Protein AF-0000000076993542 (afdb_homodimer)

Nearest PDB structures (foldseek):
  6iil-assembly1_A  TM=1.708E-01  e=1.585E+00  Homo sapiens

Radius of gyration: 47.17 Å; Cα contacts (8 Å, |Δi|>4): 3091; chains: 2; bounding box: 141×147×127 Å

Structure (mmCIF, N/CA/C/O backbone):
data_AF-0000000076993542-model_v1
#
loop_
_entity.id
_entity.type
_entity.pdbx_description
1 polymer 'Uncharacterized protein'
#
loop_
_atom_site.group_PDB
_atom_site.id
_atom_site.type_symbol
_atom_site.label_atom_id
_atom_site.label_alt_id
_atom_site.label_comp_id
_atom_site.label_asym_id
_atom_site.label_entity_id
_atom_site.label_seq_id
_atom_site.pdbx_PDB_ins_code
_atom_site.Cartn_x
_atom_site.Cartn_y
_atom_site.Cartn_z
_atom_site.occupancy
_atom_site.B_iso_or_equiv
_atom_site.auth_seq_id
_atom_site.auth_comp_id
_atom_site.auth_asym_id
_atom_site.auth_atom_id
_atom_site.pdbx_PDB_model_num
ATOM 1 N N . MET A 1 1 ? -67.875 5.473 32.656 1 14.64 1 MET A N 1
ATOM 2 C CA . MET A 1 1 ? -69.062 5.105 31.922 1 14.64 1 MET A CA 1
ATOM 3 C C . MET A 1 1 ? -68.75 4.281 30.688 1 14.64 1 MET A C 1
ATOM 5 O O . MET A 1 1 ? -67.562 4.156 30.328 1 14.64 1 MET A O 1
ATOM 9 N N . SER A 1 2 ? -69.25 4.645 29.391 1 14.85 2 SER A N 1
ATOM 10 C CA . SER A 1 2 ? -70.125 4.016 28.375 1 14.85 2 SER A CA 1
ATOM 11 C C . SER A 1 2 ? -69.25 3.346 27.297 1 14.85 2 SER A C 1
ATOM 13 O O . SER A 1 2 ? -68.125 3.719 27.094 1 14.85 2 SER A O 1
ATOM 15 N N . SER A 1 3 ? -69.812 2.363 26.422 1 16.95 3 SER A N 1
ATOM 16 C CA . SER A 1 3 ? -70.062 1.155 25.625 1 16.95 3 SER A CA 1
ATOM 17 C C . SER A 1 3 ? -69.875 1.433 24.141 1 16.95 3 SER A C 1
ATOM 19 O O . SER A 1 3 ? -70 0.525 23.312 1 16.95 3 SER A O 1
ATOM 21 N N . THR A 1 4 ? -69.812 2.566 23.578 1 14.5 4 THR A N 1
ATOM 22 C CA . THR A 1 4 ? -70.688 2.766 22.422 1 14.5 4 THR A CA 1
ATOM 23 C C . THR A 1 4 ? -70.125 2.061 21.188 1 14.5 4 THR A C 1
ATOM 25 O O . THR A 1 4 ? -68.875 1.848 21.109 1 14.5 4 THR A O 1
ATOM 28 N N . TYR A 1 5 ? -70.812 1.899 19.891 1 16.2 5 TYR A N 1
ATOM 29 C CA . TYR A 1 5 ? -71.5 1.098 18.922 1 16.2 5 TYR A CA 1
ATOM 30 C C . TYR A 1 5 ? -70.812 1.13 17.562 1 16.2 5 TYR A C 1
ATOM 32 O O . TYR A 1 5 ? -70.625 0.086 16.938 1 16.2 5 TYR A O 1
ATOM 40 N N . HIS A 1 6 ? -70.625 2.234 16.672 1 14.92 6 HIS A N 1
ATOM 41 C CA . HIS A 1 6 ? -71.312 2.354 15.406 1 14.92 6 HIS A CA 1
ATOM 42 C C . HIS A 1 6 ? -70.5 1.812 14.25 1 14.92 6 HIS A C 1
ATOM 44 O O . HIS A 1 6 ? -69.25 1.972 14.227 1 14.92 6 HIS A O 1
ATOM 50 N N . PRO A 1 7 ? -71 1.21 13.016 1 16.69 7 PRO A N 1
ATOM 51 C CA . PRO A 1 7 ? -70.875 0.202 11.961 1 16.69 7 PRO A CA 1
ATOM 52 C C . PRO A 1 7 ? -70.375 0.773 10.656 1 16.69 7 PRO A C 1
ATOM 54 O O . PRO A 1 7 ? -70.25 0.057 9.656 1 16.69 7 PRO A O 1
ATOM 57 N N . VAL A 1 8 ? -69.625 1.803 10.422 1 15.48 8 VAL A N 1
ATOM 58 C CA . VAL A 1 8 ? -70 2.494 9.188 1 15.48 8 VAL A CA 1
ATOM 59 C C . VAL A 1 8 ? -69.5 1.718 7.984 1 15.48 8 VAL A C 1
ATOM 61 O O . VAL A 1 8 ? -68.312 1.278 7.98 1 15.48 8 VAL A O 1
ATOM 64 N N . ASN A 1 9 ? -70.125 1.562 6.738 1 15.33 9 ASN A N 1
ATOM 65 C CA . ASN A 1 9 ? -70.5 0.782 5.574 1 15.33 9 ASN A CA 1
ATOM 66 C C . ASN A 1 9 ? -69.562 1.007 4.395 1 15.33 9 ASN A C 1
ATOM 68 O O . ASN A 1 9 ? -69.312 0.085 3.623 1 15.33 9 ASN A O 1
ATOM 72 N N . SER A 1 10 ? -69.188 2.174 3.926 1 15.31 10 SER A N 1
ATOM 73 C CA . SER A 1 10 ? -69.562 2.422 2.543 1 15.31 10 SER A CA 1
ATOM 74 C C . SER A 1 10 ? -68.625 1.718 1.568 1 15.31 10 SER A C 1
ATOM 76 O O . SER A 1 10 ? -67.5 1.4 1.915 1 15.31 10 SER A O 1
ATOM 78 N N . ASN A 1 11 ? -68.75 1.875 0.084 1 16.08 11 ASN A N 1
ATOM 79 C CA . ASN A 1 11 ? -69 1.253 -1.203 1 16.08 11 ASN A CA 1
ATOM 80 C C . ASN A 1 11 ? -67.75 1.171 -2.08 1 16.08 11 ASN A C 1
ATOM 82 O O . ASN A 1 11 ? -67.438 0.094 -2.564 1 16.08 11 ASN A O 1
ATOM 86 N N . GLY A 1 12 ? -67.5 2.08 -3.102 1 15.76 12 GLY A N 1
ATOM 87 C CA . GLY A 1 12 ? -67.625 1.866 -4.535 1 15.76 12 GLY A CA 1
ATOM 88 C C . GLY A 1 12 ? -66.375 1.399 -5.184 1 15.76 12 GLY A C 1
ATOM 89 O O . GLY A 1 12 ? -65.312 1.27 -4.516 1 15.76 12 GLY A O 1
ATOM 90 N N . GLN A 1 13 ? -65.812 2.123 -6.395 1 16.09 13 GLN A N 1
ATOM 91 C CA . GLN A 1 13 ? -65.625 1.862 -7.82 1 16.09 13 GLN A CA 1
ATOM 92 C C . GLN A 1 13 ? -64.125 1.578 -8.148 1 16.09 13 GLN A C 1
ATOM 94 O O . GLN A 1 13 ? -63.25 2.225 -7.602 1 16.09 13 GLN A O 1
ATOM 99 N N . HIS A 1 14 ? -63.688 0.5 -9.016 1 17.23 14 HIS A N 1
ATOM 100 C CA . HIS A 1 14 ? -62.594 -0.413 -9.352 1 17.23 14 HIS A CA 1
ATOM 101 C C . HIS A 1 14 ? -61.75 0.156 -10.469 1 17.23 14 HIS A C 1
ATOM 103 O O . HIS A 1 14 ? -60.812 -0.514 -10.953 1 17.23 14 HIS A O 1
ATOM 109 N N . GLN A 1 15 ? -61.812 1.391 -10.992 1 16.34 15 GLN A N 1
ATOM 110 C CA . GLN A 1 15 ? -61.5 1.524 -12.414 1 16.34 15 GLN A CA 1
ATOM 111 C C . GLN A 1 15 ? -60.031 1.211 -12.703 1 16.34 15 GLN A C 1
ATOM 113 O O . GLN A 1 15 ? -59.188 1.415 -11.844 1 16.34 15 GLN A O 1
ATOM 118 N N . THR A 1 16 ? -59.656 0.722 -14.07 1 17.48 16 THR A N 1
ATOM 119 C CA . THR A 1 16 ? -58.844 -0.116 -14.945 1 17.48 16 THR A CA 1
ATOM 120 C C . THR A 1 16 ? -57.688 0.671 -15.516 1 17.48 16 THR A C 1
ATOM 122 O O . THR A 1 16 ? -56.969 0.184 -16.391 1 17.48 16 THR A O 1
ATOM 125 N N . ALA A 1 17 ? -57 1.646 -14.938 1 16.08 17 ALA A N 1
ATOM 126 C CA . ALA A 1 17 ? -56.25 2.596 -15.734 1 16.08 17 ALA A CA 1
ATOM 127 C C . ALA A 1 17 ? -55.062 1.906 -16.422 1 16.08 17 ALA A C 1
ATOM 129 O O . ALA A 1 17 ? -54.156 1.413 -15.758 1 16.08 17 ALA A O 1
ATOM 130 N N . TYR A 1 18 ? -55.156 1.455 -17.719 1 17.08 18 TYR A N 1
ATOM 131 C CA . TYR A 1 18 ? -54.438 0.615 -18.672 1 17.08 18 TYR A CA 1
ATOM 132 C C . TYR A 1 18 ? -53.188 1.312 -19.172 1 17.08 18 TYR A C 1
ATOM 134 O O . TYR A 1 18 ? -52.312 0.674 -19.766 1 17.08 18 TYR A O 1
ATOM 142 N N . GLY A 1 19 ? -53.094 2.641 -19.141 1 17.08 19 GLY A N 1
ATOM 143 C CA . GLY A 1 19 ? -52.469 3.201 -20.328 1 17.08 19 GLY A CA 1
ATOM 144 C C . GLY A 1 19 ? -51.094 2.605 -20.625 1 17.08 19 GLY A C 1
ATOM 145 O O . GLY A 1 19 ? -50.5 1.983 -19.75 1 17.08 19 GLY A O 1
ATOM 146 N N . VAL A 1 20 ? -50.531 2.723 -21.922 1 18.03 20 VAL A N 1
ATOM 147 C CA . VAL A 1 20 ? -49.75 2.285 -23.094 1 18.03 20 VAL A CA 1
ATOM 148 C C . VAL A 1 20 ? -48.281 2.682 -22.922 1 18.03 20 VAL A C 1
ATOM 150 O O . VAL A 1 20 ? -47.906 3.846 -23.109 1 18.03 20 VAL A O 1
ATOM 153 N N . TYR A 1 21 ? -47.656 2.742 -21.75 1 16.78 21 TYR A N 1
ATOM 154 C CA . TYR A 1 21 ? -46.344 3.355 -21.641 1 16.78 21 TYR A CA 1
ATOM 155 C C . TYR A 1 21 ? -45.344 2.686 -22.594 1 16.78 21 TYR A C 1
ATOM 157 O O . TYR A 1 21 ? -45.094 1.479 -22.5 1 16.78 21 TYR A O 1
ATOM 165 N N . SER A 1 22 ? -45.312 3.195 -23.859 1 18.06 22 SER A N 1
ATOM 166 C CA . SER A 1 22 ? -44.562 2.822 -25.078 1 18.06 22 SER A CA 1
ATOM 167 C C . SER A 1 22 ? -43.125 2.498 -24.75 1 18.06 22 SER A C 1
ATOM 169 O O . SER A 1 22 ? -42.594 2.928 -23.719 1 18.06 22 SER A O 1
ATOM 171 N N . GLN A 1 23 ? -42.344 1.817 -25.75 1 17.69 23 GLN A N 1
ATOM 172 C CA . GLN A 1 23 ? -41.344 0.83 -26.094 1 17.69 23 GLN A CA 1
ATOM 173 C C . GLN A 1 23 ? -39.938 1.457 -26.125 1 17.69 23 GLN A C 1
ATOM 175 O O . GLN A 1 23 ? -39.375 1.698 -27.188 1 17.69 23 GLN A O 1
ATOM 180 N N . PHE A 1 24 ? -39.75 2.666 -25.594 1 18.56 24 PHE A N 1
ATOM 181 C CA . PHE A 1 24 ? -38.531 3.273 -26.094 1 18.56 24 PHE A CA 1
ATOM 182 C C . PHE A 1 24 ? -37.344 2.336 -25.906 1 18.56 24 PHE A C 1
ATOM 184 O O . PHE A 1 24 ? -37.25 1.645 -24.891 1 18.56 24 PHE A O 1
ATOM 191 N N . ASP A 1 25 ? -36.688 1.971 -27.016 1 19.09 25 ASP A N 1
ATOM 192 C CA . ASP A 1 25 ? -35.625 1.024 -27.391 1 19.09 25 ASP A CA 1
ATOM 193 C C . ASP A 1 25 ? -34.375 1.22 -26.547 1 19.09 25 ASP A C 1
ATOM 195 O O . ASP A 1 25 ? -33.781 2.295 -26.547 1 19.09 25 ASP A O 1
ATOM 199 N N . ASP A 1 26 ? -34.312 0.656 -25.375 1 18.84 26 ASP A N 1
ATOM 200 C CA . ASP A 1 26 ? -33.438 0.706 -24.203 1 18.84 26 ASP A CA 1
ATOM 201 C C . ASP A 1 26 ? -32.031 0.243 -24.562 1 18.84 26 ASP A C 1
ATOM 203 O O . ASP A 1 26 ? -31.766 -0.958 -24.609 1 18.84 26 ASP A O 1
ATOM 207 N N . HIS A 1 27 ? -31.531 0.855 -25.688 1 21.72 27 HIS A N 1
ATOM 208 C CA . HIS A 1 27 ? -30.203 0.336 -26.016 1 21.72 27 HIS A CA 1
ATOM 209 C C . HIS A 1 27 ? -29.312 0.311 -24.797 1 21.72 27 HIS A C 1
ATOM 211 O O . HIS A 1 27 ? -29.078 1.345 -24.156 1 21.72 27 HIS A O 1
ATOM 217 N N . THR A 1 28 ? -29.469 -0.726 -24 1 20.5 28 THR A N 1
ATOM 218 C CA . THR A 1 28 ? -28.828 -1.095 -22.734 1 20.5 28 THR A CA 1
ATOM 219 C C . THR A 1 28 ? -27.312 -1.031 -22.844 1 20.5 28 THR A C 1
ATOM 221 O O . THR A 1 28 ? -26.688 -1.901 -23.469 1 20.5 28 THR A O 1
ATOM 224 N N . ASP A 1 29 ? -26.859 0.157 -23.25 1 21.77 29 ASP A N 1
ATOM 225 C CA . ASP A 1 29 ? -25.406 0.189 -23.25 1 21.77 29 ASP A CA 1
ATOM 226 C C . ASP A 1 29 ? -24.828 -0.424 -21.969 1 21.77 29 ASP A C 1
ATOM 228 O O . ASP A 1 29 ? -25.203 -0.018 -20.875 1 21.77 29 ASP A O 1
ATOM 232 N N . THR A 1 30 ? -24.625 -1.719 -22.031 1 21.5 30 THR A N 1
ATOM 233 C CA . THR A 1 30 ? -24.094 -2.566 -20.969 1 21.5 30 THR A CA 1
ATOM 234 C C . THR A 1 30 ? -22.922 -1.871 -20.25 1 21.5 30 THR A C 1
ATOM 236 O O . THR A 1 30 ? -21.969 -1.438 -20.906 1 21.5 30 THR A O 1
ATOM 239 N N . PRO A 1 31 ? -23.328 -1.212 -19.219 1 22.88 31 PRO A N 1
ATOM 240 C CA . PRO A 1 31 ? -22.234 -0.567 -18.5 1 22.88 31 PRO A CA 1
ATOM 241 C C . PRO A 1 31 ? -21.031 -1.491 -18.297 1 22.88 31 PRO A C 1
ATOM 243 O O . PRO A 1 31 ? -21.203 -2.672 -17.984 1 22.88 31 PRO A O 1
ATOM 246 N N . VAL A 1 32 ? -20.031 -1.333 -19.141 1 23.62 32 VAL A N 1
ATOM 247 C CA . VAL A 1 32 ? -18.781 -2.061 -19 1 23.62 32 VAL A CA 1
ATOM 248 C C . VAL A 1 32 ? -18.422 -2.213 -17.516 1 23.62 32 VAL A C 1
ATOM 250 O O . VAL A 1 32 ? -18.219 -1.221 -16.812 1 23.62 32 VAL A O 1
ATOM 253 N N . SER A 1 33 ? -19.188 -3.156 -16.875 1 22.34 33 SER A N 1
ATOM 254 C CA . SER A 1 33 ? -18.875 -3.59 -15.516 1 22.34 33 SER A CA 1
ATOM 255 C C . SER A 1 33 ? -17.375 -3.732 -15.305 1 22.34 33 SER A C 1
ATOM 257 O O . SER A 1 33 ? -16.703 -4.477 -16.031 1 22.34 33 SER A O 1
ATOM 259 N N . TYR A 1 34 ? -16.812 -2.646 -15.031 1 22.33 34 TYR A N 1
ATOM 260 C CA . TYR A 1 34 ? -15.438 -2.736 -14.539 1 22.33 34 TYR A CA 1
ATOM 261 C C . TYR A 1 34 ? -15.297 -3.869 -13.531 1 22.33 34 TYR A C 1
ATOM 263 O O . TYR A 1 34 ? -16.047 -3.938 -12.555 1 22.33 34 TYR A O 1
ATOM 271 N N . ASP A 1 35 ? -15.125 -5.051 -14.133 1 23.72 35 ASP A N 1
ATOM 272 C CA . ASP A 1 35 ? -14.773 -6.195 -13.297 1 23.72 35 ASP A CA 1
ATOM 273 C C . ASP A 1 35 ? -13.773 -5.797 -12.219 1 23.72 35 ASP A C 1
ATOM 275 O O . ASP A 1 35 ? -12.648 -5.395 -12.523 1 23.72 35 ASP A O 1
ATOM 279 N N . PRO A 1 36 ? -14.32 -5.469 -11.094 1 24.41 36 PRO A N 1
ATOM 280 C CA . PRO A 1 36 ? -13.508 -5.07 -9.938 1 24.41 36 PRO A CA 1
ATOM 281 C C . PRO A 1 36 ? -12.398 -6.074 -9.625 1 24.41 36 PRO A C 1
ATOM 283 O O . PRO A 1 36 ? -11.711 -5.941 -8.609 1 24.41 36 PRO A O 1
ATOM 286 N N . ALA A 1 37 ? -12.562 -7.32 -10.125 1 26.55 37 ALA A N 1
ATOM 287 C CA . ALA A 1 37 ? -11.75 -8.414 -9.594 1 26.55 37 ALA A CA 1
ATOM 288 C C . ALA A 1 37 ? -10.273 -8.219 -9.922 1 26.55 37 ALA A C 1
ATOM 290 O O . ALA A 1 37 ? -9.461 -9.117 -9.719 1 26.55 37 ALA A O 1
ATOM 291 N N . GLU A 1 38 ? -10.047 -7.574 -11.023 1 26.8 38 GLU A N 1
ATOM 292 C CA . GLU A 1 38 ? -8.602 -7.574 -11.219 1 26.8 38 GLU A CA 1
ATOM 293 C C . GLU A 1 38 ? -7.883 -6.91 -10.047 1 26.8 38 GLU A C 1
ATOM 295 O O . GLU A 1 38 ? -8.398 -5.957 -9.453 1 26.8 38 GLU A O 1
ATOM 300 N N . PRO A 1 39 ? -6.98 -7.68 -9.398 1 28.58 39 PRO A N 1
ATOM 301 C CA . PRO A 1 39 ? -6.297 -7 -8.297 1 28.58 39 PRO A CA 1
ATOM 302 C C . PRO A 1 39 ? -6.082 -5.512 -8.562 1 28.58 39 PRO A C 1
ATOM 304 O O . PRO A 1 39 ? -5.676 -5.133 -9.664 1 28.58 39 PRO A O 1
ATOM 307 N N . ALA A 1 40 ? -6.992 -4.746 -8.039 1 27.34 40 ALA A N 1
ATOM 308 C CA . ALA A 1 40 ? -6.785 -3.311 -8.219 1 27.34 40 ALA A CA 1
ATOM 309 C C . ALA A 1 40 ? -5.301 -2.959 -8.156 1 27.34 40 ALA A C 1
ATOM 311 O O . ALA A 1 40 ? -4.594 -3.381 -7.234 1 27.34 40 ALA A O 1
ATOM 312 N N . PRO A 1 41 ? -4.641 -2.803 -9.273 1 28.48 41 PRO A N 1
ATOM 313 C CA . PRO A 1 41 ? -3.268 -2.314 -9.109 1 28.48 41 PRO A CA 1
ATOM 314 C C . PRO A 1 41 ? -3.119 -1.353 -7.934 1 28.48 41 PRO A C 1
ATOM 316 O O . PRO A 1 41 ? -4.098 -0.731 -7.512 1 28.48 41 PRO A O 1
ATOM 319 N N . ILE A 1 42 ? -2.27 -1.613 -7.027 1 30.19 42 ILE A N 1
ATOM 320 C CA . ILE A 1 42 ? -1.935 -0.526 -6.113 1 30.19 42 ILE A CA 1
ATOM 321 C C . ILE A 1 42 ? -2.178 0.817 -6.801 1 30.19 42 ILE A C 1
ATOM 323 O O . ILE A 1 42 ? -1.538 1.132 -7.805 1 30.19 42 ILE A O 1
ATOM 327 N N . ARG A 1 43 ? -3.398 1.21 -6.855 1 29.94 43 ARG A N 1
ATOM 328 C CA . ARG A 1 43 ? -3.701 2.523 -7.414 1 29.94 43 ARG A CA 1
ATOM 329 C C . ARG A 1 43 ? -2.68 3.561 -6.961 1 29.94 43 ARG A C 1
ATOM 331 O O . ARG A 1 43 ? -2.477 3.756 -5.762 1 29.94 43 ARG A O 1
ATOM 338 N N . ARG A 1 44 ? -1.75 3.895 -7.762 1 31.28 44 ARG A N 1
ATOM 339 C CA . ARG A 1 44 ? -0.897 5.074 -7.676 1 31.28 44 ARG A CA 1
ATOM 340 C C . ARG A 1 44 ? -1.707 6.309 -7.285 1 31.28 44 ARG A C 1
ATOM 342 O O . ARG A 1 44 ? -2.908 6.379 -7.555 1 31.28 44 ARG A O 1
ATOM 349 N N . ARG A 1 45 ? -1.213 7.004 -6.426 1 31.22 45 ARG A N 1
ATOM 350 C CA . ARG A 1 45 ? -1.731 8.359 -6.293 1 31.22 45 ARG A CA 1
ATOM 351 C C . ARG A 1 45 ? -2.193 8.906 -7.637 1 31.22 45 ARG A C 1
ATOM 353 O O . ARG A 1 45 ? -1.481 8.789 -8.641 1 31.22 45 ARG A O 1
ATOM 360 N N . PRO A 1 46 ? -3.479 9.156 -7.887 1 28.28 46 PRO A N 1
ATOM 361 C CA . PRO A 1 46 ? -3.854 9.82 -9.141 1 28.28 46 PRO A CA 1
ATOM 362 C C . PRO A 1 46 ? -2.936 10.992 -9.484 1 28.28 46 PRO A C 1
ATOM 364 O O . PRO A 1 46 ? -2.787 11.922 -8.688 1 28.28 46 PRO A O 1
ATOM 367 N N . VAL A 1 47 ? -1.765 10.852 -10.008 1 28.09 47 VAL A N 1
ATOM 368 C CA . VAL A 1 47 ? -1.11 12.055 -10.5 1 28.09 47 VAL A CA 1
ATOM 369 C C . VAL A 1 47 ? -1.997 12.734 -11.539 1 28.09 47 VAL A C 1
ATOM 371 O O . VAL A 1 47 ? -2.689 12.062 -12.305 1 28.09 47 VAL A O 1
ATOM 374 N N . ALA A 1 48 ? -2.279 14.078 -11.391 1 24.05 48 ALA A N 1
ATOM 375 C CA . ALA A 1 48 ? -3.027 14.875 -12.352 1 24.05 48 ALA A CA 1
ATOM 376 C C . ALA A 1 48 ? -2.596 14.562 -13.781 1 24.05 48 ALA A C 1
ATOM 378 O O . ALA A 1 48 ? -1.399 14.5 -14.078 1 24.05 48 ALA A O 1
ATOM 379 N N . PRO A 1 49 ? -3.316 14.062 -14.75 1 23.95 49 PRO A N 1
ATOM 380 C CA . PRO A 1 49 ? -3.016 13.727 -16.141 1 23.95 49 PRO A CA 1
ATOM 381 C C . PRO A 1 49 ? -2.561 14.93 -16.969 1 23.95 49 PRO A C 1
ATOM 383 O O . PRO A 1 49 ? -2.057 14.773 -18.078 1 23.95 49 PRO A O 1
ATOM 386 N N . GLU A 1 50 ? -3.004 16.25 -16.656 1 22.36 50 GLU A N 1
ATOM 387 C CA . GLU A 1 50 ? -3.275 17.109 -17.797 1 22.36 50 GLU A CA 1
ATOM 388 C C . GLU A 1 50 ? -1.982 17.531 -18.5 1 22.36 50 GLU A C 1
ATOM 390 O O . GLU A 1 50 ? -1.984 17.844 -19.688 1 22.36 50 GLU A O 1
ATOM 395 N N . SER A 1 51 ? -1.016 18.172 -17.891 1 23.38 51 SER A N 1
ATOM 396 C CA . SER A 1 51 ? -0.475 19.328 -18.594 1 23.38 51 SER A CA 1
ATOM 397 C C . SER A 1 51 ? 0.17 18.922 -19.922 1 23.38 51 SER A C 1
ATOM 399 O O . SER A 1 51 ? 0.852 19.719 -20.562 1 23.38 51 SER A O 1
ATOM 401 N N . ARG A 1 52 ? 0.579 17.781 -20.078 1 23.38 52 ARG A N 1
ATOM 402 C CA . ARG A 1 52 ? 1.502 17.812 -21.219 1 23.38 52 ARG A CA 1
ATOM 403 C C . ARG A 1 52 ? 0.758 18.047 -22.531 1 23.38 52 ARG A C 1
ATOM 405 O O . ARG A 1 52 ? 0.437 17.109 -23.25 1 23.38 52 ARG A O 1
ATOM 412 N N . LYS A 1 53 ? -0.293 19.062 -22.688 1 21.97 53 LYS A N 1
ATOM 413 C CA . LYS A 1 53 ? -0.909 19.047 -24.016 1 21.97 53 LYS A CA 1
ATOM 414 C C . LYS A 1 53 ? 0.069 19.547 -25.078 1 21.97 53 LYS A C 1
ATOM 416 O O . LYS A 1 53 ? -0.271 20.406 -25.891 1 21.97 53 LYS A O 1
ATOM 421 N N . THR A 1 54 ? 1.321 19.812 -25.109 1 19.83 54 THR A N 1
ATOM 422 C CA . THR A 1 54 ? 1.666 20.641 -26.281 1 19.83 54 THR A CA 1
ATOM 423 C C . THR A 1 54 ? 0.838 20.234 -27.484 1 19.83 54 THR A C 1
ATOM 425 O O . THR A 1 54 ? 0.296 19.125 -27.531 1 19.83 54 THR A O 1
ATOM 428 N N . LEU A 1 55 ? 0.832 21.281 -28.562 1 17.83 55 LEU A N 1
ATOM 429 C CA . LEU A 1 55 ? 0.225 21.656 -29.828 1 17.83 55 LEU A CA 1
ATOM 430 C C . LEU A 1 55 ? 0.184 20.469 -30.797 1 17.83 55 LEU A C 1
ATOM 432 O O . LEU A 1 55 ? 1.106 19.656 -30.812 1 17.83 55 LEU A O 1
ATOM 436 N N . GLN A 1 56 ? -1.028 20.25 -31.188 1 17.86 56 GLN A N 1
ATOM 437 C CA . GLN A 1 56 ? -1.574 19.344 -32.188 1 17.86 56 GLN A CA 1
ATOM 438 C C . GLN A 1 56 ? -0.842 19.469 -33.531 1 17.86 56 GLN A C 1
ATOM 440 O O . GLN A 1 56 ? -0.854 20.531 -34.125 1 17.86 56 GLN A O 1
ATOM 445 N N . GLN A 1 57 ? 0.539 19.172 -33.531 1 17.91 57 GLN A N 1
ATOM 446 C CA . GLN A 1 57 ? 1.041 19.312 -34.906 1 17.91 57 GLN A CA 1
ATOM 447 C C . GLN A 1 57 ? -0.007 18.891 -35.906 1 17.91 57 GLN A C 1
ATOM 449 O O . GLN A 1 57 ? -0.719 17.906 -35.719 1 17.91 57 GLN A O 1
ATOM 454 N N . PRO A 1 58 ? -0.508 19.969 -36.688 1 16.75 58 PRO A N 1
ATOM 455 C CA . PRO A 1 58 ? -1.49 19.781 -37.75 1 16.75 58 PRO A CA 1
ATOM 456 C C . PRO A 1 58 ? -1.354 18.422 -38.438 1 16.75 58 PRO A C 1
ATOM 458 O O . PRO A 1 58 ? -0.31 17.781 -38.344 1 16.75 58 PRO A O 1
ATOM 461 N N . LEU A 1 59 ? -2.484 18.016 -38.781 1 16.34 59 LEU A N 1
ATOM 462 C CA . LEU A 1 59 ? -2.834 16.859 -39.625 1 16.34 59 LEU A CA 1
ATOM 463 C C . LEU A 1 59 ? -1.884 16.75 -40.812 1 16.34 59 LEU A C 1
ATOM 465 O O . LEU A 1 59 ? -1.416 17.766 -41.344 1 16.34 59 LEU A O 1
ATOM 469 N N . LEU A 1 60 ? -1.193 15.672 -40.781 1 17.33 60 LEU A N 1
ATOM 470 C CA . LEU A 1 60 ? -0.375 15.273 -41.938 1 17.33 60 LEU A CA 1
ATOM 471 C C . LEU A 1 60 ? -1.114 15.516 -43.25 1 17.33 60 LEU A C 1
ATOM 473 O O . LEU A 1 60 ? -2.053 14.789 -43.562 1 17.33 60 LEU A O 1
ATOM 477 N N . ILE A 1 61 ? -1.7 16.797 -43.469 1 16.95 61 ILE A N 1
ATOM 478 C CA . ILE A 1 61 ? -2.4 16.609 -44.75 1 16.95 61 ILE A CA 1
ATOM 479 C C . ILE A 1 61 ? -1.431 16.078 -45.812 1 16.95 61 ILE A C 1
ATOM 481 O O . ILE A 1 61 ? -1.848 15.43 -46.75 1 16.95 61 ILE A O 1
ATOM 485 N N . GLY A 1 62 ? -0.098 16.547 -45.562 1 15.72 62 GLY A N 1
ATOM 486 C CA . GLY A 1 62 ? 0.321 16.891 -46.938 1 15.72 62 GLY A CA 1
ATOM 487 C C . GLY A 1 62 ? -0.028 15.828 -47.938 1 15.72 62 GLY A C 1
ATOM 488 O O . GLY A 1 62 ? -0.316 14.688 -47.594 1 15.72 62 GLY A O 1
ATOM 489 N N . ASP A 1 63 ? -0.068 16.312 -49.188 1 16.67 63 ASP A N 1
ATOM 490 C CA . ASP A 1 63 ? -0.4 16.219 -50.594 1 16.67 63 ASP A CA 1
ATOM 491 C C . ASP A 1 63 ? 0.392 15.094 -51.281 1 16.67 63 ASP A C 1
ATOM 493 O O . ASP A 1 63 ? 0.448 15.016 -52.5 1 16.67 63 ASP A O 1
ATOM 497 N N . SER A 1 64 ? 1.231 14.43 -50.438 1 15.82 64 SER A N 1
ATOM 498 C CA . SER A 1 64 ? 2.166 13.938 -51.469 1 15.82 64 SER A CA 1
ATOM 499 C C . SER A 1 64 ? 1.428 13.367 -52.656 1 15.82 64 SER A C 1
ATOM 501 O O . SER A 1 64 ? 0.473 12.602 -52.5 1 15.82 64 SER A O 1
ATOM 503 N N . GLN A 1 65 ? 1.581 14.117 -53.781 1 15.64 65 GLN A N 1
ATOM 504 C CA . GLN A 1 65 ? 1.108 14.047 -55.156 1 15.64 65 GLN A CA 1
ATOM 505 C C . GLN A 1 65 ? 1.101 12.609 -55.656 1 15.64 65 GLN A C 1
ATOM 507 O O . GLN A 1 65 ? 0.1 12.141 -56.219 1 15.64 65 GLN A O 1
ATOM 512 N N . GLY A 1 66 ? 2.357 12.344 -56.031 1 14.91 66 GLY A N 1
ATOM 513 C CA . GLY A 1 66 ? 2.449 12.008 -57.438 1 14.91 66 GLY A CA 1
ATOM 514 C C . GLY A 1 66 ? 1.671 10.758 -57.812 1 14.91 66 GLY A C 1
ATOM 515 O O . GLY A 1 66 ? 1.186 10.039 -56.938 1 14.91 66 GLY A O 1
ATOM 516 N N . LEU A 1 67 ? 2.197 10.297 -58.812 1 16.08 67 LEU A N 1
ATOM 517 C CA . LEU A 1 67 ? 1.748 9.852 -60.125 1 16.08 67 LEU A CA 1
ATOM 518 C C . LEU A 1 67 ? 1.028 8.508 -60.031 1 16.08 67 LEU A C 1
ATOM 520 O O . LEU A 1 67 ? 1.12 7.824 -59 1 16.08 67 LEU A O 1
ATOM 524 N N . ARG A 1 68 ? 1.229 7.953 -61.062 1 15.84 68 ARG A N 1
ATOM 525 C CA . ARG A 1 68 ? 0.717 7.348 -62.281 1 15.84 68 ARG A CA 1
ATOM 526 C C . ARG A 1 68 ? 0.505 5.848 -62.094 1 15.84 68 ARG A C 1
ATOM 528 O O . ARG A 1 68 ? 1.174 5.215 -61.281 1 15.84 68 ARG A O 1
ATOM 535 N N . SER A 1 69 ? -0.579 5.418 -62.625 1 15.4 69 SER A N 1
ATOM 536 C CA . SER A 1 69 ? -1.352 4.184 -62.719 1 15.4 69 SER A CA 1
ATOM 537 C C . SER A 1 69 ? -0.448 2.979 -62.969 1 15.4 69 SER A C 1
ATOM 539 O O . SER A 1 69 ? -0.671 1.904 -62.406 1 15.4 69 SER A O 1
ATOM 541 N N . ASP A 1 70 ? 0.602 3.264 -63.812 1 14.7 70 ASP A N 1
ATOM 542 C CA . ASP A 1 70 ? 0.427 2.475 -65 1 14.7 70 ASP A CA 1
ATOM 543 C C . ASP A 1 70 ? 0.938 1.048 -64.812 1 14.7 70 ASP A C 1
ATOM 545 O O . ASP A 1 70 ? 1.027 0.28 -65.812 1 14.7 70 ASP A O 1
ATOM 549 N N . PRO A 1 71 ? 1.276 0.755 -63.562 1 15.7 71 PRO A N 1
ATOM 550 C CA . PRO A 1 71 ? 2.262 -0.28 -63.906 1 15.7 71 PRO A CA 1
ATOM 551 C C . PRO A 1 71 ? 1.767 -1.261 -64.938 1 15.7 71 PRO A C 1
ATOM 553 O O . PRO A 1 71 ? 0.655 -1.784 -64.875 1 15.7 71 PRO A O 1
ATOM 556 N N . HIS A 1 72 ? 2.193 -1.135 -66.25 1 15.91 72 HIS A N 1
ATOM 557 C CA . HIS A 1 72 ? 2 -1.914 -67.438 1 15.91 72 HIS A CA 1
ATOM 558 C C . HIS A 1 72 ? 2.045 -3.41 -67.125 1 15.91 72 HIS A C 1
ATOM 560 O O . HIS A 1 72 ? 1.117 -4.145 -67.5 1 15.91 72 HIS A O 1
ATOM 566 N N . GLY A 1 73 ? 3.199 -3.914 -67.562 1 14.95 73 GLY A N 1
ATOM 567 C CA . GLY A 1 73 ? 3.236 -4.805 -68.688 1 14.95 73 GLY A CA 1
ATOM 568 C C . GLY A 1 73 ? 2.924 -6.246 -68.375 1 14.95 73 GLY A C 1
ATOM 569 O O . GLY A 1 73 ? 1.813 -6.723 -68.562 1 14.95 73 GLY A O 1
ATOM 570 N N . ILE A 1 74 ? 4.004 -7.137 -68.438 1 15.71 74 ILE A N 1
ATOM 571 C CA . ILE A 1 74 ? 4.164 -8.148 -69.438 1 15.71 74 ILE A CA 1
ATOM 572 C C . ILE A 1 74 ? 3.539 -9.469 -69 1 15.71 74 ILE A C 1
ATOM 574 O O . ILE A 1 74 ? 3.412 -9.711 -67.812 1 15.71 74 ILE A O 1
ATOM 578 N N . ASP A 1 75 ? 3.094 -10.234 -70 1 16.5 75 ASP A N 1
ATOM 579 C CA . ASP A 1 75 ? 2.402 -11.391 -70.562 1 16.5 75 ASP A CA 1
ATOM 580 C C . ASP A 1 75 ? 3.066 -12.695 -70.125 1 16.5 75 ASP A C 1
ATOM 582 O O . ASP A 1 75 ? 2.598 -13.781 -70.438 1 16.5 75 ASP A O 1
ATOM 586 N N . VAL A 1 76 ? 3.854 -12.656 -69.062 1 15.53 76 VAL A N 1
ATOM 587 C CA . VAL A 1 76 ? 4.75 -13.773 -69.375 1 15.53 76 VAL A CA 1
ATOM 588 C C . VAL A 1 76 ? 3.943 -15.062 -69.562 1 15.53 76 VAL A C 1
ATOM 590 O O . VAL A 1 76 ? 3.215 -15.453 -68.625 1 15.53 76 VAL A O 1
ATOM 593 N N . ALA A 1 77 ? 3.865 -15.641 -70.812 1 15.91 77 ALA A N 1
ATOM 594 C CA . ALA A 1 77 ? 3.295 -16.734 -71.625 1 15.91 77 ALA A CA 1
ATOM 595 C C . ALA A 1 77 ? 3.779 -18.094 -71.125 1 15.91 77 ALA A C 1
ATOM 597 O O . ALA A 1 77 ? 3.143 -19.125 -71.312 1 15.91 77 ALA A O 1
ATOM 598 N N . VAL A 1 78 ? 4.879 -18.219 -70.375 1 16.61 78 VAL A N 1
ATOM 599 C CA . VAL A 1 78 ? 5.621 -19.328 -70.938 1 16.61 78 VAL A CA 1
ATOM 600 C C . VAL A 1 78 ? 4.734 -20.578 -71 1 16.61 78 VAL A C 1
ATOM 602 O O . VAL A 1 78 ? 3.92 -20.797 -70.062 1 16.61 78 VAL A O 1
ATOM 605 N N . GLY A 1 79 ? 4.91 -21.453 -72.062 1 15.53 79 GLY A N 1
ATOM 606 C CA . GLY A 1 79 ? 4.418 -22.453 -73 1 15.53 79 GLY A CA 1
ATOM 607 C C . GLY A 1 79 ? 4.191 -23.812 -72.375 1 15.53 79 GLY A C 1
ATOM 608 O O . GLY A 1 79 ? 3.076 -24.125 -71.938 1 15.53 79 GLY A O 1
ATOM 609 N N . GLU A 1 80 ? 5.078 -24.844 -72.75 1 15.34 80 GLU A N 1
ATOM 610 C CA . GLU A 1 80 ? 4.844 -26 -73.625 1 15.34 80 GLU A CA 1
ATOM 611 C C . GLU A 1 80 ? 4.43 -27.219 -72.812 1 15.34 80 GLU A C 1
ATOM 613 O O . GLU A 1 80 ? 4.473 -27.203 -71.562 1 15.34 80 GLU A O 1
ATOM 618 N N . SER A 1 81 ? 5.02 -28.547 -73.188 1 15.62 81 SER A N 1
ATOM 619 C CA . SER A 1 81 ? 4.609 -29.766 -73.875 1 15.62 81 SER A CA 1
ATOM 620 C C . SER A 1 81 ? 4.547 -30.953 -72.938 1 15.62 81 SER A C 1
ATOM 622 O O . SER A 1 81 ? 3.648 -31.797 -73.062 1 15.62 81 SER A O 1
ATOM 624 N N . LEU A 1 82 ? 5.535 -31.281 -72 1 15.93 82 LEU A N 1
ATOM 625 C CA . LEU A 1 82 ? 6.16 -32.562 -72.25 1 15.93 82 LEU A CA 1
ATOM 626 C C . LEU A 1 82 ? 5.211 -33.719 -71.938 1 15.93 82 LEU A C 1
ATOM 628 O O . LEU A 1 82 ? 4.324 -33.562 -71.125 1 15.93 82 LEU A O 1
ATOM 632 N N . SER A 1 83 ? 5.438 -35.062 -72.562 1 16.2 83 SER A N 1
ATOM 633 C CA . SER A 1 83 ? 5.008 -36.281 -73.188 1 16.2 83 SER A CA 1
ATOM 634 C C . SER A 1 83 ? 4.672 -37.344 -72.188 1 16.2 83 SER A C 1
ATOM 636 O O . SER A 1 83 ? 4.891 -37.156 -70.938 1 16.2 83 SER A O 1
ATOM 638 N N . GLY A 1 84 ? 5.262 -38.75 -72.25 1 16.31 84 GLY A N 1
ATOM 639 C CA . GLY A 1 84 ? 4.867 -40.062 -72.688 1 16.31 84 GLY A CA 1
ATOM 640 C C . GLY A 1 84 ? 4.773 -41.062 -71.5 1 16.31 84 GLY A C 1
ATOM 641 O O . GLY A 1 84 ? 4.156 -42.125 -71.625 1 16.31 84 GLY A O 1
ATOM 642 N N . TYR A 1 85 ? 5.555 -41.094 -70.375 1 16.77 85 TYR A N 1
ATOM 643 C CA . TYR A 1 85 ? 6.184 -42.375 -70.125 1 16.77 85 TYR A CA 1
ATOM 644 C C . TYR A 1 85 ? 5.16 -43.375 -69.625 1 16.77 85 TYR A C 1
ATOM 646 O O . TYR A 1 85 ? 4.188 -43 -68.938 1 16.77 85 TYR A O 1
ATOM 654 N N . SER A 1 86 ? 5.352 -44.844 -69.938 1 16.78 86 SER A N 1
ATOM 655 C CA . SER A 1 86 ? 4.867 -46.188 -70.25 1 16.78 86 SER A CA 1
ATOM 656 C C . SER A 1 86 ? 4.402 -46.906 -69 1 16.78 86 SER A C 1
ATOM 658 O O . SER A 1 86 ? 4.691 -46.5 -67.875 1 16.78 86 SER A O 1
ATOM 660 N N . ASP A 1 87 ? 4.516 -48.406 -69 1 16.47 87 ASP A N 1
ATOM 661 C CA . ASP A 1 87 ? 3.74 -49.656 -69 1 16.47 87 ASP A CA 1
ATOM 662 C C . ASP A 1 87 ? 3.74 -50.312 -67.625 1 16.47 87 ASP A C 1
ATOM 664 O O . ASP A 1 87 ? 2.699 -50.75 -67.125 1 16.47 87 ASP A O 1
ATOM 668 N N . GLU A 1 88 ? 4.879 -50.781 -66.938 1 15.94 88 GLU A N 1
ATOM 669 C CA . GLU A 1 88 ? 5.102 -52.188 -66.625 1 15.94 88 GLU A CA 1
ATOM 670 C C . GLU A 1 88 ? 4.391 -52.594 -65.375 1 15.94 88 GLU A C 1
ATOM 672 O O . GLU A 1 88 ? 4.336 -51.844 -64.375 1 15.94 88 GLU A O 1
ATOM 677 N N . LYS A 1 89 ? 3.572 -53.812 -65.375 1 19.08 89 LYS A N 1
ATOM 678 C CA . LYS A 1 89 ? 2.691 -54.75 -64.688 1 19.08 89 LYS A CA 1
ATOM 679 C C . LYS A 1 89 ? 3.412 -55.438 -63.531 1 19.08 89 LYS A C 1
ATOM 681 O O . LYS A 1 89 ? 3.871 -56.562 -63.656 1 19.08 89 LYS A O 1
ATOM 686 N N . GLY A 1 90 ? 4.285 -54.875 -62.719 1 16.09 90 GLY A N 1
ATOM 687 C CA . GLY A 1 90 ? 5.066 -55.781 -61.906 1 16.09 90 GLY A CA 1
ATOM 688 C C . GLY A 1 90 ? 4.215 -56.75 -61.094 1 16.09 90 GLY A C 1
ATOM 689 O O . GLY A 1 90 ? 3.223 -56.375 -60.5 1 16.09 90 GLY A O 1
ATOM 690 N N . LYS A 1 91 ? 4.066 -58.062 -61.531 1 20.61 91 LYS A N 1
ATOM 691 C CA . LYS A 1 91 ? 3.531 -59.375 -61.188 1 20.61 91 LYS A CA 1
ATOM 692 C C . LYS A 1 91 ? 3.912 -59.75 -59.75 1 20.61 91 LYS A C 1
ATOM 694 O O . LYS A 1 91 ? 5.078 -60.031 -59.469 1 20.61 91 LYS A O 1
ATOM 699 N N . ASP A 1 92 ? 3.568 -59.188 -58.719 1 17.92 92 ASP A N 1
ATOM 700 C CA . ASP A 1 92 ? 4.031 -59.594 -57.406 1 17.92 92 ASP A CA 1
ATOM 701 C C . ASP A 1 92 ? 3.623 -61.062 -57.125 1 17.92 92 ASP A C 1
ATOM 703 O O . ASP A 1 92 ? 2.449 -61.406 -57.25 1 17.92 92 ASP A O 1
ATOM 707 N N . ASP A 1 93 ? 4.473 -62.094 -57.469 1 18.67 93 ASP A N 1
ATOM 708 C CA . ASP A 1 93 ? 4.445 -63.562 -57.438 1 18.67 93 ASP A CA 1
ATOM 709 C C . ASP A 1 93 ? 4.176 -64.062 -56.031 1 18.67 93 ASP A C 1
ATOM 711 O O . ASP A 1 93 ? 4.977 -63.844 -55.125 1 18.67 93 ASP A O 1
ATOM 715 N N . TYR A 1 94 ? 2.967 -64.125 -55.562 1 19.92 94 TYR A N 1
ATOM 716 C CA . TYR A 1 94 ? 2.57 -64.625 -54.25 1 19.92 94 TYR A CA 1
ATOM 717 C C . TYR A 1 94 ? 2.777 -66.125 -54.125 1 19.92 94 TYR A C 1
ATOM 719 O O . TYR A 1 94 ? 2.289 -66.875 -54.969 1 19.92 94 TYR A O 1
ATOM 727 N N . VAL A 1 95 ? 4.023 -66.688 -53.906 1 21.36 95 VAL A N 1
ATOM 728 C CA . VAL A 1 95 ? 4.234 -68.125 -53.812 1 21.36 95 VAL A CA 1
ATOM 729 C C . VAL A 1 95 ? 3.324 -68.688 -52.719 1 21.36 95 VAL A C 1
ATOM 731 O O . VAL A 1 95 ? 3.336 -68.188 -51.594 1 21.36 95 VAL A O 1
ATOM 734 N N . THR A 1 96 ? 2.221 -69.375 -53.094 1 20.39 96 THR A N 1
ATOM 735 C CA . THR A 1 96 ? 1.126 -70 -52.344 1 20.39 96 THR A CA 1
ATOM 736 C C . THR A 1 96 ? 1.636 -71.188 -51.5 1 20.39 96 THR A C 1
ATOM 738 O O . THR A 1 96 ? 0.993 -71.562 -50.531 1 20.39 96 THR A O 1
ATOM 741 N N . SER A 1 97 ? 2.734 -71.938 -51.844 1 20.77 97 SER A N 1
ATOM 742 C CA . SER A 1 97 ? 2.512 -73.375 -51.688 1 20.77 97 SER A CA 1
ATOM 743 C C . SER A 1 97 ? 2.623 -73.812 -50.219 1 20.77 97 SER A C 1
ATOM 745 O O . SER A 1 97 ? 2.594 -75 -49.906 1 20.77 97 SER A O 1
ATOM 747 N N . VAL A 1 98 ? 2.854 -73.125 -49.219 1 22.42 98 VAL A N 1
ATOM 748 C CA . VAL A 1 98 ? 3.516 -73.875 -48.156 1 22.42 98 VAL A CA 1
ATOM 749 C C . VAL A 1 98 ? 2.561 -74.938 -47.594 1 22.42 98 VAL A C 1
ATOM 751 O O . VAL A 1 98 ? 1.4 -74.625 -47.281 1 22.42 98 VAL A O 1
ATOM 754 N N . HIS A 1 99 ? 2.809 -76.312 -47.906 1 21.23 99 HIS A N 1
ATOM 755 C CA . HIS A 1 99 ? 2.117 -77.5 -47.469 1 21.23 99 HIS A CA 1
ATOM 756 C C . HIS A 1 99 ? 1.967 -77.562 -45.969 1 21.23 99 HIS A C 1
ATOM 758 O O . HIS A 1 99 ? 2.871 -77.125 -45.219 1 21.23 99 HIS A O 1
ATOM 764 N N . SER A 1 100 ? 0.772 -77.562 -45.531 1 20.23 100 SER A N 1
ATOM 765 C CA . SER A 1 100 ? 0.334 -77.688 -44.125 1 20.23 100 SER A CA 1
ATOM 766 C C . SER A 1 100 ? 0.89 -78.938 -43.5 1 20.23 100 SER A C 1
ATOM 768 O O . SER A 1 100 ? 0.742 -80.062 -44.062 1 20.23 100 SER A O 1
ATOM 770 N N . TYR A 1 101 ? 2.127 -79.062 -43.062 1 20.3 101 TYR A N 1
ATOM 771 C CA . TYR A 1 101 ? 2.686 -80.25 -42.375 1 20.3 101 TYR A CA 1
ATOM 772 C C . TYR A 1 101 ? 1.714 -80.75 -41.312 1 20.3 101 TYR A C 1
ATOM 774 O O . TYR A 1 101 ? 1.347 -80.062 -40.375 1 20.3 101 TYR A O 1
ATOM 782 N N . HIS A 1 102 ? 0.803 -81.625 -41.781 1 21.2 102 HIS A N 1
ATOM 783 C CA . HIS A 1 102 ? -0.095 -82.375 -40.875 1 21.2 102 HIS A CA 1
ATOM 784 C C . HIS A 1 102 ? 0.685 -83.25 -39.906 1 21.2 102 HIS A C 1
ATOM 786 O O . HIS A 1 102 ? 1.438 -84.125 -40.344 1 21.2 102 HIS A O 1
ATOM 792 N N . SER A 1 103 ? 1.34 -82.75 -38.938 1 21.34 103 SER A N 1
ATOM 793 C CA . SER A 1 103 ? 1.919 -83.688 -37.969 1 21.34 103 SER A CA 1
ATOM 794 C C . SER A 1 103 ? 0.924 -84.812 -37.594 1 21.34 103 SER A C 1
ATOM 796 O O . SER A 1 103 ? -0.277 -84.5 -37.5 1 21.34 103 SER A O 1
ATOM 798 N N . PRO A 1 104 ? 1.217 -86.062 -37.938 1 24.62 104 PRO A N 1
ATOM 799 C CA . PRO A 1 104 ? 0.36 -87.188 -37.562 1 24.62 104 PRO A CA 1
ATOM 800 C C . PRO A 1 104 ? -0.219 -87.062 -36.156 1 24.62 104 PRO A C 1
ATOM 802 O O . PRO A 1 104 ? 0.317 -86.312 -35.344 1 24.62 104 PRO A O 1
ATOM 805 N N . GLY A 1 105 ? -1.444 -87.5 -36.031 1 22.41 105 GLY A N 1
ATOM 806 C CA . GLY A 1 105 ? -2.393 -87.688 -34.938 1 22.41 105 GLY A CA 1
ATOM 807 C C . GLY A 1 105 ? -1.788 -88.312 -33.688 1 22.41 105 GLY A C 1
ATOM 808 O O . GLY A 1 105 ? -1.478 -89.5 -33.688 1 22.41 105 GLY A O 1
ATOM 809 N N . LEU A 1 106 ? -0.72 -87.688 -33.062 1 23.69 106 LEU A N 1
ATOM 810 C CA . LEU A 1 106 ? -0.294 -88.375 -31.828 1 23.69 106 LEU A CA 1
ATOM 811 C C . LEU A 1 106 ? -1.497 -88.75 -30.984 1 23.69 106 LEU A C 1
ATOM 813 O O . LEU A 1 106 ? -2.482 -88 -30.906 1 23.69 106 LEU A O 1
ATOM 817 N N . ASP A 1 107 ? -1.752 -90 -30.859 1 26.23 107 ASP A N 1
ATOM 818 C CA . ASP A 1 107 ? -2.682 -90.625 -29.922 1 26.23 107 ASP A CA 1
ATOM 819 C C . ASP A 1 107 ? -2.736 -89.875 -28.609 1 26.23 107 ASP A C 1
ATOM 821 O O . ASP A 1 107 ? -1.8 -89.125 -28.266 1 26.23 107 ASP A O 1
ATOM 825 N N . GLY A 1 108 ? -3.934 -89.75 -28.016 1 26.98 108 GLY A N 1
ATOM 826 C CA . GLY A 1 108 ? -4.316 -89.062 -26.781 1 26.98 108 GLY A CA 1
ATOM 827 C C . GLY A 1 108 ? -3.318 -89.25 -25.656 1 26.98 108 GLY A C 1
ATOM 828 O O . GLY A 1 108 ? -3.053 -90.375 -25.25 1 26.98 108 GLY A O 1
ATOM 829 N N . PRO A 1 109 ? -2.145 -88.562 -25.719 1 28.44 109 PRO A N 1
ATOM 830 C CA . PRO A 1 109 ? -1.336 -88.875 -24.531 1 28.44 109 PRO A CA 1
ATOM 831 C C . PRO A 1 109 ? -2.16 -88.875 -23.25 1 28.44 109 PRO A C 1
ATOM 833 O O . PRO A 1 109 ? -3.211 -88.25 -23.172 1 28.44 109 PRO A O 1
ATOM 836 N N . GLN A 1 110 ? -2.168 -89.938 -22.531 1 29.31 110 GLN A N 1
ATOM 837 C CA . GLN A 1 110 ? -2.68 -90.062 -21.188 1 29.31 110 GLN A CA 1
ATOM 838 C C . GLN A 1 110 ? -2.385 -88.875 -20.328 1 29.31 110 GLN A C 1
ATOM 840 O O . GLN A 1 110 ? -1.301 -88.25 -20.422 1 29.31 110 GLN A O 1
ATOM 845 N N . GLY A 1 111 ? -3.479 -88.062 -19.906 1 29.45 111 GLY A N 1
ATOM 846 C CA . GLY A 1 111 ? -3.545 -86.938 -19.016 1 29.45 111 GLY A CA 1
ATOM 847 C C . GLY A 1 111 ? -2.51 -87 -17.906 1 29.45 111 GLY A C 1
ATOM 848 O O . GLY A 1 111 ? -2.549 -87.875 -17.047 1 29.45 111 GLY A O 1
ATOM 849 N N . SER A 1 112 ? -1.299 -86.75 -18.281 1 31.7 112 SER A N 1
ATOM 850 C CA . SER A 1 112 ? -0.565 -86.688 -17.016 1 31.7 112 SER A CA 1
ATOM 851 C C . SER A 1 112 ? -1.217 -85.688 -16.062 1 31.7 112 SER A C 1
ATOM 853 O O . SER A 1 112 ? -1.749 -84.625 -16.5 1 31.7 112 SER A O 1
ATOM 855 N N . PRO A 1 113 ? -1.703 -86 -14.875 1 35.09 113 PRO A N 1
ATOM 856 C CA . PRO A 1 113 ? -2.436 -85.25 -13.852 1 35.09 113 PRO A CA 1
ATOM 857 C C . PRO A 1 113 ? -1.932 -83.812 -13.695 1 35.09 113 PRO A C 1
ATOM 859 O O . PRO A 1 113 ? -2.502 -83 -12.93 1 35.09 113 PRO A O 1
ATOM 862 N N . LEU A 1 114 ? -0.719 -83.5 -13.906 1 36.53 114 LEU A N 1
ATOM 863 C CA . LEU A 1 114 ? -0.214 -82.25 -13.398 1 36.53 114 LEU A CA 1
ATOM 864 C C . LEU A 1 114 ? -0.561 -81.062 -14.344 1 36.53 114 LEU A C 1
ATOM 866 O O . LEU A 1 114 ? -0.004 -80 -14.234 1 36.53 114 LEU A O 1
ATOM 870 N N . ASP A 1 115 ? -1.121 -81.25 -15.516 1 42.22 115 ASP A N 1
ATOM 871 C CA . ASP A 1 115 ? -1.389 -80.125 -16.406 1 42.22 115 ASP A CA 1
ATOM 872 C C . ASP A 1 115 ? -2.416 -79.125 -15.805 1 42.22 115 ASP A C 1
ATOM 874 O O . ASP A 1 115 ? -3.459 -79.562 -15.312 1 42.22 115 ASP A O 1
ATOM 878 N N . ALA A 1 116 ? -2.008 -78 -15.328 1 49.84 116 ALA A N 1
ATOM 879 C CA . ALA A 1 116 ? -2.971 -77 -14.836 1 49.84 116 ALA A CA 1
ATOM 880 C C . ALA A 1 116 ? -4.16 -76.875 -15.781 1 49.84 116 ALA A C 1
ATOM 882 O O . ALA A 1 116 ? -3.996 -76.938 -17 1 49.84 116 ALA A O 1
ATOM 883 N N . PRO A 1 117 ? -5.355 -77.188 -15.391 1 59.16 117 PRO A N 1
ATOM 884 C CA . PRO A 1 117 ? -6.578 -77.25 -16.203 1 59.16 117 PRO A CA 1
ATOM 885 C C . PRO A 1 117 ? -6.77 -75.938 -17.016 1 59.16 117 PRO A C 1
ATOM 887 O O . PRO A 1 117 ? -6.598 -74.875 -16.5 1 59.16 117 PRO A O 1
ATOM 890 N N . LEU A 1 118 ? -6.711 -75.938 -18.359 1 75.69 118 LEU A N 1
ATOM 891 C CA . LEU A 1 118 ? -7.047 -74.875 -19.297 1 75.69 118 LEU A CA 1
ATOM 892 C C . LEU A 1 118 ? -8.43 -74.312 -18.984 1 75.69 118 LEU A C 1
ATOM 894 O O . LEU A 1 118 ? -9.391 -75.062 -18.812 1 75.69 118 LEU A O 1
ATOM 898 N N . GLN A 1 119 ? -8.5 -73.125 -18.484 1 81.19 119 GLN A N 1
ATOM 899 C CA . GLN A 1 119 ? -9.789 -72.5 -18.219 1 81.19 119 GLN A CA 1
ATOM 900 C C . GLN A 1 119 ? -10.266 -71.688 -19.422 1 81.19 119 GLN A C 1
ATOM 902 O O . GLN A 1 119 ? -9.672 -70.625 -19.766 1 81.19 119 GLN A O 1
ATOM 907 N N . PRO A 1 120 ? -11.211 -72.188 -20.156 1 87.56 120 PRO A N 1
ATOM 908 C CA . PRO A 1 120 ? -11.758 -71.438 -21.25 1 87.56 120 PRO A CA 1
ATOM 909 C C . PRO A 1 120 ? -12.43 -70.125 -20.766 1 87.56 120 PRO A C 1
ATOM 911 O O . PRO A 1 120 ? -13.078 -70.125 -19.719 1 87.56 120 PRO A O 1
ATOM 914 N N . LYS A 1 121 ? -12.203 -69.062 -21.484 1 89.19 121 LYS A N 1
ATOM 915 C CA . LYS A 1 121 ? -12.719 -67.75 -21.094 1 89.19 121 LYS A CA 1
ATOM 916 C C . LYS A 1 121 ? -13.508 -67.125 -22.234 1 89.19 121 LYS A C 1
ATOM 918 O O . LYS A 1 121 ? -13.211 -67.312 -23.406 1 89.19 121 LYS A O 1
ATOM 923 N N . ALA A 1 122 ? -14.453 -66.375 -21.828 1 83.38 122 ALA A N 1
ATOM 924 C CA . ALA A 1 122 ? -15.203 -65.562 -22.812 1 83.38 122 ALA A CA 1
ATOM 925 C C . ALA A 1 122 ? -14.477 -64.312 -23.188 1 83.38 122 ALA A C 1
ATOM 927 O O . ALA A 1 122 ? -13.898 -63.625 -22.328 1 83.38 122 ALA A O 1
ATOM 928 N N . ILE A 1 123 ? -14.391 -63.969 -24.422 1 85.5 123 ILE A N 1
ATOM 929 C CA . ILE A 1 123 ? -13.695 -62.781 -24.906 1 85.5 123 ILE A CA 1
ATOM 930 C C . ILE A 1 123 ? -14.547 -61.531 -24.641 1 85.5 123 ILE A C 1
ATOM 932 O O . ILE A 1 123 ? -14.016 -60.438 -24.422 1 85.5 123 ILE A O 1
ATOM 936 N N . THR A 1 124 ? -15.883 -61.656 -24.672 1 82.19 124 THR A N 1
ATOM 937 C CA . THR A 1 124 ? -16.766 -60.531 -24.438 1 82.19 124 THR A CA 1
ATOM 938 C C . THR A 1 124 ? -17.656 -60.781 -23.219 1 82.19 124 THR A C 1
ATOM 940 O O . THR A 1 124 ? -17.938 -61.938 -22.875 1 82.19 124 THR A O 1
ATOM 943 N N . ARG A 1 125 ? -17.859 -59.719 -22.484 1 76.44 125 ARG A N 1
ATOM 944 C CA . ARG A 1 125 ? -18.766 -59.812 -21.344 1 76.44 125 ARG A CA 1
ATOM 945 C C . ARG A 1 125 ? -20.219 -59.719 -21.797 1 76.44 125 ARG A C 1
ATOM 947 O O . ARG A 1 125 ? -20.562 -58.906 -22.656 1 76.44 125 ARG A O 1
ATOM 954 N N . ASN A 1 126 ? -21.078 -60.656 -21.453 1 65.62 126 ASN A N 1
ATOM 955 C CA . ASN A 1 126 ? -22.469 -60.656 -21.875 1 65.62 126 ASN A CA 1
ATOM 956 C C . ASN A 1 126 ? -23.391 -60.094 -20.797 1 65.62 126 ASN A C 1
ATOM 958 O O . ASN A 1 126 ? -24.547 -59.781 -21.062 1 65.62 126 ASN A O 1
ATOM 962 N N . ASN A 1 127 ? -22.891 -60.125 -19.594 1 64.88 127 ASN A N 1
ATOM 963 C CA . ASN A 1 127 ? -23.828 -59.719 -18.531 1 64.88 127 ASN A CA 1
ATOM 964 C C . ASN A 1 127 ? -23.797 -58.219 -18.281 1 64.88 127 ASN A C 1
ATOM 966 O O . ASN A 1 127 ? -23.047 -57.5 -18.938 1 64.88 127 ASN A O 1
ATOM 970 N N . LEU A 1 128 ? -24.844 -57.719 -17.609 1 64.81 128 LEU A N 1
ATOM 971 C CA . LEU A 1 128 ? -24.984 -56.344 -17.234 1 64.81 128 LEU A CA 1
ATOM 972 C C . LEU A 1 128 ? -23.672 -55.781 -16.672 1 64.81 128 LEU A C 1
ATOM 974 O O . LEU A 1 128 ? -23.453 -54.562 -16.688 1 64.81 128 LEU A O 1
ATOM 978 N N . LYS A 1 129 ? -22.859 -56.656 -16.359 1 66.31 129 LYS A N 1
ATOM 979 C CA . LYS A 1 129 ? -21.578 -56.25 -15.797 1 66.31 129 LYS A CA 1
ATOM 980 C C . LYS A 1 129 ? -20.672 -55.625 -16.859 1 66.31 129 LYS A C 1
ATOM 982 O O . LYS A 1 129 ? -19.75 -54.875 -16.547 1 66.31 129 LYS A O 1
ATOM 987 N N . ARG A 1 130 ? -21.031 -55.906 -18.125 1 65.62 130 ARG A N 1
ATOM 988 C CA . ARG A 1 130 ? -20.266 -55.375 -19.234 1 65.62 130 ARG A CA 1
ATOM 989 C C . ARG A 1 130 ? -20.344 -53.844 -19.25 1 65.62 130 ARG A C 1
ATOM 991 O O . ARG A 1 130 ? -19.391 -53.156 -19.641 1 65.62 130 ARG A O 1
ATOM 998 N N . TYR A 1 131 ? -21.484 -53.438 -18.797 1 62.69 131 TYR A N 1
ATOM 999 C CA . TYR A 1 131 ? -21.719 -52 -18.828 1 62.69 131 TYR A CA 1
ATOM 1000 C C . TYR A 1 131 ? -21 -51.281 -17.688 1 62.69 131 TYR A C 1
ATOM 1002 O O . TYR A 1 131 ? -20.422 -50.219 -17.875 1 62.69 131 TYR A O 1
ATOM 1010 N N . PHE A 1 132 ? -20.875 -51.938 -16.594 1 69.31 132 PHE A N 1
ATOM 1011 C CA . PHE A 1 132 ? -20.406 -51.25 -15.414 1 69.31 132 PHE A CA 1
ATOM 1012 C C . PHE A 1 132 ? -18.875 -51.312 -15.328 1 69.31 132 PHE A C 1
ATOM 1014 O O . PHE A 1 132 ? -18.25 -50.344 -14.906 1 69.31 132 PHE A O 1
ATOM 1021 N N . ASN A 1 133 ? -18.328 -52.344 -15.766 1 69 133 ASN A N 1
ATOM 1022 C CA . ASN A 1 133 ? -16.906 -52.5 -15.57 1 69 133 ASN A CA 1
ATOM 1023 C C . ASN A 1 133 ? -16.094 -51.562 -16.469 1 69 133 ASN A C 1
ATOM 1025 O O . ASN A 1 133 ? -15.031 -51.094 -16.094 1 69 133 ASN A O 1
ATOM 1029 N N . GLY A 1 134 ? -16.625 -51.219 -17.594 1 72.38 134 GLY A N 1
ATOM 1030 C CA . GLY A 1 134 ? -15.906 -50.312 -18.484 1 72.38 134 GLY A CA 1
ATOM 1031 C C . GLY A 1 134 ? -15.969 -48.875 -18.047 1 72.38 134 GLY A C 1
ATOM 1032 O O . GLY A 1 134 ? -15.133 -48.062 -18.453 1 72.38 134 GLY A O 1
ATOM 1033 N N . TRP A 1 135 ? -16.828 -48.656 -17.125 1 81.38 135 TRP A N 1
ATOM 1034 C CA . TRP A 1 135 ? -17.062 -47.25 -16.75 1 81.38 135 TRP A CA 1
ATOM 1035 C C . TRP A 1 135 ? -16.344 -46.938 -15.438 1 81.38 135 TRP A C 1
ATOM 1037 O O . TRP A 1 135 ? -16.188 -45.75 -15.086 1 81.38 135 TRP A O 1
ATOM 1047 N N . LEU A 1 136 ? -15.789 -47.875 -14.711 1 82.12 136 LEU A N 1
ATOM 1048 C CA . LEU A 1 136 ? -15.219 -47.656 -13.383 1 82.12 136 LEU A CA 1
ATOM 1049 C C . LEU A 1 136 ? -14.031 -46.719 -13.438 1 82.12 136 LEU A C 1
ATOM 1051 O O . LEU A 1 136 ? -13.828 -45.906 -12.523 1 82.12 136 LEU A O 1
ATOM 1055 N N . VAL A 1 137 ? -13.289 -46.75 -14.5 1 84.56 137 VAL A N 1
ATOM 1056 C CA . VAL A 1 137 ? -12.102 -45.938 -14.617 1 84.56 137 VAL A CA 1
ATOM 1057 C C . VAL A 1 137 ? -12.5 -44.469 -14.898 1 84.56 137 VAL A C 1
ATOM 1059 O O . VAL A 1 137 ? -11.773 -43.531 -14.547 1 84.56 137 VAL A O 1
ATOM 1062 N N . HIS A 1 138 ? -13.664 -44.281 -15.422 1 91.81 138 HIS A N 1
ATOM 1063 C CA . HIS A 1 138 ? -14.102 -42.938 -15.812 1 91.81 138 HIS A CA 1
ATOM 1064 C C . HIS A 1 138 ? -14.773 -42.219 -14.641 1 91.81 138 HIS A C 1
ATOM 1066 O O . HIS A 1 138 ? -14.789 -41 -14.602 1 91.81 138 HIS A O 1
ATOM 1072 N N . ILE A 1 139 ? -15.281 -42.906 -13.664 1 92.88 139 ILE A N 1
ATOM 1073 C CA . ILE A 1 139 ? -16.094 -42.344 -12.594 1 92.88 139 ILE A CA 1
ATOM 1074 C C . ILE A 1 139 ? -15.242 -41.375 -11.758 1 92.88 139 ILE A C 1
ATOM 1076 O O . ILE A 1 139 ? -15.578 -40.219 -11.594 1 92.88 139 ILE A O 1
ATOM 1080 N N . PRO A 1 140 ? -14.086 -41.875 -11.273 1 93.56 140 PRO A N 1
ATOM 1081 C CA . PRO A 1 140 ? -13.273 -40.938 -10.5 1 93.56 140 PRO A CA 1
ATOM 1082 C C . PRO A 1 140 ? -12.781 -39.75 -11.328 1 93.56 140 PRO A C 1
ATOM 1084 O O . PRO A 1 140 ? -12.656 -38.625 -10.812 1 93.56 140 PRO A O 1
ATOM 1087 N N . ALA A 1 141 ? -12.469 -39.969 -12.57 1 95.31 141 ALA A N 1
ATOM 1088 C CA . ALA A 1 141 ? -11.984 -38.906 -13.438 1 95.31 141 ALA A CA 1
ATOM 1089 C C . ALA A 1 141 ? -13.07 -37.844 -13.688 1 95.31 141 ALA A C 1
ATOM 1091 O O . ALA A 1 141 ? -12.836 -36.656 -13.539 1 95.31 141 ALA A O 1
ATOM 1092 N N . VAL A 1 142 ? -14.242 -38.312 -13.984 1 96.38 142 VAL A N 1
ATOM 1093 C CA . VAL A 1 142 ? -15.359 -37.406 -14.258 1 96.38 142 VAL A CA 1
ATOM 1094 C C . VAL A 1 142 ? -15.789 -36.719 -12.961 1 96.38 142 VAL A C 1
ATOM 1096 O O . VAL A 1 142 ? -16.047 -35.5 -12.945 1 96.38 142 VAL A O 1
ATOM 1099 N N . GLY A 1 143 ? -15.914 -37.531 -11.891 1 95.94 143 GLY A N 1
ATOM 1100 C CA . GLY A 1 143 ? -16.281 -36.938 -10.602 1 95.94 143 GLY A CA 1
ATOM 1101 C C . GLY A 1 143 ? -15.312 -35.875 -10.141 1 95.94 143 GLY A C 1
ATOM 1102 O O . GLY A 1 143 ? -15.734 -34.812 -9.711 1 95.94 143 GLY A O 1
ATOM 1103 N N . SER A 1 144 ? -14.039 -36.188 -10.219 1 96 144 SER A N 1
ATOM 1104 C CA . SER A 1 144 ? -13.039 -35.188 -9.805 1 96 144 SER A CA 1
ATOM 1105 C C . SER A 1 144 ? -13.062 -33.969 -10.695 1 96 144 SER A C 1
ATOM 1107 O O . SER A 1 144 ? -12.859 -32.844 -10.227 1 96 144 SER A O 1
ATOM 1109 N N . THR A 1 145 ? -13.242 -34.156 -11.969 1 96.94 145 THR A N 1
ATOM 1110 C CA . THR A 1 145 ? -13.32 -33.031 -12.898 1 96.94 145 THR A CA 1
ATOM 1111 C C . THR A 1 145 ? -14.508 -32.125 -12.555 1 96.94 145 THR A C 1
ATOM 1113 O O . THR A 1 145 ? -14.391 -30.906 -12.562 1 96.94 145 THR A O 1
ATOM 1116 N N . ALA A 1 146 ? -15.602 -32.75 -12.227 1 96.31 146 ALA A N 1
ATOM 1117 C CA . ALA A 1 146 ? -16.781 -31.969 -11.852 1 96.31 146 ALA A CA 1
ATOM 1118 C C . ALA A 1 146 ? -16.531 -31.172 -10.57 1 96.31 146 ALA A C 1
ATOM 1120 O O . ALA A 1 146 ? -16.906 -30 -10.484 1 96.31 146 ALA A O 1
ATOM 1121 N N . VAL A 1 147 ? -15.922 -31.828 -9.688 1 95.56 147 VAL A N 1
ATOM 1122 C CA . VAL A 1 147 ? -15.633 -31.172 -8.422 1 95.56 147 VAL A CA 1
ATOM 1123 C C . VAL A 1 147 ? -14.656 -30.016 -8.648 1 95.56 147 VAL A C 1
ATOM 1125 O O . VAL A 1 147 ? -14.852 -28.922 -8.117 1 95.56 147 VAL A O 1
ATOM 1128 N N . VAL A 1 148 ? -13.625 -30.234 -9.398 1 95.5 148 VAL A N 1
ATOM 1129 C CA . VAL A 1 148 ? -12.617 -29.219 -9.688 1 95.5 148 VAL A CA 1
ATOM 1130 C C . VAL A 1 148 ? -13.273 -28.031 -10.398 1 95.5 148 VAL A C 1
ATOM 1132 O O . VAL A 1 148 ? -12.984 -26.875 -10.086 1 95.5 148 VAL A O 1
ATOM 1135 N N . MET A 1 149 ? -14.125 -28.297 -11.289 1 95.88 149 MET A N 1
ATOM 1136 C CA . MET A 1 149 ? -14.828 -27.234 -12 1 95.88 149 MET A CA 1
ATOM 1137 C C . MET A 1 149 ? -15.75 -26.469 -11.055 1 95.88 149 MET A C 1
ATOM 1139 O O . MET A 1 149 ? -15.805 -25.234 -11.102 1 95.88 149 MET A O 1
ATOM 1143 N N . TRP A 1 150 ? -16.406 -27.188 -10.227 1 95.5 150 TRP A N 1
ATOM 1144 C CA . TRP A 1 150 ? -17.312 -26.562 -9.273 1 95.5 150 TRP A CA 1
ATOM 1145 C C . TRP A 1 150 ? -16.547 -25.625 -8.328 1 95.5 150 TRP A C 1
ATOM 1147 O O . TRP A 1 150 ? -16.969 -24.5 -8.094 1 95.5 150 TRP A O 1
ATOM 1157 N N . ILE A 1 151 ? -15.484 -26.031 -7.809 1 93.5 151 ILE A N 1
ATOM 1158 C CA . ILE A 1 151 ? -14.656 -25.234 -6.902 1 93.5 151 ILE A CA 1
ATOM 1159 C C . ILE A 1 151 ? -14.156 -23.984 -7.621 1 93.5 151 ILE A C 1
ATOM 1161 O O . ILE A 1 151 ? -14.109 -22.906 -7.031 1 93.5 151 ILE A O 1
ATOM 1165 N N . SER A 1 152 ? -13.844 -24.078 -8.828 1 93.62 152 SER A N 1
ATOM 1166 C CA . SER A 1 152 ? -13.227 -23 -9.578 1 93.62 152 SER A CA 1
ATOM 1167 C C . SER A 1 152 ? -14.234 -21.906 -9.914 1 93.62 152 SER A C 1
ATOM 1169 O O . SER A 1 152 ? -13.867 -20.75 -10.086 1 93.62 152 SER A O 1
ATOM 1171 N N . VAL A 1 153 ? -15.523 -22.234 -10 1 92.69 153 VAL A N 1
ATOM 1172 C CA . VAL A 1 153 ? -16.516 -21.281 -10.445 1 92.69 153 VAL A CA 1
ATOM 1173 C C . VAL A 1 153 ? -17.172 -20.594 -9.234 1 92.69 153 VAL A C 1
ATOM 1175 O O . VAL A 1 153 ? -17.562 -19.438 -9.305 1 92.69 153 VAL A O 1
ATOM 1178 N N . GLU A 1 154 ? -17.219 -21.266 -8.227 1 92.25 154 GLU A N 1
ATOM 1179 C CA . GLU A 1 154 ? -17.859 -20.719 -7.035 1 92.25 154 GLU A CA 1
ATOM 1180 C C . GLU A 1 154 ? -16.938 -19.688 -6.352 1 92.25 154 GLU A C 1
ATOM 1182 O O . GLU A 1 154 ? -15.75 -19.938 -6.164 1 92.25 154 GLU A O 1
ATOM 1187 N N . LYS A 1 155 ? -17.594 -18.562 -6 1 91.56 155 LYS A N 1
ATOM 1188 C CA . LYS A 1 155 ? -16.828 -17.516 -5.34 1 91.56 155 LYS A CA 1
ATOM 1189 C C . LYS A 1 155 ? -16.703 -17.781 -3.842 1 91.56 155 LYS A C 1
ATOM 1191 O O . LYS A 1 155 ? -17.562 -17.375 -3.055 1 91.56 155 LYS A O 1
ATOM 1196 N N . TRP A 1 156 ? -15.578 -18.453 -3.48 1 92.69 156 TRP A N 1
ATOM 1197 C CA . TRP A 1 156 ? -15.312 -18.797 -2.088 1 92.69 156 TRP A CA 1
ATOM 1198 C C . TRP A 1 156 ? -14.031 -18.141 -1.598 1 92.69 156 TRP A C 1
ATOM 1200 O O . TRP A 1 156 ? -13.008 -18.156 -2.287 1 92.69 156 TRP A O 1
ATOM 1210 N N . PHE A 1 157 ? -14.211 -17.531 -0.327 1 93.38 157 PHE A N 1
ATOM 1211 C CA . PHE A 1 157 ? -13.016 -17.062 0.369 1 93.38 157 PHE A CA 1
ATOM 1212 C C . PHE A 1 157 ? -12.367 -18.203 1.141 1 93.38 157 PHE A C 1
ATOM 1214 O O . PHE A 1 157 ? -13.008 -18.844 1.971 1 93.38 157 PHE A O 1
ATOM 1221 N N . TRP A 1 158 ? -11.055 -18.422 0.814 1 93.88 158 TRP A N 1
ATOM 1222 C CA . TRP A 1 158 ? -10.383 -19.547 1.465 1 93.88 158 TRP A CA 1
ATOM 1223 C C . TRP A 1 158 ? -9.602 -19.078 2.691 1 93.88 158 TRP A C 1
ATOM 1225 O O . TRP A 1 158 ? -9.852 -19.547 3.805 1 93.88 158 TRP A O 1
ATOM 1235 N N . PHE A 1 159 ? -8.57 -18.188 2.469 1 92.75 159 PHE A N 1
ATOM 1236 C CA . PHE A 1 159 ? -7.73 -17.719 3.566 1 92.75 159 PHE A CA 1
ATOM 1237 C C . PHE A 1 159 ? -7.086 -16.391 3.23 1 92.75 159 PHE A C 1
ATOM 1239 O O . PHE A 1 159 ? -7.027 -15.992 2.062 1 92.75 159 PHE A O 1
ATOM 1246 N N . PRO A 1 160 ? -6.586 -15.656 4.277 1 90.81 160 PRO A N 1
ATOM 1247 C CA . PRO A 1 160 ? -5.969 -14.352 4.055 1 90.81 160 PRO A CA 1
ATOM 1248 C C . PRO A 1 160 ? -4.633 -14.445 3.316 1 90.81 160 PRO A C 1
ATOM 1250 O O . PRO A 1 160 ? -4.137 -15.547 3.072 1 90.81 160 PRO A O 1
ATOM 1253 N N . GLU A 1 161 ? -4.125 -13.305 2.902 1 86.81 161 GLU A N 1
ATOM 1254 C CA . GLU A 1 161 ? -2.926 -13.188 2.08 1 86.81 161 GLU A CA 1
ATOM 1255 C C . GLU A 1 161 ? -1.729 -13.852 2.75 1 86.81 161 GLU A C 1
ATOM 1257 O O . GLU A 1 161 ? -0.854 -14.398 2.072 1 86.81 161 GLU A O 1
ATOM 1262 N N . ASP A 1 162 ? -1.695 -13.867 4.078 1 81.81 162 ASP A N 1
ATOM 1263 C CA . ASP A 1 162 ? -0.543 -14.383 4.816 1 81.81 162 ASP A CA 1
ATOM 1264 C C . ASP A 1 162 ? -0.63 -15.898 4.98 1 81.81 162 ASP A C 1
ATOM 1266 O O . ASP A 1 162 ? 0.327 -16.531 5.43 1 81.81 162 ASP A O 1
ATOM 1270 N N . GLY A 1 163 ? -1.716 -16.438 4.602 1 86.56 163 GLY A N 1
ATOM 1271 C CA . GLY A 1 163 ? -1.91 -17.875 4.766 1 86.56 163 GLY A CA 1
ATOM 1272 C C . GLY A 1 163 ? -3.025 -18.219 5.734 1 86.56 163 GLY A C 1
ATOM 1273 O O . GLY A 1 163 ? -3.568 -17.344 6.402 1 86.56 163 GLY A O 1
ATOM 1274 N N . PRO A 1 164 ? -3.34 -19.406 5.793 1 85.19 164 PRO A N 1
ATOM 1275 C CA . PRO A 1 164 ? -4.441 -19.812 6.664 1 85.19 164 PRO A CA 1
ATOM 1276 C C . PRO A 1 164 ? -4.043 -19.859 8.141 1 85.19 164 PRO A C 1
ATOM 1278 O O . PRO A 1 164 ? -4.891 -19.672 9.016 1 85.19 164 PRO A O 1
ATOM 1281 N N . TRP A 1 165 ? -2.729 -20.234 8.305 1 82.94 165 TRP A N 1
ATOM 1282 C CA . TRP A 1 165 ? -2.223 -20.344 9.664 1 82.94 165 TRP A CA 1
ATOM 1283 C C . TRP A 1 165 ? -0.837 -19.703 9.781 1 82.94 165 TRP A C 1
ATOM 1285 O O . TRP A 1 165 ? -0.172 -19.469 8.773 1 82.94 165 TRP A O 1
ATOM 1295 N N . GLU A 1 166 ? -0.371 -19.297 10.961 1 77.38 166 GLU A N 1
ATOM 1296 C CA . GLU A 1 166 ? 0.894 -18.609 11.211 1 77.38 166 GLU A CA 1
ATOM 1297 C C . GLU A 1 166 ? 2.068 -19.391 10.625 1 77.38 166 GLU A C 1
ATOM 1299 O O . GLU A 1 166 ? 2.984 -18.797 10.055 1 77.38 166 GLU A O 1
ATOM 1304 N N . ASP A 1 167 ? 1.995 -20.719 10.57 1 80.12 167 ASP A N 1
ATOM 1305 C CA . ASP A 1 167 ? 3.146 -21.516 10.141 1 80.12 167 ASP A CA 1
ATOM 1306 C C . ASP A 1 167 ? 2.941 -22.062 8.734 1 80.12 167 ASP A C 1
ATOM 1308 O O . ASP A 1 167 ? 3.826 -22.719 8.18 1 80.12 167 ASP A O 1
ATOM 1312 N N . VAL A 1 168 ? 1.836 -21.75 8.156 1 85.5 168 VAL A N 1
ATOM 1313 C CA . VAL A 1 168 ? 1.545 -22.266 6.82 1 85.5 168 VAL A CA 1
ATOM 1314 C C . VAL A 1 168 ? 1.321 -21.109 5.855 1 85.5 168 VAL A C 1
ATOM 1316 O O . VAL A 1 168 ? 0.268 -20.469 5.879 1 85.5 168 VAL A O 1
ATOM 1319 N N . SER A 1 169 ? 2.24 -20.953 5.051 1 82.81 169 SER A N 1
ATOM 1320 C CA . SER A 1 169 ? 2.16 -19.859 4.082 1 82.81 169 SER A CA 1
ATOM 1321 C C . SER A 1 169 ? 1.256 -20.234 2.91 1 82.81 169 SER A C 1
ATOM 1323 O O . SER A 1 169 ? 0.91 -21.406 2.73 1 82.81 169 SER A O 1
ATOM 1325 N N . ALA A 1 170 ? 0.794 -19.266 2.18 1 84.31 170 ALA A N 1
ATOM 1326 C CA . ALA A 1 170 ? -0.013 -19.469 0.979 1 84.31 170 ALA A CA 1
ATOM 1327 C C . ALA A 1 170 ? 0.734 -20.312 -0.049 1 84.31 170 ALA A C 1
ATOM 1329 O O . ALA A 1 170 ? 0.125 -21.109 -0.771 1 84.31 170 ALA A O 1
ATOM 1330 N N . ASP A 1 171 ? 2.021 -20.219 -0.085 1 76.44 171 ASP A N 1
ATOM 1331 C CA . ASP A 1 171 ? 2.854 -20.953 -1.027 1 76.44 171 ASP A CA 1
ATOM 1332 C C . ASP A 1 171 ? 2.795 -22.453 -0.748 1 76.44 171 ASP A C 1
ATOM 1334 O O . ASP A 1 171 ? 2.773 -23.266 -1.678 1 76.44 171 ASP A O 1
ATOM 1338 N N . ILE A 1 172 ? 2.762 -22.75 0.492 1 79.94 172 ILE A N 1
ATOM 1339 C CA . ILE A 1 172 ? 2.686 -24.156 0.876 1 79.94 172 ILE A CA 1
ATOM 1340 C C . ILE A 1 172 ? 1.351 -24.75 0.421 1 79.94 172 ILE A C 1
ATOM 1342 O O . ILE A 1 172 ? 1.308 -25.844 -0.146 1 79.94 172 ILE A O 1
ATOM 1346 N N . ILE A 1 173 ? 0.349 -24.047 0.62 1 85.62 173 ILE A N 1
ATOM 1347 C CA . ILE A 1 173 ? -0.976 -24.5 0.222 1 85.62 173 ILE A CA 1
ATOM 1348 C C . ILE A 1 173 ? -1.039 -24.641 -1.297 1 85.62 173 ILE A C 1
ATOM 1350 O O . ILE A 1 173 ? -1.6 -25.609 -1.816 1 85.62 173 ILE A O 1
ATOM 1354 N N . ASN A 1 174 ? -0.498 -23.75 -1.975 1 83.06 174 ASN A N 1
ATOM 1355 C CA . ASN A 1 174 ? -0.481 -23.797 -3.432 1 83.06 174 ASN A CA 1
ATOM 1356 C C . ASN A 1 174 ? 0.283 -25.016 -3.938 1 83.06 174 ASN A C 1
ATOM 1358 O O . ASN A 1 174 ? -0.135 -25.656 -4.902 1 83.06 174 ASN A O 1
ATOM 1362 N N . ASN A 1 175 ? 1.273 -25.328 -3.215 1 77 175 ASN A N 1
ATOM 1363 C CA . ASN A 1 175 ? 2.053 -26.516 -3.592 1 77 175 ASN A CA 1
ATOM 1364 C C . ASN A 1 175 ? 1.284 -27.797 -3.328 1 77 175 ASN A C 1
ATOM 1366 O O . ASN A 1 175 ? 1.342 -28.734 -4.129 1 77 175 ASN A O 1
ATOM 1370 N N . ILE A 1 176 ? 0.615 -27.812 -2.27 1 81.5 176 ILE A N 1
ATOM 1371 C CA . ILE A 1 176 ? -0.214 -28.969 -1.952 1 81.5 176 ILE A CA 1
ATOM 1372 C C . ILE A 1 176 ? -1.317 -29.109 -2.998 1 81.5 176 ILE A C 1
ATOM 1374 O O . ILE A 1 176 ? -1.614 -30.219 -3.445 1 81.5 176 ILE A O 1
ATOM 1378 N N . LEU A 1 177 ? -1.791 -28.062 -3.381 1 86.44 177 LEU A N 1
ATOM 1379 C CA . LEU A 1 177 ? -2.873 -28.094 -4.359 1 86.44 177 LEU A CA 1
ATOM 1380 C C . LEU A 1 177 ? -2.346 -28.469 -5.738 1 86.44 177 LEU A C 1
ATOM 1382 O O . LEU A 1 177 ? -3.068 -29.062 -6.543 1 86.44 177 LEU A O 1
ATOM 1386 N N . GLN A 1 178 ? -1.135 -28.188 -5.969 1 81 178 GLN A N 1
ATOM 1387 C CA . GLN A 1 178 ? -0.501 -28.641 -7.207 1 81 178 GLN A CA 1
ATOM 1388 C C . GLN A 1 178 ? -0.377 -30.156 -7.254 1 81 178 GLN A C 1
ATOM 1390 O O . GLN A 1 178 ? -0.495 -30.766 -8.32 1 81 178 GLN A O 1
ATOM 1395 N N . PHE A 1 179 ? -0.17 -30.672 -6.098 1 82 179 PHE A N 1
ATOM 1396 C CA . PHE A 1 179 ? -0.146 -32.125 -6.02 1 82 179 PHE A CA 1
ATOM 1397 C C . PHE A 1 179 ? -1.528 -32.719 -6.297 1 82 179 PHE A C 1
ATOM 1399 O O . PHE A 1 179 ? -1.654 -33.719 -6.98 1 82 179 PHE A O 1
ATOM 1406 N N . ALA A 1 180 ? -2.455 -32.062 -5.789 1 86.81 180 ALA A N 1
ATOM 1407 C CA . ALA A 1 180 ? -3.824 -32.469 -6.07 1 86.81 180 ALA A CA 1
ATOM 1408 C C . ALA A 1 180 ? -4.145 -32.344 -7.555 1 86.81 180 ALA A C 1
ATOM 1410 O O . ALA A 1 180 ? -4.824 -33.219 -8.125 1 86.81 180 ALA A O 1
ATOM 1411 N N . ALA A 1 181 ? -3.668 -31.375 -8.18 1 88.94 181 ALA A N 1
ATOM 1412 C CA . ALA A 1 181 ? -3.879 -31.188 -9.609 1 88.94 181 ALA A CA 1
ATOM 1413 C C . ALA A 1 181 ? -3.201 -32.281 -10.422 1 88.94 181 ALA A C 1
ATOM 1415 O O . ALA A 1 181 ? -3.738 -32.75 -11.438 1 88.94 181 ALA A O 1
ATOM 1416 N N . LYS A 1 182 ? -2.059 -32.688 -9.938 1 86 182 LYS A N 1
ATOM 1417 C CA . LYS A 1 182 ? -1.358 -33.75 -10.617 1 86 182 LYS A CA 1
ATOM 1418 C C . LYS A 1 182 ? -2.141 -35.062 -10.523 1 86 182 LYS A C 1
ATOM 1420 O O . LYS A 1 182 ? -2.189 -35.844 -11.477 1 86 182 LYS A O 1
ATOM 1425 N N . LEU A 1 183 ? -2.711 -35.344 -9.414 1 87.44 183 LEU A N 1
ATOM 1426 C CA . LEU A 1 183 ? -3.539 -36.531 -9.25 1 87.44 183 LEU A CA 1
ATOM 1427 C C . LEU A 1 183 ? -4.742 -36.5 -10.188 1 87.44 183 LEU A C 1
ATOM 1429 O O . LEU A 1 183 ? -5.109 -37.5 -10.781 1 87.44 183 LEU A O 1
ATOM 1433 N N . HIS A 1 184 ? -5.336 -35.375 -10.273 1 93 184 HIS A N 1
ATOM 1434 C CA . HIS A 1 184 ? -6.449 -35.188 -11.203 1 93 184 HIS A CA 1
ATOM 1435 C C . HIS A 1 184 ? -6.012 -35.438 -12.641 1 93 184 HIS A C 1
ATOM 1437 O O . HIS A 1 184 ? -6.723 -36.094 -13.406 1 93 184 HIS A O 1
ATOM 1443 N N . GLU A 1 185 ? -4.906 -34.938 -13 1 90.56 185 GLU A N 1
ATOM 1444 C CA . GLU A 1 185 ? -4.355 -35.156 -14.328 1 90.56 185 GLU A CA 1
ATOM 1445 C C . GLU A 1 185 ? -4.195 -36.656 -14.625 1 90.56 185 GLU A C 1
ATOM 1447 O O . GLU A 1 185 ? -4.586 -37.125 -15.695 1 90.56 185 GLU A O 1
ATOM 1452 N N . LEU A 1 186 ? -3.668 -37.344 -13.688 1 88.12 186 LEU A N 1
ATOM 1453 C CA . LEU A 1 186 ? -3.436 -38.781 -13.859 1 88.12 186 LEU A CA 1
ATOM 1454 C C . LEU A 1 186 ? -4.754 -39.531 -14.047 1 88.12 186 LEU A C 1
ATOM 1456 O O . LEU A 1 186 ? -4.832 -40.469 -14.844 1 88.12 186 LEU A O 1
ATOM 1460 N N . LEU A 1 187 ? -5.738 -39.125 -13.359 1 93.06 187 LEU A N 1
ATOM 1461 C CA . LEU A 1 187 ? -7.043 -39.75 -13.484 1 93.06 187 LEU A CA 1
ATOM 1462 C C . LEU A 1 187 ? -7.641 -39.5 -14.867 1 93.06 187 LEU A C 1
ATOM 1464 O O . LEU A 1 187 ? -8.195 -40.406 -15.484 1 93.06 187 LEU A O 1
ATOM 1468 N N . VAL A 1 188 ? -7.508 -38.312 -15.328 1 94.81 188 VAL A N 1
ATOM 1469 C CA . VAL A 1 188 ? -8.055 -37.938 -16.641 1 94.81 188 VAL A CA 1
ATOM 1470 C C . VAL A 1 188 ? -7.301 -38.688 -17.734 1 94.81 188 VAL A C 1
ATOM 1472 O O . VAL A 1 188 ? -7.91 -39.219 -18.672 1 94.81 188 VAL A O 1
ATOM 1475 N N . ILE A 1 189 ? -6.02 -38.75 -17.594 1 91.19 189 ILE A N 1
ATOM 1476 C CA . ILE A 1 189 ? -5.215 -39.469 -18.578 1 91.19 189 ILE A CA 1
ATOM 1477 C C . ILE A 1 189 ? -5.598 -40.969 -18.594 1 91.19 189 ILE A C 1
ATOM 1479 O O . ILE A 1 189 ? -5.703 -41.562 -19.656 1 91.19 189 ILE A O 1
ATOM 1483 N N . ALA A 1 190 ? -5.84 -41.5 -17.422 1 90.69 190 ALA A N 1
ATOM 1484 C CA . ALA A 1 190 ? -6.277 -42.906 -17.312 1 90.69 190 ALA A CA 1
ATOM 1485 C C . ALA A 1 190 ? -7.605 -43.125 -18.031 1 90.69 190 ALA A C 1
ATOM 1487 O O . ALA A 1 190 ? -7.797 -44.125 -18.719 1 90.69 190 ALA A O 1
ATOM 1488 N N . SER A 1 191 ? -8.453 -42.156 -17.891 1 93.75 191 SER A N 1
ATOM 1489 C CA . SER A 1 191 ? -9.75 -42.219 -18.547 1 93.75 191 SER A CA 1
ATOM 1490 C C . SER A 1 191 ? -9.602 -42.156 -20.062 1 93.75 191 SER A C 1
ATOM 1492 O O . SER A 1 191 ? -10.188 -42.969 -20.797 1 93.75 191 SER A O 1
ATOM 1494 N N . LEU A 1 192 ? -8.812 -41.281 -20.562 1 94.56 192 LEU A N 1
ATOM 1495 C CA . LEU A 1 192 ? -8.586 -41.125 -22 1 94.56 192 LEU A CA 1
ATOM 1496 C C . LEU A 1 192 ? -7.922 -42.375 -22.562 1 94.56 192 LEU A C 1
ATOM 1498 O O . LEU A 1 192 ? -8.281 -42.844 -23.656 1 94.56 192 LEU A O 1
ATOM 1502 N N . SER A 1 193 ? -6.988 -42.906 -21.812 1 92.75 193 SER A N 1
ATOM 1503 C CA . SER A 1 193 ? -6.305 -44.125 -22.25 1 92.75 193 SER A CA 1
ATOM 1504 C C . SER A 1 193 ? -7.266 -45.312 -22.312 1 92.75 193 SER A C 1
ATOM 1506 O O . SER A 1 193 ? -7.184 -46.125 -23.219 1 92.75 193 SER A O 1
ATOM 1508 N N . ALA A 1 194 ? -8.125 -45.375 -21.359 1 91.06 194 ALA A N 1
ATOM 1509 C CA . ALA A 1 194 ? -9.102 -46.469 -21.344 1 91.06 194 ALA A CA 1
ATOM 1510 C C . ALA A 1 194 ? -9.992 -46.438 -22.578 1 91.06 194 ALA A C 1
ATOM 1512 O O . ALA A 1 194 ? -10.344 -47.5 -23.125 1 91.06 194 ALA A O 1
ATOM 1513 N N . ILE A 1 195 ? -10.352 -45.281 -23 1 92.12 195 ILE A N 1
ATOM 1514 C CA . ILE A 1 195 ? -11.164 -45.156 -24.203 1 92.12 195 ILE A CA 1
ATOM 1515 C C . ILE A 1 195 ? -10.367 -45.625 -25.422 1 92.12 195 ILE A C 1
ATOM 1517 O O . ILE A 1 195 ? -10.883 -46.344 -26.266 1 92.12 195 ILE A O 1
ATOM 1521 N N . ALA A 1 196 ? -9.102 -45.25 -25.516 1 93 196 ALA A N 1
ATOM 1522 C CA . ALA A 1 196 ? -8.242 -45.688 -26.625 1 93 196 ALA A CA 1
ATOM 1523 C C . ALA A 1 196 ? -8.086 -47.188 -26.656 1 93 196 ALA A C 1
ATOM 1525 O O . ALA A 1 196 ? -8.117 -47.812 -27.719 1 93 196 ALA A O 1
ATOM 1526 N N . VAL A 1 197 ? -7.918 -47.781 -25.5 1 91.81 197 VAL A N 1
ATOM 1527 C CA . VAL A 1 197 ? -7.742 -49.219 -25.422 1 91.81 197 VAL A CA 1
ATOM 1528 C C . VAL A 1 197 ? -9.023 -49.938 -25.859 1 91.81 197 VAL A C 1
ATOM 1530 O O . VAL A 1 197 ? -8.977 -50.938 -26.547 1 91.81 197 VAL A O 1
ATOM 1533 N N . ALA A 1 198 ? -10.125 -49.406 -25.438 1 88.94 198 ALA A N 1
ATOM 1534 C CA . ALA A 1 198 ? -11.398 -49.969 -25.859 1 88.94 198 ALA A CA 1
ATOM 1535 C C . ALA A 1 198 ? -11.555 -49.906 -27.375 1 88.94 198 ALA A C 1
ATOM 1537 O O . ALA A 1 198 ? -12.016 -50.875 -27.984 1 88.94 198 ALA A O 1
ATOM 1538 N N . MET A 1 199 ? -11.18 -48.844 -27.969 1 89.56 199 MET A N 1
ATOM 1539 C CA . MET A 1 199 ? -11.258 -48.688 -29.422 1 89.56 199 MET A CA 1
ATOM 1540 C C . MET A 1 199 ? -10.328 -49.688 -30.125 1 89.56 199 MET A C 1
ATOM 1542 O O . MET A 1 199 ? -10.695 -50.281 -31.125 1 89.56 199 MET A O 1
ATOM 1546 N N . MET A 1 200 ? -9.164 -49.844 -29.562 1 91.62 200 MET A N 1
ATOM 1547 C CA . MET A 1 200 ? -8.188 -50.75 -30.141 1 91.62 200 MET A CA 1
ATOM 1548 C C . MET A 1 200 ? -8.672 -52.219 -30.047 1 91.62 200 MET A C 1
ATOM 1550 O O . MET A 1 200 ? -8.57 -52.969 -31.016 1 91.62 200 MET A O 1
ATOM 1554 N N . LYS A 1 201 ? -9.133 -52.562 -28.891 1 89.62 201 LYS A N 1
ATOM 1555 C CA . LYS A 1 201 ? -9.625 -53.938 -28.703 1 89.62 201 LYS A CA 1
ATOM 1556 C C . LYS A 1 201 ? -10.734 -54.25 -29.688 1 89.62 201 LYS A C 1
ATOM 1558 O O . LYS A 1 201 ? -10.758 -55.344 -30.25 1 89.62 201 LYS A O 1
ATOM 1563 N N . ARG A 1 202 ? -11.531 -53.344 -29.891 1 86.19 202 ARG A N 1
ATOM 1564 C CA . ARG A 1 202 ? -12.609 -53.531 -30.859 1 86.19 202 ARG A CA 1
ATOM 1565 C C . ARG A 1 202 ? -12.062 -53.719 -32.25 1 86.19 202 ARG A C 1
ATOM 1567 O O . ARG A 1 202 ? -12.539 -54.594 -33 1 86.19 202 ARG A O 1
ATOM 1574 N N . SER A 1 203 ? -11.148 -52.938 -32.625 1 88.31 203 SER A N 1
ATOM 1575 C CA . SER A 1 203 ? -10.547 -53.031 -33.938 1 88.31 203 SER A CA 1
ATOM 1576 C C . SER A 1 203 ? -9.773 -54.344 -34.094 1 88.31 203 SER A C 1
ATOM 1578 O O . SER A 1 203 ? -9.758 -54.906 -35.188 1 88.31 203 SER A O 1
ATOM 1580 N N . LEU A 1 204 ? -9.188 -54.812 -33.031 1 90.06 204 LEU A N 1
ATOM 1581 C CA . LEU A 1 204 ? -8.398 -56.031 -33.062 1 90.06 204 LEU A CA 1
ATOM 1582 C C . LEU A 1 204 ? -9.297 -57.25 -33.312 1 90.06 204 LEU A C 1
ATOM 1584 O O . LEU A 1 204 ? -8.906 -58.156 -34.062 1 90.06 204 LEU A O 1
ATOM 1588 N N . VAL A 1 205 ? -10.422 -57.281 -32.75 1 87.81 205 VAL A N 1
ATOM 1589 C CA . VAL A 1 205 ? -11.336 -58.406 -32.906 1 87.81 205 VAL A CA 1
ATOM 1590 C C . VAL A 1 205 ? -12.078 -58.281 -34.25 1 87.81 205 VAL A C 1
ATOM 1592 O O . VAL A 1 205 ? -12.562 -59.281 -34.781 1 87.81 205 VAL A O 1
ATOM 1595 N N . GLY A 1 206 ? -12.172 -57.125 -34.844 1 84.12 206 GLY A N 1
ATOM 1596 C CA . GLY A 1 206 ? -12.867 -56.875 -36.094 1 84.12 206 GLY A CA 1
ATOM 1597 C C . GLY A 1 206 ? -11.93 -56.75 -37.281 1 84.12 206 GLY A C 1
ATOM 1598 O O . GLY A 1 206 ? -11.211 -57.719 -37.594 1 84.12 206 GLY A O 1
ATOM 1599 N N . ASP A 1 207 ? -11.797 -55.562 -37.781 1 82.06 207 ASP A N 1
ATOM 1600 C CA . ASP A 1 207 ? -11.086 -55.281 -39.031 1 82.06 207 ASP A CA 1
ATOM 1601 C C . ASP A 1 207 ? -9.578 -55.219 -38.812 1 82.06 207 ASP A C 1
ATOM 1603 O O . ASP A 1 207 ? -8.797 -55.281 -39.781 1 82.06 207 ASP A O 1
ATOM 1607 N N . GLY A 1 208 ? -9.219 -55.156 -37.594 1 87.88 208 GLY A N 1
ATOM 1608 C CA . GLY A 1 208 ? -7.797 -55.156 -37.281 1 87.88 208 GLY A CA 1
ATOM 1609 C C . GLY A 1 208 ? -7.207 -53.781 -37.156 1 87.88 208 GLY A C 1
ATOM 1610 O O . GLY A 1 208 ? -7.906 -52.781 -37.375 1 87.88 208 GLY A O 1
ATOM 1611 N N . VAL A 1 209 ? -5.98 -53.688 -36.719 1 90.75 209 VAL A N 1
ATOM 1612 C CA . VAL A 1 209 ? -5.211 -52.469 -36.562 1 90.75 209 VAL A CA 1
ATOM 1613 C C . VAL A 1 209 ? -3.812 -52.656 -37.156 1 90.75 209 VAL A C 1
ATOM 1615 O O . VAL A 1 209 ? -3.266 -53.75 -37.125 1 90.75 209 VAL A O 1
ATOM 1618 N N . ARG A 1 210 ? -3.312 -51.625 -37.75 1 92.69 210 ARG A N 1
ATOM 1619 C CA . ARG A 1 210 ? -1.951 -51.75 -38.25 1 92.69 210 ARG A CA 1
ATOM 1620 C C . ARG A 1 210 ? -0.952 -51.969 -37.125 1 92.69 210 ARG A C 1
ATOM 1622 O O . ARG A 1 210 ? -1.12 -51.406 -36.031 1 92.69 210 ARG A O 1
ATOM 1629 N N . LEU A 1 211 ? 0.044 -52.656 -37.344 1 91.44 211 LEU A N 1
ATOM 1630 C CA . LEU A 1 211 ? 1.028 -53.062 -36.344 1 91.44 211 LEU A CA 1
ATOM 1631 C C . LEU A 1 211 ? 1.664 -51.844 -35.688 1 91.44 211 LEU A C 1
ATOM 1633 O O . LEU A 1 211 ? 1.969 -51.875 -34.5 1 91.44 211 LEU A O 1
ATOM 1637 N N . GLY A 1 212 ? 1.875 -50.75 -36.375 1 90.19 212 GLY A N 1
ATOM 1638 C CA . GLY A 1 212 ? 2.475 -49.531 -35.812 1 90.19 212 GLY A CA 1
ATOM 1639 C C . GLY A 1 212 ? 1.609 -48.875 -34.781 1 90.19 212 GLY A C 1
ATOM 1640 O O . GLY A 1 212 ? 2.113 -48.125 -33.938 1 90.19 212 GLY A O 1
ATOM 1641 N N . PHE A 1 213 ? 0.305 -49.125 -34.75 1 91.56 213 PHE A N 1
ATOM 1642 C CA . PHE A 1 213 ? -0.633 -48.469 -33.844 1 91.56 213 PHE A CA 1
ATOM 1643 C C . PHE A 1 213 ? -1.006 -49.406 -32.688 1 91.56 213 PHE A C 1
ATOM 1645 O O . PHE A 1 213 ? -1.732 -49.031 -31.766 1 91.56 213 PHE A O 1
ATOM 1652 N N . LEU A 1 214 ? -0.467 -50.594 -32.656 1 92.12 214 LEU A N 1
ATOM 1653 C CA . LEU A 1 214 ? -0.908 -51.625 -31.734 1 92.12 214 LEU A CA 1
ATOM 1654 C C . LEU A 1 214 ? -0.677 -51.219 -30.281 1 92.12 214 LEU A C 1
ATOM 1656 O O . LEU A 1 214 ? -1.507 -51.5 -29.406 1 92.12 214 LEU A O 1
ATOM 1660 N N . THR A 1 215 ? 0.387 -50.469 -29.953 1 92.56 215 THR A N 1
ATOM 1661 C CA . THR A 1 215 ? 0.701 -50.125 -28.578 1 92.56 215 THR A CA 1
ATOM 1662 C C . THR A 1 215 ? 0.272 -48.688 -28.281 1 92.56 215 THR A C 1
ATOM 1664 O O . THR A 1 215 ? 0.376 -48.219 -27.141 1 92.56 215 THR A O 1
ATOM 1667 N N . GLY A 1 216 ? -0.227 -47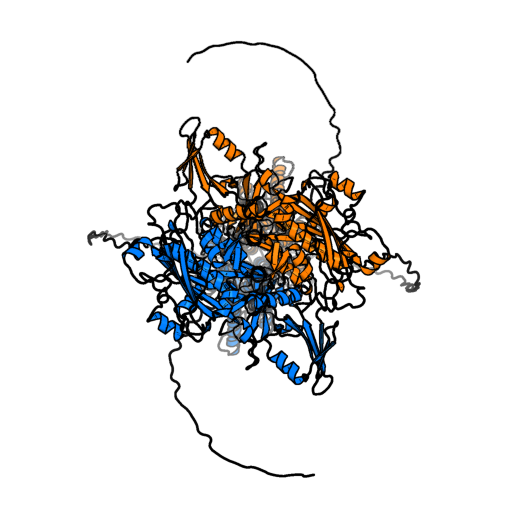.969 -29.234 1 90.69 216 GLY A N 1
ATOM 1668 C CA . GLY A 1 216 ? -0.577 -46.562 -29.109 1 90.69 216 GLY A CA 1
ATOM 1669 C C . GLY A 1 216 ? -1.533 -46.281 -27.969 1 90.69 216 GLY A C 1
ATOM 1670 O O . GLY A 1 216 ? -1.29 -45.375 -27.156 1 90.69 216 GLY A O 1
ATOM 1671 N N . PRO A 1 217 ? -2.6 -47 -27.844 1 92 217 PRO A N 1
ATOM 1672 C CA . PRO A 1 217 ? -3.605 -46.719 -26.812 1 92 217 PRO A CA 1
ATOM 1673 C C . PRO A 1 217 ? -3.045 -46.812 -25.391 1 92 217 PRO A C 1
ATOM 1675 O O . PRO A 1 217 ? -3.588 -46.219 -24.469 1 92 217 PRO A O 1
ATOM 1678 N N . TYR A 1 218 ? -1.943 -47.625 -25.234 1 91.25 218 TYR A N 1
ATOM 1679 C CA . TYR A 1 218 ? -1.33 -47.75 -23.922 1 91.25 218 TYR A CA 1
ATOM 1680 C C . TYR A 1 218 ? -0.332 -46.625 -23.656 1 91.25 218 TYR A C 1
ATOM 1682 O O . TYR A 1 218 ? 0.215 -46.531 -22.547 1 91.25 218 TYR A O 1
ATOM 1690 N N . ARG A 1 219 ? -0.158 -45.781 -24.625 1 90.19 219 ARG A N 1
ATOM 1691 C CA . ARG A 1 219 ? 0.859 -44.75 -24.547 1 90.19 219 ARG A CA 1
ATOM 1692 C C . ARG A 1 219 ? 0.245 -43.375 -24.734 1 90.19 219 ARG A C 1
ATOM 1694 O O . ARG A 1 219 ? 0.856 -42.5 -25.344 1 90.19 219 ARG A O 1
ATOM 1701 N N . VAL A 1 220 ? -0.942 -43.312 -24.297 1 88.94 220 VAL A N 1
ATOM 1702 C CA . VAL A 1 220 ? -1.575 -42 -24.344 1 88.94 220 VAL A CA 1
ATOM 1703 C C . VAL A 1 220 ? -0.817 -41.031 -23.453 1 88.94 220 VAL A C 1
ATOM 1705 O O . VAL A 1 220 ? -0.52 -41.344 -22.297 1 88.94 220 VAL A O 1
ATOM 1708 N N . GLY A 1 221 ? -0.427 -39.844 -23.922 1 83.81 221 GLY A N 1
ATOM 1709 C CA . GLY A 1 221 ? 0.342 -38.844 -23.188 1 83.81 221 GLY A CA 1
ATOM 1710 C C . GLY A 1 221 ? 1.824 -38.906 -23.5 1 83.81 221 GLY A C 1
ATOM 1711 O O . GLY A 1 221 ? 2.574 -38 -23.094 1 83.81 221 GLY A O 1
ATOM 1712 N N . ASP A 1 222 ? 2.238 -39.906 -24.188 1 85 222 ASP A N 1
ATOM 1713 C CA . ASP A 1 222 ? 3.633 -40.062 -24.594 1 85 222 ASP A CA 1
ATOM 1714 C C . ASP A 1 222 ? 3.895 -39.375 -25.922 1 85 222 ASP A C 1
ATOM 1716 O O . ASP A 1 222 ? 3.736 -39.969 -26.984 1 85 222 ASP A O 1
ATOM 1720 N N . VAL A 1 223 ? 4.422 -38.219 -25.875 1 81.56 223 VAL A N 1
ATOM 1721 C CA . VAL A 1 223 ? 4.656 -37.406 -27.047 1 81.56 223 VAL A CA 1
ATOM 1722 C C . VAL A 1 223 ? 5.738 -38.031 -27.922 1 81.56 223 VAL A C 1
ATOM 1724 O O . VAL A 1 223 ? 5.723 -37.906 -29.141 1 81.56 223 VAL A O 1
ATOM 1727 N N . ASN A 1 224 ? 6.602 -38.844 -27.312 1 79.69 224 ASN A N 1
ATOM 1728 C CA . ASN A 1 224 ? 7.66 -39.5 -28.062 1 79.69 224 ASN A CA 1
ATOM 1729 C C . ASN A 1 224 ? 7.102 -40.562 -29 1 79.69 224 ASN A C 1
ATOM 1731 O O . ASN A 1 224 ? 7.684 -40.844 -30.047 1 79.69 224 ASN A O 1
ATOM 1735 N N . TYR A 1 225 ? 6.004 -41.156 -28.625 1 86.31 225 TYR A N 1
ATOM 1736 C CA . TYR A 1 225 ? 5.359 -42.125 -29.484 1 86.31 225 TYR A CA 1
ATOM 1737 C C . TYR A 1 225 ? 4.902 -41.5 -30.781 1 86.31 225 TYR A C 1
ATOM 1739 O O . TYR A 1 225 ? 5.027 -42.094 -31.859 1 86.31 225 TYR A O 1
ATOM 1747 N N . LEU A 1 226 ? 4.48 -40.219 -30.75 1 85.88 226 LEU A N 1
ATOM 1748 C CA . LEU A 1 226 ? 3.945 -39.531 -31.922 1 85.88 226 LEU A CA 1
ATOM 1749 C C . LEU A 1 226 ? 5.055 -39.219 -32.906 1 85.88 226 LEU A C 1
ATOM 1751 O O . LEU A 1 226 ? 4.797 -39.031 -34.094 1 85.88 226 LEU A O 1
ATOM 1755 N N . ILE A 1 227 ? 6.305 -39.219 -32.438 1 83.81 227 ILE A N 1
ATOM 1756 C CA . ILE A 1 227 ? 7.406 -38.875 -33.344 1 83.81 227 ILE A CA 1
ATOM 1757 C C . ILE A 1 227 ? 8.219 -40.156 -33.625 1 83.81 227 ILE A C 1
ATOM 1759 O O . ILE A 1 227 ? 9.234 -40.094 -34.344 1 83.81 227 ILE A O 1
ATOM 1763 N N . SER A 1 228 ? 7.809 -41.312 -33.156 1 85.75 228 SER A N 1
ATOM 1764 C CA . SER A 1 228 ? 8.516 -42.562 -33.375 1 85.75 228 SER A CA 1
ATOM 1765 C C . SER A 1 228 ? 8.273 -43.125 -34.781 1 85.75 228 SER A C 1
ATOM 1767 O O . SER A 1 228 ? 7.316 -42.719 -35.438 1 85.75 228 SER A O 1
ATOM 1769 N N . SER A 1 229 ? 9.109 -44.062 -35.188 1 85 229 SER A N 1
ATOM 1770 C CA . SER A 1 229 ? 9.047 -44.656 -36.531 1 85 229 SER A CA 1
ATOM 1771 C C . SER A 1 229 ? 7.773 -45.469 -36.719 1 85 229 SER A C 1
ATOM 1773 O O . SER A 1 229 ? 7.09 -45.344 -37.719 1 85 229 SER A O 1
ATOM 1775 N N . PRO A 1 230 ? 7.398 -46.219 -35.719 1 88.62 230 PRO A N 1
ATOM 1776 C CA . PRO A 1 230 ? 6.172 -47 -35.906 1 88.62 230 PRO A CA 1
ATOM 1777 C C . PRO A 1 230 ? 4.949 -46.125 -36.156 1 88.62 230 PRO A C 1
ATOM 1779 O O . PRO A 1 230 ? 4.082 -46.5 -36.969 1 88.62 230 PRO A O 1
ATOM 1782 N N . PHE A 1 231 ? 4.891 -45 -35.531 1 88.12 231 PHE A N 1
ATOM 1783 C CA . PHE A 1 231 ? 3.73 -44.125 -35.688 1 88.12 231 PHE A CA 1
ATOM 1784 C C . PHE A 1 231 ? 3.799 -43.375 -37.031 1 88.12 231 PHE A C 1
ATOM 1786 O O . PHE A 1 231 ? 2.809 -43.312 -37.75 1 88.12 231 PHE A O 1
ATOM 1793 N N . VAL A 1 232 ? 4.953 -42.875 -37.406 1 86.69 232 VAL A N 1
ATOM 1794 C CA . VAL A 1 232 ? 5.078 -41.969 -38.531 1 86.69 232 VAL A CA 1
ATOM 1795 C C . VAL A 1 232 ? 5.074 -42.781 -39.844 1 86.69 232 VAL A C 1
ATOM 1797 O O . VAL A 1 232 ? 4.504 -42.344 -40.844 1 86.69 232 VAL A O 1
ATOM 1800 N N . ARG A 1 233 ? 5.629 -44.062 -39.875 1 83.5 233 ARG A N 1
ATOM 1801 C CA . ARG A 1 233 ? 5.844 -44.781 -41.094 1 83.5 233 ARG A CA 1
ATOM 1802 C C . ARG A 1 233 ? 4.656 -45.688 -41.406 1 83.5 233 ARG A C 1
ATOM 1804 O O . ARG A 1 233 ? 4.547 -46.25 -42.5 1 83.5 233 ARG A O 1
ATOM 1811 N N . GLN A 1 234 ? 3.9 -45.906 -40.438 1 79.25 234 GLN A N 1
ATOM 1812 C CA . GLN A 1 234 ? 2.785 -46.844 -40.656 1 79.25 234 GLN A CA 1
ATOM 1813 C C . GLN A 1 234 ? 1.764 -46.219 -41.625 1 79.25 234 GLN A C 1
ATOM 1815 O O . GLN A 1 234 ? 0.978 -46.938 -42.25 1 79.25 234 GLN A O 1
ATOM 1820 N N . GLY A 1 235 ? 1.815 -44.938 -41.969 1 69.56 235 GLY A N 1
ATOM 1821 C CA . GLY A 1 235 ? 0.889 -44.281 -42.844 1 69.56 235 GLY A CA 1
ATOM 1822 C C . GLY A 1 235 ? -0.563 -44.438 -42.438 1 69.56 235 GLY A C 1
ATOM 1823 O O . GLY A 1 235 ? -0.856 -45 -41.375 1 69.56 235 GLY A O 1
ATOM 1824 N N . VAL A 1 236 ? -1.526 -43.812 -42.906 1 68.5 236 VAL A N 1
ATOM 1825 C CA . VAL A 1 236 ? -2.951 -43.938 -42.625 1 68.5 236 VAL A CA 1
ATOM 1826 C C . VAL A 1 236 ? -3.68 -44.469 -43.875 1 68.5 236 VAL A C 1
ATOM 1828 O O . VAL A 1 236 ? -3.461 -44 -44.969 1 68.5 236 VAL A O 1
ATOM 1831 N N . ASN A 1 237 ? -4.207 -45.75 -43.594 1 67.94 237 ASN A N 1
ATOM 1832 C CA . ASN A 1 237 ? -5.031 -46.281 -44.688 1 67.94 237 ASN A CA 1
ATOM 1833 C C . ASN A 1 237 ? -6.383 -45.562 -44.75 1 67.94 237 ASN A C 1
ATOM 1835 O O . ASN A 1 237 ? -7.227 -45.75 -43.875 1 67.94 237 ASN A O 1
ATOM 1839 N N . ARG A 1 238 ? -6.641 -44.969 -45.594 1 62.44 238 ARG A N 1
ATOM 1840 C CA . ARG A 1 238 ? -7.836 -44.125 -45.781 1 62.44 238 ARG A CA 1
ATOM 1841 C C . ARG A 1 238 ? -9.062 -45 -46.031 1 62.44 238 ARG A C 1
ATOM 1843 O O . ARG A 1 238 ? -10.195 -44.531 -45.906 1 62.44 238 ARG A O 1
ATOM 1850 N N . GLN A 1 239 ? -8.883 -46.188 -46.469 1 67.75 239 GLN A N 1
ATOM 1851 C CA . GLN A 1 239 ? -10 -47.062 -46.781 1 67.75 239 GLN A CA 1
ATOM 1852 C C . GLN A 1 239 ? -10.578 -47.688 -45.5 1 67.75 239 GLN A C 1
ATOM 1854 O O . GLN A 1 239 ? -11.664 -48.281 -45.531 1 67.75 239 GLN A O 1
ATOM 1859 N N . MET A 1 240 ? -9.922 -47.469 -44.375 1 77.25 240 MET A N 1
ATOM 1860 C CA . MET A 1 240 ? -10.406 -47.969 -43.094 1 77.25 240 MET A CA 1
ATOM 1861 C C . MET A 1 240 ? -10.789 -46.812 -42.156 1 77.25 240 MET A C 1
ATOM 1863 O O . MET A 1 240 ? -9.969 -46.344 -41.375 1 77.25 240 MET A O 1
ATOM 1867 N N . PRO A 1 241 ? -11.984 -46.344 -42.219 1 79.69 241 PRO A N 1
ATOM 1868 C CA . PRO A 1 241 ? -12.398 -45.156 -41.469 1 79.69 241 PRO A CA 1
ATOM 1869 C C . PRO A 1 241 ? -12.172 -45.312 -39.969 1 79.69 241 PRO A C 1
ATOM 1871 O O . PRO A 1 241 ? -11.797 -44.344 -39.312 1 79.69 241 PRO A O 1
ATOM 1874 N N . TRP A 1 242 ? -12.336 -46.5 -39.469 1 81.69 242 TRP A N 1
ATOM 1875 C CA . TRP A 1 242 ? -12.18 -46.688 -38.031 1 81.69 242 TRP A CA 1
ATOM 1876 C C . TRP A 1 242 ? -10.727 -46.531 -37.594 1 81.69 242 TRP A C 1
ATOM 1878 O O . TRP A 1 242 ? -10.445 -46.125 -36.469 1 81.69 242 TRP A O 1
ATOM 1888 N N . GLU A 1 243 ? -9.852 -46.812 -38.438 1 86.25 243 GLU A N 1
ATOM 1889 C CA . GLU A 1 243 ? -8.43 -46.625 -38.156 1 86.25 243 GLU A CA 1
ATOM 1890 C C . GLU A 1 243 ? -8.07 -45.156 -38.094 1 86.25 243 GLU A C 1
ATOM 1892 O O . GLU A 1 243 ? -7.27 -44.719 -37.281 1 86.25 243 GLU A O 1
ATOM 1897 N N . ILE A 1 244 ? -8.719 -44.438 -39 1 86.44 244 ILE A N 1
ATOM 1898 C CA . ILE A 1 244 ? -8.477 -43 -39 1 86.44 244 ILE A CA 1
ATOM 1899 C C . ILE A 1 244 ? -8.969 -42.406 -37.688 1 86.44 244 ILE A C 1
ATOM 1901 O O . ILE A 1 244 ? -8.312 -41.531 -37.125 1 86.44 244 ILE A O 1
ATOM 1905 N N . ILE A 1 245 ? -10.102 -42.812 -37.219 1 88 245 ILE A N 1
ATOM 1906 C CA . ILE A 1 245 ? -10.672 -42.312 -35.969 1 88 245 ILE A CA 1
ATOM 1907 C C . ILE A 1 245 ? -9.773 -42.656 -34.781 1 88 245 ILE A C 1
ATOM 1909 O O . ILE A 1 245 ? -9.562 -41.844 -33.875 1 88 245 ILE A O 1
ATOM 1913 N N . LEU A 1 246 ? -9.195 -43.812 -34.812 1 90 246 LEU A N 1
ATOM 1914 C CA . LEU A 1 246 ? -8.297 -44.219 -33.75 1 90 246 LEU A CA 1
ATOM 1915 C C . LEU A 1 246 ? -7.031 -43.375 -33.719 1 90 246 LEU A C 1
ATOM 1917 O O . LEU A 1 246 ? -6.605 -42.938 -32.656 1 90 246 LEU A O 1
ATOM 1921 N N . VAL A 1 247 ? -6.445 -43.188 -34.875 1 91 247 VAL A N 1
ATOM 1922 C CA . VAL A 1 247 ? -5.215 -42.406 -34.969 1 91 247 VAL A CA 1
ATOM 1923 C C . VAL A 1 247 ? -5.488 -40.938 -34.562 1 91 247 VAL A C 1
ATOM 1925 O O . VAL A 1 247 ? -4.711 -40.344 -33.812 1 91 247 VAL A O 1
ATOM 1928 N N . ALA A 1 248 ? -6.578 -40.469 -35.062 1 91.88 248 ALA A N 1
ATOM 1929 C CA . ALA A 1 248 ? -6.949 -39.094 -34.719 1 91.88 248 ALA A CA 1
ATOM 1930 C C . ALA A 1 248 ? -7.18 -38.969 -33.219 1 91.88 248 ALA A C 1
ATOM 1932 O O . ALA A 1 248 ? -6.777 -37.969 -32.625 1 91.88 248 ALA A O 1
ATOM 1933 N N . TYR A 1 249 ? -7.805 -39.906 -32.656 1 93.94 249 TYR A N 1
ATOM 1934 C CA . TYR A 1 249 ? -8.055 -39.875 -31.219 1 93.94 249 TYR A CA 1
ATOM 1935 C C . TYR A 1 249 ? -6.746 -39.938 -30.438 1 93.94 249 TYR A C 1
ATOM 1937 O O . TYR A 1 249 ? -6.586 -39.25 -29.422 1 93.94 249 TYR A O 1
ATOM 1945 N N . LEU A 1 250 ? -5.844 -40.781 -30.875 1 93.62 250 LEU A N 1
ATOM 1946 C CA . LEU A 1 250 ? -4.57 -40.906 -30.172 1 93.62 250 LEU A CA 1
ATOM 1947 C C . LEU A 1 250 ? -3.801 -39.594 -30.172 1 93.62 250 LEU A C 1
ATOM 1949 O O . LEU A 1 250 ? -3.26 -39.188 -29.156 1 93.62 250 LEU A O 1
ATOM 1953 N N . VAL A 1 251 ? -3.77 -38.938 -31.281 1 93.38 251 VAL A N 1
ATOM 1954 C CA . VAL A 1 251 ? -3.08 -37.656 -31.375 1 93.38 251 VAL A CA 1
ATOM 1955 C C . VAL A 1 251 ? -3.771 -36.625 -30.484 1 93.38 251 VAL A C 1
ATOM 1957 O O . VAL A 1 251 ? -3.121 -35.969 -29.688 1 93.38 251 VAL A O 1
ATOM 1960 N N . PHE A 1 252 ? -5.035 -36.594 -30.609 1 94.31 252 PHE A N 1
ATOM 1961 C CA . PHE A 1 252 ? -5.828 -35.625 -29.859 1 94.31 252 PHE A CA 1
ATOM 1962 C C . PHE A 1 252 ? -5.707 -35.875 -28.359 1 94.31 252 PHE A C 1
ATOM 1964 O O . PHE A 1 252 ? -5.48 -34.938 -27.578 1 94.31 252 PHE A O 1
ATOM 1971 N N . ALA A 1 253 ? -5.855 -37.094 -27.938 1 94.44 253 ALA A N 1
ATOM 1972 C CA . ALA A 1 253 ? -5.793 -37.438 -26.531 1 94.44 253 ALA A CA 1
ATOM 1973 C C . ALA A 1 253 ? -4.414 -37.156 -25.953 1 94.44 253 ALA A C 1
ATOM 1975 O O . ALA A 1 253 ? -4.297 -36.719 -24.797 1 94.44 253 ALA A O 1
ATOM 1976 N N . THR A 1 254 ? -3.414 -37.344 -26.703 1 92.38 254 THR A N 1
ATOM 1977 C CA . THR A 1 254 ? -2.061 -37.062 -26.234 1 92.38 254 THR A CA 1
ATOM 1978 C C . THR A 1 254 ? -1.843 -35.562 -26.062 1 92.38 254 THR A C 1
ATOM 1980 O O . THR A 1 254 ? -1.274 -35.125 -25.047 1 92.38 254 THR A O 1
ATOM 1983 N N . ILE A 1 255 ? -2.318 -34.812 -26.953 1 90.25 255 ILE A N 1
ATOM 1984 C CA . ILE A 1 255 ? -2.213 -33.375 -26.844 1 90.25 255 ILE A CA 1
ATOM 1985 C C . ILE A 1 255 ? -3.018 -32.875 -25.641 1 90.25 255 ILE A C 1
ATOM 1987 O O . ILE A 1 255 ? -2.531 -32.062 -24.844 1 90.25 255 ILE A O 1
ATOM 1991 N N . LEU A 1 256 ? -4.207 -33.312 -25.531 1 92.69 256 LEU A N 1
ATOM 1992 C CA . LEU A 1 256 ? -5.07 -32.906 -24.422 1 92.69 256 LEU A CA 1
ATOM 1993 C C . LEU A 1 256 ? -4.445 -33.281 -23.094 1 92.69 256 LEU A C 1
ATOM 1995 O O . LEU A 1 256 ? -4.555 -32.531 -22.125 1 92.69 256 LEU A O 1
ATOM 1999 N N . SER A 1 257 ? -3.795 -34.406 -23.047 1 89.81 257 SER A N 1
ATOM 2000 C CA . SER A 1 257 ? -3.156 -34.844 -21.812 1 89.81 257 SER A CA 1
ATOM 2001 C C . SER A 1 257 ? -2.045 -33.906 -21.391 1 89.81 257 SER A C 1
ATOM 2003 O O . SER A 1 257 ? -1.779 -33.75 -20.188 1 89.81 257 SER A O 1
ATOM 2005 N N . THR A 1 258 ? -1.421 -33.25 -22.281 1 85.12 258 THR A N 1
ATOM 2006 C CA . THR A 1 258 ? -0.354 -32.312 -21.969 1 85.12 258 THR A CA 1
ATOM 2007 C C . THR A 1 258 ? -0.928 -31 -21.438 1 85.12 258 THR A C 1
ATOM 2009 O O . THR A 1 258 ? -0.266 -30.297 -20.672 1 85.12 258 THR A O 1
ATOM 2012 N N . ILE A 1 259 ? -2.141 -30.719 -21.766 1 88.44 259 ILE A N 1
ATOM 2013 C CA . ILE A 1 259 ? -2.748 -29.438 -21.406 1 88.44 259 ILE A CA 1
ATOM 2014 C C . ILE A 1 259 ? -3.521 -29.578 -20.109 1 88.44 259 ILE A C 1
ATOM 2016 O O . ILE A 1 259 ? -3.654 -28.609 -19.344 1 88.44 259 ILE A O 1
ATOM 2020 N N . ILE A 1 260 ? -3.918 -30.75 -19.812 1 90.19 260 ILE A N 1
ATOM 2021 C CA . ILE A 1 260 ? -4.812 -30.984 -18.672 1 90.19 260 ILE A CA 1
ATOM 2022 C C . ILE A 1 260 ? -4.082 -30.688 -17.375 1 90.19 260 ILE A C 1
ATOM 2024 O O . ILE A 1 260 ? -4.684 -30.188 -16.422 1 90.19 260 ILE A O 1
ATOM 2028 N N . GLY A 1 261 ? -2.879 -31.016 -17.297 1 86.25 261 GLY A N 1
ATOM 2029 C CA . GLY A 1 261 ? -2.131 -30.766 -16.078 1 86.25 261 GLY A CA 1
ATOM 2030 C C . GLY A 1 261 ? -2.139 -29.297 -15.68 1 86.25 261 GLY A C 1
ATOM 2031 O O . GLY A 1 261 ? -2.656 -28.953 -14.617 1 86.25 261 GLY A O 1
ATOM 2032 N N . PRO A 1 262 ? -1.595 -28.469 -16.516 1 84.81 262 PRO A N 1
ATOM 2033 C CA . PRO A 1 262 ? -1.63 -27.031 -16.219 1 84.81 262 PRO A CA 1
ATOM 2034 C C . PRO A 1 262 ? -3.051 -26.5 -16.047 1 84.81 262 PRO A C 1
ATOM 2036 O O . PRO A 1 262 ? -3.285 -25.625 -15.203 1 84.81 262 PRO A O 1
ATOM 2039 N N . ALA A 1 263 ? -3.959 -26.984 -16.812 1 89.5 263 ALA A N 1
ATOM 2040 C CA . ALA A 1 263 ? -5.344 -26.531 -16.688 1 89.5 263 ALA A CA 1
ATOM 2041 C C . ALA A 1 263 ? -5.918 -26.906 -15.32 1 89.5 263 ALA A C 1
ATOM 2043 O O . ALA A 1 263 ? -6.645 -26.109 -14.711 1 89.5 263 ALA A O 1
ATOM 2044 N N . SER A 1 264 ? -5.629 -28.094 -14.891 1 91.06 264 SER A N 1
ATOM 2045 C CA . SER A 1 264 ? -6.086 -28.531 -13.578 1 91.06 264 SER A CA 1
ATOM 2046 C C . SER A 1 264 ? -5.516 -27.641 -12.477 1 91.06 264 SER A C 1
ATOM 2048 O O . SER A 1 264 ? -6.219 -27.312 -11.516 1 91.06 264 SER A O 1
ATOM 2050 N N . ALA A 1 265 ? -4.324 -27.328 -12.555 1 86.88 265 ALA A N 1
ATOM 2051 C CA . ALA A 1 265 ? -3.691 -26.469 -11.562 1 86.88 265 ALA A CA 1
ATOM 2052 C C . ALA A 1 265 ? -4.352 -25.094 -11.531 1 86.88 265 ALA A C 1
ATOM 2054 O O . ALA A 1 265 ? -4.598 -24.531 -10.461 1 86.88 265 ALA A O 1
ATOM 2055 N N . VAL A 1 266 ? -4.648 -24.547 -12.664 1 85.25 266 VAL A N 1
ATOM 2056 C CA . VAL A 1 266 ? -5.277 -23.25 -12.781 1 85.25 266 VAL A CA 1
ATOM 2057 C C . VAL A 1 266 ? -6.648 -23.266 -12.102 1 85.25 266 VAL A C 1
ATOM 2059 O O . VAL A 1 266 ? -7.059 -22.281 -11.484 1 85.25 266 VAL A O 1
ATOM 2062 N N . LEU A 1 267 ? -7.332 -24.344 -12.203 1 91.56 267 LEU A N 1
ATOM 2063 C CA . LEU A 1 267 ? -8.688 -24.438 -11.672 1 91.56 267 LEU A CA 1
ATOM 2064 C C . LEU A 1 267 ? -8.664 -24.641 -10.156 1 91.56 267 LEU A C 1
ATOM 2066 O O . LEU A 1 267 ? -9.594 -24.219 -9.461 1 91.56 267 LEU A O 1
ATOM 2070 N N . LEU A 1 268 ? -7.633 -25.219 -9.688 1 90.75 268 LEU A N 1
ATOM 2071 C CA . LEU A 1 268 ? -7.641 -25.594 -8.281 1 90.75 268 LEU A CA 1
ATOM 2072 C C . LEU A 1 268 ? -6.926 -24.562 -7.43 1 90.75 268 LEU A C 1
ATOM 2074 O O . LEU A 1 268 ? -7.262 -24.375 -6.258 1 90.75 268 LEU A O 1
ATOM 2078 N N . VAL A 1 269 ? -5.91 -23.984 -7.855 1 86.31 269 VAL A N 1
ATOM 2079 C CA . VAL A 1 269 ? -5.113 -23.047 -7.074 1 86.31 269 VAL A CA 1
ATOM 2080 C C . VAL A 1 269 ? -5.867 -21.719 -6.926 1 86.31 269 VAL A C 1
ATOM 2082 O O . VAL A 1 269 ? -6.234 -21.094 -7.922 1 86.31 269 VAL A O 1
ATOM 2085 N N . PRO A 1 270 ? -6.055 -21.328 -5.684 1 90.75 270 PRO A N 1
ATOM 2086 C CA . PRO A 1 270 ? -6.758 -20.062 -5.473 1 90.75 270 PRO A CA 1
ATOM 2087 C C . PRO A 1 270 ? -5.918 -18.844 -5.852 1 90.75 270 PRO A C 1
ATOM 2089 O O . PRO A 1 270 ? -4.691 -18.938 -5.941 1 90.75 270 PRO A O 1
ATOM 2092 N N . THR A 1 271 ? -6.645 -17.781 -6.129 1 86.44 271 THR A N 1
ATOM 2093 C CA . THR A 1 271 ? -5.961 -16.562 -6.5 1 86.44 271 THR A CA 1
ATOM 2094 C C . THR A 1 271 ? -6.305 -15.43 -5.527 1 86.44 271 THR A C 1
ATOM 2096 O O . THR A 1 271 ? -7.312 -15.5 -4.82 1 86.44 271 THR A O 1
ATOM 2099 N N . LEU A 1 272 ? -5.43 -14.453 -5.504 1 87.44 272 LEU A N 1
ATOM 2100 C CA . LEU A 1 272 ? -5.629 -13.297 -4.637 1 87.44 272 LEU A CA 1
ATOM 2101 C C . LEU A 1 272 ? -6.676 -12.352 -5.219 1 87.44 272 LEU A C 1
ATOM 2103 O O . LEU A 1 272 ? -6.703 -12.125 -6.43 1 87.44 272 LEU A O 1
ATOM 2107 N N . GLY A 1 273 ? -7.586 -11.844 -4.297 1 88.75 273 GLY A N 1
ATOM 2108 C CA . GLY A 1 273 ? -8.594 -10.883 -4.719 1 88.75 273 GLY A CA 1
ATOM 2109 C C . GLY A 1 273 ? -9.508 -10.438 -3.59 1 88.75 273 GLY A C 1
ATOM 2110 O O . GLY A 1 273 ? -9.273 -10.773 -2.428 1 88.75 273 GLY A O 1
ATOM 2111 N N . TRP A 1 274 ? -10.477 -9.617 -3.973 1 93.56 274 TRP A N 1
ATOM 2112 C CA . TRP A 1 274 ? -11.445 -9.102 -3.012 1 93.56 274 TRP A CA 1
ATOM 2113 C C . TRP A 1 274 ? -12.68 -10 -2.957 1 93.56 274 TRP A C 1
ATOM 2115 O O . TRP A 1 274 ? -13.188 -10.438 -3.994 1 93.56 274 TRP A O 1
ATOM 2125 N N . PHE A 1 275 ? -13.18 -10.297 -1.784 1 94 275 PHE A N 1
ATOM 2126 C CA . PHE A 1 275 ? -14.375 -11.109 -1.543 1 94 275 PHE A CA 1
ATOM 2127 C C . PHE A 1 275 ? -15.352 -10.375 -0.63 1 94 275 PHE A C 1
ATOM 2129 O O . PHE A 1 275 ? -14.938 -9.727 0.337 1 94 275 PHE A O 1
ATOM 2136 N N . GLU A 1 276 ? -16.656 -10.438 -0.93 1 94.12 276 GLU A N 1
ATOM 2137 C CA . GLU A 1 276 ? -17.688 -9.773 -0.126 1 94.12 276 GLU A CA 1
ATOM 2138 C C . GLU A 1 276 ? -17.859 -10.461 1.227 1 94.12 276 GLU A C 1
ATOM 2140 O O . GLU A 1 276 ? -17.797 -11.688 1.317 1 94.12 276 GLU A O 1
ATOM 2145 N N . LEU A 1 277 ? -17.969 -9.695 2.205 1 94.56 277 LEU A N 1
ATOM 2146 C CA . LEU A 1 277 ? -18.297 -10.148 3.555 1 94.56 277 LEU A CA 1
ATOM 2147 C C . LEU A 1 277 ? -19.578 -9.508 4.055 1 94.56 277 LEU A C 1
ATOM 2149 O O . LEU A 1 277 ? -19.703 -8.281 4.078 1 94.56 277 LEU A O 1
ATOM 2153 N N . SER A 1 278 ? -20.469 -10.344 4.418 1 92.25 278 SER A N 1
ATOM 2154 C CA . SER A 1 278 ? -21.75 -9.812 4.879 1 92.25 278 SER A CA 1
ATOM 2155 C C . SER A 1 278 ? -21.578 -8.977 6.145 1 92.25 278 SER A C 1
ATOM 2157 O O . SER A 1 278 ? -20.766 -9.32 7.012 1 92.25 278 SER A O 1
ATOM 2159 N N . ALA A 1 279 ? -22.359 -7.992 6.219 1 89.81 279 ALA A N 1
ATOM 2160 C CA . ALA A 1 279 ? -22.281 -7.078 7.355 1 89.81 279 ALA A CA 1
ATOM 2161 C C . ALA A 1 279 ? -22.625 -7.793 8.656 1 89.81 279 ALA A C 1
ATOM 2163 O O . ALA A 1 279 ? -22.031 -7.508 9.703 1 89.81 279 ALA A O 1
ATOM 2164 N N . SER A 1 280 ? -23.562 -8.727 8.578 1 90.56 280 SER A N 1
ATOM 2165 C CA . SER A 1 280 ? -23.969 -9.453 9.773 1 90.56 280 SER A CA 1
ATOM 2166 C C . SER A 1 280 ? -22.828 -10.289 10.336 1 90.56 280 SER A C 1
ATOM 2168 O O . SER A 1 280 ? -22.719 -10.445 11.555 1 90.56 280 SER A O 1
ATOM 2170 N N . LYS A 1 281 ? -22 -10.695 9.492 1 92.56 281 LYS A N 1
ATOM 2171 C CA . LYS A 1 281 ? -20.844 -11.469 9.938 1 92.56 281 LYS A CA 1
ATOM 2172 C C . LYS A 1 281 ? -19.688 -10.547 10.328 1 92.56 281 LYS A C 1
ATOM 2174 O O . LYS A 1 281 ? -19.016 -10.797 11.328 1 92.56 281 LYS A O 1
ATOM 2179 N N . ALA A 1 282 ? -19.547 -9.555 9.531 1 94.88 282 ALA A N 1
ATOM 2180 C CA . ALA A 1 282 ? -18.438 -8.625 9.75 1 94.88 282 ALA A CA 1
ATOM 2181 C C . ALA A 1 282 ? -18.547 -7.961 11.125 1 94.88 282 ALA A C 1
ATOM 2183 O O . ALA A 1 282 ? -17.547 -7.816 11.82 1 94.88 282 ALA A O 1
ATOM 2184 N N . PHE A 1 283 ? -19.781 -7.629 11.531 1 95.19 283 PHE A N 1
ATOM 2185 C CA . PHE A 1 283 ? -20.016 -6.875 12.758 1 95.19 283 PHE A CA 1
ATOM 2186 C C . PHE A 1 283 ? -20.891 -7.66 13.719 1 95.19 283 PHE A C 1
ATOM 2188 O O . PHE A 1 283 ? -21.734 -7.086 14.406 1 95.19 283 PHE A O 1
ATOM 2195 N N . ALA A 1 284 ? -20.734 -8.883 13.844 1 93 284 ALA A N 1
ATOM 2196 C CA . ALA A 1 284 ? -21.578 -9.789 14.609 1 93 284 ALA A CA 1
ATOM 2197 C C . ALA A 1 284 ? -21.562 -9.453 16.094 1 93 284 ALA A C 1
ATOM 2199 O O . ALA A 1 284 ? -22.531 -9.719 16.812 1 93 284 ALA A O 1
ATOM 2200 N N . LYS A 1 285 ? -20.578 -8.805 16.562 1 92.12 285 LYS A N 1
ATOM 2201 C CA . LYS A 1 285 ? -20.406 -8.633 18.016 1 92.12 285 LYS A CA 1
ATOM 2202 C C . LYS A 1 285 ? -20.766 -7.211 18.438 1 92.12 285 LYS A C 1
ATOM 2204 O O . LYS A 1 285 ? -20.609 -6.852 19.609 1 92.12 285 LYS A O 1
ATOM 2209 N N . ILE A 1 286 ? -21.109 -6.418 17.484 1 92.06 286 ILE A N 1
ATOM 2210 C CA . ILE A 1 286 ? -21.547 -5.066 17.828 1 92.06 286 ILE A CA 1
ATOM 2211 C C . ILE A 1 286 ? -22.891 -4.785 17.172 1 92.06 286 ILE A C 1
ATOM 2213 O O . ILE A 1 286 ? -23.312 -5.508 16.266 1 92.06 286 ILE A O 1
ATOM 2217 N N . GLU A 1 287 ? -23.469 -3.771 17.734 1 89.88 287 GLU A N 1
ATOM 2218 C CA . GLU A 1 287 ? -24.766 -3.381 17.188 1 89.88 287 GLU A CA 1
ATOM 2219 C C . GLU A 1 287 ? -24.625 -2.207 16.219 1 89.88 287 GLU A C 1
ATOM 2221 O O . GLU A 1 287 ? -24.203 -1.118 16.609 1 89.88 287 GLU A O 1
ATOM 2226 N N . MET A 1 288 ? -24.953 -2.479 15.055 1 90.94 288 MET A N 1
ATOM 2227 C CA . MET A 1 288 ? -25 -1.436 14.031 1 90.94 288 MET A CA 1
ATOM 2228 C C . MET A 1 288 ? -26.406 -0.862 13.906 1 90.94 288 MET A C 1
ATOM 2230 O O . MET A 1 288 ? -27.391 -1.519 14.273 1 90.94 288 MET A O 1
ATOM 2234 N N . PRO A 1 289 ? -26.469 0.446 13.469 1 92.44 289 PRO A N 1
ATOM 2235 C CA . PRO A 1 289 ? -25.562 1.3 12.703 1 92.44 289 PRO A CA 1
ATOM 2236 C C . PRO A 1 289 ? -24.734 2.225 13.602 1 92.44 289 PRO A C 1
ATOM 2238 O O . PRO A 1 289 ? -24.969 2.291 14.812 1 92.44 289 PRO A O 1
ATOM 2241 N N . LEU A 1 290 ? -23.75 2.922 12.977 1 94.81 290 LEU A N 1
ATOM 2242 C CA . LEU A 1 290 ? -22.969 3.998 13.586 1 94.81 290 LEU A CA 1
ATOM 2243 C C . LEU A 1 290 ? -23.75 5.305 13.578 1 94.81 290 LEU A C 1
ATOM 2245 O O . LEU A 1 290 ? -24.328 5.688 12.555 1 94.81 290 LEU A O 1
ATOM 2249 N N . LEU A 1 291 ? -23.75 5.945 14.695 1 94.56 291 LEU A N 1
ATOM 2250 C CA . LEU A 1 291 ? -24.547 7.164 14.828 1 94.56 291 LEU A CA 1
ATOM 2251 C C . LEU A 1 291 ? -23.641 8.391 14.93 1 94.56 291 LEU A C 1
ATOM 2253 O O . LEU A 1 291 ? -22.688 8.398 15.703 1 94.56 291 LEU A O 1
ATOM 2257 N N . TYR A 1 292 ? -23.844 9.375 14.102 1 95.5 292 TYR A N 1
ATOM 2258 C CA . TYR A 1 292 ? -23.281 10.711 14.266 1 95.5 292 TYR A CA 1
ATOM 2259 C C . TYR A 1 292 ? -24.328 11.68 14.805 1 95.5 292 TYR A C 1
ATOM 2261 O O . TYR A 1 292 ? -25.375 11.883 14.18 1 95.5 292 TYR A O 1
ATOM 2269 N N . ASP A 1 293 ? -24.016 12.266 15.914 1 92.5 293 ASP A N 1
ATOM 2270 C CA . ASP A 1 293 ? -25.016 12.992 16.703 1 92.5 293 ASP A CA 1
ATOM 2271 C C . ASP A 1 293 ? -25.297 14.367 16.094 1 92.5 293 ASP A C 1
ATOM 2273 O O . ASP A 1 293 ? -25.047 15.391 16.734 1 92.5 293 ASP A O 1
ATOM 2277 N N . THR A 1 294 ? -25.766 14.359 14.922 1 91.81 294 THR A N 1
ATOM 2278 C CA . THR A 1 294 ? -26.172 15.586 14.242 1 91.81 294 THR A CA 1
ATOM 2279 C C . THR A 1 294 ? -27.188 15.281 13.141 1 91.81 294 THR A C 1
ATOM 2281 O O . THR A 1 294 ? -27.641 14.141 13 1 91.81 294 THR A O 1
ATOM 2284 N N . VAL A 1 295 ? -27.656 16.359 12.523 1 90.06 295 VAL A N 1
ATOM 2285 C CA . VAL A 1 295 ? -28.641 16.219 11.453 1 90.06 295 VAL A CA 1
ATOM 2286 C C . VAL A 1 295 ? -28.031 16.672 10.125 1 90.06 295 VAL A C 1
ATOM 2288 O O . VAL A 1 295 ? -27.062 17.438 10.109 1 90.06 295 VAL A O 1
ATOM 2291 N N . PRO A 1 296 ? -28.5 16.172 9.031 1 91.31 296 PRO A N 1
ATOM 2292 C CA . PRO A 1 296 ? -27.938 16.484 7.711 1 91.31 296 PRO A CA 1
ATOM 2293 C C . PRO A 1 296 ? -27.859 17.984 7.453 1 91.31 296 PRO A C 1
ATOM 2295 O O . PRO A 1 296 ? -26.891 18.469 6.836 1 91.31 296 PRO A O 1
ATOM 2298 N N . GLN A 1 297 ? -28.703 18.828 7.961 1 90.75 297 GLN A N 1
ATOM 2299 C CA . GLN A 1 297 ? -28.734 20.25 7.703 1 90.75 297 GLN A CA 1
ATOM 2300 C C . GLN A 1 297 ? -27.547 20.953 8.352 1 90.75 297 GLN A C 1
ATOM 2302 O O . GLN A 1 297 ? -27.141 22.031 7.91 1 90.75 297 GLN A O 1
ATOM 2307 N N . LYS A 1 298 ? -27.031 20.297 9.32 1 92 298 LYS A N 1
ATOM 2308 C CA . LYS A 1 298 ? -25.906 20.891 10.016 1 92 298 LYS A CA 1
ATOM 2309 C C . LYS A 1 298 ? -24.594 20.547 9.336 1 92 298 LYS A C 1
ATOM 2311 O O . LYS A 1 298 ? -23.625 21.312 9.43 1 92 298 LYS A O 1
ATOM 2316 N N . VAL A 1 299 ? -24.609 19.391 8.672 1 94.75 299 VAL A N 1
ATOM 2317 C CA . VAL A 1 299 ? -23.359 18.969 8.039 1 94.75 299 VAL A CA 1
ATOM 2318 C C . VAL A 1 299 ? -23.375 19.391 6.566 1 94.75 299 VAL A C 1
ATOM 2320 O O . VAL A 1 299 ? -22.312 19.578 5.961 1 94.75 299 VAL A O 1
ATOM 2323 N N . TRP A 1 300 ? -24.562 19.516 6.02 1 95.69 300 TRP A N 1
ATOM 2324 C CA . TRP A 1 300 ? -24.734 20 4.652 1 95.69 300 TRP A CA 1
ATOM 2325 C C . TRP A 1 300 ? -25.703 21.188 4.602 1 95.69 300 TRP A C 1
ATOM 2327 O O . TR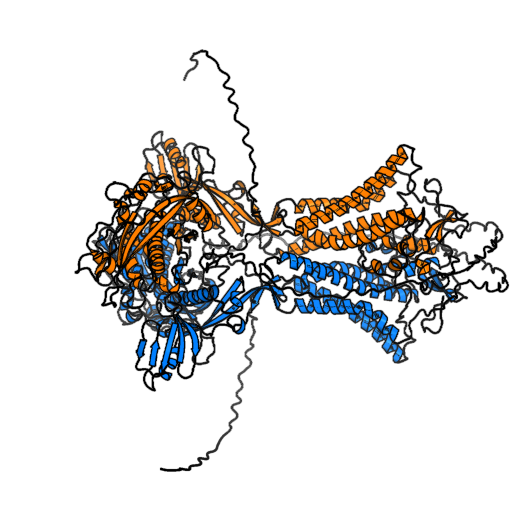P A 1 300 ? -26.75 21.109 3.969 1 95.69 300 TRP A O 1
ATOM 2337 N N . PRO A 1 301 ? -25.234 22.234 5.148 1 95.88 301 PRO A N 1
ATOM 2338 C CA . PRO A 1 301 ? -26.125 23.391 5.117 1 95.88 301 PRO A CA 1
ATOM 2339 C C . PRO A 1 301 ? -26.297 23.969 3.715 1 95.88 301 PRO A C 1
ATOM 2341 O O . PRO A 1 301 ? -25.344 23.984 2.932 1 95.88 301 PRO A O 1
ATOM 2344 N N . ASP A 1 302 ? -27.438 24.531 3.484 1 93.69 302 ASP A N 1
ATOM 2345 C CA . ASP A 1 302 ? -27.703 25.234 2.229 1 93.69 302 ASP A CA 1
ATOM 2346 C C . ASP A 1 302 ? -27.141 26.656 2.264 1 93.69 302 ASP A C 1
ATOM 2348 O O . ASP A 1 302 ? -26.812 27.219 1.222 1 93.69 302 ASP A O 1
ATOM 2352 N N . VAL A 1 303 ? -27.125 27.125 3.49 1 94.81 303 VAL A N 1
ATOM 2353 C CA . VAL A 1 303 ? -26.656 28.484 3.695 1 94.81 303 VAL A CA 1
ATOM 2354 C C . VAL A 1 303 ? -25.516 28.5 4.711 1 94.81 303 VAL A C 1
ATOM 2356 O O . VAL A 1 303 ? -25.672 27.984 5.824 1 94.81 303 VAL A O 1
ATOM 2359 N N . PHE A 1 304 ? -24.469 29.078 4.328 1 95.31 304 PHE A N 1
ATOM 2360 C CA . PHE A 1 304 ? -23.328 29.219 5.23 1 95.31 304 PHE A CA 1
ATOM 2361 C C . PHE A 1 304 ? -23.375 30.562 5.941 1 95.31 304 PHE A C 1
ATOM 2363 O O . PHE A 1 304 ? -23.125 31.609 5.324 1 95.31 304 PHE A O 1
ATOM 2370 N N . SER A 1 305 ? -23.656 30.484 7.207 1 91.75 305 SER A N 1
ATOM 2371 C CA . SER A 1 305 ? -23.656 31.641 8.109 1 91.75 305 SER A CA 1
ATOM 2372 C C . SER A 1 305 ? -22.75 31.391 9.312 1 91.75 305 SER A C 1
ATOM 2374 O O . SER A 1 305 ? -22.219 30.297 9.484 1 91.75 305 SER A O 1
ATOM 2376 N N . SER A 1 306 ? -22.547 32.375 10.125 1 85.88 306 SER A N 1
ATOM 2377 C CA . SER A 1 306 ? -21.719 32.219 11.312 1 85.88 306 SER A CA 1
ATOM 2378 C C . SER A 1 306 ? -22.328 31.188 12.266 1 85.88 306 SER A C 1
ATOM 2380 O O . SER A 1 306 ? -21.625 30.578 13.062 1 85.88 306 SER A O 1
ATOM 2382 N N . GLY A 1 307 ? -23.562 30.922 12.141 1 82.5 307 GLY A N 1
ATOM 2383 C CA . GLY A 1 307 ? -24.281 30 13.023 1 82.5 307 GLY A CA 1
ATOM 2384 C C . GLY A 1 307 ? -23.953 28.547 12.758 1 82.5 307 GLY A C 1
ATOM 2385 O O . GLY A 1 307 ? -24.234 27.672 13.586 1 82.5 307 GLY A O 1
ATOM 2386 N N . VAL A 1 308 ? -23.312 28.328 11.664 1 83.69 308 VAL A N 1
ATOM 2387 C CA . VAL A 1 308 ? -23.047 26.938 11.305 1 83.69 308 VAL A CA 1
ATOM 2388 C C . VAL A 1 308 ? -21.797 26.438 12.023 1 83.69 308 VAL A C 1
ATOM 2390 O O . VAL A 1 308 ? -21.516 25.234 12.055 1 83.69 308 VAL A O 1
ATOM 2393 N N . VAL A 1 309 ? -21.062 27.375 12.617 1 82.19 309 VAL A N 1
ATOM 2394 C CA . VAL A 1 309 ? -19.828 27.016 13.32 1 82.19 309 VAL A CA 1
ATOM 2395 C C . VAL A 1 309 ? -19.922 27.484 14.773 1 82.19 309 VAL A C 1
ATOM 2397 O O . VAL A 1 309 ? -20.672 28.406 15.094 1 82.19 309 VAL A O 1
ATOM 2400 N N . ASP A 1 310 ? -19.188 26.859 15.57 1 73.12 310 ASP A N 1
ATOM 2401 C CA . ASP A 1 310 ? -19.141 27.234 16.984 1 73.12 310 ASP A CA 1
ATOM 2402 C C . ASP A 1 310 ? -18.469 28.578 17.172 1 73.12 310 ASP A C 1
ATOM 2404 O O . ASP A 1 310 ? -17.656 29 16.344 1 73.12 310 ASP A O 1
ATOM 2408 N N . ASN A 1 311 ? -18.672 29.25 18.188 1 71.19 311 ASN A N 1
ATOM 2409 C CA . ASN A 1 311 ? -18.266 30.609 18.484 1 71.19 311 ASN A CA 1
ATOM 2410 C C . ASN A 1 311 ? -16.766 30.719 18.703 1 71.19 311 ASN A C 1
ATOM 2412 O O . ASN A 1 311 ? -16.188 31.797 18.656 1 71.19 311 ASN A O 1
ATOM 2416 N N . ASP A 1 312 ? -16.062 29.688 18.844 1 83.38 312 ASP A N 1
ATOM 2417 C CA . ASP A 1 312 ? -14.664 29.781 19.219 1 83.38 312 ASP A CA 1
ATOM 2418 C C . ASP A 1 312 ? -13.758 29.781 17.984 1 83.38 312 ASP A C 1
ATOM 2420 O O . ASP A 1 312 ? -12.555 29.531 18.094 1 83.38 312 ASP A O 1
ATOM 2424 N N . CYS A 1 313 ? -14.18 30.125 16.797 1 89.62 313 CYS A N 1
ATOM 2425 C CA . CYS A 1 313 ? -13.383 30.047 15.57 1 89.62 313 CYS A CA 1
ATOM 2426 C C . CYS A 1 313 ? -12.938 31.438 15.125 1 89.62 313 CYS A C 1
ATOM 2428 O O . CYS A 1 313 ? -12.438 31.594 14.008 1 89.62 313 CYS A O 1
ATOM 2430 N N . ALA A 1 314 ? -13.008 32.406 15.992 1 85.31 314 ALA A N 1
ATOM 2431 C CA . ALA A 1 314 ? -12.609 33.75 15.609 1 85.31 314 ALA A CA 1
ATOM 2432 C C . ALA A 1 314 ? -11.109 33.938 15.789 1 85.31 314 ALA A C 1
ATOM 2434 O O . ALA A 1 314 ? -10.508 33.375 16.719 1 85.31 314 ALA A O 1
ATOM 2435 N N . GLY A 1 315 ? -10.484 34.719 14.906 1 82.81 315 GLY A N 1
ATOM 2436 C CA . GLY A 1 315 ? -9.094 35.125 15.031 1 82.81 315 GLY A CA 1
ATOM 2437 C C . GLY A 1 315 ? -8.133 33.938 14.875 1 82.81 315 GLY A C 1
ATOM 2438 O O . GLY A 1 315 ? -8.359 33.062 14.047 1 82.81 315 GLY A O 1
ATOM 2439 N N . ILE A 1 316 ? -7.078 33.938 15.664 1 86.31 316 ILE A N 1
ATOM 2440 C CA . ILE A 1 316 ? -5.988 33 15.523 1 86.31 316 ILE A CA 1
ATOM 2441 C C . ILE A 1 316 ? -6.457 31.609 15.977 1 86.31 316 ILE A C 1
ATOM 2443 O O . ILE A 1 316 ? -5.996 30.594 15.461 1 86.31 316 ILE A O 1
ATOM 2447 N N . THR A 1 317 ? -7.367 31.547 16.891 1 88.94 317 THR A N 1
ATOM 2448 C CA . THR A 1 317 ? -7.91 30.281 17.344 1 88.94 317 THR A CA 1
ATOM 2449 C C . THR A 1 317 ? -8.523 29.5 16.188 1 88.94 317 THR A C 1
ATOM 2451 O O . THR A 1 317 ? -8.453 28.266 16.141 1 88.94 317 THR A O 1
ATOM 2454 N N . GLY A 1 318 ? -9.055 30.219 15.242 1 90.31 318 GLY A N 1
ATOM 2455 C CA . GLY A 1 318 ? -9.664 29.578 14.086 1 90.31 318 GLY A CA 1
ATOM 2456 C C . GLY A 1 318 ? -8.648 29 13.125 1 90.31 318 GLY A C 1
ATOM 2457 O O . GLY A 1 318 ? -8.977 28.125 12.328 1 90.31 318 GLY A O 1
ATOM 2458 N N . VAL A 1 319 ? -7.41 29.406 13.242 1 91.31 319 VAL A N 1
ATOM 2459 C CA . VAL A 1 319 ? -6.375 29.016 12.289 1 91.31 319 VAL A CA 1
ATOM 2460 C C . VAL A 1 319 ? -5.805 27.656 12.68 1 91.31 319 VAL A C 1
ATOM 2462 O O . VAL A 1 319 ? -5.41 26.875 11.812 1 91.31 319 VAL A O 1
ATOM 2465 N N . TYR A 1 320 ? -5.812 27.344 13.984 1 90.62 320 TYR A N 1
ATOM 2466 C CA . TYR A 1 320 ? -5.145 26.109 14.344 1 90.62 320 TYR A CA 1
ATOM 2467 C C . TYR A 1 320 ? -6.156 25.047 14.781 1 90.62 320 TYR A C 1
ATOM 2469 O O . TYR A 1 320 ? -5.82 23.875 14.906 1 90.62 320 TYR A O 1
ATOM 2477 N N . GLN A 1 321 ? -7.434 25.391 14.969 1 90.81 321 GLN A N 1
ATOM 2478 C CA . GLN A 1 321 ? -8.438 24.391 15.328 1 90.81 321 GLN A CA 1
ATOM 2479 C C . GLN A 1 321 ? -9.023 23.719 14.086 1 90.81 321 GLN A C 1
ATOM 2481 O O . GLN A 1 321 ? -9.586 24.391 13.219 1 90.81 321 GLN A O 1
ATOM 2486 N N . ALA A 1 322 ? -8.984 22.484 14.102 1 90.88 322 ALA A N 1
ATOM 2487 C CA . ALA A 1 322 ? -9.359 21.719 12.914 1 90.88 322 ALA A CA 1
ATOM 2488 C C . ALA A 1 322 ? -10.828 21.922 12.562 1 90.88 322 ALA A C 1
ATOM 2490 O O . ALA A 1 322 ? -11.203 21.938 11.391 1 90.88 322 ALA A O 1
ATOM 2491 N N . LYS A 1 323 ? -11.695 22.109 13.523 1 90.94 323 LYS A N 1
ATOM 2492 C CA . LYS A 1 323 ? -13.141 22.156 13.281 1 90.94 323 LYS A CA 1
ATOM 2493 C C . LYS A 1 323 ? -13.547 23.516 12.727 1 90.94 323 LYS A C 1
ATOM 2495 O O . LYS A 1 323 ? -14.703 23.703 12.336 1 90.94 323 LYS A O 1
ATOM 2500 N N . CYS A 1 324 ? -12.602 24.469 12.703 1 94 324 CYS A N 1
ATOM 2501 C CA . CYS A 1 324 ? -12.914 25.812 12.234 1 94 324 CYS A CA 1
ATOM 2502 C C . CYS A 1 324 ? -12.688 25.953 10.734 1 94 324 CYS A C 1
ATOM 2504 O O . CYS A 1 324 ? -11.844 25.25 10.172 1 94 324 CYS A O 1
ATOM 2506 N N . PRO A 1 325 ? -13.352 26.875 10.078 1 95 325 PRO A N 1
ATOM 2507 C CA . PRO A 1 325 ? -13.219 27.047 8.633 1 95 325 PRO A CA 1
ATOM 2508 C C . PRO A 1 325 ? -11.781 27.375 8.211 1 95 325 PRO A C 1
ATOM 2510 O O . PRO A 1 325 ? -11.328 26.906 7.156 1 95 325 PRO A O 1
ATOM 2513 N N . ALA A 1 326 ? -11.039 28.062 9 1 95.38 326 ALA A N 1
ATOM 2514 C CA . ALA A 1 326 ? -9.68 28.469 8.656 1 95.38 326 ALA A CA 1
ATOM 2515 C C . ALA A 1 326 ? -8.664 27.438 9.156 1 95.38 326 ALA A C 1
ATOM 2517 O O . ALA A 1 326 ? -7.457 27.688 9.109 1 95.38 326 ALA A O 1
ATOM 2518 N N . GLY A 1 327 ? -9.117 26.312 9.617 1 93.94 327 GLY A N 1
ATOM 2519 C CA . GLY A 1 327 ? -8.266 25.328 10.25 1 93.94 327 GLY A CA 1
ATOM 2520 C C . GLY A 1 327 ? -7.242 24.719 9.312 1 93.94 327 GLY A C 1
ATOM 2521 O O . GLY A 1 327 ? -6.219 24.188 9.75 1 93.94 327 GLY A O 1
ATOM 2522 N N . GLY A 1 328 ? -7.418 24.797 8.016 1 93.88 328 GLY A N 1
ATOM 2523 C CA . GLY A 1 328 ? -6.488 24.266 7.035 1 93.88 328 GLY A CA 1
ATOM 2524 C C . GLY A 1 328 ? -5.543 25.312 6.477 1 93.88 328 GLY A C 1
ATOM 2525 O O . GLY A 1 328 ? -4.805 25.047 5.527 1 93.88 328 GLY A O 1
ATOM 2526 N N . TYR A 1 329 ? -5.488 26.484 7.074 1 95.38 329 TYR A N 1
ATOM 2527 C CA . TYR A 1 329 ? -4.758 27.625 6.531 1 95.38 329 TYR A CA 1
ATOM 2528 C C . TYR A 1 329 ? -3.273 27.312 6.387 1 95.38 329 TYR A C 1
ATOM 2530 O O . TYR A 1 329 ? -2.666 27.594 5.355 1 95.38 329 TYR A O 1
ATOM 2538 N N . SER A 1 330 ? -2.66 26.688 7.418 1 93.06 330 SER A N 1
ATOM 2539 C CA . SER A 1 330 ? -1.225 26.422 7.402 1 93.06 330 SER A CA 1
ATOM 2540 C C . SER A 1 330 ? -0.841 25.516 6.246 1 93.06 330 SER A C 1
ATOM 2542 O O . SER A 1 330 ? 0.119 25.781 5.52 1 93.06 330 SER A O 1
ATOM 2544 N N . GLU A 1 331 ? -1.607 24.469 6.047 1 92.94 331 GLU A N 1
ATOM 2545 C CA . GLU A 1 331 ? -1.327 23.516 4.965 1 92.94 331 GLU A CA 1
ATOM 2546 C C . GLU A 1 331 ? -1.479 24.188 3.6 1 92.94 331 GLU A C 1
ATOM 2548 O O . GLU A 1 331 ? -0.635 24.016 2.719 1 92.94 331 GLU A O 1
ATOM 2553 N N . VAL A 1 332 ? -2.516 24.953 3.449 1 95.5 332 VAL A N 1
ATOM 2554 C CA . VAL A 1 332 ? -2.781 25.594 2.164 1 95.5 332 VAL A CA 1
ATOM 2555 C C . VAL A 1 332 ? -1.729 26.656 1.891 1 95.5 332 VAL A C 1
ATOM 2557 O O . VAL A 1 332 ? -1.264 26.812 0.758 1 95.5 332 VAL A O 1
ATOM 2560 N N . TRP A 1 333 ? -1.396 27.406 2.908 1 95.25 333 TRP A N 1
ATOM 2561 C CA . TRP A 1 333 ? -0.39 28.453 2.742 1 95.25 333 TRP A CA 1
ATOM 2562 C C . TRP A 1 333 ? 0.949 27.859 2.32 1 95.25 333 TRP A C 1
ATOM 2564 O O . TRP A 1 333 ? 1.588 28.344 1.388 1 95.25 333 TRP A O 1
ATOM 2574 N N . ASN A 1 334 ? 1.401 26.812 2.996 1 92.12 334 ASN A N 1
ATOM 2575 C CA . ASN A 1 334 ? 2.666 26.172 2.662 1 92.12 334 ASN A CA 1
ATOM 2576 C C . ASN A 1 334 ? 2.629 25.547 1.27 1 92.12 334 ASN A C 1
ATOM 2578 O O . ASN A 1 334 ? 3.641 25.516 0.567 1 92.12 334 ASN A O 1
ATOM 2582 N N . TRP A 1 335 ? 1.504 25.062 0.887 1 93.94 335 TRP A N 1
ATOM 2583 C CA . TRP A 1 335 ? 1.312 24.562 -0.471 1 93.94 335 TRP A CA 1
ATOM 2584 C C . TRP A 1 335 ? 1.445 25.688 -1.49 1 93.94 335 TRP A C 1
ATOM 2586 O O . TRP A 1 335 ? 2.125 25.531 -2.508 1 93.94 335 TRP A O 1
ATOM 2596 N N . ALA A 1 336 ? 0.816 26.812 -1.22 1 94.19 336 ALA A N 1
ATOM 2597 C CA . ALA A 1 336 ? 0.865 27.953 -2.127 1 94.19 336 ALA A CA 1
ATOM 2598 C C . ALA A 1 336 ? 2.293 28.469 -2.287 1 94.19 336 ALA A C 1
ATOM 2600 O O . ALA A 1 336 ? 2.688 28.906 -3.375 1 94.19 336 ALA A O 1
ATOM 2601 N N . GLN A 1 337 ? 3.025 28.328 -1.27 1 90.69 337 GLN A N 1
ATOM 2602 C CA . GLN A 1 337 ? 4.402 28.812 -1.279 1 90.69 337 GLN A CA 1
ATOM 2603 C C . GLN A 1 337 ? 5.266 28 -2.234 1 90.69 337 GLN A C 1
ATOM 2605 O O . GLN A 1 337 ? 6.316 28.453 -2.682 1 90.69 337 GLN A O 1
ATOM 2610 N N . THR A 1 338 ? 4.809 26.859 -2.59 1 89.12 338 THR A N 1
ATOM 2611 C CA . THR A 1 338 ? 5.625 25.953 -3.4 1 89.12 338 THR A CA 1
ATOM 2612 C C . THR A 1 338 ? 5.281 26.094 -4.879 1 89.12 338 THR A C 1
ATOM 2614 O O . THR A 1 338 ? 5.621 25.234 -5.688 1 89.12 338 THR A O 1
ATOM 2617 N N . TYR A 1 339 ? 4.633 27.156 -5.285 1 90.19 339 TYR A N 1
ATOM 2618 C CA . TYR A 1 339 ? 4.141 27.281 -6.652 1 90.19 339 TYR A CA 1
ATOM 2619 C C . TYR A 1 339 ? 5.293 27.281 -7.648 1 90.19 339 TYR A C 1
ATOM 2621 O O . TYR A 1 339 ? 5.137 26.844 -8.797 1 90.19 339 TYR A O 1
ATOM 2629 N N . ARG A 1 340 ? 6.504 27.672 -7.199 1 86.25 340 ARG A N 1
ATOM 2630 C CA . ARG A 1 340 ? 7.645 27.703 -8.109 1 86.25 340 ARG A CA 1
ATOM 2631 C C . ARG A 1 340 ? 8.281 26.328 -8.234 1 86.25 340 ARG A C 1
ATOM 2633 O O . ARG A 1 340 ? 8.938 26.031 -9.234 1 86.25 340 ARG A O 1
ATOM 2640 N N . SER A 1 341 ? 8.078 25.516 -7.16 1 86 341 SER A N 1
ATOM 2641 C CA . SER A 1 341 ? 8.719 24.203 -7.164 1 86 341 SER A CA 1
ATOM 2642 C C . SER A 1 341 ? 7.777 23.141 -7.715 1 86 341 SER A C 1
ATOM 2644 O O . SER A 1 341 ? 8.227 22.141 -8.281 1 86 341 SER A O 1
ATOM 2646 N N . THR A 1 342 ? 6.48 23.391 -7.613 1 87.88 342 THR A N 1
ATOM 2647 C CA . THR A 1 342 ? 5.566 22.312 -7.953 1 87.88 342 THR A CA 1
ATOM 2648 C C . THR A 1 342 ? 4.535 22.781 -8.984 1 87.88 342 THR A C 1
ATOM 2650 O O . THR A 1 342 ? 3.744 21.969 -9.477 1 87.88 342 THR A O 1
ATOM 2653 N N . ASP A 1 343 ? 4.531 24.062 -9.266 1 88.19 343 ASP A N 1
ATOM 2654 C CA . ASP A 1 343 ? 3.516 24.625 -10.148 1 88.19 343 ASP A CA 1
ATOM 2655 C C . ASP A 1 343 ? 2.111 24.375 -9.602 1 88.19 343 ASP A C 1
ATOM 2657 O O . ASP A 1 343 ? 1.147 24.297 -10.367 1 88.19 343 ASP A O 1
ATOM 2661 N N . LEU A 1 344 ? 2.055 24.062 -8.289 1 91.12 344 LEU A N 1
ATOM 2662 C CA . LEU A 1 344 ? 0.823 23.781 -7.559 1 91.12 344 LEU A CA 1
ATOM 2663 C C . LEU A 1 344 ? 0.079 22.594 -8.188 1 91.12 344 LEU A C 1
ATOM 2665 O O . LEU A 1 344 ? -1.143 22.656 -8.352 1 91.12 344 LEU A O 1
ATOM 2669 N N . LYS A 1 345 ? 0.792 21.625 -8.547 1 86.94 345 LYS A N 1
ATOM 2670 C CA . LYS A 1 345 ? 0.184 20.453 -9.156 1 86.94 345 LYS A CA 1
ATOM 2671 C C . LYS A 1 345 ? -0.089 19.375 -8.117 1 86.94 345 LYS A C 1
ATOM 2673 O O . LYS A 1 345 ? -0.918 18.484 -8.336 1 86.94 345 LYS A O 1
ATOM 2678 N N . ASN A 1 346 ? 0.552 19.5 -7.031 1 81.62 346 ASN A N 1
ATOM 2679 C CA . ASN A 1 346 ? 0.399 18.484 -6 1 81.62 346 ASN A CA 1
ATOM 2680 C C . ASN A 1 346 ? -0.93 18.625 -5.262 1 81.62 346 ASN A C 1
ATOM 2682 O O . ASN A 1 346 ? -1.369 19.75 -4.977 1 81.62 346 ASN A O 1
ATOM 2686 N N . ASN A 1 347 ? -1.509 17.484 -5.016 1 86.19 347 ASN A N 1
ATOM 2687 C CA . ASN A 1 347 ? -2.691 17.5 -4.16 1 86.19 347 ASN A CA 1
ATOM 2688 C C . ASN A 1 347 ? -2.324 17.75 -2.701 1 86.19 347 ASN A C 1
ATOM 2690 O O . ASN A 1 347 ? -1.181 17.547 -2.297 1 86.19 347 ASN A O 1
ATOM 2694 N N . LEU A 1 348 ? -3.285 18.25 -2.014 1 91.56 348 LEU A N 1
ATOM 2695 C CA . LEU A 1 348 ? -3.092 18.484 -0.587 1 91.56 348 LEU A CA 1
ATOM 2696 C C . LEU A 1 348 ? -3.625 17.312 0.234 1 91.56 348 LEU A C 1
ATOM 2698 O O . LEU A 1 348 ? -4.68 16.766 -0.08 1 91.56 348 LEU A O 1
ATOM 2702 N N . THR A 1 349 ? -2.836 16.984 1.187 1 89.44 349 THR A N 1
ATOM 2703 C CA . THR A 1 349 ? -3.258 15.945 2.109 1 89.44 349 THR A CA 1
ATOM 2704 C C . THR A 1 349 ? -3.457 16.5 3.514 1 89.44 349 THR A C 1
ATOM 2706 O O . THR A 1 349 ? -2.58 17.188 4.043 1 89.44 349 THR A O 1
ATOM 2709 N N . PHE A 1 350 ? -4.586 16.281 4.051 1 89.75 350 PHE A N 1
ATOM 2710 C CA . PHE A 1 350 ? -4.914 16.703 5.41 1 89.75 350 PHE A CA 1
ATOM 2711 C C . PHE A 1 350 ? -5.094 15.492 6.316 1 89.75 350 PHE A C 1
ATOM 2713 O O . PHE A 1 350 ? -5.793 14.539 5.965 1 89.75 350 PHE A O 1
ATOM 2720 N N . SER A 1 351 ? -4.383 15.539 7.414 1 84.19 351 SER A N 1
ATOM 2721 C CA . SER A 1 351 ? -4.492 14.445 8.375 1 84.19 351 SER A CA 1
ATOM 2722 C C . SER A 1 351 ? -5.266 14.875 9.617 1 84.19 351 SER A C 1
ATOM 2724 O O . SER A 1 351 ? -5.234 16.047 10 1 84.19 351 SER A O 1
ATOM 2726 N N . TYR A 1 352 ? -5.977 14 10.07 1 80.19 352 TYR A N 1
ATOM 2727 C CA . TYR A 1 352 ? -6.629 14.211 11.359 1 80.19 352 TYR A CA 1
ATOM 2728 C C . TYR A 1 352 ? -6.25 13.117 12.344 1 80.19 352 TYR A C 1
ATOM 2730 O O . TYR A 1 352 ? -6.531 11.938 12.117 1 80.19 352 TYR A O 1
ATOM 2738 N N . PRO A 1 353 ? -5.664 13.477 13.414 1 71.81 353 PRO A N 1
ATOM 2739 C CA . PRO A 1 353 ? -5.02 12.492 14.289 1 71.81 353 PRO A CA 1
ATOM 2740 C C . PRO A 1 353 ? -6.02 11.547 14.945 1 71.81 353 PRO A C 1
ATOM 2742 O O . PRO A 1 353 ? -5.652 10.438 15.344 1 71.81 353 PRO A O 1
ATOM 2745 N N . SER A 1 354 ? -7.328 11.945 15.172 1 67.06 354 SER A N 1
ATOM 2746 C CA . SER A 1 354 ? -8.266 11.055 15.852 1 67.06 354 SER A CA 1
ATOM 2747 C C . SER A 1 354 ? -8.523 9.789 15.039 1 67.06 354 SER A C 1
ATOM 2749 O O . SER A 1 354 ? -8.836 8.742 15.602 1 67.06 354 SER A O 1
ATOM 2751 N N . ALA A 1 355 ? -8.461 9.93 13.766 1 67.62 355 ALA A N 1
ATOM 2752 C CA . ALA A 1 355 ? -8.914 8.859 12.883 1 67.62 355 ALA A CA 1
ATOM 2753 C C . ALA A 1 355 ? -7.734 8.133 12.25 1 67.62 355 ALA A C 1
ATOM 2755 O O . ALA A 1 355 ? -7.895 7.031 11.711 1 67.62 355 ALA A O 1
ATOM 2756 N N . ASP A 1 356 ? -6.613 8.375 12.438 1 77.06 356 ASP A N 1
ATOM 2757 C CA . ASP A 1 356 ? -5.488 7.824 11.688 1 77.06 356 ASP A CA 1
ATOM 2758 C C . ASP A 1 356 ? -5.797 7.754 10.195 1 77.06 356 ASP A C 1
ATOM 2760 O O . ASP A 1 356 ? -5.488 6.758 9.539 1 77.06 356 ASP A O 1
ATOM 2764 N N . LEU A 1 357 ? -6.652 8.586 9.688 1 88.06 357 LEU A N 1
ATOM 2765 C CA . LEU A 1 357 ? -7 8.695 8.273 1 88.06 357 LEU A CA 1
ATOM 2766 C C . LEU A 1 357 ? -6.629 10.07 7.73 1 88.06 357 LEU A C 1
ATOM 2768 O O . LEU A 1 357 ? -6.508 11.039 8.492 1 88.06 357 LEU A O 1
ATOM 2772 N N . THR A 1 358 ? -6.387 10.094 6.48 1 90.56 358 THR A N 1
ATOM 2773 C CA . THR A 1 358 ? -6.117 11.352 5.793 1 90.56 358 THR A CA 1
ATOM 2774 C C . THR A 1 358 ? -7.109 11.562 4.652 1 90.56 358 THR A C 1
ATOM 2776 O O . THR A 1 358 ? -7.746 10.617 4.191 1 90.56 358 THR A O 1
ATOM 2779 N N . ARG A 1 359 ? -7.328 12.758 4.332 1 92.69 359 ARG A N 1
ATOM 2780 C CA . ARG A 1 359 ? -8.109 13.102 3.146 1 92.69 359 ARG A CA 1
ATOM 2781 C C . ARG A 1 359 ? -7.297 13.961 2.184 1 92.69 359 ARG A C 1
ATOM 2783 O O . ARG A 1 359 ? -6.422 14.719 2.605 1 92.69 359 ARG A O 1
ATOM 2790 N N . GLN A 1 360 ? -7.637 13.82 0.944 1 92.88 360 GLN A N 1
ATOM 2791 C CA . GLN A 1 360 ? -6.918 14.562 -0.086 1 92.88 360 GLN A CA 1
ATOM 2792 C C . GLN A 1 360 ? -7.828 15.586 -0.764 1 92.88 360 GLN A C 1
ATOM 2794 O O . GLN A 1 360 ? -8.992 15.297 -1.036 1 92.88 360 GLN A O 1
ATOM 2799 N N . LEU A 1 361 ? -7.324 16.75 -0.827 1 96.19 361 LEU A N 1
ATOM 2800 C CA . LEU A 1 361 ? -7.973 17.766 -1.659 1 96.19 361 LEU A CA 1
ATOM 2801 C C . LEU A 1 361 ? -7.414 17.734 -3.078 1 96.19 361 LEU A C 1
ATOM 2803 O O . LEU A 1 361 ? -6.211 17.906 -3.277 1 96.19 361 LEU A O 1
ATOM 2807 N N . VAL A 1 362 ? -8.312 17.484 -4.016 1 95.5 362 VAL A N 1
ATOM 2808 C CA . VAL A 1 362 ? -7.922 17.344 -5.414 1 95.5 362 VAL A CA 1
ATOM 2809 C C . VAL A 1 362 ? -8.508 18.484 -6.234 1 95.5 362 VAL A C 1
ATOM 2811 O O . VAL A 1 362 ? -9.531 19.078 -5.859 1 95.5 362 VAL A O 1
ATOM 2814 N N . PHE A 1 363 ? -7.805 18.875 -7.207 1 94.75 363 PHE A N 1
ATOM 2815 C CA . PHE A 1 363 ? -8.273 19.922 -8.117 1 94.75 363 PHE A CA 1
ATOM 2816 C C . PHE A 1 363 ? -7.938 19.562 -9.562 1 94.75 363 PHE A C 1
ATOM 2818 O O . PHE A 1 363 ? -7.047 18.75 -9.812 1 94.75 363 PHE A O 1
ATOM 2825 N N . THR A 1 364 ? -8.734 20.031 -10.445 1 92.31 364 THR A N 1
ATOM 2826 C CA . THR A 1 364 ? -8.531 19.797 -11.875 1 92.31 364 THR A CA 1
ATOM 2827 C C . THR A 1 364 ? -9.047 20.984 -12.688 1 92.31 364 THR A C 1
ATOM 2829 O O . THR A 1 364 ? -9.781 21.828 -12.164 1 92.31 364 THR A O 1
ATOM 2832 N N . GLN A 1 365 ? -8.43 21.125 -13.781 1 86.94 365 GLN A N 1
ATOM 2833 C CA . GLN A 1 365 ? -8.922 22.094 -14.766 1 86.94 365 GLN A CA 1
ATOM 2834 C C . GLN A 1 365 ? -9.391 21.375 -16.031 1 86.94 365 GLN A C 1
ATOM 2836 O O . GLN A 1 365 ? -8.578 20.875 -16.812 1 86.94 365 GLN A O 1
ATOM 2841 N N . PRO A 1 366 ? -10.711 21.266 -16.188 1 74.31 366 PRO A N 1
ATOM 2842 C CA . PRO A 1 366 ? -11.227 20.562 -17.375 1 74.31 366 PRO A CA 1
ATOM 2843 C C . PRO A 1 366 ? -10.727 21.188 -18.672 1 74.31 366 PRO A C 1
ATOM 2845 O O . PRO A 1 366 ? -10.484 22.391 -18.734 1 74.31 366 PRO A O 1
ATOM 2848 N N . SER A 1 367 ? -10.148 20.312 -19.672 1 60.81 367 SER A N 1
ATOM 2849 C CA . SER A 1 367 ? -9.703 20.797 -20.969 1 60.81 367 SER A CA 1
ATOM 2850 C C . SER A 1 367 ? -10.891 21.141 -21.875 1 60.81 367 SER A C 1
ATOM 2852 O O . SER A 1 367 ? -11.766 20.297 -22.094 1 60.81 367 SER A O 1
ATOM 2854 N N . LEU A 1 368 ? -11.5 22.109 -21.812 1 51.06 368 LEU A N 1
ATOM 2855 C CA . LEU A 1 368 ? -12.484 22.375 -22.844 1 51.06 368 LEU A CA 1
ATOM 2856 C C . LEU A 1 368 ? -11.797 22.859 -24.125 1 51.06 368 LEU A C 1
ATOM 2858 O O . LEU A 1 368 ? -10.695 23.391 -24.078 1 51.06 368 LEU A O 1
ATOM 2862 N N . ASP A 1 369 ? -12.273 22.547 -25.375 1 44.47 369 ASP A N 1
ATOM 2863 C CA . ASP A 1 369 ? -11.859 23.031 -26.672 1 44.47 369 ASP A CA 1
ATOM 2864 C C . ASP A 1 369 ? -11.352 24.469 -26.578 1 44.47 369 ASP A C 1
ATOM 2866 O O . ASP A 1 369 ? -11.57 25.156 -25.578 1 44.47 369 ASP A O 1
ATOM 2870 N N . GLU A 1 370 ? -11.445 25.391 -27.75 1 42.59 370 GLU A N 1
ATOM 2871 C CA . GLU A 1 370 ? -10.844 26.656 -28.188 1 42.59 370 GLU A CA 1
ATOM 2872 C C . GLU A 1 370 ? -10.859 27.688 -27.062 1 42.59 370 GLU A C 1
ATOM 2874 O O . GLU A 1 370 ? -9.828 28.297 -26.766 1 42.59 370 GLU A O 1
ATOM 2879 N N . ALA A 1 371 ? -11.875 28.719 -27.141 1 43.56 371 ALA A N 1
ATOM 2880 C CA . ALA A 1 371 ? -11.852 30.125 -26.75 1 43.56 371 ALA A CA 1
ATOM 2881 C C . ALA A 1 371 ? -11.875 30.297 -25.234 1 43.56 371 ALA A C 1
ATOM 2883 O O . ALA A 1 371 ? -11.609 31.375 -24.719 1 43.56 371 ALA A O 1
ATOM 2884 N N . SER A 1 372 ? -12.93 29.703 -24.297 1 50.66 372 SER A N 1
ATOM 2885 C CA . SER A 1 372 ? -13.391 30.109 -22.984 1 50.66 372 SER A CA 1
ATOM 2886 C C . SER A 1 372 ? -12.617 29.406 -21.875 1 50.66 372 SER A C 1
ATOM 2888 O O . SER A 1 372 ? -12.383 28.203 -21.938 1 50.66 372 SER A O 1
ATOM 2890 N N . THR A 1 373 ? -11.82 30.094 -21.016 1 67.94 373 THR A N 1
ATOM 2891 C CA . THR A 1 373 ? -10.969 29.719 -19.891 1 67.94 373 THR A CA 1
ATOM 2892 C C . THR A 1 373 ? -11.781 28.984 -18.828 1 67.94 373 THR A C 1
ATOM 2894 O O . THR A 1 373 ? -12.789 29.516 -18.344 1 67.94 373 THR A O 1
ATOM 2897 N N . VAL A 1 374 ? -11.711 27.672 -18.656 1 83.56 374 VAL A N 1
ATOM 2898 C CA . VAL A 1 374 ? -12.43 26.766 -17.766 1 83.56 374 VAL A CA 1
ATOM 2899 C C . VAL A 1 374 ? -11.992 27.016 -16.328 1 83.56 374 VAL A C 1
ATOM 2901 O O . VAL A 1 374 ? -10.844 27.375 -16.078 1 83.56 374 VAL A O 1
ATOM 2904 N N . PRO A 1 375 ? -13.031 26.984 -15.43 1 94.88 375 PRO A N 1
ATOM 2905 C CA . PRO A 1 375 ? -12.703 27.188 -14.016 1 94.88 375 PRO A CA 1
ATOM 2906 C C . PRO A 1 375 ? -11.906 26.016 -13.422 1 94.88 375 PRO A C 1
ATOM 2908 O O . PRO A 1 375 ? -11.836 24.953 -14.023 1 94.88 375 PRO A O 1
ATOM 2911 N N . VAL A 1 376 ? -11.234 26.281 -12.367 1 96.12 376 VAL A N 1
ATOM 2912 C CA . VAL A 1 376 ? -10.586 25.25 -11.578 1 96.12 376 VAL A CA 1
ATOM 2913 C C . VAL A 1 376 ? -11.602 24.578 -10.664 1 96.12 376 VAL A C 1
ATOM 2915 O O . VAL A 1 376 ? -12.383 25.25 -9.984 1 96.12 376 VAL A O 1
ATOM 2918 N N . LEU A 1 377 ? -11.664 23.266 -10.766 1 97.44 377 LEU A N 1
ATOM 2919 C CA . LEU A 1 377 ? -12.516 22.484 -9.875 1 97.44 377 LEU A CA 1
ATOM 2920 C C . LEU A 1 377 ? -11.719 21.922 -8.703 1 97.44 377 LEU A C 1
ATOM 2922 O O . LEU A 1 377 ? -10.586 21.469 -8.883 1 97.44 377 LEU A O 1
ATOM 2926 N N . SER A 1 378 ? -12.234 22.031 -7.523 1 98.12 378 SER A N 1
ATOM 2927 C CA . SER A 1 378 ? -11.594 21.453 -6.352 1 98.12 378 SER A CA 1
ATOM 2928 C C . SER A 1 378 ? -12.617 20.766 -5.445 1 98.12 378 SER A C 1
ATOM 2930 O O . SER A 1 378 ? -13.773 21.188 -5.383 1 98.12 378 SER A O 1
ATOM 2932 N N . THR A 1 379 ? -12.172 19.672 -4.816 1 98.38 379 THR A N 1
ATOM 2933 C CA . THR A 1 379 ? -13.047 18.922 -3.914 1 98.38 379 THR A CA 1
ATOM 2934 C C . THR A 1 379 ? -12.234 18.172 -2.859 1 98.38 379 THR A C 1
ATOM 2936 O O . THR A 1 379 ? -11.023 17.984 -3.02 1 98.38 379 THR A O 1
ATOM 2939 N N . THR A 1 380 ? -12.828 17.906 -1.729 1 97.94 380 THR A N 1
ATOM 2940 C CA . THR A 1 380 ? -12.242 17.125 -0.653 1 97.94 380 THR A CA 1
ATOM 2941 C C . THR A 1 380 ? -13.32 16.547 0.255 1 97.94 380 THR A C 1
ATOM 2943 O O . THR A 1 380 ? -14.375 17.156 0.438 1 97.94 380 THR A O 1
ATOM 2946 N N . PRO A 1 381 ? -13.141 15.359 0.797 1 96.94 381 PRO A N 1
ATOM 2947 C CA . PRO A 1 381 ? -14.102 14.828 1.771 1 96.94 381 PRO A CA 1
ATOM 2948 C C . PRO A 1 381 ? -14.258 15.734 2.992 1 96.94 381 PRO A C 1
ATOM 2950 O O . PRO A 1 381 ? -13.32 16.438 3.363 1 96.94 381 PRO A O 1
ATOM 2953 N N . SER A 1 382 ? -15.406 15.656 3.57 1 96.94 382 SER A N 1
ATOM 2954 C CA . SER A 1 382 ? -15.672 16.469 4.758 1 96.94 382 SER A CA 1
ATOM 2955 C C . SER A 1 382 ? -14.891 15.953 5.961 1 96.94 382 SER A C 1
ATOM 2957 O O . SER A 1 382 ? -14.688 14.742 6.109 1 96.94 382 SER A O 1
ATOM 2959 N N . LEU A 1 383 ? -14.531 16.875 6.801 1 95.5 383 LEU A N 1
ATOM 2960 C CA . LEU A 1 383 ? -13.75 16.547 7.988 1 95.5 383 LEU A CA 1
ATOM 2961 C C . LEU A 1 383 ? -14.578 15.727 8.969 1 95.5 383 LEU A C 1
ATOM 2963 O O . LEU A 1 383 ? -14.07 14.797 9.594 1 95.5 383 LEU A O 1
ATOM 2967 N N . TRP A 1 384 ? -15.867 16.062 9.18 1 94.44 384 TRP A N 1
ATOM 2968 C CA . TRP A 1 384 ? -16.703 15.344 10.125 1 94.44 384 TRP A CA 1
ATOM 2969 C C . TRP A 1 384 ? -16.812 13.875 9.75 1 94.44 384 TRP A C 1
ATOM 2971 O O . TRP A 1 384 ? -16.781 13 10.617 1 94.44 384 TRP A O 1
ATOM 2981 N N . PHE A 1 385 ? -16.922 13.656 8.516 1 95.5 385 PHE A N 1
ATOM 2982 C CA . PHE A 1 385 ? -17.062 12.281 8.062 1 95.5 385 PHE A CA 1
ATOM 2983 C C . PHE A 1 385 ? -15.758 11.508 8.203 1 95.5 385 PHE A C 1
ATOM 2985 O O . PHE A 1 385 ? -15.766 10.328 8.555 1 95.5 385 PHE A O 1
ATOM 2992 N N . LEU A 1 386 ? -14.672 12.195 7.801 1 95.06 386 LEU A N 1
ATOM 2993 C CA . LEU A 1 386 ? -13.359 11.594 8.016 1 95.06 386 LEU A CA 1
ATOM 2994 C C . LEU A 1 386 ? -13.188 11.156 9.469 1 95.06 386 LEU A C 1
ATOM 2996 O O . LEU A 1 386 ? -12.719 10.055 9.742 1 95.06 386 LEU A O 1
ATOM 3000 N N . ASN A 1 387 ? -13.586 12 10.359 1 92.81 387 ASN A N 1
ATOM 3001 C CA . ASN A 1 387 ? -13.453 11.734 11.789 1 92.81 387 ASN A CA 1
ATOM 3002 C C . ASN A 1 387 ? -14.336 10.578 12.227 1 92.81 387 ASN A C 1
ATOM 3004 O O . ASN A 1 387 ? -13.891 9.68 12.953 1 92.81 387 ASN A O 1
ATOM 3008 N N . THR A 1 388 ? -15.555 10.602 11.805 1 93.81 388 THR A N 1
ATOM 3009 C CA . THR A 1 388 ? -16.516 9.555 12.164 1 93.81 388 THR A CA 1
ATOM 3010 C C . THR A 1 388 ? -16.047 8.203 11.641 1 93.81 388 THR A C 1
ATOM 3012 O O . THR A 1 388 ? -16.047 7.211 12.375 1 93.81 388 THR A O 1
ATOM 3015 N N . PHE A 1 389 ? -15.664 8.211 10.438 1 94.06 389 PHE A N 1
ATOM 3016 C CA . PHE A 1 389 ? -15.172 6.988 9.797 1 94.06 389 PHE A CA 1
ATOM 3017 C C . PHE A 1 389 ? -13.906 6.492 10.477 1 94.06 389 PHE A C 1
ATOM 3019 O O . PHE A 1 389 ? -13.758 5.297 10.734 1 94.06 389 PHE A O 1
ATOM 3026 N N . GLY A 1 390 ? -13.039 7.402 10.711 1 91.94 390 GLY A N 1
ATOM 3027 C CA . GLY A 1 390 ? -11.773 7.059 11.352 1 91.94 390 GLY A CA 1
ATOM 3028 C C . GLY A 1 390 ? -11.945 6.504 12.75 1 91.94 390 GLY A C 1
ATOM 3029 O O . GLY A 1 390 ? -11.258 5.559 13.141 1 91.94 390 GLY A O 1
ATOM 3030 N N . LEU A 1 391 ? -12.812 7.086 13.539 1 92.5 391 LEU A N 1
ATOM 3031 C CA . LEU A 1 391 ? -13.094 6.602 14.891 1 92.5 391 LEU A CA 1
ATOM 3032 C C . LEU A 1 391 ? -13.648 5.18 14.852 1 92.5 391 LEU A C 1
ATOM 3034 O O . LEU A 1 391 ? -13.266 4.34 15.672 1 92.5 391 LEU A O 1
ATOM 3038 N N . PHE A 1 392 ? -14.539 4.934 13.883 1 93.81 392 PHE A N 1
ATOM 3039 C CA . PHE A 1 392 ? -15.086 3.59 13.742 1 93.81 392 PHE A CA 1
ATOM 3040 C C . PHE A 1 392 ? -14 2.602 13.336 1 93.81 392 PHE A C 1
ATOM 3042 O O . PHE A 1 392 ? -13.914 1.5 13.883 1 93.81 392 PHE A O 1
ATOM 3049 N N . GLN A 1 393 ? -13.258 2.975 12.414 1 90.94 393 GLN A N 1
ATOM 3050 C CA . GLN A 1 393 ? -12.164 2.111 11.984 1 90.94 393 GLN A CA 1
ATOM 3051 C C . GLN A 1 393 ? -11.234 1.783 13.156 1 90.94 393 GLN A C 1
ATOM 3053 O O . GLN A 1 393 ? -10.773 0.649 13.281 1 90.94 393 GLN A O 1
ATOM 3058 N N . LYS A 1 394 ? -10.914 2.77 13.93 1 87.69 394 LYS A N 1
ATOM 3059 C CA . LYS A 1 394 ? -10.062 2.549 15.094 1 87.69 394 LYS A CA 1
ATOM 3060 C C . LYS A 1 394 ? -10.719 1.582 16.078 1 87.69 394 LYS A C 1
ATOM 3062 O O . LYS A 1 394 ? -10.055 0.716 16.641 1 87.69 394 LYS A O 1
ATOM 3067 N N . TYR A 1 395 ? -11.977 1.76 16.281 1 90.62 395 TYR A N 1
ATOM 3068 C CA . TYR A 1 395 ? -12.727 0.86 17.141 1 90.62 395 TYR A CA 1
ATOM 3069 C C . TYR A 1 395 ? -12.656 -0.574 16.641 1 90.62 395 TYR A C 1
ATOM 3071 O O . TYR A 1 395 ? -12.461 -1.509 17.422 1 90.62 395 TYR A O 1
ATOM 3079 N N . VAL A 1 396 ? -12.781 -0.705 15.336 1 90.88 396 VAL A N 1
ATOM 3080 C CA . VAL A 1 396 ? -12.75 -2.016 14.703 1 90.88 396 VAL A CA 1
ATOM 3081 C C . VAL A 1 396 ? -11.359 -2.639 14.867 1 90.88 396 VAL A C 1
ATOM 3083 O O . VAL A 1 396 ? -11.234 -3.854 15.031 1 90.88 396 VAL A O 1
ATOM 3086 N N . SER A 1 397 ? -10.344 -1.896 14.828 1 86.69 397 SER A N 1
ATOM 3087 C CA . SER A 1 397 ? -8.977 -2.391 14.914 1 86.69 397 SER A CA 1
ATOM 3088 C C . SER A 1 397 ? -8.625 -2.803 16.328 1 86.69 397 SER A C 1
ATOM 3090 O O . SER A 1 397 ? -7.773 -3.672 16.547 1 86.69 397 SER A O 1
ATOM 3092 N N . GLU A 1 398 ? -9.273 -2.23 17.297 1 85.81 398 GLU A N 1
ATOM 3093 C CA . GLU A 1 398 ? -8.875 -2.461 18.688 1 85.81 398 GLU A CA 1
ATOM 3094 C C . GLU A 1 398 ? -9.82 -3.43 19.391 1 85.81 398 GLU A C 1
ATOM 3096 O O . GLU A 1 398 ? -9.445 -4.086 20.359 1 85.81 398 GLU A O 1
ATOM 3101 N N . GLN A 1 399 ? -11.055 -3.406 18.875 1 88.94 399 GLN A N 1
ATOM 3102 C CA . GLN A 1 399 ? -12.062 -4.262 19.5 1 88.94 399 GLN A CA 1
ATOM 3103 C C . GLN A 1 399 ? -12.461 -5.402 18.562 1 88.94 399 GLN A C 1
ATOM 3105 O O . GLN A 1 399 ? -12.383 -5.266 17.344 1 88.94 399 GLN A O 1
ATOM 3110 N N . ASP A 1 400 ? -12.773 -6.5 19.172 1 92.19 400 ASP A N 1
ATOM 3111 C CA . ASP A 1 400 ? -13.32 -7.605 18.391 1 92.19 400 ASP A CA 1
ATOM 3112 C C . ASP A 1 400 ? -14.781 -7.348 18.031 1 92.19 400 ASP A C 1
ATOM 3114 O O . ASP A 1 400 ? -15.68 -7.574 18.859 1 92.19 400 ASP A O 1
ATOM 3118 N N . VAL A 1 401 ? -14.945 -6.992 16.891 1 94.12 401 VAL A N 1
ATOM 3119 C CA . VAL A 1 401 ? -16.297 -6.578 16.516 1 94.12 401 VAL A CA 1
ATOM 3120 C C . VAL A 1 401 ? -16.953 -7.668 15.664 1 94.12 401 VAL A C 1
ATOM 3122 O O . VAL A 1 401 ? -18.141 -7.582 15.344 1 94.12 401 VAL A O 1
ATOM 3125 N N . GLY A 1 402 ? -16.141 -8.594 15.25 1 94.25 402 GLY A N 1
ATOM 3126 C CA . GLY A 1 402 ? -16.625 -9.656 14.391 1 94.25 402 GLY A CA 1
ATOM 3127 C C . GLY A 1 402 ? -15.555 -10.227 13.484 1 94.25 402 GLY A C 1
ATOM 3128 O O . GLY A 1 402 ? -14.367 -10.148 13.797 1 94.25 402 GLY A O 1
ATOM 3129 N N . GLU A 1 403 ? -15.922 -10.781 12.375 1 91.25 403 GLU A N 1
ATOM 3130 C CA . GLU A 1 403 ? -15 -11.484 11.492 1 91.25 403 GLU A CA 1
ATOM 3131 C C . GLU A 1 403 ? -13.977 -10.531 10.883 1 91.25 403 GLU A C 1
ATOM 3133 O O . GLU A 1 403 ? -12.859 -10.938 10.547 1 91.25 403 GLU A O 1
ATOM 3138 N N . ILE A 1 404 ? -14.375 -9.359 10.773 1 90.69 404 ILE A N 1
ATOM 3139 C CA . ILE A 1 404 ? -13.5 -8.383 10.133 1 90.69 404 ILE A CA 1
ATOM 3140 C C . ILE A 1 404 ? -12.266 -8.148 11 1 90.69 404 ILE A C 1
ATOM 3142 O O . ILE A 1 404 ? -11.195 -7.82 10.484 1 90.69 404 ILE A O 1
ATOM 3146 N N . SER A 1 405 ? -12.359 -8.352 12.242 1 87.94 405 SER A N 1
ATOM 3147 C CA . SER A 1 405 ? -11.25 -8.125 13.164 1 87.94 405 SER A CA 1
ATOM 3148 C C . SER A 1 405 ? -10.188 -9.211 13.023 1 87.94 405 SER A C 1
ATOM 3150 O O . SER A 1 405 ? -9.039 -9.016 13.414 1 87.94 405 SER A O 1
ATOM 3152 N N . ASP A 1 406 ? -10.586 -10.328 12.438 1 78.69 406 ASP A N 1
ATOM 3153 C CA . ASP A 1 406 ? -9.664 -11.438 12.242 1 78.69 406 ASP A CA 1
ATOM 3154 C C . ASP A 1 406 ? -8.93 -11.312 10.906 1 78.69 406 ASP A C 1
ATOM 3156 O O . ASP A 1 406 ? -7.934 -12 10.672 1 78.69 406 ASP A O 1
ATOM 3160 N N . ASP A 1 407 ? -9.523 -10.414 10.164 1 75.06 407 ASP A N 1
ATOM 3161 C CA . ASP A 1 407 ? -8.961 -10.273 8.82 1 75.06 407 ASP A CA 1
ATOM 3162 C C . ASP A 1 407 ? -7.762 -9.328 8.828 1 75.06 407 ASP A C 1
ATOM 3164 O O . ASP A 1 407 ? -7.758 -8.328 9.539 1 75.06 407 ASP A O 1
ATOM 3168 N N . THR A 1 408 ? -6.828 -9.773 8 1 75.88 408 THR A N 1
ATOM 3169 C CA . THR A 1 408 ? -5.625 -8.953 7.93 1 75.88 408 THR A CA 1
ATOM 3170 C C . THR A 1 408 ? -5.848 -7.746 7.023 1 75.88 408 THR A C 1
ATOM 3172 O O . THR A 1 408 ? -5.258 -6.684 7.234 1 75.88 408 THR A O 1
ATOM 3175 N N . ARG A 1 409 ? -6.703 -7.902 6.008 1 92.56 409 ARG A N 1
ATOM 3176 C CA . ARG A 1 409 ? -6.953 -6.809 5.074 1 92.56 409 ARG A CA 1
ATOM 3177 C C . ARG A 1 409 ? -8.43 -6.75 4.68 1 92.56 409 ARG A C 1
ATOM 3179 O O . ARG A 1 409 ? -8.977 -7.727 4.16 1 92.56 409 ARG A O 1
ATOM 3186 N N . TYR A 1 410 ? -9.07 -5.605 4.945 1 94.75 410 TYR A N 1
ATOM 3187 C CA . TYR A 1 410 ? -10.477 -5.398 4.617 1 94.75 410 TYR A CA 1
ATOM 3188 C C . TYR A 1 410 ? -10.703 -4.004 4.051 1 94.75 410 TYR A C 1
ATOM 3190 O O . TYR A 1 410 ? -9.836 -3.131 4.16 1 94.75 410 TYR A O 1
ATOM 3198 N N . GLN A 1 411 ? -11.789 -3.818 3.365 1 95.44 411 GLN A N 1
ATOM 3199 C CA . GLN A 1 411 ? -12.242 -2.531 2.84 1 95.44 411 GLN A CA 1
ATOM 3200 C C . GLN A 1 411 ? -13.656 -2.209 3.314 1 95.44 411 GLN A C 1
ATOM 3202 O O . GLN A 1 411 ? -14.531 -3.072 3.293 1 95.44 411 GLN A O 1
ATOM 3207 N N . LEU A 1 412 ? -13.844 -1.067 3.811 1 96.25 412 LEU A N 1
ATOM 3208 C CA . LEU A 1 412 ? -15.148 -0.579 4.246 1 96.25 412 LEU A CA 1
ATOM 3209 C C . LEU A 1 412 ? -15.688 0.473 3.281 1 96.25 412 LEU A C 1
ATOM 3211 O O . LEU A 1 412 ? -14.961 1.397 2.9 1 96.25 412 LEU A O 1
ATOM 3215 N N . THR A 1 413 ? -16.906 0.337 2.875 1 96.62 413 THR A N 1
ATOM 3216 C CA . THR A 1 413 ? -17.609 1.338 2.078 1 96.62 413 THR A CA 1
ATOM 3217 C C . THR A 1 413 ? -18.812 1.878 2.834 1 96.62 413 THR A C 1
ATOM 3219 O O . THR A 1 413 ? -19.703 1.113 3.227 1 96.62 413 THR A O 1
ATOM 3222 N N . ALA A 1 414 ? -18.906 3.109 2.951 1 96.75 414 ALA A N 1
ATOM 3223 C CA . ALA A 1 414 ? -19.906 3.729 3.809 1 96.75 414 ALA A CA 1
ATOM 3224 C C . ALA A 1 414 ? -21.25 3.854 3.078 1 96.75 414 ALA A C 1
ATOM 3226 O O . ALA A 1 414 ? -21.281 4.133 1.877 1 96.75 414 ALA A O 1
ATOM 3227 N N . LYS A 1 415 ? -22.328 3.674 3.896 1 95.12 415 LYS A N 1
ATOM 3228 C CA . LYS A 1 415 ? -23.703 3.889 3.461 1 95.12 415 LYS A CA 1
ATOM 3229 C C . LYS A 1 415 ? -24.484 4.73 4.473 1 95.12 415 LYS A C 1
ATOM 3231 O O . LYS A 1 415 ? -24.281 4.586 5.68 1 95.12 415 LYS A O 1
ATOM 3236 N N . LEU A 1 416 ? -25.25 5.59 3.965 1 95.38 416 LEU A N 1
ATOM 3237 C CA . LEU A 1 416 ? -26.062 6.461 4.812 1 95.38 416 LEU A CA 1
ATOM 3238 C C . LEU A 1 416 ? -27.531 6.031 4.797 1 95.38 416 LEU A C 1
ATOM 3240 O O . LEU A 1 416 ? -28.094 5.758 3.736 1 95.38 416 LEU A O 1
ATOM 3244 N N . ASN A 1 417 ? -28.078 6.004 5.961 1 90.81 417 ASN A N 1
ATOM 3245 C CA . ASN A 1 417 ? -29.469 5.586 6.113 1 90.81 417 ASN A CA 1
ATOM 3246 C C . ASN A 1 417 ? -30.438 6.66 5.621 1 90.81 417 ASN A C 1
ATOM 3248 O O . ASN A 1 417 ? -30.234 7.844 5.887 1 90.81 417 ASN A O 1
ATOM 3252 N N . ASN A 1 418 ? -31.312 6.117 4.859 1 81.81 418 ASN A N 1
ATOM 3253 C CA . ASN A 1 418 ? -32.469 6.926 4.52 1 81.81 418 ASN A CA 1
ATOM 3254 C C . ASN A 1 418 ? -33.625 6.73 5.527 1 81.81 418 ASN A C 1
ATOM 3256 O O . ASN A 1 418 ? -34.344 5.75 5.453 1 81.81 418 ASN A O 1
ATOM 3260 N N . SER A 1 419 ? -33.719 7.695 6.434 1 74.56 419 SER A N 1
ATOM 3261 C CA . SER A 1 419 ? -34.656 7.582 7.551 1 74.56 419 SER A CA 1
ATOM 3262 C C . SER A 1 419 ? -36.094 7.363 7.059 1 74.56 419 SER A C 1
ATOM 3264 O O . SER A 1 419 ? -36.906 6.746 7.754 1 74.56 419 SER A O 1
ATOM 3266 N N . GLU A 1 420 ? -36.375 7.785 5.895 1 73.75 420 GLU A N 1
ATOM 3267 C CA . GLU A 1 420 ? -37.719 7.664 5.352 1 73.75 420 GLU A CA 1
ATOM 3268 C C . GLU A 1 420 ? -38 6.234 4.898 1 73.75 420 GLU A C 1
ATOM 3270 O O . GLU A 1 420 ? -39.094 5.711 5.117 1 73.75 420 GLU A O 1
ATOM 3275 N N . THR A 1 421 ? -37.031 5.602 4.32 1 76 421 THR A N 1
ATOM 3276 C CA . THR A 1 421 ? -37.25 4.277 3.748 1 76 421 THR A CA 1
ATOM 3277 C C . THR A 1 421 ? -36.594 3.201 4.617 1 76 421 THR A C 1
ATOM 3279 O O . THR A 1 421 ? -36.938 2.02 4.5 1 76 421 THR A O 1
ATOM 3282 N N . GLY A 1 422 ? -35.719 3.637 5.449 1 75.5 422 GLY A N 1
ATOM 3283 C CA . GLY A 1 422 ? -35 2.678 6.281 1 75.5 422 GLY A CA 1
ATOM 3284 C C . GLY A 1 422 ? -33.906 1.942 5.539 1 75.5 422 GLY A C 1
ATOM 3285 O O . GLY A 1 422 ? -33.281 1.042 6.094 1 75.5 422 GLY A O 1
ATOM 3286 N N . VAL A 1 423 ? -33.781 2.381 4.297 1 81.94 423 VAL A N 1
ATOM 3287 C CA . VAL A 1 423 ? -32.781 1.729 3.48 1 81.94 423 VAL A CA 1
ATOM 3288 C C . VAL A 1 423 ? -31.516 2.586 3.447 1 81.94 423 VAL A C 1
ATOM 3290 O O . VAL A 1 423 ? -31.594 3.816 3.463 1 81.94 423 VAL A O 1
ATOM 3293 N N . PHE A 1 424 ? -30.375 1.963 3.453 1 85.75 424 PHE A N 1
ATOM 3294 C CA . PHE A 1 424 ? -29.094 2.656 3.436 1 85.75 424 PHE A CA 1
ATOM 3295 C C . PHE A 1 424 ? -28.672 2.984 2.008 1 85.75 424 PHE A C 1
ATOM 3297 O O . PHE A 1 424 ? -27.766 2.348 1.461 1 85.75 424 PHE A O 1
ATOM 3304 N N . ASP A 1 425 ? -29.344 4.008 1.483 1 85.31 425 ASP A N 1
ATOM 3305 C CA . ASP A 1 425 ? -29.062 4.344 0.09 1 85.31 425 ASP A CA 1
ATOM 3306 C C . ASP A 1 425 ? -29.016 5.855 -0.112 1 85.31 425 ASP A C 1
ATOM 3308 O O . ASP A 1 425 ? -29 6.336 -1.248 1 85.31 425 ASP A O 1
ATOM 3312 N N . LYS A 1 426 ? -29.016 6.578 0.996 1 90.56 426 LYS A N 1
ATOM 3313 C CA . LYS A 1 426 ? -28.906 8.023 0.864 1 90.56 426 LYS A CA 1
ATOM 3314 C C . LYS A 1 426 ? -27.484 8.438 0.504 1 90.56 426 LYS A C 1
ATOM 3316 O O . LYS A 1 426 ? -26.516 7.867 1.02 1 90.56 426 LYS A O 1
ATOM 3321 N N . PRO A 1 427 ? -27.359 9.398 -0.337 1 91.69 427 PRO A N 1
ATOM 3322 C CA . PRO A 1 427 ? -26.016 9.812 -0.734 1 91.69 427 PRO A CA 1
ATOM 3323 C C . PRO A 1 427 ? -25.297 10.617 0.349 1 91.69 427 PRO A C 1
ATOM 3325 O O . PRO A 1 427 ? -25.938 11.391 1.071 1 91.69 427 PRO A O 1
ATOM 3328 N N . ILE A 1 428 ? -24.031 10.43 0.457 1 95.88 428 ILE A N 1
ATOM 3329 C CA . ILE A 1 428 ? -23.172 11.281 1.259 1 95.88 428 ILE A CA 1
ATOM 3330 C C . ILE A 1 428 ? -22.578 12.383 0.382 1 95.88 428 ILE A C 1
ATOM 3332 O O . ILE A 1 428 ? -22 12.102 -0.671 1 95.88 428 ILE A O 1
ATOM 3336 N N . LEU A 1 429 ? -22.688 13.617 0.864 1 97.06 429 LEU A N 1
ATOM 3337 C CA . LEU A 1 429 ? -22.359 14.734 -0.014 1 97.06 429 LEU A CA 1
ATOM 3338 C C . LEU A 1 429 ? -20.953 15.258 0.265 1 97.06 429 LEU A C 1
ATOM 3340 O O . LEU A 1 429 ? -20.453 15.141 1.387 1 97.06 429 LEU A O 1
ATOM 3344 N N . GLN A 1 430 ? -20.359 15.758 -0.78 1 97.75 430 GLN A N 1
ATOM 3345 C CA . GLN A 1 430 ? -19.031 16.359 -0.792 1 97.75 430 GLN A CA 1
ATOM 3346 C C . GLN A 1 430 ? -19.047 17.703 -1.51 1 97.75 430 GLN A C 1
ATOM 3348 O O . GLN A 1 430 ? -19.766 17.891 -2.492 1 97.75 430 GLN A O 1
ATOM 3353 N N . ALA A 1 431 ? -18.25 18.641 -1.022 1 97.94 431 ALA A N 1
ATOM 3354 C CA . ALA A 1 431 ? -18.219 19.969 -1.626 1 97.94 431 ALA A CA 1
ATOM 3355 C C . ALA A 1 431 ? -17.438 19.953 -2.934 1 97.94 431 ALA A C 1
ATOM 3357 O O . ALA A 1 431 ? -16.375 19.344 -3.021 1 97.94 431 ALA A O 1
ATOM 3358 N N . LEU A 1 432 ? -17.969 20.531 -3.914 1 98.25 432 LEU A N 1
ATOM 3359 C CA . LEU A 1 432 ? -17.312 20.812 -5.18 1 98.25 432 LEU A CA 1
ATOM 3360 C C . LEU A 1 432 ? -17.281 22.312 -5.441 1 98.25 432 LEU A C 1
ATOM 3362 O O . LEU A 1 432 ? -18.328 22.969 -5.484 1 98.25 432 LEU A O 1
ATOM 3366 N N . VAL A 1 433 ? -16.094 22.844 -5.652 1 98.44 433 VAL A N 1
ATOM 3367 C CA . VAL A 1 433 ? -15.961 24.281 -5.824 1 98.44 433 VAL A CA 1
ATOM 3368 C C . VAL A 1 433 ? -15.406 24.594 -7.215 1 98.44 433 VAL A C 1
ATOM 3370 O O . VAL A 1 433 ? -14.461 23.938 -7.668 1 98.44 433 VAL A O 1
ATOM 3373 N N . GLN A 1 434 ? -16.078 25.516 -7.832 1 97.81 434 GLN A N 1
ATOM 3374 C CA . GLN A 1 434 ? -15.594 26.109 -9.07 1 97.81 434 GLN A CA 1
ATOM 3375 C C . GLN A 1 434 ? -14.961 27.469 -8.812 1 97.81 434 GLN A C 1
ATOM 3377 O O . GLN A 1 434 ? -15.555 28.328 -8.148 1 97.81 434 GLN A O 1
ATOM 3382 N N . SER A 1 435 ? -13.758 27.656 -9.289 1 97.81 435 SER A N 1
ATOM 3383 C CA . SER A 1 435 ? -13.086 28.938 -9.102 1 97.81 435 SER A CA 1
ATOM 3384 C C . SER A 1 435 ? -12.484 29.438 -10.406 1 97.81 435 SER A C 1
ATOM 3386 O O . SER A 1 435 ? -11.812 28.688 -11.117 1 97.81 435 SER A O 1
ATOM 3388 N N . LYS A 1 436 ? -12.742 30.688 -10.68 1 96.81 436 LYS A N 1
ATOM 3389 C CA . LYS A 1 436 ? -12.203 31.344 -11.859 1 96.81 436 LYS A CA 1
ATOM 3390 C C . LYS A 1 436 ? -11.703 32.75 -11.523 1 96.81 436 LYS A C 1
ATOM 3392 O O . LYS A 1 436 ? -12.359 33.5 -10.789 1 96.81 436 LYS A O 1
ATOM 3397 N N . CYS A 1 437 ? -10.508 33.031 -11.961 1 96.69 437 CYS A N 1
ATOM 3398 C CA . CYS A 1 437 ? -9.945 34.375 -11.781 1 96.69 437 CYS A CA 1
ATOM 3399 C C . CYS A 1 437 ? -9.531 34.969 -13.117 1 96.69 437 CYS A C 1
ATOM 3401 O O . CYS A 1 437 ? -9.102 34.25 -14.023 1 96.69 437 CYS A O 1
ATOM 3403 N N . ASP A 1 438 ? -9.719 36.25 -13.25 1 95.62 438 ASP A N 1
ATOM 3404 C CA . ASP A 1 438 ? -9.195 37.031 -14.367 1 95.62 438 ASP A CA 1
ATOM 3405 C C . ASP A 1 438 ? -8.133 38.031 -13.891 1 95.62 438 ASP A C 1
ATOM 3407 O O . ASP A 1 438 ? -8.258 38.625 -12.82 1 95.62 438 ASP A O 1
ATOM 3411 N N . VAL A 1 439 ? -7.113 38.031 -14.664 1 95.44 439 VAL A N 1
ATOM 3412 C CA . VAL A 1 439 ? -6.008 38.938 -14.344 1 95.44 439 VAL A CA 1
ATOM 3413 C C . VAL A 1 439 ? -5.93 40.062 -15.391 1 95.44 439 VAL A C 1
ATOM 3415 O O . VAL A 1 439 ? -6.039 39.781 -16.594 1 95.44 439 VAL A O 1
ATOM 3418 N N . TYR A 1 440 ? -5.758 41.312 -14.922 1 94.12 440 TYR A N 1
ATOM 3419 C CA . TYR A 1 440 ? -5.676 42.5 -15.773 1 94.12 440 TYR A CA 1
ATOM 3420 C C . TYR A 1 440 ? -4.371 43.25 -15.539 1 94.12 440 TYR A C 1
ATOM 3422 O O . TYR A 1 440 ? -3.875 43.312 -14.414 1 94.12 440 TYR A O 1
ATOM 3430 N N . ASN A 1 441 ? -3.875 43.719 -16.656 1 92.56 441 ASN A N 1
ATOM 3431 C CA . ASN A 1 441 ? -2.779 44.688 -16.5 1 92.56 441 ASN A CA 1
ATOM 3432 C C . ASN A 1 441 ? -3.266 46 -15.93 1 92.56 441 ASN A C 1
ATOM 3434 O O . ASN A 1 441 ? -4.055 46.719 -16.562 1 92.56 441 ASN A O 1
ATOM 3438 N N . LYS A 1 442 ? -2.758 46.375 -14.836 1 92 442 LYS A N 1
ATOM 3439 C CA . LYS A 1 442 ? -3.275 47.531 -14.109 1 92 442 LYS A CA 1
ATOM 3440 C C . LYS A 1 442 ? -3.096 48.812 -14.93 1 92 442 LYS A C 1
ATOM 3442 O O . LYS A 1 442 ? -4.035 49.594 -15.086 1 92 442 LYS A O 1
ATOM 3447 N N . THR A 1 443 ? -1.941 49.031 -15.477 1 90 443 THR A N 1
ATOM 3448 C CA . THR A 1 443 ? -1.627 50.25 -16.219 1 90 443 THR A CA 1
ATOM 3449 C C . THR A 1 443 ? -2.488 50.375 -17.469 1 90 443 THR A C 1
ATOM 3451 O O . THR A 1 443 ? -3.018 51.438 -17.781 1 90 443 THR A O 1
ATOM 3454 N N . GLU A 1 444 ? -2.588 49.312 -18.125 1 89.81 444 GLU A N 1
ATOM 3455 C CA . GLU A 1 444 ? -3.4 49.312 -19.344 1 89.81 444 GLU A CA 1
ATOM 3456 C C . GLU A 1 444 ? -4.859 49.625 -19.031 1 89.81 444 GLU A C 1
ATOM 3458 O O . GLU A 1 444 ? -5.512 50.375 -19.766 1 89.81 444 GLU A O 1
ATOM 3463 N N . TRP A 1 445 ? -5.328 49.156 -18.031 1 90.25 445 TRP A N 1
ATOM 3464 C CA . TRP A 1 445 ? -6.742 49.312 -17.703 1 90.25 445 TRP A CA 1
ATOM 3465 C C . TRP A 1 445 ? -7.016 50.688 -17.125 1 90.25 445 TRP A C 1
ATOM 3467 O O . TRP A 1 445 ? -8.109 51.25 -17.297 1 90.25 445 TRP A O 1
ATOM 3477 N N . LEU A 1 446 ? -6.117 51.219 -16.391 1 88.44 446 LEU A N 1
ATOM 3478 C CA . LEU A 1 446 ? -6.246 52.594 -15.906 1 88.44 446 LEU A CA 1
ATOM 3479 C C . LEU A 1 446 ? -6.348 53.562 -17.078 1 88.44 446 LEU A C 1
ATOM 3481 O O . LEU A 1 446 ? -7.102 54.531 -17.016 1 88.44 446 LEU A O 1
ATOM 3485 N N . ASN A 1 447 ? -5.672 53.281 -18.125 1 88.06 447 ASN A N 1
ATOM 3486 C CA . ASN A 1 447 ? -5.668 54.156 -19.297 1 88.06 447 ASN A CA 1
ATOM 3487 C C . ASN A 1 447 ? -6.973 54.031 -20.078 1 88.06 447 ASN A C 1
ATOM 3489 O O . ASN A 1 447 ? -7.461 55.031 -20.641 1 88.06 447 ASN A O 1
ATOM 3493 N N . LYS A 1 448 ? -7.465 52.875 -20.109 1 87.56 448 LYS A N 1
ATOM 3494 C CA . LYS A 1 448 ? -8.695 52.625 -20.859 1 87.56 448 LYS A CA 1
ATOM 3495 C C . LYS A 1 448 ? -9.922 53.062 -20.078 1 87.56 448 LYS A C 1
ATOM 3497 O O . LYS A 1 448 ? -10.992 53.281 -20.641 1 87.56 448 LYS A O 1
ATOM 3502 N N . ASP A 1 449 ? -9.844 53.281 -18.906 1 82.81 449 ASP A N 1
ATOM 3503 C CA . ASP A 1 449 ? -10.945 53.656 -18.031 1 82.81 449 ASP A CA 1
ATOM 3504 C C . ASP A 1 449 ? -12.125 52.688 -18.203 1 82.81 449 ASP A C 1
ATOM 3506 O O . ASP A 1 449 ? -13.266 53.125 -18.375 1 82.81 449 ASP A O 1
ATOM 3510 N N . GLU A 1 450 ? -11.836 51.438 -18.297 1 83.62 450 GLU A N 1
ATOM 3511 C CA . GLU A 1 450 ? -12.859 50.406 -18.469 1 83.62 450 GLU A CA 1
ATOM 3512 C C . GLU A 1 450 ? -13.25 49.781 -17.125 1 83.62 450 GLU A C 1
ATOM 3514 O O . GLU A 1 450 ? -12.469 49.812 -16.172 1 83.62 450 GLU A O 1
ATOM 3519 N N . THR A 1 451 ? -14.422 49.25 -17.141 1 88.75 451 THR A N 1
ATOM 3520 C CA . THR A 1 451 ? -14.93 48.562 -15.945 1 88.75 451 THR A CA 1
ATOM 3521 C C . THR A 1 451 ? -14.43 47.125 -15.891 1 88.75 451 THR A C 1
ATOM 3523 O O . THR A 1 451 ? -14.375 46.438 -16.906 1 88.75 451 THR A O 1
ATOM 3526 N N . ILE A 1 452 ? -14.031 46.719 -14.727 1 92.62 452 ILE A N 1
ATOM 3527 C CA . ILE A 1 452 ? -13.594 45.344 -14.508 1 92.62 452 ILE A CA 1
ATOM 3528 C C . ILE A 1 452 ? -14.758 44.531 -13.992 1 92.62 452 ILE A C 1
ATOM 3530 O O . ILE A 1 452 ? -15.469 44.938 -13.07 1 92.62 452 ILE A O 1
ATOM 3534 N N . LEU A 1 453 ? -15 43.406 -14.656 1 93.19 453 LEU A N 1
ATOM 3535 C CA . LEU A 1 453 ? -16.094 42.5 -14.273 1 93.19 453 LEU A CA 1
ATOM 3536 C C . LEU A 1 453 ? -15.555 41.25 -13.586 1 93.19 453 LEU A C 1
ATOM 3538 O O . LEU A 1 453 ? -14.406 40.875 -13.805 1 93.19 453 LEU A O 1
ATOM 3542 N N . TYR A 1 454 ? -16.375 40.719 -12.695 1 95.44 454 TYR A N 1
ATOM 3543 C CA . TYR A 1 454 ? -16.062 39.406 -12.125 1 95.44 454 TYR A CA 1
ATOM 3544 C C . TYR A 1 454 ? -16.312 38.312 -13.133 1 95.44 454 TYR A C 1
ATOM 3546 O O . TYR A 1 454 ? -17.281 38.375 -13.906 1 95.44 454 TYR A O 1
ATOM 3554 N N . PRO A 1 455 ? -15.484 37.219 -13.172 1 95 455 PRO A N 1
ATOM 3555 C CA . PRO A 1 455 ? -15.578 36.156 -14.188 1 95 455 PRO A CA 1
ATOM 3556 C C . PRO A 1 455 ? -16.625 35.094 -13.852 1 95 455 PRO A C 1
ATOM 3558 O O . PRO A 1 455 ? -16.297 33.938 -13.648 1 95 455 PRO A O 1
ATOM 3561 N N . VAL A 1 456 ? -17.875 35.344 -14.023 1 95.56 456 VAL A N 1
ATOM 3562 C CA . VAL A 1 456 ? -18.969 34.469 -13.641 1 95.56 456 VAL A CA 1
ATOM 3563 C C . VAL A 1 456 ? -19.422 33.656 -14.859 1 95.56 456 VAL A C 1
ATOM 3565 O O . VAL A 1 456 ? -20.031 32.594 -14.711 1 95.56 456 VAL A O 1
ATOM 3568 N N . LYS A 1 457 ? -19.125 34.031 -16.047 1 91.69 457 LYS A N 1
ATOM 3569 C CA . LYS A 1 457 ? -19.625 33.438 -17.266 1 91.69 457 LYS A CA 1
ATOM 3570 C C . LYS A 1 457 ? -19.094 32.031 -17.438 1 91.69 457 LYS A C 1
ATOM 3572 O O . LYS A 1 457 ? -19.734 31.172 -18.078 1 91.69 457 LYS A O 1
ATOM 3577 N N . SER A 1 458 ? -17.953 31.734 -16.891 1 89.56 458 SER A N 1
ATOM 3578 C CA . SER A 1 458 ? -17.312 30.438 -17.078 1 89.56 458 SER A CA 1
ATOM 3579 C C . SER A 1 458 ? -17.812 29.406 -16.078 1 89.56 458 SER A C 1
ATOM 3581 O O . SER A 1 458 ? -17.547 28.219 -16.219 1 89.56 458 SER A O 1
ATOM 3583 N N . LEU A 1 459 ? -18.594 29.797 -15.133 1 94.56 459 LEU A N 1
ATOM 3584 C CA . LEU A 1 459 ? -19.062 28.891 -14.086 1 94.56 459 LEU A CA 1
ATOM 3585 C C . LEU A 1 459 ? -20.297 28.125 -14.539 1 94.56 459 LEU A C 1
ATOM 3587 O O . LEU A 1 459 ? -21.094 28.641 -15.32 1 94.56 459 LEU A O 1
ATOM 3591 N N . ASN A 1 460 ? -20.406 26.891 -14.172 1 94.06 460 ASN A N 1
ATOM 3592 C CA . ASN A 1 460 ? -21.672 26.156 -14.305 1 94.06 460 ASN A CA 1
ATOM 3593 C C . ASN A 1 460 ? -22.578 26.375 -13.102 1 94.06 460 ASN A C 1
ATOM 3595 O O . ASN A 1 460 ? -22.25 25.953 -11.992 1 94.06 460 ASN A O 1
ATOM 3599 N N . CYS A 1 461 ? -23.719 26.922 -13.352 1 95.81 461 CYS A N 1
ATOM 3600 C CA . CYS A 1 461 ? -24.625 27.359 -12.289 1 95.81 461 CYS A CA 1
ATOM 3601 C C . CYS A 1 461 ? -25.516 26.219 -11.828 1 95.81 461 CYS A C 1
ATOM 3603 O O . CYS A 1 461 ? -26.234 26.359 -10.828 1 95.81 461 CYS A O 1
ATOM 3605 N N . PHE A 1 462 ? -25.469 25.094 -12.477 1 96 462 PHE A N 1
ATOM 3606 C CA . PHE A 1 462 ? -26.266 23.906 -12.172 1 96 462 PHE A CA 1
ATOM 3607 C C . PHE A 1 462 ? -27.734 24.266 -12.008 1 96 462 PHE A C 1
ATOM 3609 O O . PHE A 1 462 ? -28.422 23.766 -11.109 1 96 462 PHE A O 1
ATOM 3616 N N . GLY A 1 463 ? -28.203 25.297 -12.648 1 93.25 463 GLY A N 1
ATOM 3617 C CA . GLY A 1 463 ? -29.609 25.656 -12.664 1 93.25 463 GLY A CA 1
ATOM 3618 C C . GLY A 1 463 ? -29.969 26.656 -11.57 1 93.25 463 GLY A C 1
ATOM 3619 O O . GLY A 1 463 ? -31.141 27.031 -11.445 1 93.25 463 GLY A O 1
ATOM 3620 N N . ASN A 1 464 ? -29.109 27.094 -10.734 1 94.44 464 ASN A N 1
ATOM 3621 C CA . ASN A 1 464 ? -29.391 28.062 -9.688 1 94.44 464 ASN A CA 1
ATOM 3622 C C . ASN A 1 464 ? -29.766 29.422 -10.273 1 94.44 464 ASN A C 1
ATOM 3624 O O . ASN A 1 464 ? -29 30.016 -11.031 1 94.44 464 ASN A O 1
ATOM 3628 N N . ASP A 1 465 ? -30.797 29.984 -9.867 1 92.31 465 ASP A N 1
ATOM 3629 C CA . ASP A 1 465 ? -31.375 31.172 -10.469 1 92.31 465 ASP A CA 1
ATOM 3630 C C . ASP A 1 465 ? -30.484 32.375 -10.25 1 92.31 465 ASP A C 1
ATOM 3632 O O . ASP A 1 465 ? -30.281 33.188 -11.156 1 92.31 465 ASP A O 1
ATOM 3636 N N . GLN A 1 466 ? -30.031 32.562 -9.07 1 93.31 466 GLN A N 1
ATOM 3637 C CA . GLN A 1 466 ? -29.188 33.719 -8.773 1 93.31 466 GLN A CA 1
ATOM 3638 C C . GLN A 1 466 ? -27.906 33.688 -9.602 1 93.31 466 GLN A C 1
ATOM 3640 O O . GLN A 1 466 ? -27.5 34.719 -10.148 1 93.31 466 GLN A O 1
ATOM 3645 N N . CYS A 1 467 ? -27.297 32.562 -9.672 1 94.56 467 CYS A N 1
ATOM 3646 C CA . CYS A 1 467 ? -26.094 32.406 -10.461 1 94.56 467 CYS A CA 1
ATOM 3647 C C . CYS A 1 467 ? -26.344 32.688 -11.93 1 94.56 467 CYS A C 1
ATOM 3649 O O . CYS A 1 467 ? -25.547 33.344 -12.586 1 94.56 467 CYS A O 1
ATOM 3651 N N . LEU A 1 468 ? -27.469 32.25 -12.414 1 94.81 468 LEU A N 1
ATOM 3652 C CA . LEU A 1 468 ? -27.812 32.438 -13.812 1 94.81 468 LEU A CA 1
ATOM 3653 C C . LEU A 1 468 ? -28.047 33.938 -14.109 1 94.81 468 LEU A C 1
ATOM 3655 O O . LEU A 1 468 ? -27.656 34.406 -15.172 1 94.81 468 LEU A O 1
ATOM 3659 N N . ARG A 1 469 ? -28.562 34.562 -13.234 1 93.88 469 ARG A N 1
ATOM 3660 C CA . ARG A 1 469 ? -28.766 36 -13.398 1 93.88 469 ARG A CA 1
ATOM 3661 C C . ARG A 1 469 ? -27.422 36.75 -13.453 1 93.88 469 ARG A C 1
ATOM 3663 O O . ARG A 1 469 ? -27.234 37.625 -14.273 1 93.88 469 ARG A O 1
ATOM 3670 N N . MET A 1 470 ? -26.531 36.312 -12.609 1 93.81 470 MET A N 1
ATOM 3671 C CA . MET A 1 470 ? -25.234 36.969 -12.562 1 93.81 470 MET A CA 1
ATOM 3672 C C . MET A 1 470 ? -24.406 36.625 -13.797 1 93.81 470 MET A C 1
ATOM 3674 O O . MET A 1 470 ? -23.531 37.375 -14.203 1 93.81 470 MET A O 1
ATOM 3678 N N . GLN A 1 471 ? -24.688 35.531 -14.328 1 93.12 471 GLN A N 1
ATOM 3679 C CA . GLN A 1 471 ? -24.016 35.156 -15.57 1 93.12 471 GLN A CA 1
ATOM 3680 C C . GLN A 1 471 ? -24.453 36.062 -16.719 1 93.12 471 GLN A C 1
ATOM 3682 O O . GLN A 1 471 ? -23.656 36.375 -17.594 1 93.12 471 GLN A O 1
ATOM 3687 N N . LYS A 1 472 ? -25.703 36.406 -16.734 1 92.81 472 LYS A N 1
ATOM 3688 C CA . LYS A 1 472 ? -26.234 37.281 -17.766 1 92.81 472 LYS A CA 1
ATOM 3689 C C . LYS A 1 472 ? -25.719 38.688 -17.594 1 92.81 472 LYS A C 1
ATOM 3691 O O . LYS A 1 472 ? -25.359 39.344 -18.578 1 92.81 472 LYS A O 1
ATOM 3696 N N . GLU A 1 473 ? -25.719 39.094 -16.328 1 92.56 473 GLU A N 1
ATOM 3697 C CA . GLU A 1 473 ? -25.188 40.406 -15.977 1 92.56 473 GLU A CA 1
ATOM 3698 C C . GLU A 1 473 ? -24.109 40.312 -14.914 1 92.56 473 GLU A C 1
ATOM 3700 O O . GLU A 1 473 ? -24.359 40.594 -13.742 1 92.56 473 GLU A O 1
ATOM 3705 N N . PRO A 1 474 ? -22.938 40.062 -15.375 1 92.81 474 PRO A N 1
ATOM 3706 C CA . PRO A 1 474 ? -21.859 39.906 -14.398 1 92.81 474 PRO A CA 1
ATOM 3707 C C . PRO A 1 474 ? -21.625 41.156 -13.539 1 92.81 474 PRO A C 1
ATOM 3709 O O . PRO A 1 474 ? -21.625 42.281 -14.062 1 92.81 474 PRO A O 1
ATOM 3712 N N . PRO A 1 475 ? -21.469 40.906 -12.266 1 92.31 475 PRO A N 1
ATOM 3713 C CA . PRO A 1 475 ? -21.219 42.062 -11.383 1 92.31 475 PRO A CA 1
ATOM 3714 C C . PRO A 1 475 ? -19.891 42.75 -11.664 1 92.31 475 PRO A C 1
ATOM 3716 O O . PRO A 1 475 ? -18.906 42.094 -12 1 92.31 475 PRO A O 1
ATOM 3719 N N . ALA A 1 476 ? -19.891 44.062 -11.43 1 91.06 476 ALA A N 1
ATOM 3720 C CA . ALA A 1 476 ? -18.688 44.875 -11.648 1 91.06 476 ALA A CA 1
ATOM 3721 C C . ALA A 1 476 ? -17.891 45.031 -10.352 1 91.06 476 ALA A C 1
ATOM 3723 O O . ALA A 1 476 ? -18.469 45.062 -9.266 1 91.06 476 ALA A O 1
ATOM 3724 N N . PHE A 1 477 ? -16.609 45.062 -10.547 1 90.81 477 PHE A N 1
ATOM 3725 C CA . PHE A 1 477 ? -15.734 45.406 -9.438 1 90.81 477 PHE A CA 1
ATOM 3726 C C . PHE A 1 477 ? -15.773 46.906 -9.195 1 90.81 477 PHE A C 1
ATOM 3728 O O . PHE A 1 477 ? -15.344 47.688 -10.039 1 90.81 477 PHE A O 1
ATOM 3735 N N . VAL A 1 478 ? -16.203 47.312 -7.934 1 85.5 478 VAL A N 1
ATOM 3736 C CA . VAL A 1 478 ? -16.578 48.719 -7.754 1 85.5 478 VAL A CA 1
ATOM 3737 C C . VAL A 1 478 ? -15.539 49.438 -6.895 1 85.5 478 VAL A C 1
ATOM 3739 O O . VAL A 1 478 ? -15.484 50.656 -6.867 1 85.5 478 VAL A O 1
ATOM 3742 N N . ASP A 1 479 ? -14.695 48.719 -6.195 1 86.5 479 ASP A N 1
ATOM 3743 C CA . ASP A 1 479 ? -13.719 49.406 -5.355 1 86.5 479 ASP A CA 1
ATOM 3744 C C . ASP A 1 479 ? -12.781 50.281 -6.191 1 86.5 479 ASP A C 1
ATOM 3746 O O . ASP A 1 479 ? -12.484 49.938 -7.34 1 86.5 479 ASP A O 1
ATOM 3750 N N . THR A 1 480 ? -12.281 51.375 -5.586 1 86.44 480 THR A N 1
ATOM 3751 C CA . THR A 1 480 ? -11.523 52.312 -6.375 1 86.44 480 THR A CA 1
ATOM 3752 C C . THR A 1 480 ? -10.078 52.406 -5.879 1 86.44 480 THR A C 1
ATOM 3754 O O . THR A 1 480 ? -9.281 53.188 -6.406 1 86.44 480 THR A O 1
ATOM 3757 N N . TRP A 1 481 ? -9.812 51.625 -4.898 1 86 481 TRP A N 1
ATOM 3758 C CA . TRP A 1 481 ? -8.477 51.688 -4.332 1 86 481 TRP A CA 1
ATOM 3759 C C . TRP A 1 481 ? -7.41 51.469 -5.402 1 86 481 TRP A C 1
ATOM 3761 O O . TRP A 1 481 ? -6.32 52.031 -5.336 1 86 481 TRP A O 1
ATOM 3771 N N . TRP A 1 482 ? -7.641 50.719 -6.383 1 87.75 482 TRP A N 1
ATOM 3772 C CA . TRP A 1 482 ? -6.648 50.375 -7.387 1 87.75 482 TRP A CA 1
ATOM 3773 C C . TRP A 1 482 ? -6.367 51.531 -8.328 1 87.75 482 TRP A C 1
ATOM 3775 O O . TRP A 1 482 ? -5.367 51.531 -9.047 1 87.75 482 TRP A O 1
ATOM 3785 N N . ARG A 1 483 ? -7.18 52.531 -8.25 1 88.06 483 ARG A N 1
ATOM 3786 C CA . ARG A 1 483 ? -6.996 53.719 -9.086 1 88.06 483 ARG A CA 1
ATOM 3787 C C . ARG A 1 483 ? -6.195 54.781 -8.352 1 88.06 483 ARG A C 1
ATOM 3789 O O . ARG A 1 483 ? -5.766 55.75 -8.953 1 88.06 483 ARG A O 1
ATOM 3796 N N . ASN A 1 484 ? -6.043 54.562 -7.07 1 88.25 484 ASN A N 1
ATOM 3797 C CA . ASN A 1 484 ? -5.352 55.562 -6.25 1 88.25 484 ASN A CA 1
ATOM 3798 C C . ASN A 1 484 ? -3.834 55.406 -6.367 1 88.25 484 ASN A C 1
ATOM 3800 O O . ASN A 1 484 ? -3.283 54.344 -6.105 1 88.25 484 ASN A O 1
ATOM 3804 N N . LYS A 1 485 ? -3.109 56.469 -6.578 1 85.06 485 LYS A N 1
ATOM 3805 C CA . LYS A 1 485 ? -1.662 56.5 -6.758 1 85.06 485 LYS A CA 1
ATOM 3806 C C . LYS A 1 485 ? -0.939 56.188 -5.453 1 85.06 485 LYS A C 1
ATOM 3808 O O . LYS A 1 485 ? 0.158 55.625 -5.461 1 85.06 485 LYS A O 1
ATOM 3813 N N . THR A 1 486 ? -1.538 56.469 -4.398 1 87.19 486 THR A N 1
ATOM 3814 C CA . THR A 1 486 ? -0.904 56.25 -3.104 1 87.19 486 THR A CA 1
ATOM 3815 C C . THR A 1 486 ? -0.84 54.75 -2.795 1 87.19 486 THR A C 1
ATOM 3817 O O . THR A 1 486 ? -0.024 54.312 -1.98 1 87.19 486 THR A O 1
ATOM 3820 N N . GLU A 1 487 ? -1.688 54.031 -3.422 1 87.25 487 GLU A N 1
ATOM 3821 C CA . GLU A 1 487 ? -1.766 52.594 -3.162 1 87.25 487 GLU A CA 1
ATOM 3822 C C . GLU A 1 487 ? -1.11 51.781 -4.285 1 87.25 487 GLU A C 1
ATOM 3824 O O . GLU A 1 487 ? -1.318 50.594 -4.395 1 87.25 487 GLU A O 1
ATOM 3829 N N . GLU A 1 488 ? -0.32 52.438 -5.023 1 84.94 488 GLU A N 1
ATOM 3830 C CA . GLU A 1 488 ? 0.229 51.844 -6.227 1 84.94 488 GLU A CA 1
ATOM 3831 C C . GLU A 1 488 ? 1.141 50.656 -5.883 1 84.94 488 GLU A C 1
ATOM 3833 O O . GLU A 1 488 ? 1.176 49.656 -6.605 1 84.94 488 GLU A O 1
ATOM 3838 N N . LEU A 1 489 ? 1.815 50.719 -4.77 1 86.62 489 LEU A N 1
ATOM 3839 C CA . LEU A 1 489 ? 2.787 49.688 -4.426 1 86.62 489 LEU A CA 1
ATOM 3840 C C . LEU A 1 489 ? 2.252 48.781 -3.316 1 86.62 489 LEU A C 1
ATOM 3842 O O . LEU A 1 489 ? 2.975 47.938 -2.803 1 86.62 489 LEU A O 1
ATOM 3846 N N . THR A 1 490 ? 0.98 49 -3.029 1 88.19 490 THR A N 1
ATOM 3847 C CA . THR A 1 490 ? 0.392 48.219 -1.944 1 88.19 490 THR A CA 1
ATOM 3848 C C . THR A 1 490 ? -0.277 46.969 -2.484 1 88.19 490 THR A C 1
ATOM 3850 O O . THR A 1 490 ? -0.995 47.031 -3.486 1 88.19 490 THR A O 1
ATOM 3853 N N . GLN A 1 491 ? 0.051 45.906 -1.879 1 90.75 491 GLN A N 1
ATOM 3854 C CA . GLN A 1 491 ? -0.658 44.656 -2.178 1 90.75 491 GLN A CA 1
ATOM 3855 C C . GLN A 1 491 ? -2.02 44.625 -1.487 1 90.75 491 GLN A C 1
ATOM 3857 O O . GLN A 1 491 ? -2.145 45.031 -0.33 1 90.75 491 GLN A O 1
ATOM 3862 N N . PHE A 1 492 ? -3.035 44.25 -2.301 1 91.38 492 PHE A N 1
ATOM 3863 C CA . PHE A 1 492 ? -4.391 44.25 -1.766 1 91.38 492 PHE A CA 1
ATOM 3864 C C . PHE A 1 492 ? -5.07 42.906 -2.074 1 91.38 492 PHE A C 1
ATOM 3866 O O . PHE A 1 492 ? -4.863 42.344 -3.145 1 91.38 492 PHE A O 1
ATOM 3873 N N . ALA A 1 493 ? -5.812 42.406 -1.115 1 93 493 ALA A N 1
ATOM 3874 C CA . ALA A 1 493 ? -6.754 41.312 -1.288 1 93 493 ALA A CA 1
ATOM 3875 C C . ALA A 1 493 ? -8.023 41.531 -0.478 1 93 493 ALA A C 1
ATOM 3877 O O . ALA A 1 493 ? -7.969 41.688 0.746 1 93 493 ALA A O 1
ATOM 3878 N N . THR A 1 494 ? -9.148 41.562 -1.155 1 91.56 494 THR A N 1
ATOM 3879 C CA . THR A 1 494 ? -10.406 41.656 -0.422 1 91.56 494 THR A CA 1
ATOM 3880 C C . THR A 1 494 ? -10.742 40.344 0.235 1 91.56 494 THR A C 1
ATOM 3882 O O . THR A 1 494 ? -10.188 39.281 -0.132 1 91.56 494 THR A O 1
ATOM 3885 N N . SER A 1 495 ? -11.594 40.438 1.255 1 91.62 495 SER A N 1
ATOM 3886 C CA . SER A 1 495 ? -12.219 39.188 1.706 1 91.62 495 SER A CA 1
ATOM 3887 C C . SER A 1 495 ? -13.188 38.656 0.659 1 91.62 495 SER A C 1
ATOM 3889 O O . SER A 1 495 ? -13.414 39.281 -0.374 1 91.62 495 SER A O 1
ATOM 3891 N N . TYR A 1 496 ? -13.609 37.406 0.864 1 92 496 TYR A N 1
ATOM 3892 C CA . TYR A 1 496 ? -14.742 36.969 0.057 1 92 496 TYR A CA 1
ATOM 3893 C C . TYR A 1 496 ? -15.953 37.875 0.263 1 92 496 TYR A C 1
ATOM 3895 O O . TYR A 1 496 ? -16.266 38.25 1.395 1 92 496 TYR A O 1
ATOM 3903 N N . ARG A 1 497 ? -16.516 38.219 -0.866 1 91.38 497 ARG A N 1
ATOM 3904 C CA . ARG A 1 497 ? -17.672 39.125 -0.774 1 91.38 497 ARG A CA 1
ATOM 3905 C C . ARG A 1 497 ? -18.891 38.5 -1.461 1 91.38 497 ARG A C 1
ATOM 3907 O O . ARG A 1 497 ? -18.75 37.719 -2.402 1 91.38 497 ARG A O 1
ATOM 3914 N N . THR A 1 498 ? -20 38.844 -0.877 1 89.19 498 THR A N 1
ATOM 3915 C CA . THR A 1 498 ? -21.281 38.5 -1.499 1 89.19 498 THR A CA 1
ATOM 3916 C C . THR A 1 498 ? -21.766 39.625 -2.41 1 89.19 498 THR A C 1
ATOM 3918 O O . THR A 1 498 ? -21.203 40.719 -2.412 1 89.19 498 THR A O 1
ATOM 3921 N N . ASN A 1 499 ? -22.641 39.219 -3.387 1 77.94 499 ASN A N 1
ATOM 3922 C CA . ASN A 1 499 ? -23.156 40.219 -4.312 1 77.94 499 ASN A CA 1
ATOM 3923 C C . ASN A 1 499 ? -24.047 41.25 -3.6 1 77.94 499 ASN A C 1
ATOM 3925 O O . ASN A 1 499 ? -24.984 40.875 -2.904 1 77.94 499 ASN A O 1
ATOM 3929 N N . GLY A 1 500 ? -23.531 42.156 -2.666 1 65.69 500 GLY A N 1
ATOM 3930 C CA . GLY A 1 500 ? -24.047 43.281 -1.907 1 65.69 500 GLY A CA 1
ATOM 3931 C C . GLY A 1 500 ? -25.547 43.406 -1.944 1 65.69 500 GLY A C 1
ATOM 3932 O O . GLY A 1 500 ? -26.156 44.062 -1.093 1 65.69 500 GLY A O 1
ATOM 3933 N N . THR A 1 501 ? -26.188 42.875 -2.93 1 62.03 501 THR A N 1
ATOM 3934 C CA . THR A 1 501 ? -27.609 43.188 -3.045 1 62.03 501 THR A CA 1
ATOM 3935 C C . THR A 1 501 ? -28.438 42.156 -2.252 1 62.03 501 THR A C 1
ATOM 3937 O O . THR A 1 501 ? -29.484 42.5 -1.707 1 62.03 501 THR A O 1
ATOM 3940 N N . ASP A 1 502 ? -27.938 41 -2.213 1 70.88 502 ASP A N 1
ATOM 3941 C CA . ASP A 1 502 ? -28.688 39.969 -1.543 1 70.88 502 ASP A CA 1
ATOM 3942 C C . ASP A 1 502 ? -28.031 39.562 -0.226 1 70.88 502 ASP A C 1
ATOM 3944 O O . ASP A 1 502 ? -26.812 39.688 -0.071 1 70.88 502 ASP A O 1
ATOM 3948 N N . GLU A 1 503 ? -28.828 39.312 0.814 1 78.25 503 GLU A N 1
ATOM 3949 C CA . GLU A 1 503 ? -28.359 38.812 2.105 1 78.25 503 GLU A CA 1
ATOM 3950 C C . GLU A 1 503 ? -27.547 37.531 1.948 1 78.25 503 GLU A C 1
ATOM 3952 O O . GLU A 1 503 ? -26.578 37.312 2.686 1 78.25 503 GLU A O 1
ATOM 3957 N N . GLN A 1 504 ? -27.922 36.781 0.901 1 90.62 504 GLN A N 1
ATOM 3958 C CA . GLN A 1 504 ? -27.266 35.5 0.57 1 90.62 504 GLN A CA 1
ATOM 3959 C C . GLN A 1 504 ? -26.781 35.5 -0.881 1 90.62 504 GLN A C 1
ATOM 3961 O O . GLN A 1 504 ? -27.438 36.094 -1.754 1 90.62 504 GLN A O 1
ATOM 3966 N N . SER A 1 505 ? -25.609 34.938 -1.071 1 94.38 505 SER A N 1
ATOM 3967 C CA . SER A 1 505 ? -25.062 34.938 -2.428 1 94.38 505 SER A CA 1
ATOM 3968 C C . SER A 1 505 ? -24.625 33.531 -2.828 1 94.38 505 SER A C 1
ATOM 3970 O O . SER A 1 505 ? -23.969 32.844 -2.049 1 94.38 505 SER A O 1
ATOM 3972 N N . SER A 1 506 ? -24.938 33.125 -4.051 1 95.12 506 SER A N 1
ATOM 3973 C CA . SER A 1 506 ? -24.531 31.844 -4.578 1 95.12 506 SER A CA 1
ATOM 3974 C C . SER A 1 506 ? -23.094 31.875 -5.07 1 95.12 506 SER A C 1
ATOM 3976 O O . SER A 1 506 ? -22.453 30.828 -5.184 1 95.12 506 SER A O 1
ATOM 3978 N N . ILE A 1 507 ? -22.625 33.031 -5.383 1 96.56 507 ILE A N 1
ATOM 3979 C CA . ILE A 1 507 ? -21.25 33.188 -5.863 1 96.56 507 ILE A CA 1
ATOM 3980 C C . ILE A 1 507 ? -20.484 34.094 -4.914 1 96.56 507 ILE A C 1
ATOM 3982 O O . ILE A 1 507 ? -21 35.125 -4.457 1 96.56 507 ILE A O 1
ATOM 3986 N N . LEU A 1 508 ? -19.312 33.688 -4.582 1 96.5 508 LEU A N 1
ATOM 3987 C CA . LEU A 1 508 ? -18.391 34.531 -3.816 1 96.5 508 LEU A CA 1
ATOM 3988 C C . LEU A 1 508 ? -17.422 35.25 -4.738 1 96.5 508 LEU A C 1
ATOM 3990 O O . LEU A 1 508 ? -16.938 34.656 -5.719 1 96.5 508 LEU A O 1
ATOM 3994 N N . PHE A 1 509 ? -17.172 36.5 -4.383 1 95.69 509 PHE A N 1
ATOM 3995 C CA . PHE A 1 509 ? -16.297 37.344 -5.199 1 95.69 509 PHE A CA 1
ATOM 3996 C C . PHE A 1 509 ? -15.086 37.812 -4.395 1 95.69 509 PHE A C 1
ATOM 3998 O O . PHE A 1 509 ? -15.172 37.969 -3.176 1 95.69 509 PHE A O 1
ATOM 4005 N N . MET A 1 510 ? -14 37.906 -5.07 1 95.5 510 MET A N 1
ATOM 4006 C CA . MET A 1 510 ? -12.82 38.531 -4.465 1 95.5 510 MET A CA 1
ATOM 4007 C C . MET A 1 510 ? -11.992 39.25 -5.512 1 95.5 510 MET A C 1
ATOM 4009 O O . MET A 1 510 ? -12.094 38.969 -6.707 1 95.5 510 MET A O 1
ATOM 4013 N N . ALA A 1 511 ? -11.266 40.25 -5.07 1 96.06 511 ALA A N 1
ATOM 4014 C CA . ALA A 1 511 ? -10.414 41.031 -5.953 1 96.06 511 ALA A CA 1
ATOM 4015 C C . ALA A 1 511 ? -9.172 41.531 -5.223 1 96.06 511 ALA A C 1
ATOM 4017 O O . ALA A 1 511 ? -9.086 41.406 -3.994 1 96.06 511 ALA A O 1
ATOM 4018 N N . GLY A 1 512 ? -8.211 41.906 -5.973 1 96 512 GLY A N 1
ATOM 4019 C CA . GLY A 1 512 ? -6.988 42.438 -5.387 1 96 512 GLY A CA 1
ATOM 4020 C C . GLY A 1 512 ? -5.996 42.938 -6.418 1 96 512 GLY A C 1
ATOM 4021 O O . GLY A 1 512 ? -6.332 43.062 -7.598 1 96 512 GLY A O 1
ATOM 4022 N N . GLN A 1 513 ? -4.883 43.406 -5.934 1 94.25 513 GLN A N 1
ATOM 4023 C CA . GLN A 1 513 ? -3.803 43.906 -6.777 1 94.25 513 GLN A CA 1
ATOM 4024 C C . GLN A 1 513 ? -2.451 43.375 -6.309 1 94.25 513 GLN A C 1
ATOM 4026 O O . GLN A 1 513 ? -2.225 43.188 -5.109 1 94.25 513 GLN A O 1
ATOM 4031 N N . ILE A 1 514 ? -1.589 43 -7.199 1 94.56 514 ILE A N 1
ATOM 4032 C CA . ILE A 1 514 ? -0.22 42.562 -6.93 1 94.56 514 ILE A CA 1
ATOM 4033 C C . ILE A 1 514 ? 0.753 43.438 -7.738 1 94.56 514 ILE A C 1
ATOM 4035 O O . ILE A 1 514 ? 1.004 43.156 -8.914 1 94.56 514 ILE A O 1
ATOM 4039 N N . PRO A 1 515 ? 1.363 44.344 -7.098 1 92.38 515 PRO A N 1
ATOM 4040 C CA . PRO A 1 515 ? 2.334 45.188 -7.812 1 92.38 515 PRO A CA 1
ATOM 4041 C C . PRO A 1 515 ? 3.68 44.5 -8 1 92.38 515 PRO A C 1
ATOM 4043 O O . PRO A 1 515 ? 4.031 43.594 -7.227 1 92.38 515 PRO A O 1
ATOM 4046 N N . LYS A 1 516 ? 4.336 44.812 -9.055 1 89.62 516 LYS A N 1
ATOM 4047 C CA . LYS A 1 516 ? 5.734 44.406 -9.234 1 89.62 516 LYS A CA 1
ATOM 4048 C C . LYS A 1 516 ? 6.68 45.5 -8.742 1 89.62 516 LYS A C 1
ATOM 4050 O O . LYS A 1 516 ? 6.949 46.469 -9.461 1 89.62 516 LYS A O 1
ATOM 4055 N N . TYR A 1 517 ? 7.328 45.281 -7.73 1 78.56 517 TYR A N 1
ATOM 4056 C CA . TYR A 1 517 ? 8.102 46.344 -7.062 1 78.56 517 TYR A CA 1
ATOM 4057 C C . TYR A 1 517 ? 9.312 46.719 -7.902 1 78.56 517 TYR A C 1
ATOM 4059 O O . TYR A 1 517 ? 9.664 47.906 -7.973 1 78.56 517 TYR A O 1
ATOM 4067 N N . ALA A 1 518 ? 9.938 45.812 -8.469 1 72.94 518 ALA A N 1
ATOM 4068 C CA . ALA A 1 518 ? 11.18 46.094 -9.195 1 72.94 518 ALA A CA 1
ATOM 4069 C C . ALA A 1 518 ? 10.906 46.75 -10.531 1 72.94 518 ALA A C 1
ATOM 4071 O O . ALA A 1 518 ? 11.82 47.281 -11.164 1 72.94 518 ALA A O 1
ATOM 4072 N N . ASP A 1 519 ? 9.641 46.75 -10.898 1 76.31 519 ASP A N 1
ATOM 4073 C CA . ASP A 1 519 ? 9.289 47.344 -12.195 1 76.31 519 ASP A CA 1
ATOM 4074 C C . ASP A 1 519 ? 8.977 48.844 -12.062 1 76.31 519 ASP A C 1
ATOM 4076 O O . ASP A 1 519 ? 7.848 49.219 -11.727 1 76.31 519 ASP A O 1
ATOM 4080 N N . GLN A 1 520 ? 9.852 49.625 -12.438 1 79.75 520 GLN A N 1
ATOM 4081 C CA . GLN A 1 520 ? 9.68 51.062 -12.336 1 79.75 520 GLN A CA 1
ATOM 4082 C C . GLN A 1 520 ? 8.633 51.562 -13.32 1 79.75 520 GLN A C 1
ATOM 4084 O O . GLN A 1 520 ? 7.984 52.594 -13.078 1 79.75 520 GLN A O 1
ATOM 4089 N N . THR A 1 521 ? 8.438 50.812 -14.391 1 81.5 521 THR A N 1
ATOM 4090 C CA . THR A 1 521 ? 7.484 51.219 -15.414 1 81.5 521 THR A CA 1
ATOM 4091 C C . THR A 1 521 ? 6.062 50.812 -15.023 1 81.5 521 THR A C 1
ATOM 4093 O O . THR A 1 521 ? 5.094 51.312 -15.602 1 81.5 521 THR A O 1
ATOM 4096 N N . ARG A 1 522 ? 5.902 50.031 -14.047 1 86.75 522 ARG A N 1
ATOM 4097 C CA . ARG A 1 522 ? 4.625 49.562 -13.5 1 86.75 522 ARG A CA 1
ATOM 4098 C C . ARG A 1 522 ? 3.814 48.844 -14.562 1 86.75 522 ARG A C 1
ATOM 4100 O O . ARG A 1 522 ? 2.586 48.75 -14.469 1 86.75 522 ARG A O 1
ATOM 4107 N N . GLN A 1 523 ? 4.477 48.281 -15.625 1 87.25 523 GLN A N 1
ATOM 4108 C CA . GLN A 1 523 ? 3.793 47.625 -16.734 1 87.25 523 GLN A CA 1
ATOM 4109 C C . GLN A 1 523 ? 3.447 46.156 -16.391 1 87.25 523 GLN A C 1
ATOM 4111 O O . GLN A 1 523 ? 2.652 45.531 -17.094 1 87.25 523 GLN A O 1
ATOM 4116 N N . LYS A 1 524 ? 3.93 45.75 -15.25 1 89.31 524 LYS A N 1
ATOM 4117 C CA . LYS A 1 524 ? 3.688 44.375 -14.898 1 89.31 524 LYS A CA 1
ATOM 4118 C C . LYS A 1 524 ? 2.777 44.25 -13.68 1 89.31 524 LYS A C 1
ATOM 4120 O O . LYS A 1 524 ? 2.535 43.156 -13.18 1 89.31 524 LYS A O 1
ATOM 4125 N N . ASP A 1 525 ? 2.236 45.406 -13.234 1 92 525 ASP A N 1
ATOM 4126 C CA . ASP A 1 525 ? 1.282 45.375 -12.133 1 92 525 ASP A CA 1
ATOM 4127 C C . ASP A 1 525 ? -0.021 44.688 -12.539 1 92 525 ASP A C 1
ATOM 4129 O O . ASP A 1 525 ? -0.494 44.875 -13.664 1 92 525 ASP A O 1
ATOM 4133 N N . ILE A 1 526 ? -0.529 43.938 -11.602 1 93.19 526 ILE A N 1
ATOM 4134 C CA . ILE A 1 526 ? -1.726 43.188 -11.969 1 93.19 526 ILE A CA 1
ATOM 4135 C C . ILE A 1 526 ? -2.857 43.5 -11 1 93.19 526 ILE A C 1
ATOM 4137 O O . ILE A 1 526 ? -2.617 43.719 -9.805 1 93.19 526 ILE A O 1
ATOM 4141 N N . ILE A 1 527 ? -4.066 43.562 -11.531 1 94.81 527 ILE A N 1
ATOM 4142 C CA . ILE A 1 527 ? -5.332 43.531 -10.805 1 94.81 527 ILE A CA 1
ATOM 4143 C C . ILE A 1 527 ? -6.066 42.219 -11.141 1 94.81 527 ILE A C 1
ATOM 4145 O O . ILE A 1 527 ? -6.031 41.75 -12.281 1 94.81 527 ILE A O 1
ATOM 4149 N N . TYR A 1 528 ? -6.594 41.625 -10.172 1 96.38 528 TYR A N 1
ATOM 4150 C CA . TYR A 1 528 ? -7.297 40.375 -10.445 1 96.38 528 TYR A CA 1
ATOM 4151 C C . TYR A 1 528 ? -8.68 40.375 -9.805 1 96.38 528 TYR A C 1
ATOM 4153 O O . TYR A 1 528 ? -8.906 41.062 -8.805 1 96.38 528 TYR A O 1
ATOM 4161 N N . THR A 1 529 ? -9.648 39.75 -10.391 1 96.75 529 THR A N 1
ATOM 4162 C CA . THR A 1 529 ? -10.984 39.469 -9.883 1 96.75 529 THR A CA 1
ATOM 4163 C C . THR A 1 529 ? -11.273 37.969 -9.953 1 96.75 529 THR A C 1
ATOM 4165 O O . THR A 1 529 ? -10.867 37.281 -10.906 1 96.75 529 THR A O 1
ATOM 4168 N N . CYS A 1 530 ? -11.859 37.438 -8.922 1 97.31 530 CYS A N 1
ATOM 4169 C CA . CYS A 1 530 ? -12.148 36 -8.852 1 97.31 530 CYS A CA 1
ATOM 4170 C C . CYS A 1 530 ? -13.609 35.75 -8.484 1 97.31 530 CYS A C 1
ATOM 4172 O O . CYS A 1 530 ? -14.219 36.562 -7.781 1 97.31 530 CYS A O 1
ATOM 4174 N N . ALA A 1 531 ? -14.172 34.719 -9.023 1 97.56 531 ALA A N 1
ATOM 4175 C CA . ALA A 1 531 ? -15.508 34.25 -8.703 1 97.56 531 ALA A CA 1
ATOM 4176 C C . ALA A 1 531 ? -15.477 32.75 -8.336 1 97.56 531 ALA A C 1
ATOM 4178 O O . ALA A 1 531 ? -14.75 31.969 -8.953 1 97.56 531 ALA A O 1
ATOM 4179 N N . MET A 1 532 ? -16.203 32.375 -7.289 1 97.69 532 MET A N 1
ATOM 4180 C CA . MET A 1 532 ? -16.234 31 -6.824 1 97.69 532 MET A CA 1
ATOM 4181 C C . MET A 1 532 ? -17.656 30.547 -6.547 1 97.69 532 MET A C 1
ATOM 4183 O O . MET A 1 532 ? -18.453 31.297 -5.977 1 97.69 532 MET A O 1
ATOM 4187 N N . LEU A 1 533 ? -17.906 29.375 -6.945 1 97.75 533 LEU A N 1
ATOM 4188 C CA . LEU A 1 533 ? -19.203 28.734 -6.723 1 97.75 533 LEU A CA 1
ATOM 4189 C C . LEU A 1 533 ? -19.016 27.359 -6.082 1 97.75 533 LEU A C 1
ATOM 4191 O O . LEU A 1 533 ? -18.203 26.547 -6.555 1 97.75 533 LEU A O 1
ATOM 4195 N N . ALA A 1 534 ? -19.766 27.125 -5 1 98.12 534 ALA A N 1
ATOM 4196 C CA . ALA A 1 534 ? -19.672 25.859 -4.289 1 98.12 534 ALA A CA 1
ATOM 4197 C C . ALA A 1 534 ? -20.984 25.078 -4.359 1 98.12 534 ALA A C 1
ATOM 4199 O O . ALA A 1 534 ? -22.062 25.688 -4.34 1 98.12 534 ALA A O 1
ATOM 4200 N N . SER A 1 535 ? -20.875 23.781 -4.453 1 98.25 535 SER A N 1
ATOM 4201 C CA . SER A 1 535 ? -22.062 22.922 -4.512 1 98.25 535 SER A CA 1
ATOM 4202 C C . SER A 1 535 ? -21.828 21.625 -3.746 1 98.25 535 SER A C 1
ATOM 4204 O O . SER A 1 535 ? -20.688 21.188 -3.564 1 98.25 535 SER A O 1
ATOM 4206 N N . TRP A 1 536 ? -22.906 21.062 -3.229 1 97.81 536 TRP A N 1
ATOM 4207 C CA . TRP A 1 536 ? -22.875 19.719 -2.658 1 97.81 536 TRP A CA 1
ATOM 4208 C C . TRP A 1 536 ? -23.125 18.656 -3.734 1 97.81 536 TRP A C 1
ATOM 4210 O O . TRP A 1 536 ? -24.094 18.75 -4.488 1 97.81 536 TRP A O 1
ATOM 4220 N N . VAL A 1 537 ? -22.25 17.688 -3.807 1 97.88 537 VAL A N 1
ATOM 4221 C CA . VAL A 1 537 ? -22.328 16.625 -4.789 1 97.88 537 VAL A CA 1
ATOM 4222 C C . VAL A 1 537 ? -22.172 15.266 -4.094 1 97.88 537 VAL A C 1
ATOM 4224 O O . VAL A 1 537 ? -21.406 15.133 -3.145 1 97.88 537 VAL A O 1
ATOM 4227 N N . ALA A 1 538 ? -22.922 14.258 -4.562 1 96.62 538 ALA A N 1
ATOM 4228 C CA . ALA A 1 538 ? -22.859 12.93 -3.971 1 96.62 538 ALA A CA 1
ATOM 4229 C C . ALA A 1 538 ? -21.516 12.266 -4.242 1 96.62 538 ALA A C 1
ATOM 4231 O O . ALA A 1 538 ? -20.953 12.398 -5.336 1 96.62 538 ALA A O 1
ATOM 4232 N N . SER A 1 539 ? -20.969 11.586 -3.248 1 97 539 SER A N 1
ATOM 4233 C CA . SER A 1 539 ? -19.719 10.844 -3.369 1 97 539 SER A CA 1
ATOM 4234 C C . SER A 1 539 ? -19.75 9.562 -2.539 1 97 539 SER A C 1
ATOM 4236 O O . SER A 1 539 ? -20.375 9.523 -1.478 1 97 539 SER A O 1
ATOM 4238 N N . THR A 1 540 ? -19.109 8.531 -3.045 1 96.62 540 THR A N 1
ATOM 4239 C CA . THR A 1 540 ? -18.938 7.289 -2.301 1 96.62 540 THR A CA 1
ATOM 4240 C C . THR A 1 540 ? -17.578 7.238 -1.622 1 96.62 540 THR A C 1
ATOM 4242 O O . THR A 1 540 ? -16.578 7.672 -2.197 1 96.62 540 THR A O 1
ATOM 4245 N N . TYR A 1 541 ? -17.609 6.688 -0.426 1 97.06 541 TYR A N 1
ATOM 4246 C CA . TYR A 1 541 ? -16.375 6.688 0.359 1 97.06 541 TYR A CA 1
ATOM 4247 C C . TYR A 1 541 ? -15.984 5.27 0.763 1 97.06 541 TYR A C 1
ATOM 4249 O O . TYR A 1 541 ? -16.844 4.457 1.105 1 97.06 541 TYR A O 1
ATOM 4257 N N . SER A 1 542 ? -14.711 4.965 0.665 1 96 542 SER A N 1
ATOM 4258 C CA . SER A 1 542 ? -14.203 3.672 1.108 1 96 542 SER A CA 1
ATOM 4259 C C . SER A 1 542 ? -12.82 3.805 1.738 1 96 542 SER A C 1
ATOM 4261 O O . SER A 1 542 ? -12.125 4.797 1.515 1 96 542 SER A O 1
ATOM 4263 N N . VAL A 1 543 ? -12.461 2.82 2.607 1 94 543 VAL A N 1
ATOM 4264 C CA . VAL A 1 543 ? -11.148 2.793 3.252 1 94 543 VAL A CA 1
ATOM 4265 C C . VAL A 1 543 ? -10.602 1.368 3.254 1 94 543 VAL A C 1
ATOM 4267 O O . VAL A 1 543 ? -11.328 0.418 3.557 1 94 543 VAL A O 1
ATOM 4270 N N . ASP A 1 544 ? -9.398 1.215 2.773 1 92.12 544 ASP A N 1
ATOM 4271 C CA . ASP A 1 544 ? -8.57 0.025 2.939 1 92.12 544 ASP A CA 1
ATOM 4272 C C . ASP A 1 544 ? -7.383 0.307 3.854 1 92.12 544 ASP A C 1
ATOM 4274 O O . ASP A 1 544 ? -6.305 0.68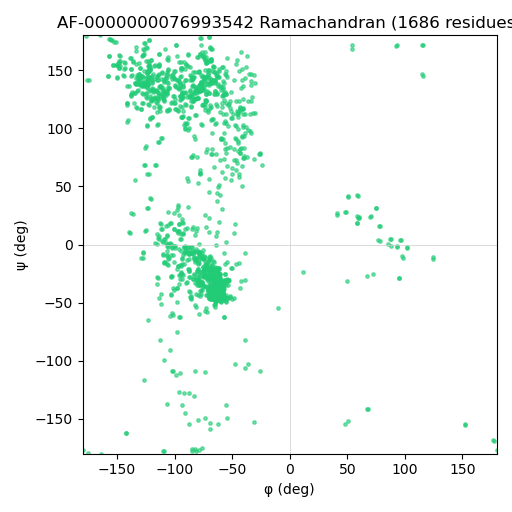1 3.383 1 92.12 544 ASP A O 1
ATOM 4278 N N . PRO A 1 545 ? -7.59 0.06 5.148 1 87.56 545 PRO A N 1
ATOM 4279 C CA . PRO A 1 545 ? -6.613 0.529 6.133 1 87.56 545 PRO A CA 1
ATOM 4280 C C . PRO A 1 545 ? -5.238 -0.107 5.949 1 87.56 545 PRO A C 1
ATOM 4282 O O . PRO A 1 545 ? -4.23 0.454 6.391 1 87.56 545 PRO A O 1
ATOM 4285 N N . LYS A 1 546 ? -5.188 -1.218 5.387 1 83.31 546 LYS A N 1
ATOM 4286 C CA . LYS A 1 546 ? -3.895 -1.875 5.207 1 83.31 546 LYS A CA 1
ATOM 4287 C C . LYS A 1 546 ? -3.127 -1.269 4.035 1 83.31 546 LYS A C 1
ATOM 4289 O O . LYS A 1 546 ? -1.896 -1.218 4.051 1 83.31 546 LYS A O 1
ATOM 4294 N N . ALA A 1 547 ? -3.854 -0.848 3.096 1 81.62 547 ALA A N 1
ATOM 4295 C CA . ALA A 1 547 ? -3.229 -0.344 1.876 1 81.62 547 ALA A CA 1
ATOM 4296 C C . ALA A 1 547 ? -2.859 1.131 2.018 1 81.62 547 ALA A C 1
ATOM 4298 O O . ALA A 1 547 ? -1.787 1.553 1.58 1 81.62 547 ALA A O 1
ATOM 4299 N N . THR A 1 548 ? -3.773 1.898 2.521 1 83.19 548 THR A N 1
ATOM 4300 C CA . THR A 1 548 ? -3.561 3.34 2.596 1 83.19 548 THR A CA 1
ATOM 4301 C C . THR A 1 548 ? -4.312 3.936 3.783 1 83.19 548 THR A C 1
ATOM 4303 O O . THR A 1 548 ? -5.293 3.361 4.254 1 83.19 548 THR A O 1
ATOM 4306 N N . ASP A 1 549 ? -3.768 5.043 4.223 1 84 549 ASP A N 1
ATOM 4307 C CA . ASP A 1 549 ? -4.457 5.797 5.266 1 84 549 ASP A CA 1
ATOM 4308 C C . ASP A 1 549 ? -5.328 6.898 4.668 1 84 549 ASP A C 1
ATOM 4310 O O . ASP A 1 549 ? -5.922 7.691 5.398 1 84 549 ASP A O 1
ATOM 4314 N N . THR A 1 550 ? -5.402 6.93 3.432 1 88.5 550 THR A N 1
ATOM 4315 C CA . THR A 1 550 ? -6.18 7.973 2.77 1 88.5 550 THR A CA 1
ATOM 4316 C C . THR A 1 550 ? -7.594 7.484 2.467 1 88.5 550 THR A C 1
ATOM 4318 O O . THR A 1 550 ? -7.773 6.414 1.881 1 88.5 550 THR A O 1
ATOM 4321 N N . MET A 1 551 ? -8.555 8.203 2.885 1 93.38 551 MET A N 1
ATOM 4322 C CA . MET A 1 551 ? -9.938 7.898 2.52 1 93.38 551 MET A CA 1
ATOM 4323 C C . MET A 1 551 ? -10.156 8.07 1.02 1 93.38 551 MET A C 1
ATOM 4325 O O . MET A 1 551 ? -9.781 9.094 0.446 1 93.38 551 MET A O 1
ATOM 4329 N N . GLN A 1 552 ? -10.773 7.086 0.429 1 94.38 552 GLN A N 1
ATOM 4330 C CA . GLN A 1 552 ? -11.047 7.141 -1.003 1 94.38 552 GLN A CA 1
ATOM 4331 C C . GLN A 1 552 ? -12.453 7.672 -1.272 1 94.38 552 GLN A C 1
ATOM 4333 O O . GLN A 1 552 ? -13.422 7.223 -0.653 1 94.38 552 GLN A O 1
ATOM 4338 N N . ALA A 1 553 ? -12.484 8.672 -2.127 1 97 553 ALA A N 1
ATOM 4339 C CA . ALA A 1 553 ? -13.75 9.25 -2.559 1 97 553 ALA A CA 1
ATOM 4340 C C . ALA A 1 553 ? -13.883 9.219 -4.078 1 97 553 ALA A C 1
ATOM 4342 O O . ALA A 1 553 ? -12.93 9.547 -4.793 1 97 553 ALA A O 1
ATOM 4343 N N . ASP A 1 554 ? -15.023 8.828 -4.547 1 94.88 554 ASP A N 1
ATOM 4344 C CA . ASP A 1 554 ? -15.211 8.703 -5.988 1 94.88 554 ASP A CA 1
ATOM 4345 C C . ASP A 1 554 ? -15.125 10.07 -6.672 1 94.88 554 ASP A C 1
ATOM 4347 O O . ASP A 1 554 ? -14.688 10.164 -7.82 1 94.88 554 ASP A O 1
ATOM 4351 N N . LEU A 1 555 ? -15.508 11.078 -5.988 1 96.88 555 LEU A N 1
ATOM 4352 C CA . LEU A 1 555 ? -15.492 12.414 -6.578 1 96.88 555 LEU A CA 1
ATOM 4353 C C . LEU A 1 555 ? -14.078 12.961 -6.668 1 96.88 555 LEU A C 1
ATOM 4355 O O . LEU A 1 555 ? -13.82 13.914 -7.398 1 96.88 555 LEU A O 1
ATOM 4359 N N . ASN A 1 556 ? -13.18 12.375 -5.883 1 96.56 556 ASN A N 1
ATOM 4360 C CA . ASN A 1 556 ? -11.781 12.797 -5.922 1 96.56 556 ASN A CA 1
ATOM 4361 C C . ASN A 1 556 ? -11.086 12.305 -7.188 1 96.56 556 ASN A C 1
ATOM 4363 O O . ASN A 1 556 ? -9.875 12.086 -7.191 1 96.56 556 ASN A O 1
ATOM 4367 N N . ASP A 1 557 ? -11.812 12.078 -8.18 1 93.56 557 ASP A N 1
ATOM 4368 C CA . ASP A 1 557 ? -11.336 11.734 -9.516 1 93.56 557 ASP A CA 1
ATOM 4369 C C . ASP A 1 557 ? -11.57 12.875 -10.5 1 93.56 557 ASP A C 1
ATOM 4371 O O . ASP A 1 557 ? -12.711 13.297 -10.711 1 93.56 557 ASP A O 1
ATOM 4375 N N . PRO A 1 558 ? -10.5 13.312 -11.117 1 92.88 558 PRO A N 1
ATOM 4376 C CA . PRO A 1 558 ? -10.656 14.422 -12.062 1 92.88 558 PRO A CA 1
ATOM 4377 C C . PRO A 1 558 ? -11.719 14.156 -13.125 1 92.88 558 PRO A C 1
ATOM 4379 O O . PRO A 1 558 ? -12.461 15.07 -13.5 1 92.88 558 PRO A O 1
ATOM 4382 N N . SER A 1 559 ? -11.836 12.938 -13.531 1 92.31 559 SER A N 1
ATOM 4383 C CA . SER A 1 559 ? -12.836 12.602 -14.539 1 92.31 559 SER A CA 1
ATOM 4384 C C . SER A 1 559 ? -14.25 12.727 -13.969 1 92.31 559 SER A C 1
ATOM 4386 O O . SER A 1 559 ? -15.172 13.133 -14.68 1 92.31 559 SER A O 1
ATOM 4388 N N . ALA A 1 560 ? -14.344 12.344 -12.734 1 94.62 560 ALA A N 1
ATOM 4389 C CA . ALA A 1 560 ? -15.656 12.469 -12.094 1 94.62 560 ALA A CA 1
ATOM 4390 C C . ALA A 1 560 ? -16.047 13.938 -11.922 1 94.62 560 ALA A C 1
ATOM 4392 O O . ALA A 1 560 ? -17.188 14.32 -12.172 1 94.62 560 ALA A O 1
ATOM 4393 N N . MET A 1 561 ? -15.117 14.758 -11.531 1 95.06 561 MET A N 1
ATOM 4394 C CA . MET A 1 561 ? -15.359 16.188 -11.375 1 95.06 561 MET A CA 1
ATOM 4395 C C . MET A 1 561 ? -15.75 16.828 -12.711 1 95.06 561 MET A C 1
ATOM 4397 O O . MET A 1 561 ? -16.688 17.609 -12.773 1 95.06 561 MET A O 1
ATOM 4401 N N . ASP A 1 562 ? -15.047 16.469 -13.711 1 92.62 562 ASP A N 1
ATOM 4402 C CA . ASP A 1 562 ? -15.312 17 -15.039 1 92.62 562 ASP A CA 1
ATOM 4403 C C . ASP A 1 562 ? -16.719 16.609 -15.523 1 92.62 562 ASP A C 1
ATOM 4405 O O . ASP A 1 562 ? -17.422 17.422 -16.109 1 92.62 562 ASP A O 1
ATOM 4409 N N . ARG A 1 563 ? -17.062 15.398 -15.281 1 93.44 563 ARG A N 1
ATOM 4410 C CA . ARG A 1 563 ? -18.375 14.93 -15.672 1 93.44 563 ARG A CA 1
ATOM 4411 C C . ARG A 1 563 ? -19.469 15.719 -14.977 1 93.44 563 ARG A C 1
ATOM 4413 O O . ARG A 1 563 ? -20.469 16.094 -15.602 1 93.44 563 ARG A O 1
ATOM 4420 N N . ILE A 1 564 ? -19.297 15.922 -13.711 1 94.69 564 ILE A N 1
ATOM 4421 C CA . ILE A 1 564 ? -20.297 16.688 -12.961 1 94.69 564 ILE A CA 1
ATOM 4422 C C . ILE A 1 564 ? -20.344 18.109 -13.484 1 94.69 564 ILE A C 1
ATOM 4424 O O . ILE A 1 564 ? -21.422 18.688 -13.633 1 94.69 564 ILE A O 1
ATOM 4428 N N . PHE A 1 565 ? -19.234 18.734 -13.711 1 94.06 565 PHE A N 1
ATOM 4429 C CA . PHE A 1 565 ? -19.172 20.094 -14.203 1 94.06 565 PHE A CA 1
ATOM 4430 C C . PHE A 1 565 ? -19.906 20.219 -15.531 1 94.06 565 PHE A C 1
ATOM 4432 O O . PHE A 1 565 ? -20.656 21.188 -15.75 1 94.06 565 PHE A O 1
ATOM 4439 N N . ARG A 1 566 ? -19.75 19.281 -16.375 1 90.38 566 ARG A N 1
ATOM 4440 C CA . ARG A 1 566 ? -20.312 19.344 -17.719 1 90.38 566 ARG A CA 1
ATOM 4441 C C . ARG A 1 566 ? -21.797 18.984 -17.703 1 90.38 566 ARG A C 1
ATOM 4443 O O . ARG A 1 566 ? -22.609 19.641 -18.359 1 90.38 566 ARG A O 1
ATOM 4450 N N . ASP A 1 567 ? -22.078 17.938 -16.938 1 88.31 567 ASP A N 1
ATOM 4451 C CA . ASP A 1 567 ? -23.406 17.359 -17.062 1 88.31 567 ASP A CA 1
ATOM 4452 C C . ASP A 1 567 ? -24.234 17.609 -15.797 1 88.31 567 ASP A C 1
ATOM 4454 O O . ASP A 1 567 ? -25.359 17.141 -15.68 1 88.31 567 ASP A O 1
ATOM 4458 N N . GLY A 1 568 ? -23.656 18.297 -14.938 1 85.12 568 GLY A N 1
ATOM 4459 C CA . GLY A 1 568 ? -24.328 18.469 -13.664 1 85.12 568 GLY A CA 1
ATOM 4460 C C . GLY A 1 568 ? -25.625 19.25 -13.789 1 85.12 568 GLY A C 1
ATOM 4461 O O . GLY A 1 568 ? -25.734 20.156 -14.617 1 85.12 568 GLY A O 1
ATOM 4462 N N . THR A 1 569 ? -26.625 18.766 -12.977 1 86.19 569 THR A N 1
ATOM 4463 C CA . THR A 1 569 ? -27.922 19.422 -12.883 1 86.19 569 THR A CA 1
ATOM 4464 C C . THR A 1 569 ? -28.234 19.812 -11.438 1 86.19 569 THR A C 1
ATOM 4466 O O . THR A 1 569 ? -27.453 19.516 -10.531 1 86.19 569 THR A O 1
ATOM 4469 N N . ALA A 1 570 ? -29.312 20.469 -11.289 1 83.81 570 ALA A N 1
ATOM 4470 C CA . ALA A 1 570 ? -29.734 20.891 -9.953 1 83.81 570 ALA A CA 1
ATOM 4471 C C . ALA A 1 570 ? -29.984 19.688 -9.047 1 83.81 570 ALA A C 1
ATOM 4473 O O . ALA A 1 570 ? -29.859 19.781 -7.824 1 83.81 570 ALA A O 1
ATOM 4474 N N . GLU A 1 571 ? -30.188 18.547 -9.656 1 84.56 571 GLU A N 1
ATOM 4475 C CA . GLU A 1 571 ? -30.516 17.344 -8.891 1 84.56 571 GLU A CA 1
ATOM 4476 C C . GLU A 1 571 ? -29.25 16.688 -8.344 1 84.56 571 GLU A C 1
ATOM 4478 O O . GLU A 1 571 ? -29.25 16.156 -7.234 1 84.56 571 GLU A O 1
ATOM 4483 N N . ASN A 1 572 ? -28.266 16.812 -9.07 1 89.12 572 ASN A N 1
ATOM 4484 C CA . ASN A 1 572 ? -27.062 16.078 -8.672 1 89.12 572 ASN A CA 1
ATOM 4485 C C . ASN A 1 572 ? -26 17 -8.102 1 89.12 572 ASN A C 1
ATOM 4487 O O . ASN A 1 572 ? -25 16.547 -7.562 1 89.12 572 ASN A O 1
ATOM 4491 N N . ALA A 1 573 ? -26.219 18.297 -8.219 1 94.94 573 ALA A N 1
ATOM 4492 C CA . ALA A 1 573 ? -25.312 19.297 -7.645 1 94.94 573 ALA A CA 1
ATOM 4493 C C . ALA A 1 573 ? -26.094 20.469 -7.059 1 94.94 573 ALA A C 1
ATOM 4495 O O . ALA A 1 573 ? -26.516 21.375 -7.789 1 94.94 573 ALA A O 1
ATOM 4496 N N . THR A 1 574 ? -26.172 20.531 -5.789 1 95.88 574 THR A N 1
ATOM 4497 C CA . THR A 1 574 ? -26.938 21.594 -5.125 1 95.88 574 THR A CA 1
ATOM 4498 C C . THR A 1 574 ? -26.031 22.766 -4.758 1 95.88 574 THR A C 1
ATOM 4500 O O . THR A 1 574 ? -25.078 22.609 -3.986 1 95.88 574 THR A O 1
ATOM 4503 N N . VAL A 1 575 ? -26.391 23.922 -5.199 1 97.5 575 VAL A N 1
ATOM 4504 C CA . VAL A 1 575 ? -25.547 25.094 -5.012 1 97.5 575 VAL A CA 1
ATOM 4505 C C . VAL A 1 575 ? -25.672 25.594 -3.576 1 97.5 575 VAL A C 1
ATOM 4507 O O . VAL A 1 575 ? -26.781 25.656 -3.025 1 97.5 575 VAL A O 1
ATOM 4510 N N . ILE A 1 576 ? -24.594 25.938 -2.977 1 96.56 576 ILE A N 1
ATOM 4511 C CA . ILE A 1 576 ? -24.484 26.5 -1.629 1 96.56 576 ILE A CA 1
ATOM 4512 C C . ILE A 1 576 ? -24.547 28.016 -1.686 1 96.56 576 ILE A C 1
ATOM 4514 O O . ILE A 1 576 ? -24 28.641 -2.596 1 96.56 576 ILE A O 1
ATOM 4518 N N . THR A 1 577 ? -25.203 28.625 -0.727 1 95.56 577 THR A N 1
ATOM 4519 C CA . THR A 1 577 ? -25.219 30.078 -0.639 1 95.56 577 THR A CA 1
ATOM 4520 C C . THR A 1 577 ? -24.484 30.547 0.614 1 95.56 577 THR A C 1
ATOM 4522 O O . THR A 1 577 ? -24.359 29.797 1.587 1 95.56 577 THR A O 1
ATOM 4525 N N . PHE A 1 578 ? -23.953 31.828 0.559 1 95.75 578 PHE A N 1
ATOM 4526 C CA . PHE A 1 578 ? -23.109 32.312 1.633 1 95.75 578 PHE A CA 1
ATOM 4527 C C . PHE A 1 578 ? -23.609 33.656 2.156 1 95.75 578 PHE A C 1
ATOM 4529 O O . PHE A 1 578 ? -24.094 34.5 1.384 1 95.75 578 PHE A O 1
ATOM 4536 N N . GLU A 1 579 ? -23.438 33.781 3.477 1 93 579 GLU A N 1
ATOM 4537 C CA . GLU A 1 579 ? -23.609 35.094 4.137 1 93 579 GLU A CA 1
ATOM 4538 C C . GLU A 1 579 ? -22.266 35.688 4.52 1 93 579 GLU A C 1
ATOM 4540 O O . GLU A 1 579 ? -21.281 34.969 4.711 1 93 579 GLU A O 1
ATOM 4545 N N . GLU A 1 580 ? -22.203 36.938 4.711 1 88.25 580 GLU A N 1
ATOM 4546 C CA . GLU A 1 580 ? -20.969 37.656 5.012 1 88.25 580 GLU A CA 1
ATOM 4547 C C . GLU A 1 580 ? -20.422 37.25 6.375 1 88.25 580 GLU A C 1
ATOM 4549 O O . GLU A 1 580 ? -19.203 37.25 6.586 1 88.25 580 GLU A O 1
ATOM 4554 N N . SER A 1 581 ? -21.281 36.875 7.277 1 87.81 581 SER A N 1
ATOM 4555 C CA . SER A 1 581 ? -20.875 36.5 8.633 1 87.81 581 SER A CA 1
ATOM 4556 C C . SER A 1 581 ? -19.969 35.281 8.625 1 87.81 581 SER A C 1
ATOM 4558 O O . SER A 1 581 ? -19.125 35.125 9.508 1 87.81 581 SER A O 1
ATOM 4560 N N . TRP A 1 582 ? -20.172 34.469 7.664 1 91.94 582 TRP A N 1
ATOM 4561 C CA . TRP A 1 582 ? -19.344 33.25 7.582 1 91.94 582 TRP A CA 1
ATOM 4562 C C . TRP A 1 582 ? -17.969 33.594 7.008 1 91.94 582 TRP A C 1
ATOM 4564 O O . TRP A 1 582 ? -16.969 32.938 7.344 1 91.94 582 TRP A O 1
ATOM 4574 N N . VAL A 1 583 ? -17.859 34.531 6.145 1 89.62 583 VAL A N 1
ATOM 4575 C CA . VAL A 1 583 ? -16.641 34.906 5.43 1 89.62 583 VAL A CA 1
ATOM 4576 C C . VAL A 1 583 ? -15.594 35.406 6.418 1 89.62 583 VAL A C 1
ATOM 4578 O O . VAL A 1 583 ? -14.391 35.188 6.234 1 89.62 583 VAL A O 1
ATOM 4581 N N . ASP A 1 584 ? -16 35.969 7.559 1 88 584 ASP A N 1
ATOM 4582 C CA . ASP A 1 584 ? -15.086 36.469 8.578 1 88 584 ASP A CA 1
ATOM 4583 C C . ASP A 1 584 ? -14.367 35.344 9.289 1 88 584 ASP A C 1
ATOM 4585 O O . ASP A 1 584 ? -13.242 35.5 9.758 1 88 584 ASP A O 1
ATOM 4589 N N . LEU A 1 585 ? -14.984 34.219 9.312 1 91.75 585 LEU A N 1
ATOM 4590 C CA . LEU A 1 585 ? -14.414 33.062 10.008 1 91.75 585 LEU A CA 1
ATOM 4591 C C . LEU A 1 585 ? -13.336 32.375 9.164 1 91.75 585 LEU A C 1
ATOM 4593 O O . LEU A 1 585 ? -12.367 31.844 9.695 1 91.75 585 LEU A O 1
ATOM 4597 N N . ILE A 1 586 ? -13.461 32.438 7.836 1 94.81 586 ILE A N 1
ATOM 4598 C CA . ILE A 1 586 ? -12.508 31.797 6.953 1 94.81 586 ILE A CA 1
ATOM 4599 C C . ILE A 1 586 ? -11.344 32.75 6.648 1 94.81 586 ILE A C 1
ATOM 4601 O O . ILE A 1 586 ? -10.266 32.312 6.238 1 94.81 586 ILE A O 1
ATOM 4605 N N . ASN A 1 587 ? -11.547 34 6.816 1 95.25 587 ASN A N 1
ATOM 4606 C CA . ASN A 1 587 ? -10.508 35 6.602 1 95.25 587 ASN A CA 1
ATOM 4607 C C . ASN A 1 587 ? -10.172 35.719 7.891 1 95.25 587 ASN A C 1
ATOM 4609 O O . ASN A 1 587 ? -10.352 36.938 7.973 1 95.25 587 ASN A O 1
ATOM 4613 N N . PRO A 1 588 ? -9.586 35.062 8.836 1 91.38 588 PRO A N 1
ATOM 4614 C CA . PRO A 1 588 ? -9.289 35.688 10.117 1 91.38 588 PRO A CA 1
ATOM 4615 C C . PRO A 1 588 ? -8.25 36.812 9.992 1 91.38 588 PRO A C 1
ATOM 4617 O O . PRO A 1 588 ? -7.395 36.75 9.109 1 91.38 588 PRO A O 1
ATOM 4620 N N . HIS A 1 589 ? -8.367 37.781 10.953 1 89.75 589 HIS A N 1
ATOM 4621 C CA . HIS A 1 589 ? -7.398 38.844 11.07 1 89.75 589 HIS A CA 1
ATOM 4622 C C . HIS A 1 589 ? -6.324 38.531 12.094 1 89.75 589 HIS A C 1
ATOM 4624 O O . HIS A 1 589 ? -6.617 37.938 13.141 1 89.75 589 HIS A O 1
ATOM 4630 N N . PHE A 1 590 ? -5.07 38.781 11.734 1 86.94 590 PHE A N 1
ATOM 4631 C CA . PHE A 1 590 ? -3.963 38.625 12.672 1 86.94 590 PHE A CA 1
ATOM 4632 C C . PHE A 1 590 ? -2.789 39.5 12.273 1 86.94 590 PHE A C 1
ATOM 4634 O O . PHE A 1 590 ? -2.869 40.25 11.297 1 86.94 590 PHE A O 1
ATOM 4641 N N . ASN A 1 591 ? -1.716 39.531 13.102 1 85.62 591 ASN A N 1
ATOM 4642 C CA . ASN A 1 591 ? -0.545 40.375 12.828 1 85.62 591 ASN A CA 1
ATOM 4643 C C . ASN A 1 591 ? 0.609 39.562 12.266 1 85.62 591 ASN A C 1
ATOM 4645 O O . ASN A 1 591 ? 0.8 38.406 12.656 1 85.62 591 ASN A O 1
ATOM 4649 N N . THR A 1 592 ? 1.325 40.156 11.336 1 86.62 592 THR A N 1
ATOM 4650 C CA . THR A 1 592 ? 2.553 39.531 10.844 1 86.62 592 THR A CA 1
ATOM 4651 C C . THR A 1 592 ? 3.637 39.562 11.914 1 86.62 592 THR A C 1
ATOM 4653 O O . THR A 1 592 ? 3.412 40.031 13.023 1 86.62 592 THR A O 1
ATOM 4656 N N . SER A 1 593 ? 4.781 39 11.57 1 80.69 593 SER A N 1
ATOM 4657 C CA . SER A 1 593 ? 5.902 38.938 12.508 1 80.69 593 SER A CA 1
ATOM 4658 C C . SER A 1 593 ? 6.41 40.344 12.859 1 80.69 593 SER A C 1
ATOM 4660 O O . SER A 1 593 ? 6.98 40.531 13.93 1 80.69 593 SER A O 1
ATOM 4662 N N . THR A 1 594 ? 6.176 41.281 11.977 1 82.75 594 THR A N 1
ATOM 4663 C CA . THR A 1 594 ? 6.621 42.656 12.211 1 82.75 594 THR A CA 1
ATOM 4664 C C . THR A 1 594 ? 5.539 43.469 12.914 1 82.75 594 THR A C 1
ATOM 4666 O O . THR A 1 594 ? 5.695 44.688 13.133 1 82.75 594 THR A O 1
ATOM 4669 N N . GLY A 1 595 ? 4.398 42.875 13.172 1 82.19 595 GLY A N 1
ATOM 4670 C CA . GLY A 1 595 ? 3.35 43.531 13.93 1 82.19 595 GLY A CA 1
ATOM 4671 C C . GLY A 1 595 ? 2.307 44.188 13.047 1 82.19 595 GLY A C 1
ATOM 4672 O O . GLY A 1 595 ? 1.399 44.875 13.547 1 82.19 595 GLY A O 1
ATOM 4673 N N . GLU A 1 596 ? 2.379 44.062 11.797 1 88 596 GLU A N 1
ATOM 4674 C CA . GLU A 1 596 ? 1.42 44.688 10.875 1 88 596 GLU A CA 1
ATOM 4675 C C . GLU A 1 596 ? 0.153 43.844 10.766 1 88 596 GLU A C 1
ATOM 4677 O O . GLU A 1 596 ? 0.224 42.594 10.664 1 88 596 GLU A O 1
ATOM 4682 N N . PRO A 1 597 ? -0.974 44.469 10.812 1 89.75 597 PRO A N 1
ATOM 4683 C CA . PRO A 1 597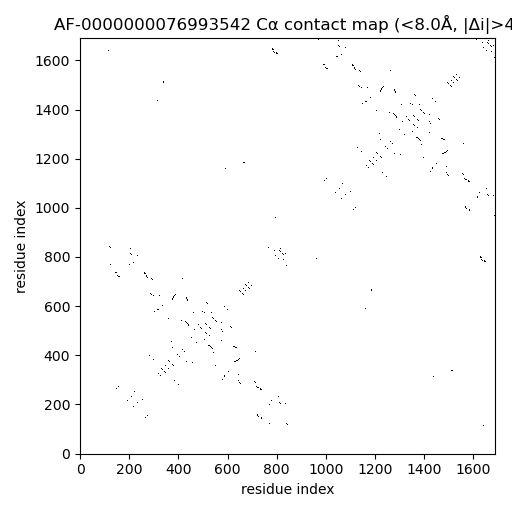 ? -2.221 43.719 10.648 1 89.75 597 PRO A CA 1
ATOM 4684 C C . PRO A 1 597 ? -2.357 43.094 9.258 1 89.75 597 PRO A C 1
ATOM 4686 O O . PRO A 1 597 ? -1.973 43.719 8.258 1 89.75 597 PRO A O 1
ATOM 4689 N N . THR A 1 598 ? -2.826 41.969 9.164 1 92.12 598 THR A N 1
ATOM 4690 C CA . THR A 1 598 ? -3.021 41.25 7.906 1 92.12 598 THR A CA 1
ATOM 4691 C C . THR A 1 598 ? -4.18 40.25 8.023 1 92.12 598 THR A C 1
ATOM 4693 O O . THR A 1 598 ? -4.875 40.219 9.039 1 92.12 598 THR A O 1
ATOM 4696 N N . THR A 1 599 ? -4.574 39.594 6.922 1 94.06 599 THR A N 1
ATOM 4697 C CA . THR A 1 599 ? -5.59 38.562 6.867 1 94.06 599 THR A CA 1
ATOM 4698 C C . THR A 1 599 ? -5.051 37.312 6.172 1 94.06 599 THR A C 1
ATOM 4700 O O . THR A 1 599 ? -4 37.344 5.527 1 94.06 599 THR A O 1
ATOM 4703 N N . ALA A 1 600 ? -5.734 36.219 6.355 1 94.81 600 ALA A N 1
ATOM 4704 C CA . ALA A 1 600 ? -5.328 34.969 5.734 1 94.81 600 ALA A CA 1
ATOM 4705 C C . ALA A 1 600 ? -5.234 35.094 4.219 1 94.81 600 ALA A C 1
ATOM 4707 O O . ALA A 1 600 ? -4.234 34.719 3.615 1 94.81 600 ALA A O 1
ATOM 4708 N N . LEU A 1 601 ? -6.203 35.656 3.557 1 96.56 601 LEU A N 1
ATOM 4709 C CA . LEU A 1 601 ? -6.242 35.781 2.102 1 96.56 601 LEU A CA 1
ATOM 4710 C C . LEU A 1 601 ? -5.145 36.719 1.599 1 96.56 601 LEU A C 1
ATOM 4712 O O . LEU A 1 601 ? -4.543 36.469 0.55 1 96.56 601 LEU A O 1
ATOM 4716 N N . LEU A 1 602 ? -4.906 37.781 2.33 1 95.62 602 LEU A N 1
ATOM 4717 C CA . LEU A 1 602 ? -3.832 38.719 1.94 1 95.62 602 LEU A CA 1
ATOM 4718 C C . LEU A 1 602 ? -2.48 38 1.984 1 95.62 602 LEU A C 1
ATOM 4720 O O . LEU A 1 602 ? -1.616 38.25 1.143 1 95.62 602 LEU A O 1
ATOM 4724 N N . GLN A 1 603 ? -2.289 37.125 2.939 1 93.81 603 GLN A N 1
ATOM 4725 C CA . GLN A 1 603 ? -1.032 36.406 3.057 1 93.81 603 GLN A CA 1
ATOM 4726 C C . GLN A 1 603 ? -0.875 35.406 1.926 1 93.81 603 GLN A C 1
ATOM 4728 O O . GLN A 1 603 ? 0.245 35.094 1.514 1 93.81 603 GLN A O 1
ATOM 4733 N N . PHE A 1 604 ? -1.967 34.875 1.395 1 95.5 604 PHE A N 1
ATOM 4734 C CA . PHE A 1 604 ? -1.877 34.031 0.214 1 95.5 604 PHE A CA 1
ATOM 4735 C C . PHE A 1 604 ? -1.32 34.812 -0.973 1 95.5 604 PHE A C 1
ATOM 4737 O O . PHE A 1 604 ? -0.502 34.281 -1.733 1 95.5 604 PHE A O 1
ATOM 4744 N N . VAL A 1 605 ? -1.765 35.969 -1.1 1 94.56 605 VAL A N 1
ATOM 4745 C CA . VAL A 1 605 ? -1.323 36.781 -2.215 1 94.56 605 VAL A CA 1
ATOM 4746 C C . VAL A 1 605 ? 0.147 37.156 -2.033 1 94.56 605 VAL A C 1
ATOM 4748 O O . VAL A 1 605 ? 0.892 37.281 -3.01 1 94.56 605 VAL A O 1
ATOM 4751 N N . ASP A 1 606 ? 0.51 37.344 -0.842 1 92.06 606 ASP A N 1
ATOM 4752 C CA . ASP A 1 606 ? 1.881 37.719 -0.525 1 92.06 606 ASP A CA 1
ATOM 4753 C C . ASP A 1 606 ? 2.873 36.656 -0.987 1 92.06 606 ASP A C 1
ATOM 4755 O O . ASP A 1 606 ? 4.02 36.969 -1.312 1 92.06 606 ASP A O 1
ATOM 4759 N N . VAL A 1 607 ? 2.463 35.438 -0.999 1 91 607 VAL A N 1
ATOM 4760 C CA . VAL A 1 607 ? 3.328 34.344 -1.417 1 91 607 VAL A CA 1
ATOM 4761 C C . VAL A 1 607 ? 3.756 34.531 -2.869 1 91 607 VAL A C 1
ATOM 4763 O O . VAL A 1 607 ? 4.848 34.125 -3.264 1 91 607 VAL A O 1
ATOM 4766 N N . PHE A 1 608 ? 2.947 35.188 -3.617 1 91.94 608 PHE A N 1
ATOM 4767 C CA . PHE A 1 608 ? 3.18 35.344 -5.047 1 91.94 608 PHE A CA 1
ATOM 4768 C C . PHE A 1 608 ? 4.043 36.562 -5.332 1 91.94 608 PHE A C 1
ATOM 4770 O O . PHE A 1 608 ? 4.406 36.812 -6.484 1 91.94 608 PHE A O 1
ATOM 4777 N N . ARG A 1 609 ? 4.289 37.156 -4.219 1 86.75 609 ARG A N 1
ATOM 4778 C CA . ARG A 1 609 ? 5.09 38.375 -4.367 1 86.75 609 ARG A CA 1
ATOM 4779 C C . ARG A 1 609 ? 6.582 38.031 -4.344 1 86.75 609 ARG A C 1
ATOM 4781 O O . ARG A 1 609 ? 7.062 37.375 -3.426 1 86.75 609 ARG A O 1
ATOM 4788 N N . ASP A 1 610 ? 7.258 38.125 -5.438 1 76.62 610 ASP A N 1
ATOM 4789 C CA . ASP A 1 610 ? 8.703 37.938 -5.5 1 76.62 610 ASP A CA 1
ATOM 4790 C C . ASP A 1 610 ? 9.367 39.062 -6.285 1 76.62 610 ASP A C 1
ATOM 4792 O O . ASP A 1 610 ? 8.828 39.531 -7.289 1 76.62 610 ASP A O 1
ATOM 4796 N N . GLU A 1 611 ? 10.438 39.438 -5.711 1 71.38 611 GLU A N 1
ATOM 4797 C CA . GLU A 1 611 ? 11.148 40.531 -6.367 1 71.38 611 GLU A CA 1
ATOM 4798 C C . GLU A 1 611 ? 11.609 40.125 -7.766 1 71.38 611 GLU A C 1
ATOM 4800 O O . GLU A 1 611 ? 11.594 40.938 -8.688 1 71.38 611 GLU A O 1
ATOM 4805 N N . ASP A 1 612 ? 11.953 38.875 -7.84 1 72.62 612 ASP A N 1
ATOM 4806 C CA . ASP A 1 612 ? 12.508 38.438 -9.117 1 72.62 612 ASP A CA 1
ATOM 4807 C C . ASP A 1 612 ? 11.469 37.688 -9.93 1 72.62 612 ASP A C 1
ATOM 4809 O O . ASP A 1 612 ? 11.078 38.094 -11.016 1 72.62 612 ASP A O 1
ATOM 4813 N N . GLU A 1 613 ? 10.961 36.594 -9.43 1 78.38 613 GLU A N 1
ATOM 4814 C CA . GLU A 1 613 ? 10.102 35.719 -10.211 1 78.38 613 GLU A CA 1
ATOM 4815 C C . GLU A 1 613 ? 8.734 35.531 -9.555 1 78.38 613 GLU A C 1
ATOM 4817 O O . GLU A 1 613 ? 8.312 34.406 -9.281 1 78.38 613 GLU A O 1
ATOM 4822 N N . GLY A 1 614 ? 8.125 36.688 -9.445 1 85.94 614 GLY A N 1
ATOM 4823 C CA . GLY A 1 614 ? 6.781 36.625 -8.891 1 85.94 614 GLY A CA 1
ATOM 4824 C C . GLY A 1 614 ? 5.734 36.25 -9.93 1 85.94 614 GLY A C 1
ATOM 4825 O O . GLY A 1 614 ? 6.07 35.906 -11.07 1 85.94 614 GLY A O 1
ATOM 4826 N N . ILE A 1 615 ? 4.531 36.219 -9.547 1 91.12 615 ILE A N 1
ATOM 4827 C CA . ILE A 1 615 ? 3.406 35.844 -10.383 1 91.12 615 ILE A CA 1
ATOM 4828 C C . ILE A 1 615 ? 3.26 36.812 -11.547 1 91.12 615 ILE A C 1
ATOM 4830 O O . ILE A 1 615 ? 2.707 36.469 -12.594 1 91.12 615 ILE A O 1
ATOM 4834 N N . ASN A 1 616 ? 3.795 38.062 -11.391 1 91.38 616 ASN A N 1
ATOM 4835 C CA . ASN A 1 616 ? 3.715 39.094 -12.398 1 91.38 616 ASN A CA 1
ATOM 4836 C C . ASN A 1 616 ? 4.512 38.719 -13.648 1 91.38 616 ASN A C 1
ATOM 4838 O O . ASN A 1 616 ? 4.281 39.281 -14.727 1 91.38 616 ASN A O 1
ATOM 4842 N N . GLU A 1 617 ? 5.457 37.812 -13.5 1 87.25 617 GLU A N 1
ATOM 4843 C CA . GLU A 1 617 ? 6.316 37.438 -14.609 1 87.25 617 GLU A CA 1
ATOM 4844 C C . GLU A 1 617 ? 5.723 36.25 -15.383 1 87.25 617 GLU A C 1
ATOM 4846 O O . GLU A 1 617 ? 6.199 35.906 -16.469 1 87.25 617 GLU A O 1
ATOM 4851 N N . ARG A 1 618 ? 4.664 35.719 -14.859 1 88.88 618 ARG A N 1
ATOM 4852 C CA . ARG A 1 618 ? 4.043 34.562 -15.477 1 88.88 618 ARG A CA 1
ATOM 4853 C C . ARG A 1 618 ? 3.043 34.969 -16.547 1 88.88 618 ARG A C 1
ATOM 4855 O O . ARG A 1 618 ? 2.492 36.094 -16.5 1 88.88 618 ARG A O 1
ATOM 4862 N N . PRO A 1 619 ? 2.867 34.062 -17.531 1 89.19 619 PRO A N 1
ATOM 4863 C CA . PRO A 1 619 ? 1.77 34.312 -18.469 1 89.19 619 PRO A CA 1
ATOM 4864 C C . PRO A 1 619 ? 0.427 34.5 -17.766 1 89.19 619 PRO A C 1
ATOM 4866 O O . PRO A 1 619 ? 0.172 33.844 -16.75 1 89.19 619 PRO A O 1
ATOM 4869 N N . ARG A 1 620 ? -0.393 35.375 -18.297 1 91.31 620 ARG A N 1
ATOM 4870 C CA . ARG A 1 620 ? -1.682 35.719 -17.719 1 91.31 620 ARG A CA 1
ATOM 4871 C C . ARG A 1 620 ? -2.49 34.5 -17.359 1 91.31 620 ARG A C 1
ATOM 4873 O O . ARG A 1 620 ? -3.045 34.406 -16.266 1 91.31 620 ARG A O 1
ATOM 4880 N N . ALA A 1 621 ? -2.555 33.5 -18.281 1 89.12 621 ALA A N 1
ATOM 4881 C CA . ALA A 1 621 ? -3.348 32.312 -18.078 1 89.12 621 ALA A CA 1
ATOM 4882 C C . ALA A 1 621 ? -2.836 31.516 -16.875 1 89.12 621 ALA A C 1
ATOM 4884 O O . ALA A 1 621 ? -3.621 30.938 -16.125 1 89.12 621 ALA A O 1
ATOM 4885 N N . GLU A 1 622 ? -1.563 31.469 -16.703 1 90.44 622 GLU A N 1
ATOM 4886 C CA . GLU A 1 622 ? -0.969 30.766 -15.578 1 90.44 622 GLU A CA 1
ATOM 4887 C C . GLU A 1 622 ? -1.244 31.484 -14.266 1 90.44 622 GLU A C 1
ATOM 4889 O O . GLU A 1 622 ? -1.534 30.844 -13.25 1 90.44 622 GLU A O 1
ATOM 4894 N N . ALA A 1 623 ? -1.081 32.812 -14.312 1 93.31 623 ALA A N 1
ATOM 4895 C CA . ALA A 1 623 ? -1.37 33.594 -13.125 1 93.31 623 ALA A CA 1
ATOM 4896 C C . ALA A 1 623 ? -2.816 33.406 -12.672 1 93.31 623 ALA A C 1
ATOM 4898 O O . ALA A 1 623 ? -3.088 33.25 -11.484 1 93.31 623 ALA A O 1
ATOM 4899 N N . GLU A 1 624 ? -3.717 33.438 -13.688 1 95.12 624 GLU A N 1
ATOM 4900 C CA . GLU A 1 624 ? -5.129 33.219 -13.398 1 95.12 624 GLU A CA 1
ATOM 4901 C C . GLU A 1 624 ? -5.348 31.844 -12.773 1 95.12 624 GLU A C 1
ATOM 4903 O O . GLU A 1 624 ? -6.121 31.703 -11.828 1 95.12 624 GLU A O 1
ATOM 4908 N N . GLY A 1 625 ? -4.672 30.859 -13.289 1 93.19 625 GLY A N 1
ATOM 4909 C CA . GLY A 1 625 ? -4.785 29.516 -12.766 1 93.19 625 GLY A CA 1
ATOM 4910 C C . GLY A 1 625 ? -4.293 29.375 -11.344 1 93.19 625 GLY A C 1
ATOM 4911 O O . GLY A 1 625 ? -4.918 28.703 -10.523 1 93.19 625 GLY A O 1
ATOM 4912 N N . PHE A 1 626 ? -3.18 30 -11.031 1 94.5 626 PHE A N 1
ATOM 4913 C CA . PHE A 1 626 ? -2.615 29.938 -9.688 1 94.5 626 PHE A CA 1
ATOM 4914 C C . PHE A 1 626 ? -3.557 30.578 -8.672 1 94.5 626 PHE A C 1
ATOM 4916 O O . PHE A 1 626 ? -3.816 30 -7.613 1 94.5 626 PHE A O 1
ATOM 4923 N N . LEU A 1 627 ? -4.07 31.734 -9.023 1 96.69 627 LEU A N 1
ATOM 4924 C CA . LEU A 1 627 ? -4.969 32.438 -8.125 1 96.69 627 LEU A CA 1
ATOM 4925 C C . LEU A 1 627 ? -6.262 31.672 -7.918 1 96.69 627 LEU A C 1
ATOM 4927 O O . LEU A 1 627 ? -6.719 31.5 -6.785 1 96.69 627 LEU A O 1
ATOM 4931 N N . ALA A 1 628 ? -6.805 31.156 -8.992 1 96.88 628 ALA A N 1
ATOM 4932 C CA . ALA A 1 628 ? -8.031 30.375 -8.914 1 96.88 628 ALA A CA 1
ATOM 4933 C C . ALA A 1 628 ? -7.836 29.141 -8.055 1 96.88 628 ALA A C 1
ATOM 4935 O O . ALA A 1 628 ? -8.711 28.766 -7.27 1 96.88 628 ALA A O 1
ATOM 4936 N N . LYS A 1 629 ? -6.703 28.531 -8.203 1 96.25 629 LYS A N 1
ATOM 4937 C CA . LYS A 1 629 ? -6.402 27.344 -7.43 1 96.25 629 LYS A CA 1
ATOM 4938 C C . LYS A 1 629 ? -6.316 27.656 -5.938 1 96.25 629 LYS A C 1
ATOM 4940 O O . LYS A 1 629 ? -6.945 26.984 -5.117 1 96.25 629 LYS A O 1
ATOM 4945 N N . VAL A 1 630 ? -5.559 28.625 -5.617 1 97.25 630 VAL A N 1
ATOM 4946 C CA . VAL A 1 630 ? -5.285 28.922 -4.215 1 97.25 630 VAL A CA 1
ATOM 4947 C C . VAL A 1 630 ? -6.574 29.328 -3.512 1 97.25 630 VAL A C 1
ATOM 4949 O O . VAL A 1 630 ? -6.902 28.812 -2.443 1 97.25 630 VAL A O 1
ATOM 4952 N N . PHE A 1 631 ? -7.324 30.234 -4.098 1 98 631 PHE A N 1
ATOM 4953 C CA . PHE A 1 631 ? -8.539 30.719 -3.455 1 98 631 PHE A CA 1
ATOM 4954 C C . PHE A 1 631 ? -9.625 29.656 -3.469 1 98 631 PHE A C 1
ATOM 4956 O O . PHE A 1 631 ? -10.391 29.531 -2.51 1 98 631 PHE A O 1
ATOM 4963 N N . GLY A 1 632 ? -9.688 28.906 -4.52 1 97.88 632 GLY A N 1
ATOM 4964 C CA . GLY A 1 632 ? -10.648 27.812 -4.59 1 97.88 632 GLY A CA 1
ATOM 4965 C C . GLY A 1 632 ? -10.367 26.719 -3.592 1 97.88 632 GLY A C 1
ATOM 4966 O O . GLY A 1 632 ? -11.273 26.234 -2.914 1 97.88 632 GLY A O 1
ATOM 4967 N N . VAL A 1 633 ? -9.141 26.328 -3.529 1 97.56 633 VAL A N 1
ATOM 4968 C CA . VAL A 1 633 ? -8.711 25.281 -2.613 1 97.56 633 VAL A CA 1
ATOM 4969 C C . VAL A 1 633 ? -9 25.688 -1.174 1 97.56 633 VAL A C 1
ATOM 4971 O O . VAL A 1 633 ? -9.484 24.891 -0.372 1 97.56 633 VAL A O 1
ATOM 4974 N N . TYR A 1 634 ? -8.695 26.906 -0.873 1 97.88 634 TYR A N 1
ATOM 4975 C CA . TYR A 1 634 ? -8.891 27.391 0.49 1 97.88 634 TYR A CA 1
ATOM 4976 C C . TYR A 1 634 ? -10.375 27.406 0.849 1 97.88 634 TYR A C 1
ATOM 4978 O O . TYR A 1 634 ? -10.758 27.016 1.957 1 97.88 634 TYR A O 1
ATOM 4986 N N . LEU A 1 635 ? -11.148 27.812 -0.076 1 98.12 635 LEU A N 1
ATOM 4987 C CA . LEU A 1 635 ? -12.586 27.812 0.154 1 98.12 635 LEU A CA 1
ATOM 4988 C C . LEU A 1 635 ? -13.109 26.391 0.316 1 98.12 635 LEU A C 1
ATOM 4990 O O . LEU A 1 635 ? -13.914 26.125 1.206 1 98.12 635 LEU A O 1
ATOM 4994 N N . THR A 1 636 ? -12.688 25.531 -0.562 1 98.38 636 THR A N 1
ATOM 4995 C CA . THR A 1 636 ? -13.086 24.125 -0.501 1 98.38 636 THR A CA 1
ATOM 4996 C C . THR A 1 636 ? -12.781 23.531 0.871 1 98.38 636 THR A C 1
ATOM 4998 O O . THR A 1 636 ? -13.617 22.844 1.458 1 98.38 636 THR A O 1
ATOM 5001 N N . GLU A 1 637 ? -11.594 23.812 1.336 1 97.56 637 GLU A N 1
ATOM 5002 C CA . GLU A 1 637 ? -11.172 23.312 2.641 1 97.56 637 GLU A CA 1
ATOM 5003 C C . GLU A 1 637 ? -12.023 23.906 3.76 1 97.56 637 GLU A C 1
ATOM 5005 O O . GLU A 1 637 ? -12.367 23.203 4.719 1 97.56 637 GLU A O 1
ATOM 5010 N N . GLY A 1 638 ? -12.328 25.156 3.684 1 97 638 GLY A N 1
ATOM 5011 C CA . GLY A 1 638 ? -13.18 25.781 4.676 1 97 638 GLY A CA 1
ATOM 5012 C C . GLY A 1 638 ? -14.562 25.172 4.754 1 97 638 GLY A C 1
ATOM 5013 O O . GLY A 1 638 ? -15.086 24.938 5.844 1 97 638 GLY A O 1
ATOM 5014 N N . ILE A 1 639 ? -15.109 24.891 3.611 1 97.25 639 ILE A N 1
ATOM 5015 C CA . ILE A 1 639 ? -16.438 24.297 3.541 1 97.25 639 ILE A CA 1
ATOM 5016 C C . ILE A 1 639 ? -16.391 22.875 4.094 1 97.25 639 ILE A C 1
ATOM 5018 O O . ILE A 1 639 ? -17.297 22.453 4.812 1 97.25 639 ILE A O 1
ATOM 5022 N N . ALA A 1 640 ? -15.383 22.188 3.795 1 97.12 640 ALA A N 1
ATOM 5023 C CA . ALA A 1 640 ? -15.266 20.781 4.184 1 97.12 640 ALA A CA 1
ATOM 5024 C C . ALA A 1 640 ? -15.156 20.641 5.699 1 97.12 640 ALA A C 1
ATOM 5026 O O . ALA A 1 640 ? -15.336 19.547 6.238 1 97.12 640 ALA A O 1
ATOM 5027 N N . ARG A 1 641 ? -14.898 21.656 6.43 1 95.19 641 ARG A N 1
ATOM 5028 C CA . ARG A 1 641 ? -14.664 21.578 7.867 1 95.19 641 ARG A CA 1
ATOM 5029 C C . ARG A 1 641 ? -15.945 21.844 8.648 1 95.19 641 ARG A C 1
ATOM 5031 O O . ARG A 1 641 ? -15.992 21.625 9.859 1 95.19 641 ARG A O 1
ATOM 5038 N N . VAL A 1 642 ? -16.969 22.188 7.961 1 93.5 642 VAL A N 1
ATOM 5039 C CA . VAL A 1 642 ? -18.234 22.5 8.609 1 93.5 642 VAL A CA 1
ATOM 5040 C C . VAL A 1 642 ? -18.875 21.203 9.109 1 93.5 642 VAL A C 1
ATOM 5042 O O . VAL A 1 642 ? -18.75 20.156 8.477 1 93.5 642 VAL A O 1
ATOM 5045 N N . GLY A 1 643 ? -19.531 21.312 10.25 1 92 643 GLY A N 1
ATOM 5046 C CA . GLY A 1 643 ? -20.266 20.188 10.797 1 92 643 GLY A CA 1
ATOM 5047 C C . GLY A 1 643 ? -19.406 19.281 11.672 1 92 643 GLY A C 1
ATOM 5048 O O . GLY A 1 643 ? -19.906 18.281 12.211 1 92 643 GLY A O 1
ATOM 5049 N N . ALA A 1 644 ? -18.188 19.672 11.883 1 89.62 644 ALA A N 1
ATOM 5050 C CA . ALA A 1 644 ? -17.281 18.859 12.68 1 89.62 644 ALA A CA 1
ATOM 5051 C C . ALA A 1 644 ? -17.469 19.125 14.172 1 89.62 644 ALA A C 1
ATOM 5053 O O . ALA A 1 644 ? -17.797 20.234 14.57 1 89.62 644 ALA A O 1
ATOM 5054 N N . GLY A 1 645 ? -17.359 18.094 15.039 1 84.38 645 GLY A N 1
ATOM 5055 C CA . GLY A 1 645 ? -17.312 18.312 16.469 1 84.38 645 GLY A CA 1
ATOM 5056 C C . GLY A 1 645 ? -18.391 17.547 17.234 1 84.38 645 GLY A C 1
ATOM 5057 O O . GLY A 1 645 ? -18.375 17.5 18.469 1 84.38 645 GLY A O 1
ATOM 5058 N N . ALA A 1 646 ? -19.359 16.984 16.438 1 88.94 646 ALA A N 1
ATOM 5059 C CA . ALA A 1 646 ? -20.391 16.203 17.109 1 88.94 646 ALA A CA 1
ATOM 5060 C C . ALA A 1 646 ? -19.859 14.844 17.531 1 88.94 646 ALA A C 1
ATOM 5062 O O . ALA A 1 646 ? -18.781 14.43 17.109 1 88.94 646 ALA A O 1
ATOM 5063 N N . GLY A 1 647 ? -20.641 14.227 18.391 1 89.88 647 GLY A N 1
ATOM 5064 C CA . GLY A 1 647 ? -20.219 12.93 18.891 1 89.88 647 GLY A CA 1
ATOM 5065 C C . GLY A 1 647 ? -20.547 11.789 17.953 1 89.88 647 GLY A C 1
ATOM 5066 O O . GLY A 1 647 ? -21.531 11.867 17.203 1 89.88 647 GLY A O 1
ATOM 5067 N N . THR A 1 648 ? -19.719 10.773 17.969 1 93.88 648 THR A N 1
ATOM 5068 C CA . THR A 1 648 ? -19.938 9.523 17.25 1 93.88 648 THR A CA 1
ATOM 5069 C C . THR A 1 648 ? -20.234 8.391 18.219 1 93.88 648 THR A C 1
ATOM 5071 O O . THR A 1 648 ? -19.469 8.141 19.156 1 93.88 648 THR A O 1
ATOM 5074 N N . TYR A 1 649 ? -21.406 7.637 17.953 1 94.25 649 TYR A N 1
ATOM 5075 C CA . TYR A 1 649 ? -21.859 6.664 18.953 1 94.25 649 TYR A CA 1
ATOM 5076 C C . TYR A 1 649 ? -22.125 5.312 18.297 1 94.2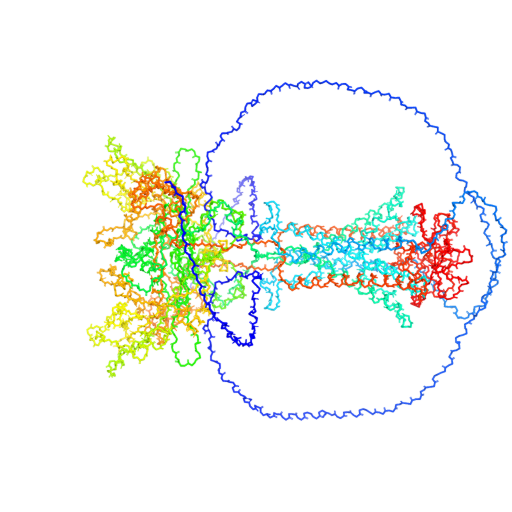5 649 TYR A C 1
ATOM 5078 O O . TYR A 1 649 ? -22.453 5.242 17.109 1 94.25 649 TYR A O 1
ATOM 5086 N N . LEU A 1 650 ? -21.969 4.285 19.078 1 93.88 650 LEU A N 1
ATOM 5087 C CA . LEU A 1 650 ? -22.406 2.928 18.75 1 93.88 650 LEU A CA 1
ATOM 5088 C C . LEU A 1 650 ? -23.375 2.408 19.797 1 93.88 650 LEU A C 1
ATOM 5090 O O . LEU A 1 650 ? -23.203 2.662 21 1 93.88 650 LEU A O 1
ATOM 5094 N N . GLY A 1 651 ? -24.344 1.65 19.312 1 89.94 651 GLY A N 1
ATOM 5095 C CA . GLY A 1 651 ? -25.281 1.045 20.234 1 89.94 651 GLY A CA 1
ATOM 5096 C C . GLY A 1 651 ? -24.734 -0.181 20.938 1 89.94 651 GLY A C 1
ATOM 5097 O O . GLY A 1 651 ? -24 -0.976 20.328 1 89.94 651 GLY A O 1
ATOM 5098 N N . ARG A 1 652 ? -24.984 -0.304 22.203 1 87.06 652 ARG A N 1
ATOM 5099 C CA . ARG A 1 652 ? -24.578 -1.492 22.953 1 87.06 652 ARG A CA 1
ATOM 5100 C C . ARG A 1 652 ? -25.797 -2.273 23.438 1 87.06 652 ARG A C 1
ATOM 5102 O O . ARG A 1 652 ? -25.719 -3.484 23.656 1 87.06 652 ARG A O 1
ATOM 5109 N N . GLY A 1 653 ? -26.875 -1.516 23.656 1 85.38 653 GLY A N 1
ATOM 5110 C CA . GLY A 1 653 ? -28.078 -2.182 24.125 1 85.38 653 GLY A CA 1
ATOM 5111 C C . GLY A 1 653 ? -29.281 -1.255 24.203 1 85.38 653 GLY A C 1
ATOM 5112 O O . GLY A 1 653 ? -29.125 -0.065 24.5 1 85.38 653 GLY A O 1
ATOM 5113 N N . LYS A 1 654 ? -30.406 -1.856 23.828 1 86.19 654 LYS A N 1
ATOM 5114 C CA . LYS A 1 654 ? -31.656 -1.097 23.906 1 86.19 654 LYS A CA 1
ATOM 5115 C C . LYS A 1 654 ? -32.75 -1.92 24.562 1 86.19 654 LYS A C 1
ATOM 5117 O O . LYS A 1 654 ? -32.938 -3.094 24.234 1 86.19 654 LYS A O 1
ATOM 5122 N N . THR A 1 655 ? -33.219 -1.416 25.672 1 86.94 655 THR A N 1
ATOM 5123 C CA . THR A 1 655 ? -34.438 -1.967 26.266 1 86.94 655 THR A CA 1
ATOM 5124 C C . THR A 1 655 ? -35.594 -0.992 26.141 1 86.94 655 THR A C 1
ATOM 5126 O O . THR A 1 655 ? -35.469 0.073 25.531 1 86.94 655 THR A O 1
ATOM 5129 N N . GLU A 1 656 ? -36.781 -1.358 26.688 1 83.19 656 GLU A N 1
ATOM 5130 C CA . GLU A 1 656 ? -37.969 -0.507 26.594 1 83.19 656 GLU A CA 1
ATOM 5131 C C . GLU A 1 656 ? -37.75 0.819 27.328 1 83.19 656 GLU A C 1
ATOM 5133 O O . GLU A 1 656 ? -38.25 1.858 26.891 1 83.19 656 GLU A O 1
ATOM 5138 N N . ASN A 1 657 ? -36.938 0.746 28.328 1 89.06 657 ASN A N 1
ATOM 5139 C CA . ASN A 1 657 ? -36.812 1.955 29.141 1 89.06 657 ASN A CA 1
ATOM 5140 C C . ASN A 1 657 ? -35.375 2.408 29.281 1 89.06 657 ASN A C 1
ATOM 5142 O O . ASN A 1 657 ? -35.062 3.232 30.141 1 89.06 657 ASN A O 1
ATOM 5146 N N . SER A 1 658 ? -34.5 1.795 28.453 1 91.94 658 SER A N 1
ATOM 5147 C CA . SER A 1 658 ? -33.125 2.188 28.578 1 91.94 658 SER A CA 1
ATOM 5148 C C . SER A 1 658 ? -32.375 2.072 27.25 1 91.94 658 SER A C 1
ATOM 5150 O O . SER A 1 658 ? -32.719 1.243 26.406 1 91.94 658 SER A O 1
ATOM 5152 N N . LEU A 1 659 ? -31.484 3.006 27.031 1 92.19 659 LEU A N 1
ATOM 5153 C CA . LEU A 1 659 ? -30.594 3.016 25.875 1 92.19 659 LEU A CA 1
ATOM 5154 C C . LEU A 1 659 ? -29.141 3.168 26.312 1 92.19 659 LEU A C 1
ATOM 5156 O O . LEU A 1 659 ? -28.797 4.09 27.062 1 92.19 659 LEU A O 1
ATOM 5160 N N . THR A 1 660 ? -28.312 2.209 25.953 1 92.38 660 THR A N 1
ATOM 5161 C CA . THR A 1 660 ? -26.891 2.271 26.25 1 92.38 660 THR A CA 1
ATOM 5162 C C . THR A 1 660 ? -26.078 2.496 24.984 1 92.38 660 THR A C 1
ATOM 5164 O O . THR A 1 660 ? -26.203 1.744 24.016 1 92.38 660 THR A O 1
ATOM 5167 N N . LEU A 1 661 ? -25.281 3.559 25.031 1 93.12 661 LEU A N 1
ATOM 5168 C CA . LEU A 1 661 ? -24.438 3.924 23.906 1 93.12 661 LEU A CA 1
ATOM 5169 C C . LEU A 1 661 ? -22.969 3.994 24.312 1 93.12 661 LEU A C 1
ATOM 5171 O O . LEU A 1 661 ? -22.656 4.059 25.5 1 93.12 661 LEU A O 1
ATOM 5175 N N . VAL A 1 662 ? -22.125 3.859 23.344 1 92.75 662 VAL A N 1
ATOM 5176 C CA . VAL A 1 662 ? -20.703 4.109 23.531 1 92.75 662 VAL A CA 1
ATOM 5177 C C . VAL A 1 662 ? -20.266 5.301 22.688 1 92.75 662 VAL A C 1
ATOM 5179 O O . VAL A 1 662 ? -20.438 5.301 21.469 1 92.75 662 VAL A O 1
ATOM 5182 N N . ASP A 1 663 ? -19.734 6.305 23.328 1 92.44 663 ASP A N 1
ATOM 5183 C CA . ASP A 1 663 ? -19.156 7.461 22.656 1 92.44 663 ASP A CA 1
ATOM 5184 C C . ASP A 1 663 ? -17.734 7.168 22.172 1 92.44 663 ASP A C 1
ATOM 5186 O O . ASP A 1 663 ? -16.797 7.105 22.984 1 92.44 663 ASP A O 1
ATOM 5190 N N . LEU A 1 664 ? -17.562 7.09 20.875 1 92.06 664 LEU A N 1
ATOM 5191 C CA . LEU A 1 664 ? -16.266 6.734 20.328 1 92.06 664 LEU A CA 1
ATOM 5192 C C . LEU A 1 664 ? -15.281 7.887 20.484 1 92.06 664 LEU A C 1
ATOM 5194 O O . LEU A 1 664 ? -14.062 7.688 20.391 1 92.06 664 LEU A O 1
ATOM 5198 N N . SER A 1 665 ? -15.781 9.117 20.719 1 87.62 665 SER A N 1
ATOM 5199 C CA . SER A 1 665 ? -14.914 10.273 20.922 1 87.62 665 SER A CA 1
ATOM 5200 C C . SER A 1 665 ? -14.336 10.305 22.328 1 87.62 665 SER A C 1
ATOM 5202 O O . SER A 1 665 ? -13.438 11.086 22.625 1 87.62 665 SER A O 1
ATOM 5204 N N . ALA A 1 666 ? -14.789 9.375 23.219 1 86.88 666 ALA A N 1
ATOM 5205 C CA . ALA A 1 666 ? -14.328 9.328 24.594 1 86.88 666 ALA A CA 1
ATOM 5206 C C . ALA A 1 666 ? -14.039 7.898 25.031 1 86.88 666 ALA A C 1
ATOM 5208 O O . ALA A 1 666 ? -14.125 7.574 26.219 1 86.88 666 ALA A O 1
ATOM 5209 N N . GLN A 1 667 ? -13.734 7.102 24.172 1 84.69 667 GLN A N 1
ATOM 5210 C CA . GLN A 1 667 ? -13.68 5.668 24.438 1 84.69 667 GLN A CA 1
ATOM 5211 C C . GLN A 1 667 ? -12.5 5.32 25.344 1 84.69 667 GLN A C 1
ATOM 5213 O O . GLN A 1 667 ? -12.484 4.246 25.953 1 84.69 667 GLN A O 1
ATOM 5218 N N . TYR A 1 668 ? -11.594 6.195 25.547 1 80.19 668 TYR A N 1
ATOM 5219 C CA . TYR A 1 668 ? -10.453 5.91 26.406 1 80.19 668 TYR A CA 1
ATOM 5220 C C . TYR A 1 668 ? -10.508 6.734 27.688 1 80.19 668 TYR A C 1
ATOM 5222 O O . TYR A 1 668 ? -9.539 6.781 28.438 1 80.19 668 TYR A O 1
ATOM 5230 N N . GLY A 1 669 ? -11.586 7.277 27.906 1 76.25 669 GLY A N 1
ATOM 5231 C CA . GLY A 1 669 ? -11.766 7.961 29.172 1 76.25 669 GLY A CA 1
ATOM 5232 C C . GLY A 1 669 ? -12.031 7.012 30.328 1 76.25 669 GLY A C 1
ATOM 5233 O O . GLY A 1 669 ? -12.039 5.793 30.141 1 76.25 669 GLY A O 1
ATOM 5234 N N . THR A 1 670 ? -12.148 7.531 31.422 1 75.75 670 THR A N 1
ATOM 5235 C CA . THR A 1 670 ? -12.352 6.738 32.625 1 75.75 670 THR A CA 1
ATOM 5236 C C . THR A 1 670 ? -13.656 5.945 32.531 1 75.75 670 THR A C 1
ATOM 5238 O O . THR A 1 670 ? -13.766 4.859 33.094 1 75.75 670 THR A O 1
ATOM 5241 N N . THR A 1 671 ? -14.539 6.461 31.781 1 80.38 671 THR A N 1
ATOM 5242 C CA . THR A 1 671 ? -15.836 5.809 31.688 1 80.38 671 THR A CA 1
ATOM 5243 C C . THR A 1 671 ? -15.914 4.965 30.406 1 80.38 671 THR A C 1
ATOM 5245 O O . THR A 1 671 ? -16.953 4.367 30.125 1 80.38 671 THR A O 1
ATOM 5248 N N . GLU A 1 672 ? -14.875 4.977 29.625 1 81.69 672 GLU A N 1
ATOM 5249 C CA . GLU A 1 672 ? -14.812 4.227 28.375 1 81.69 672 GLU A CA 1
ATOM 5250 C C . GLU A 1 672 ? -15.906 4.664 27.406 1 81.69 672 GLU A C 1
ATOM 5252 O O . GLU A 1 672 ? -16.453 3.844 26.656 1 81.69 672 GLU A O 1
ATOM 5257 N N . GLY A 1 673 ? -16.359 5.895 27.625 1 86.88 673 GLY A N 1
ATOM 5258 C CA . GLY A 1 673 ? -17.328 6.504 26.734 1 86.88 673 GLY A CA 1
ATOM 5259 C C . GLY A 1 673 ? -18.75 6.004 26.953 1 86.88 673 GLY A C 1
ATOM 5260 O O . GLY A 1 673 ? -19.609 6.168 26.078 1 86.88 673 GLY A O 1
ATOM 5261 N N . ARG A 1 674 ? -19 5.391 28.016 1 89.5 674 ARG A N 1
ATOM 5262 C CA . ARG A 1 674 ? -20.312 4.82 28.281 1 89.5 674 ARG A CA 1
ATOM 5263 C C . ARG A 1 674 ? -21.344 5.914 28.531 1 89.5 674 ARG A C 1
ATOM 5265 O O . ARG A 1 674 ? -21.094 6.855 29.281 1 89.5 674 ARG A O 1
ATOM 5272 N N . LEU A 1 675 ? -22.438 5.789 27.828 1 91.75 675 LEU A N 1
ATOM 5273 C CA . LEU A 1 675 ? -23.594 6.652 28.031 1 91.75 675 LEU A CA 1
ATOM 5274 C C . LEU A 1 675 ? -24.875 5.828 28.203 1 91.75 675 LEU A C 1
ATOM 5276 O O . LEU A 1 675 ? -25.266 5.082 27.312 1 91.75 675 LEU A O 1
ATOM 5280 N N . GLU A 1 676 ? -25.453 5.949 29.375 1 93.5 676 GLU A N 1
ATOM 5281 C CA . GLU A 1 676 ? -26.688 5.242 29.656 1 93.5 676 GLU A CA 1
ATOM 5282 C C . GLU A 1 676 ? -27.844 6.219 29.859 1 93.5 676 GLU A C 1
ATOM 5284 O O . GLU A 1 676 ? -27.766 7.137 30.672 1 93.5 676 GLU A O 1
ATOM 5289 N N . ILE A 1 677 ? -28.844 6 29.094 1 94.19 677 ILE A N 1
ATOM 5290 C CA . ILE A 1 677 ? -30.047 6.816 29.188 1 94.19 677 ILE A CA 1
ATOM 5291 C C . ILE A 1 677 ? -31.203 5.961 29.688 1 94.19 677 ILE A C 1
ATOM 5293 O O . ILE A 1 677 ? -31.562 4.953 29.078 1 94.19 677 ILE A O 1
ATOM 5297 N N . THR A 1 678 ? -31.75 6.344 30.828 1 94.38 678 THR A N 1
ATOM 5298 C CA . THR A 1 678 ? -32.844 5.578 31.438 1 94.38 678 THR A CA 1
ATOM 5299 C C . THR A 1 678 ? -34.031 6.469 31.688 1 94.38 678 THR A C 1
ATOM 5301 O O . THR A 1 678 ? -33.906 7.621 32.125 1 94.38 678 THR A O 1
ATOM 5304 N N . GLY A 1 679 ? -35.219 5.895 31.406 1 93.12 679 GLY A N 1
ATOM 5305 C CA . GLY A 1 679 ? -36.438 6.605 31.719 1 93.12 679 GLY A CA 1
ATOM 5306 C C . GLY A 1 679 ? -36.75 6.59 33.219 1 93.12 679 GLY A C 1
ATOM 5307 O O . GLY A 1 679 ? -36.812 5.523 33.812 1 93.12 679 GLY A O 1
ATOM 5308 N N . ILE A 1 680 ? -36.844 7.785 33.812 1 91.31 680 ILE A N 1
ATOM 5309 C CA . ILE A 1 680 ? -37.25 7.898 35.219 1 91.31 680 ILE A CA 1
ATOM 5310 C C . ILE A 1 680 ? -38.75 7.812 35.312 1 91.31 680 ILE A C 1
ATOM 5312 O O . ILE A 1 680 ? -39.281 7.109 36.188 1 91.31 680 ILE A O 1
ATOM 5316 N N . ASN A 1 681 ? -39.438 8.648 34.562 1 88.38 681 ASN A N 1
ATOM 5317 C CA . ASN A 1 681 ? -40.875 8.656 34.406 1 88.38 681 ASN A CA 1
ATOM 5318 C C . ASN A 1 681 ? -41.281 8.992 32.969 1 88.38 681 ASN A C 1
ATOM 5320 O O . ASN A 1 681 ? -40.469 8.844 32.062 1 88.38 681 ASN A O 1
ATOM 5324 N N . ASP A 1 682 ? -42.562 9.406 32.75 1 87.62 682 ASP A N 1
ATOM 5325 C CA . ASP A 1 682 ? -43.062 9.609 31.406 1 87.62 682 ASP A CA 1
ATOM 5326 C C . ASP A 1 682 ? -42.562 10.93 30.828 1 87.62 682 ASP A C 1
ATOM 5328 O O . ASP A 1 682 ? -42.656 11.164 29.625 1 87.62 682 ASP A O 1
ATOM 5332 N N . THR A 1 683 ? -41.875 11.742 31.641 1 92.06 683 THR A N 1
ATOM 5333 C CA . THR A 1 683 ? -41.531 13.07 31.156 1 92.06 683 THR A CA 1
ATOM 5334 C C . THR A 1 683 ? -40.031 13.344 31.344 1 92.06 683 THR A C 1
ATOM 5336 O O . THR A 1 683 ? -39.5 14.328 30.844 1 92.06 683 THR A O 1
ATOM 5339 N N . HIS A 1 684 ? -39.406 12.469 32.094 1 93.94 684 HIS A N 1
ATOM 5340 C CA . HIS A 1 684 ? -38 12.734 32.438 1 93.94 684 HIS A CA 1
ATOM 5341 C C . HIS A 1 684 ? -37.156 11.5 32.188 1 93.94 684 HIS A C 1
ATOM 5343 O O . HIS A 1 684 ? -37.625 10.367 32.344 1 93.94 684 HIS A O 1
ATOM 5349 N N . THR A 1 685 ? -35.875 11.773 31.672 1 94.31 685 THR A N 1
ATOM 5350 C CA . THR A 1 685 ? -34.875 10.727 31.516 1 94.31 685 THR A CA 1
ATOM 5351 C C . THR A 1 685 ? -33.594 11.055 32.312 1 94.31 685 THR A C 1
ATOM 5353 O O . THR A 1 685 ? -33.312 12.227 32.562 1 94.31 685 THR A O 1
ATOM 5356 N N . LEU A 1 686 ? -32.906 10.039 32.688 1 94.75 686 LEU A N 1
ATOM 5357 C CA . LEU A 1 686 ? -31.609 10.148 33.375 1 94.75 686 LEU A CA 1
ATOM 5358 C C . LEU A 1 686 ? -30.469 9.797 32.406 1 94.75 686 LEU A C 1
ATOM 5360 O O . LEU A 1 686 ? -30.438 8.703 31.844 1 94.75 686 LEU A O 1
ATOM 5364 N N . TRP A 1 687 ? -29.656 10.781 32.156 1 92.44 687 TRP A N 1
ATOM 5365 C CA . TRP A 1 687 ? -28.453 10.578 31.359 1 92.44 687 TRP A CA 1
ATOM 5366 C C . TRP A 1 687 ? -27.234 10.375 32.25 1 92.44 687 TRP A C 1
ATOM 5368 O O . TRP A 1 687 ? -26.844 11.273 33 1 92.44 687 TRP A O 1
ATOM 5378 N N . ASP A 1 688 ? -26.672 9.172 32.156 1 90.81 688 ASP A N 1
ATOM 5379 C CA . ASP A 1 688 ? -25.531 8.789 33 1 90.81 688 ASP A CA 1
ATOM 5380 C C . ASP A 1 688 ? -24.312 8.453 32.125 1 90.81 688 ASP A C 1
ATOM 5382 O O . ASP A 1 688 ? -24.281 7.414 31.469 1 90.81 688 ASP A O 1
ATOM 5386 N N . ASN A 1 689 ? -23.328 9.281 32.156 1 84.81 689 ASN A N 1
ATOM 5387 C CA . ASN A 1 689 ? -22.109 9 31.406 1 84.81 689 ASN A CA 1
ATOM 5388 C C . ASN A 1 689 ? -21.016 8.445 32.312 1 84.81 689 ASN A C 1
ATOM 5390 O O . ASN A 1 689 ? -19.859 8.359 31.922 1 84.81 689 ASN A O 1
ATOM 5394 N N . GLY A 1 690 ? -21.453 8.078 33.5 1 79.38 690 GLY A N 1
ATOM 5395 C CA . GLY A 1 690 ? -20.516 7.516 34.438 1 79.38 690 GLY A CA 1
ATOM 5396 C C . GLY A 1 690 ? -19.938 8.547 35.406 1 79.38 690 GLY A C 1
ATOM 5397 O O . GLY A 1 690 ? -19.594 8.219 36.531 1 79.38 690 GLY A O 1
ATOM 5398 N N . PHE A 1 691 ? -19.828 9.836 35 1 74.81 691 PHE A N 1
ATOM 5399 C CA . PHE A 1 691 ? -19.281 10.898 35.844 1 74.81 691 PHE A CA 1
ATOM 5400 C C . PHE A 1 691 ? -20.406 11.781 36.406 1 74.81 691 PHE A C 1
ATOM 5402 O O . PHE A 1 691 ? -20.344 12.211 37.562 1 74.81 691 PHE A O 1
ATOM 5409 N N . ARG A 1 692 ? -21.25 12.016 35.438 1 78.62 692 ARG A N 1
ATOM 5410 C CA . ARG A 1 692 ? -22.344 12.906 35.781 1 78.62 692 ARG A CA 1
ATOM 5411 C C . ARG A 1 692 ? -23.688 12.297 35.438 1 78.62 692 ARG A C 1
ATOM 5413 O O . ARG A 1 692 ? -23.828 11.656 34.406 1 78.62 692 ARG A O 1
ATOM 5420 N N . LYS A 1 693 ? -24.516 12.477 36.344 1 88.12 693 LYS A N 1
ATOM 5421 C CA . LYS A 1 693 ? -25.906 12.117 36.094 1 88.12 693 LYS A CA 1
ATOM 5422 C C . LYS A 1 693 ? -26.781 13.359 35.906 1 88.12 693 LYS A C 1
ATOM 5424 O O . LYS A 1 693 ? -26.812 14.227 36.781 1 88.12 693 LYS A O 1
ATOM 5429 N N . THR A 1 694 ? -27.297 13.477 34.75 1 89.81 694 THR A N 1
ATOM 5430 C CA . THR A 1 694 ? -28.125 14.641 34.438 1 89.81 694 THR A CA 1
ATOM 5431 C C . THR A 1 694 ? -29.562 14.211 34.156 1 89.81 694 THR A C 1
ATOM 5433 O O . THR A 1 694 ? -29.781 13.281 33.375 1 89.81 694 THR A O 1
ATOM 5436 N N . VAL A 1 695 ? -30.422 14.914 34.781 1 92.81 695 VAL A N 1
ATOM 5437 C CA . VAL A 1 695 ? -31.828 14.664 34.469 1 92.81 695 VAL A CA 1
ATOM 5438 C C . VAL A 1 695 ? -32.344 15.633 33.406 1 92.81 695 VAL A C 1
ATOM 5440 O O . VAL A 1 695 ? -32.219 16.844 33.562 1 92.81 695 VAL A O 1
ATOM 5443 N N . ASN A 1 696 ? -32.75 15.094 32.344 1 92.31 696 ASN A N 1
ATOM 5444 C CA . ASN A 1 696 ? -33.25 15.906 31.25 1 92.31 696 ASN A CA 1
ATOM 5445 C C . ASN A 1 696 ? -34.781 15.812 31.125 1 92.31 696 ASN A C 1
ATOM 5447 O O . ASN A 1 696 ? -35.344 14.742 31.344 1 92.31 696 ASN A O 1
ATOM 5451 N N . ALA A 1 697 ? -35.438 16.906 30.859 1 91.81 697 ALA A N 1
ATOM 5452 C CA . ALA A 1 697 ? -36.906 16.953 30.703 1 91.81 697 ALA A CA 1
ATOM 5453 C C . ALA A 1 697 ? -37.312 16.422 29.328 1 91.81 697 ALA A C 1
ATOM 5455 O O . ALA A 1 697 ? -37.875 17.156 28.516 1 91.81 697 ALA A O 1
ATOM 5456 N N . GLN A 1 698 ? -37.062 15.211 29.078 1 91.56 698 GLN A N 1
ATOM 5457 C CA . GLN A 1 698 ? -37.406 14.5 27.859 1 91.56 698 GLN A CA 1
ATOM 5458 C C . GLN A 1 698 ? -37.844 13.07 28.156 1 91.56 698 GLN A C 1
ATOM 5460 O O . GLN A 1 698 ? -37.281 12.414 29.031 1 91.56 698 GLN A O 1
ATOM 5465 N N . SER A 1 699 ? -38.938 12.625 27.484 1 91.06 699 SER A N 1
ATOM 5466 C CA . SER A 1 699 ? -39.344 11.242 27.625 1 91.06 699 SER A CA 1
ATOM 5467 C C . SER A 1 699 ? -38.438 10.297 26.859 1 91.06 699 SER A C 1
ATOM 5469 O O . SER A 1 699 ? -37.656 10.734 26 1 91.06 699 SER A O 1
ATOM 5471 N N . MET A 1 700 ? -38.5 9.023 27.203 1 91.75 700 MET A N 1
ATOM 5472 C CA . MET A 1 700 ? -37.719 8.039 26.484 1 91.75 700 MET A CA 1
ATOM 5473 C C . MET A 1 700 ? -38.094 7.988 25 1 91.75 700 MET A C 1
ATOM 5475 O O . MET A 1 700 ? -37.25 7.766 24.141 1 91.75 700 MET A O 1
ATOM 5479 N N . ALA A 1 701 ? -39.344 8.258 24.766 1 88.62 701 ALA A N 1
ATOM 5480 C CA . ALA A 1 701 ? -39.781 8.297 23.375 1 88.62 701 ALA A CA 1
ATOM 5481 C C . ALA A 1 701 ? -39.156 9.461 22.625 1 88.62 701 ALA A C 1
ATOM 5483 O O . ALA A 1 701 ? -38.812 9.328 21.453 1 88.62 701 ALA A O 1
ATOM 5484 N N . ALA A 1 702 ? -39.062 10.547 23.312 1 90.38 702 ALA A N 1
ATOM 5485 C CA . ALA A 1 702 ? -38.438 11.719 22.688 1 90.38 702 ALA A CA 1
ATOM 5486 C C . ALA A 1 702 ? -36.969 11.469 22.422 1 90.38 702 ALA A C 1
ATOM 5488 O O . ALA A 1 702 ? -36.438 11.898 21.391 1 90.38 702 ALA A O 1
ATOM 5489 N N . VAL A 1 703 ? -36.344 10.805 23.328 1 89.69 703 VAL A N 1
ATOM 5490 C CA . VAL A 1 703 ? -34.906 10.469 23.172 1 89.69 703 VAL A CA 1
ATOM 5491 C C . VAL A 1 703 ? -34.75 9.547 21.969 1 89.69 703 VAL A C 1
ATOM 5493 O O . VAL A 1 703 ? -33.812 9.742 21.156 1 89.69 703 VAL A O 1
ATOM 5496 N N . GLU A 1 704 ? -35.562 8.648 21.875 1 85.94 704 GLU A N 1
ATOM 5497 C CA . GLU A 1 704 ? -35.469 7.723 20.75 1 85.94 704 GLU A CA 1
ATOM 5498 C C . GLU A 1 704 ? -35.688 8.445 19.422 1 85.94 704 GLU A C 1
ATOM 5500 O O . GLU A 1 704 ? -35.062 8.102 18.422 1 85.94 704 GLU A O 1
ATOM 5505 N N . GLU A 1 705 ? -36.531 9.406 19.469 1 84.75 705 GLU A N 1
ATOM 5506 C CA . GLU A 1 705 ? -36.75 10.195 18.266 1 84.75 705 GLU A CA 1
ATOM 5507 C C . GLU A 1 705 ? -35.531 10.992 17.875 1 84.75 705 GLU A C 1
ATOM 5509 O O . GLU A 1 705 ? -35.188 11.094 16.688 1 84.75 705 GLU A O 1
ATOM 5514 N N . ILE A 1 706 ? -34.906 11.5 18.828 1 83.69 706 ILE A N 1
ATOM 5515 C CA . ILE A 1 706 ? -33.688 12.266 18.578 1 83.69 706 ILE A CA 1
ATOM 5516 C C . ILE A 1 706 ? -32.594 11.359 18 1 83.69 706 ILE A C 1
ATOM 5518 O O . ILE A 1 706 ? -31.922 11.719 17.031 1 83.69 706 ILE A O 1
ATOM 5522 N N . VAL A 1 707 ? -32.5 10.227 18.562 1 84.38 707 VAL A N 1
ATOM 5523 C CA . VAL A 1 707 ? -31.484 9.266 18.125 1 84.38 707 VAL A CA 1
ATOM 5524 C C . VAL A 1 707 ? -31.797 8.805 16.703 1 84.38 707 VAL A C 1
ATOM 5526 O O . VAL A 1 707 ? -30.891 8.672 15.875 1 84.38 707 VAL A O 1
ATOM 5529 N N . ASN A 1 708 ? -33.031 8.688 16.438 1 79.25 708 ASN A N 1
ATOM 5530 C CA . ASN A 1 708 ? -33.438 8.227 15.117 1 79.25 708 ASN A CA 1
ATOM 5531 C C . ASN A 1 708 ? -33.25 9.312 14.055 1 79.25 708 ASN A C 1
ATOM 5533 O O . ASN A 1 708 ? -33.156 9.008 12.867 1 79.25 708 ASN A O 1
ATOM 5537 N N . ASN A 1 709 ? -33.188 10.539 14.523 1 83.31 709 ASN A N 1
ATOM 5538 C CA . ASN A 1 709 ? -32.969 11.641 13.594 1 83.31 709 ASN A CA 1
ATOM 5539 C C . ASN A 1 709 ? -31.484 11.898 13.352 1 83.31 709 ASN A C 1
ATOM 5541 O O . ASN A 1 709 ? -31.125 12.664 12.461 1 83.31 709 ASN A O 1
ATOM 5545 N N . ASN A 1 710 ? -30.703 11.219 14.117 1 89.88 710 ASN A N 1
ATOM 5546 C CA . ASN A 1 710 ? -29.266 11.328 13.906 1 89.88 710 ASN A CA 1
ATOM 5547 C C . ASN A 1 710 ? -28.844 10.688 12.586 1 89.88 710 ASN A C 1
ATOM 5549 O O . ASN A 1 710 ? -29.609 9.898 12.008 1 89.88 710 ASN A O 1
ATOM 5553 N N . MET A 1 711 ? -27.703 11.086 12.133 1 93.88 711 MET A N 1
ATOM 5554 C CA . MET A 1 711 ? -27.172 10.438 10.938 1 93.88 711 MET A CA 1
ATOM 5555 C C . MET A 1 711 ? -26.688 9.031 11.258 1 93.88 711 MET A C 1
ATOM 5557 O O . MET A 1 711 ? -25.859 8.844 12.156 1 93.88 711 MET A O 1
ATOM 5561 N N . GLU A 1 712 ? -27.266 8.039 10.5 1 94.31 712 GLU A N 1
ATOM 5562 C CA . GLU A 1 712 ? -26.922 6.641 10.719 1 94.31 712 GLU A CA 1
ATOM 5563 C C . GLU A 1 712 ? -26.109 6.094 9.547 1 94.31 712 GLU A C 1
ATOM 5565 O O . GLU A 1 712 ? -26.5 6.23 8.391 1 94.31 712 GLU A O 1
ATOM 5570 N N . PHE A 1 713 ? -25 5.469 9.93 1 95.31 713 PHE A N 1
ATOM 5571 C CA . PHE A 1 713 ? -24.125 4.93 8.891 1 95.31 713 PHE A CA 1
ATOM 5572 C C . PHE A 1 713 ? -23.969 3.42 9.039 1 95.31 713 PHE A C 1
ATOM 5574 O O . PHE A 1 713 ? -23.906 2.906 10.164 1 95.31 713 PHE A O 1
ATOM 5581 N N . ASP A 1 714 ? -23.969 2.77 7.91 1 94.75 714 ASP A N 1
ATOM 5582 C CA . ASP A 1 714 ? -23.578 1.365 7.816 1 94.75 714 ASP A CA 1
ATOM 5583 C C . ASP A 1 714 ? -22.469 1.17 6.789 1 94.75 714 ASP A C 1
ATOM 5585 O O . ASP A 1 714 ? -22.078 2.119 6.113 1 94.75 714 ASP A O 1
ATOM 5589 N N . PHE A 1 715 ? -21.906 -0.051 6.801 1 96.06 715 PHE A N 1
ATOM 5590 C CA . PHE A 1 715 ? -20.75 -0.256 5.949 1 96.06 715 PHE A CA 1
ATOM 5591 C C . PHE A 1 715 ? -20.859 -1.571 5.188 1 96.06 715 PHE A C 1
ATOM 5593 O O . PHE A 1 715 ? -21.219 -2.6 5.766 1 96.06 715 PHE A O 1
ATOM 5600 N N . ASP A 1 716 ? -20.625 -1.46 3.859 1 95.19 716 ASP A N 1
ATOM 5601 C CA . ASP A 1 716 ? -20.312 -2.678 3.117 1 95.19 716 ASP A CA 1
ATOM 5602 C C . ASP A 1 716 ? -18.875 -3.113 3.357 1 95.19 716 ASP A C 1
ATOM 5604 O O . ASP A 1 716 ? -17.969 -2.277 3.426 1 95.19 716 ASP A O 1
ATOM 5608 N N . VAL A 1 717 ? -18.703 -4.395 3.508 1 96.12 717 VAL A N 1
ATOM 5609 C CA . VAL A 1 717 ? -17.375 -4.895 3.854 1 96.12 717 VAL A CA 1
ATOM 5610 C C . VAL A 1 717 ? -16.906 -5.879 2.787 1 96.12 717 VAL A C 1
ATOM 5612 O O . VAL A 1 717 ? -17.672 -6.738 2.342 1 96.12 717 VAL A O 1
ATOM 5615 N N . ARG A 1 718 ? -15.711 -5.695 2.363 1 95.5 718 ARG A N 1
ATOM 5616 C CA . ARG A 1 718 ? -15 -6.668 1.532 1 95.5 718 ARG A CA 1
ATOM 5617 C C . ARG A 1 718 ? -13.688 -7.082 2.176 1 95.5 718 ARG A C 1
ATOM 5619 O O . ARG A 1 718 ? -13.086 -6.312 2.928 1 95.5 718 ARG A O 1
ATOM 5626 N N . ARG A 1 719 ? -13.234 -8.258 1.962 1 94.44 719 ARG A N 1
ATOM 5627 C CA . ARG A 1 719 ? -11.969 -8.766 2.479 1 94.44 719 ARG A CA 1
ATOM 5628 C C . ARG A 1 719 ? -11.062 -9.242 1.345 1 94.44 719 ARG A C 1
ATOM 5630 O O . ARG A 1 719 ? -11.555 -9.688 0.303 1 94.44 719 ARG A O 1
ATOM 5637 N N . TYR A 1 720 ? -9.711 -9.094 1.577 1 92.88 720 TYR A N 1
ATOM 5638 C CA . TYR A 1 720 ? -8.727 -9.461 0.568 1 92.88 720 TYR A CA 1
ATOM 5639 C C . TYR A 1 720 ? -8.008 -10.75 0.953 1 92.88 720 TYR A C 1
ATOM 5641 O O . TYR A 1 720 ? -7.57 -10.906 2.096 1 92.88 720 TYR A O 1
ATOM 5649 N N . GLY A 1 721 ? -7.977 -11.641 0.015 1 91.44 721 GLY A N 1
ATOM 5650 C CA . GLY A 1 721 ? -7.305 -12.906 0.263 1 91.44 721 GLY A CA 1
ATOM 5651 C C . GLY A 1 721 ? -7.41 -13.875 -0.899 1 91.44 721 GLY A C 1
ATOM 5652 O O . GLY A 1 721 ? -7.699 -13.469 -2.027 1 91.44 721 GLY A O 1
ATOM 5653 N N . TYR A 1 722 ? -6.984 -15.164 -0.565 1 92.25 722 TYR A N 1
ATOM 5654 C CA . TYR A 1 722 ? -7.012 -16.203 -1.578 1 92.25 722 TYR A CA 1
ATOM 5655 C C . TYR A 1 722 ? -8.383 -16.875 -1.639 1 92.25 722 TYR A C 1
ATOM 5657 O O . TYR A 1 722 ? -9.008 -17.125 -0.604 1 92.25 722 TYR A O 1
ATOM 5665 N N . GLY A 1 723 ? -8.805 -16.969 -2.797 1 93.81 723 GLY A N 1
ATOM 5666 C CA . GLY A 1 723 ? -10.078 -17.641 -3.01 1 93.81 723 GLY A CA 1
ATOM 5667 C C . GLY A 1 723 ? -10.312 -18.031 -4.457 1 93.81 723 GLY A C 1
ATOM 5668 O O . GLY A 1 723 ? -9.406 -17.938 -5.285 1 93.81 723 GLY A O 1
ATOM 5669 N N . THR A 1 724 ? -11.516 -18.672 -4.699 1 93.38 724 THR A N 1
ATOM 5670 C CA . THR A 1 724 ? -11.867 -19.156 -6.031 1 93.38 724 THR A CA 1
ATOM 5671 C C . THR A 1 724 ? -13.047 -18.375 -6.598 1 93.38 724 THR A C 1
ATOM 5673 O O . THR A 1 724 ? -13.648 -17.547 -5.898 1 93.38 724 THR A O 1
ATOM 5676 N N . GLY A 1 725 ? -13.227 -18.5 -7.906 1 91.19 725 GLY A N 1
ATOM 5677 C CA . GLY A 1 725 ? -14.43 -17.969 -8.516 1 91.19 725 GLY A CA 1
ATOM 5678 C C . GLY A 1 725 ? -14.219 -16.641 -9.219 1 91.19 725 GLY A C 1
ATOM 5679 O O . GLY A 1 725 ? -15.164 -16.047 -9.734 1 91.19 725 GLY A O 1
ATOM 5680 N N . ARG A 1 726 ? -13.102 -16.125 -9.156 1 88 726 ARG A N 1
ATOM 5681 C CA . ARG A 1 726 ? -12.836 -14.867 -9.828 1 88 726 ARG A CA 1
ATOM 5682 C C . ARG A 1 726 ? -12.609 -15.07 -11.32 1 88 726 ARG A C 1
ATOM 5684 O O . ARG A 1 726 ? -11.82 -15.93 -11.719 1 88 726 ARG A O 1
ATOM 5691 N N . PRO A 1 727 ? -13.266 -14.273 -12.102 1 86.06 727 PRO A N 1
ATOM 5692 C CA . PRO A 1 727 ? -13.156 -14.477 -13.547 1 86.06 727 PRO A CA 1
ATOM 5693 C C . PRO A 1 727 ? -11.805 -14.055 -14.102 1 86.06 727 PRO A C 1
ATOM 5695 O O . PRO A 1 727 ? -11.312 -12.969 -13.781 1 86.06 727 PRO A O 1
ATOM 5698 N N . ARG A 1 728 ? -11.148 -14.906 -14.859 1 81.69 728 ARG A N 1
ATOM 5699 C CA . ARG A 1 728 ? -9.914 -14.648 -15.594 1 81.69 728 ARG A CA 1
ATOM 5700 C C . ARG A 1 728 ? -9.852 -15.461 -16.875 1 81.69 728 ARG A C 1
ATOM 5702 O O . ARG A 1 728 ? -10.484 -16.516 -16.984 1 81.69 728 ARG A O 1
ATOM 5709 N N . LYS A 1 729 ? -9.047 -14.977 -17.859 1 82.25 729 LYS A N 1
ATOM 5710 C CA . LYS A 1 729 ? -8.953 -15.617 -19.156 1 82.25 729 LYS A CA 1
ATOM 5711 C C . LYS A 1 729 ? -8.344 -17.016 -19.031 1 82.25 729 LYS A C 1
ATOM 5713 O O . LYS A 1 729 ? -8.781 -17.953 -19.719 1 82.25 729 LYS A O 1
ATOM 5718 N N . THR A 1 730 ? -7.379 -17.172 -18.234 1 83.12 730 THR A N 1
ATOM 5719 C CA . THR A 1 730 ? -6.738 -18.469 -18.062 1 83.12 730 THR A CA 1
ATOM 5720 C C . THR A 1 730 ? -7.707 -19.469 -17.422 1 83.12 730 THR A C 1
ATOM 5722 O O . THR A 1 730 ? -7.676 -20.656 -17.75 1 83.12 730 THR A O 1
ATOM 5725 N N . LEU A 1 731 ? -8.523 -19.016 -16.547 1 87.69 731 LEU A N 1
ATOM 5726 C CA . LEU A 1 731 ? -9.531 -19.875 -15.938 1 87.69 731 LEU A CA 1
ATOM 5727 C C . LEU A 1 731 ? -10.547 -20.344 -16.969 1 87.69 731 LEU A C 1
ATOM 5729 O O . LEU A 1 731 ? -10.922 -21.516 -16.984 1 87.69 731 LEU A O 1
ATOM 5733 N N . THR A 1 732 ? -10.977 -19.438 -17.812 1 91.44 732 THR A N 1
ATOM 5734 C CA . THR A 1 732 ? -11.922 -19.797 -18.859 1 91.44 732 THR A CA 1
ATOM 5735 C C . THR A 1 732 ? -11.32 -20.844 -19.797 1 91.44 732 THR A C 1
ATOM 5737 O O . THR A 1 732 ? -11.992 -21.797 -20.188 1 91.44 732 THR A O 1
ATOM 5740 N N . PHE A 1 733 ? -10.109 -20.672 -20.156 1 90.38 733 PHE A N 1
ATOM 5741 C CA . PHE A 1 733 ? -9.422 -21.641 -21 1 90.38 733 PHE A CA 1
ATOM 5742 C C . PHE A 1 733 ? -9.383 -23.016 -20.328 1 90.38 733 PHE A C 1
ATOM 5744 O O . PHE A 1 733 ? -9.664 -24.031 -20.953 1 90.38 733 PHE A O 1
ATOM 5751 N N . ALA A 1 734 ? -8.969 -23 -19.094 1 91.75 734 ALA A N 1
ATOM 5752 C CA . ALA A 1 734 ? -8.891 -24.266 -18.344 1 91.75 734 ALA A CA 1
ATOM 5753 C C . ALA A 1 734 ? -10.25 -24.938 -18.266 1 91.75 734 ALA A C 1
ATOM 5755 O O . ALA A 1 734 ? -10.352 -26.156 -18.406 1 91.75 734 ALA A O 1
ATOM 5756 N N . LEU A 1 735 ? -11.289 -24.203 -18.109 1 95 735 LEU A N 1
ATOM 5757 C CA . LEU A 1 735 ? -12.641 -24.75 -18.047 1 95 735 LEU A CA 1
ATOM 5758 C C . LEU A 1 735 ? -13.039 -25.344 -19.391 1 95 735 LEU A C 1
ATOM 5760 O O . LEU A 1 735 ? -13.664 -26.422 -19.438 1 95 735 LEU A O 1
ATOM 5764 N N . VAL A 1 736 ? -12.656 -24.672 -20.438 1 95.06 736 VAL A N 1
ATOM 5765 C CA . VAL A 1 736 ? -12.969 -25.172 -21.766 1 95.06 736 VAL A CA 1
ATOM 5766 C C . VAL A 1 736 ? -12.281 -26.516 -21.984 1 95.06 736 VAL A C 1
ATOM 5768 O O . VAL A 1 736 ? -12.867 -27.438 -22.562 1 95.06 736 VAL A O 1
ATOM 5771 N N . MET A 1 737 ? -11.062 -26.609 -21.531 1 94.38 737 MET A N 1
ATOM 5772 C CA . MET A 1 737 ? -10.336 -27.875 -21.688 1 94.38 737 MET A CA 1
ATOM 5773 C C . MET A 1 737 ? -11.008 -29 -20.906 1 94.38 737 MET A C 1
ATOM 5775 O O . MET A 1 737 ? -11.047 -30.141 -21.359 1 94.38 737 MET A O 1
ATOM 5779 N N . MET A 1 738 ? -11.539 -28.703 -19.766 1 96.44 738 MET A N 1
ATOM 5780 C CA . MET A 1 738 ? -12.258 -29.703 -18.984 1 96.44 738 MET A CA 1
ATOM 5781 C C . MET A 1 738 ? -13.555 -30.109 -19.672 1 96.44 738 MET A C 1
ATOM 5783 O O . MET A 1 738 ? -13.945 -31.281 -19.656 1 96.44 738 MET A O 1
ATOM 5787 N N . VAL A 1 739 ? -14.203 -29.156 -20.312 1 96.69 739 VAL A N 1
ATOM 5788 C CA . VAL A 1 739 ? -15.445 -29.438 -21.031 1 96.69 739 VAL A CA 1
ATOM 5789 C C . VAL A 1 739 ? -15.156 -30.328 -22.234 1 96.69 739 VAL A C 1
ATOM 5791 O O . VAL A 1 739 ? -15.945 -31.219 -22.562 1 96.69 739 VAL A O 1
ATOM 5794 N N . VAL A 1 740 ? -14.062 -30.062 -22.844 1 96.56 740 VAL A N 1
ATOM 5795 C CA . VAL A 1 740 ? -13.656 -30.906 -23.969 1 96.56 740 VAL A CA 1
ATOM 5796 C C . VAL A 1 740 ? -13.469 -32.344 -23.5 1 96.56 740 VAL A C 1
ATOM 5798 O O . VAL A 1 740 ? -13.945 -33.281 -24.156 1 96.56 740 VAL A O 1
ATOM 5801 N N . TYR A 1 741 ? -12.828 -32.562 -22.391 1 96.5 741 TYR A N 1
ATOM 5802 C CA . TYR A 1 741 ? -12.648 -33.906 -21.844 1 96.5 741 TYR A CA 1
ATOM 5803 C C . TYR A 1 741 ? -13.992 -34.531 -21.531 1 96.5 741 TYR A C 1
ATOM 5805 O O . TYR A 1 741 ? -14.25 -35.688 -21.906 1 96.5 741 TYR A O 1
ATOM 5813 N N . LEU A 1 742 ? -14.828 -33.781 -20.875 1 96.38 742 LEU A N 1
ATOM 5814 C CA . LEU A 1 742 ? -16.141 -34.312 -20.531 1 96.38 742 LEU A CA 1
ATOM 5815 C C . LEU A 1 742 ? -16.953 -34.625 -21.781 1 96.38 742 LEU A C 1
ATOM 5817 O O . LEU A 1 742 ? -17.688 -35.594 -21.828 1 96.38 742 LEU A O 1
ATOM 5821 N N . GLY A 1 743 ? -16.812 -33.75 -22.781 1 95.81 743 GLY A N 1
ATOM 5822 C CA . GLY A 1 743 ? -17.469 -34.031 -24.062 1 95.81 743 GLY A CA 1
ATOM 5823 C C . GLY A 1 743 ? -17.031 -35.344 -24.688 1 95.81 743 GLY A C 1
ATOM 5824 O O . GLY A 1 743 ? -17.859 -36.062 -25.219 1 95.81 743 GLY A O 1
ATOM 5825 N N . ILE A 1 744 ? -15.727 -35.656 -24.547 1 95.12 744 ILE A N 1
ATOM 5826 C CA . ILE A 1 744 ? -15.195 -36.906 -25.078 1 95.12 744 ILE A CA 1
ATOM 5827 C C . ILE A 1 744 ? -15.82 -38.094 -24.344 1 95.12 744 ILE A C 1
ATOM 5829 O O . ILE A 1 744 ? -16.234 -39.062 -24.969 1 95.12 744 ILE A O 1
ATOM 5833 N N . VAL A 1 745 ? -15.906 -37.969 -23.078 1 94.06 745 VAL A N 1
ATOM 5834 C CA . VAL A 1 745 ? -16.469 -39.062 -22.281 1 94.06 745 VAL A CA 1
ATOM 5835 C C . VAL A 1 745 ? -17.953 -39.25 -22.609 1 94.06 745 VAL A C 1
ATOM 5837 O O . VAL A 1 745 ? -18.453 -40.375 -22.703 1 94.06 745 VAL A O 1
ATOM 5840 N N . VAL A 1 746 ? -18.641 -38.156 -22.844 1 93.62 746 VAL A N 1
ATOM 5841 C CA . VAL A 1 746 ? -20.062 -38.219 -23.172 1 93.62 746 VAL A CA 1
ATOM 5842 C C . VAL A 1 746 ? -20.25 -38.844 -24.547 1 93.62 746 VAL A C 1
ATOM 5844 O O . VAL A 1 746 ? -21.125 -39.688 -24.734 1 93.62 746 VAL A O 1
ATOM 5847 N N . VAL A 1 747 ? -19.438 -38.406 -25.5 1 92.12 747 VAL A N 1
ATOM 5848 C CA . VAL A 1 747 ? -19.516 -39 -26.844 1 92.12 747 VAL A CA 1
ATOM 5849 C C . VAL A 1 747 ? -19.266 -40.5 -26.766 1 92.12 747 VAL A C 1
ATOM 5851 O O . VAL A 1 747 ? -19.938 -41.281 -27.422 1 92.12 747 VAL A O 1
ATOM 5854 N N . TYR A 1 748 ? -18.234 -40.844 -25.938 1 90.12 748 TYR A N 1
ATOM 5855 C CA . TYR A 1 748 ? -17.938 -42.25 -25.75 1 90.12 748 TYR A CA 1
ATOM 5856 C C . TYR A 1 748 ? -19.125 -42.969 -25.125 1 90.12 748 TYR A C 1
ATOM 5858 O O . TYR A 1 748 ? -19.5 -44.062 -25.578 1 90.12 748 TYR A O 1
ATOM 5866 N N . ALA A 1 749 ? -19.688 -42.406 -24.141 1 87.94 749 ALA A N 1
ATOM 5867 C CA . ALA A 1 749 ? -20.828 -43 -23.453 1 87.94 749 ALA A CA 1
ATOM 5868 C C . ALA A 1 749 ? -22.031 -43.125 -24.391 1 87.94 749 ALA A C 1
ATOM 5870 O O . ALA A 1 749 ? -22.719 -44.156 -24.375 1 87.94 749 ALA A O 1
ATOM 5871 N N . LEU A 1 750 ? -22.281 -42.188 -25.219 1 88.19 750 LEU A N 1
ATOM 5872 C CA . LEU A 1 750 ? -23.375 -42.219 -26.172 1 88.19 750 LEU A CA 1
ATOM 5873 C C . LEU A 1 750 ? -23.141 -43.281 -27.234 1 88.19 750 LEU A C 1
ATOM 5875 O O . LEU A 1 750 ? -24.078 -43.969 -27.656 1 88.19 750 LEU A O 1
ATOM 5879 N N . ALA A 1 751 ? -21.859 -43.344 -27.609 1 83.12 751 ALA A N 1
ATOM 5880 C CA . ALA A 1 751 ? -21.531 -44.375 -28.594 1 83.12 751 ALA A CA 1
ATOM 5881 C C . ALA A 1 751 ? -21.75 -45.781 -28.031 1 83.12 751 ALA A C 1
ATOM 5883 O O . ALA A 1 751 ? -22.344 -46.625 -28.703 1 83.12 751 ALA A O 1
ATOM 5884 N N . VAL A 1 752 ? -21.328 -45.969 -26.828 1 80.5 752 VAL A N 1
ATOM 5885 C CA . VAL A 1 752 ? -21.484 -47.25 -26.203 1 80.5 752 VAL A CA 1
ATOM 5886 C C . VAL A 1 752 ? -22.969 -47.5 -25.891 1 80.5 752 VAL A C 1
ATOM 5888 O O . VAL A 1 752 ? -23.5 -48.594 -26.156 1 80.5 752 VAL A O 1
ATOM 5891 N N . GLY A 1 753 ? -23.641 -46.5 -25.328 1 78.19 753 GLY A N 1
ATOM 5892 C CA . GLY A 1 753 ? -25.047 -46.594 -25.016 1 78.19 753 GLY A CA 1
ATOM 5893 C C . GLY A 1 753 ? -25.922 -46.781 -26.25 1 78.19 753 GLY A C 1
ATOM 5894 O O . GLY A 1 753 ? -26.844 -47.594 -26.234 1 78.19 753 GLY A O 1
ATOM 5895 N N . GLY A 1 754 ? -25.656 -46.062 -27.25 1 78.12 754 GLY A N 1
ATOM 5896 C CA . GLY A 1 754 ? -26.391 -46.219 -28.5 1 78.12 754 GLY A CA 1
ATOM 5897 C C . GLY A 1 754 ? -26.25 -47.594 -29.109 1 78.12 754 GLY A C 1
ATOM 5898 O O . GLY A 1 754 ? -27.234 -48.156 -29.609 1 78.12 754 GLY A O 1
ATOM 5899 N N . ALA A 1 755 ? -25.078 -48.125 -29.109 1 75.25 755 ALA A N 1
ATOM 5900 C CA . ALA A 1 755 ? -24.844 -49.469 -29.625 1 75.25 755 ALA A CA 1
ATOM 5901 C C . ALA A 1 755 ? -25.656 -50.5 -28.828 1 75.25 755 ALA A C 1
ATOM 5903 O O . ALA A 1 755 ? -26.219 -51.438 -29.406 1 75.25 755 ALA A O 1
ATOM 5904 N N . HIS A 1 756 ? -25.734 -50.219 -27.578 1 74.5 756 HIS A N 1
ATOM 5905 C CA . HIS A 1 756 ? -26.531 -51.125 -26.734 1 74.5 756 HIS A CA 1
ATOM 5906 C C . HIS A 1 756 ? -28.016 -51 -27.062 1 74.5 756 HIS A C 1
ATOM 5908 O O . HIS A 1 756 ? -28.734 -52 -27.078 1 74.5 756 HIS A O 1
ATOM 5914 N N . LEU A 1 757 ? -28.438 -49.812 -27.25 1 76.56 757 LEU A N 1
ATOM 5915 C CA . LEU A 1 757 ? -29.844 -49.594 -27.578 1 76.56 757 LEU A CA 1
ATOM 5916 C C . LEU A 1 757 ? -30.203 -50.219 -28.922 1 76.56 757 LEU A C 1
ATOM 5918 O O . LEU A 1 757 ? -31.281 -50.812 -29.078 1 76.56 757 LEU A O 1
ATOM 5922 N N . LEU A 1 758 ? -29.359 -50.062 -29.812 1 75.56 758 LEU A N 1
ATOM 5923 C CA . LEU A 1 758 ? -29.594 -50.688 -31.109 1 75.56 758 LEU A CA 1
ATOM 5924 C C . LEU A 1 758 ? -29.672 -52.188 -31 1 75.56 758 LEU A C 1
ATOM 5926 O O . LEU A 1 758 ? -30.469 -52.844 -31.688 1 75.56 758 LEU A O 1
ATOM 5930 N N . GLU A 1 759 ? -28.859 -52.75 -30.141 1 71.88 759 GLU A N 1
ATOM 5931 C CA . GLU A 1 759 ? -28.922 -54.188 -29.906 1 71.88 759 GLU A CA 1
ATOM 5932 C C . GLU A 1 759 ? -30.266 -54.594 -29.281 1 71.88 759 GLU A C 1
ATOM 5934 O O . GLU A 1 759 ? -30.828 -55.625 -29.641 1 71.88 759 GLU A O 1
ATOM 5939 N N . LEU A 1 760 ? -30.672 -53.812 -28.453 1 71.75 760 LEU A N 1
ATOM 5940 C CA . LEU A 1 760 ? -31.922 -54.125 -27.766 1 71.75 760 LEU A CA 1
ATOM 5941 C C . LEU A 1 760 ? -33.094 -54.031 -28.719 1 71.75 760 LEU A C 1
ATOM 5943 O O . LEU A 1 760 ? -34.031 -54.812 -28.609 1 71.75 760 LEU A O 1
ATOM 5947 N N . VAL A 1 761 ? -33.125 -53.125 -29.688 1 72.31 761 VAL A N 1
ATOM 5948 C CA . VAL A 1 761 ? -34.25 -52.938 -30.625 1 72.31 761 VAL A CA 1
ATOM 5949 C C . VAL A 1 761 ? -34.094 -53.938 -31.781 1 72.31 761 VAL A C 1
ATOM 5951 O O . VAL A 1 761 ? -35 -54.062 -32.625 1 72.31 761 VAL A O 1
ATOM 5954 N N . GLY A 1 762 ? -33.312 -55 -31.828 1 63.72 762 GLY A N 1
ATOM 5955 C CA . GLY A 1 762 ? -33.156 -56.094 -32.781 1 63.72 762 GLY A CA 1
ATOM 5956 C C . GLY A 1 762 ? -32.594 -55.625 -34.125 1 63.72 762 GLY A C 1
ATOM 5957 O O . GLY A 1 762 ? -32.625 -56.375 -35.094 1 63.72 762 GLY A O 1
ATOM 5958 N N . VAL A 1 763 ? -32.75 -54.625 -34.469 1 59.06 763 VAL A N 1
ATOM 5959 C CA . VAL A 1 763 ? -32.406 -54.156 -35.812 1 59.06 763 VAL A CA 1
ATOM 5960 C C . VAL A 1 763 ? -30.906 -54.375 -36.062 1 59.06 763 VAL A C 1
ATOM 5962 O O . VAL A 1 763 ? -30.484 -54.688 -37.188 1 59.06 763 VAL A O 1
ATOM 5965 N N . GLY A 1 764 ? -30.172 -54.25 -35.219 1 53.28 764 GLY A N 1
ATOM 5966 C CA . GLY A 1 764 ? -28.75 -54.344 -35.531 1 53.28 764 GLY A CA 1
ATOM 5967 C C . GLY A 1 764 ? -28.094 -55.562 -34.906 1 53.28 764 GLY A C 1
ATOM 5968 O O . GLY A 1 764 ? -28.625 -56.156 -34 1 53.28 764 GLY A O 1
ATOM 5969 N N . GLY A 1 765 ? -27.547 -56.531 -35.812 1 51.38 765 GLY A N 1
ATOM 5970 C CA . GLY A 1 765 ? -26.781 -57.625 -35.25 1 51.38 765 GLY A CA 1
ATOM 5971 C C . GLY A 1 765 ? -26.062 -57.25 -33.969 1 51.38 765 GLY A C 1
ATOM 5972 O O . GLY A 1 765 ? -25.984 -56.062 -33.625 1 51.38 765 GLY A O 1
ATOM 5973 N N . PRO A 1 766 ? -26.109 -58.25 -32.969 1 50.31 766 PRO A N 1
ATOM 5974 C CA . PRO A 1 766 ? -25.391 -57.938 -31.719 1 50.31 766 PRO A CA 1
ATOM 5975 C C . PRO A 1 766 ? -24.281 -56.906 -31.922 1 50.31 766 PRO A C 1
ATOM 5977 O O . PRO A 1 766 ? -23.344 -57.156 -32.688 1 50.31 766 PRO A O 1
ATOM 5980 N N . THR A 1 767 ? -24.75 -55.812 -32.188 1 47.78 767 THR A N 1
ATOM 5981 C CA . THR A 1 767 ? -23.797 -54.75 -32.438 1 47.78 767 THR A CA 1
ATOM 5982 C C . THR A 1 767 ? -22.578 -54.906 -31.516 1 47.78 767 THR A C 1
ATOM 5984 O O . THR A 1 767 ? -22.719 -55.344 -30.375 1 47.78 767 THR A O 1
ATOM 5987 N N . ARG A 1 768 ? -21.422 -55 -31.984 1 47.31 768 ARG A N 1
ATOM 5988 C CA . ARG A 1 768 ? -20 -55.094 -31.688 1 47.31 768 ARG A CA 1
ATOM 5989 C C . ARG A 1 768 ? -19.641 -54.188 -30.5 1 47.31 768 ARG A C 1
ATOM 5991 O O . ARG A 1 768 ? -18.469 -53.875 -30.297 1 47.31 768 ARG A O 1
ATOM 5998 N N . VAL A 1 769 ? -20.453 -53.344 -29.938 1 50.69 769 VAL A N 1
ATOM 5999 C CA . VAL A 1 769 ? -19.828 -52.438 -28.984 1 50.69 769 VAL A CA 1
ATOM 6000 C C . VAL A 1 769 ? -19.156 -53.25 -27.875 1 50.69 769 VAL A C 1
ATOM 6002 O O . VAL A 1 769 ? -19.828 -53.875 -27.047 1 50.69 769 VAL A O 1
ATOM 6005 N N . LEU A 1 770 ? -18.047 -54.188 -28.141 1 54.28 770 LEU A N 1
ATOM 6006 C 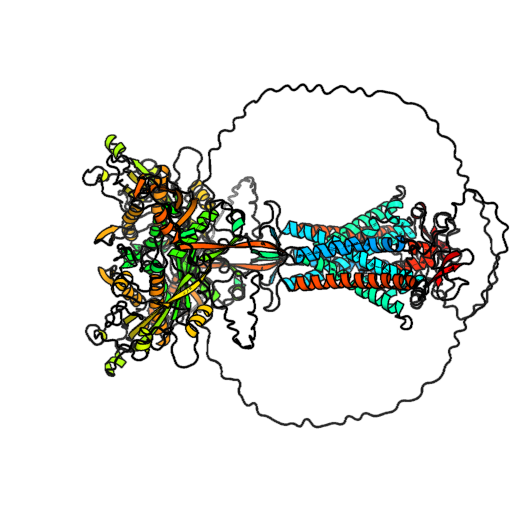CA . LEU A 1 770 ? -17.391 -55.406 -27.688 1 54.28 770 LEU A CA 1
ATOM 6007 C C . LEU A 1 770 ? -16.719 -55.156 -26.344 1 54.28 770 LEU A C 1
ATOM 6009 O O . LEU A 1 770 ? -15.859 -54.281 -26.219 1 54.28 770 LEU A O 1
ATOM 6013 N N . SER A 1 771 ? -17.312 -55.125 -25.344 1 71.88 771 SER A N 1
ATOM 6014 C CA . SER A 1 771 ? -16.656 -55.25 -24.062 1 71.88 771 SER A CA 1
ATOM 6015 C C . SER A 1 771 ? -15.609 -56.375 -24.062 1 71.88 771 SER A C 1
ATOM 6017 O O . SER A 1 771 ? -15.805 -57.406 -23.438 1 71.88 771 SER A O 1
ATOM 6019 N N . VAL A 1 772 ? -14.703 -56.094 -24.969 1 81.38 772 VAL A N 1
ATOM 6020 C CA . VAL A 1 772 ? -13.602 -57.062 -25 1 81.38 772 VAL A CA 1
ATOM 6021 C C . VAL A 1 772 ? -12.844 -57.062 -23.688 1 81.38 772 VAL A C 1
ATOM 6023 O O . VAL A 1 772 ? -12.398 -56 -23.234 1 81.38 772 VAL A O 1
ATOM 6026 N N . VAL A 1 773 ? -12.789 -58.094 -23 1 82.06 773 VAL A N 1
ATOM 6027 C CA . VAL A 1 773 ? -12.305 -58.156 -21.625 1 82.06 773 VAL A CA 1
ATOM 6028 C C . VAL A 1 773 ? -10.781 -58.312 -21.625 1 82.06 773 VAL A C 1
ATOM 6030 O O . VAL A 1 773 ? -10.094 -57.562 -20.922 1 82.06 773 VAL A O 1
ATOM 6033 N N . PRO A 1 774 ? -10.266 -59.188 -22.484 1 86.94 774 PRO A N 1
ATOM 6034 C CA . PRO A 1 774 ? -8.82 -59.375 -22.375 1 86.94 774 PRO A CA 1
ATOM 6035 C C . PRO A 1 774 ? -8.023 -58.219 -22.969 1 86.94 774 PRO A C 1
ATOM 6037 O O . PRO A 1 774 ? -8.586 -57.375 -23.688 1 86.94 774 PRO A O 1
ATOM 6040 N N . TRP A 1 775 ? -6.703 -58.062 -22.625 1 90.94 775 TRP A N 1
ATOM 6041 C CA . TRP A 1 775 ? -5.699 -57.156 -23.203 1 90.94 775 TRP A CA 1
ATOM 6042 C C . TRP A 1 775 ? -5.938 -55.719 -22.75 1 90.94 775 TRP A C 1
ATOM 6044 O O . TRP A 1 775 ? -5.742 -54.781 -23.531 1 90.94 775 TRP A O 1
ATOM 6054 N N . SER A 1 776 ? -6.441 -55.562 -21.594 1 85.81 776 SER A N 1
ATOM 6055 C CA . SER A 1 776 ? -6.609 -54.25 -21.031 1 85.81 776 SER A CA 1
ATOM 6056 C C . SER A 1 776 ? -5.281 -53.656 -20.547 1 85.81 776 SER A C 1
ATOM 6058 O O . SER A 1 776 ? -5.105 -52.438 -20.484 1 85.81 776 SER A O 1
ATOM 6060 N N . ASP A 1 777 ? -4.445 -54.5 -20.203 1 88.44 777 ASP A N 1
ATOM 6061 C CA . ASP A 1 777 ? -3.104 -54.094 -19.781 1 88.44 777 ASP A CA 1
ATOM 6062 C C . ASP A 1 777 ? -2.072 -54.438 -20.859 1 88.44 777 ASP A C 1
ATOM 6064 O O . ASP A 1 777 ? -2.234 -55.406 -21.594 1 88.44 777 ASP A O 1
ATOM 6068 N N . LEU A 1 778 ? -1.091 -53.594 -20.891 1 90.56 778 LEU A N 1
ATOM 6069 C CA . LEU A 1 778 ? -0.036 -53.75 -21.891 1 90.56 778 LEU A CA 1
ATOM 6070 C C . LEU A 1 778 ? 0.62 -55.125 -21.734 1 90.56 778 LEU A C 1
ATOM 6072 O O . LEU A 1 778 ? 0.981 -55.75 -22.734 1 90.56 778 LEU A O 1
ATOM 6076 N N . GLN A 1 779 ? 0.725 -55.625 -20.562 1 90.62 779 GLN A N 1
ATOM 6077 C CA . GLN A 1 779 ? 1.351 -56.938 -20.312 1 90.62 779 GLN A CA 1
ATOM 6078 C C . GLN A 1 779 ? 0.535 -58.062 -20.938 1 90.62 779 GLN A C 1
ATOM 6080 O O . GLN A 1 779 ? 1.098 -59.062 -21.422 1 90.62 779 GLN A O 1
ATOM 6085 N N . ASP A 1 780 ? -0.73 -57.906 -20.938 1 90.88 780 ASP A N 1
ATOM 6086 C CA . ASP A 1 780 ? -1.603 -58.906 -21.547 1 90.88 780 ASP A CA 1
ATOM 6087 C C . ASP A 1 780 ? -1.393 -58.969 -23.062 1 90.88 780 ASP A C 1
ATOM 6089 O O . ASP A 1 780 ? -1.469 -60.062 -23.656 1 90.88 780 ASP A O 1
ATOM 6093 N N . LEU A 1 781 ? -1.186 -57.875 -23.578 1 92.69 781 LEU A N 1
ATOM 6094 C CA . LEU A 1 781 ? -0.946 -57.812 -25.016 1 92.69 781 LEU A CA 1
ATOM 6095 C C . LEU A 1 781 ? 0.369 -58.5 -25.375 1 92.69 781 LEU A C 1
ATOM 6097 O O . LEU A 1 781 ? 0.453 -59.219 -26.375 1 92.69 781 LEU A O 1
ATOM 6101 N N . VAL A 1 782 ? 1.354 -58.281 -24.562 1 92.38 782 VAL A N 1
ATOM 6102 C CA . VAL A 1 782 ? 2.654 -58.906 -24.797 1 92.38 782 VAL A CA 1
ATOM 6103 C C . VAL A 1 782 ? 2.535 -60.438 -24.641 1 92.38 782 VAL A C 1
ATOM 6105 O O . VAL A 1 782 ? 3.123 -61.188 -25.406 1 92.38 782 VAL A O 1
ATOM 6108 N N . VAL A 1 783 ? 1.769 -60.875 -23.703 1 92 783 VAL A N 1
ATOM 6109 C CA . VAL A 1 783 ? 1.556 -62.281 -23.484 1 92 783 VAL A CA 1
ATOM 6110 C C . VAL A 1 783 ? 0.795 -62.875 -24.672 1 92 783 VAL A C 1
ATOM 6112 O O . VAL A 1 783 ? 1.087 -64 -25.109 1 92 783 VAL A O 1
ATOM 6115 N N . LEU A 1 784 ? -0.168 -62.125 -25.156 1 93.88 784 LEU A N 1
ATOM 6116 C CA . LEU A 1 784 ? -0.89 -62.562 -26.344 1 93.88 784 LEU A CA 1
ATOM 6117 C C . LEU A 1 784 ? 0.057 -62.719 -27.531 1 93.88 784 LEU A C 1
ATOM 6119 O O . LEU A 1 784 ? -0.035 -63.688 -28.281 1 93.88 784 LEU A O 1
ATOM 6123 N N . ALA A 1 785 ? 0.904 -61.781 -27.734 1 93.69 785 ALA A N 1
ATOM 6124 C CA . ALA A 1 785 ? 1.894 -61.875 -28.797 1 93.69 785 ALA A CA 1
ATOM 6125 C C . ALA A 1 785 ? 2.803 -63.094 -28.609 1 93.69 785 ALA A C 1
ATOM 6127 O O . ALA A 1 785 ? 3.123 -63.781 -29.578 1 93.69 785 ALA A O 1
ATOM 6128 N N . LEU A 1 786 ? 3.119 -63.406 -27.375 1 91.38 786 LEU A N 1
ATOM 6129 C CA . LEU A 1 786 ? 4 -64.5 -27.047 1 91.38 786 LEU A CA 1
ATOM 6130 C C . LEU A 1 786 ? 3.322 -65.875 -27.344 1 91.38 786 LEU A C 1
ATOM 6132 O O . LEU A 1 786 ? 3.99 -66.812 -27.688 1 91.38 786 LEU A O 1
ATOM 6136 N N . LYS A 1 787 ? 2.076 -65.875 -27.266 1 91.44 787 LYS A N 1
ATOM 6137 C CA . LYS A 1 787 ? 1.319 -67.125 -27.453 1 91.44 787 LYS A CA 1
ATOM 6138 C C . LYS A 1 787 ? 0.968 -67.312 -28.922 1 91.44 787 LYS A C 1
ATOM 6140 O O . LYS A 1 787 ? 0.479 -68.375 -29.312 1 91.44 787 LYS A O 1
ATOM 6145 N N . THR A 1 788 ? 1.224 -66.375 -29.719 1 91.38 788 THR A N 1
ATOM 6146 C CA . THR A 1 788 ? 0.897 -66.375 -31.141 1 91.38 788 THR A CA 1
ATOM 6147 C C . THR A 1 788 ? 2.002 -67.125 -31.922 1 91.38 788 THR A C 1
ATOM 6149 O O . THR A 1 788 ? 3.188 -66.812 -31.703 1 91.38 788 THR A O 1
ATOM 6152 N N . PRO A 1 789 ? 1.618 -68.125 -32.812 1 88.44 789 PRO A N 1
ATOM 6153 C CA . PRO A 1 789 ? 2.65 -68.688 -33.656 1 88.44 789 PRO A CA 1
ATOM 6154 C C . PRO A 1 789 ? 3.352 -67.625 -34.531 1 88.44 789 PRO A C 1
ATOM 6156 O O . PRO A 1 789 ? 2.705 -66.75 -35.062 1 88.44 789 PRO A O 1
ATOM 6159 N N . PRO A 1 790 ? 4.652 -67.75 -34.688 1 88.94 790 PRO A N 1
ATOM 6160 C CA . PRO A 1 790 ? 5.383 -66.75 -35.469 1 88.94 790 PRO A CA 1
ATOM 6161 C C . PRO A 1 790 ? 4.855 -66.562 -36.906 1 88.94 790 PRO A C 1
ATOM 6163 O O . PRO A 1 790 ? 4.633 -67.562 -37.562 1 88.94 790 PRO A O 1
ATOM 6166 N N . PRO A 1 791 ? 4.656 -65.375 -37.25 1 84.88 791 PRO A N 1
ATOM 6167 C CA . PRO A 1 791 ? 4.137 -65.188 -38.594 1 84.88 791 PRO A CA 1
ATOM 6168 C C . PRO A 1 791 ? 5.164 -65.5 -39.688 1 84.88 791 PRO A C 1
ATOM 6170 O O . PRO A 1 791 ? 6.363 -65.25 -39.5 1 84.88 791 PRO A O 1
ATOM 6173 N N . ALA A 1 792 ? 4.648 -66.062 -40.75 1 80.06 792 ALA A N 1
ATOM 6174 C CA . ALA A 1 792 ? 5.504 -66.312 -41.906 1 80.06 792 ALA A CA 1
ATOM 6175 C C . ALA A 1 792 ? 5.562 -65.125 -42.875 1 80.06 792 ALA A C 1
ATOM 6177 O O . ALA A 1 792 ? 5.086 -65.25 -44 1 80.06 792 ALA A O 1
ATOM 6178 N N . ASP A 1 793 ? 5.898 -64 -42.406 1 84.12 793 ASP A N 1
ATOM 6179 C CA . ASP A 1 793 ? 5.98 -62.812 -43.188 1 84.12 793 ASP A CA 1
ATOM 6180 C C . ASP A 1 793 ? 7.43 -62.406 -43.438 1 84.12 793 ASP A C 1
ATOM 6182 O O . ASP A 1 793 ? 8.219 -62.281 -42.5 1 84.12 793 ASP A O 1
ATOM 6186 N N . ALA A 1 794 ? 7.746 -62.094 -44.625 1 82.38 794 ALA A N 1
ATOM 6187 C CA . ALA A 1 794 ? 9.117 -61.781 -45.031 1 82.38 794 ALA A CA 1
ATOM 6188 C C . ALA A 1 794 ? 9.609 -60.5 -44.375 1 82.38 794 ALA A C 1
ATOM 6190 O O . ALA A 1 794 ? 10.797 -60.344 -44.094 1 82.38 794 ALA A O 1
ATOM 6191 N N . ASP A 1 795 ? 8.703 -59.625 -44.188 1 86.5 795 ASP A N 1
ATOM 6192 C CA . ASP A 1 795 ? 9.086 -58.312 -43.656 1 86.5 795 ASP A CA 1
ATOM 6193 C C . ASP A 1 795 ? 9.406 -58.438 -42.156 1 86.5 795 ASP A C 1
ATOM 6195 O O . ASP A 1 795 ? 10.008 -57.531 -41.562 1 86.5 795 ASP A O 1
ATOM 6199 N N . LEU A 1 796 ? 9.039 -59.594 -41.5 1 89.44 796 LEU A N 1
ATOM 6200 C CA . LEU A 1 796 ? 9.273 -59.781 -40.094 1 89.44 796 LEU A CA 1
ATOM 6201 C C . LEU A 1 796 ? 10.281 -60.875 -39.844 1 89.44 796 LEU A C 1
ATOM 6203 O O . LEU A 1 796 ? 10.547 -61.25 -38.688 1 89.44 796 LEU A O 1
ATOM 6207 N N . ALA A 1 797 ? 10.828 -61.375 -40.938 1 86.06 797 ALA A N 1
ATOM 6208 C CA . ALA A 1 797 ? 11.68 -62.562 -40.844 1 86.06 797 ALA A CA 1
ATOM 6209 C C . ALA A 1 797 ? 12.906 -62.281 -39.969 1 86.06 797 ALA A C 1
ATOM 6211 O O . ALA A 1 797 ? 13.352 -63.156 -39.219 1 86.06 797 ALA A O 1
ATOM 6212 N N . ASP A 1 798 ? 13.422 -61.062 -40 1 87.44 798 ASP A N 1
ATOM 6213 C CA . ASP A 1 798 ? 14.602 -60.75 -39.219 1 87.44 798 ASP A CA 1
ATOM 6214 C C . ASP A 1 798 ? 14.266 -59.75 -38.094 1 87.44 798 ASP A C 1
ATOM 6216 O O . ASP A 1 798 ? 15.148 -59.094 -37.594 1 87.44 798 ASP A O 1
ATOM 6220 N N . ALA A 1 799 ? 13 -59.656 -37.781 1 89 799 ALA A N 1
ATOM 6221 C CA . ALA A 1 799 ? 12.555 -58.594 -36.875 1 89 799 ALA A CA 1
ATOM 6222 C C . ALA A 1 799 ? 12.859 -58.969 -35.406 1 89 799 ALA A C 1
ATOM 6224 O O . ALA A 1 799 ? 12.734 -58.125 -34.531 1 89 799 ALA A O 1
ATOM 6225 N N . GLY A 1 800 ? 13.25 -60.188 -35.156 1 87.88 800 GLY A N 1
ATOM 6226 C CA . GLY A 1 800 ? 13.641 -60.562 -33.812 1 87.88 800 GLY A CA 1
ATOM 6227 C C . GLY A 1 800 ? 14.805 -59.719 -33.281 1 87.88 800 GLY A C 1
ATOM 6228 O O . GLY A 1 800 ? 14.883 -59.469 -32.062 1 87.88 800 GLY A O 1
ATOM 6229 N N . ALA A 1 801 ? 15.742 -59.406 -34.125 1 88.19 801 ALA A N 1
ATOM 6230 C CA . ALA A 1 801 ? 16.891 -58.594 -33.75 1 88.19 801 ALA A CA 1
ATOM 6231 C C . ALA A 1 801 ? 16.609 -57.125 -34.062 1 88.19 801 ALA A C 1
ATOM 6233 O O . ALA A 1 801 ? 17.547 -56.312 -34.094 1 88.19 801 ALA A O 1
ATOM 6234 N N . GLY A 1 802 ? 15.352 -56.75 -34.219 1 87.62 802 GLY A N 1
ATOM 6235 C CA . GLY A 1 802 ? 14.961 -55.406 -34.531 1 87.62 802 GLY A CA 1
ATOM 6236 C C . GLY A 1 802 ? 14.305 -55.281 -35.906 1 87.62 802 GLY A C 1
ATOM 6237 O O . GLY A 1 802 ? 14.695 -55.938 -36.844 1 87.62 802 GLY A O 1
ATOM 6238 N N . VAL A 1 803 ? 13.352 -54.375 -36.031 1 85.56 803 VAL A N 1
ATOM 6239 C CA . VAL A 1 803 ? 12.586 -54.25 -37.25 1 85.56 803 VAL A CA 1
ATOM 6240 C C . VAL A 1 803 ? 13.367 -53.375 -38.25 1 85.56 803 VAL A C 1
ATOM 6242 O O . VAL A 1 803 ? 13.773 -52.281 -37.938 1 85.56 803 VAL A O 1
ATOM 6245 N N . SER A 1 804 ? 13.641 -53.844 -39.406 1 81.19 804 SER A N 1
ATOM 6246 C CA . SER A 1 804 ? 14.391 -53.125 -40.438 1 81.19 804 SER A CA 1
ATOM 6247 C C . SER A 1 804 ? 13.453 -52.531 -41.469 1 81.19 804 SER A C 1
ATOM 6249 O O . SER A 1 804 ? 13.68 -51.438 -41.969 1 81.19 804 SER A O 1
ATOM 6251 N N . SER A 1 805 ? 12.414 -53.281 -41.812 1 83.12 805 SER A N 1
ATOM 6252 C CA . SER A 1 805 ? 11.539 -52.875 -42.875 1 83.12 805 SER A CA 1
ATOM 6253 C C . SER A 1 805 ? 10.398 -52 -42.344 1 83.12 805 SER A C 1
ATOM 6255 O O . SER A 1 805 ? 9.633 -52.438 -41.5 1 83.12 805 SER A O 1
ATOM 6257 N N . SER A 1 806 ? 10.266 -50.875 -42.938 1 84.5 806 SER A N 1
ATOM 6258 C CA . SER A 1 806 ? 9.172 -49.969 -42.562 1 84.5 806 SER A CA 1
ATOM 6259 C C . SER A 1 806 ? 7.82 -50.531 -42.969 1 84.5 806 SER A C 1
ATOM 6261 O O . SER A 1 806 ? 6.781 -50.156 -42.438 1 84.5 806 SER A O 1
ATOM 6263 N N . LYS A 1 807 ? 7.82 -51.406 -43.906 1 86.56 807 LYS A N 1
ATOM 6264 C CA . LYS A 1 807 ? 6.578 -52.031 -44.375 1 86.56 807 LYS A CA 1
ATOM 6265 C C . LYS A 1 807 ? 5.965 -52.938 -43.312 1 86.56 807 LYS A C 1
ATOM 6267 O O . LYS A 1 807 ? 4.77 -53.219 -43.344 1 86.56 807 LYS A O 1
ATOM 6272 N N . ALA A 1 808 ? 6.816 -53.375 -42.375 1 88.69 808 ALA A N 1
ATOM 6273 C CA . ALA A 1 808 ? 6.34 -54.219 -41.312 1 88.69 808 ALA A CA 1
ATOM 6274 C C . ALA A 1 808 ? 5.277 -53.5 -40.469 1 88.69 808 ALA A C 1
ATOM 6276 O O . ALA A 1 808 ? 4.312 -54.125 -40.031 1 88.69 808 ALA A O 1
ATOM 6277 N N . TRP A 1 809 ? 5.422 -52.188 -40.438 1 91.38 809 TRP A N 1
ATOM 6278 C CA . TRP A 1 809 ? 4.531 -51.406 -39.562 1 91.38 809 TRP A CA 1
ATOM 6279 C C . TRP A 1 809 ? 3.172 -51.219 -40.219 1 91.38 809 TRP A C 1
ATOM 6281 O O . TRP A 1 809 ? 2.189 -50.875 -39.562 1 91.38 809 TRP A O 1
ATOM 6291 N N . LYS A 1 810 ? 3.061 -51.438 -41.5 1 89.69 810 LYS A N 1
ATOM 6292 C CA . LYS A 1 810 ? 1.83 -51.219 -42.281 1 89.69 810 LYS A CA 1
ATOM 6293 C C . LYS A 1 810 ? 0.958 -52.469 -42.281 1 89.69 810 LYS A C 1
ATOM 6295 O O . LYS A 1 810 ? -0.196 -52.438 -42.719 1 89.69 810 LYS A O 1
ATOM 6300 N N . LYS A 1 811 ? 1.48 -53.562 -41.719 1 90.12 811 LYS A N 1
ATOM 6301 C CA . LYS A 1 811 ? 0.745 -54.812 -41.719 1 90.12 811 LYS A CA 1
ATOM 6302 C C . LYS A 1 811 ? -0.455 -54.75 -40.781 1 90.12 811 LYS A C 1
ATOM 6304 O O . LYS A 1 811 ? -0.373 -54.188 -39.688 1 90.12 811 LYS A O 1
ATOM 6309 N N . LEU A 1 812 ? -1.518 -55.344 -41.25 1 90.5 812 LEU A N 1
ATOM 6310 C CA . LEU A 1 812 ? -2.742 -55.344 -40.469 1 90.5 812 LEU A CA 1
ATOM 6311 C C . LEU A 1 812 ? -2.732 -56.531 -39.469 1 90.5 812 LEU A C 1
ATOM 6313 O O . LEU A 1 812 ? -2.438 -57.656 -39.844 1 90.5 812 LEU A O 1
ATOM 6317 N N . VAL A 1 813 ? -2.963 -56.219 -38.219 1 92.06 813 VAL A N 1
ATOM 6318 C CA . VAL A 1 813 ? -2.982 -57.219 -37.156 1 92.06 813 VAL A CA 1
ATOM 6319 C C . VAL A 1 813 ? -4.41 -57.406 -36.656 1 92.06 813 VAL A C 1
ATOM 6321 O O . VAL A 1 813 ? -5.117 -56.438 -36.375 1 92.06 813 VAL A O 1
ATOM 6324 N N . ARG A 1 814 ? -4.852 -58.656 -36.531 1 92.94 814 ARG A N 1
ATOM 6325 C CA . ARG A 1 814 ? -6.16 -59.031 -36 1 92.94 814 ARG A CA 1
ATOM 6326 C C . ARG A 1 814 ? -6.043 -60.156 -35 1 92.94 814 ARG A C 1
ATOM 6328 O O . ARG A 1 814 ? -5.039 -60.875 -34.969 1 92.94 814 ARG A O 1
ATOM 6335 N N . VAL A 1 815 ? -6.977 -60.25 -34.125 1 92.75 815 VAL A N 1
ATOM 6336 C CA . VAL A 1 815 ? -7.047 -61.375 -33.188 1 92.75 815 VAL A CA 1
ATOM 6337 C C . VAL A 1 815 ? -8.055 -62.375 -33.688 1 92.75 815 VAL A C 1
ATOM 6339 O O . VAL A 1 815 ? -9.211 -62.062 -33.969 1 92.75 815 VAL A O 1
ATOM 6342 N N . ARG A 1 816 ? -7.625 -63.594 -33.906 1 93.19 816 ARG A N 1
ATOM 6343 C CA . ARG A 1 816 ? -8.445 -64.688 -34.406 1 93.19 816 ARG A CA 1
ATOM 6344 C C . ARG A 1 816 ? -8.203 -65.938 -33.594 1 93.19 816 ARG A C 1
ATOM 6346 O O . ARG A 1 816 ? -7.293 -66 -32.75 1 93.19 816 ARG A O 1
ATOM 6353 N N . ALA A 1 817 ? -9.07 -66.875 -33.781 1 91.88 817 ALA A N 1
ATOM 6354 C CA . ALA A 1 817 ? -8.922 -68.188 -33.094 1 91.88 817 ALA A CA 1
ATOM 6355 C C . ALA A 1 817 ? -8.539 -69.25 -34.062 1 91.88 817 ALA A C 1
ATOM 6357 O O . ALA A 1 817 ? -9.016 -69.312 -35.219 1 91.88 817 ALA A O 1
ATOM 6358 N N . ASP A 1 818 ? -7.703 -70.125 -33.594 1 88.81 818 ASP A N 1
ATOM 6359 C CA . ASP A 1 818 ? -7.359 -71.312 -34.406 1 88.81 818 ASP A CA 1
ATOM 6360 C C . ASP A 1 818 ? -8.383 -72.438 -34.219 1 88.81 818 ASP A C 1
ATOM 6362 O O . ASP A 1 818 ? -9.422 -72.25 -33.594 1 88.81 818 ASP A O 1
ATOM 6366 N N . GLU A 1 819 ? -8.156 -73.562 -34.844 1 85.69 819 GLU A N 1
ATOM 6367 C CA . GLU A 1 819 ? -9.102 -74.688 -34.844 1 85.69 819 GLU A CA 1
ATOM 6368 C C . GLU A 1 819 ? -9.32 -75.188 -33.406 1 85.69 819 GLU A C 1
ATOM 6370 O O . GLU A 1 819 ? -10.391 -75.75 -33.125 1 85.69 819 GLU A O 1
ATOM 6375 N N . HIS A 1 820 ? -8.328 -75 -32.5 1 86.88 820 HIS A N 1
ATOM 6376 C CA . HIS A 1 820 ? -8.438 -75.5 -31.109 1 86.88 820 HIS A CA 1
ATOM 6377 C C . HIS A 1 820 ? -8.922 -74.375 -30.188 1 86.88 820 HIS A C 1
ATOM 6379 O O . HIS A 1 820 ? -8.781 -74.438 -28.969 1 86.88 820 HIS A O 1
ATOM 6385 N N . ARG A 1 821 ? -9.383 -73.25 -30.719 1 90.94 821 ARG A N 1
ATOM 6386 C CA . ARG A 1 821 ? -9.953 -72.125 -30.016 1 90.94 821 ARG A CA 1
ATOM 6387 C C . ARG A 1 821 ? -8.883 -71.375 -29.234 1 90.94 821 ARG A C 1
ATOM 6389 O O . ARG A 1 821 ? -9.156 -70.812 -28.172 1 90.94 821 ARG A O 1
ATOM 6396 N N . ASN A 1 822 ? -7.68 -71.5 -29.672 1 90.44 822 ASN A N 1
ATOM 6397 C CA . ASN A 1 822 ? -6.617 -70.688 -29.141 1 90.44 822 ASN A CA 1
ATOM 6398 C C . ASN A 1 822 ? -6.598 -69.312 -29.797 1 90.44 822 ASN A C 1
ATOM 6400 O O . ASN A 1 822 ? -6.539 -69.188 -31.031 1 90.44 822 ASN A O 1
ATOM 6404 N N . VAL A 1 823 ? -6.648 -68.312 -28.953 1 93 823 VAL A N 1
ATOM 6405 C CA . VAL A 1 823 ? -6.656 -66.938 -29.469 1 93 823 VAL A CA 1
ATOM 6406 C C . VAL A 1 823 ? -5.242 -66.562 -29.875 1 93 823 VAL A C 1
ATOM 6408 O O . VAL A 1 823 ? -4.281 -66.75 -29.141 1 93 823 VAL A O 1
ATOM 6411 N N . GLN A 1 824 ? -5.047 -65.938 -31 1 92.12 824 GLN A N 1
ATOM 6412 C CA . GLN A 1 824 ? -3.74 -65.5 -31.516 1 92.12 824 GLN A CA 1
ATOM 6413 C C . GLN A 1 824 ? -3.838 -64.25 -32.344 1 92.12 824 GLN A C 1
ATOM 6415 O O . GLN A 1 824 ? -4.93 -63.844 -32.75 1 92.12 824 GLN A O 1
ATOM 6420 N N . LEU A 1 825 ? -2.719 -63.594 -32.438 1 93 825 LEU A N 1
ATOM 6421 C CA . LEU A 1 825 ? -2.6 -62.469 -33.375 1 93 825 LEU A CA 1
ATOM 6422 C C . LEU A 1 825 ? -2.314 -62.938 -34.781 1 93 825 LEU A C 1
ATOM 6424 O O . LEU A 1 825 ? -1.484 -63.844 -35 1 93 825 LEU A O 1
ATOM 6428 N N . VAL A 1 826 ? -3.045 -62.469 -35.719 1 92.25 826 VAL A N 1
ATOM 6429 C CA . VAL A 1 826 ? -2.863 -62.875 -37.094 1 92.25 826 VAL A CA 1
ATOM 6430 C C . VAL A 1 826 ? -2.543 -61.656 -37.969 1 92.25 826 VAL A C 1
ATOM 6432 O O . VAL A 1 826 ? -3.191 -60.625 -37.844 1 92.25 826 VAL A O 1
ATOM 6435 N N . LEU A 1 827 ? -1.466 -61.812 -38.656 1 89.19 827 LEU A N 1
ATOM 6436 C CA . LEU A 1 827 ? -1.078 -60.719 -39.562 1 89.19 827 LEU A CA 1
ATOM 6437 C C . LEU A 1 827 ? -1.686 -60.938 -40.969 1 89.19 827 LEU A C 1
ATOM 6439 O O . LEU A 1 827 ? -1.609 -62.031 -41.5 1 89.19 827 LEU A O 1
ATOM 6443 N N . ASN A 1 828 ? -2.256 -59.969 -41.469 1 77.12 828 ASN A N 1
ATOM 6444 C CA . ASN A 1 828 ? -2.889 -60.031 -42.812 1 77.12 828 ASN A CA 1
ATOM 6445 C C . ASN A 1 828 ? -3.814 -61.219 -42.938 1 77.12 828 ASN A C 1
ATOM 6447 O O . ASN A 1 828 ? -4.387 -61.688 -41.969 1 77.12 828 ASN A O 1
ATOM 6451 N N . ASP A 1 829 ? -4.191 -61.938 -44 1 63.84 829 ASP A N 1
ATOM 6452 C CA . ASP A 1 829 ? -5.164 -63 -44.188 1 63.84 829 ASP A CA 1
ATOM 6453 C C . ASP A 1 829 ? -4.484 -64.375 -44.219 1 63.84 829 ASP A C 1
ATOM 6455 O O . ASP A 1 829 ? -5.012 -65.312 -44.812 1 63.84 829 ASP A O 1
ATOM 6459 N N . GLU A 1 830 ? -3.381 -64.625 -43.625 1 56.81 830 GLU A N 1
ATOM 6460 C CA . GLU A 1 830 ? -2.516 -65.75 -43.938 1 56.81 830 GLU A CA 1
ATOM 6461 C C . GLU A 1 830 ? -3.047 -67.062 -43.312 1 56.81 830 GLU A C 1
ATOM 6463 O O . GLU A 1 830 ? -2.768 -68.125 -43.812 1 56.81 830 GLU A O 1
ATOM 6468 N N . THR A 1 831 ? -3.697 -67.125 -42.062 1 62.09 831 THR A N 1
ATOM 6469 C CA . THR A 1 831 ? -3.818 -68.438 -41.469 1 62.09 831 THR A CA 1
ATOM 6470 C C . THR A 1 831 ? -5.281 -68.812 -41.375 1 62.09 831 THR A C 1
ATOM 6472 O O . THR A 1 831 ? -6.184 -68 -41.438 1 62.09 831 THR A O 1
ATOM 6475 N N . LEU A 1 832 ? -5.461 -70.125 -41.656 1 66.88 832 LEU A N 1
ATOM 6476 C CA . LEU A 1 832 ? -6.77 -70.75 -41.406 1 66.88 832 LEU A CA 1
ATOM 6477 C C . LEU A 1 832 ? -7.289 -70.375 -40.031 1 66.88 832 LEU A C 1
ATOM 6479 O O . LEU A 1 832 ? -7.035 -71.125 -39.062 1 66.88 832 LEU A O 1
ATOM 6483 N N . THR A 1 833 ? -7.738 -69.188 -39.781 1 81.19 833 THR A N 1
ATOM 6484 C CA . THR A 1 833 ? -8.273 -68.75 -38.5 1 81.19 833 THR A CA 1
ATOM 6485 C C . THR A 1 833 ? -9.703 -68.188 -38.656 1 81.19 833 THR A C 1
ATOM 6487 O O . THR A 1 833 ? -10.141 -67.938 -39.75 1 81.19 833 THR A O 1
ATOM 6490 N N . GLU A 1 834 ? -10.359 -68.438 -37.625 1 86.62 834 GLU A N 1
ATOM 6491 C CA . GLU A 1 834 ? -11.75 -68 -37.594 1 86.62 834 GLU A CA 1
ATOM 6492 C C . GLU A 1 834 ? -11.906 -66.75 -36.719 1 86.62 834 GLU A C 1
ATOM 6494 O O . GLU A 1 834 ? -11.203 -66.625 -35.719 1 86.62 834 GLU A O 1
ATOM 6499 N N . PRO A 1 835 ? -12.797 -65.938 -37.156 1 88.06 835 PRO A N 1
ATOM 6500 C CA . PRO A 1 835 ? -13.086 -64.812 -36.312 1 88.06 835 PRO A CA 1
ATOM 6501 C C . PRO A 1 835 ? -13.648 -65.188 -34.938 1 88.06 835 PRO A C 1
ATOM 6503 O O . PRO A 1 835 ? -14.32 -66.188 -34.812 1 88.06 835 PRO A O 1
ATOM 6506 N N . LEU A 1 836 ? -13.234 -64.375 -33.938 1 88.56 836 LEU A N 1
ATOM 6507 C CA . LEU A 1 836 ? -13.711 -64.688 -32.594 1 88.56 836 LEU A CA 1
ATOM 6508 C C . LEU A 1 836 ? -15.211 -64.438 -32.469 1 88.56 836 LEU A C 1
ATOM 6510 O O . LEU A 1 836 ? -15.742 -63.5 -33.125 1 88.56 836 LEU A O 1
ATOM 6514 N N . ASP A 1 837 ? -15.82 -65.312 -31.734 1 81.5 837 ASP A N 1
ATOM 6515 C CA . ASP A 1 837 ? -17.234 -65.125 -31.453 1 81.5 837 ASP A CA 1
ATOM 6516 C C . ASP A 1 837 ? -17.469 -63.969 -30.5 1 81.5 837 ASP A C 1
ATOM 6518 O O . ASP A 1 837 ? -17.047 -64 -29.344 1 81.5 837 ASP A O 1
ATOM 6522 N N . VAL A 1 838 ? -18.109 -62.969 -30.953 1 76.75 838 VAL A N 1
ATOM 6523 C CA . VAL A 1 838 ? -18.297 -61.75 -30.156 1 76.75 838 VAL A CA 1
ATOM 6524 C C . VAL A 1 838 ? -19.594 -61.844 -29.375 1 76.75 838 VAL A C 1
ATOM 6526 O O . VAL A 1 838 ? -19.875 -61 -28.516 1 76.75 838 VAL A O 1
ATOM 6529 N N . THR A 1 839 ? -20.391 -62.906 -29.516 1 71.31 839 THR A N 1
ATOM 6530 C CA . THR A 1 839 ? -21.656 -63.062 -28.828 1 71.31 839 THR A CA 1
ATOM 6531 C C . THR A 1 839 ? -21.438 -63.594 -27.406 1 71.31 839 THR A C 1
ATOM 6533 O O . THR A 1 839 ? -22.328 -63.5 -26.562 1 71.31 839 THR A O 1
ATOM 6536 N N . GLY A 1 840 ? -20.25 -64.125 -27.062 1 73.81 840 GLY A N 1
ATOM 6537 C CA . GLY A 1 840 ? -19.938 -64.625 -25.75 1 73.81 840 GLY A CA 1
ATOM 6538 C C . GLY A 1 840 ? -20.312 -66.125 -25.562 1 73.81 840 GLY A C 1
ATOM 6539 O O . GLY A 1 840 ? -20.156 -66.688 -24.484 1 73.81 840 GLY A O 1
ATOM 6540 N N . LYS A 1 841 ? -20.828 -66.688 -26.516 1 75.06 841 LYS A N 1
ATOM 6541 C CA . LYS A 1 841 ? -21.281 -68.125 -26.406 1 75.06 841 LYS A CA 1
ATOM 6542 C C . LYS A 1 841 ? -20.109 -69.062 -26.438 1 75.06 841 LYS A C 1
ATOM 6544 O O . LYS A 1 841 ? -20.125 -70.125 -25.766 1 75.06 841 LYS A O 1
ATOM 6549 N N . MET A 1 842 ? -19.172 -68.625 -27.219 1 84.62 842 MET A N 1
ATOM 6550 C CA . MET A 1 842 ? -18.016 -69.5 -27.344 1 84.62 842 MET A CA 1
ATOM 6551 C C . MET A 1 842 ? -16.875 -69 -26.422 1 84.62 842 MET A C 1
ATOM 6553 O O . MET A 1 842 ? -16.672 -67.812 -26.266 1 84.62 842 MET A O 1
ATOM 6557 N N . LYS A 1 843 ? -16.25 -69.938 -25.734 1 89.81 843 LYS A N 1
ATOM 6558 C CA . LYS A 1 843 ? -15.109 -69.625 -24.875 1 89.81 843 LYS A CA 1
ATOM 6559 C C . LYS A 1 843 ? -13.797 -70 -25.562 1 89.81 843 LYS A C 1
ATOM 6561 O O . LYS A 1 843 ? -13.766 -70.875 -26.438 1 89.81 843 LYS A O 1
ATOM 6566 N N . TYR A 1 844 ? -12.836 -69.188 -25.234 1 92 844 TYR A N 1
ATOM 6567 C CA . TYR A 1 844 ? -11.547 -69.375 -25.906 1 92 844 TYR A CA 1
ATOM 6568 C C . TYR A 1 844 ? -10.414 -69.5 -24.906 1 92 844 TYR A C 1
ATOM 6570 O O . TYR A 1 844 ? -10.609 -69.25 -23.703 1 92 844 TYR A O 1
ATOM 6578 N N . TYR A 1 845 ? -9.25 -69.938 -25.5 1 89.81 845 TYR A N 1
ATOM 6579 C CA . TYR A 1 845 ? -8.039 -70.062 -24.688 1 89.81 845 TYR A CA 1
ATOM 6580 C C . TYR A 1 845 ? -6.969 -69.062 -25.141 1 89.81 845 TYR A C 1
ATOM 6582 O O . TYR A 1 845 ? -6.906 -68.688 -26.328 1 89.81 845 TYR A O 1
ATOM 6590 N N . MET B 1 1 ? 59.25 32.438 -18.219 1 16.39 1 MET B N 1
ATOM 6591 C CA . MET B 1 1 ? 59.375 31.234 -19.031 1 16.39 1 MET B CA 1
ATOM 6592 C C . MET B 1 1 ? 59.938 30.078 -18.234 1 16.39 1 MET B C 1
ATOM 6594 O O . MET B 1 1 ? 59.438 28.969 -18.281 1 16.39 1 MET B O 1
ATOM 6598 N N . SER B 1 2 ? 61.281 30.141 -18 1 15.91 2 SER B N 1
ATOM 6599 C CA . SER B 1 2 ? 62.406 29.234 -18.078 1 15.91 2 SER B CA 1
ATOM 6600 C C . SER B 1 2 ? 62.406 28.266 -16.891 1 15.91 2 SER B C 1
ATOM 6602 O O . SER B 1 2 ? 61.75 28.516 -15.875 1 15.91 2 SER B O 1
ATOM 6604 N N . SER B 1 3 ? 63.469 27.438 -16.812 1 16.98 3 SER B N 1
ATOM 6605 C CA . SER B 1 3 ? 64.062 26.094 -16.859 1 16.98 3 SER B CA 1
ATOM 6606 C C . SER B 1 3 ? 64.188 25.5 -15.453 1 16.98 3 SER B C 1
ATOM 6608 O O . SER B 1 3 ? 63.656 24.406 -15.188 1 16.98 3 SER B O 1
ATOM 6610 N N . THR B 1 4 ? 65.375 25.359 -14.953 1 15.42 4 THR B N 1
ATOM 6611 C CA . THR B 1 4 ? 66.312 24.281 -14.664 1 15.42 4 THR B CA 1
ATOM 6612 C C . THR B 1 4 ? 66.375 24.031 -13.164 1 15.42 4 THR B C 1
ATOM 6614 O O . THR B 1 4 ? 67.125 23.172 -12.719 1 15.42 4 THR B O 1
ATOM 6617 N N . TYR B 1 5 ? 65.75 24.781 -12.328 1 14.03 5 TYR B N 1
ATOM 6618 C CA . TYR B 1 5 ? 66.625 24.766 -11.156 1 14.03 5 TYR B CA 1
ATOM 6619 C C . TYR B 1 5 ? 66.625 23.391 -10.5 1 14.03 5 TYR B C 1
ATOM 6621 O O . TYR B 1 5 ? 65.688 22.625 -10.672 1 14.03 5 TYR B O 1
ATOM 6629 N N . HIS B 1 6 ? 66.875 23.109 -9.164 1 15.16 6 HIS B N 1
ATOM 6630 C CA . HIS B 1 6 ? 68 22.734 -8.367 1 15.16 6 HIS B CA 1
ATOM 6631 C C . HIS B 1 6 ? 67.75 21.484 -7.539 1 15.16 6 HIS B C 1
ATOM 6633 O O . HIS B 1 6 ? 66.625 21.078 -7.379 1 15.16 6 HIS B O 1
ATOM 6639 N N . PRO B 1 7 ? 67.75 21.469 -6.211 1 15.54 7 PRO B N 1
ATOM 6640 C CA . PRO B 1 7 ? 68.812 20.828 -5.41 1 15.54 7 PRO B CA 1
ATOM 6641 C C . PRO B 1 7 ? 68.375 19.5 -4.812 1 15.54 7 PRO B C 1
ATOM 6643 O O . PRO B 1 7 ? 69 18.484 -4.961 1 15.54 7 PRO B O 1
ATOM 6646 N N . VAL B 1 8 ? 67.75 19.328 -3.504 1 15.65 8 VAL B N 1
ATOM 6647 C CA . VAL B 1 8 ? 68.625 18.922 -2.4 1 15.65 8 VAL B CA 1
ATOM 6648 C C . VAL B 1 8 ? 68.312 17.469 -2.033 1 15.65 8 VAL B C 1
ATOM 6650 O O . VAL B 1 8 ? 67.188 16.984 -2.229 1 15.65 8 VAL B O 1
ATOM 6653 N N . ASN B 1 9 ? 69.062 16.766 -1.257 1 15.28 9 ASN B N 1
ATOM 6654 C CA . ASN B 1 9 ? 69.812 15.562 -0.898 1 15.28 9 ASN B CA 1
ATOM 6655 C C . ASN B 1 9 ? 69 14.664 0.03 1 15.28 9 ASN B C 1
ATOM 6657 O O . ASN B 1 9 ? 68.875 13.461 -0.21 1 15.28 9 ASN B O 1
ATOM 6661 N N . SER B 1 10 ? 68.812 14.938 1.345 1 15.28 10 SER B N 1
ATOM 6662 C CA . SER B 1 10 ? 69.5 14.094 2.293 1 15.28 10 SER B CA 1
ATOM 6663 C C . SER B 1 10 ? 68.688 12.852 2.656 1 15.28 10 SER B C 1
ATOM 6665 O O . SER B 1 10 ? 67.5 12.82 2.455 1 15.28 10 SER B O 1
ATOM 6667 N N . ASN B 1 11 ? 68.875 12.188 3.889 1 15.66 11 ASN B N 1
ATOM 6668 C CA . ASN B 1 11 ? 69.438 10.984 4.48 1 15.66 11 ASN B CA 1
ATOM 6669 C C . ASN B 1 11 ? 68.375 10.062 5.055 1 15.66 11 ASN B C 1
ATOM 6671 O O . ASN B 1 11 ? 68.375 8.867 4.777 1 15.66 11 ASN B O 1
ATOM 6675 N N . GLY B 1 12 ? 67.812 10.234 6.289 1 15.34 12 GLY B N 1
ATOM 6676 C CA . GLY B 1 12 ? 68.188 9.32 7.367 1 15.34 12 GLY B CA 1
ATOM 6677 C C . GLY B 1 12 ? 67.25 8.109 7.434 1 15.34 12 GLY B C 1
ATOM 6678 O O . GLY B 1 12 ? 66.25 8.07 6.773 1 15.34 12 GLY B O 1
ATOM 6679 N N . GLN B 1 13 ? 66.938 7.574 8.672 1 15.86 13 GLN B N 1
ATOM 6680 C CA . GLN B 1 13 ? 67.25 6.359 9.43 1 15.86 13 GLN B CA 1
ATOM 6681 C C . GLN B 1 13 ? 66 5.438 9.445 1 15.86 13 GLN B C 1
ATOM 6683 O O . GLN B 1 13 ? 64.938 5.852 9.109 1 15.86 13 GLN B O 1
ATOM 6688 N N . HIS B 1 14 ? 65.688 4.828 10.68 1 16.14 14 HIS B N 1
ATOM 6689 C CA . HIS B 1 14 ? 65.75 3.502 11.273 1 16.14 14 HIS B CA 1
ATOM 6690 C C . HIS B 1 14 ? 64.438 2.768 11.266 1 16.14 14 HIS B C 1
ATOM 6692 O O . HIS B 1 14 ? 64.375 1.649 10.758 1 16.14 14 HIS B O 1
ATOM 6698 N N . GLN B 1 15 ? 63.688 2.457 12.531 1 16.14 15 GLN B N 1
ATOM 6699 C CA . GLN B 1 15 ? 63.562 1.24 13.32 1 16.14 15 GLN B CA 1
ATOM 6700 C C . GLN B 1 15 ? 62.188 0.605 13.133 1 16.14 15 GLN B C 1
ATOM 6702 O O . GLN B 1 15 ? 61.219 1.288 12.773 1 16.14 15 GLN B O 1
ATOM 6707 N N . THR B 1 16 ? 62 -0.819 13.5 1 17.58 16 THR B N 1
ATOM 6708 C CA . THR B 1 16 ? 61.344 -2.084 13.172 1 17.58 16 THR B CA 1
ATOM 6709 C C . THR B 1 16 ? 60.094 -2.271 13.992 1 17.58 16 THR B C 1
ATOM 6711 O O . THR B 1 16 ? 59.469 -3.342 13.969 1 17.58 16 THR B O 1
ATOM 6714 N N . ALA B 1 17 ? 59.25 -1.382 14.453 1 15.54 17 ALA B N 1
ATOM 6715 C CA . ALA B 1 17 ? 58.406 -1.657 15.602 1 15.54 17 ALA B CA 1
ATOM 6716 C C . ALA B 1 17 ? 57.375 -2.736 15.273 1 15.54 17 ALA B C 1
ATOM 6718 O O . ALA B 1 17 ? 56.594 -2.59 14.328 1 15.54 17 ALA B O 1
ATOM 6719 N N . TYR B 1 18 ? 57.469 -4.016 15.797 1 16.98 18 TYR B N 1
ATOM 6720 C CA . TYR B 1 18 ? 56.969 -5.379 15.688 1 16.98 18 TYR B CA 1
ATOM 6721 C C . TYR B 1 18 ? 55.562 -5.488 16.281 1 16.98 18 TYR B C 1
ATOM 6723 O O . TYR B 1 18 ? 54.938 -6.547 16.219 1 16.98 18 TYR B O 1
ATOM 6731 N N . GLY B 1 19 ? 54.938 -4.5 16.891 1 16.66 19 GLY B N 1
ATOM 6732 C CA . GLY B 1 19 ? 54.062 -4.883 17.969 1 16.66 19 GLY B CA 1
ATOM 6733 C C . GLY B 1 19 ? 52.969 -5.859 17.547 1 16.66 19 GLY B C 1
ATOM 6734 O O . GLY B 1 19 ? 52.562 -5.859 16.391 1 16.66 19 GLY B O 1
ATOM 6735 N N . VAL B 1 20 ? 52.625 -6.984 18.297 1 18.12 20 VAL B N 1
ATOM 6736 C CA . VAL B 1 20 ? 52.094 -8.312 18.562 1 18.12 20 VAL B CA 1
ATOM 6737 C C . VAL B 1 20 ? 50.562 -8.227 18.672 1 18.12 20 VAL B C 1
ATOM 6739 O O . VAL B 1 20 ? 50.031 -7.684 19.641 1 18.12 20 VAL B O 1
ATOM 6742 N N . TYR B 1 21 ? 49.781 -7.664 17.734 1 16.72 21 TYR B N 1
ATOM 6743 C CA . TYR B 1 21 ? 48.344 -7.426 17.875 1 16.72 21 TYR B CA 1
ATOM 6744 C C . TYR B 1 21 ? 47.594 -8.727 18.109 1 16.72 21 TYR B C 1
ATOM 6746 O O . TYR B 1 21 ? 47.719 -9.664 17.312 1 16.72 21 TYR B O 1
ATOM 6754 N N . SER B 1 22 ? 47.438 -9.062 19.391 1 18.38 22 SER B N 1
ATOM 6755 C CA . SER B 1 22 ? 46.844 -10.234 20.031 1 18.38 22 SER B CA 1
ATOM 6756 C C . SER B 1 22 ? 45.531 -10.617 19.359 1 18.38 22 SER B C 1
ATOM 6758 O O . SER B 1 22 ? 44.844 -9.766 18.781 1 18.38 22 SER B O 1
ATOM 6760 N N . GLN B 1 23 ? 45.125 -11.922 19.312 1 17.83 23 GLN B N 1
ATOM 6761 C CA . GLN B 1 23 ? 44.375 -13.008 18.703 1 17.83 23 GLN B CA 1
ATOM 6762 C C . GLN B 1 23 ? 42.906 -12.953 19.109 1 17.83 23 GLN B C 1
ATOM 6764 O O . GLN B 1 23 ? 42.406 -13.867 19.766 1 17.83 23 GLN B O 1
ATOM 6769 N N . PHE B 1 24 ? 42.406 -11.828 19.688 1 18.77 24 PHE B N 1
ATOM 6770 C CA . PHE B 1 24 ? 41.188 -12.125 20.406 1 18.77 24 PHE B CA 1
ATOM 6771 C C . PHE B 1 24 ? 40.156 -12.75 19.469 1 18.77 24 PHE B C 1
ATOM 6773 O O . PHE B 1 24 ? 40.031 -12.359 18.312 1 18.77 24 PHE B O 1
ATOM 6780 N N . ASP B 1 25 ? 39.656 -13.938 19.812 1 19.06 25 ASP B N 1
ATOM 6781 C CA . ASP B 1 25 ? 38.812 -14.992 19.25 1 19.06 25 ASP B CA 1
ATOM 6782 C C . ASP B 1 25 ? 37.438 -14.453 18.844 1 19.06 25 ASP B C 1
ATOM 6784 O O . ASP B 1 25 ? 36.719 -13.898 19.688 1 19.06 25 ASP B O 1
ATOM 6788 N N . ASP B 1 26 ? 37.25 -13.992 17.609 1 18.56 26 ASP B N 1
ATOM 6789 C CA . ASP B 1 26 ? 36.25 -13.273 16.828 1 18.56 26 ASP B CA 1
ATOM 6790 C C . ASP B 1 26 ? 34.938 -14.078 16.719 1 18.56 26 ASP B C 1
ATOM 6792 O O . ASP B 1 26 ? 34.812 -14.945 15.844 1 18.56 26 ASP B O 1
ATOM 6796 N N . HIS B 1 27 ? 34.531 -14.648 17.906 1 21.72 27 HIS B N 1
ATOM 6797 C CA . HIS B 1 27 ? 33.344 -15.469 17.672 1 21.72 27 HIS B CA 1
ATOM 6798 C C . HIS B 1 27 ? 32.281 -14.688 16.938 1 21.72 27 HIS B C 1
ATOM 6800 O O . HIS B 1 27 ? 31.812 -13.641 17.406 1 21.72 27 HIS B O 1
ATOM 6806 N N . THR B 1 28 ? 32.375 -14.625 15.609 1 20.09 28 THR B N 1
ATOM 6807 C CA . THR B 1 28 ? 31.625 -13.945 14.562 1 20.09 28 THR B CA 1
ATOM 6808 C C . THR B 1 28 ? 30.141 -14.32 14.641 1 20.09 28 THR B C 1
ATOM 6810 O O . THR B 1 28 ? 29.766 -15.438 14.289 1 20.09 28 THR B O 1
ATOM 6813 N N . ASP B 1 29 ? 29.562 -14.055 15.797 1 21.7 29 ASP B N 1
ATOM 6814 C CA . ASP B 1 29 ? 28.125 -14.336 15.805 1 21.7 29 ASP B CA 1
ATOM 6815 C C . ASP B 1 29 ? 27.453 -13.773 14.562 1 21.7 29 ASP B C 1
ATOM 6817 O O . ASP B 1 29 ? 27.562 -12.578 14.273 1 21.7 29 ASP B O 1
ATOM 6821 N N . THR B 1 30 ? 27.375 -14.594 13.523 1 21.58 30 THR B N 1
ATOM 6822 C CA . THR B 1 30 ? 26.844 -14.344 12.195 1 21.58 30 THR B CA 1
ATOM 6823 C C . THR B 1 30 ? 25.469 -13.664 12.281 1 21.58 30 THR B C 1
ATOM 6825 O O . THR B 1 30 ? 24.562 -14.18 12.938 1 21.58 30 THR B O 1
ATOM 6828 N N . PRO B 1 31 ? 25.531 -12.367 12.273 1 23 31 PRO B N 1
ATOM 6829 C CA . PRO B 1 31 ? 24.234 -11.695 12.328 1 23 31 PRO B CA 1
ATOM 6830 C C . PRO B 1 31 ? 23.234 -12.266 11.328 1 23 31 PRO B C 1
ATOM 6832 O O . PRO B 1 31 ? 23.594 -12.547 10.18 1 23 31 PRO B O 1
ATOM 6835 N N . VAL B 1 32 ? 22.297 -13.086 11.797 1 24.22 32 VAL B N 1
ATOM 6836 C CA . VAL B 1 32 ? 21.203 -13.648 11.016 1 24.22 32 VAL B CA 1
ATOM 6837 C C . VAL B 1 32 ? 20.656 -12.602 10.055 1 24.22 32 VAL B C 1
ATOM 6839 O O . VAL B 1 32 ? 20.141 -11.562 10.484 1 24.22 32 VAL B O 1
ATOM 6842 N N . SER B 1 33 ? 21.453 -12.391 8.961 1 22.36 33 SER B N 1
ATOM 6843 C CA . SER B 1 33 ? 21.047 -11.562 7.828 1 22.36 33 SER B CA 1
ATOM 6844 C C . SER B 1 33 ? 19.609 -11.836 7.43 1 22.36 33 SER B C 1
ATOM 6846 O O . SER B 1 33 ? 19.25 -12.977 7.125 1 22.36 33 SER B O 1
ATOM 6848 N N . TYR B 1 34 ? 18.75 -11.234 8.125 1 22.59 34 TYR B N 1
ATOM 6849 C CA . TYR B 1 34 ? 17.375 -11.273 7.645 1 22.59 34 TYR B CA 1
ATOM 6850 C C . TYR B 1 34 ? 17.312 -11.086 6.133 1 22.59 34 TYR B C 1
ATOM 6852 O O . TYR B 1 34 ? 17.969 -10.203 5.582 1 22.59 34 TYR B O 1
ATOM 6860 N N . ASP B 1 35 ? 17.312 -12.25 5.492 1 23.95 35 ASP B N 1
ATOM 6861 C CA . ASP B 1 35 ? 17.094 -12.281 4.047 1 23.95 35 ASP B CA 1
ATOM 6862 C C . ASP B 1 35 ? 16.031 -11.266 3.631 1 23.95 35 ASP B C 1
ATOM 6864 O O . ASP B 1 35 ? 14.883 -11.344 4.062 1 23.95 35 ASP B O 1
ATOM 6868 N N . PRO B 1 36 ? 16.531 -10.109 3.223 1 24.56 36 PRO B N 1
ATOM 6869 C CA . PRO B 1 36 ? 15.672 -9.023 2.77 1 24.56 36 PRO B CA 1
ATOM 6870 C C . PRO B 1 36 ? 14.648 -9.469 1.728 1 24.56 36 PRO B C 1
ATOM 6872 O O . PRO B 1 36 ? 13.93 -8.641 1.162 1 24.56 36 PRO B O 1
ATOM 6875 N N . ALA B 1 37 ? 14.953 -10.641 1.074 1 26.7 37 ALA B N 1
ATOM 6876 C CA . ALA B 1 37 ? 14.219 -10.945 -0.15 1 26.7 37 ALA B CA 1
ATOM 6877 C C . ALA B 1 37 ? 12.742 -11.195 0.143 1 26.7 37 ALA B C 1
ATOM 6879 O O . ALA B 1 37 ? 11.992 -11.617 -0.74 1 26.7 37 ALA B O 1
ATOM 6880 N N . GLU B 1 38 ? 12.5 -11.719 1.307 1 27.17 38 GLU B N 1
ATOM 6881 C CA . GLU B 1 38 ? 11.07 -11.992 1.36 1 27.17 38 GLU B CA 1
ATOM 6882 C C . GLU B 1 38 ? 10.258 -10.711 1.197 1 27.17 38 GLU B C 1
ATOM 6884 O O . GLU B 1 38 ? 10.633 -9.664 1.729 1 27.17 38 GLU B O 1
ATOM 6889 N N . PRO B 1 39 ? 9.531 -10.648 0.075 1 28.58 39 PRO B N 1
ATOM 6890 C CA . PRO B 1 39 ? 8.75 -9.414 -0.043 1 28.58 39 PRO B CA 1
ATOM 6891 C C . PRO B 1 39 ? 8.25 -8.898 1.306 1 28.58 39 PRO B C 1
ATOM 6893 O O . PRO B 1 39 ? 7.777 -9.68 2.133 1 28.58 39 PRO B O 1
ATOM 6896 N N . ALA B 1 40 ? 8.977 -7.965 1.821 1 27.56 40 ALA B N 1
ATOM 6897 C CA . ALA B 1 40 ? 8.453 -7.395 3.061 1 27.56 40 ALA B CA 1
ATOM 6898 C C . ALA B 1 40 ? 6.934 -7.27 3.01 1 27.56 40 ALA B C 1
ATOM 6900 O O . ALA B 1 40 ? 6.375 -6.816 2.01 1 27.56 40 ALA B O 1
ATOM 6901 N N . PRO B 1 41 ? 6.23 -8.18 3.635 1 28.83 41 PRO B N 1
ATOM 6902 C CA . PRO B 1 41 ? 4.793 -7.902 3.67 1 28.83 41 PRO B CA 1
ATOM 6903 C C . PRO B 1 41 ? 4.48 -6.406 3.723 1 28.83 41 PRO B C 1
ATOM 6905 O O . PRO B 1 41 ? 5.324 -5.609 4.137 1 28.83 41 PRO B O 1
ATOM 6908 N N . ILE B 1 42 ? 3.684 -5.914 2.875 1 30.7 42 ILE B N 1
ATOM 6909 C CA . ILE B 1 42 ? 3.174 -4.57 3.119 1 30.7 42 ILE B CA 1
ATOM 6910 C C . ILE B 1 42 ? 3.186 -4.277 4.617 1 30.7 42 ILE B C 1
ATOM 6912 O O . ILE B 1 42 ? 2.504 -4.953 5.395 1 30.7 42 ILE B O 1
ATOM 6916 N N . ARG B 1 43 ? 4.328 -3.977 5.137 1 30.27 43 ARG B N 1
ATOM 6917 C CA . ARG B 1 43 ? 4.406 -3.592 6.543 1 30.27 43 ARG B CA 1
ATOM 6918 C C . ARG B 1 43 ? 3.242 -2.68 6.922 1 30.27 43 ARG B C 1
ATOM 6920 O O . ARG B 1 43 ? 3.014 -1.655 6.277 1 30.27 43 ARG B O 1
ATOM 6927 N N . ARG B 1 44 ? 2.268 -3.209 7.59 1 31.45 44 ARG B N 1
ATOM 6928 C CA . ARG B 1 44 ? 1.255 -2.463 8.336 1 31.45 44 ARG B CA 1
ATOM 6929 C C . ARG B 1 44 ? 1.877 -1.292 9.086 1 31.45 44 ARG B C 1
ATOM 6931 O O . ARG B 1 44 ? 3.061 -1.327 9.43 1 31.45 44 ARG B O 1
ATOM 6938 N N . ARG B 1 45 ? 1.246 -0.236 9.016 1 31.3 45 ARG B N 1
ATOM 6939 C CA . ARG B 1 45 ? 1.572 0.794 10 1 31.3 45 ARG B CA 1
ATOM 6940 C C . ARG B 1 45 ? 2.045 0.171 11.305 1 31.3 45 ARG B C 1
ATOM 6942 O O . ARG B 1 45 ? 1.421 -0.762 11.812 1 31.3 45 ARG B O 1
ATOM 6949 N N . PRO B 1 46 ? 3.305 0.301 11.758 1 27.78 46 PRO B N 1
ATOM 6950 C CA . PRO B 1 46 ? 3.656 -0.189 13.094 1 27.78 46 PRO B CA 1
ATOM 6951 C C . PRO B 1 46 ? 2.604 0.153 14.141 1 27.78 46 PRO B C 1
ATOM 6953 O O . PRO B 1 46 ? 2.273 1.326 14.336 1 27.78 46 PRO B O 1
ATOM 6956 N N . VAL B 1 47 ? 1.487 -0.49 14.297 1 27.47 47 VAL B N 1
ATOM 6957 C CA . VAL B 1 47 ? 0.722 -0.195 15.508 1 27.47 47 VAL B CA 1
ATOM 6958 C C . VAL B 1 47 ? 1.573 -0.483 16.734 1 27.47 47 VAL B C 1
ATOM 6960 O O . VAL B 1 47 ? 2.381 -1.416 16.734 1 27.47 47 VAL B O 1
ATOM 6963 N N . ALA B 1 48 ? 1.704 0.503 17.719 1 23 48 ALA B N 1
ATOM 6964 C CA . ALA B 1 48 ? 2.4 0.329 19 1 23 48 ALA B CA 1
ATOM 6965 C C . ALA B 1 48 ? 2.109 -1.043 19.594 1 23 48 ALA B C 1
ATOM 6967 O O . ALA B 1 48 ? 0.953 -1.463 19.672 1 23 48 ALA B O 1
ATOM 6968 N N . PRO B 1 49 ? 2.963 -2.008 19.828 1 23.19 49 PRO B N 1
ATOM 6969 C CA . PRO B 1 49 ? 2.791 -3.346 20.391 1 23.19 49 PRO B CA 1
ATOM 6970 C C . PRO B 1 49 ? 2.254 -3.312 21.828 1 23.19 49 PRO B C 1
ATOM 6972 O O . PRO B 1 49 ? 1.712 -4.309 22.312 1 23.19 49 PRO B O 1
ATOM 6975 N N . GLU B 1 50 ? 2.646 -2.289 22.75 1 21.5 50 GLU B N 1
ATOM 6976 C CA . GLU B 1 50 ? 2.969 -2.707 24.109 1 21.5 50 GLU B CA 1
ATOM 6977 C C . GLU B 1 50 ? 1.707 -3.066 24.891 1 21.5 50 GLU B C 1
ATOM 6979 O O . GLU B 1 50 ? 1.766 -3.828 25.859 1 21.5 50 GLU B O 1
ATOM 6984 N N . SER B 1 51 ? 0.664 -2.26 25.094 1 22.45 51 SER B N 1
ATOM 6985 C CA . SER B 1 51 ? 0.234 -2.104 26.484 1 22.45 51 SER B CA 1
ATOM 6986 C C . SER B 1 51 ? -0.275 -3.422 27.047 1 22.45 51 SER B C 1
ATOM 6988 O O . SER B 1 51 ? -0.822 -3.455 28.156 1 22.45 51 SER B O 1
ATOM 6990 N N . ARG B 1 52 ? -0.785 -4.273 26.328 1 22.34 52 ARG B N 1
ATOM 6991 C CA . ARG B 1 52 ? -1.574 -5.164 27.172 1 22.34 52 ARG B CA 1
ATOM 6992 C C . ARG B 1 52 ? -0.674 -6.027 28.047 1 22.34 52 ARG B C 1
ATOM 6994 O O . ARG B 1 52 ? -0.291 -7.133 27.656 1 22.34 52 ARG B O 1
ATOM 7001 N N . LYS B 1 53 ? 0.346 -5.445 28.984 1 21.12 53 LYS B N 1
ATOM 7002 C CA . LYS B 1 53 ? 1.073 -6.41 29.797 1 21.12 53 LYS B CA 1
ATOM 7003 C C . LYS B 1 53 ? 0.164 -7.031 30.844 1 21.12 53 LYS B C 1
ATOM 7005 O O . LYS B 1 53 ? 0.134 -6.578 32 1 21.12 53 LYS B O 1
ATOM 7010 N N . THR B 1 54 ? -1.087 -7.254 31.078 1 19.11 54 THR B N 1
ATOM 7011 C CA . THR B 1 54 ? -1.347 -7.707 32.438 1 19.11 54 THR B CA 1
ATOM 7012 C C . THR B 1 54 ? -0.245 -8.648 32.906 1 19.11 54 THR B C 1
ATOM 7014 O O . THR B 1 54 ? 0.458 -9.25 32.094 1 19.11 54 THR B O 1
ATOM 7017 N N . LEU B 1 55 ? -0.063 -8.656 34.344 1 16.39 55 LEU B N 1
ATOM 7018 C CA . LEU B 1 55 ? 0.75 -9.18 35.438 1 16.39 55 LEU B CA 1
ATOM 7019 C C . LEU B 1 55 ? 1 -10.672 35.281 1 16.39 55 LEU B C 1
ATOM 7021 O O . LEU B 1 55 ? 0.074 -11.43 34.969 1 16.39 55 LEU B O 1
ATOM 7025 N N . GLN B 1 56 ? 2.258 -10.922 35.094 1 17.14 56 GLN B N 1
ATOM 7026 C CA . GLN B 1 56 ? 2.889 -12.242 35.062 1 17.14 56 GLN B CA 1
ATOM 7027 C C . GLN B 1 56 ? 2.689 -12.977 36.406 1 17.14 56 GLN B C 1
ATOM 7029 O O . GLN B 1 56 ? 3.268 -12.602 37.406 1 17.14 56 GLN B O 1
ATOM 7034 N N . GLN B 1 57 ? 1.412 -12.93 37.062 1 17.44 57 GLN B N 1
ATOM 7035 C CA . GLN B 1 57 ? 1.65 -13.578 38.344 1 17.44 57 GLN B CA 1
ATOM 7036 C C . GLN B 1 57 ? 2.68 -14.695 38.188 1 17.44 57 GLN B C 1
ATOM 7038 O O . GLN B 1 57 ? 2.859 -15.258 37.125 1 17.44 57 GLN B O 1
ATOM 7043 N N . PRO B 1 58 ? 3.475 -14.828 39.344 1 16.58 58 PRO B N 1
ATOM 7044 C CA . PRO B 1 58 ? 4.656 -15.602 39.75 1 16.58 58 PRO B CA 1
ATOM 7045 C C . PRO B 1 58 ? 4.613 -17.047 39.25 1 16.58 58 PRO B C 1
ATOM 7047 O O . PRO B 1 58 ? 3.541 -17.547 38.906 1 16.58 58 PRO B O 1
ATOM 7050 N N . LEU B 1 59 ? 5.793 -17.531 39.062 1 16.28 59 LEU B N 1
ATOM 7051 C CA . LEU B 1 59 ? 6.352 -18.797 38.594 1 16.28 59 LEU B CA 1
ATOM 7052 C C . LEU B 1 59 ? 5.812 -19.969 39.406 1 16.28 59 LEU B C 1
ATOM 7054 O O . LEU B 1 59 ? 6.039 -21.125 39.062 1 16.28 59 LEU B O 1
ATOM 7058 N N . LEU B 1 60 ? 5.199 -19.562 40.594 1 15.61 60 LEU B N 1
ATOM 7059 C CA . LEU B 1 60 ? 5.609 -20.562 41.594 1 15.61 60 LEU B CA 1
ATOM 7060 C C . LEU B 1 60 ? 5.406 -21.969 41.062 1 15.61 60 LEU B C 1
ATOM 7062 O O . LEU B 1 60 ? 4.555 -22.203 40.188 1 15.61 60 LEU B O 1
ATOM 7066 N N . ILE B 1 61 ? 6.441 -22.875 41.438 1 16.88 61 ILE B N 1
ATOM 7067 C CA . ILE B 1 61 ? 6.941 -24.25 41.344 1 16.88 61 ILE B CA 1
ATOM 7068 C C . ILE B 1 61 ? 5.875 -25.219 41.875 1 16.88 61 ILE B C 1
ATOM 7070 O O . ILE B 1 61 ? 5.98 -26.422 41.656 1 16.88 61 ILE B O 1
ATOM 7074 N N . GLY B 1 62 ? 4.762 -24.625 42.469 1 15.56 62 GLY B N 1
ATOM 7075 C CA . GLY B 1 62 ? 4.465 -25.562 43.531 1 15.56 62 GLY B CA 1
ATOM 7076 C C . GLY B 1 62 ? 4.465 -27.016 43.094 1 15.56 62 GLY B C 1
ATOM 7077 O O . GLY B 1 62 ? 4.402 -27.297 41.875 1 15.56 62 GLY B O 1
ATOM 7078 N N . ASP B 1 63 ? 4.73 -27.906 44.156 1 16.89 63 ASP B N 1
ATOM 7079 C CA . ASP B 1 63 ? 4.941 -29.25 44.625 1 16.89 63 ASP B CA 1
ATOM 7080 C C . ASP B 1 63 ? 3.768 -30.156 44.25 1 16.89 63 ASP B C 1
ATOM 7082 O O . ASP B 1 63 ? 3.676 -31.297 44.75 1 16.89 63 ASP B O 1
ATOM 7086 N N . SER B 1 64 ? 2.836 -29.578 43.562 1 15.39 64 SER B N 1
ATOM 7087 C CA . SER B 1 64 ? 1.68 -30.406 43.844 1 15.39 64 SER B CA 1
ATOM 7088 C C . SER B 1 64 ? 2.035 -31.891 43.75 1 15.39 64 SER B C 1
ATOM 7090 O O . SER B 1 64 ? 2.658 -32.344 42.781 1 15.39 64 SER B O 1
ATOM 7092 N N . GLN B 1 65 ? 2.023 -32.5 45.031 1 15.87 65 GLN B N 1
ATOM 7093 C CA . GLN B 1 65 ? 2.189 -33.844 45.625 1 15.87 65 GLN B CA 1
ATOM 7094 C C . GLN B 1 65 ? 1.594 -34.938 44.75 1 15.87 65 GLN B C 1
ATOM 7096 O O . GLN B 1 65 ? 2.273 -35.906 44.406 1 15.87 65 GLN B O 1
ATOM 7101 N N . GLY B 1 66 ? 0.439 -35.312 45.281 1 14.9 66 GLY B N 1
ATOM 7102 C CA . GLY B 1 66 ? 0.272 -36.656 45.781 1 14.9 66 GLY B CA 1
ATOM 7103 C C . GLY B 1 66 ? 0.024 -37.688 44.688 1 14.9 66 GLY B C 1
ATOM 7104 O O . GLY B 1 66 ? 0.611 -38.75 44.688 1 14.9 66 GLY B O 1
ATOM 7105 N N . LEU B 1 67 ? -1.075 -37.438 43.969 1 14.85 67 LEU B N 1
ATOM 7106 C CA . LEU B 1 67 ? -1.923 -38.625 44.156 1 14.85 67 LEU B CA 1
ATOM 7107 C C . LEU B 1 67 ? -1.3 -39.844 43.5 1 14.85 67 LEU B C 1
ATOM 7109 O O . LEU B 1 67 ? -0.654 -39.75 42.438 1 14.85 67 LEU B O 1
ATOM 7113 N N . ARG B 1 68 ? -1.405 -40.938 44.219 1 16.02 68 ARG B N 1
ATOM 7114 C CA . ARG B 1 68 ? -1.186 -42.344 44.5 1 16.02 68 ARG B CA 1
ATOM 7115 C C . ARG B 1 68 ? -1.707 -43.219 43.375 1 16.02 68 ARG B C 1
ATOM 7117 O O . ARG B 1 68 ? -1.473 -44.438 43.375 1 16.02 68 ARG B O 1
ATOM 7124 N N . SER B 1 69 ? -2.572 -42.688 42.469 1 14.41 69 SER B N 1
ATOM 7125 C CA . SER B 1 69 ? -3.443 -43.844 42.188 1 14.41 69 SER B CA 1
ATOM 7126 C C . SER B 1 69 ? -2.652 -45.031 41.656 1 14.41 69 SER B C 1
ATOM 7128 O O . SER B 1 69 ? -1.736 -44.844 40.844 1 14.41 69 SER B O 1
ATOM 7130 N N . ASP B 1 70 ? -2.695 -46.094 42.406 1 15.61 70 ASP B N 1
ATOM 7131 C CA . ASP B 1 70 ? -2.266 -47.5 42.531 1 15.61 70 ASP B CA 1
ATOM 7132 C C . ASP B 1 70 ? -2.557 -48.281 41.25 1 15.61 70 ASP B C 1
ATOM 7134 O O . ASP B 1 70 ? -2.264 -49.469 41.188 1 15.61 70 ASP B O 1
ATOM 7138 N N . PRO B 1 71 ? -2.938 -47.562 40.188 1 15.14 71 PRO B N 1
ATOM 7139 C CA . PRO B 1 71 ? -3.732 -48.625 39.531 1 15.14 71 PRO B CA 1
ATOM 7140 C C . PRO B 1 71 ? -2.943 -49.906 39.281 1 15.14 71 PRO B C 1
ATOM 7142 O O . PRO B 1 71 ? -1.763 -49.844 38.938 1 15.14 71 PRO B O 1
ATOM 7145 N N . HIS B 1 72 ? -3.285 -51 39.969 1 16.11 72 HIS B N 1
ATOM 7146 C CA . HIS B 1 72 ? -2.955 -52.406 40.094 1 16.11 72 HIS B CA 1
ATOM 7147 C C . HIS B 1 72 ? -2.898 -53.062 38.719 1 16.11 72 HIS B C 1
ATOM 7149 O O . HIS B 1 72 ? -2.697 -54.281 38.625 1 16.11 72 HIS B O 1
ATOM 7155 N N . GLY B 1 73 ? -2.785 -52.219 37.688 1 15.41 73 GLY B N 1
ATOM 7156 C CA . GLY B 1 73 ? -3.246 -53.156 36.656 1 15.41 73 GLY B CA 1
ATOM 7157 C C . GLY B 1 73 ? -2.527 -54.5 36.688 1 15.41 73 GLY B C 1
ATOM 7158 O O . GLY B 1 73 ? -1.363 -54.562 37.094 1 15.41 73 GLY B O 1
ATOM 7159 N N . ILE B 1 74 ? -3.33 -55.531 36.656 1 16.17 74 ILE B N 1
ATOM 7160 C CA . ILE B 1 74 ? -3.285 -57 36.812 1 16.17 74 ILE B CA 1
ATOM 7161 C C . ILE B 1 74 ? -2.273 -57.594 35.844 1 16.17 74 ILE B C 1
ATOM 7163 O O . ILE B 1 74 ? -2.014 -57 34.781 1 16.17 74 ILE B O 1
ATOM 7167 N N . ASP B 1 75 ? -1.704 -58.688 36.281 1 15.96 75 ASP B N 1
ATOM 7168 C CA . ASP B 1 75 ? -0.703 -59.719 36.125 1 15.96 75 ASP B CA 1
ATOM 7169 C C . ASP B 1 75 ? -0.943 -60.531 34.844 1 15.96 75 ASP B C 1
ATOM 7171 O O . ASP B 1 75 ? -0.122 -61.375 34.469 1 15.96 75 ASP B O 1
ATOM 7175 N N . VAL B 1 76 ? -1.817 -60.125 33.938 1 14.76 76 VAL B N 1
ATOM 7176 C CA . VAL B 1 76 ? -2.27 -61.406 33.406 1 14.76 76 VAL B CA 1
ATOM 7177 C C . VAL B 1 76 ? -1.077 -62.188 32.844 1 14.76 76 VAL B C 1
ATOM 7179 O O . VAL B 1 76 ? -0.233 -61.625 32.156 1 14.76 76 VAL B O 1
ATOM 7182 N N . ALA B 1 77 ? -0.979 -63.438 33.312 1 15.09 77 ALA B N 1
ATOM 7183 C CA . ALA B 1 77 ? -0.187 -64.625 33.312 1 15.09 77 ALA B CA 1
ATOM 7184 C C . ALA B 1 77 ? -0.104 -65.25 31.891 1 15.09 77 ALA B C 1
ATOM 7186 O O . ALA B 1 77 ? 0.652 -66.188 31.641 1 15.09 77 ALA B O 1
ATOM 7187 N N . VAL B 1 78 ? -0.6 -64.625 30.812 1 15.66 78 VAL B N 1
ATOM 7188 C CA . VAL B 1 78 ? -1.026 -65.75 29.938 1 15.66 78 VAL B CA 1
ATOM 7189 C C . VAL B 1 78 ? 0.153 -66.625 29.656 1 15.66 78 VAL B C 1
ATOM 7191 O O . VAL B 1 78 ? 1.246 -66.188 29.328 1 15.66 78 VAL B O 1
ATOM 7194 N N . GLY B 1 79 ? -0.046 -67.938 29.891 1 15.87 79 GLY B N 1
ATOM 7195 C CA . GLY B 1 79 ? 0.55 -69.312 30.031 1 15.87 79 GLY B CA 1
ATOM 7196 C C . GLY B 1 79 ? 1.35 -69.688 28.812 1 15.87 79 GLY B C 1
ATOM 7197 O O . GLY B 1 79 ? 1.424 -69 27.812 1 15.87 79 GLY B O 1
ATOM 7198 N N . GLU B 1 80 ? 1.165 -71 28.406 1 16.05 80 GLU B N 1
ATOM 7199 C CA . GLU B 1 80 ? 1.919 -72.25 28.297 1 16.05 80 GLU B CA 1
ATOM 7200 C C . GLU B 1 80 ? 2.471 -72.438 26.891 1 16.05 80 GLU B C 1
ATOM 7202 O O . GLU B 1 80 ? 2.213 -71.625 26 1 16.05 80 GLU B O 1
ATOM 7207 N N . SER B 1 81 ? 2.162 -73.688 26.219 1 15.83 81 SER B N 1
ATOM 7208 C CA . SER B 1 81 ? 2.861 -74.938 25.953 1 15.83 81 SER B CA 1
ATOM 7209 C C . SER B 1 81 ? 3.158 -75.125 24.469 1 15.83 81 SER B C 1
ATOM 7211 O O . SER B 1 81 ? 4.242 -75.562 24.094 1 15.83 81 SER B O 1
ATOM 7213 N N . LEU B 1 82 ? 2.174 -75 23.438 1 15.64 82 LEU B N 1
ATOM 7214 C CA . LEU B 1 82 ? 1.922 -76.25 22.719 1 15.64 82 LEU B CA 1
ATOM 7215 C C . LEU B 1 82 ? 3.074 -76.562 21.766 1 15.64 82 LEU B C 1
ATOM 7217 O O . LEU B 1 82 ? 3.797 -75.625 21.328 1 15.64 82 LEU B O 1
ATOM 7221 N N . SER B 1 83 ? 3.25 -77.938 21.281 1 16.55 83 SER B N 1
ATOM 7222 C CA . SER B 1 83 ? 3.99 -79.125 20.859 1 16.55 83 SER B CA 1
ATOM 7223 C C . SER B 1 83 ? 4.391 -79 19.391 1 16.55 83 SER B C 1
ATOM 7225 O O . SER B 1 83 ? 4 -78.062 18.688 1 16.55 83 SER B O 1
ATOM 7227 N N . GLY B 1 84 ? 4.117 -80.125 18.453 1 16.45 84 GLY B N 1
ATOM 7228 C CA . GLY B 1 84 ? 4.773 -81.25 17.781 1 16.45 84 GLY B CA 1
ATOM 7229 C C . GLY B 1 84 ? 4.867 -81.062 16.281 1 16.45 84 GLY B C 1
ATOM 7230 O O . GLY B 1 84 ? 5.828 -81.5 15.656 1 16.45 84 GLY B O 1
ATOM 7231 N N . TYR B 1 85 ? 3.865 -80.562 15.445 1 16.41 85 TYR B N 1
ATOM 7232 C CA . TYR B 1 85 ? 3.486 -81.5 14.359 1 16.41 85 TYR B CA 1
ATOM 7233 C C . TYR B 1 85 ? 4.512 -81.438 13.234 1 16.41 85 TYR B C 1
ATOM 7235 O O . TYR B 1 85 ? 5.18 -80.438 13.039 1 16.41 85 TYR B O 1
ATOM 7243 N N . SER B 1 86 ? 4.789 -82.688 12.414 1 17.42 86 SER B N 1
ATOM 7244 C CA . SER B 1 86 ? 5.555 -83.625 11.586 1 17.42 86 SER B CA 1
ATOM 7245 C C . SER B 1 86 ? 5.43 -83.312 10.109 1 17.42 86 SER B C 1
ATOM 7247 O O . SER B 1 86 ? 5.996 -84 9.25 1 17.42 86 SER B O 1
ATOM 7249 N N . ASP B 1 87 ? 4.977 -82.25 9.594 1 15.06 87 ASP B N 1
ATOM 7250 C CA . ASP B 1 87 ? 4.355 -82.5 8.297 1 15.06 87 ASP B CA 1
ATOM 7251 C C . ASP B 1 87 ? 5.383 -83 7.277 1 15.06 87 ASP B C 1
ATOM 7253 O O . ASP B 1 87 ? 6.539 -82.562 7.305 1 15.06 87 ASP B O 1
ATOM 7257 N N . GLU B 1 88 ? 5.008 -83.938 6.289 1 15.71 88 GLU B N 1
ATOM 7258 C CA . GLU B 1 88 ? 5.254 -84.938 5.25 1 15.71 88 GLU B CA 1
ATOM 7259 C C . GLU B 1 88 ? 5.863 -84.312 4.008 1 15.71 88 GLU B C 1
ATOM 7261 O O . GLU B 1 88 ? 5.812 -83.125 3.838 1 15.71 88 GLU B O 1
ATOM 7266 N N . LYS B 1 89 ? 5.68 -85.125 2.768 1 18.22 89 LYS B N 1
ATOM 7267 C CA . LYS B 1 89 ? 6.281 -85.875 1.671 1 18.22 89 LYS B CA 1
ATOM 7268 C C . LYS B 1 89 ? 6.27 -85.062 0.379 1 18.22 89 LYS B C 1
ATOM 7270 O O . LYS B 1 89 ? 6.969 -85.375 -0.58 1 18.22 89 LYS B O 1
ATOM 7275 N N . GLY B 1 90 ? 5.371 -84.062 0.033 1 15.59 90 GLY B N 1
ATOM 7276 C CA . GLY B 1 90 ? 4.836 -84.312 -1.304 1 15.59 90 GLY B CA 1
ATOM 7277 C C . GLY B 1 90 ? 5.871 -84.125 -2.396 1 15.59 90 GLY B C 1
ATOM 7278 O O . GLY B 1 90 ? 6.672 -83.188 -2.344 1 15.59 90 GLY B O 1
ATOM 7279 N N . LYS B 1 91 ? 6.258 -85.125 -3.201 1 19.73 91 LYS B N 1
ATOM 7280 C CA . LYS B 1 91 ? 7.09 -85.625 -4.301 1 19.73 91 LYS B CA 1
ATOM 7281 C C . LYS B 1 91 ? 6.785 -84.875 -5.59 1 19.73 91 LYS B C 1
ATOM 7283 O O . LYS B 1 91 ? 5.754 -85.062 -6.227 1 19.73 91 LYS B O 1
ATOM 7288 N N . ASP B 1 92 ? 6.742 -83.625 -5.797 1 17.02 92 ASP B N 1
ATOM 7289 C CA . ASP B 1 92 ? 6.246 -83.062 -7.062 1 17.02 92 ASP B CA 1
ATOM 7290 C C . ASP B 1 92 ? 7.07 -83.625 -8.234 1 17.02 92 ASP B C 1
ATOM 7292 O O . ASP B 1 92 ? 8.297 -83.5 -8.242 1 17.02 92 ASP B O 1
ATOM 7296 N N . ASP B 1 93 ? 6.598 -84.75 -8.977 1 18.31 93 ASP B N 1
ATOM 7297 C CA . ASP B 1 93 ? 7.055 -85.625 -10.062 1 18.31 93 ASP B CA 1
ATOM 7298 C C . ASP B 1 93 ? 7.223 -84.812 -11.359 1 18.31 93 ASP B C 1
ATOM 7300 O O . ASP B 1 93 ? 6.25 -84.312 -11.898 1 18.31 93 ASP B O 1
ATOM 7304 N N . TYR B 1 94 ? 8.219 -84.062 -11.594 1 19.14 94 TYR B N 1
ATOM 7305 C CA . TYR B 1 94 ? 8.438 -83.312 -12.812 1 19.14 94 TYR B CA 1
ATOM 7306 C C . TYR B 1 94 ? 8.695 -84.188 -14 1 19.14 94 TYR B C 1
ATOM 7308 O O . TYR B 1 94 ? 9.57 -85.062 -13.945 1 19.14 94 TYR B O 1
ATOM 7316 N N . VAL B 1 95 ? 7.586 -84.75 -14.68 1 20.69 95 VAL B N 1
ATOM 7317 C CA . VAL B 1 95 ? 7.727 -85.625 -15.812 1 20.69 95 VAL B CA 1
ATOM 7318 C C . VAL B 1 95 ? 8.539 -84.938 -16.922 1 20.69 95 VAL B C 1
ATOM 7320 O O . VAL B 1 95 ? 8.203 -83.875 -17.344 1 20.69 95 VAL B O 1
ATOM 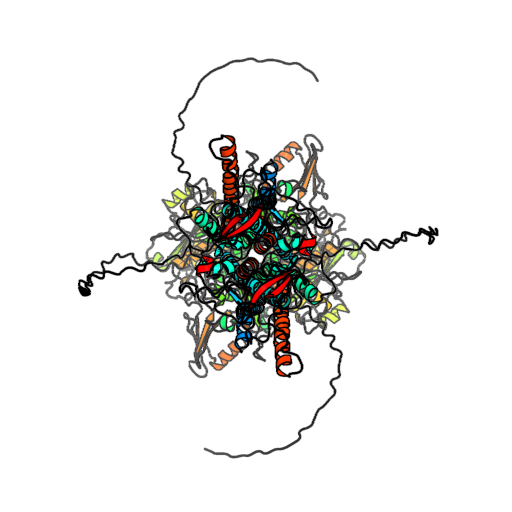7323 N N . THR B 1 96 ? 9.789 -85.312 -17.141 1 20.05 96 THR B N 1
ATOM 7324 C CA . THR B 1 96 ? 10.859 -84.875 -18.031 1 20.05 96 THR B CA 1
ATOM 7325 C C . THR B 1 96 ? 10.523 -85.188 -19.484 1 20.05 96 THR B C 1
ATOM 7327 O O . THR B 1 96 ? 11.156 -84.625 -20.391 1 20.05 96 THR B O 1
ATOM 7330 N N . SER B 1 97 ? 9.578 -86.125 -19.906 1 20.52 97 SER B N 1
ATOM 7331 C CA . SER B 1 97 ? 10.055 -86.875 -21.047 1 20.52 97 SER B CA 1
ATOM 7332 C C . SER B 1 97 ? 9.875 -86.125 -22.344 1 20.52 97 SER B C 1
ATOM 7334 O O . SER B 1 97 ? 10.07 -86.625 -23.438 1 20.52 97 SER B O 1
ATOM 7336 N N . VAL B 1 98 ? 9.555 -84.875 -22.516 1 21.94 98 VAL B N 1
ATOM 7337 C CA . VAL B 1 98 ? 8.945 -84.625 -23.812 1 21.94 98 VAL B CA 1
ATOM 7338 C C . VAL B 1 98 ? 9.969 -84.812 -24.922 1 21.94 98 VAL B C 1
ATOM 7340 O O . VAL B 1 98 ? 11.094 -84.312 -24.828 1 21.94 98 VAL B O 1
ATOM 7343 N N . HIS B 1 99 ? 9.836 -86 -25.75 1 20.73 99 HIS B N 1
ATOM 7344 C CA . HIS B 1 99 ? 10.625 -86.375 -26.906 1 20.73 99 HIS B CA 1
ATOM 7345 C C . HIS B 1 99 ? 10.719 -85.312 -27.953 1 20.73 99 HIS B C 1
ATOM 7347 O O . HIS B 1 99 ? 9.773 -84.5 -28.125 1 20.73 99 HIS B O 1
ATOM 7353 N N . SER B 1 100 ? 11.906 -84.938 -28.281 1 20.17 100 SER B N 1
ATOM 7354 C CA . SER B 1 100 ? 12.359 -83.938 -29.266 1 20.17 100 SER B CA 1
ATOM 7355 C C . SER B 1 100 ? 11.82 -84.25 -30.656 1 20.17 100 SER B C 1
ATOM 7357 O O . SER B 1 100 ? 12.008 -85.375 -31.156 1 20.17 100 SER B O 1
ATOM 7359 N N . TYR B 1 101 ? 10.562 -84.062 -30.984 1 20.19 101 TYR B N 1
ATOM 7360 C CA . TYR B 1 101 ? 10.055 -84.312 -32.312 1 20.19 101 TYR B CA 1
ATOM 7361 C C . TYR B 1 101 ? 10.969 -83.75 -33.375 1 20.19 101 TYR B C 1
ATOM 7363 O O . TYR B 1 101 ? 11.164 -82.5 -33.406 1 20.19 101 TYR B O 1
ATOM 7371 N N . HIS B 1 102 ? 12.031 -84.438 -33.719 1 20.91 102 HIS B N 1
ATOM 7372 C CA . HIS B 1 102 ? 12.914 -84.125 -34.812 1 20.91 102 HIS B CA 1
ATOM 7373 C C . HIS B 1 102 ? 12.133 -84 -36.125 1 20.91 102 HIS B C 1
ATOM 7375 O O . HIS B 1 102 ? 11.539 -85 -36.562 1 20.91 102 HIS B O 1
ATOM 7381 N N . SER B 1 103 ? 11.312 -83.062 -36.312 1 21.23 103 SER B N 1
ATOM 7382 C CA . SER B 1 103 ? 10.75 -83 -37.656 1 21.23 103 SER B CA 1
ATOM 7383 C C . SER B 1 103 ? 11.828 -83.188 -38.75 1 21.23 103 SER B C 1
ATOM 7385 O O . SER B 1 103 ? 12.945 -82.688 -38.594 1 21.23 103 SER B O 1
ATOM 7387 N N . PRO B 1 104 ? 11.789 -84.25 -39.5 1 24.11 104 PRO B N 1
ATOM 7388 C CA . PRO B 1 104 ? 12.742 -84.5 -40.562 1 24.11 104 PRO B CA 1
ATOM 7389 C C . PRO B 1 104 ? 13.055 -83.25 -41.375 1 24.11 104 PRO B C 1
ATOM 7391 O O . PRO B 1 104 ? 12.258 -82.312 -41.406 1 24.11 104 PRO B O 1
ATOM 7394 N N . GLY B 1 105 ? 14.305 -83.125 -41.75 1 21.88 105 GLY B N 1
ATOM 7395 C CA . GLY B 1 105 ? 15.047 -82.188 -42.562 1 21.88 105 GLY B CA 1
ATOM 7396 C C . GLY B 1 105 ? 14.391 -81.938 -43.906 1 21.88 105 GLY B C 1
ATOM 7397 O O . GLY B 1 105 ? 14.305 -82.812 -44.75 1 21.88 105 GLY B O 1
ATOM 7398 N N . LEU B 1 106 ? 13.188 -81.312 -43.938 1 23.59 106 LEU B N 1
ATOM 7399 C CA . LEU B 1 106 ? 12.719 -80.875 -45.281 1 23.59 106 LEU B CA 1
ATOM 7400 C C . LEU B 1 106 ? 13.867 -80.312 -46.094 1 23.59 106 LEU B C 1
ATOM 7402 O O . LEU B 1 106 ? 14.719 -79.625 -45.562 1 23.59 106 LEU B O 1
ATOM 7406 N N . ASP B 1 107 ? 14.242 -81 -47.125 1 25.75 107 ASP B N 1
ATOM 7407 C CA . ASP B 1 107 ? 15.164 -80.562 -48.188 1 25.75 107 ASP B CA 1
ATOM 7408 C C . ASP B 1 107 ? 15.008 -79.125 -48.5 1 25.75 107 ASP B C 1
ATOM 7410 O O . ASP B 1 107 ? 13.961 -78.5 -48.219 1 25.75 107 ASP B O 1
ATOM 7414 N N . GLY B 1 108 ? 16.109 -78.438 -48.875 1 26.97 108 GLY B N 1
ATOM 7415 C CA . GLY B 1 108 ? 16.375 -77.062 -49.219 1 26.97 108 GLY B CA 1
ATOM 7416 C C . GLY B 1 108 ? 15.344 -76.438 -50.188 1 26.97 108 GLY B C 1
ATOM 7417 O O . GLY B 1 108 ? 15.164 -77 -51.312 1 26.97 108 GLY B O 1
ATOM 7418 N N . PRO B 1 109 ? 14.102 -76.188 -49.719 1 28.56 109 PRO B N 1
ATOM 7419 C CA . PRO B 1 109 ? 13.312 -75.625 -50.812 1 28.56 109 PRO B CA 1
ATOM 7420 C C . PRO B 1 109 ? 14.102 -74.625 -51.656 1 28.56 109 PRO B C 1
ATOM 7422 O O . PRO B 1 109 ? 15.031 -74 -51.156 1 28.56 109 PRO B O 1
ATOM 7425 N N . GLN B 1 110 ? 14.211 -74.75 -52.906 1 28.8 110 GLN B N 1
ATOM 7426 C CA . GLN B 1 110 ? 14.734 -73.875 -53.906 1 28.8 110 GLN B CA 1
ATOM 7427 C C . GLN B 1 110 ? 14.258 -72.438 -53.656 1 28.8 110 GLN B C 1
ATOM 7429 O O . GLN B 1 110 ? 13.109 -72.188 -53.281 1 28.8 110 GLN B O 1
ATOM 7434 N N . GLY B 1 111 ? 15.211 -71.438 -53.406 1 29.44 111 GLY B N 1
ATOM 7435 C CA . GLY B 1 111 ? 15.148 -70 -53.188 1 29.44 111 GLY B CA 1
ATOM 7436 C C . GLY B 1 111 ? 14.125 -69.312 -54.094 1 29.44 111 GLY B C 1
ATOM 7437 O O . GLY B 1 111 ? 14.258 -69.312 -55.312 1 29.44 111 GLY B O 1
ATOM 7438 N N . SER B 1 112 ? 12.891 -69.5 -53.75 1 31.88 112 SER B N 1
ATOM 7439 C CA . SER B 1 112 ? 12.148 -68.625 -54.625 1 31.88 112 SER B CA 1
ATOM 7440 C C . SER B 1 112 ? 12.656 -67.188 -54.5 1 31.88 112 SER B C 1
ATOM 7442 O O . SER B 1 112 ? 13.039 -66.75 -53.406 1 31.88 112 SER B O 1
ATOM 7444 N N . PRO B 1 113 ? 13.141 -66.438 -55.5 1 35.44 113 PRO B N 1
ATOM 7445 C CA . PRO B 1 113 ? 13.758 -65.125 -55.594 1 35.44 113 PRO B CA 1
ATOM 7446 C C . PRO B 1 113 ? 13.062 -64.062 -54.719 1 35.44 113 PRO B C 1
ATOM 7448 O O . PRO B 1 113 ? 13.516 -62.906 -54.625 1 35.44 113 PRO B O 1
ATOM 7451 N N . LEU B 1 114 ? 11.812 -64.125 -54.5 1 36.34 114 LEU B N 1
ATOM 7452 C CA . LEU B 1 114 ? 11.133 -62.938 -53.969 1 36.34 114 LEU B CA 1
ATOM 7453 C C . LEU B 1 114 ? 11.328 -62.844 -52.469 1 36.34 114 LEU B C 1
ATOM 7455 O O . LEU B 1 114 ? 10.617 -62.062 -51.812 1 36.34 114 LEU B O 1
ATOM 7459 N N . ASP B 1 115 ? 11.93 -63.719 -51.75 1 41.22 115 ASP B N 1
ATOM 7460 C CA . ASP B 1 115 ? 12.078 -63.594 -50.312 1 41.22 115 ASP B CA 1
ATOM 7461 C C . ASP B 1 115 ? 12.938 -62.406 -49.938 1 41.22 115 ASP B C 1
ATOM 7463 O O . ASP B 1 115 ? 14.008 -62.188 -50.531 1 41.22 115 ASP B O 1
ATOM 7467 N N . ALA B 1 116 ? 12.352 -61.312 -49.469 1 49.31 116 ALA B N 1
ATOM 7468 C CA . ALA B 1 116 ? 13.164 -60.188 -49 1 49.31 116 ALA B CA 1
ATOM 7469 C C . ALA B 1 116 ? 14.375 -60.688 -48.219 1 49.31 116 ALA B C 1
ATOM 7471 O O . ALA B 1 116 ? 14.289 -61.656 -47.469 1 49.31 116 ALA B O 1
ATOM 7472 N N . PRO B 1 117 ? 15.578 -60.438 -48.656 1 58.97 117 PRO B N 1
ATOM 7473 C CA . PRO B 1 117 ? 16.828 -60.938 -48.094 1 58.97 117 PRO B CA 1
ATOM 7474 C C . PRO B 1 117 ? 16.906 -60.719 -46.562 1 58.97 117 PRO B C 1
ATOM 7476 O O . PRO B 1 117 ? 16.609 -59.625 -46.094 1 58.97 117 PRO B O 1
ATOM 7479 N N . LEU B 1 118 ? 16.891 -61.75 -45.719 1 75.44 118 LEU B N 1
ATOM 7480 C CA . LEU B 1 118 ? 17.141 -61.719 -44.281 1 75.44 118 LEU B CA 1
ATOM 7481 C C . LEU B 1 118 ? 18.438 -61 -43.969 1 75.44 118 LEU B C 1
ATOM 7483 O O . LEU B 1 118 ? 19.469 -61.25 -44.625 1 75.44 118 LEU B O 1
ATOM 7487 N N . GLN B 1 119 ? 18.344 -59.812 -43.406 1 81.25 119 GLN B N 1
ATOM 7488 C CA . GLN B 1 119 ? 19.547 -59.094 -43.031 1 81.25 119 GLN B CA 1
ATOM 7489 C C . GLN B 1 119 ? 19.984 -59.438 -41.594 1 81.25 119 GLN B C 1
ATOM 7491 O O . GLN B 1 119 ? 19.297 -59.094 -40.625 1 81.25 119 GLN B O 1
ATOM 7496 N N . PRO B 1 120 ? 21 -60.219 -41.469 1 87.56 120 PRO B N 1
ATOM 7497 C CA . PRO B 1 120 ? 21.5 -60.469 -40.125 1 87.56 120 PRO B CA 1
ATOM 7498 C C . PRO B 1 120 ? 22 -59.219 -39.438 1 87.56 120 PRO B C 1
ATOM 7500 O O . PRO B 1 120 ? 22.594 -58.344 -40.094 1 87.56 120 PRO B O 1
ATOM 7503 N N . LYS B 1 121 ? 21.672 -59.031 -38.188 1 89.38 121 LYS B N 1
ATOM 7504 C CA . LYS B 1 121 ? 22.031 -57.844 -37.438 1 89.38 121 LYS B CA 1
ATOM 7505 C C . LYS B 1 121 ? 22.797 -58.188 -36.156 1 89.38 121 LYS B C 1
ATOM 7507 O O . LYS B 1 121 ? 22.594 -59.25 -35.594 1 89.38 121 LYS B O 1
ATOM 7512 N N . ALA B 1 122 ? 23.625 -57.281 -35.812 1 83.25 122 ALA B N 1
ATOM 7513 C CA . ALA B 1 122 ? 24.328 -57.469 -34.531 1 83.25 122 ALA B CA 1
ATOM 7514 C C . ALA B 1 122 ? 23.469 -56.969 -33.375 1 83.25 122 ALA B C 1
ATOM 7516 O O . ALA B 1 122 ? 22.781 -55.969 -33.469 1 83.25 122 ALA B O 1
ATOM 7517 N N . ILE B 1 123 ? 23.422 -57.719 -32.312 1 85.5 123 ILE B N 1
ATOM 7518 C CA . ILE B 1 123 ? 22.625 -57.406 -31.141 1 85.5 123 ILE B CA 1
ATOM 7519 C C . ILE B 1 123 ? 23.312 -56.312 -30.328 1 85.5 123 ILE B C 1
ATOM 7521 O O . ILE B 1 123 ? 22.656 -55.5 -29.672 1 85.5 123 ILE B O 1
ATOM 7525 N N . THR B 1 124 ? 24.641 -56.281 -30.328 1 82.25 124 THR B N 1
ATOM 7526 C CA . THR B 1 124 ? 25.391 -55.281 -29.562 1 82.25 124 THR B CA 1
ATOM 7527 C C . THR B 1 124 ? 26.234 -54.406 -30.5 1 82.25 124 THR B C 1
ATOM 7529 O O . THR B 1 124 ? 26.625 -54.875 -31.594 1 82.25 124 THR B O 1
ATOM 7532 N N . ARG B 1 125 ? 26.297 -53.125 -30.156 1 76.94 125 ARG B N 1
ATOM 7533 C CA . ARG B 1 125 ? 27.156 -52.25 -30.938 1 76.94 125 ARG B CA 1
ATOM 7534 C C . ARG B 1 125 ? 28.609 -52.344 -30.453 1 76.94 125 ARG B C 1
ATOM 7536 O O . ARG B 1 125 ? 28.875 -52.375 -29.25 1 76.94 125 ARG B O 1
ATOM 7543 N N . ASN B 1 126 ? 29.562 -52.625 -31.344 1 66.06 126 ASN B N 1
ATOM 7544 C CA . ASN B 1 126 ? 30.953 -52.75 -30.953 1 66.06 126 ASN B CA 1
ATOM 7545 C C . ASN B 1 126 ? 31.75 -51.5 -31.266 1 66.06 126 ASN B C 1
ATOM 7547 O O . ASN B 1 126 ? 32.906 -51.344 -30.812 1 66.06 126 ASN B O 1
ATOM 7551 N N . ASN B 1 127 ? 31.172 -50.656 -32.094 1 65.19 127 ASN B N 1
ATOM 7552 C CA . ASN B 1 127 ? 31.984 -49.5 -32.469 1 65.19 127 ASN B CA 1
ATOM 7553 C C . ASN B 1 127 ? 31.812 -48.344 -31.516 1 65.19 127 ASN B C 1
ATOM 7555 O O . ASN B 1 127 ? 31.062 -48.438 -30.547 1 65.19 127 ASN B O 1
ATOM 7559 N N . LEU B 1 128 ? 32.75 -47.406 -31.609 1 65 128 LEU B N 1
ATOM 7560 C CA . LEU B 1 128 ? 32.75 -46.188 -30.797 1 65 128 LEU B CA 1
ATOM 7561 C C . LEU B 1 128 ? 31.375 -45.531 -30.766 1 65 128 LEU B C 1
ATOM 7563 O O . LEU B 1 128 ? 31.047 -44.781 -29.844 1 65 128 LEU B O 1
ATOM 7567 N N . LYS B 1 129 ? 30.609 -45.938 -31.672 1 66 129 LYS B N 1
ATOM 7568 C CA . LYS B 1 129 ? 29.266 -45.375 -31.766 1 66 129 LYS B CA 1
ATOM 7569 C C . LYS B 1 129 ? 28.375 -45.875 -30.625 1 66 129 LYS B C 1
ATOM 7571 O O . LYS B 1 129 ? 27.375 -45.219 -30.297 1 66 129 LYS B O 1
ATOM 7576 N N . ARG B 1 130 ? 28.812 -46.938 -30 1 66.25 130 ARG B N 1
ATOM 7577 C CA . ARG B 1 130 ? 28.062 -47.5 -28.875 1 66.25 130 ARG B CA 1
ATOM 7578 C C . ARG B 1 130 ? 28.031 -46.5 -27.703 1 66.25 130 ARG B C 1
ATOM 7580 O O . ARG B 1 130 ? 27.047 -46.469 -26.953 1 66.25 130 ARG B O 1
ATOM 7587 N N . TYR B 1 131 ? 29.078 -45.781 -27.703 1 62.84 131 TYR B N 1
ATOM 7588 C CA . TYR B 1 131 ? 29.188 -44.844 -26.578 1 62.84 131 TYR B CA 1
ATOM 7589 C C . TYR B 1 131 ? 28.344 -43.594 -26.812 1 62.84 131 TYR B C 1
ATOM 7591 O O . TYR B 1 131 ? 27.766 -43.062 -25.859 1 62.84 131 TYR B O 1
ATOM 7599 N N . PHE B 1 132 ? 28.109 -43.281 -28.031 1 68.88 132 PHE B N 1
ATOM 7600 C CA . PHE B 1 132 ? 27.484 -41.969 -28.297 1 68.88 132 PHE B CA 1
ATOM 7601 C C . PHE B 1 132 ? 25.969 -42.125 -28.453 1 68.88 132 PHE B C 1
ATOM 7603 O O . PHE B 1 132 ? 25.203 -41.281 -28 1 68.88 132 PHE B O 1
ATOM 7610 N N . ASN B 1 133 ? 25.562 -43.188 -28.984 1 68.62 133 ASN B N 1
ATOM 7611 C CA . ASN B 1 133 ? 24.156 -43.344 -29.312 1 68.62 133 ASN B CA 1
ATOM 7612 C C . ASN B 1 133 ? 23.297 -43.5 -28.047 1 68.62 133 ASN B C 1
ATOM 7614 O O . ASN B 1 133 ? 22.172 -43 -28 1 68.62 133 ASN B O 1
ATOM 7618 N N . GLY B 1 134 ? 23.828 -44.031 -27.016 1 71.81 134 GLY B N 1
ATOM 7619 C CA . GLY B 1 134 ? 23.062 -44.219 -25.797 1 71.81 134 GLY B CA 1
ATOM 7620 C C . GLY B 1 134 ? 22.922 -42.938 -24.984 1 71.81 134 GLY B C 1
ATOM 7621 O O . GLY B 1 134 ? 22.016 -42.812 -24.156 1 71.81 134 GLY B O 1
ATOM 7622 N N . TRP B 1 135 ? 23.719 -42.031 -25.375 1 80.94 135 TRP B N 1
ATOM 7623 C CA . TRP B 1 135 ? 23.766 -40.812 -24.547 1 80.94 135 TRP B CA 1
ATOM 7624 C C . TRP B 1 135 ? 22.953 -39.688 -25.203 1 80.94 135 TRP B C 1
ATOM 7626 O O . TRP B 1 135 ? 22.656 -38.688 -24.562 1 80.94 135 TRP B O 1
ATOM 7636 N N . LEU B 1 136 ? 22.469 -39.781 -26.422 1 82.19 136 LEU B N 1
ATOM 7637 C CA . LEU B 1 136 ? 21.828 -38.719 -27.156 1 82.19 136 LEU B CA 1
ATOM 7638 C C . LEU B 1 136 ? 20.531 -38.281 -26.469 1 82.19 136 LEU B C 1
ATOM 7640 O O . LEU B 1 136 ? 20.188 -37.094 -26.484 1 82.19 136 LEU B O 1
ATOM 7644 N N . VAL B 1 137 ? 19.844 -39.188 -25.844 1 84.69 137 VAL B N 1
ATOM 7645 C CA . VAL B 1 137 ? 18.578 -38.906 -25.203 1 84.69 137 VAL B CA 1
ATOM 7646 C C . VAL B 1 137 ? 18.812 -38.125 -23.906 1 84.69 137 VAL B C 1
ATOM 7648 O O . VAL B 1 137 ? 17.969 -37.344 -23.484 1 84.69 137 VAL B O 1
ATOM 7651 N N . HIS B 1 138 ? 19.984 -38.281 -23.375 1 91.88 138 HIS B N 1
ATOM 7652 C CA . HIS B 1 138 ? 20.281 -37.656 -22.078 1 91.88 138 HIS B CA 1
ATOM 7653 C C . HIS B 1 138 ? 20.797 -36.219 -22.266 1 91.88 138 HIS B C 1
ATOM 7655 O O . HIS B 1 138 ? 20.672 -35.406 -21.359 1 91.88 138 HIS B O 1
ATOM 7661 N N . ILE B 1 139 ? 21.328 -35.875 -23.406 1 92.81 139 ILE B N 1
ATOM 7662 C CA . ILE B 1 139 ? 22.016 -34.594 -23.609 1 92.81 139 ILE B CA 1
ATOM 7663 C C . ILE B 1 139 ? 21 -33.438 -23.484 1 92.81 139 ILE B C 1
ATOM 7665 O O . ILE B 1 139 ? 21.203 -32.531 -22.688 1 92.81 139 ILE B O 1
ATOM 7669 N N . PRO B 1 140 ? 19.891 -33.5 -24.219 1 93.56 140 PRO B N 1
ATOM 7670 C CA . PRO B 1 140 ? 18.938 -32.406 -24.062 1 93.56 140 PRO B CA 1
ATOM 7671 C C . PRO B 1 140 ? 18.344 -32.344 -22.656 1 93.56 140 PRO B C 1
ATOM 7673 O O . PRO B 1 140 ? 18.078 -31.25 -22.156 1 93.56 140 PRO B O 1
ATOM 7676 N N . ALA B 1 141 ? 18.125 -33.438 -22.031 1 95.38 141 ALA B N 1
ATOM 7677 C CA . ALA B 1 141 ? 17.578 -33.469 -20.688 1 95.38 141 ALA B CA 1
ATOM 7678 C C . ALA B 1 141 ? 18.547 -32.875 -19.672 1 95.38 141 ALA B C 1
ATOM 7680 O O . ALA B 1 141 ? 18.156 -32 -18.875 1 95.38 141 ALA B O 1
ATOM 7681 N N . VAL B 1 142 ? 19.766 -33.25 -19.75 1 96.38 142 VAL B N 1
ATOM 7682 C CA . VAL B 1 142 ? 20.781 -32.75 -18.828 1 96.38 142 VAL B CA 1
ATOM 7683 C C . VAL B 1 142 ? 21.062 -31.266 -19.141 1 96.38 142 VAL B C 1
ATOM 7685 O O . VAL B 1 142 ? 21.172 -30.453 -18.219 1 96.38 142 VAL B O 1
ATOM 7688 N N . GLY B 1 143 ? 21.234 -30.969 -20.438 1 96 143 GLY B N 1
ATOM 7689 C CA . GLY B 1 143 ? 21.453 -29.578 -20.828 1 96 143 GLY B CA 1
ATOM 7690 C C . GLY B 1 143 ? 20.359 -28.641 -20.375 1 96 143 GLY B C 1
ATOM 7691 O O . GLY B 1 143 ? 20.625 -27.578 -19.828 1 96 143 GLY B O 1
ATOM 7692 N N . SER B 1 144 ? 19.125 -29.047 -20.609 1 96.06 144 SER B N 1
ATOM 7693 C CA . SER B 1 144 ? 18 -28.219 -20.203 1 96.06 144 SER B CA 1
ATOM 7694 C C . SER B 1 144 ? 17.922 -28.109 -18.688 1 96.06 144 SER B C 1
ATOM 7696 O O . SER B 1 144 ? 17.562 -27.047 -18.156 1 96.06 144 SER B O 1
ATOM 7698 N N . THR B 1 145 ? 18.188 -29.172 -17.984 1 97.06 145 THR B N 1
ATOM 7699 C CA . THR B 1 145 ? 18.188 -29.125 -16.531 1 97.06 145 THR B CA 1
ATOM 7700 C C . THR B 1 145 ? 19.234 -28.156 -16.016 1 97.06 145 THR B C 1
ATOM 7702 O O . THR B 1 145 ? 18.969 -27.375 -15.086 1 97.06 145 THR B O 1
ATOM 7705 N N . ALA B 1 146 ? 20.391 -28.172 -16.625 1 96.44 146 ALA B N 1
ATOM 7706 C CA . ALA B 1 146 ? 21.453 -27.25 -16.234 1 96.44 146 ALA B CA 1
ATOM 7707 C C . ALA B 1 146 ? 21.031 -25.797 -16.469 1 96.44 146 ALA B C 1
ATOM 7709 O O . ALA B 1 146 ? 21.266 -24.938 -15.625 1 96.44 146 ALA B O 1
ATOM 7710 N N . VAL B 1 147 ? 20.453 -25.625 -17.578 1 95.62 147 VAL B N 1
ATOM 7711 C CA . VAL B 1 147 ? 20.016 -24.266 -17.938 1 95.62 147 VAL B CA 1
ATOM 7712 C C . VAL B 1 147 ? 18.938 -23.812 -16.953 1 95.62 147 VAL B C 1
ATOM 7714 O O . VAL B 1 147 ? 18.969 -22.688 -16.469 1 95.62 147 VAL B O 1
ATOM 7717 N N . VAL B 1 148 ? 17.969 -24.656 -16.688 1 95.56 148 VAL B N 1
ATOM 7718 C CA . VAL B 1 148 ? 16.875 -24.328 -15.781 1 95.56 148 VAL B CA 1
ATOM 7719 C C . VAL B 1 148 ? 17.422 -24.031 -14.391 1 95.56 148 VAL B C 1
ATOM 7721 O O . VAL B 1 148 ? 16.969 -23.078 -13.734 1 95.56 148 VAL B O 1
ATOM 7724 N N . MET B 1 149 ? 18.344 -24.766 -13.969 1 95.94 149 MET B N 1
ATOM 7725 C CA . MET B 1 149 ? 18.953 -24.531 -12.664 1 95.94 149 MET B CA 1
ATOM 7726 C C . MET B 1 149 ? 19.719 -23.219 -12.648 1 95.94 149 MET B C 1
ATOM 7728 O O . MET B 1 149 ? 19.625 -22.453 -11.688 1 95.94 149 MET B O 1
ATOM 7732 N N . TRP B 1 150 ? 20.422 -22.984 -13.711 1 95.5 150 TRP B N 1
ATOM 7733 C CA . TRP B 1 150 ? 21.203 -21.75 -13.805 1 95.5 150 TRP B CA 1
ATOM 7734 C C . TRP B 1 150 ? 20.281 -20.531 -13.766 1 95.5 150 TRP B C 1
ATOM 7736 O O . TRP B 1 150 ? 20.562 -19.562 -13.039 1 95.5 150 TRP B O 1
ATOM 7746 N N . ILE B 1 151 ? 19.234 -20.516 -14.461 1 93.69 151 ILE B N 1
ATOM 7747 C CA . ILE B 1 151 ? 18.281 -19.422 -14.492 1 93.69 151 ILE B CA 1
ATOM 7748 C C . ILE B 1 151 ? 17.672 -19.219 -13.109 1 93.69 151 ILE B C 1
ATOM 7750 O O . ILE B 1 151 ? 17.469 -18.078 -12.672 1 93.69 151 ILE B O 1
ATOM 7754 N N . SER B 1 152 ? 17.438 -20.219 -12.414 1 93.69 152 SER B N 1
ATOM 7755 C CA . SER B 1 152 ? 16.734 -20.156 -11.141 1 93.69 152 SER B CA 1
ATOM 7756 C C . SER B 1 152 ? 17.625 -19.578 -10.039 1 93.69 152 SER B C 1
ATOM 7758 O O . SER B 1 152 ? 17.125 -19 -9.07 1 93.69 152 SER B O 1
ATOM 7760 N N . VAL B 1 153 ? 18.938 -19.719 -10.172 1 92.75 153 VAL B N 1
ATOM 7761 C CA . VAL B 1 153 ? 19.844 -19.312 -9.102 1 92.75 153 VAL B CA 1
ATOM 7762 C C . VAL B 1 153 ? 20.328 -17.891 -9.336 1 92.75 153 VAL B C 1
ATOM 7764 O O . VAL B 1 153 ? 20.594 -17.156 -8.391 1 92.75 153 VAL B O 1
ATOM 7767 N N . GLU B 1 154 ? 20.406 -17.547 -10.5 1 92.5 154 GLU B N 1
ATOM 7768 C CA . GLU B 1 154 ? 20.906 -16.203 -10.82 1 92.5 154 GLU B CA 1
ATOM 7769 C C . GLU B 1 154 ? 19.844 -15.141 -10.531 1 92.5 154 GLU B C 1
ATOM 7771 O O . GLU B 1 154 ? 18.688 -15.297 -10.898 1 92.5 154 GLU B O 1
ATOM 7776 N N . LYS B 1 155 ? 20.344 -14.07 -9.859 1 91.69 155 LYS B N 1
ATOM 7777 C CA . LYS B 1 155 ? 19.422 -12.984 -9.523 1 91.69 155 LYS B CA 1
ATOM 7778 C C . LYS B 1 155 ? 19.234 -12.039 -10.711 1 91.69 155 LYS B C 1
ATOM 7780 O O . LYS B 1 155 ? 19.969 -11.062 -10.859 1 91.69 155 LYS B O 1
ATOM 7785 N N . TRP B 1 156 ? 18.219 -12.352 -11.523 1 93 156 TRP B N 1
ATOM 7786 C CA . TRP B 1 156 ? 17.906 -11.555 -12.711 1 93 156 TRP B CA 1
ATOM 7787 C C . TRP B 1 156 ? 16.531 -10.906 -12.586 1 93 156 TRP B C 1
ATOM 7789 O O . TRP B 1 156 ? 15.555 -11.562 -12.211 1 93 156 TRP B O 1
ATOM 7799 N N . PHE B 1 157 ? 16.547 -9.523 -12.945 1 93.62 157 PHE B N 1
ATOM 7800 C CA . PHE B 1 157 ? 15.273 -8.844 -13.109 1 93.62 157 PHE B CA 1
ATOM 7801 C C . PHE B 1 157 ? 14.719 -9.07 -14.508 1 93.62 157 PHE B C 1
ATOM 7803 O O . PHE B 1 157 ? 15.391 -8.789 -15.5 1 93.62 157 PHE B O 1
ATOM 7810 N N . TRP B 1 158 ? 13.469 -9.609 -14.547 1 94 158 TRP B N 1
ATOM 7811 C CA . TRP B 1 158 ? 12.898 -9.914 -15.852 1 94 158 TRP B CA 1
ATOM 7812 C C . TRP B 1 158 ? 12.008 -8.773 -16.344 1 94 158 TRP B C 1
ATOM 7814 O O . TRP B 1 158 ? 12.25 -8.203 -17.406 1 94 158 TRP B O 1
ATOM 7824 N N . PHE B 1 159 ? 10.898 -8.484 -15.57 1 92.81 159 PHE B N 1
ATOM 7825 C CA . PHE B 1 159 ? 9.953 -7.457 -15.984 1 92.81 159 PHE B CA 1
ATOM 7826 C C . PHE B 1 159 ? 9.172 -6.93 -14.781 1 92.81 159 PHE B C 1
ATOM 7828 O O . PHE B 1 159 ? 9.125 -7.574 -13.734 1 92.81 159 PHE B O 1
ATOM 7835 N N . PRO B 1 160 ? 8.523 -5.723 -14.938 1 90.81 160 PRO B N 1
ATOM 7836 C CA . PRO B 1 160 ? 7.766 -5.125 -13.836 1 90.81 160 PRO B CA 1
ATOM 7837 C C . PRO B 1 160 ? 6.496 -5.902 -13.5 1 90.81 160 PRO B C 1
ATOM 7839 O O . PRO B 1 160 ? 6.145 -6.852 -14.211 1 90.81 160 PRO B O 1
ATOM 7842 N N . GLU B 1 161 ? 5.883 -5.562 -12.391 1 87 161 GLU B N 1
ATOM 7843 C CA . GLU B 1 161 ? 4.723 -6.25 -11.836 1 87 161 GLU B CA 1
ATOM 7844 C C . GLU B 1 161 ? 3.582 -6.312 -12.852 1 87 161 GLU B C 1
ATOM 7846 O O . GLU B 1 161 ? 2.816 -7.281 -12.875 1 87 161 GLU B O 1
ATOM 7851 N N . ASP B 1 162 ? 3.471 -5.305 -13.719 1 81.75 162 ASP B N 1
ATOM 7852 C CA . ASP B 1 162 ? 2.354 -5.207 -14.648 1 81.75 162 ASP B CA 1
ATOM 7853 C C . ASP B 1 162 ? 2.609 -6.039 -15.906 1 81.75 162 ASP B C 1
ATOM 7855 O O . ASP B 1 162 ? 1.71 -6.223 -16.734 1 81.75 162 ASP B O 1
ATOM 7859 N N . GLY B 1 163 ? 3.773 -6.543 -16.031 1 86.75 163 GLY B N 1
ATOM 7860 C CA . GLY B 1 163 ? 4.133 -7.309 -17.203 1 86.75 163 GLY B CA 1
ATOM 7861 C C . GLY B 1 163 ? 5.23 -6.66 -18.031 1 86.75 163 GLY B C 1
ATOM 7862 O O . GLY B 1 163 ? 5.625 -5.523 -17.766 1 86.75 163 GLY B O 1
ATOM 7863 N N . PRO B 1 164 ? 5.684 -7.348 -18.938 1 85.19 164 PRO B N 1
ATOM 7864 C CA . PRO B 1 164 ? 6.785 -6.816 -19.75 1 85.19 164 PRO B CA 1
ATOM 7865 C C . PRO B 1 164 ? 6.32 -5.77 -20.766 1 85.19 164 PRO B C 1
ATOM 7867 O O . PRO B 1 164 ? 7.09 -4.879 -21.125 1 85.19 164 PRO B O 1
ATOM 7870 N N . TRP B 1 165 ? 5.047 -6.047 -21.25 1 83.19 165 TRP B N 1
ATOM 7871 C CA . TRP B 1 165 ? 4.488 -5.133 -22.234 1 83.19 165 TRP B CA 1
ATOM 7872 C C . TRP B 1 165 ? 3.035 -4.805 -21.922 1 83.19 165 TRP B C 1
ATOM 7874 O O . TRP B 1 165 ? 2.393 -5.496 -21.125 1 83.19 165 TRP B O 1
ATOM 7884 N N . GLU B 1 166 ? 2.471 -3.691 -22.391 1 77.5 166 GLU B N 1
ATOM 7885 C CA . GLU B 1 166 ? 1.121 -3.203 -22.109 1 77.5 166 GLU B CA 1
ATOM 7886 C C . GLU B 1 166 ? 0.078 -4.281 -22.391 1 77.5 166 GLU B C 1
ATOM 7888 O O . GLU B 1 166 ? -0.878 -4.438 -21.625 1 77.5 166 GLU B O 1
ATOM 7893 N N . ASP B 1 167 ? 0.311 -5.184 -23.359 1 80 167 ASP B N 1
ATOM 7894 C CA . ASP B 1 167 ? -0.716 -6.148 -23.75 1 80 167 ASP B CA 1
ATOM 7895 C C . ASP B 1 167 ? -0.37 -7.551 -23.25 1 80 167 ASP B C 1
ATOM 7897 O O . ASP B 1 167 ? -1.138 -8.492 -23.453 1 80 167 ASP B O 1
ATOM 7901 N N . VAL B 1 168 ? 0.726 -7.645 -22.562 1 85.62 168 VAL B N 1
ATOM 7902 C CA . VAL B 1 168 ? 1.144 -8.953 -22.062 1 85.62 168 VAL B CA 1
ATOM 7903 C C . VAL B 1 168 ? 1.274 -8.922 -20.547 1 85.62 168 VAL B C 1
ATOM 7905 O O . VAL B 1 168 ? 2.238 -8.367 -20.016 1 85.62 168 VAL B O 1
ATOM 7908 N N . SER B 1 169 ? 0.387 -9.562 -19.969 1 82.62 169 SER B N 1
ATOM 7909 C CA . SER B 1 169 ? 0.385 -9.586 -18.516 1 82.62 169 SER B CA 1
ATOM 7910 C C . SER B 1 169 ? 1.39 -10.609 -17.984 1 82.62 169 SER B C 1
ATOM 7912 O O . SER B 1 169 ? 1.885 -11.453 -18.734 1 82.62 169 SER B O 1
ATOM 7914 N N . ALA B 1 170 ? 1.756 -10.477 -16.734 1 84.38 170 ALA B N 1
ATOM 7915 C CA . ALA B 1 170 ? 2.646 -11.414 -16.062 1 84.38 170 ALA B CA 1
ATOM 7916 C C . ALA B 1 170 ? 2.062 -12.828 -16.078 1 84.38 170 ALA B C 1
ATOM 7918 O O . ALA B 1 170 ? 2.801 -13.812 -16.172 1 84.38 170 ALA B O 1
ATOM 7919 N N . ASP B 1 171 ? 0.78 -12.945 -16.062 1 76.44 171 ASP B N 1
ATOM 7920 C CA . ASP B 1 171 ? 0.097 -14.242 -16.062 1 76.44 171 ASP B CA 1
ATOM 7921 C C . ASP B 1 171 ? 0.316 -14.984 -17.375 1 76.44 171 ASP B C 1
ATOM 7923 O O . ASP B 1 171 ? 0.478 -16.203 -17.375 1 76.44 171 ASP B O 1
ATOM 7927 N N . ILE B 1 172 ? 0.328 -14.227 -18.406 1 79.75 172 ILE B N 1
ATOM 7928 C CA . ILE B 1 172 ? 0.552 -14.836 -19.703 1 79.75 172 ILE B CA 1
ATOM 7929 C C . ILE B 1 172 ? 1.969 -15.398 -19.781 1 79.75 172 ILE B C 1
ATOM 7931 O O . ILE B 1 172 ? 2.172 -16.531 -20.234 1 79.75 172 ILE B O 1
ATOM 7935 N N . ILE B 1 173 ? 2.863 -14.68 -19.312 1 85.69 173 ILE B N 1
ATOM 7936 C CA . ILE B 1 173 ? 4.254 -15.125 -19.328 1 85.69 173 ILE B CA 1
ATOM 7937 C C . ILE B 1 173 ? 4.414 -16.359 -18.438 1 85.69 173 ILE B C 1
ATOM 7939 O O . ILE B 1 173 ? 5.109 -17.312 -18.797 1 85.69 173 ILE B O 1
ATOM 7943 N N . ASN B 1 174 ? 3.811 -16.359 -17.344 1 83.12 174 ASN B N 1
ATOM 7944 C CA . ASN B 1 174 ? 3.879 -17.484 -16.438 1 83.12 174 ASN B CA 1
ATOM 7945 C C . ASN B 1 174 ? 3.291 -18.75 -17.078 1 83.12 174 ASN B C 1
ATOM 7947 O O . ASN B 1 174 ? 3.834 -19.844 -16.906 1 83.12 174 ASN B O 1
ATOM 7951 N N . ASN B 1 175 ? 2.305 -18.516 -17.828 1 77.12 175 ASN B N 1
ATOM 7952 C CA . ASN B 1 175 ? 1.687 -19.656 -18.516 1 77.12 175 ASN B CA 1
ATOM 7953 C C . ASN B 1 175 ? 2.586 -20.203 -19.609 1 77.12 175 ASN B C 1
ATOM 7955 O O . ASN B 1 175 ? 2.678 -21.422 -19.797 1 77.12 175 ASN B O 1
ATOM 7959 N N . ILE B 1 176 ? 3.195 -19.344 -20.281 1 81.62 176 ILE B N 1
ATOM 7960 C CA . ILE B 1 176 ? 4.133 -19.766 -21.312 1 81.62 176 ILE B CA 1
ATOM 7961 C C . ILE B 1 176 ? 5.301 -20.516 -20.688 1 81.62 176 ILE B C 1
ATOM 7963 O O . ILE B 1 176 ? 5.75 -21.531 -21.219 1 81.62 176 ILE B O 1
ATOM 7967 N N . LEU B 1 177 ? 5.664 -20.062 -19.609 1 86.5 177 LEU B N 1
ATOM 7968 C CA . LEU B 1 177 ? 6.793 -20.703 -18.938 1 86.5 177 LEU B CA 1
ATOM 7969 C C . LEU B 1 177 ? 6.383 -22.047 -18.344 1 86.5 177 LEU B C 1
ATOM 7971 O O . LEU B 1 177 ? 7.211 -22.953 -18.234 1 86.5 177 LEU B O 1
ATOM 7975 N N . GLN B 1 178 ? 5.18 -22.188 -18.047 1 81.19 178 GLN B N 1
ATOM 7976 C CA . GLN B 1 178 ? 4.668 -23.484 -17.609 1 81.19 178 GLN B CA 1
ATOM 7977 C C . GLN B 1 178 ? 4.723 -24.516 -18.734 1 81.19 178 GLN B C 1
ATOM 7979 O O . GLN B 1 178 ? 4.969 -25.688 -18.484 1 81.19 178 GLN B O 1
ATOM 7984 N N . PHE B 1 179 ? 4.516 -24 -19.891 1 81.81 179 PHE B N 1
ATOM 7985 C CA . PHE B 1 179 ? 4.652 -24.875 -21.031 1 81.81 179 PHE B CA 1
ATOM 7986 C C . PHE B 1 179 ? 6.105 -25.297 -21.219 1 81.81 179 PHE B C 1
ATOM 7988 O O . PHE B 1 179 ? 6.387 -26.469 -21.531 1 81.81 179 PHE B O 1
ATOM 7995 N N . ALA B 1 180 ? 6.922 -24.391 -21.016 1 86.94 180 ALA B N 1
ATOM 7996 C CA . ALA B 1 180 ? 8.344 -24.719 -21.078 1 86.94 180 ALA B CA 1
ATOM 7997 C C . ALA B 1 180 ? 8.727 -25.719 -20 1 86.94 180 ALA B C 1
ATOM 7999 O O . ALA B 1 180 ? 9.531 -26.625 -20.234 1 86.94 180 ALA B O 1
ATOM 8000 N N . ALA B 1 181 ? 8.172 -25.609 -18.875 1 89.06 181 ALA B N 1
ATOM 8001 C CA . ALA B 1 181 ? 8.43 -26.547 -17.781 1 89.06 181 ALA B CA 1
ATOM 8002 C C . ALA B 1 181 ? 7.93 -27.953 -18.125 1 89.06 181 ALA B C 1
ATOM 8004 O O . ALA B 1 181 ? 8.562 -28.938 -17.766 1 89.06 181 ALA B O 1
ATOM 8005 N N . LYS B 1 182 ? 6.82 -27.969 -18.781 1 86 182 LYS B N 1
ATOM 8006 C CA . LYS B 1 182 ? 6.285 -29.266 -19.203 1 86 182 LYS B CA 1
ATOM 8007 C C . LYS B 1 182 ? 7.203 -29.938 -20.219 1 86 182 LYS B C 1
ATOM 8009 O O . LYS B 1 182 ? 7.391 -31.156 -20.172 1 86 182 LYS B O 1
ATOM 8014 N N . LEU B 1 183 ? 7.742 -29.219 -21.109 1 87.38 183 LEU B N 1
ATOM 8015 C CA . LEU B 1 183 ? 8.688 -29.781 -22.078 1 87.38 183 LEU B CA 1
ATOM 8016 C C . LEU B 1 183 ? 9.93 -30.312 -21.375 1 87.38 183 LEU B C 1
ATOM 8018 O O . LEU B 1 183 ? 10.438 -31.375 -21.734 1 87.38 183 LEU B O 1
ATOM 8022 N N . HIS B 1 184 ? 10.383 -29.578 -20.422 1 93.12 184 HIS B N 1
ATOM 8023 C CA . HIS B 1 184 ? 11.516 -30.047 -19.625 1 93.12 184 HIS B CA 1
ATOM 8024 C C . HIS B 1 184 ? 11.195 -31.344 -18.906 1 93.12 184 HIS B C 1
ATOM 8026 O O . HIS B 1 184 ? 12.016 -32.25 -18.875 1 93.12 184 HIS B O 1
ATOM 8032 N N . GLU B 1 185 ? 10.062 -31.422 -18.344 1 90.69 185 GLU B N 1
ATOM 8033 C CA . GLU B 1 185 ? 9.609 -32.625 -17.672 1 90.69 185 GLU B CA 1
ATOM 8034 C C . GLU B 1 185 ? 9.641 -33.844 -18.609 1 90.69 185 GLU B C 1
ATOM 8036 O O . GLU B 1 185 ? 10.141 -34.906 -18.25 1 90.69 185 GLU B O 1
ATOM 8041 N N . LEU B 1 186 ? 9.156 -33.625 -19.781 1 88.12 186 LEU B N 1
ATOM 8042 C CA . LEU B 1 186 ? 9.102 -34.719 -20.75 1 88.12 186 LEU B CA 1
ATOM 8043 C C . LEU B 1 186 ? 10.5 -35.188 -21.125 1 88.12 186 LEU B C 1
ATOM 8045 O O . LEU B 1 186 ? 10.734 -36.375 -21.312 1 88.12 186 LEU B O 1
ATOM 8049 N N . LEU B 1 187 ? 11.391 -34.281 -21.219 1 93.06 187 LEU B N 1
ATOM 8050 C CA . LEU B 1 187 ? 12.766 -34.625 -21.547 1 93.06 187 LEU B CA 1
ATOM 8051 C C . LEU B 1 187 ? 13.406 -35.438 -20.422 1 93.06 187 LEU B C 1
ATOM 8053 O O . LEU B 1 187 ? 14.094 -36.438 -20.688 1 93.06 187 LEU B O 1
ATOM 8057 N N . VAL B 1 188 ? 13.164 -35.031 -19.219 1 94.81 188 VAL B N 1
ATOM 8058 C CA . VAL B 1 188 ? 13.742 -35.75 -18.078 1 94.81 188 VAL B CA 1
ATOM 8059 C C . VAL B 1 188 ? 13.133 -37.125 -17.969 1 94.81 188 VAL B C 1
ATOM 8061 O O . VAL B 1 188 ? 13.852 -38.094 -17.719 1 94.81 188 VAL B O 1
ATOM 8064 N N . ILE B 1 189 ? 11.867 -37.219 -18.172 1 91.25 189 ILE B N 1
ATOM 8065 C CA . ILE B 1 189 ? 11.211 -38.531 -18.109 1 91.25 189 ILE B CA 1
ATOM 8066 C C . ILE B 1 189 ? 11.758 -39.438 -19.203 1 91.25 189 ILE B C 1
ATOM 8068 O O . ILE B 1 189 ? 11.992 -40.625 -18.969 1 91.25 189 ILE B O 1
ATOM 8072 N N . ALA B 1 190 ? 11.984 -38.875 -20.375 1 90.75 190 ALA B N 1
ATOM 8073 C CA . ALA B 1 190 ? 12.578 -39.656 -21.469 1 90.75 190 ALA B CA 1
ATOM 8074 C C . ALA B 1 190 ? 13.961 -40.188 -21.094 1 90.75 190 ALA B C 1
ATOM 8076 O O . ALA B 1 190 ? 14.297 -41.312 -21.391 1 90.75 190 ALA B O 1
ATOM 8077 N N . SER B 1 191 ? 14.688 -39.375 -20.422 1 93.81 191 SER B N 1
ATOM 8078 C CA . SER B 1 191 ? 16.016 -39.75 -19.969 1 93.81 191 SER B CA 1
ATOM 8079 C C . SER B 1 191 ? 15.945 -40.875 -18.938 1 93.81 191 SER B C 1
ATOM 8081 O O . SER B 1 191 ? 16.656 -41.875 -19.047 1 93.81 191 SER B O 1
ATOM 8083 N N . LEU B 1 192 ? 15.094 -40.781 -18 1 94.69 192 LEU B N 1
ATOM 8084 C CA . LEU B 1 192 ? 14.93 -41.812 -16.969 1 94.69 192 LEU B CA 1
ATOM 8085 C C . LEU B 1 192 ? 14.445 -43.125 -17.578 1 94.69 192 LEU B C 1
ATOM 8087 O O . LEU B 1 192 ? 14.914 -44.188 -17.188 1 94.69 192 LEU B O 1
ATOM 8091 N N . SER B 1 193 ? 13.531 -42.969 -18.5 1 92.88 193 SER B N 1
ATOM 8092 C CA . SER B 1 193 ? 13.016 -44.156 -19.172 1 92.88 193 SER B CA 1
ATOM 8093 C C . SER B 1 193 ? 14.102 -44.875 -19.969 1 92.88 193 SER B C 1
ATOM 8095 O O . SER B 1 193 ? 14.164 -46.094 -20.016 1 92.88 193 SER B O 1
ATOM 8097 N N . ALA B 1 194 ? 14.922 -44.094 -20.609 1 91.25 194 ALA B N 1
ATOM 8098 C CA . ALA B 1 194 ? 16.016 -44.688 -21.391 1 91.25 194 ALA B CA 1
ATOM 8099 C C . ALA B 1 194 ? 16.953 -45.5 -20.516 1 91.25 194 ALA B C 1
ATOM 8101 O O . ALA B 1 194 ? 17.453 -46.531 -20.938 1 91.25 194 ALA B O 1
ATOM 8102 N N . ILE B 1 195 ? 17.203 -45.031 -19.344 1 92.19 195 ILE B N 1
ATOM 8103 C CA . ILE B 1 195 ? 18.047 -45.75 -18.406 1 92.19 195 ILE B CA 1
ATOM 8104 C C . ILE B 1 195 ? 17.375 -47.062 -18.016 1 92.19 195 ILE B C 1
ATOM 8106 O O . ILE B 1 195 ? 18.016 -48.125 -18.016 1 92.19 195 ILE B O 1
ATOM 8110 N N . ALA B 1 196 ? 16.094 -47.062 -17.75 1 93.12 196 ALA B N 1
ATOM 8111 C CA . ALA B 1 196 ? 15.352 -48.25 -17.391 1 93.12 196 ALA B CA 1
ATOM 8112 C C . ALA B 1 196 ? 15.367 -49.281 -18.516 1 93.12 196 ALA B C 1
ATOM 8114 O O . ALA B 1 196 ? 15.523 -50.469 -18.281 1 93.12 196 ALA B O 1
ATOM 8115 N N . VAL B 1 197 ? 15.195 -48.812 -19.703 1 91.94 197 VAL B N 1
ATOM 8116 C CA . VAL B 1 197 ? 15.18 -49.688 -20.875 1 91.94 197 VAL B CA 1
ATOM 8117 C C . VAL B 1 197 ? 16.562 -50.312 -21.047 1 91.94 197 VAL B C 1
ATOM 8119 O O . VAL B 1 197 ? 16.672 -51.5 -21.375 1 91.94 197 VAL B O 1
ATOM 8122 N N . ALA B 1 198 ? 17.578 -49.562 -20.859 1 89.12 198 ALA B N 1
ATOM 8123 C CA . ALA B 1 198 ? 18.922 -50.094 -20.969 1 89.12 198 ALA B CA 1
ATOM 8124 C C . ALA B 1 198 ? 19.156 -51.188 -19.922 1 89.12 198 ALA B C 1
ATOM 8126 O O . ALA B 1 198 ? 19.75 -52.219 -20.234 1 89.12 198 ALA B O 1
ATOM 8127 N N . MET B 1 199 ? 18.703 -50.969 -18.734 1 89.69 199 MET B N 1
ATOM 8128 C CA . MET B 1 199 ? 18.844 -51.969 -17.688 1 89.69 199 MET B CA 1
ATOM 8129 C C . MET B 1 199 ? 18.062 -53.25 -18.031 1 89.69 199 MET B C 1
ATOM 8131 O O . MET B 1 199 ? 18.547 -54.344 -17.812 1 89.69 199 MET B O 1
ATOM 8135 N N . MET B 1 200 ? 16.891 -53.062 -18.562 1 91.69 200 MET B N 1
ATOM 8136 C CA . MET B 1 200 ? 16.062 -54.219 -18.938 1 91.69 200 MET B CA 1
ATOM 8137 C C . MET B 1 200 ? 16.703 -55 -20.062 1 91.69 200 MET B C 1
ATOM 8139 O O . MET B 1 200 ? 16.734 -56.25 -20.016 1 91.69 200 MET B O 1
ATOM 8143 N N . LYS B 1 201 ? 17.156 -54.312 -21.062 1 89.62 201 LYS B N 1
ATOM 8144 C CA . LYS B 1 201 ? 17.781 -55 -22.188 1 89.62 201 LYS B CA 1
ATOM 8145 C C . LYS B 1 201 ? 18.969 -55.844 -21.734 1 89.62 201 LYS B C 1
ATOM 8147 O O . LYS B 1 201 ? 19.156 -56.969 -22.203 1 89.62 201 LYS B O 1
ATOM 8152 N N . ARG B 1 202 ? 19.672 -55.312 -20.859 1 86.31 202 ARG B N 1
ATOM 8153 C CA . ARG B 1 202 ? 20.812 -56.031 -20.328 1 86.31 202 ARG B CA 1
ATOM 8154 C C . ARG B 1 202 ? 20.359 -57.281 -19.578 1 86.31 202 ARG B C 1
ATOM 8156 O O . ARG B 1 202 ? 20.969 -58.344 -19.703 1 86.31 202 ARG B O 1
ATOM 8163 N N . SER B 1 203 ? 19.391 -57.156 -18.797 1 88.12 203 SER B N 1
ATOM 8164 C CA . SER B 1 203 ? 18.875 -58.281 -18.047 1 88.12 203 SER B CA 1
ATOM 8165 C C . SER B 1 203 ? 18.266 -59.344 -18.953 1 88.12 203 SER B C 1
ATOM 8167 O O . SER B 1 203 ? 18.359 -60.531 -18.688 1 88.12 203 SER B O 1
ATOM 8169 N N . LEU B 1 204 ? 17.688 -58.906 -20.047 1 89.81 204 LEU B N 1
ATOM 8170 C CA . LEU B 1 204 ? 17.047 -59.812 -21 1 89.81 204 LEU B CA 1
ATOM 8171 C C . LEU B 1 204 ? 18.094 -60.688 -21.688 1 89.81 204 LEU B C 1
ATOM 8173 O O . LEU B 1 204 ? 17.844 -61.875 -21.938 1 89.81 204 LEU B O 1
ATOM 8177 N N . VAL B 1 205 ? 19.188 -60.156 -22.047 1 87.62 205 VAL B N 1
ATOM 8178 C CA . VAL B 1 205 ? 20.234 -60.906 -22.734 1 87.62 205 VAL B CA 1
ATOM 8179 C C . VAL B 1 205 ? 21.016 -61.719 -21.734 1 87.62 205 VAL B C 1
ATOM 8181 O O . VAL B 1 205 ? 21.656 -62.719 -22.109 1 87.62 205 VAL B O 1
ATOM 8184 N N . GLY B 1 206 ? 21.016 -61.406 -20.453 1 83.75 206 GLY B N 1
ATOM 8185 C CA . GLY B 1 206 ? 21.734 -62.125 -19.422 1 83.75 206 GLY B CA 1
ATOM 8186 C C . GLY B 1 206 ? 20.859 -63.062 -18.609 1 83.75 206 GLY B C 1
ATOM 8187 O O . GLY B 1 206 ? 20.281 -64 -19.141 1 83.75 206 GLY B O 1
ATOM 8188 N N . ASP B 1 207 ? 20.609 -62.688 -17.344 1 81.75 207 ASP B N 1
ATOM 8189 C CA . ASP B 1 207 ? 19.953 -63.531 -16.359 1 81.75 207 ASP B CA 1
ATOM 8190 C C . ASP B 1 207 ? 18.422 -63.5 -16.531 1 81.75 207 ASP B C 1
ATOM 8192 O O . ASP B 1 207 ? 17.719 -64.312 -15.992 1 81.75 207 ASP B O 1
ATOM 8196 N N . GLY B 1 208 ? 17.984 -62.562 -17.312 1 87.69 208 GLY B N 1
ATOM 8197 C CA . GLY B 1 208 ? 16.562 -62.5 -17.594 1 87.69 208 GLY B CA 1
ATOM 8198 C C . GLY B 1 208 ? 15.812 -61.594 -16.641 1 87.69 208 GLY B C 1
ATOM 8199 O O . GLY B 1 208 ? 16.406 -61.031 -15.727 1 87.69 208 GLY B O 1
ATOM 8200 N N . VAL B 1 209 ? 14.562 -61.344 -16.953 1 90.69 209 VAL B N 1
ATOM 8201 C CA . VAL B 1 209 ? 13.656 -60.531 -16.141 1 90.69 209 VAL B CA 1
ATOM 8202 C C . VAL B 1 209 ? 12.32 -61.281 -15.984 1 90.69 209 VAL B C 1
ATOM 8204 O O . VAL B 1 209 ? 11.906 -62 -16.875 1 90.69 209 VAL B O 1
ATOM 8207 N N . ARG B 1 210 ? 11.742 -61.094 -14.852 1 92.81 210 ARG B N 1
ATOM 8208 C CA . ARG B 1 210 ? 10.43 -61.719 -14.672 1 92.81 210 ARG B CA 1
ATOM 8209 C C . ARG B 1 210 ? 9.406 -61.125 -15.625 1 92.81 210 ARG B C 1
ATOM 8211 O O . ARG B 1 210 ? 9.453 -59.938 -15.922 1 92.81 210 ARG B O 1
ATOM 8218 N N . LEU B 1 211 ? 8.492 -61.844 -16.047 1 91.56 211 LEU B N 1
ATOM 8219 C CA . LEU B 1 211 ? 7.508 -61.469 -17.062 1 91.56 211 LEU B CA 1
ATOM 8220 C C . LEU B 1 211 ? 6.703 -60.25 -16.609 1 91.56 211 LEU B C 1
ATOM 8222 O O . LEU B 1 211 ? 6.34 -59.406 -17.422 1 91.56 211 LEU B O 1
ATOM 8226 N N . GLY B 1 212 ? 6.414 -60.094 -15.352 1 90.38 212 GLY B N 1
ATOM 8227 C CA . GLY B 1 212 ? 5.656 -58.969 -14.828 1 90.38 212 GLY B CA 1
ATOM 8228 C C . GLY B 1 212 ? 6.383 -57.656 -14.961 1 90.38 212 GLY B C 1
ATOM 8229 O O . GLY B 1 212 ? 5.754 -56.594 -14.969 1 90.38 212 GLY B O 1
ATOM 8230 N N . PHE B 1 213 ? 7.695 -57.625 -15.117 1 91.81 213 PHE B N 1
ATOM 8231 C CA . PHE B 1 213 ? 8.508 -56.406 -15.18 1 91.81 213 PHE B CA 1
ATOM 8232 C C . PHE B 1 213 ? 8.922 -56.125 -16.609 1 91.81 213 PHE B C 1
ATOM 8234 O O . PHE B 1 213 ? 9.555 -55.094 -16.875 1 91.81 213 PHE B O 1
ATOM 8241 N N . LEU B 1 214 ? 8.523 -56.906 -17.531 1 92.12 214 LEU B N 1
ATOM 8242 C CA . LEU B 1 214 ? 9.031 -56.844 -18.906 1 92.12 214 LEU B CA 1
ATOM 8243 C C . LEU B 1 214 ? 8.68 -55.5 -19.547 1 92.12 214 LEU B C 1
ATOM 8245 O O . LEU B 1 214 ? 9.492 -54.938 -20.281 1 92.12 214 LEU B O 1
ATOM 8249 N N . THR B 1 215 ? 7.516 -54.906 -19.266 1 92.69 215 THR B N 1
ATOM 8250 C CA . THR B 1 215 ? 7.09 -53.656 -19.906 1 92.69 215 THR B CA 1
ATOM 8251 C C . THR B 1 215 ? 7.34 -52.469 -19 1 92.69 215 THR B C 1
ATOM 8253 O O . THR B 1 215 ? 7.133 -51.312 -19.406 1 92.69 215 THR B O 1
ATOM 8256 N N . GLY B 1 216 ? 7.805 -52.656 -17.812 1 90.81 216 GLY B N 1
ATOM 8257 C CA . GLY B 1 216 ? 7.988 -51.625 -16.812 1 90.81 216 GLY B CA 1
ATOM 8258 C C . GLY B 1 216 ? 8.844 -50.469 -17.297 1 90.81 216 GLY B C 1
ATOM 8259 O O . GLY B 1 216 ? 8.453 -49.312 -17.172 1 90.81 216 GLY B O 1
ATOM 8260 N N . PRO B 1 217 ? 9.961 -50.688 -17.859 1 92 217 PRO B N 1
ATOM 8261 C CA . PRO B 1 217 ? 10.875 -49.625 -18.281 1 92 217 PRO B CA 1
ATOM 8262 C C . PRO B 1 217 ? 10.258 -48.688 -19.312 1 92 217 PRO B C 1
ATOM 8264 O O . PRO B 1 217 ? 10.68 -47.531 -19.438 1 92 217 PRO B O 1
ATOM 8267 N N . TYR B 1 218 ? 9.242 -49.219 -20.078 1 91.44 218 TYR B N 1
ATOM 8268 C CA . TYR B 1 218 ? 8.586 -48.375 -21.094 1 91.44 218 TYR B CA 1
ATOM 8269 C C . TYR B 1 218 ? 7.449 -47.562 -20.469 1 91.44 218 TYR B C 1
ATOM 8271 O O . TYR B 1 218 ? 6.84 -46.75 -21.141 1 91.44 218 TYR B O 1
ATOM 8279 N N . ARG B 1 219 ? 7.23 -47.781 -19.203 1 90.06 219 ARG B N 1
ATOM 8280 C CA . ARG B 1 219 ? 6.098 -47.156 -18.516 1 90.06 219 ARG B CA 1
ATOM 8281 C C . ARG B 1 219 ? 6.559 -46.344 -17.328 1 90.06 219 ARG B C 1
ATOM 8283 O O . ARG B 1 219 ? 5.887 -46.312 -16.297 1 90.06 219 ARG B O 1
ATOM 8290 N N . VAL B 1 220 ? 7.703 -45.844 -17.516 1 89.12 220 VAL B N 1
ATOM 8291 C CA . VAL B 1 220 ? 8.188 -44.969 -16.453 1 89.12 220 VAL B CA 1
ATOM 8292 C C . VAL B 1 220 ? 7.277 -43.75 -16.344 1 89.12 220 VAL B C 1
ATOM 8294 O O . VAL B 1 220 ? 6.957 -43.125 -17.359 1 89.12 220 VAL B O 1
ATOM 8297 N N . GLY B 1 221 ? 6.785 -43.375 -15.156 1 83.81 221 GLY B N 1
ATOM 8298 C CA . GLY B 1 221 ? 5.875 -42.281 -14.938 1 83.81 221 GLY B CA 1
ATOM 8299 C C . GLY B 1 221 ? 4.426 -42.688 -14.828 1 83.81 221 GLY B C 1
ATOM 8300 O O . GLY B 1 221 ? 3.562 -41.906 -14.453 1 83.81 221 GLY B O 1
ATOM 8301 N N . ASP B 1 222 ? 4.164 -43.906 -15.18 1 84.81 222 ASP B N 1
ATOM 8302 C CA . ASP B 1 222 ? 2.816 -44.469 -15.094 1 84.81 222 ASP B CA 1
ATOM 8303 C C . ASP B 1 222 ? 2.553 -45.062 -13.703 1 84.81 222 ASP B C 1
ATOM 8305 O O . ASP B 1 222 ? 2.854 -46.219 -13.453 1 84.81 222 ASP B O 1
ATOM 8309 N N . VAL B 1 223 ? 1.886 -44.344 -12.906 1 81.5 223 VAL B N 1
ATOM 8310 C CA . VAL B 1 223 ? 1.631 -44.75 -11.523 1 81.5 223 VAL B CA 1
ATOM 8311 C C . VAL B 1 223 ? 0.676 -45.938 -11.5 1 81.5 223 VAL B C 1
ATOM 8313 O O . VAL B 1 223 ? 0.744 -46.781 -10.594 1 81.5 223 VAL B O 1
ATOM 8316 N N . ASN B 1 224 ? -0.114 -46.094 -12.531 1 79.81 224 ASN B N 1
ATOM 8317 C CA . ASN B 1 224 ? -1.05 -47.188 -12.602 1 79.81 224 ASN B CA 1
ATOM 8318 C C . ASN B 1 224 ? -0.322 -48.531 -12.766 1 79.81 224 ASN B C 1
ATOM 8320 O O . ASN B 1 224 ? -0.814 -49.562 -12.32 1 79.81 224 ASN B O 1
ATOM 8324 N N . TYR B 1 225 ? 0.808 -48.5 -13.398 1 86.38 225 TYR B N 1
ATOM 8325 C CA . TYR B 1 225 ? 1.606 -49.719 -13.547 1 86.38 225 TYR B CA 1
ATOM 8326 C C . TYR B 1 225 ? 2.053 -50.25 -12.195 1 86.38 225 TYR B C 1
ATOM 8328 O O . TYR B 1 225 ? 2.057 -51.438 -11.969 1 86.38 225 TYR B O 1
ATOM 8336 N N . LEU B 1 226 ? 2.312 -49.312 -11.227 1 85.81 226 LEU B N 1
ATOM 8337 C CA . LEU B 1 226 ? 2.824 -49.719 -9.922 1 85.81 226 LEU B CA 1
ATOM 8338 C C . LEU B 1 226 ? 1.738 -50.406 -9.094 1 85.81 226 LEU B C 1
ATOM 8340 O O . LEU B 1 226 ? 2.039 -51.156 -8.164 1 85.81 226 LEU B O 1
ATOM 8344 N N . ILE B 1 227 ? 0.479 -50.188 -9.461 1 83.69 227 ILE B N 1
ATOM 8345 C CA . ILE B 1 227 ? -0.604 -50.781 -8.688 1 83.69 227 ILE B CA 1
ATOM 8346 C C . ILE B 1 227 ? -1.245 -51.906 -9.492 1 83.69 227 ILE B C 1
ATOM 8348 O O . ILE B 1 227 ? -2.221 -52.531 -9.047 1 83.69 227 ILE B O 1
ATOM 8352 N N . SER B 1 228 ? -0.735 -52.25 -10.633 1 85.62 228 SER B N 1
ATOM 8353 C CA . SER B 1 228 ? -1.283 -53.312 -11.492 1 85.62 228 SER B CA 1
ATOM 8354 C C . SER B 1 228 ? -0.907 -54.688 -10.984 1 85.62 228 SER B C 1
ATOM 8356 O O . SER B 1 228 ? 0.03 -54.844 -10.195 1 85.62 228 SER B O 1
ATOM 8358 N N . SER B 1 229 ? -1.608 -55.719 -11.477 1 85 229 SER B N 1
ATOM 8359 C CA . SER B 1 229 ? -1.407 -57.094 -11.039 1 85 229 SER B CA 1
ATOM 8360 C C . SER B 1 229 ? -0.042 -57.625 -11.477 1 85 229 SER B C 1
ATOM 8362 O O . SER B 1 229 ? 0.675 -58.219 -10.68 1 85 229 SER B O 1
ATOM 8364 N N . PRO B 1 230 ? 0.373 -57.312 -12.68 1 88.81 230 PRO B N 1
ATOM 8365 C CA . PRO B 1 230 ? 1.691 -57.812 -13.086 1 88.81 230 PRO B CA 1
ATOM 8366 C C . PRO B 1 230 ? 2.811 -57.281 -12.172 1 88.81 230 PRO B C 1
ATOM 8368 O O . PRO B 1 230 ? 3.752 -58.031 -11.883 1 88.81 230 PRO B O 1
ATOM 8371 N N . PHE B 1 231 ? 2.709 -56.094 -11.734 1 88.06 231 PHE B N 1
ATOM 8372 C CA . PHE B 1 231 ? 3.771 -55.531 -10.914 1 88.06 231 PHE B CA 1
ATOM 8373 C C . PHE B 1 231 ? 3.689 -56.062 -9.484 1 88.06 231 PHE B C 1
ATOM 8375 O O . PHE B 1 231 ? 4.703 -56.438 -8.898 1 88.06 231 PHE B O 1
ATOM 8382 N N . VAL B 1 232 ? 2.52 -56.125 -8.883 1 86.69 232 VAL B N 1
ATOM 8383 C CA . VAL B 1 232 ? 2.352 -56.438 -7.469 1 86.69 232 VAL B CA 1
ATOM 8384 C C . VAL B 1 232 ? 2.514 -57.938 -7.242 1 86.69 232 VAL B C 1
ATOM 8386 O O . VAL B 1 232 ? 3.09 -58.344 -6.234 1 86.69 232 VAL B O 1
ATOM 8389 N N . ARG B 1 233 ? 2.09 -58.812 -8.219 1 83.56 233 ARG B N 1
ATOM 8390 C CA . ARG B 1 233 ? 2.025 -60.25 -7.988 1 83.56 233 ARG B CA 1
ATOM 8391 C C . ARG B 1 233 ? 3.324 -60.938 -8.414 1 83.56 233 ARG B C 1
ATOM 8393 O O . ARG B 1 233 ? 3.553 -62.094 -8.086 1 83.56 233 ARG B O 1
ATOM 8400 N N . GLN B 1 234 ? 4.047 -60.25 -9.164 1 79.38 234 GLN B N 1
ATOM 8401 C CA . GLN B 1 234 ? 5.273 -60.906 -9.641 1 79.38 234 GLN B CA 1
ATOM 8402 C C . GLN B 1 234 ? 6.27 -61.094 -8.5 1 79.38 234 GLN B C 1
ATOM 8404 O O . GLN B 1 234 ? 7.168 -61.938 -8.594 1 79.38 234 GLN B O 1
ATOM 8409 N N . GLY B 1 235 ? 6.09 -60.531 -7.332 1 70.12 235 GLY B N 1
ATOM 8410 C CA . GLY B 1 235 ? 6.98 -60.656 -6.188 1 70.12 235 GLY B CA 1
ATOM 8411 C C . GLY B 1 235 ? 8.422 -60.281 -6.516 1 70.12 235 GLY B C 1
ATOM 8412 O O . GLY B 1 235 ? 8.719 -59.812 -7.613 1 70.12 235 GLY B O 1
ATOM 8413 N N . VAL B 1 236 ? 9.344 -60.156 -5.68 1 68.56 236 VAL B N 1
ATOM 8414 C CA . VAL B 1 236 ? 10.758 -59.875 -5.891 1 68.56 236 VAL B CA 1
ATOM 8415 C C . VAL B 1 236 ? 11.602 -61.062 -5.441 1 68.56 236 VAL B C 1
ATOM 8417 O O . VAL B 1 236 ? 11.391 -61.594 -4.355 1 68.56 236 VAL B O 1
ATOM 8420 N N . ASN B 1 237 ? 12.242 -61.625 -6.551 1 68.19 237 ASN B N 1
ATOM 8421 C CA . ASN B 1 237 ? 13.172 -62.688 -6.18 1 68.19 237 ASN B CA 1
ATOM 8422 C C . ASN B 1 237 ? 14.438 -62.125 -5.539 1 68.19 237 ASN B C 1
ATOM 8424 O O . ASN B 1 237 ? 15.25 -61.5 -6.211 1 68.19 237 ASN B O 1
ATOM 8428 N N . ARG B 1 238 ? 14.695 -62.375 -4.531 1 62.88 238 ARG B N 1
ATOM 8429 C CA . ARG B 1 238 ? 15.797 -61.844 -3.736 1 62.88 238 ARG B CA 1
ATOM 8430 C C . ARG B 1 238 ? 17.125 -62.438 -4.176 1 62.88 238 ARG B C 1
ATOM 8432 O O . ARG B 1 238 ? 18.188 -61.906 -3.844 1 62.88 238 ARG B O 1
ATOM 8439 N N . GLN B 1 239 ? 17.125 -63.562 -4.789 1 68.81 239 GLN B N 1
ATOM 8440 C CA . GLN B 1 239 ? 18.344 -64.25 -5.203 1 68.81 239 GLN B CA 1
ATOM 8441 C C . GLN B 1 239 ? 18.922 -63.594 -6.465 1 68.81 239 GLN B C 1
ATOM 8443 O O . GLN B 1 239 ? 20.062 -63.875 -6.844 1 68.81 239 GLN B O 1
ATOM 8448 N N . MET B 1 240 ? 18.203 -62.688 -7.074 1 76.69 240 MET B N 1
ATOM 8449 C CA . MET B 1 240 ? 18.672 -61.969 -8.258 1 76.69 240 MET B CA 1
ATOM 8450 C C . MET B 1 240 ? 18.875 -60.5 -7.969 1 76.69 240 MET B C 1
ATOM 8452 O O . MET B 1 240 ? 17.969 -59.688 -8.172 1 76.69 240 MET B O 1
ATOM 8456 N N . PRO B 1 241 ? 20 -60.094 -7.531 1 79.56 241 PRO B N 1
ATOM 8457 C CA . PRO B 1 241 ? 20.234 -58.719 -7.098 1 79.56 241 PRO B CA 1
ATOM 8458 C C . PRO B 1 241 ? 19.953 -57.688 -8.195 1 79.56 241 PRO B C 1
ATOM 8460 O O . PRO B 1 241 ? 19.438 -56.594 -7.922 1 79.56 241 PRO B O 1
ATOM 8463 N N . TRP B 1 242 ? 20.234 -58.031 -9.43 1 81.69 242 TRP B N 1
ATOM 8464 C CA . TRP B 1 242 ? 20.031 -57.094 -10.523 1 81.69 242 TRP B CA 1
ATOM 8465 C C . TRP B 1 242 ? 18.547 -56.844 -10.758 1 81.69 242 TRP B C 1
ATOM 8467 O O . TRP B 1 242 ? 18.156 -55.75 -11.188 1 81.69 242 TRP B O 1
ATOM 8477 N N . GLU B 1 243 ? 17.734 -57.75 -10.461 1 86.31 243 GLU B N 1
ATOM 8478 C CA . GLU B 1 243 ? 16.281 -57.562 -10.578 1 86.31 243 GLU B CA 1
ATOM 8479 C C . GLU B 1 243 ? 15.758 -56.625 -9.508 1 86.31 243 GLU B C 1
ATOM 8481 O O . GLU B 1 243 ? 14.875 -55.812 -9.781 1 86.31 243 GLU B O 1
ATOM 8486 N N . ILE B 1 244 ? 16.359 -56.781 -8.375 1 86.69 244 ILE B N 1
ATOM 8487 C CA . ILE B 1 244 ? 15.953 -55.875 -7.289 1 86.69 244 ILE B CA 1
ATOM 8488 C C . ILE B 1 244 ? 16.297 -54.438 -7.648 1 86.69 244 ILE B C 1
ATOM 8490 O O . ILE B 1 244 ? 15.508 -53.531 -7.402 1 86.69 244 ILE B O 1
ATOM 8494 N N . ILE B 1 245 ? 17.453 -54.219 -8.25 1 88 245 ILE B N 1
ATOM 8495 C CA . ILE B 1 245 ? 17.891 -52.875 -8.625 1 88 245 ILE B CA 1
ATOM 8496 C C . ILE B 1 245 ? 16.969 -52.312 -9.719 1 88 245 ILE B C 1
ATOM 8498 O O . ILE B 1 245 ? 16.625 -51.156 -9.703 1 88 245 ILE B O 1
ATOM 8502 N N . LEU B 1 246 ? 16.547 -53.156 -10.586 1 90 246 LEU B N 1
ATOM 8503 C CA . LEU B 1 246 ? 15.641 -52.719 -11.656 1 90 246 LEU B CA 1
ATOM 8504 C C . LEU B 1 246 ? 14.289 -52.312 -11.094 1 90 246 LEU B C 1
ATOM 8506 O O . LEU B 1 246 ? 13.758 -51.25 -11.461 1 90 246 LEU B O 1
ATOM 8510 N N . VAL B 1 247 ? 13.742 -53.094 -10.211 1 91.12 247 VAL B N 1
ATOM 8511 C CA . VAL B 1 247 ? 12.438 -52.812 -9.625 1 91.12 247 VAL B CA 1
ATOM 8512 C C . VAL B 1 247 ? 12.516 -51.562 -8.781 1 91.12 247 VAL B C 1
ATOM 8514 O O . VAL B 1 247 ? 11.641 -50.688 -8.852 1 91.12 247 VAL B O 1
ATOM 8517 N N . ALA B 1 248 ? 13.562 -51.5 -8.023 1 91.75 248 ALA B N 1
ATOM 8518 C CA . ALA B 1 248 ? 13.758 -50.312 -7.199 1 91.75 248 ALA B CA 1
ATOM 8519 C C . ALA B 1 248 ? 13.891 -49.062 -8.062 1 91.75 248 ALA B C 1
ATOM 8521 O O . ALA B 1 248 ? 13.336 -48 -7.727 1 91.75 248 ALA B O 1
ATOM 8522 N N . TYR B 1 249 ? 14.602 -49.156 -9.117 1 94.12 249 TYR B N 1
ATOM 8523 C CA . TYR B 1 249 ? 14.766 -48.031 -10.023 1 94.12 249 TYR B CA 1
ATOM 8524 C C . TYR B 1 249 ? 13.43 -47.625 -10.656 1 94.12 249 TYR B C 1
ATOM 8526 O O . TYR B 1 249 ? 13.133 -46.438 -10.797 1 94.12 249 TYR B O 1
ATOM 8534 N N . LEU B 1 250 ? 12.648 -48.594 -11.039 1 93.62 250 LEU B N 1
ATOM 8535 C CA . LEU B 1 250 ? 11.359 -48.312 -11.656 1 93.62 250 LEU B CA 1
ATOM 8536 C C . LEU B 1 250 ? 10.445 -47.562 -10.695 1 93.62 250 LEU B C 1
ATOM 8538 O O . LEU B 1 250 ? 9.805 -46.562 -11.086 1 93.62 250 LEU B O 1
ATOM 8542 N N . VAL B 1 251 ? 10.406 -47.969 -9.5 1 93.38 251 VAL B N 1
ATOM 8543 C CA . VAL B 1 251 ? 9.578 -47.312 -8.5 1 93.38 251 VAL B CA 1
ATOM 8544 C C . VAL B 1 251 ? 10.094 -45.906 -8.266 1 93.38 251 VAL B C 1
ATOM 8546 O O . VAL B 1 251 ? 9.32 -44.938 -8.297 1 93.38 251 VAL B O 1
ATOM 8549 N N . PHE B 1 252 ? 11.352 -45.812 -8.102 1 93.94 252 PHE B N 1
ATOM 8550 C CA . PHE B 1 252 ? 11.977 -44.531 -7.816 1 93.94 252 PHE B CA 1
ATOM 8551 C C . PHE B 1 252 ? 11.797 -43.562 -8.984 1 93.94 252 PHE B C 1
ATOM 8553 O O . PHE B 1 252 ? 11.43 -42.406 -8.797 1 93.94 252 PHE B O 1
ATOM 8560 N N . ALA B 1 253 ? 12.078 -44 -10.172 1 94.38 253 ALA B N 1
ATOM 8561 C CA . ALA B 1 253 ? 11.977 -43.156 -11.359 1 94.38 253 ALA B CA 1
ATOM 8562 C C . ALA B 1 253 ? 10.539 -42.688 -11.586 1 94.38 253 ALA B C 1
ATOM 8564 O O . ALA B 1 253 ? 10.312 -41.594 -12.031 1 94.38 253 ALA B O 1
ATOM 8565 N N . THR B 1 254 ? 9.617 -43.5 -11.297 1 92.5 254 THR B N 1
ATOM 8566 C CA . THR B 1 254 ? 8.211 -43.156 -11.469 1 92.5 254 THR B CA 1
ATOM 8567 C C . THR B 1 254 ? 7.809 -42.062 -10.461 1 92.5 254 THR B C 1
ATOM 8569 O O . THR B 1 254 ? 7.137 -41.094 -10.812 1 92.5 254 THR B O 1
ATOM 8572 N N . ILE B 1 255 ? 8.242 -42.219 -9.281 1 90.31 255 ILE B N 1
ATOM 8573 C CA . ILE B 1 255 ? 7.961 -41.188 -8.266 1 90.31 255 ILE B CA 1
ATOM 8574 C C . ILE B 1 255 ? 8.641 -39.875 -8.641 1 90.31 255 ILE B C 1
ATOM 8576 O O . ILE B 1 255 ? 8.016 -38.812 -8.578 1 90.31 255 ILE B O 1
ATOM 8580 N N . LEU B 1 256 ? 9.875 -39.938 -8.969 1 92.69 256 LEU B N 1
ATOM 8581 C CA . LEU B 1 256 ? 10.625 -38.75 -9.344 1 92.69 256 LEU B CA 1
ATOM 8582 C C . LEU B 1 256 ? 9.969 -38.062 -10.539 1 92.69 256 LEU B C 1
ATOM 8584 O O . LEU B 1 256 ? 9.938 -36.844 -10.602 1 92.69 256 LEU B O 1
ATOM 8588 N N . SER B 1 257 ? 9.453 -38.812 -11.445 1 89.94 257 SER B N 1
ATOM 8589 C CA . SER B 1 257 ? 8.805 -38.25 -12.625 1 89.94 257 SER B CA 1
ATOM 8590 C C . SER B 1 257 ? 7.574 -37.438 -12.242 1 89.94 257 SER B C 1
ATOM 8592 O O . SER B 1 257 ? 7.227 -36.5 -12.93 1 89.94 257 SER B O 1
ATOM 8594 N N . THR B 1 258 ? 6.926 -37.75 -11.211 1 85.38 258 THR B N 1
ATOM 8595 C CA . THR B 1 258 ? 5.738 -37.031 -10.758 1 85.38 258 THR B CA 1
ATOM 8596 C C . THR B 1 258 ? 6.129 -35.719 -10.086 1 85.38 258 THR B C 1
ATOM 8598 O O . THR B 1 258 ? 5.352 -34.781 -10.07 1 85.38 258 THR B O 1
ATOM 8601 N N . ILE B 1 259 ? 7.312 -35.656 -9.602 1 88.38 259 ILE B N 1
ATOM 8602 C CA . ILE B 1 259 ? 7.75 -34.5 -8.828 1 88.38 259 ILE B CA 1
ATOM 8603 C C . ILE B 1 259 ? 8.461 -33.5 -9.742 1 88.38 259 ILE B C 1
ATOM 8605 O O . ILE B 1 259 ? 8.445 -32.312 -9.492 1 88.38 259 ILE B O 1
ATOM 8609 N N . ILE B 1 260 ? 8.977 -34 -10.812 1 90.31 260 ILE B N 1
ATOM 8610 C CA . ILE B 1 260 ? 9.828 -33.188 -11.672 1 90.31 260 ILE B CA 1
ATOM 8611 C C . ILE B 1 260 ? 9 -32.094 -12.336 1 90.31 260 ILE B C 1
ATOM 8613 O O . ILE B 1 260 ? 9.484 -30.969 -12.547 1 90.31 260 ILE B O 1
ATOM 8617 N N . GLY B 1 261 ? 7.84 -32.375 -12.695 1 86.19 261 GLY B N 1
ATOM 8618 C CA . GLY B 1 261 ? 7.004 -31.391 -13.336 1 86.19 261 GLY B CA 1
ATOM 8619 C C . GLY B 1 261 ? 6.816 -30.141 -12.492 1 86.19 261 GLY B C 1
ATOM 8620 O O . GLY B 1 261 ? 7.23 -29.047 -12.891 1 86.19 261 GLY B O 1
ATOM 8621 N N . PRO B 1 262 ? 6.227 -30.281 -11.352 1 85 262 PRO B N 1
ATOM 8622 C CA . PRO B 1 262 ? 6.078 -29.141 -10.445 1 85 262 PRO B CA 1
ATOM 8623 C C . PRO B 1 262 ? 7.414 -28.5 -10.086 1 85 262 PRO B C 1
ATOM 8625 O O . PRO B 1 262 ? 7.5 -27.281 -9.961 1 85 262 PRO B O 1
ATOM 8628 N N . ALA B 1 263 ? 8.414 -29.281 -9.914 1 89.69 263 ALA B N 1
ATOM 8629 C CA . ALA B 1 263 ? 9.734 -28.75 -9.578 1 89.69 263 ALA B CA 1
ATOM 8630 C C . ALA B 1 263 ? 10.266 -27.875 -10.719 1 89.69 263 ALA B C 1
ATOM 8632 O O . ALA B 1 263 ? 10.859 -26.812 -10.477 1 89.69 263 ALA B O 1
ATOM 8633 N N . SER B 1 264 ? 10.102 -28.359 -11.922 1 91.06 264 SER B N 1
ATOM 8634 C CA . SER B 1 264 ? 10.531 -27.594 -13.078 1 91.06 264 SER B CA 1
ATOM 8635 C C . SER B 1 264 ? 9.797 -26.266 -13.164 1 91.06 264 SER B C 1
ATOM 8637 O O . SER B 1 264 ? 10.391 -25.234 -13.5 1 91.06 264 SER B O 1
ATOM 8639 N N . ALA B 1 265 ? 8.586 -26.281 -12.922 1 86.94 265 ALA B N 1
ATOM 8640 C CA . ALA B 1 265 ? 7.797 -25.047 -12.945 1 86.94 265 ALA B CA 1
ATOM 8641 C C . ALA B 1 265 ? 8.289 -24.062 -11.898 1 86.94 265 ALA B C 1
ATOM 8643 O O . ALA B 1 265 ? 8.406 -22.859 -12.172 1 86.94 265 ALA B O 1
ATOM 8644 N N . VAL B 1 266 ? 8.602 -24.5 -10.742 1 85.38 266 VAL B N 1
ATOM 8645 C CA . VAL B 1 266 ? 9.078 -23.672 -9.648 1 85.38 266 VAL B CA 1
ATOM 8646 C C . VAL B 1 266 ? 10.398 -23 -10.031 1 85.38 266 VAL B C 1
ATOM 8648 O O . VAL B 1 266 ? 10.656 -21.859 -9.672 1 85.38 266 VAL B O 1
ATOM 8651 N N . LEU B 1 267 ? 11.203 -23.703 -10.75 1 91.62 267 LEU B N 1
ATOM 8652 C CA . LEU B 1 267 ? 12.523 -23.203 -11.102 1 91.62 267 LEU B CA 1
ATOM 8653 C C . LEU B 1 267 ? 12.438 -22.188 -12.242 1 91.62 267 LEU B C 1
ATOM 8655 O O . LEU B 1 267 ? 13.273 -21.281 -12.336 1 91.62 267 LEU B O 1
ATOM 8659 N N . LEU B 1 268 ? 11.461 -22.312 -13.039 1 90.94 268 LEU B N 1
ATOM 8660 C CA . LEU B 1 268 ? 11.438 -21.5 -14.25 1 90.94 268 LEU B CA 1
ATOM 8661 C C . LEU B 1 268 ? 10.555 -20.266 -14.055 1 90.94 268 LEU B C 1
ATOM 8663 O O . LEU B 1 268 ? 10.797 -19.234 -14.664 1 90.94 268 LEU B O 1
ATOM 8667 N N . VAL B 1 269 ? 9.5 -20.359 -13.391 1 86.5 269 VAL B N 1
ATOM 8668 C CA . VAL B 1 269 ? 8.562 -19.25 -13.227 1 86.5 269 VAL B CA 1
ATOM 8669 C C . VAL B 1 269 ? 9.141 -18.203 -12.281 1 86.5 269 VAL B C 1
ATOM 8671 O O . VAL B 1 269 ? 9.484 -18.516 -11.141 1 86.5 269 VAL B O 1
ATOM 8674 N N . PRO B 1 270 ? 9.203 -16.984 -12.781 1 90.81 270 PRO B N 1
ATOM 8675 C CA . PRO B 1 270 ? 9.742 -15.93 -11.922 1 90.81 270 PRO B CA 1
ATOM 8676 C C . PRO B 1 270 ? 8.789 -15.539 -10.797 1 90.81 270 PRO B C 1
ATOM 8678 O O . PRO B 1 270 ? 7.59 -15.82 -10.875 1 90.81 270 PRO B O 1
ATOM 8681 N N . THR B 1 271 ? 9.398 -14.984 -9.781 1 86.75 271 THR B N 1
ATOM 8682 C CA . THR B 1 271 ? 8.602 -14.547 -8.641 1 86.75 271 THR B CA 1
ATOM 8683 C C . THR B 1 271 ? 8.758 -13.047 -8.406 1 86.75 271 THR B C 1
ATOM 8685 O O . THR B 1 271 ? 9.727 -12.438 -8.867 1 86.75 271 THR B O 1
ATOM 8688 N N . LEU B 1 272 ? 7.758 -12.508 -7.715 1 87.56 272 LEU B N 1
ATOM 8689 C CA . LEU B 1 272 ? 7.77 -11.086 -7.395 1 87.56 272 LEU B CA 1
ATOM 8690 C C . LEU B 1 272 ? 8.727 -10.797 -6.242 1 87.56 272 LEU B C 1
ATOM 8692 O O . LEU B 1 272 ? 8.789 -11.562 -5.277 1 87.56 272 LEU B O 1
ATOM 8696 N N . GLY B 1 273 ? 9.523 -9.664 -6.406 1 89 273 GLY B N 1
ATOM 8697 C CA . GLY B 1 273 ? 10.438 -9.25 -5.348 1 89 273 GLY B CA 1
ATOM 8698 C C . GLY B 1 273 ? 11.219 -8 -5.695 1 89 273 GLY B C 1
ATOM 8699 O O . GLY B 1 273 ? 10.953 -7.355 -6.715 1 89 273 GLY B O 1
ATOM 8700 N N . TRP B 1 274 ? 12.109 -7.652 -4.777 1 93.69 274 TRP B N 1
ATOM 8701 C CA . TRP B 1 274 ? 12.961 -6.484 -4.965 1 93.69 274 TRP B CA 1
ATOM 8702 C C . TRP B 1 274 ? 14.289 -6.871 -5.605 1 93.69 274 TRP B C 1
ATOM 8704 O O . TRP B 1 274 ? 14.891 -7.883 -5.238 1 93.69 274 TRP B O 1
ATOM 8714 N N . PHE B 1 275 ? 14.758 -6.125 -6.578 1 94.12 275 PHE B N 1
ATOM 8715 C CA . PHE B 1 275 ? 16.016 -6.32 -7.281 1 94.12 275 PHE B CA 1
ATOM 8716 C C . PHE B 1 275 ? 16.844 -5.043 -7.266 1 94.12 275 PHE B C 1
ATOM 8718 O O . PHE B 1 275 ? 16.312 -3.945 -7.426 1 94.12 275 PHE B O 1
ATOM 8725 N N . GLU B 1 276 ? 18.172 -5.156 -7.066 1 94.19 276 GLU B N 1
ATOM 8726 C CA . GLU B 1 276 ? 19.062 -3.998 -7.031 1 94.19 276 GLU B CA 1
ATOM 8727 C C . GLU B 1 276 ? 19.25 -3.396 -8.422 1 94.19 276 GLU B C 1
ATOM 8729 O O . GLU B 1 276 ? 19.312 -4.125 -9.414 1 94.19 276 GLU B O 1
ATOM 8734 N N . LEU B 1 277 ? 19.234 -2.146 -8.477 1 94.69 277 LEU B N 1
ATOM 8735 C CA . LEU B 1 277 ? 19.531 -1.382 -9.688 1 94.69 277 LEU B CA 1
ATOM 8736 C C . LEU B 1 277 ? 20.719 -0.444 -9.461 1 94.69 277 LEU B C 1
ATOM 8738 O O . LEU B 1 277 ? 20.688 0.377 -8.539 1 94.69 277 LEU B O 1
ATOM 8742 N N . SER B 1 278 ? 21.688 -0.602 -10.273 1 92.56 278 SER B N 1
ATOM 8743 C CA . SER B 1 278 ? 22.859 0.233 -10.102 1 92.56 278 SER B CA 1
ATOM 8744 C C . SER B 1 278 ? 22.531 1.709 -10.297 1 92.56 278 SER B C 1
ATOM 8746 O O . SER B 1 278 ? 21.734 2.059 -11.164 1 92.56 278 SER B O 1
ATOM 8748 N N . ALA B 1 279 ? 23.172 2.484 -9.555 1 90.12 279 ALA B N 1
ATOM 8749 C CA . ALA B 1 279 ? 22.938 3.926 -9.602 1 90.12 279 ALA B CA 1
ATOM 8750 C C . ALA B 1 279 ? 23.297 4.5 -10.969 1 90.12 279 ALA B C 1
ATOM 8752 O O . ALA B 1 279 ? 22.641 5.418 -11.453 1 90.12 279 ALA B O 1
ATOM 8753 N N . SER B 1 280 ? 24.328 3.941 -11.57 1 90.88 280 SER B N 1
ATOM 8754 C CA . SER B 1 280 ? 24.766 4.434 -12.875 1 90.88 280 SER B CA 1
ATOM 8755 C C . SER B 1 280 ? 23.703 4.203 -13.945 1 90.88 280 SER B C 1
ATOM 8757 O O . SER B 1 280 ? 23.562 5.012 -14.867 1 90.88 280 SER B O 1
ATOM 8759 N N . LYS B 1 281 ? 22.969 3.211 -13.75 1 92.69 281 LYS B N 1
ATOM 8760 C CA . LYS B 1 281 ? 21.891 2.928 -14.695 1 92.69 281 LYS B CA 1
ATOM 8761 C C . LYS B 1 281 ? 20.609 3.674 -14.312 1 92.69 281 LYS B C 1
ATOM 8763 O O . LYS B 1 281 ? 19.906 4.195 -15.188 1 92.69 281 LYS B O 1
ATOM 8768 N N . ALA B 1 282 ? 20.391 3.691 -13.047 1 95.06 282 ALA B N 1
ATOM 8769 C CA . ALA B 1 282 ? 19.172 4.316 -12.539 1 95.06 282 ALA B CA 1
ATOM 8770 C C . ALA B 1 282 ? 19.125 5.797 -12.922 1 95.06 282 ALA B C 1
ATOM 8772 O O . ALA B 1 282 ? 18.062 6.305 -13.32 1 95.06 282 ALA B O 1
ATOM 8773 N N . PHE B 1 283 ? 20.281 6.453 -12.867 1 95.5 283 PHE B N 1
ATOM 8774 C CA . PHE B 1 283 ? 20.344 7.895 -13.078 1 95.5 283 PHE B CA 1
ATOM 8775 C C . PHE B 1 283 ? 21.266 8.227 -14.258 1 95.5 283 PHE B C 1
ATOM 8777 O O . PHE B 1 283 ? 22 9.219 -14.219 1 95.5 283 PHE B O 1
ATOM 8784 N N . ALA B 1 284 ? 21.25 7.516 -15.289 1 93.38 284 ALA B N 1
ATOM 8785 C CA . ALA B 1 284 ? 22.172 7.613 -16.422 1 93.38 284 ALA B CA 1
ATOM 8786 C C . ALA B 1 284 ? 22.016 8.953 -17.141 1 93.38 284 ALA B C 1
ATOM 8788 O O . ALA B 1 284 ? 22.953 9.445 -17.766 1 93.38 284 ALA B O 1
ATOM 8789 N N . LYS B 1 285 ? 20.938 9.609 -17 1 92.38 285 LYS B N 1
ATOM 8790 C CA . LYS B 1 285 ? 20.672 10.789 -17.828 1 92.38 285 LYS B CA 1
ATOM 8791 C C . LYS B 1 285 ? 20.828 12.07 -17 1 92.38 285 LYS B C 1
ATOM 8793 O O . LYS B 1 285 ? 20.562 13.172 -17.5 1 92.38 285 LYS B O 1
ATOM 8798 N N . ILE B 1 286 ? 21.125 11.914 -15.758 1 92.38 286 ILE B N 1
ATOM 8799 C CA . ILE B 1 286 ? 21.391 13.078 -14.93 1 92.38 286 ILE B CA 1
ATOM 8800 C C . ILE B 1 286 ? 22.734 12.922 -14.219 1 92.38 286 ILE B C 1
ATOM 8802 O O . ILE B 1 286 ? 23.281 11.82 -14.164 1 92.38 286 ILE B O 1
ATOM 8806 N N . GLU B 1 287 ? 23.141 14.07 -13.781 1 90.31 287 GLU B N 1
ATOM 8807 C CA . GLU B 1 287 ? 24.422 14.062 -13.07 1 90.31 287 GLU B CA 1
ATOM 8808 C C . GLU B 1 287 ? 24.203 14.062 -11.562 1 90.31 287 GLU B C 1
ATOM 8810 O O . GLU B 1 287 ? 23.656 15.016 -11.008 1 90.31 287 GLU B O 1
ATOM 8815 N N . MET B 1 288 ? 24.625 13.031 -10.992 1 91.31 288 MET B N 1
ATOM 8816 C CA . MET B 1 288 ? 24.609 12.922 -9.539 1 91.31 288 MET B CA 1
ATOM 8817 C C . MET B 1 288 ? 25.953 13.359 -8.953 1 91.31 288 MET B C 1
ATOM 8819 O O . MET B 1 288 ? 26.969 13.336 -9.633 1 91.31 288 MET B O 1
ATOM 8823 N N . PRO B 1 289 ? 25.875 13.867 -7.668 1 92.75 289 PRO B N 1
ATOM 8824 C CA . PRO B 1 289 ? 24.906 13.734 -6.574 1 92.75 289 PRO B CA 1
ATOM 8825 C C . PRO B 1 289 ? 23.938 14.906 -6.492 1 92.75 289 PRO B C 1
ATOM 8827 O O . PRO B 1 289 ? 24.109 15.906 -7.203 1 92.75 289 PRO B O 1
ATOM 8830 N N . LEU B 1 290 ? 22.906 14.758 -5.617 1 95 290 LEU B N 1
ATOM 8831 C CA . LEU B 1 290 ? 21.984 15.82 -5.234 1 95 290 LEU B CA 1
ATOM 8832 C C . LEU B 1 290 ? 22.625 16.75 -4.199 1 95 290 LEU B C 1
ATOM 8834 O O . LEU B 1 290 ? 23.219 16.281 -3.223 1 95 290 LEU B O 1
ATOM 8838 N N . LEU B 1 291 ? 22.484 18.016 -4.449 1 94.75 291 LEU B N 1
ATOM 8839 C CA . LEU B 1 291 ? 23.125 18.984 -3.566 1 94.75 291 LEU B CA 1
ATOM 8840 C C . LEU B 1 291 ? 22.078 19.734 -2.748 1 94.75 291 LEU B C 1
ATOM 8842 O O . LEU B 1 291 ? 21.094 20.234 -3.295 1 94.75 291 LEU B O 1
ATOM 8846 N N . TYR B 1 292 ? 22.219 19.766 -1.439 1 95.62 292 TYR B N 1
ATOM 8847 C CA . TYR B 1 292 ? 21.5 20.688 -0.561 1 95.62 292 TYR B CA 1
ATOM 8848 C C . TYR B 1 292 ? 22.406 21.828 -0.12 1 95.62 292 TYR B C 1
ATOM 8850 O O . TYR B 1 292 ? 23.453 21.609 0.494 1 95.62 292 TYR B O 1
ATOM 8858 N N . ASP B 1 293 ? 21.984 23.016 -0.423 1 92.62 293 ASP B N 1
ATOM 8859 C CA . ASP B 1 293 ? 22.844 24.188 -0.337 1 92.62 293 ASP B CA 1
ATOM 8860 C C . ASP B 1 293 ? 23 24.656 1.109 1 92.62 293 ASP B C 1
ATOM 8862 O O . ASP B 1 293 ? 22.594 25.766 1.455 1 92.62 293 ASP B O 1
ATOM 8866 N N . THR B 1 294 ? 23.516 23.812 1.903 1 91.94 294 THR B N 1
ATOM 8867 C CA . THR B 1 294 ? 23.828 24.125 3.295 1 91.94 294 THR B CA 1
ATOM 8868 C C . THR B 1 294 ? 24.922 23.203 3.83 1 91.94 294 THR B C 1
ATOM 8870 O O . THR B 1 294 ? 25.5 22.422 3.082 1 91.94 294 THR B O 1
ATOM 8873 N N . VAL B 1 295 ? 25.297 23.5 5.082 1 90.19 295 VAL B N 1
ATOM 8874 C CA . VAL B 1 295 ? 26.344 22.719 5.723 1 90.19 295 VAL B CA 1
ATOM 8875 C C . VAL B 1 295 ? 25.766 21.922 6.895 1 90.19 295 VAL B C 1
ATOM 8877 O O . VAL B 1 295 ? 24.703 22.297 7.43 1 90.19 295 VAL B O 1
ATOM 8880 N N . PRO B 1 296 ? 26.344 20.828 7.254 1 91.38 296 PRO B N 1
ATOM 8881 C CA . PRO B 1 296 ? 25.812 19.969 8.32 1 91.38 296 PRO B CA 1
ATOM 8882 C C . PRO B 1 296 ? 25.578 20.719 9.625 1 91.38 296 PRO B C 1
ATOM 8884 O O . PRO B 1 296 ? 24.609 20.453 10.328 1 91.38 296 PRO B O 1
ATOM 8887 N N . GLN B 1 297 ? 26.312 21.734 9.969 1 90.75 297 GLN B N 1
ATOM 8888 C CA . GLN B 1 297 ? 26.188 22.469 11.227 1 90.75 297 GLN B CA 1
ATOM 8889 C C . GLN B 1 297 ? 24.891 23.281 11.266 1 90.75 297 GLN B C 1
ATOM 8891 O O . GLN B 1 297 ? 24.391 23.594 12.352 1 90.75 297 GLN B O 1
ATOM 8896 N N . LYS B 1 298 ? 24.406 23.516 10.117 1 92.12 298 LYS B N 1
ATOM 8897 C CA . LYS B 1 298 ? 23.172 24.312 10.062 1 92.12 298 LYS B CA 1
ATOM 8898 C C . LYS B 1 298 ? 21.938 23.422 10.18 1 92.12 298 LYS B C 1
ATOM 8900 O O . LYS B 1 298 ? 20.891 23.875 10.656 1 92.12 298 LYS B O 1
ATOM 8905 N N . VAL B 1 299 ? 22.109 22.188 9.727 1 94.88 299 VAL B N 1
ATOM 8906 C CA . VAL B 1 299 ? 20.953 21.297 9.766 1 94.88 299 VAL B CA 1
ATOM 8907 C C . VAL B 1 299 ? 21 20.453 11.031 1 94.88 299 VAL B C 1
ATOM 8909 O O . VAL B 1 299 ? 19.953 19.984 11.508 1 94.88 299 VAL B O 1
ATOM 8912 N N . TRP B 1 300 ? 22.203 20.234 11.547 1 95.75 300 TRP B N 1
ATOM 8913 C CA . TRP B 1 300 ? 22.391 19.516 12.805 1 95.75 300 TRP B CA 1
ATOM 8914 C C . TRP B 1 300 ? 23.219 20.344 13.789 1 95.75 300 TRP B C 1
ATOM 8916 O O . TRP B 1 300 ? 24.297 19.938 14.203 1 95.75 300 TRP B O 1
ATOM 8926 N N . PRO B 1 301 ? 22.594 21.391 14.211 1 95.94 301 PRO B N 1
ATOM 8927 C CA . PRO B 1 301 ? 23.359 22.203 15.148 1 95.94 301 PRO B CA 1
ATOM 8928 C C . PRO B 1 301 ? 23.531 21.547 16.516 1 95.94 301 PRO B C 1
ATOM 8930 O O . PRO B 1 301 ? 22.625 20.859 16.984 1 95.94 301 PRO B O 1
ATOM 8933 N N . ASP B 1 302 ? 24.609 21.859 17.141 1 93.81 302 ASP B N 1
ATOM 8934 C CA . ASP B 1 302 ? 24.859 21.391 18.5 1 93.81 302 ASP B CA 1
ATOM 8935 C C . ASP B 1 302 ? 24.141 22.266 19.516 1 93.81 302 ASP B C 1
ATOM 8937 O O . ASP B 1 302 ? 23.797 21.797 20.609 1 93.81 302 ASP B O 1
ATOM 8941 N N . VAL B 1 303 ? 24.016 23.484 19.078 1 94.88 303 VAL B N 1
ATOM 8942 C CA . VAL B 1 303 ? 23.375 24.469 19.953 1 94.88 303 VAL B CA 1
ATOM 8943 C C . VAL B 1 303 ? 22.188 25.109 19.25 1 94.88 303 VAL B C 1
ATOM 8945 O O . VAL B 1 303 ? 22.344 25.656 18.141 1 94.88 303 VAL B O 1
ATOM 8948 N N . PHE B 1 304 ? 21.109 25.062 19.875 1 95.38 304 PHE B N 1
ATOM 8949 C CA . PHE B 1 304 ? 19.922 25.719 19.344 1 95.38 304 PHE B CA 1
ATOM 8950 C C . PHE B 1 304 ? 19.766 27.125 19.906 1 95.38 304 PHE B C 1
ATOM 8952 O O . PHE B 1 304 ? 19.438 27.297 21.078 1 95.38 304 PHE B O 1
ATOM 8959 N N . SER B 1 305 ? 19.984 28.078 19.031 1 91.94 305 SER B N 1
ATOM 8960 C CA . SER B 1 305 ? 19.797 29.484 19.328 1 91.94 305 SER B CA 1
ATOM 8961 C C . SER B 1 305 ? 18.875 30.141 18.297 1 91.94 305 SER B C 1
ATOM 8963 O O . SER B 1 305 ? 18.469 29.5 17.328 1 91.94 305 SER B O 1
ATOM 8965 N N . SER B 1 306 ? 18.516 31.359 18.516 1 86.25 306 SER B N 1
ATOM 8966 C CA . SER B 1 306 ? 17.656 32.062 17.578 1 86.25 306 SER B CA 1
ATOM 8967 C C . SER B 1 306 ? 18.328 32.188 16.203 1 86.25 306 SER B C 1
ATOM 8969 O O . SER B 1 306 ? 17.656 32.312 15.188 1 86.25 306 SER B O 1
ATOM 8971 N N . GLY B 1 307 ? 19.594 32.062 16.156 1 82.81 307 GLY B N 1
ATOM 8972 C CA . GLY B 1 307 ? 20.359 32.25 14.922 1 82.81 307 GLY B CA 1
ATOM 8973 C C . GLY B 1 307 ? 20.219 31.062 13.977 1 82.81 307 GLY B C 1
ATOM 8974 O O . GLY B 1 307 ? 20.547 31.172 12.789 1 82.81 307 GLY B O 1
ATOM 8975 N N . VAL B 1 308 ? 19.672 30.016 14.492 1 83.75 308 VAL B N 1
ATOM 8976 C CA . VAL B 1 308 ? 19.578 28.828 13.656 1 83.75 308 VAL B CA 1
ATOM 8977 C C . VAL B 1 308 ? 18.344 28.922 12.75 1 83.75 308 VAL B C 1
ATOM 8979 O O . VAL B 1 308 ? 18.203 28.125 11.812 1 83.75 308 VAL B O 1
ATOM 8982 N N . VAL B 1 309 ? 17.484 29.875 13.039 1 82.38 309 VAL B N 1
ATOM 8983 C CA . VAL B 1 309 ? 16.266 30.047 12.258 1 82.38 309 VAL B CA 1
ATOM 8984 C C . VAL B 1 309 ? 16.219 31.453 11.664 1 82.38 309 VAL B C 1
ATOM 8986 O O . VAL B 1 309 ? 16.844 32.375 12.195 1 82.38 309 VAL B O 1
ATOM 8989 N N . ASP B 1 310 ? 15.531 31.578 10.617 1 73.06 310 ASP B N 1
ATOM 8990 C CA . ASP B 1 310 ? 15.367 32.875 9.977 1 73.06 310 ASP B CA 1
ATOM 8991 C C . ASP B 1 310 ? 14.523 33.812 10.836 1 73.06 310 ASP B C 1
ATOM 8993 O O . ASP B 1 310 ? 13.719 33.344 11.648 1 73.06 310 ASP B O 1
ATOM 8997 N N . ASN B 1 311 ? 14.602 35.031 10.695 1 70.69 311 ASN B N 1
ATOM 8998 C CA . ASN B 1 311 ? 14.023 36.094 11.508 1 70.69 311 ASN B CA 1
ATOM 8999 C C . ASN B 1 311 ? 12.508 36.156 11.352 1 70.69 311 ASN B C 1
ATOM 9001 O O . ASN B 1 311 ? 11.82 36.75 12.18 1 70.69 311 ASN B O 1
ATOM 9005 N N . ASP B 1 312 ? 11.93 35.5 10.461 1 83.38 312 ASP B N 1
ATOM 9006 C CA . ASP B 1 312 ? 10.508 35.688 10.211 1 83.38 312 ASP B CA 1
ATOM 9007 C C . ASP B 1 312 ? 9.672 34.625 10.961 1 83.38 312 ASP B C 1
ATOM 9009 O O . ASP B 1 312 ? 8.516 34.406 10.617 1 83.38 312 ASP B O 1
ATOM 9013 N N . CYS B 1 313 ? 10.109 34.031 12.039 1 89.69 313 CYS B N 1
ATOM 9014 C CA . CYS B 1 313 ? 9.398 32.969 12.734 1 89.69 313 CYS B CA 1
ATOM 9015 C C . CYS B 1 313 ? 8.82 33.469 14.055 1 89.69 313 CYS B C 1
ATOM 9017 O O . CYS B 1 313 ? 8.367 32.656 14.875 1 89.69 313 CYS B O 1
ATOM 9019 N N . ALA B 1 314 ? 8.75 34.75 14.227 1 85.62 314 ALA B N 1
ATOM 9020 C CA . ALA B 1 314 ? 8.234 35.25 15.484 1 85.62 314 ALA B CA 1
ATOM 9021 C C . ALA B 1 314 ? 6.711 35.375 15.453 1 85.62 314 ALA B C 1
ATOM 9023 O O . ALA B 1 314 ? 6.121 35.625 14.406 1 85.62 314 ALA B O 1
ATOM 9024 N N . GLY B 1 315 ? 6.055 35.125 16.594 1 83.12 315 GLY B N 1
ATOM 9025 C CA . GLY B 1 315 ? 4.621 35.312 16.75 1 83.12 315 GLY B CA 1
ATOM 9026 C C . GLY B 1 315 ? 3.809 34.312 15.922 1 83.12 315 GLY B C 1
ATOM 9027 O O . GLY B 1 315 ? 4.18 33.156 15.789 1 83.12 315 GLY B O 1
ATOM 9028 N N . ILE B 1 316 ? 2.725 34.781 15.352 1 86.56 316 ILE B N 1
ATOM 9029 C CA . ILE B 1 316 ? 1.755 33.969 14.656 1 86.56 316 ILE B CA 1
ATOM 9030 C C . ILE B 1 316 ? 2.346 33.469 13.336 1 86.56 316 ILE B C 1
ATOM 9032 O O . ILE B 1 316 ? 2.023 32.375 12.875 1 86.56 316 ILE B O 1
ATOM 9036 N N . THR B 1 317 ? 3.207 34.219 12.742 1 88.94 317 THR B N 1
ATOM 9037 C CA . THR B 1 317 ? 3.855 33.812 11.5 1 88.94 317 THR B CA 1
ATOM 9038 C C . THR B 1 317 ? 4.613 32.5 11.688 1 88.94 317 THR B C 1
ATOM 9040 O O . THR B 1 317 ? 4.684 31.688 10.773 1 88.94 317 THR B O 1
ATOM 9043 N N . GLY B 1 318 ? 5.117 32.312 12.883 1 90.31 318 GLY B N 1
ATOM 9044 C CA . GLY B 1 318 ? 5.852 31.078 13.18 1 90.31 318 GLY B CA 1
ATOM 9045 C C . GLY B 1 318 ? 4.961 29.859 13.312 1 90.31 318 GLY B C 1
ATOM 9046 O O . GLY B 1 318 ? 5.422 28.734 13.18 1 90.31 318 GLY B O 1
ATOM 9047 N N . VAL B 1 319 ? 3.686 30.078 13.484 1 91.31 319 VAL B N 1
ATOM 9048 C CA . VAL B 1 319 ? 2.756 28.984 13.758 1 91.31 319 VAL B CA 1
ATOM 9049 C C . VAL B 1 319 ? 2.32 28.344 12.445 1 91.31 319 VAL B C 1
ATOM 9051 O O . VAL B 1 319 ? 2.059 27.141 12.391 1 91.31 319 VAL B O 1
ATOM 9054 N N . TYR B 1 320 ? 2.287 29.141 11.359 1 90.56 320 TYR B N 1
ATOM 9055 C CA . TYR B 1 320 ? 1.745 28.531 10.148 1 90.56 320 TYR B CA 1
ATOM 9056 C C . TYR B 1 320 ? 2.84 28.312 9.109 1 90.56 320 TYR B C 1
ATOM 9058 O O . TYR B 1 320 ? 2.633 27.609 8.117 1 90.56 320 TYR B O 1
ATOM 9066 N N . GLN B 1 321 ? 4.066 28.812 9.305 1 90.75 321 GLN B N 1
ATOM 9067 C CA . GLN B 1 321 ? 5.156 28.562 8.367 1 90.75 321 GLN B CA 1
ATOM 9068 C C . GLN B 1 321 ? 5.875 27.266 8.688 1 90.75 321 GLN B C 1
ATOM 9070 O O . GLN B 1 321 ? 6.41 27.094 9.781 1 90.75 321 GLN B O 1
ATOM 9075 N N . ALA B 1 322 ? 5.969 26.469 7.742 1 90.75 322 ALA B N 1
ATOM 9076 C CA . ALA B 1 322 ? 6.484 25.125 7.949 1 90.75 322 ALA B CA 1
ATOM 9077 C C . ALA B 1 322 ? 7.941 25.156 8.398 1 90.75 322 ALA B C 1
ATOM 9079 O O . ALA B 1 322 ? 8.375 24.312 9.188 1 90.75 322 ALA B O 1
ATOM 9080 N N . LYS B 1 323 ? 8.734 26.094 7.961 1 91.06 323 LYS B N 1
ATOM 9081 C CA . LYS B 1 323 ? 10.164 26.109 8.234 1 91.06 323 LYS B CA 1
ATOM 9082 C C . LYS B 1 323 ? 10.453 26.609 9.648 1 91.06 323 LYS B C 1
ATOM 9084 O O . LYS B 1 323 ? 11.594 26.562 10.109 1 91.06 323 LYS B O 1
ATOM 9089 N N . CYS B 1 324 ? 9.414 27.094 10.344 1 94.06 324 CYS B N 1
ATOM 9090 C CA . CYS B 1 324 ? 9.594 27.641 11.688 1 94.06 324 CYS B CA 1
ATOM 9091 C C . CYS B 1 324 ? 9.438 26.562 12.742 1 94.06 324 CYS B C 1
ATOM 9093 O O . CYS B 1 324 ? 8.719 25.578 12.531 1 94.06 324 CYS B O 1
ATOM 9095 N N . PRO B 1 325 ? 10.039 26.719 13.898 1 95 325 PRO B N 1
ATOM 9096 C CA . PRO B 1 325 ? 9.961 25.719 14.969 1 95 325 PRO B CA 1
ATOM 9097 C C . PRO B 1 325 ? 8.523 25.438 15.414 1 95 325 PRO B C 1
ATOM 9099 O O . PRO B 1 325 ? 8.18 24.297 15.719 1 95 325 PRO B O 1
ATOM 9102 N N . ALA B 1 326 ? 7.668 26.406 15.383 1 95.44 326 ALA B N 1
ATOM 9103 C CA . ALA B 1 326 ? 6.289 26.25 15.844 1 95.44 326 ALA B CA 1
ATOM 9104 C C . ALA B 1 326 ? 5.375 25.859 14.688 1 95.44 326 ALA B C 1
ATOM 9106 O O . ALA B 1 326 ? 4.148 25.828 14.836 1 95.44 326 ALA B O 1
ATOM 9107 N N . GLY B 1 327 ? 5.934 25.531 13.562 1 94 327 GLY B N 1
ATOM 9108 C CA . GLY B 1 327 ? 5.16 25.297 12.352 1 94 327 GLY B CA 1
ATOM 9109 C C . GLY B 1 327 ? 4.262 24.078 12.453 1 94 327 GLY B C 1
ATOM 9110 O O . GLY B 1 327 ? 3.275 23.969 11.719 1 94 327 GLY B O 1
ATOM 9111 N N . GLY B 1 328 ? 4.5 23.156 13.344 1 93.81 328 GLY B N 1
ATOM 9112 C CA . GLY B 1 328 ? 3.689 21.953 13.523 1 93.81 328 GLY B CA 1
ATOM 9113 C C . GLY B 1 328 ? 2.658 22.094 14.625 1 93.81 328 GLY B C 1
ATOM 9114 O O . GLY B 1 328 ? 2.006 21.125 15 1 93.81 328 GLY B O 1
ATOM 9115 N N . TYR B 1 329 ? 2.422 23.297 15.125 1 95.44 329 TYR B N 1
ATOM 9116 C CA . TYR B 1 329 ? 1.597 23.516 16.312 1 95.44 329 TYR B CA 1
ATOM 9117 C C . TYR B 1 329 ? 0.171 23.031 16.078 1 95.44 329 TYR B C 1
ATOM 9119 O O . TYR B 1 329 ? -0.407 22.359 16.938 1 95.44 329 TYR B O 1
ATOM 9127 N N . SER B 1 330 ? -0.426 23.359 14.922 1 93.12 330 SER B N 1
ATOM 9128 C CA . SER B 1 330 ? -1.82 23.016 14.664 1 93.12 330 SER B CA 1
ATOM 9129 C C . SER B 1 330 ? -2.033 21.5 14.695 1 93.12 330 SER B C 1
ATOM 9131 O O . SER B 1 330 ? -2.979 21.016 15.328 1 93.12 330 SER B O 1
ATOM 9133 N N . GLU B 1 331 ? -1.139 20.766 14.07 1 93 331 GLU B N 1
ATOM 9134 C CA . GLU B 1 331 ? -1.251 19.312 14.039 1 93 331 GLU B CA 1
ATOM 9135 C C . GLU B 1 331 ? -1.103 18.719 15.445 1 93 331 GLU B C 1
ATOM 9137 O O . GLU B 1 331 ? -1.87 17.844 15.836 1 93 331 GLU B O 1
ATOM 9142 N N . VAL B 1 332 ? -0.149 19.219 16.172 1 95.5 332 VAL B N 1
ATOM 9143 C CA . VAL B 1 332 ? 0.108 18.688 17.516 1 95.5 332 VAL B CA 1
ATOM 9144 C C . VAL B 1 332 ? -1.045 19.047 18.438 1 95.5 332 VAL B C 1
ATOM 9146 O O . VAL B 1 332 ? -1.467 18.234 19.266 1 95.5 332 VAL B O 1
ATOM 9149 N N . TRP B 1 333 ? -1.513 20.25 18.328 1 95.25 333 TRP B N 1
ATOM 9150 C CA . TRP B 1 333 ? -2.621 20.688 19.172 1 95.25 333 TRP B CA 1
ATOM 9151 C C . TRP B 1 333 ? -3.859 19.828 18.922 1 95.25 333 TRP B C 1
ATOM 9153 O O . TRP B 1 333 ? -4.5 19.359 19.875 1 95.25 333 TRP B O 1
ATOM 9163 N N . ASN B 1 334 ? -4.23 19.625 17.656 1 92.12 334 ASN B N 1
ATOM 9164 C CA . ASN B 1 334 ? -5.395 18.812 17.328 1 92.12 334 ASN B CA 1
ATOM 9165 C C . ASN B 1 334 ? -5.211 17.359 17.766 1 92.12 334 ASN B C 1
ATOM 9167 O O . ASN B 1 334 ? -6.176 16.688 18.156 1 92.12 334 ASN B O 1
ATOM 9171 N N . TRP B 1 335 ? -4.023 16.875 17.703 1 93.94 335 TRP B N 1
ATOM 9172 C CA . TRP B 1 335 ? -3.703 15.555 18.219 1 93.94 335 TRP B CA 1
ATOM 9173 C C . TRP B 1 335 ? -3.912 15.492 19.719 1 93.94 335 TRP B C 1
ATOM 9175 O O . TRP B 1 335 ? -4.516 14.547 20.234 1 93.94 335 TRP B O 1
ATOM 9185 N N . ALA B 1 336 ? -3.424 16.484 20.438 1 94.25 336 ALA B N 1
ATOM 9186 C CA . ALA B 1 336 ? -3.555 16.531 21.891 1 94.25 336 ALA B CA 1
ATOM 9187 C C . ALA B 1 336 ? -5.02 16.562 22.312 1 94.25 336 ALA B C 1
ATOM 9189 O O . ALA B 1 336 ? -5.402 15.977 23.312 1 94.25 336 ALA B O 1
ATOM 9190 N N . GLN B 1 337 ? -5.785 17.172 21.5 1 90.56 337 GLN B N 1
ATOM 9191 C CA . GLN B 1 337 ? -7.207 17.312 21.797 1 90.56 337 GLN B CA 1
ATOM 9192 C C . GLN B 1 337 ? -7.914 15.953 21.75 1 90.56 337 GLN B C 1
ATOM 9194 O O . GLN B 1 337 ? -8.984 15.789 22.344 1 90.56 337 GLN B O 1
ATOM 9199 N N . THR B 1 338 ? -7.309 15.016 21.156 1 89 338 THR B N 1
ATOM 9200 C CA . THR B 1 338 ? -7.973 13.727 20.953 1 89 338 THR B CA 1
ATOM 9201 C C . THR B 1 338 ? -7.57 12.742 22.047 1 89 338 THR B C 1
ATOM 9203 O O . THR B 1 338 ? -7.77 11.531 21.891 1 89 338 THR B O 1
ATOM 9206 N N . TYR B 1 339 ? -7.043 13.195 23.141 1 90.12 339 TYR B N 1
ATOM 9207 C CA . TYR B 1 339 ? -6.5 12.289 24.141 1 90.12 339 TYR B CA 1
ATOM 9208 C C . TYR B 1 339 ? -7.594 11.406 24.734 1 90.12 339 TYR B C 1
ATOM 9210 O O . TYR B 1 339 ? -7.332 10.273 25.156 1 90.12 339 TYR B O 1
ATOM 9218 N N . ARG B 1 340 ? -8.844 11.867 24.672 1 86.19 340 ARG B N 1
ATOM 9219 C CA . ARG B 1 340 ? -9.938 11.07 25.234 1 86.19 340 ARG B CA 1
ATOM 9220 C C . ARG B 1 340 ? -10.406 10.016 24.234 1 86.19 340 ARG B C 1
ATOM 9222 O O . ARG B 1 340 ? -10.969 8.992 24.625 1 86.19 340 ARG B O 1
ATOM 9229 N N . SER B 1 341 ? -10.18 10.336 22.938 1 85.75 341 SER B N 1
ATOM 9230 C CA . SER B 1 341 ? -10.664 9.422 21.906 1 85.75 341 SER B CA 1
ATOM 9231 C C . SER B 1 341 ? -9.586 8.414 21.516 1 85.75 341 SER B C 1
ATOM 9233 O O . SER B 1 341 ? -9.898 7.293 21.109 1 85.75 341 SER B O 1
ATOM 9235 N N . THR B 1 342 ? -8.328 8.797 21.703 1 87.5 342 THR B N 1
ATOM 9236 C CA . THR B 1 342 ? -7.285 7.938 21.156 1 87.5 342 THR B CA 1
ATOM 9237 C C . THR B 1 342 ? -6.258 7.582 22.219 1 87.5 342 THR B C 1
ATOM 9239 O O . THR B 1 342 ? -5.348 6.785 21.984 1 87.5 342 THR B O 1
ATOM 9242 N N . ASP B 1 343 ? -6.379 8.195 23.391 1 88 343 ASP B N 1
ATOM 9243 C CA . ASP B 1 343 ? -5.387 8.008 24.438 1 88 343 ASP B CA 1
ATOM 9244 C C . ASP B 1 343 ? -3.994 8.422 23.969 1 88 343 ASP B C 1
ATOM 9246 O O . ASP B 1 343 ? -2.986 7.902 24.453 1 88 343 ASP B O 1
ATOM 9250 N N . LEU B 1 344 ? -3.977 9.219 22.875 1 91 344 LEU B N 1
ATOM 9251 C CA . LEU B 1 344 ? -2.762 9.727 22.25 1 91 344 LEU B CA 1
ATOM 9252 C C . LEU B 1 344 ? -1.855 8.586 21.812 1 91 344 LEU B C 1
ATOM 9254 O O . LEU B 1 344 ? -0.64 8.641 22.016 1 91 344 LEU B O 1
ATOM 9258 N N . LYS B 1 345 ? -2.436 7.605 21.266 1 86.56 345 LYS B N 1
ATOM 9259 C CA . LYS B 1 345 ? -1.667 6.453 20.812 1 86.56 345 LYS B CA 1
ATOM 9260 C C . LYS B 1 345 ? -1.323 6.582 19.328 1 86.56 345 LYS B C 1
ATOM 9262 O O . LYS B 1 345 ? -0.39 5.938 18.844 1 86.56 345 LYS B O 1
ATOM 9267 N N . ASN B 1 346 ? -2.012 7.418 18.672 1 81.19 346 ASN B N 1
ATOM 9268 C CA . ASN B 1 346 ? -1.793 7.566 17.234 1 81.19 346 ASN B CA 1
ATOM 9269 C C . ASN B 1 346 ? -0.528 8.367 16.953 1 81.19 346 ASN B C 1
ATOM 9271 O O . ASN B 1 346 ? -0.237 9.352 17.625 1 81.19 346 ASN B O 1
ATOM 9275 N N . ASN B 1 347 ? 0.166 7.891 15.953 1 86.06 347 ASN B N 1
ATOM 9276 C CA . ASN B 1 347 ? 1.293 8.68 15.469 1 86.06 347 ASN B CA 1
ATOM 9277 C C . ASN B 1 347 ? 0.824 9.906 14.695 1 86.06 347 ASN B C 1
ATOM 9279 O O . ASN B 1 347 ? -0.309 9.945 14.211 1 86.06 347 ASN B O 1
ATOM 9283 N N . LEU B 1 348 ? 1.686 10.852 14.68 1 91.56 348 LEU B N 1
ATOM 9284 C CA . LEU B 1 348 ? 1.389 12.062 13.922 1 91.56 348 LEU B CA 1
ATOM 9285 C C . LEU B 1 348 ? 2.006 12 12.531 1 91.56 348 LEU B C 1
ATOM 9287 O O . LEU B 1 348 ? 3.131 11.523 12.367 1 91.56 348 LEU B O 1
ATOM 9291 N N . THR B 1 349 ? 1.217 12.445 11.617 1 89.44 349 THR B N 1
ATOM 9292 C CA . THR B 1 349 ? 1.706 12.523 10.25 1 89.44 349 THR B CA 1
ATOM 9293 C C . THR B 1 349 ? 1.761 13.977 9.773 1 89.44 349 THR B C 1
ATOM 9295 O O . THR B 1 349 ? 0.782 14.711 9.906 1 89.44 349 THR B O 1
ATOM 9298 N N . PHE B 1 350 ? 2.869 14.375 9.312 1 89.81 350 PHE B N 1
ATOM 9299 C CA . PHE B 1 350 ? 3.072 15.711 8.773 1 89.81 350 PHE B CA 1
ATOM 9300 C C . PHE B 1 350 ? 3.35 15.656 7.277 1 89.81 350 PHE B C 1
ATOM 9302 O O . PHE B 1 350 ? 4.164 14.852 6.82 1 89.81 350 PHE B O 1
ATOM 9309 N N . SER B 1 351 ? 2.596 16.438 6.566 1 84.19 351 SER B N 1
ATOM 9310 C CA . SER B 1 351 ? 2.789 16.484 5.121 1 84.19 351 SER B CA 1
ATOM 9311 C C . SER B 1 351 ? 3.438 17.797 4.688 1 84.19 351 SER B C 1
ATOM 9313 O O . SER B 1 351 ? 3.252 18.828 5.332 1 84.19 351 SER B O 1
ATOM 9315 N N . TYR B 1 352 ? 4.223 17.672 3.768 1 80.62 352 TYR B N 1
ATOM 9316 C CA . TYR B 1 352 ? 4.762 18.859 3.129 1 80.62 352 TYR B CA 1
ATOM 9317 C C . TYR B 1 352 ? 4.465 18.859 1.634 1 80.62 352 TYR B C 1
ATOM 9319 O O . TYR B 1 352 ? 4.898 17.969 0.907 1 80.62 352 TYR B O 1
ATOM 9327 N N . PRO B 1 353 ? 3.789 19.828 1.156 1 72.31 353 PRO B N 1
ATOM 9328 C CA . PRO B 1 353 ? 3.219 19.766 -0.192 1 72.31 353 PRO B CA 1
ATOM 9329 C C . PRO B 1 353 ? 4.285 19.766 -1.284 1 72.31 353 PRO B C 1
ATOM 9331 O O . PRO B 1 353 ? 4.031 19.297 -2.396 1 72.31 353 PRO B O 1
ATOM 9334 N N . SER B 1 354 ? 5.52 20.359 -1.055 1 68.06 354 SER B N 1
ATOM 9335 C CA . SER B 1 354 ? 6.516 20.391 -2.121 1 68.06 354 SER B CA 1
ATOM 9336 C C . SER B 1 354 ? 6.965 19 -2.512 1 68.06 354 SER B C 1
ATOM 9338 O O . SER B 1 354 ? 7.328 18.75 -3.664 1 68.06 354 SER B O 1
ATOM 9340 N N . ALA B 1 355 ? 6.984 18.125 -1.568 1 68.19 355 ALA B N 1
ATOM 9341 C CA . ALA B 1 355 ? 7.605 16.812 -1.753 1 68.19 355 ALA B CA 1
ATOM 9342 C C . ALA B 1 355 ? 6.551 15.734 -1.987 1 68.19 355 ALA B C 1
ATOM 9344 O O . ALA B 1 355 ? 6.863 14.648 -2.484 1 68.19 355 ALA B O 1
ATOM 9345 N N . ASP B 1 356 ? 5.379 15.914 -1.989 1 77.12 356 ASP B N 1
ATOM 9346 C CA . ASP B 1 356 ? 4.355 14.875 -2.006 1 77.12 356 ASP B CA 1
ATOM 9347 C C . ASP B 1 356 ? 4.73 13.719 -1.078 1 77.12 356 ASP B C 1
ATOM 9349 O O . ASP B 1 356 ? 4.562 12.555 -1.432 1 77.12 356 ASP B O 1
ATOM 9353 N N . LEU B 1 357 ? 5.516 13.953 -0.084 1 88.06 357 LEU B N 1
ATOM 9354 C CA . LEU B 1 357 ? 5.906 12.984 0.935 1 88.06 357 LEU B CA 1
ATOM 9355 C C . LEU B 1 357 ? 5.41 13.414 2.312 1 88.06 357 LEU B C 1
ATOM 9357 O O . LEU B 1 357 ? 5.133 14.594 2.537 1 88.06 357 LEU B O 1
ATOM 9361 N N . THR B 1 358 ? 5.246 12.445 3.131 1 90.44 358 THR B N 1
ATOM 9362 C CA . THR B 1 358 ? 4.871 12.695 4.52 1 90.44 358 THR B CA 1
ATOM 9363 C C . THR B 1 358 ? 5.891 12.086 5.473 1 90.44 358 THR B C 1
ATOM 9365 O O . THR B 1 358 ? 6.664 11.203 5.082 1 90.44 358 THR B O 1
ATOM 9368 N N . ARG B 1 359 ? 5.984 12.641 6.602 1 92.75 359 ARG B N 1
ATOM 9369 C CA . ARG B 1 359 ? 6.785 12.055 7.668 1 92.75 359 ARG B CA 1
ATOM 9370 C C . ARG B 1 359 ? 5.93 11.773 8.906 1 92.75 359 ARG B C 1
ATOM 9372 O O . ARG B 1 359 ? 4.953 12.477 9.156 1 92.75 359 ARG B O 1
ATOM 9379 N N . GLN B 1 360 ? 6.348 10.781 9.625 1 92.94 360 GLN B N 1
ATOM 9380 C CA . GLN B 1 360 ? 5.605 10.391 10.82 1 92.94 360 GLN B CA 1
ATOM 9381 C C . GLN B 1 360 ? 6.426 10.641 12.078 1 92.94 360 GLN B C 1
ATOM 9383 O O . GLN B 1 360 ? 7.633 10.391 12.102 1 92.94 360 GLN B O 1
ATOM 9388 N N . LEU B 1 361 ? 5.789 11.273 12.977 1 96.12 361 LEU B N 1
ATOM 9389 C CA . LEU B 1 361 ? 6.359 11.359 14.32 1 96.12 361 LEU B CA 1
ATOM 9390 C C . LEU B 1 361 ? 5.879 10.203 15.188 1 96.12 361 LEU B C 1
ATOM 9392 O O . LEU B 1 361 ? 4.672 10.023 15.383 1 96.12 361 LEU B O 1
ATOM 9396 N N . VAL B 1 362 ? 6.84 9.43 15.664 1 95.38 362 VAL B N 1
ATOM 9397 C CA . VAL B 1 362 ? 6.547 8.227 16.438 1 95.38 362 VAL B CA 1
ATOM 9398 C C . VAL B 1 362 ? 7.039 8.406 17.875 1 95.38 362 VAL B C 1
ATOM 9400 O O . VAL B 1 362 ? 7.969 9.18 18.125 1 95.38 362 VAL B O 1
ATOM 9403 N N . PHE B 1 363 ? 6.344 7.844 18.766 1 94.62 363 PHE B N 1
ATOM 9404 C CA . PHE B 1 363 ? 6.742 7.867 20.172 1 94.62 363 PHE B CA 1
ATOM 9405 C C . PHE B 1 363 ? 6.527 6.504 20.828 1 94.62 363 PHE B C 1
ATOM 9407 O O . PHE B 1 363 ? 5.742 5.691 20.328 1 94.62 363 PHE B O 1
ATOM 9414 N N . THR B 1 364 ? 7.316 6.219 21.797 1 92.19 364 THR B N 1
ATOM 9415 C CA . THR B 1 364 ? 7.219 4.973 22.547 1 92.19 364 THR B CA 1
ATOM 9416 C C . THR B 1 364 ? 7.641 5.18 23.984 1 92.19 364 THR B C 1
ATOM 9418 O O . THR B 1 364 ? 8.25 6.195 24.328 1 92.19 364 THR B O 1
ATOM 9421 N N . GLN B 1 365 ? 7.066 4.352 24.797 1 87 365 GLN B N 1
ATOM 9422 C CA . GLN B 1 365 ? 7.496 4.277 26.188 1 87 365 GLN B CA 1
ATOM 9423 C C . GLN B 1 365 ? 8.102 2.916 26.5 1 87 365 GLN B C 1
ATOM 9425 O O . GLN B 1 365 ? 7.387 1.915 26.578 1 87 365 GLN B O 1
ATOM 9430 N N . PRO B 1 366 ? 9.438 2.854 26.562 1 74 366 PRO B N 1
ATOM 9431 C CA . PRO B 1 366 ? 10.086 1.564 26.828 1 74 366 PRO B CA 1
ATOM 9432 C C . PRO B 1 366 ? 9.586 0.909 28.109 1 74 366 PRO B C 1
ATOM 9434 O O . PRO B 1 366 ? 9.227 1.604 29.062 1 74 366 PRO B O 1
ATOM 9437 N N . SER B 1 367 ? 9.141 -0.487 28.094 1 59.97 367 SER B N 1
ATOM 9438 C CA . SER B 1 367 ? 8.711 -1.228 29.266 1 59.97 367 SER B CA 1
ATOM 9439 C C . SER B 1 367 ? 9.898 -1.555 30.172 1 59.97 367 SER B C 1
ATOM 9441 O O . SER B 1 367 ? 10.867 -2.168 29.734 1 59.97 367 SER B O 1
ATOM 9443 N N . LEU B 1 368 ? 10.406 -0.909 30.938 1 49.97 368 LEU B N 1
ATOM 9444 C CA . LEU B 1 368 ? 11.391 -1.43 31.875 1 49.97 368 LEU B CA 1
ATOM 9445 C C . LEU B 1 368 ? 10.719 -2.244 32.969 1 49.97 368 LEU B C 1
ATOM 9447 O O . LEU B 1 368 ? 9.547 -2.008 33.312 1 49.97 368 LEU B O 1
ATOM 9451 N N . ASP B 1 369 ? 11.25 -3.492 33.375 1 43.66 369 ASP B N 1
ATOM 9452 C CA . ASP B 1 369 ? 10.828 -4.324 34.5 1 43.66 369 ASP B CA 1
ATOM 9453 C C . ASP B 1 369 ? 10.18 -3.482 35.594 1 43.66 369 ASP B C 1
ATOM 9455 O O . ASP B 1 369 ? 9.078 -3.795 36.031 1 43.66 369 ASP B O 1
ATOM 9459 N N . GLU B 1 370 ? 10.977 -3.32 36.812 1 42.25 370 GLU B N 1
ATOM 9460 C CA . GLU B 1 370 ? 10.547 -2.895 38.125 1 42.25 370 GLU B CA 1
ATOM 9461 C C . GLU B 1 370 ? 9.828 -1.551 38.094 1 42.25 370 GLU B C 1
ATOM 9463 O O . GLU B 1 370 ? 9.75 -0.925 37.031 1 42.25 370 GLU B O 1
ATOM 9468 N N . ALA B 1 371 ? 10.008 -0.75 39.344 1 42.5 371 ALA B N 1
ATOM 9469 C CA . ALA B 1 371 ? 9.438 0.438 39.969 1 42.5 371 ALA B CA 1
ATOM 9470 C C . ALA B 1 371 ? 9.516 1.643 39.031 1 42.5 371 ALA B C 1
ATOM 9472 O O . ALA B 1 371 ? 9.148 2.756 39.406 1 42.5 371 ALA B O 1
ATOM 9473 N N . SER B 1 372 ? 10.68 2.047 38.188 1 49.88 372 SER B N 1
ATOM 9474 C CA . SER B 1 372 ? 11.156 3.348 37.75 1 49.88 372 SER B CA 1
ATOM 9475 C C . SER B 1 372 ? 10.453 3.785 36.469 1 49.88 372 SER B C 1
ATOM 9477 O O . SER B 1 372 ? 10.25 2.979 35.562 1 49.88 372 SER B O 1
ATOM 9479 N N . THR B 1 373 ? 9.773 4.953 36.375 1 67.5 373 THR B N 1
ATOM 9480 C CA . THR B 1 373 ? 8.984 5.734 35.438 1 67.5 373 THR B CA 1
ATOM 9481 C C . THR B 1 373 ? 9.812 6.09 34.188 1 67.5 373 THR B C 1
ATOM 9483 O O . THR B 1 373 ? 10.836 6.766 34.312 1 67.5 373 THR B O 1
ATOM 9486 N N . VAL B 1 374 ? 9.812 5.34 33.125 1 83.25 374 VAL B N 1
ATOM 9487 C CA . VAL B 1 374 ? 10.555 5.496 31.875 1 83.25 374 VAL B CA 1
ATOM 9488 C C . VAL B 1 374 ? 10.016 6.695 31.094 1 83.25 374 VAL B C 1
ATOM 9490 O O . VAL B 1 374 ? 8.82 6.988 31.156 1 83.25 374 VAL B O 1
ATOM 9493 N N . PRO B 1 375 ? 11.039 7.426 30.516 1 94.81 375 PRO B N 1
ATOM 9494 C CA . PRO B 1 375 ? 10.617 8.594 29.734 1 94.81 375 PRO B CA 1
ATOM 9495 C C . PRO B 1 375 ? 9.93 8.203 28.438 1 94.81 375 PRO B C 1
ATOM 9497 O O . PRO B 1 375 ? 10.008 7.051 28 1 94.81 375 PRO B O 1
ATOM 9500 N N . VAL B 1 376 ? 9.18 9.086 27.922 1 96.06 376 VAL B N 1
ATOM 9501 C CA . VAL B 1 376 ? 8.609 8.953 26.578 1 96.06 376 VAL B CA 1
ATOM 9502 C C . VAL B 1 376 ? 9.648 9.328 25.531 1 96.06 376 VAL B C 1
ATOM 9504 O O . VAL B 1 376 ? 10.305 10.367 25.641 1 96.06 376 VAL B O 1
ATOM 9507 N N . LEU B 1 377 ? 9.852 8.414 24.594 1 97.38 377 LEU B N 1
ATOM 9508 C CA . LEU B 1 377 ? 10.75 8.695 23.484 1 97.38 377 LEU B CA 1
ATOM 9509 C C . LEU B 1 377 ? 9.953 9.125 22.25 1 97.38 377 LEU B C 1
ATOM 9511 O O . LEU B 1 377 ? 8.891 8.578 21.969 1 97.38 377 LEU B O 1
ATOM 9515 N N . SER B 1 378 ? 10.398 10.141 21.594 1 98.12 378 SER B N 1
ATOM 9516 C CA . SER B 1 378 ? 9.766 10.586 20.359 1 98.12 378 SER B CA 1
ATOM 9517 C C . SER B 1 378 ? 10.812 10.953 19.297 1 98.12 378 SER B C 1
ATOM 9519 O O . SER B 1 378 ? 11.914 11.391 19.641 1 98.12 378 SER B O 1
ATOM 9521 N N . THR B 1 379 ? 10.477 10.68 18.031 1 98.38 379 THR B N 1
ATOM 9522 C CA . THR B 1 379 ? 11.383 10.984 16.938 1 98.38 379 THR B CA 1
ATOM 9523 C C . THR B 1 379 ? 10.602 11.219 15.641 1 98.38 379 THR B C 1
ATOM 9525 O O . THR B 1 379 ? 9.43 10.836 15.539 1 98.38 379 THR B O 1
ATOM 9528 N N . THR B 1 380 ? 11.164 11.977 14.742 1 97.88 380 THR B N 1
ATOM 9529 C CA . THR B 1 380 ? 10.602 12.227 13.414 1 97.88 380 THR B CA 1
ATOM 9530 C C . THR B 1 380 ? 11.695 12.672 12.445 1 97.88 380 THR B C 1
ATOM 9532 O O . THR B 1 380 ? 12.664 13.32 12.844 1 97.88 380 THR B O 1
ATOM 9535 N N . PRO B 1 381 ? 11.633 12.297 11.172 1 97 381 PRO B N 1
ATOM 9536 C CA . PRO B 1 381 ? 12.594 12.812 10.195 1 97 381 PRO B CA 1
ATOM 9537 C C . PRO B 1 381 ? 12.578 14.336 10.094 1 97 381 PRO B C 1
ATOM 9539 O O . PRO B 1 381 ? 11.547 14.961 10.336 1 97 381 PRO B O 1
ATOM 9542 N N . SER B 1 382 ? 13.688 14.852 9.727 1 97 382 SER B N 1
ATOM 9543 C CA . SER B 1 382 ? 13.805 16.297 9.578 1 97 382 SER B CA 1
ATOM 9544 C C . SER B 1 382 ? 13.031 16.797 8.367 1 97 382 SER B C 1
ATOM 9546 O O . SER B 1 382 ? 12.969 16.125 7.34 1 97 382 SER B O 1
ATOM 9548 N N . LEU B 1 383 ? 12.516 17.984 8.508 1 95.62 383 LEU B N 1
ATOM 9549 C CA . LEU B 1 383 ? 11.711 18.578 7.445 1 95.62 383 LEU B CA 1
ATOM 9550 C C . LEU B 1 383 ? 12.578 18.891 6.227 1 95.62 383 LEU B C 1
ATOM 9552 O O . LEU B 1 383 ? 12.141 18.703 5.086 1 95.62 383 LEU B O 1
ATOM 9556 N N . TRP B 1 384 ? 13.797 19.406 6.422 1 94.62 384 TRP B N 1
ATOM 9557 C CA . TRP B 1 384 ? 14.664 19.766 5.301 1 94.62 384 TRP B CA 1
ATOM 9558 C C . TRP B 1 384 ? 14.953 18.547 4.438 1 94.62 384 TRP B C 1
ATOM 9560 O O . TRP B 1 384 ? 14.984 18.641 3.207 1 94.62 384 TRP B O 1
ATOM 9570 N N . PHE B 1 385 ? 15.148 17.484 5.062 1 95.69 385 PHE B N 1
ATOM 9571 C CA . PHE B 1 385 ? 15.484 16.266 4.328 1 95.69 385 PHE B CA 1
ATOM 9572 C C . PHE B 1 385 ? 14.266 15.734 3.586 1 95.69 385 PHE B C 1
ATOM 9574 O O . PHE B 1 385 ? 14.383 15.242 2.459 1 95.69 385 PHE B O 1
ATOM 9581 N N . LEU B 1 386 ? 13.133 15.75 4.305 1 95.12 386 LEU B N 1
ATOM 9582 C CA . LEU B 1 386 ? 11.891 15.383 3.641 1 95.12 386 LEU B CA 1
ATOM 9583 C C . LEU B 1 386 ? 11.695 16.188 2.359 1 95.12 386 LEU B C 1
ATOM 9585 O O . LEU B 1 386 ? 11.336 15.633 1.317 1 95.12 386 LEU B O 1
ATOM 9589 N N . ASN B 1 387 ? 11.922 17.438 2.443 1 93 387 ASN B N 1
ATOM 9590 C CA . ASN B 1 387 ? 11.742 18.344 1.307 1 93 387 ASN B CA 1
ATOM 9591 C C . ASN B 1 387 ? 12.742 18.031 0.191 1 93 387 ASN B C 1
ATOM 9593 O O . ASN B 1 387 ? 12.359 17.969 -0.979 1 93 387 ASN B O 1
ATOM 9597 N N . THR B 1 388 ? 13.969 17.875 0.554 1 94 388 THR B N 1
ATOM 9598 C CA . THR B 1 388 ? 15.023 17.594 -0.417 1 94 388 THR B CA 1
ATOM 9599 C C . THR B 1 388 ? 14.75 16.266 -1.13 1 94 388 THR B C 1
ATOM 9601 O O . THR B 1 388 ? 14.82 16.188 -2.359 1 94 388 THR B O 1
ATOM 9604 N N . PHE B 1 389 ? 14.422 15.312 -0.365 1 94.25 389 PHE B N 1
ATOM 9605 C CA . PHE B 1 389 ? 14.117 13.992 -0.901 1 94.25 389 PHE B CA 1
ATOM 9606 C C . PHE B 1 389 ? 12.883 14.047 -1.79 1 94.25 389 PHE B C 1
ATOM 9608 O O . PHE B 1 389 ? 12.859 13.453 -2.871 1 94.25 389 PHE B O 1
ATOM 9615 N N . GLY B 1 390 ? 11.906 14.703 -1.307 1 92.19 390 GLY B N 1
ATOM 9616 C CA . GLY B 1 390 ? 10.664 14.82 -2.055 1 92.19 390 GLY B CA 1
ATOM 9617 C C . GLY B 1 390 ? 10.828 15.555 -3.373 1 92.19 390 GLY B C 1
ATOM 9618 O O . GLY B 1 390 ? 10.234 15.164 -4.383 1 92.19 390 GLY B O 1
ATOM 9619 N N . LEU B 1 391 ? 11.57 16.625 -3.395 1 92.75 391 LEU B N 1
ATOM 9620 C CA . LEU B 1 391 ? 11.844 17.375 -4.621 1 92.75 391 LEU B CA 1
ATOM 9621 C C . LEU B 1 391 ? 12.547 16.484 -5.645 1 92.75 391 LEU B C 1
ATOM 9623 O O . LEU B 1 391 ? 12.227 16.531 -6.836 1 92.75 391 LEU B O 1
ATOM 9627 N N . PHE B 1 392 ? 13.508 15.688 -5.152 1 94.19 392 PHE B N 1
ATOM 9628 C CA . PHE B 1 392 ? 14.211 14.781 -6.051 1 94.19 392 PHE B CA 1
ATOM 9629 C C . PHE B 1 392 ? 13.266 13.719 -6.598 1 94.19 392 PHE B C 1
ATOM 9631 O O . PHE B 1 392 ? 13.281 13.422 -7.793 1 94.19 392 PHE B O 1
ATOM 9638 N N . GLN B 1 393 ? 12.547 13.18 -5.754 1 91.31 393 GLN B N 1
ATOM 9639 C CA . GLN B 1 393 ? 11.578 12.18 -6.188 1 91.31 393 GLN B CA 1
ATOM 9640 C C . GLN B 1 393 ? 10.641 12.742 -7.246 1 91.31 393 GLN B C 1
ATOM 9642 O O . GLN B 1 393 ? 10.297 12.062 -8.211 1 91.31 393 GLN B O 1
ATOM 9647 N N . LYS B 1 394 ? 10.156 13.914 -7.016 1 88.12 394 LYS B N 1
ATOM 9648 C CA . LYS B 1 394 ? 9.273 14.562 -7.988 1 88.12 394 LYS B CA 1
ATOM 9649 C C . LYS B 1 394 ? 9.992 14.766 -9.32 1 88.12 394 LYS B C 1
ATOM 9651 O O . LYS B 1 394 ? 9.398 14.562 -10.383 1 88.12 394 LYS B O 1
ATOM 9656 N N . TYR B 1 395 ? 11.195 15.172 -9.25 1 91 395 TYR B N 1
ATOM 9657 C CA . TYR B 1 395 ? 12 15.344 -10.461 1 91 395 TYR B CA 1
ATOM 9658 C C . TYR B 1 395 ? 12.125 14.031 -11.219 1 91 395 TYR B C 1
ATOM 9660 O O . TYR B 1 395 ? 12 14 -12.445 1 91 395 TYR B O 1
ATOM 9668 N N . VAL B 1 396 ? 12.328 12.977 -10.469 1 91.19 396 VAL B N 1
ATOM 9669 C CA . VAL B 1 396 ? 12.477 11.648 -11.047 1 91.19 396 VAL B CA 1
ATOM 9670 C C . VAL B 1 396 ? 11.164 11.219 -11.703 1 91.19 396 VAL B C 1
ATOM 9672 O O . VAL B 1 396 ? 11.172 10.547 -12.734 1 91.19 396 VAL B O 1
ATOM 9675 N N . SER B 1 397 ? 10.086 11.547 -11.164 1 87.12 397 SER B N 1
ATOM 9676 C CA . SER B 1 397 ? 8.773 11.133 -11.664 1 87.12 397 SER B CA 1
ATOM 9677 C C . SER B 1 397 ? 8.398 11.906 -12.922 1 87.12 397 SER B C 1
ATOM 9679 O O . SER B 1 397 ? 7.645 11.406 -13.758 1 87.12 397 SER B O 1
ATOM 9681 N N . GLU B 1 398 ? 8.914 13.094 -13.078 1 86.31 398 GLU B N 1
ATOM 9682 C CA . GLU B 1 398 ? 8.469 13.945 -14.172 1 86.31 398 GLU B CA 1
ATOM 9683 C C . GLU B 1 398 ? 9.484 13.961 -15.312 1 86.31 398 GLU B C 1
ATOM 9685 O O . GLU B 1 398 ? 9.141 14.266 -16.453 1 86.31 398 GLU B O 1
ATOM 9690 N N . GLN B 1 399 ? 10.734 13.719 -14.898 1 89.06 399 GLN B N 1
ATOM 9691 C CA . GLN B 1 399 ? 11.797 13.75 -15.898 1 89.06 399 GLN B CA 1
ATOM 9692 C C . GLN B 1 399 ? 12.367 12.359 -16.141 1 89.06 399 GLN B C 1
ATOM 9694 O O . GLN B 1 399 ? 12.336 11.5 -15.25 1 89.06 399 GLN B O 1
ATOM 9699 N N . ASP B 1 400 ? 12.781 12.164 -17.344 1 92.44 400 ASP B N 1
ATOM 9700 C CA . ASP B 1 400 ? 13.5 10.93 -17.641 1 92.44 400 ASP B CA 1
ATOM 9701 C C . ASP B 1 400 ? 14.938 10.992 -17.141 1 92.44 400 ASP B C 1
ATOM 9703 O O . ASP B 1 400 ? 15.805 11.57 -17.797 1 92.44 400 ASP B O 1
ATOM 9707 N N . VAL B 1 401 ? 15.125 10.367 -16.125 1 94.31 401 VAL B N 1
ATOM 9708 C CA . VAL B 1 401 ? 16.438 10.5 -15.484 1 94.31 401 VAL B CA 1
ATOM 9709 C C . VAL B 1 401 ? 17.25 9.234 -15.734 1 94.31 401 VAL B C 1
ATOM 9711 O O . VAL B 1 401 ? 18.438 9.195 -15.406 1 94.31 401 VAL B O 1
ATOM 9714 N N . GLY B 1 402 ? 16.594 8.227 -16.203 1 94.44 402 GLY B N 1
ATOM 9715 C CA . GLY B 1 402 ? 17.25 6.949 -16.438 1 94.44 402 GLY B CA 1
ATOM 9716 C C . GLY B 1 402 ? 16.297 5.77 -16.328 1 94.44 402 GLY B C 1
ATOM 9717 O O . GLY B 1 402 ? 15.094 5.918 -16.531 1 94.44 402 GLY B O 1
ATOM 9718 N N . GLU B 1 403 ? 16.797 4.629 -16.031 1 91.5 403 GLU B N 1
ATOM 9719 C CA . GLU B 1 403 ? 16.016 3.395 -16.031 1 91.5 403 GLU B CA 1
ATOM 9720 C C . GLU B 1 403 ? 14.93 3.426 -14.969 1 91.5 403 GLU B C 1
ATOM 9722 O O . GLU B 1 403 ? 13.891 2.777 -15.117 1 91.5 403 GLU B O 1
ATOM 9727 N N . ILE B 1 404 ? 15.188 4.141 -13.984 1 91.25 404 ILE B N 1
ATOM 9728 C CA . ILE B 1 404 ? 14.242 4.18 -12.875 1 91.25 404 ILE B CA 1
ATOM 9729 C C . ILE B 1 404 ? 12.938 4.828 -13.336 1 91.25 404 ILE B C 1
ATOM 9731 O O . ILE B 1 404 ? 11.867 4.52 -12.805 1 91.25 404 ILE B O 1
ATOM 9735 N N . SER B 1 405 ? 12.984 5.668 -14.289 1 88.19 405 SER B N 1
ATOM 9736 C CA . SER B 1 405 ? 11.805 6.367 -14.781 1 88.19 405 SER B CA 1
ATOM 9737 C C . SER B 1 405 ? 10.891 5.434 -15.57 1 88.19 405 SER B C 1
ATOM 9739 O O . SER B 1 405 ? 9.703 5.715 -15.75 1 88.19 405 SER B O 1
ATOM 9741 N N . ASP B 1 406 ? 11.461 4.32 -16.031 1 79.06 406 ASP B N 1
ATOM 9742 C CA . ASP B 1 406 ? 10.688 3.338 -16.781 1 79.06 406 ASP B CA 1
ATOM 9743 C C . ASP B 1 406 ? 10.016 2.332 -15.859 1 79.06 406 ASP B C 1
ATOM 9745 O O . ASP B 1 406 ? 9.125 1.591 -16.281 1 79.06 406 ASP B O 1
ATOM 9749 N N . ASP B 1 407 ? 10.523 2.443 -14.648 1 75.31 407 ASP B N 1
ATOM 9750 C CA . ASP B 1 407 ? 10.008 1.464 -13.695 1 75.31 407 ASP B CA 1
ATOM 9751 C C . ASP B 1 407 ? 8.719 1.953 -13.047 1 75.31 407 ASP B C 1
ATOM 9753 O O . ASP B 1 407 ? 8.586 3.137 -12.734 1 75.31 407 ASP B O 1
ATOM 9757 N N . THR B 1 408 ? 7.891 0.957 -12.891 1 75.94 408 THR B N 1
ATOM 9758 C CA . THR B 1 408 ? 6.617 1.319 -12.273 1 75.94 408 THR B CA 1
ATOM 9759 C C . THR B 1 408 ? 6.758 1.424 -10.758 1 75.94 408 THR B C 1
ATOM 9761 O O . THR B 1 408 ? 6.078 2.227 -10.117 1 75.94 408 THR B O 1
ATOM 9764 N N . ARG B 1 409 ? 7.617 0.54 -10.188 1 91.06 409 ARG B N 1
ATOM 9765 C CA . ARG B 1 409 ? 7.797 0.561 -8.742 1 91.06 409 ARG B CA 1
ATOM 9766 C C . ARG B 1 409 ? 9.273 0.466 -8.375 1 91.06 409 ARG B C 1
ATOM 9768 O O . ARG B 1 409 ? 9.961 -0.482 -8.766 1 91.06 409 ARG B O 1
ATOM 9775 N N . TYR B 1 410 ? 9.75 1.532 -7.617 1 94.81 410 TYR B N 1
ATOM 9776 C CA . TYR B 1 410 ? 11.141 1.573 -7.18 1 94.81 410 TYR B CA 1
ATOM 9777 C C . TYR B 1 410 ? 11.242 2.057 -5.738 1 94.81 410 TYR B C 1
ATOM 9779 O O . TYR B 1 410 ? 10.281 2.592 -5.188 1 94.81 410 TYR B O 1
ATOM 9787 N N . GLN B 1 411 ? 12.352 1.776 -5.102 1 95.56 411 GLN B N 1
ATOM 9788 C CA . GLN B 1 411 ? 12.68 2.248 -3.762 1 95.56 411 GLN B CA 1
ATOM 9789 C C . GLN B 1 411 ? 14.016 2.98 -3.748 1 95.56 411 GLN B C 1
ATOM 9791 O O . GLN B 1 411 ? 14.992 2.516 -4.344 1 95.56 411 GLN B O 1
ATOM 9796 N N . LEU B 1 412 ? 14.031 4.117 -3.199 1 96.31 412 LEU B N 1
ATOM 9797 C CA . LEU B 1 412 ? 15.242 4.914 -3.045 1 96.31 412 LEU B CA 1
ATOM 9798 C C . LEU B 1 412 ? 15.711 4.922 -1.593 1 96.31 412 LEU B C 1
ATOM 9800 O O . LEU B 1 412 ? 14.906 5.133 -0.681 1 96.31 412 LEU B O 1
ATOM 9804 N N . THR B 1 413 ? 16.969 4.68 -1.367 1 96.75 413 THR B N 1
ATOM 9805 C CA . THR B 1 413 ? 17.594 4.797 -0.054 1 96.75 413 THR B CA 1
ATOM 9806 C C . THR B 1 413 ? 18.688 5.855 -0.073 1 96.75 413 THR B C 1
ATOM 9808 O O . THR B 1 413 ? 19.641 5.766 -0.864 1 96.75 413 THR B O 1
ATOM 9811 N N . ALA B 1 414 ? 18.625 6.754 0.783 1 96.88 414 ALA B N 1
ATOM 9812 C CA . ALA B 1 414 ? 19.516 7.914 0.75 1 96.88 414 ALA B CA 1
ATOM 9813 C C . ALA B 1 414 ? 20.859 7.594 1.397 1 96.88 414 ALA B C 1
ATOM 9815 O O . ALA B 1 414 ? 20.922 6.879 2.4 1 96.88 414 ALA B O 1
ATOM 9816 N N . LYS B 1 415 ? 21.922 8.195 0.795 1 95.31 415 LYS B N 1
ATOM 9817 C CA . LYS B 1 415 ? 23.281 8.156 1.317 1 95.31 415 LYS B CA 1
ATOM 9818 C C . LYS B 1 415 ? 23.906 9.547 1.337 1 95.31 415 LYS B C 1
ATOM 9820 O O . LYS B 1 415 ? 23.688 10.352 0.427 1 95.31 415 LYS B O 1
ATOM 9825 N N . LEU B 1 416 ? 24.594 9.812 2.359 1 95.56 416 LEU B N 1
ATOM 9826 C CA . LEU B 1 416 ? 25.25 11.109 2.518 1 95.56 416 LEU B CA 1
ATOM 9827 C C . LEU B 1 416 ? 26.75 10.992 2.279 1 95.56 416 LEU B C 1
ATOM 9829 O O . LEU B 1 416 ? 27.391 10.062 2.785 1 95.56 416 LEU B O 1
ATOM 9833 N N . ASN B 1 417 ? 27.25 11.914 1.523 1 91 417 ASN B N 1
ATOM 9834 C CA . ASN B 1 417 ? 28.672 11.922 1.184 1 91 417 ASN B CA 1
ATOM 9835 C C . ASN B 1 417 ? 29.531 12.312 2.379 1 91 417 ASN B C 1
ATOM 9837 O O . ASN B 1 417 ? 29.203 13.25 3.109 1 91 417 ASN B O 1
ATOM 9841 N N . ASN B 1 418 ? 30.5 11.477 2.5 1 83 418 ASN B N 1
ATOM 9842 C CA . ASN B 1 418 ? 31.578 11.836 3.414 1 83 418 ASN B CA 1
ATOM 9843 C C . ASN B 1 418 ? 32.688 12.602 2.697 1 83 418 ASN B C 1
ATOM 9845 O O . ASN B 1 418 ? 33.562 12 2.059 1 83 418 ASN B O 1
ATOM 9849 N N . SER B 1 419 ? 32.656 13.914 2.85 1 75.19 419 SER B N 1
ATOM 9850 C CA . SER B 1 419 ? 33.562 14.789 2.113 1 75.19 419 SER B CA 1
ATOM 9851 C C . SER B 1 419 ? 35.031 14.422 2.355 1 75.19 419 SER B C 1
ATOM 9853 O O . SER B 1 419 ? 35.875 14.641 1.494 1 75.19 419 SER B O 1
ATOM 9855 N N . GLU B 1 420 ? 35.281 13.828 3.447 1 74.69 420 GLU B N 1
ATOM 9856 C CA . GLU B 1 420 ? 36.656 13.469 3.789 1 74.69 420 GLU B CA 1
ATOM 9857 C C . GLU B 1 420 ? 37.125 12.242 3.016 1 74.69 420 GLU B C 1
ATOM 9859 O O . GLU B 1 420 ? 38.25 12.188 2.533 1 74.69 420 GLU B O 1
ATOM 9864 N N . THR B 1 421 ? 36.219 11.289 2.859 1 76.19 421 THR B N 1
ATOM 9865 C CA . THR B 1 421 ? 36.625 10.023 2.236 1 76.19 421 THR B CA 1
ATOM 9866 C C . THR B 1 421 ? 36.094 9.945 0.809 1 76.19 421 THR B C 1
ATOM 9868 O O . THR B 1 421 ? 36.562 9.133 0.012 1 76.19 421 THR B O 1
ATOM 9871 N N . GLY B 1 422 ? 35.125 10.781 0.549 1 76.06 422 GLY B N 1
ATOM 9872 C CA . GLY B 1 422 ? 34.531 10.734 -0.772 1 76.06 422 GLY B CA 1
ATOM 9873 C C . GLY B 1 422 ? 33.562 9.594 -0.941 1 76.06 422 GLY B C 1
ATOM 9874 O O . GLY B 1 422 ? 33 9.398 -2.027 1 76.06 422 GLY B O 1
ATOM 9875 N N . VAL B 1 423 ? 33.406 8.898 0.179 1 82.44 423 VAL B N 1
ATOM 9876 C CA . VAL B 1 423 ? 32.5 7.766 0.123 1 82.44 423 VAL B CA 1
ATOM 9877 C C . VAL B 1 423 ? 31.156 8.156 0.731 1 82.44 423 VAL B C 1
ATOM 9879 O O . VAL B 1 423 ? 31.094 8.961 1.668 1 82.44 423 VAL B O 1
ATOM 9882 N N . PHE B 1 424 ? 30.094 7.668 0.184 1 86.38 424 PHE B N 1
ATOM 9883 C CA . PHE B 1 424 ? 28.75 7.965 0.656 1 86.38 424 PHE B CA 1
ATOM 9884 C C . PHE B 1 424 ? 28.359 7.039 1.804 1 86.38 424 PHE B C 1
ATOM 9886 O O . PHE B 1 424 ? 27.562 6.113 1.622 1 86.38 424 PHE B O 1
ATOM 9893 N N . ASP B 1 425 ? 28.953 7.367 2.957 1 85.56 425 ASP B N 1
ATOM 9894 C CA . ASP B 1 425 ? 28.719 6.492 4.102 1 85.56 425 ASP B CA 1
ATOM 9895 C C . ASP B 1 425 ? 28.516 7.305 5.379 1 85.56 425 ASP B C 1
ATOM 9897 O O . ASP B 1 425 ? 28.5 6.75 6.477 1 85.56 425 ASP B O 1
ATOM 9901 N N . LYS B 1 426 ? 28.375 8.625 5.223 1 90.94 426 LYS B N 1
ATOM 9902 C CA . LYS B 1 426 ? 28.109 9.438 6.398 1 90.94 426 LYS B CA 1
ATOM 9903 C C . LYS B 1 426 ? 26.672 9.273 6.867 1 90.94 426 LYS B C 1
ATOM 9905 O O . LYS B 1 426 ? 25.75 9.203 6.051 1 90.94 426 LYS B O 1
ATOM 9910 N N . PRO B 1 427 ? 26.5 9.242 8.133 1 91.62 427 PRO B N 1
ATOM 9911 C CA . PRO B 1 427 ? 25.125 9.055 8.625 1 91.62 427 PRO B CA 1
ATOM 9912 C C . PRO B 1 427 ? 24.266 10.312 8.492 1 91.62 427 PRO B C 1
ATOM 9914 O O . PRO B 1 427 ? 24.781 11.43 8.633 1 91.62 427 PRO B O 1
ATOM 9917 N N . ILE B 1 428 ? 23.031 10.133 8.219 1 96 428 ILE B N 1
ATOM 9918 C CA . ILE B 1 428 ? 22.016 11.18 8.305 1 96 428 ILE B CA 1
ATOM 9919 C C . ILE B 1 428 ? 21.359 11.156 9.68 1 96 428 ILE B C 1
ATOM 9921 O O . ILE B 1 428 ? 20.891 10.109 10.125 1 96 428 ILE B O 1
ATOM 9925 N N . LEU B 1 429 ? 21.281 12.328 10.305 1 97.06 429 LEU B N 1
ATOM 9926 C CA . LEU B 1 429 ? 20.891 12.344 11.711 1 97.06 429 LEU B CA 1
ATOM 9927 C C . LEU B 1 429 ? 19.422 12.727 11.844 1 97.06 429 LEU B C 1
ATOM 9929 O O . LEU B 1 429 ? 18.875 13.445 11 1 97.06 429 LEU B O 1
ATOM 9933 N N . GLN B 1 430 ? 18.828 12.188 12.875 1 97.81 430 GLN B N 1
ATOM 9934 C CA . GLN B 1 430 ? 17.438 12.414 13.273 1 97.81 430 GLN B CA 1
ATOM 9935 C C . GLN B 1 430 ? 17.344 12.734 14.758 1 97.81 430 GLN B C 1
ATOM 9937 O O . GLN B 1 430 ? 18.094 12.18 15.57 1 97.81 430 GLN B O 1
ATOM 9942 N N . ALA B 1 431 ? 16.406 13.602 15.109 1 97.94 431 ALA B N 1
ATOM 9943 C CA . ALA B 1 431 ? 16.266 13.992 16.5 1 97.94 431 ALA B CA 1
ATOM 9944 C C . ALA B 1 431 ? 15.555 12.906 17.312 1 97.94 431 ALA B C 1
ATOM 9946 O O . ALA B 1 431 ? 14.57 12.328 16.844 1 97.94 431 ALA B O 1
ATOM 9947 N N . LEU B 1 432 ? 16.078 12.586 18.406 1 98.25 432 LEU B N 1
ATOM 9948 C CA . LEU B 1 432 ? 15.445 11.734 19.422 1 98.25 432 LEU B CA 1
ATOM 9949 C C . LEU B 1 432 ? 15.25 12.5 20.719 1 98.25 432 LEU B C 1
ATOM 9951 O O . LEU B 1 432 ? 16.219 13 21.297 1 98.25 432 LEU B O 1
ATOM 9955 N N . VAL B 1 433 ? 14.047 12.531 21.203 1 98.44 433 VAL B N 1
ATOM 9956 C CA . VAL B 1 433 ? 13.75 13.312 22.391 1 98.44 433 VAL B CA 1
ATOM 9957 C C . VAL B 1 433 ? 13.242 12.391 23.5 1 98.44 433 VAL B C 1
ATOM 9959 O O . VAL B 1 433 ? 12.406 11.516 23.25 1 98.44 433 VAL B O 1
ATOM 9962 N N . GLN B 1 434 ? 13.836 12.586 24.641 1 97.81 434 GLN B N 1
ATOM 9963 C CA . GLN B 1 434 ? 13.352 11.977 25.875 1 97.81 434 GLN B CA 1
ATOM 9964 C C . GLN B 1 434 ? 12.562 12.969 26.703 1 97.81 434 GLN B C 1
ATOM 9966 O O . GLN B 1 434 ? 13.016 14.094 26.953 1 97.81 434 GLN B O 1
ATOM 9971 N N . SER B 1 435 ? 11.375 12.586 27.094 1 97.81 435 SER B N 1
ATOM 9972 C CA . SER B 1 435 ? 10.555 13.477 27.906 1 97.81 435 SER B CA 1
ATOM 9973 C C . SER B 1 435 ? 9.977 12.742 29.109 1 97.81 435 SER B C 1
ATOM 9975 O O . SER B 1 435 ? 9.43 11.641 28.969 1 97.81 435 SER B O 1
ATOM 9977 N N . LYS B 1 436 ? 10.094 13.359 30.234 1 96.81 436 LYS B N 1
ATOM 9978 C CA . LYS B 1 436 ? 9.547 12.828 31.484 1 96.81 436 LYS B CA 1
ATOM 9979 C C . LYS B 1 436 ? 8.875 13.922 32.312 1 96.81 436 LYS B C 1
ATOM 9981 O O . LYS B 1 436 ? 9.406 15.031 32.438 1 96.81 436 LYS B O 1
ATOM 9986 N N . CYS B 1 437 ? 7.68 13.641 32.719 1 96.69 437 CYS B N 1
ATOM 9987 C CA . CYS B 1 437 ? 6.965 14.562 33.594 1 96.69 437 CYS B CA 1
ATOM 9988 C C . CYS B 1 437 ? 6.555 13.875 34.906 1 96.69 437 CYS B C 1
ATOM 9990 O O . CYS B 1 437 ? 6.25 12.688 34.906 1 96.69 437 CYS B O 1
ATOM 9992 N N . ASP B 1 438 ? 6.602 14.617 35.969 1 95.62 438 ASP B N 1
ATOM 9993 C CA . ASP B 1 438 ? 6.051 14.203 37.25 1 95.62 438 ASP B CA 1
ATOM 9994 C C . ASP B 1 438 ? 4.852 15.07 37.625 1 95.62 438 ASP B C 1
ATOM 9996 O O . ASP B 1 438 ? 4.852 16.281 37.406 1 95.62 438 ASP B O 1
ATOM 10000 N N . VAL B 1 439 ? 3.879 14.391 38.094 1 95.44 439 VAL B N 1
ATOM 10001 C CA . VAL B 1 439 ? 2.66 15.07 38.531 1 95.44 439 VAL B CA 1
ATOM 10002 C C . VAL B 1 439 ? 2.508 14.977 40.031 1 95.44 439 VAL B C 1
ATOM 10004 O O . VAL B 1 439 ? 2.719 13.914 40.625 1 95.44 439 VAL B O 1
ATOM 10007 N N . TYR B 1 440 ? 2.156 16.125 40.688 1 94.12 440 TYR B N 1
ATOM 10008 C CA . TYR B 1 440 ? 1.982 16.234 42.125 1 94.12 440 TYR B CA 1
ATOM 10009 C C . TYR B 1 440 ? 0.586 16.734 42.469 1 94.12 440 TYR B C 1
ATOM 10011 O O . TYR B 1 440 ? 0.025 17.562 41.75 1 94.12 440 TYR B O 1
ATOM 10019 N N . ASN B 1 441 ? 0.101 16.141 43.5 1 92.44 441 ASN B N 1
ATOM 10020 C CA . ASN B 1 441 ? -1.102 16.734 44.094 1 92.44 441 ASN B CA 1
ATOM 10021 C C . ASN B 1 441 ? -0.8 18.078 44.75 1 92.44 441 ASN B C 1
ATOM 10023 O O . ASN B 1 441 ? -0.068 18.125 45.75 1 92.44 441 ASN B O 1
ATOM 10027 N N . LYS B 1 442 ? -1.395 19.094 44.281 1 91.88 442 LYS B N 1
ATOM 10028 C CA . LYS B 1 442 ? -1.05 20.438 44.719 1 91.88 442 LYS B CA 1
ATOM 10029 C C . LYS B 1 442 ? -1.336 20.625 46.219 1 91.88 442 LYS B C 1
ATOM 10031 O O . LYS B 1 442 ? -0.485 21.109 46.969 1 91.88 442 LYS B O 1
ATOM 10036 N N . THR B 1 443 ? -2.473 20.219 46.688 1 89.75 443 THR B N 1
ATOM 10037 C CA . THR B 1 443 ? -2.891 20.406 48.062 1 89.75 443 THR B CA 1
ATOM 10038 C C . THR B 1 443 ? -1.984 19.625 49 1 89.75 443 THR B C 1
ATOM 10040 O O . THR B 1 443 ? -1.571 20.141 50.062 1 89.75 443 THR B O 1
ATOM 10043 N N . GLU B 1 444 ? -1.741 18.469 48.656 1 89.56 444 GLU B N 1
ATOM 10044 C CA . GLU B 1 444 ? -0.874 17.625 49.5 1 89.56 444 GLU B CA 1
ATOM 10045 C C . GLU B 1 444 ? 0.524 18.234 49.594 1 89.56 444 GLU B C 1
ATOM 10047 O O . GLU B 1 444 ? 1.119 18.234 50.688 1 89.56 444 GLU B O 1
ATOM 10052 N N . TRP B 1 445 ? 0.996 18.734 48.594 1 90.12 445 TRP B N 1
ATOM 10053 C CA . TRP B 1 445 ? 2.363 19.234 48.594 1 90.12 445 TRP B CA 1
ATOM 10054 C C . TRP B 1 445 ? 2.451 20.594 49.281 1 90.12 445 TRP B C 1
ATOM 10056 O O . TRP B 1 445 ? 3.482 20.938 49.875 1 90.12 445 TRP B O 1
ATOM 10066 N N . LEU B 1 446 ? 1.468 21.406 49.156 1 88.25 446 LEU B N 1
ATOM 10067 C CA . LEU B 1 446 ? 1.417 22.656 49.906 1 88.25 446 LEU B CA 1
ATOM 10068 C C . LEU B 1 446 ? 1.465 22.406 51.406 1 88.25 446 LEU B C 1
ATOM 10070 O O . LEU B 1 446 ? 2.104 23.156 52.125 1 88.25 446 LEU B O 1
ATOM 10074 N N . ASN B 1 447 ? 0.881 21.359 51.844 1 87.75 447 ASN B N 1
ATOM 10075 C CA . ASN B 1 447 ? 0.84 21.031 53.25 1 87.75 447 ASN B CA 1
ATOM 10076 C C . ASN B 1 447 ? 2.188 20.5 53.75 1 87.75 447 ASN B C 1
ATOM 10078 O O . ASN B 1 447 ? 2.584 20.766 54.875 1 87.75 447 ASN B O 1
ATOM 10082 N N . LYS B 1 448 ? 2.816 19.781 52.875 1 87.38 448 LYS B N 1
ATOM 10083 C CA . LYS B 1 448 ? 4.098 19.203 53.281 1 87.38 448 LYS B CA 1
ATOM 10084 C C . LYS B 1 448 ? 5.223 20.234 53.156 1 87.38 448 LYS B C 1
ATOM 10086 O O . LYS B 1 448 ? 6.289 20.047 53.75 1 87.38 448 LYS B O 1
ATOM 10091 N N . ASP B 1 449 ? 5.062 21.25 52.562 1 82.75 449 ASP B N 1
ATOM 10092 C CA . ASP B 1 449 ? 6.07 22.281 52.344 1 82.75 449 ASP B CA 1
ATOM 10093 C C . ASP B 1 449 ? 7.359 21.672 51.781 1 82.75 449 ASP B C 1
ATOM 10095 O O . ASP B 1 449 ? 8.445 21.953 52.281 1 82.75 449 ASP B O 1
ATOM 10099 N N . GLU B 1 450 ? 7.227 20.75 50.875 1 83.44 450 GLU B N 1
ATOM 10100 C CA . GLU B 1 450 ? 8.367 20.078 50.25 1 83.44 450 GLU B CA 1
ATOM 10101 C C . GLU B 1 450 ? 8.758 20.75 48.938 1 83.44 450 GLU B C 1
ATOM 10103 O O . GLU B 1 450 ? 7.926 21.375 48.281 1 83.44 450 GLU B O 1
ATOM 10108 N N . THR B 1 451 ? 9.992 20.516 48.594 1 88.56 451 THR B N 1
ATOM 10109 C CA . THR B 1 451 ? 10.508 21.047 47.344 1 88.56 451 THR B CA 1
ATOM 10110 C C . THR B 1 451 ? 10.172 20.109 46.188 1 88.56 451 THR B C 1
ATOM 10112 O O . THR B 1 451 ? 10.25 18.891 46.312 1 88.56 451 THR B O 1
ATOM 10115 N N . ILE B 1 452 ? 9.75 20.688 45.125 1 92.5 452 ILE B N 1
ATOM 10116 C CA . ILE B 1 452 ? 9.469 19.922 43.906 1 92.5 452 ILE B CA 1
ATOM 10117 C C . ILE B 1 452 ? 10.688 19.922 43 1 92.5 452 ILE B C 1
ATOM 10119 O O . ILE B 1 452 ? 11.289 20.969 42.75 1 92.5 452 ILE B O 1
ATOM 10123 N N . LEU B 1 453 ? 11.094 18.734 42.594 1 93.06 453 LEU B N 1
ATOM 10124 C CA . LEU B 1 453 ? 12.258 18.594 41.719 1 93.06 453 LEU B CA 1
ATOM 10125 C C . LEU B 1 453 ? 11.828 18.25 40.281 1 93.06 453 LEU B C 1
ATOM 10127 O O . LEU B 1 453 ? 10.75 17.703 40.062 1 93.06 453 LEU B O 1
ATOM 10131 N N . TYR B 1 454 ? 12.664 18.672 39.344 1 95.44 454 TYR B N 1
ATOM 10132 C CA . TYR B 1 454 ? 12.469 18.219 37.969 1 95.44 454 TYR B CA 1
ATOM 10133 C C . TYR B 1 454 ? 12.906 16.781 37.781 1 95.44 454 TYR B C 1
ATOM 10135 O O . TYR B 1 454 ? 13.891 16.344 38.406 1 95.44 454 TYR B O 1
ATOM 10143 N N . PRO B 1 455 ? 12.203 15.953 36.969 1 95 455 PRO B N 1
ATOM 10144 C CA . PRO B 1 455 ? 12.469 14.523 36.812 1 95 455 PRO B CA 1
ATOM 10145 C C . PRO B 1 455 ? 13.609 14.219 35.875 1 95 455 PRO B C 1
ATOM 10147 O O . PRO B 1 455 ? 13.398 13.586 34.812 1 95 455 PRO B O 1
ATOM 10150 N N . VAL B 1 456 ? 14.836 14.398 36.219 1 95.5 456 VAL B N 1
ATOM 10151 C CA . VAL B 1 456 ? 16 14.25 35.344 1 95.5 456 VAL B CA 1
ATOM 10152 C C . VAL B 1 456 ? 16.609 12.859 35.531 1 95.5 456 VAL B C 1
ATOM 10154 O O . VAL B 1 456 ? 17.328 12.367 34.656 1 95.5 456 VAL B O 1
ATOM 10157 N N . LYS B 1 457 ? 16.328 12.172 36.594 1 91.62 457 LYS B N 1
ATOM 10158 C CA . LYS B 1 457 ? 16.953 10.898 36.938 1 91.62 457 LYS B CA 1
ATOM 10159 C C . LYS B 1 457 ? 16.578 9.805 35.938 1 91.62 457 LYS B C 1
ATOM 10161 O O . LYS B 1 457 ? 17.344 8.852 35.75 1 91.62 457 LYS B O 1
ATOM 10166 N N . SER B 1 458 ? 15.477 9.922 35.312 1 89.44 458 SER B N 1
ATOM 10167 C CA . SER B 1 458 ? 14.977 8.875 34.406 1 89.44 458 SER B CA 1
ATOM 10168 C C . SER B 1 458 ? 15.539 9.031 33 1 89.44 458 SER B C 1
ATOM 10170 O O . SER B 1 458 ? 15.406 8.141 32.188 1 89.44 458 SER B O 1
ATOM 10172 N N . LEU B 1 459 ? 16.219 10.086 32.75 1 94.5 459 LEU B N 1
ATOM 10173 C CA . LEU B 1 459 ? 16.734 10.359 31.406 1 94.5 459 LEU B CA 1
ATOM 10174 C C . LEU B 1 459 ? 18.078 9.664 31.172 1 94.5 459 LEU B C 1
ATOM 10176 O O . LEU B 1 459 ? 18.859 9.484 32.125 1 94.5 459 LEU B O 1
ATOM 10180 N N . ASN B 1 460 ? 18.312 9.164 30 1 93.94 460 ASN B N 1
ATOM 10181 C CA . ASN B 1 460 ? 19.641 8.734 29.594 1 93.94 460 ASN B CA 1
ATOM 10182 C C . ASN B 1 460 ? 20.469 9.898 29.031 1 93.94 460 ASN B C 1
ATOM 10184 O O . ASN B 1 460 ? 20.141 10.43 27.969 1 93.94 460 ASN B O 1
ATOM 10188 N N . CYS B 1 461 ? 21.562 10.195 29.688 1 95.75 461 CYS B N 1
ATOM 10189 C CA . CYS B 1 461 ? 22.344 11.383 29.375 1 95.75 461 CYS B CA 1
ATOM 10190 C C . CYS B 1 461 ? 23.344 11.109 28.266 1 95.75 461 CYS B C 1
ATOM 10192 O O . CYS B 1 461 ? 23.969 12.031 27.75 1 95.75 461 CYS B O 1
ATOM 10194 N N . PHE B 1 462 ? 23.453 9.883 27.812 1 95.94 462 PHE B N 1
ATOM 10195 C CA . PHE B 1 462 ? 24.375 9.453 26.766 1 95.94 462 PHE B CA 1
ATOM 10196 C C . PHE B 1 462 ? 25.781 9.977 27.016 1 95.94 462 PHE B C 1
ATOM 10198 O O . PHE B 1 462 ? 26.453 10.422 26.078 1 95.94 462 PHE B O 1
ATOM 10205 N N . GLY B 1 463 ? 26.141 10.195 28.219 1 93 463 GLY B N 1
ATOM 10206 C CA . GLY B 1 463 ? 27.5 10.586 28.578 1 93 463 GLY B CA 1
ATOM 10207 C C . GLY B 1 463 ? 27.688 12.086 28.656 1 93 463 GLY B C 1
ATOM 10208 O O . GLY B 1 463 ? 28.797 12.57 28.922 1 93 463 GLY B O 1
ATOM 10209 N N . ASN B 1 464 ? 26.734 12.898 28.391 1 94.31 464 ASN B N 1
ATOM 10210 C CA . ASN B 1 464 ? 26.844 14.352 28.469 1 94.31 464 ASN B CA 1
ATOM 10211 C C . ASN B 1 464 ? 27.094 14.82 29.891 1 94.31 464 ASN B C 1
ATOM 10213 O O . ASN B 1 464 ? 26.312 14.523 30.797 1 94.31 464 ASN B O 1
ATOM 10217 N N . ASP B 1 465 ? 28.031 15.602 30.094 1 92.12 465 ASP B N 1
ATOM 10218 C CA . ASP B 1 465 ? 28.5 15.977 31.422 1 92.12 465 ASP B CA 1
ATOM 10219 C C . ASP B 1 465 ? 27.469 16.828 32.156 1 92.12 465 ASP B C 1
ATOM 10221 O O . ASP B 1 465 ? 27.234 16.625 33.344 1 92.12 465 ASP B O 1
ATOM 10225 N N . GLN B 1 466 ? 26.938 17.781 31.5 1 93.06 466 GLN B N 1
ATOM 10226 C CA . GLN B 1 466 ? 25.953 18.641 32.156 1 93.06 466 GLN B CA 1
ATOM 10227 C C . GLN B 1 466 ? 24.734 17.859 32.594 1 93.06 466 GLN B C 1
ATOM 10229 O O . GLN B 1 466 ? 24.25 18.062 33.719 1 93.06 466 GLN B O 1
ATOM 10234 N N . CYS B 1 467 ? 24.266 17.016 31.75 1 94.5 467 CYS B N 1
ATOM 10235 C CA . CYS B 1 467 ? 23.109 16.156 32.062 1 94.5 467 CYS B CA 1
ATOM 10236 C C . CYS B 1 467 ? 23.422 15.266 33.281 1 94.5 467 CYS B C 1
ATOM 10238 O O . CYS B 1 467 ? 22.594 15.109 34.156 1 94.5 467 CYS B O 1
ATOM 10240 N N . LEU B 1 468 ? 24.609 14.742 33.312 1 94.81 468 LEU B N 1
ATOM 10241 C CA . LEU B 1 468 ? 25.016 13.852 34.406 1 94.81 468 LEU B CA 1
ATOM 10242 C C . LEU B 1 468 ? 25.078 14.602 35.719 1 94.81 468 LEU B C 1
ATOM 10244 O O . LEU B 1 468 ? 24.688 14.07 36.75 1 94.81 468 LEU B O 1
ATOM 10248 N N . ARG B 1 469 ? 25.484 15.75 35.656 1 93.81 469 ARG B N 1
ATOM 10249 C CA . ARG B 1 469 ? 25.516 16.562 36.875 1 93.81 469 ARG B CA 1
ATOM 10250 C C . ARG B 1 469 ? 24.109 16.844 37.375 1 93.81 469 ARG B C 1
ATOM 10252 O O . ARG B 1 469 ? 23.859 16.766 38.594 1 93.81 469 ARG B O 1
ATOM 10259 N N . MET B 1 470 ? 23.219 17.094 36.5 1 93.81 470 MET B N 1
ATOM 10260 C CA . MET B 1 470 ? 21.844 17.391 36.875 1 93.81 470 MET B CA 1
ATOM 10261 C C . MET B 1 470 ? 21.141 16.141 37.375 1 93.81 470 MET B C 1
ATOM 10263 O O . MET B 1 470 ? 20.203 16.219 38.156 1 93.81 470 MET B O 1
ATOM 10267 N N . GLN B 1 471 ? 21.578 15.07 36.906 1 93.31 471 GLN B N 1
ATOM 10268 C CA . GLN B 1 471 ? 21.031 13.812 37.375 1 93.31 471 GLN B CA 1
ATOM 10269 C C . GLN B 1 471 ? 21.422 13.57 38.844 1 93.31 471 GLN B C 1
ATOM 10271 O O . GLN B 1 471 ? 20.641 13.016 39.625 1 93.31 471 GLN B O 1
ATOM 10276 N N . LYS B 1 472 ? 22.609 13.906 39.156 1 92.75 472 LYS B N 1
ATOM 10277 C CA . LYS B 1 472 ? 23.094 13.75 40.531 1 92.75 472 LYS B CA 1
ATOM 10278 C C . LYS B 1 472 ? 22.422 14.734 41.5 1 92.75 472 LYS B C 1
ATOM 10280 O O . LYS B 1 472 ? 22.031 14.367 42.594 1 92.75 472 LYS B O 1
ATOM 10285 N N . GLU B 1 473 ? 22.297 15.953 40.969 1 92.44 473 GLU B N 1
ATOM 10286 C CA . GLU B 1 473 ? 21.625 17 41.719 1 92.44 473 GLU B CA 1
ATOM 10287 C C . GLU B 1 473 ? 20.5 17.625 40.906 1 92.44 473 GLU B C 1
ATOM 10289 O O . GLU B 1 473 ? 20.641 18.719 40.344 1 92.44 473 GLU B O 1
ATOM 10294 N N . PRO B 1 474 ? 19.375 16.984 40.938 1 92.69 474 PRO B N 1
ATOM 10295 C CA . PRO B 1 474 ? 18.281 17.5 40.125 1 92.69 474 PRO B CA 1
ATOM 10296 C C . PRO B 1 474 ? 17.875 18.922 40.5 1 92.69 474 PRO B C 1
ATOM 10298 O O . PRO B 1 474 ? 17.766 19.234 41.688 1 92.69 474 PRO B O 1
ATOM 10301 N N . PRO B 1 475 ? 17.656 19.734 39.5 1 92.31 475 PRO B N 1
ATOM 10302 C CA . PRO B 1 475 ? 17.25 21.109 39.781 1 92.31 475 PRO B CA 1
ATOM 10303 C C . PRO B 1 475 ? 15.859 21.172 40.406 1 92.31 475 PRO B C 1
ATOM 10305 O O . PRO B 1 475 ? 14.977 20.391 40.094 1 92.31 475 PRO B O 1
ATOM 10308 N N . ALA B 1 476 ? 15.688 22.203 41.25 1 91.06 476 ALA B N 1
ATOM 10309 C CA . ALA B 1 476 ? 14.414 22.406 41.938 1 91.06 476 ALA B CA 1
ATOM 10310 C C . ALA B 1 476 ? 13.531 23.391 41.188 1 91.06 476 ALA B C 1
ATOM 10312 O O . ALA B 1 476 ? 14.039 24.312 40.531 1 91.06 476 ALA B O 1
ATOM 10313 N N . PHE B 1 477 ? 12.273 23.094 41.25 1 90.75 477 PHE B N 1
ATOM 10314 C CA . PHE B 1 477 ? 11.297 24.062 40.75 1 90.75 477 PHE B CA 1
ATOM 10315 C C . PHE B 1 477 ? 11.148 25.219 41.75 1 90.75 477 PHE B C 1
ATOM 10317 O O . PHE B 1 477 ? 10.68 25.031 42.875 1 90.75 477 PHE B O 1
ATOM 10324 N N . VAL B 1 478 ? 11.461 26.484 41.25 1 85.38 478 VAL B N 1
ATOM 10325 C CA . VAL B 1 478 ? 11.664 27.562 42.219 1 85.38 478 VAL B CA 1
ATOM 10326 C C . VAL B 1 478 ? 10.508 28.562 42.156 1 85.38 478 VAL B C 1
ATOM 10328 O O . VAL B 1 478 ? 10.305 29.359 43.062 1 85.38 478 VAL B O 1
ATOM 10331 N N . ASP B 1 479 ? 9.711 28.531 41.125 1 86.25 479 ASP B N 1
ATOM 10332 C CA . ASP B 1 479 ? 8.617 29.484 41.031 1 86.25 479 ASP B CA 1
ATOM 10333 C C . ASP B 1 479 ? 7.637 29.312 42.188 1 86.25 479 ASP B C 1
ATOM 10335 O O . ASP B 1 479 ? 7.441 28.203 42.688 1 86.25 479 ASP B O 1
ATOM 10339 N N . THR B 1 480 ? 6.992 30.438 42.594 1 86.38 480 THR B N 1
ATOM 10340 C CA . THR B 1 480 ? 6.164 30.375 43.781 1 86.38 480 THR B CA 1
ATOM 10341 C C . THR B 1 480 ? 4.699 30.625 43.438 1 86.38 480 THR B C 1
ATOM 10343 O O . THR B 1 480 ? 3.84 30.609 44.344 1 86.38 480 THR B O 1
ATOM 10346 N N . TRP B 1 481 ? 4.469 30.828 42.188 1 85.94 481 TRP B N 1
ATOM 10347 C CA . TRP B 1 481 ? 3.098 31.156 41.812 1 85.94 481 TRP B CA 1
ATOM 10348 C C . TRP B 1 481 ? 2.129 30.078 42.281 1 85.94 481 TRP B C 1
ATOM 10350 O O . TRP B 1 481 ? 0.975 30.359 42.625 1 85.94 481 TRP B O 1
ATOM 10360 N N . TRP B 1 482 ? 2.508 28.875 42.375 1 87.62 482 TRP B N 1
ATOM 10361 C CA . TRP B 1 482 ? 1.62 27.766 42.688 1 87.62 482 TRP B CA 1
ATOM 10362 C C . TRP B 1 482 ? 1.255 27.766 44.188 1 87.62 482 TRP B C 1
ATOM 10364 O O . TRP B 1 482 ? 0.302 27.094 44.594 1 87.62 482 TRP B O 1
ATOM 10374 N N . ARG B 1 483 ? 1.933 28.547 44.938 1 88.06 483 ARG B N 1
ATOM 10375 C CA . ARG B 1 483 ? 1.657 28.656 46.344 1 88.06 483 ARG B CA 1
ATOM 10376 C C . ARG B 1 483 ? 0.697 29.797 46.656 1 88.06 483 ARG B C 1
ATOM 10378 O O . ARG B 1 483 ? 0.186 29.922 47.75 1 88.06 483 ARG B O 1
ATOM 10385 N N . ASN B 1 484 ? 0.495 30.609 45.656 1 88.25 484 ASN B N 1
ATOM 10386 C CA . ASN B 1 484 ? -0.349 31.781 45.844 1 88.25 484 ASN B CA 1
ATOM 10387 C C . ASN B 1 484 ? -1.83 31.438 45.719 1 88.25 484 ASN B C 1
ATOM 10389 O O . ASN B 1 484 ? -2.268 30.875 44.719 1 88.25 484 ASN B O 1
ATOM 10393 N N . LYS B 1 485 ? -2.664 31.891 46.625 1 84.88 485 LYS B N 1
ATOM 10394 C CA . LYS B 1 485 ? -4.094 31.594 46.688 1 84.88 485 LYS B CA 1
ATOM 10395 C C . LYS B 1 485 ? -4.844 32.312 45.531 1 84.88 485 LYS B C 1
ATOM 10397 O O . LYS B 1 485 ? -5.867 31.797 45.062 1 84.88 485 LYS B O 1
ATOM 10402 N N . THR B 1 486 ? -4.336 33.375 45.125 1 87 486 THR B N 1
ATOM 10403 C CA . THR B 1 486 ? -5.004 34.125 44.062 1 87 486 THR B CA 1
ATOM 10404 C C . THR B 1 486 ? -4.91 33.375 42.719 1 87 486 THR B C 1
ATOM 10406 O O . THR B 1 486 ? -5.707 33.625 41.812 1 87 486 THR B O 1
ATOM 10409 N N . GLU B 1 487 ? -3.943 32.531 42.625 1 87.44 487 GLU B N 1
ATOM 10410 C CA . GLU B 1 487 ? -3.711 31.828 41.375 1 87.44 487 GLU B CA 1
ATOM 10411 C C . GLU B 1 487 ? -4.219 30.391 41.469 1 87.44 487 GLU B C 1
ATOM 10413 O O . GLU B 1 487 ? -3.873 29.562 40.625 1 87.44 487 GLU B O 1
ATOM 10418 N N . GLU B 1 488 ? -5.047 30.156 42.406 1 84.88 488 GLU B N 1
ATOM 10419 C CA . GLU B 1 488 ? -5.461 28.781 42.688 1 84.88 488 GLU B CA 1
ATOM 10420 C C . GLU B 1 488 ? -6.254 28.188 41.531 1 84.88 488 GLU B C 1
ATOM 10422 O O . GLU B 1 488 ? -6.141 27 41.219 1 84.88 488 GLU B O 1
ATOM 10427 N N . LEU B 1 489 ? -6.984 28.984 40.812 1 86.44 489 LEU B N 1
ATOM 10428 C CA . LEU B 1 489 ? -7.852 28.484 39.75 1 86.44 489 LEU B CA 1
ATOM 10429 C C . LEU B 1 489 ? -7.273 28.797 38.375 1 86.44 489 LEU B C 1
ATOM 10431 O O . LEU B 1 489 ? -7.922 28.562 37.344 1 86.44 489 LEU B O 1
ATOM 10435 N N . THR B 1 490 ? -6.039 29.312 38.438 1 87.94 490 THR B N 1
ATOM 10436 C CA . THR B 1 490 ? -5.426 29.703 37.156 1 87.94 490 THR B CA 1
ATOM 10437 C C . THR B 1 490 ? -4.586 28.562 36.594 1 87.94 490 THR B C 1
ATOM 10439 O O . THR B 1 490 ? -3.828 27.922 37.344 1 87.94 490 THR B O 1
ATOM 10442 N N . GLN B 1 491 ? -4.816 28.312 35.406 1 90.69 491 GLN B N 1
ATOM 10443 C CA . GLN B 1 491 ? -3.953 27.359 34.688 1 90.69 491 GLN B CA 1
ATOM 10444 C C . GLN B 1 491 ? -2.635 28.031 34.281 1 90.69 491 GLN B C 1
ATOM 10446 O O . GLN B 1 491 ? -2.617 29.188 33.875 1 90.69 491 GLN B O 1
ATOM 10451 N N . PHE B 1 492 ? -1.54 27.281 34.594 1 91.38 492 PHE B N 1
ATOM 10452 C CA . PHE B 1 492 ? -0.22 27.828 34.281 1 91.38 492 PHE B CA 1
ATOM 10453 C C . PHE B 1 492 ? 0.621 26.828 33.5 1 91.38 492 PHE B C 1
ATOM 10455 O O . PHE B 1 492 ? 0.539 25.625 33.75 1 91.38 492 PHE B O 1
ATOM 10462 N N . ALA B 1 493 ? 1.357 27.312 32.562 1 93.12 493 ALA B N 1
ATOM 10463 C CA . ALA B 1 493 ? 2.426 26.578 31.875 1 93.12 493 ALA B CA 1
ATOM 10464 C C . ALA B 1 493 ? 3.617 27.484 31.594 1 93.12 493 ALA B C 1
ATOM 10466 O O . ALA B 1 493 ? 3.48 28.5 30.906 1 93.12 493 ALA B O 1
ATOM 10467 N N . THR B 1 494 ? 4.754 27.141 32.125 1 91.56 494 THR B N 1
ATOM 10468 C CA . THR B 1 494 ? 5.953 27.906 31.781 1 91.56 494 THR B CA 1
ATOM 10469 C C . THR B 1 494 ? 6.414 27.594 30.359 1 91.56 494 THR B C 1
ATOM 10471 O O . THR B 1 494 ? 6.004 26.578 29.781 1 91.56 494 THR B O 1
ATOM 10474 N N . SER B 1 495 ? 7.191 28.516 29.812 1 91.81 495 SER B N 1
ATOM 10475 C CA . SER B 1 495 ? 7.938 28.141 28.625 1 91.81 495 SER B CA 1
ATOM 10476 C C . SER B 1 495 ? 9.008 27.094 28.938 1 91.81 495 SER B C 1
ATOM 10478 O O . SER B 1 495 ? 9.203 26.734 30.094 1 91.81 495 SER B O 1
ATOM 10480 N N . TYR B 1 496 ? 9.562 26.531 27.891 1 92.25 496 TYR B N 1
ATOM 10481 C CA . TYR B 1 496 ? 10.773 25.75 28.141 1 92.25 496 TYR B CA 1
ATOM 10482 C C . TYR B 1 496 ? 11.859 26.625 28.766 1 92.25 496 TYR B C 1
ATOM 10484 O O . TYR B 1 496 ? 12.07 27.766 28.328 1 92.25 496 TYR B O 1
ATOM 10492 N N . ARG B 1 497 ? 12.445 26.078 29.797 1 91.38 497 ARG B N 1
ATOM 10493 C CA . ARG B 1 497 ? 13.477 26.844 30.484 1 91.38 497 ARG B CA 1
ATOM 10494 C C . ARG B 1 497 ? 14.797 26.078 30.531 1 91.38 497 ARG B C 1
ATOM 10496 O O . ARG B 1 497 ? 14.805 24.844 30.531 1 91.38 497 ARG B O 1
ATOM 10503 N N . THR B 1 498 ? 15.805 26.891 30.516 1 88.88 498 THR B N 1
ATOM 10504 C CA . THR B 1 498 ? 17.141 26.344 30.719 1 88.88 498 THR B CA 1
ATOM 10505 C C . THR B 1 498 ? 17.547 26.438 32.188 1 88.88 498 THR B C 1
ATOM 10507 O O . THR B 1 498 ? 16.859 27.078 33 1 88.88 498 THR B O 1
ATOM 10510 N N . ASN B 1 499 ? 18.438 25.547 32.75 1 76 499 ASN B N 1
ATOM 10511 C CA . ASN B 1 499 ? 18.828 25.5 34.125 1 76 499 ASN B CA 1
ATOM 10512 C C . ASN B 1 499 ? 19.469 26.812 34.594 1 76 499 ASN B C 1
ATOM 10514 O O . ASN B 1 499 ? 19.828 26.953 35.75 1 76 499 ASN B O 1
ATOM 10518 N N . GLY B 1 500 ? 19.109 28 34.062 1 65.25 500 GLY B N 1
ATOM 10519 C CA . GLY B 1 500 ? 19.422 29.359 34.438 1 65.25 500 GLY B CA 1
ATOM 10520 C C . GLY B 1 500 ? 20.906 29.594 34.656 1 65.25 500 GLY B C 1
ATOM 10521 O O . GLY B 1 500 ? 21.375 30.734 34.625 1 65.25 500 GLY B O 1
ATOM 10522 N N . THR B 1 501 ? 21.594 28.594 35.094 1 61.69 501 THR B N 1
ATOM 10523 C CA . THR B 1 501 ? 22.984 28.844 35.469 1 61.69 501 THR B CA 1
ATOM 10524 C C . THR B 1 501 ? 23.875 28.906 34.25 1 61.69 501 THR B C 1
ATOM 10526 O O . THR B 1 501 ? 24.844 29.672 34.219 1 61.69 501 THR B O 1
ATOM 10529 N N . ASP B 1 502 ? 23.531 28.156 33.312 1 70.56 502 ASP B N 1
ATOM 10530 C CA . ASP B 1 502 ? 24.359 28.078 32.125 1 70.56 502 ASP B CA 1
ATOM 10531 C C . ASP B 1 502 ? 23.688 28.75 30.938 1 70.56 502 ASP B C 1
ATOM 10533 O O . ASP B 1 502 ? 22.453 28.828 30.891 1 70.56 502 ASP B O 1
ATOM 10537 N N . GLU B 1 503 ? 24.453 29.469 30.125 1 78.31 503 GLU B N 1
ATOM 10538 C CA . GLU B 1 503 ? 23.969 30.094 28.891 1 78.31 503 GLU B CA 1
ATOM 10539 C C . GLU B 1 503 ? 23.312 29.047 27.984 1 78.31 503 GLU B C 1
ATOM 10541 O O . GLU B 1 503 ? 22.344 29.359 27.281 1 78.31 503 GLU B O 1
ATOM 10546 N N . GLN B 1 504 ? 23.812 27.812 28.109 1 90.5 504 GLN B N 1
ATOM 10547 C CA . GLN B 1 504 ? 23.328 26.688 27.344 1 90.5 504 GLN B CA 1
ATOM 10548 C C . GLN B 1 504 ? 22.938 25.516 28.25 1 90.5 504 GLN B C 1
ATOM 10550 O O . GLN B 1 504 ? 23.578 25.297 29.281 1 90.5 504 GLN B O 1
ATOM 10555 N N . SER B 1 505 ? 21.828 24.875 27.891 1 94.25 505 SER B N 1
ATOM 10556 C CA . SER B 1 505 ? 21.375 23.766 28.734 1 94.25 505 SER B CA 1
ATOM 10557 C C . SER B 1 505 ? 21.125 22.516 27.906 1 94.25 505 SER B C 1
ATOM 10559 O O . SER B 1 505 ? 20.516 22.594 26.844 1 94.25 505 SER B O 1
ATOM 10561 N N . SER B 1 506 ? 21.562 21.375 28.422 1 95.06 506 SER B N 1
ATOM 10562 C CA . SER B 1 506 ? 21.328 20.094 27.766 1 95.06 506 SER B CA 1
ATOM 10563 C C . SER B 1 506 ? 19.922 19.562 28.031 1 95.06 506 SER B C 1
ATOM 10565 O O . SER B 1 506 ? 19.422 18.719 27.297 1 95.06 506 SER B O 1
ATOM 10567 N N . ILE B 1 507 ? 19.344 20.031 29.094 1 96.56 507 ILE B N 1
ATOM 10568 C CA . ILE B 1 507 ? 18 19.609 29.469 1 96.56 507 ILE B CA 1
ATOM 10569 C C . ILE B 1 507 ? 17.078 20.828 29.5 1 96.56 507 ILE B C 1
ATOM 10571 O O . ILE B 1 507 ? 17.453 21.891 30 1 96.56 507 ILE B O 1
ATOM 10575 N N . LEU B 1 508 ? 15.945 20.672 28.891 1 96.5 508 LEU B N 1
ATOM 10576 C CA . LEU B 1 508 ? 14.898 21.688 28.984 1 96.5 508 LEU B CA 1
ATOM 10577 C C . LEU B 1 508 ? 13.898 21.328 30.078 1 96.5 508 LEU B C 1
ATOM 10579 O O . LEU B 1 508 ? 13.547 20.156 30.25 1 96.5 508 LEU B O 1
ATOM 10583 N N . PHE B 1 509 ? 13.484 22.375 30.812 1 95.69 509 PHE B N 1
ATOM 10584 C CA . PHE B 1 509 ? 12.562 22.188 31.922 1 95.69 509 PHE B CA 1
ATOM 10585 C C . PHE B 1 509 ? 11.266 22.953 31.672 1 95.69 509 PHE B C 1
ATOM 10587 O O . PHE B 1 509 ? 11.258 23.984 31.016 1 95.69 509 PHE B O 1
ATOM 10594 N N . MET B 1 510 ? 10.219 22.375 32.156 1 95.5 510 MET B N 1
ATOM 10595 C CA . MET B 1 510 ? 8.945 23.094 32.156 1 95.5 510 MET B CA 1
ATOM 10596 C C . MET B 1 510 ? 8.086 22.672 33.344 1 95.5 510 MET B C 1
ATOM 10598 O O . MET B 1 510 ? 8.289 21.594 33.906 1 95.5 510 MET B O 1
ATOM 10602 N N . ALA B 1 511 ? 7.234 23.562 33.75 1 96 511 ALA B N 1
ATOM 10603 C CA . ALA B 1 511 ? 6.344 23.297 34.875 1 96 511 ALA B CA 1
ATOM 10604 C C . ALA B 1 511 ? 5.012 24.016 34.719 1 96 511 ALA B C 1
ATOM 10606 O O . ALA B 1 511 ? 4.871 24.875 33.844 1 96 511 ALA B O 1
ATOM 10607 N N . GLY B 1 512 ? 4.043 23.594 35.469 1 96 512 GLY B N 1
ATOM 10608 C CA . GLY B 1 512 ? 2.734 24.219 35.406 1 96 512 GLY B CA 1
ATOM 10609 C C . GLY B 1 512 ? 1.748 23.641 36.406 1 96 512 GLY B C 1
ATOM 10610 O O . GLY B 1 512 ? 2.127 22.875 37.281 1 96 512 GLY B O 1
ATOM 10611 N N . GLN B 1 513 ? 0.582 24.188 36.375 1 94.12 513 GLN B N 1
ATOM 10612 C CA . GLN B 1 513 ? -0.506 23.75 37.25 1 94.12 513 GLN B CA 1
ATOM 10613 C C . GLN B 1 513 ? -1.81 23.609 36.469 1 94.12 513 GLN B C 1
ATOM 10615 O O . GLN B 1 513 ? -2.078 24.375 35.531 1 94.12 513 GLN B O 1
ATOM 10620 N N . ILE B 1 514 ? -2.582 22.594 36.719 1 94.44 514 ILE B N 1
ATOM 10621 C CA . ILE B 1 514 ? -3.906 22.359 36.156 1 94.44 514 ILE B CA 1
ATOM 10622 C C . ILE B 1 514 ? -4.926 22.188 37.281 1 94.44 514 ILE B C 1
ATOM 10624 O O . ILE B 1 514 ? -5.086 21.078 37.812 1 94.44 514 ILE B O 1
ATOM 10628 N N . PRO B 1 515 ? -5.668 23.188 37.531 1 92.19 515 PRO B N 1
ATOM 10629 C CA . PRO B 1 515 ? -6.688 23.062 38.562 1 92.19 515 PRO B CA 1
ATOM 10630 C C . PRO B 1 515 ? -7.934 22.328 38.094 1 92.19 515 PRO B C 1
ATOM 10632 O O . PRO B 1 515 ? -8.219 22.297 36.875 1 92.19 515 PRO B O 1
ATOM 10635 N N . LYS B 1 516 ? -8.57 21.656 38.969 1 89.31 516 LYS B N 1
ATOM 10636 C CA . LYS B 1 516 ? -9.898 21.109 38.719 1 89.31 516 LYS B CA 1
ATOM 10637 C C . LYS B 1 516 ? -10.992 22.062 39.188 1 89.31 516 LYS B C 1
ATOM 10639 O O . LYS B 1 516 ? -11.328 22.109 40.375 1 89.31 516 LYS B O 1
ATOM 10644 N N . TYR B 1 517 ? -11.664 22.625 38.312 1 77.62 517 TYR B N 1
ATOM 10645 C CA . TYR B 1 517 ? -12.594 23.703 38.656 1 77.62 517 TYR B CA 1
ATOM 10646 C C . TYR B 1 517 ? -13.789 23.188 39.438 1 77.62 517 TYR B C 1
ATOM 10648 O O . TYR B 1 517 ? -14.258 23.844 40.375 1 77.62 517 TYR B O 1
ATOM 10656 N N . ALA B 1 518 ? -14.289 22.109 39.062 1 71.38 518 ALA B N 1
ATOM 10657 C CA . ALA B 1 518 ? -15.516 21.578 39.688 1 71.38 518 ALA B CA 1
ATOM 10658 C C . ALA B 1 518 ? -15.242 21.016 41.062 1 71.38 518 ALA B C 1
ATOM 10660 O O . ALA B 1 518 ? -16.172 20.75 41.812 1 71.38 518 ALA B O 1
ATOM 10661 N N . ASP B 1 519 ? -13.969 20.906 41.375 1 75.06 519 ASP B N 1
ATOM 10662 C CA . ASP B 1 519 ? -13.625 20.312 42.656 1 75.06 519 ASP B CA 1
ATOM 10663 C C . ASP B 1 519 ? -13.492 21.406 43.75 1 75.06 519 ASP B C 1
ATOM 10665 O O . ASP B 1 519 ? -12.445 22.031 43.844 1 75.06 519 ASP B O 1
ATOM 10669 N N . GLN B 1 520 ? -14.438 21.516 44.531 1 78.75 520 GLN B N 1
ATOM 10670 C CA . GLN B 1 520 ? -14.445 22.531 45.594 1 78.75 520 GLN B CA 1
ATOM 10671 C C . GLN B 1 520 ? -13.406 22.219 46.656 1 78.75 520 GLN B C 1
ATOM 10673 O O . GLN B 1 520 ? -12.898 23.125 47.312 1 78.75 520 GLN B O 1
ATOM 10678 N N . THR B 1 521 ? -13.07 20.938 46.781 1 80 521 THR B N 1
ATOM 10679 C CA . THR B 1 521 ? -12.117 20.531 47.781 1 80 521 THR B CA 1
ATOM 10680 C C . THR B 1 521 ? -10.68 20.75 47.312 1 80 521 THR B C 1
ATOM 10682 O O . THR B 1 521 ? -9.75 20.734 48.125 1 80 521 THR B O 1
ATOM 10685 N N . ARG B 1 522 ? -10.477 21.016 46.094 1 85.94 522 ARG B N 1
ATOM 10686 C CA . ARG B 1 522 ? -9.188 21.281 45.469 1 85.94 522 ARG B CA 1
ATOM 10687 C C . ARG B 1 522 ? -8.234 20.109 45.625 1 85.94 522 ARG B C 1
ATOM 10689 O O . ARG B 1 522 ? -7.012 20.266 45.594 1 85.94 522 ARG B O 1
ATOM 10696 N N . GLN B 1 523 ? -8.773 18.859 45.844 1 86.38 523 GLN B N 1
ATOM 10697 C CA . GLN B 1 523 ? -7.957 17.672 46.094 1 86.38 523 GLN B CA 1
ATOM 10698 C C . GLN B 1 523 ? -7.465 17.047 44.812 1 86.38 523 GLN B C 1
ATOM 10700 O O . GLN B 1 523 ? -6.57 16.203 44.812 1 86.38 523 GLN B O 1
ATOM 10705 N N . LYS B 1 524 ? -7.938 17.594 43.719 1 88.81 524 LYS B N 1
ATOM 10706 C CA . LYS B 1 524 ? -7.555 17 42.469 1 88.81 524 LYS B CA 1
ATOM 10707 C C . LYS B 1 524 ? -6.707 17.969 41.625 1 88.81 524 LYS B C 1
ATOM 10709 O O . LYS B 1 524 ? -6.371 17.688 40.469 1 88.81 524 LYS B O 1
ATOM 10714 N N . ASP B 1 525 ? -6.32 19.094 42.25 1 91.75 525 ASP B N 1
ATOM 10715 C CA . ASP B 1 525 ? -5.43 20.031 41.562 1 91.75 525 ASP B CA 1
ATOM 10716 C C . ASP B 1 525 ? -4.039 19.438 41.375 1 91.75 525 ASP B C 1
ATOM 10718 O O . ASP B 1 525 ? -3.525 18.75 42.25 1 91.75 525 ASP B O 1
ATOM 10722 N N . ILE B 1 526 ? -3.5 19.719 40.219 1 93.06 526 ILE B N 1
ATOM 10723 C CA . ILE B 1 526 ? -2.209 19.109 39.938 1 93.06 526 ILE B CA 1
ATOM 10724 C C . ILE B 1 526 ? -1.173 20.172 39.625 1 93.06 526 ILE B C 1
ATOM 10726 O O . ILE B 1 526 ? -1.497 21.203 39 1 93.06 526 ILE B O 1
ATOM 10730 N N . ILE B 1 527 ? 0.042 19.953 40.094 1 94.56 527 ILE B N 1
ATOM 10731 C CA . ILE B 1 527 ? 1.266 20.609 39.656 1 94.56 527 ILE B CA 1
ATOM 10732 C C . ILE B 1 527 ? 2.162 19.625 38.938 1 94.56 527 ILE B C 1
ATOM 10734 O O . ILE B 1 527 ? 2.242 18.453 39.344 1 94.56 527 ILE B O 1
ATOM 10738 N N . TYR B 1 528 ? 2.715 20.031 37.875 1 96.38 528 TYR B N 1
ATOM 10739 C CA . TYR B 1 528 ? 3.57 19.109 37.156 1 96.38 528 TYR B CA 1
ATOM 10740 C C . TYR B 1 528 ? 4.91 19.75 36.812 1 96.38 528 TYR B C 1
ATOM 10742 O O . TYR B 1 528 ? 5.004 20.984 36.688 1 96.38 528 TYR B O 1
ATOM 10750 N N . THR B 1 529 ? 5.973 19.031 36.781 1 96.75 529 THR B N 1
ATOM 10751 C CA . THR B 1 529 ? 7.305 19.375 36.281 1 96.75 529 THR B CA 1
ATOM 10752 C C . THR B 1 529 ? 7.77 18.406 35.219 1 96.75 529 THR B C 1
ATOM 10754 O O . THR B 1 529 ? 7.5 17.203 35.312 1 96.75 529 THR B O 1
ATOM 10757 N N . CYS B 1 530 ? 8.352 18.906 34.188 1 97.25 530 CYS B N 1
ATOM 10758 C CA . CYS B 1 530 ? 8.805 18.078 33.062 1 97.25 530 CYS B CA 1
ATOM 10759 C C . CYS B 1 530 ? 10.258 18.375 32.719 1 97.25 530 CYS B C 1
ATOM 10761 O O . CYS B 1 530 ? 10.734 19.484 32.906 1 97.25 530 CYS B O 1
ATOM 10763 N N . ALA B 1 531 ? 10.969 17.375 32.312 1 97.5 531 ALA B N 1
ATOM 10764 C CA . ALA B 1 531 ? 12.336 17.453 31.797 1 97.5 531 ALA B CA 1
ATOM 10765 C C . ALA B 1 531 ? 12.453 16.781 30.438 1 97.5 531 ALA B C 1
ATOM 10767 O O . ALA B 1 531 ? 11.859 15.727 30.219 1 97.5 531 ALA B O 1
ATOM 10768 N N . MET B 1 532 ? 13.156 17.422 29.531 1 97.69 532 MET B N 1
ATOM 10769 C CA . MET B 1 532 ? 13.312 16.891 28.172 1 97.69 532 MET B CA 1
ATOM 10770 C C . MET B 1 532 ? 14.766 16.969 27.719 1 97.69 532 MET B C 1
ATOM 10772 O O . MET B 1 532 ? 15.445 17.969 27.969 1 97.69 532 MET B O 1
ATOM 10776 N N . LEU B 1 533 ? 15.172 15.953 27.109 1 97.81 533 LEU B N 1
ATOM 10777 C CA . LEU B 1 533 ? 16.516 15.852 26.531 1 97.81 533 LEU B CA 1
ATOM 10778 C C . LEU B 1 533 ? 16.453 15.438 25.062 1 97.81 533 LEU B C 1
ATOM 10780 O O . LEU B 1 533 ? 15.758 14.477 24.719 1 97.81 533 LEU B O 1
ATOM 10784 N N . ALA B 1 534 ? 17.156 16.203 24.234 1 98.12 534 ALA B N 1
ATOM 10785 C CA . ALA B 1 534 ? 17.172 15.914 22.797 1 98.12 534 ALA B CA 1
ATOM 10786 C C . ALA B 1 534 ? 18.562 15.523 22.328 1 98.12 534 ALA B C 1
ATOM 10788 O O . ALA B 1 534 ? 19.562 16.047 22.812 1 98.12 534 ALA B O 1
ATOM 10789 N N . SER B 1 535 ? 18.609 14.602 21.375 1 98.25 535 SER B N 1
ATOM 10790 C CA . SER B 1 535 ? 19.891 14.141 20.828 1 98.25 535 SER B CA 1
ATOM 10791 C C . SER B 1 535 ? 19.766 13.859 19.328 1 98.25 535 SER B C 1
ATOM 10793 O O . SER B 1 535 ? 18.672 13.586 18.828 1 98.25 535 SER B O 1
ATOM 10795 N N . TRP B 1 536 ? 20.875 14.031 18.641 1 97.81 536 TRP B N 1
ATOM 10796 C CA . TRP B 1 536 ? 20.969 13.594 17.25 1 97.81 536 TRP B CA 1
ATOM 10797 C C . TRP B 1 536 ? 21.391 12.133 17.156 1 97.81 536 TRP B C 1
ATOM 10799 O O . TRP B 1 536 ? 22.375 11.734 17.766 1 97.81 536 TRP B O 1
ATOM 10809 N N . VAL B 1 537 ? 20.641 11.359 16.422 1 97.81 537 VAL B N 1
ATOM 10810 C CA . VAL B 1 537 ? 20.906 9.93 16.25 1 97.81 537 VAL B CA 1
ATOM 10811 C C . VAL B 1 537 ? 20.875 9.57 14.766 1 97.81 537 VAL B C 1
ATOM 10813 O O . VAL B 1 537 ? 20.062 10.125 14.008 1 97.81 537 VAL B O 1
ATOM 10816 N N . ALA B 1 538 ? 21.75 8.648 14.352 1 96.62 538 ALA B N 1
ATOM 10817 C CA . ALA B 1 538 ? 21.812 8.234 12.953 1 96.62 538 ALA B CA 1
ATOM 10818 C C . ALA B 1 538 ? 20.562 7.453 12.547 1 96.62 538 ALA B C 1
ATOM 10820 O O . ALA B 1 538 ? 20.047 6.648 13.336 1 96.62 538 ALA B O 1
ATOM 10821 N N . SER B 1 539 ? 20.062 7.707 11.352 1 97 539 SER B N 1
ATOM 10822 C CA . SER B 1 539 ? 18.906 6.996 10.805 1 97 539 SER B CA 1
ATOM 10823 C C . SER B 1 539 ? 19.047 6.812 9.297 1 97 539 SER B C 1
ATOM 10825 O O . SER B 1 539 ? 19.609 7.66 8.609 1 97 539 SER B O 1
ATOM 10827 N N . THR B 1 540 ? 18.547 5.695 8.812 1 96.56 540 THR B N 1
ATOM 10828 C CA . THR B 1 540 ? 18.484 5.441 7.379 1 96.56 540 THR B CA 1
ATOM 10829 C C . THR B 1 540 ? 17.094 5.766 6.828 1 96.56 540 THR B C 1
ATOM 10831 O O . THR B 1 540 ? 16.094 5.492 7.48 1 96.56 540 THR B O 1
ATOM 10834 N N . TYR B 1 541 ? 17.125 6.324 5.641 1 97.06 541 TYR B N 1
ATOM 10835 C CA . TYR B 1 541 ? 15.859 6.777 5.066 1 97.06 541 TYR B CA 1
ATOM 10836 C C . TYR B 1 541 ? 15.617 6.125 3.709 1 97.06 541 TYR B C 1
ATOM 10838 O O . TYR B 1 541 ? 16.547 5.961 2.918 1 97.06 541 TYR B O 1
ATOM 10846 N N . SER B 1 542 ? 14.383 5.719 3.471 1 95.94 542 SER B N 1
ATOM 10847 C CA . SER B 1 542 ? 14.008 5.168 2.174 1 95.94 542 SER B CA 1
ATOM 10848 C C . SER B 1 542 ? 12.586 5.574 1.79 1 95.94 542 SER B C 1
ATOM 10850 O O . SER B 1 542 ? 11.797 5.965 2.65 1 95.94 542 SER B O 1
ATOM 10852 N N . VAL B 1 543 ? 12.297 5.547 0.461 1 94.19 543 VAL B N 1
ATOM 10853 C CA . VAL B 1 543 ? 10.969 5.875 -0.048 1 94.19 543 VAL B CA 1
ATOM 10854 C C . VAL B 1 543 ? 10.586 4.895 -1.155 1 94.19 543 VAL B C 1
ATOM 10856 O O . VAL B 1 543 ? 11.398 4.59 -2.031 1 94.19 543 VAL B O 1
ATOM 10859 N N . ASP B 1 544 ? 9.438 4.312 -1.037 1 92.31 544 ASP B N 1
ATOM 10860 C CA . ASP B 1 544 ? 8.742 3.576 -2.088 1 92.31 544 ASP B CA 1
ATOM 10861 C C . ASP B 1 544 ? 7.48 4.316 -2.531 1 92.31 544 ASP B C 1
ATOM 10863 O O . ASP B 1 544 ? 6.391 4.07 -2.006 1 92.31 544 ASP B O 1
ATOM 10867 N N . PRO B 1 545 ? 7.645 5.152 -3.545 1 87.69 545 PRO B N 1
ATOM 10868 C CA . PRO B 1 545 ? 6.566 6.086 -3.887 1 87.69 545 PRO B CA 1
ATOM 10869 C C . PRO B 1 545 ? 5.285 5.375 -4.32 1 87.69 545 PRO B C 1
ATOM 10871 O O . PRO B 1 545 ? 4.199 5.953 -4.234 1 87.69 545 PRO B O 1
ATOM 10874 N N . LYS B 1 546 ? 5.398 4.23 -4.789 1 83.5 546 LYS B N 1
ATOM 10875 C CA . LYS B 1 546 ? 4.203 3.521 -5.238 1 83.5 546 LYS B CA 1
ATOM 10876 C C . LYS B 1 546 ? 3.438 2.93 -4.059 1 83.5 546 LYS B C 1
ATOM 10878 O O . LYS B 1 546 ? 2.209 2.828 -4.098 1 83.5 546 LYS B O 1
ATOM 10883 N N . ALA B 1 547 ? 4.16 2.6 -3.092 1 81.69 547 ALA B N 1
ATOM 10884 C CA . ALA B 1 547 ? 3.549 1.922 -1.95 1 81.69 547 ALA B CA 1
ATOM 10885 C C . ALA B 1 547 ? 3.004 2.928 -0.941 1 81.69 547 ALA B C 1
ATOM 10887 O O . ALA B 1 547 ? 1.917 2.736 -0.39 1 81.69 547 ALA B O 1
ATOM 10888 N N . THR B 1 548 ? 3.771 3.904 -0.649 1 83.38 548 THR B N 1
ATOM 10889 C CA . THR B 1 548 ? 3.389 4.859 0.385 1 83.38 548 THR B CA 1
ATOM 10890 C C . THR B 1 548 ? 4 6.23 0.111 1 83.38 548 THR B C 1
ATOM 10892 O O . THR B 1 548 ? 5.02 6.332 -0.578 1 83.38 548 THR B O 1
ATOM 10895 N N . ASP B 1 549 ? 3.328 7.223 0.639 1 84.25 549 ASP B N 1
ATOM 10896 C CA . ASP B 1 549 ? 3.875 8.57 0.57 1 84.25 549 ASP B CA 1
ATOM 10897 C C . ASP B 1 549 ? 4.645 8.922 1.843 1 84.25 549 ASP B C 1
ATOM 10899 O O . ASP B 1 549 ? 5.105 10.055 2.008 1 84.25 549 ASP B O 1
ATOM 10903 N N . THR B 1 550 ? 4.77 8.008 2.682 1 88.56 550 THR B N 1
ATOM 10904 C CA . THR B 1 550 ? 5.461 8.258 3.941 1 88.56 550 THR B CA 1
ATOM 10905 C C . THR B 1 550 ? 6.934 7.875 3.836 1 88.56 550 THR B C 1
ATOM 10907 O O . THR B 1 550 ? 7.266 6.77 3.408 1 88.56 550 THR B O 1
ATOM 10910 N N . MET B 1 551 ? 7.777 8.773 4.16 1 93.38 551 MET B N 1
ATOM 10911 C CA . MET B 1 551 ? 9.203 8.461 4.238 1 93.38 551 MET B CA 1
ATOM 10912 C C . MET B 1 551 ? 9.477 7.457 5.352 1 93.38 551 MET B C 1
ATOM 10914 O O . MET B 1 551 ? 9.031 7.641 6.484 1 93.38 551 MET B O 1
ATOM 10918 N N . GLN B 1 552 ? 10.234 6.445 5.023 1 94.38 552 GLN B N 1
ATOM 10919 C CA . GLN B 1 552 ? 10.578 5.426 6.012 1 94.38 552 GLN B CA 1
ATOM 10920 C C . GLN B 1 552 ? 11.93 5.723 6.66 1 94.38 552 GLN B C 1
ATOM 10922 O O . GLN B 1 552 ? 12.906 6.012 5.965 1 94.38 552 GLN B O 1
ATOM 10927 N N . ALA B 1 553 ? 11.891 5.73 7.977 1 97 553 ALA B N 1
ATOM 10928 C CA . ALA B 1 553 ? 13.109 5.918 8.758 1 97 553 ALA B CA 1
ATOM 10929 C C . ALA B 1 553 ? 13.32 4.758 9.727 1 97 553 ALA B C 1
ATOM 10931 O O . ALA B 1 553 ? 12.383 4.316 10.391 1 97 553 ALA B O 1
ATOM 10932 N N . ASP B 1 554 ? 14.523 4.27 9.781 1 94.94 554 ASP B N 1
ATOM 10933 C CA . ASP B 1 554 ? 14.797 3.119 10.633 1 94.94 554 ASP B CA 1
ATOM 10934 C C . ASP B 1 554 ? 14.594 3.467 12.102 1 94.94 554 ASP B C 1
ATOM 10936 O O . ASP B 1 554 ? 14.188 2.615 12.898 1 94.94 554 ASP B O 1
ATOM 10940 N N . LEU B 1 555 ? 14.82 4.668 12.445 1 96.81 555 LEU B N 1
ATOM 10941 C CA . LEU B 1 555 ? 14.695 5.078 13.844 1 96.81 555 LEU B CA 1
ATOM 10942 C C . LEU B 1 555 ? 13.234 5.195 14.242 1 96.81 555 LEU B C 1
ATOM 10944 O O . LEU B 1 555 ? 12.906 5.227 15.438 1 96.81 555 LEU B O 1
ATOM 10948 N N . ASN B 1 556 ? 12.352 5.309 13.289 1 96.31 556 ASN B N 1
ATOM 10949 C CA . ASN B 1 556 ? 10.922 5.398 13.57 1 96.31 556 ASN B CA 1
ATOM 10950 C C . ASN B 1 556 ? 10.359 4.055 14.023 1 96.31 556 ASN B C 1
ATOM 10952 O O . ASN B 1 556 ? 9.141 3.895 14.141 1 96.31 556 ASN B O 1
ATOM 10956 N N . ASP B 1 557 ? 11.18 3.178 14.375 1 93.44 557 ASP B N 1
ATOM 10957 C CA . ASP B 1 557 ? 10.812 1.896 14.969 1 93.44 557 ASP B CA 1
ATOM 10958 C C . ASP B 1 557 ? 10.969 1.93 16.484 1 93.44 557 ASP B C 1
ATOM 10960 O O . ASP B 1 557 ? 12.062 2.18 17 1 93.44 557 ASP B O 1
ATOM 10964 N N . PRO B 1 558 ? 9.898 1.602 17.172 1 92.81 558 PRO B N 1
ATOM 10965 C CA . PRO B 1 558 ? 9.969 1.632 18.641 1 92.81 558 PRO B CA 1
ATOM 10966 C C . PRO B 1 558 ? 11.109 0.778 19.188 1 92.81 558 PRO B C 1
ATOM 10968 O O . PRO B 1 558 ? 11.75 1.164 20.172 1 92.81 558 PRO B O 1
ATOM 10971 N N . SER B 1 559 ? 11.383 -0.295 18.547 1 92.12 559 SER B N 1
ATOM 10972 C CA . SER B 1 559 ? 12.469 -1.154 19 1 92.12 559 SER B CA 1
ATOM 10973 C C . SER B 1 559 ? 13.82 -0.484 18.797 1 92.12 559 SER B C 1
ATOM 10975 O O . SER B 1 559 ? 14.727 -0.657 19.625 1 92.12 559 SER B O 1
ATOM 10977 N N . ALA B 1 560 ? 13.914 0.221 17.719 1 94.44 560 ALA B N 1
ATOM 10978 C CA . ALA B 1 560 ? 15.156 0.938 17.484 1 94.44 560 ALA B CA 1
ATOM 10979 C C . ALA B 1 560 ? 15.359 2.057 18.5 1 94.44 560 ALA B C 1
ATOM 10981 O O . ALA B 1 560 ? 16.469 2.244 19.016 1 94.44 560 ALA B O 1
ATOM 10982 N N . MET B 1 561 ? 14.328 2.766 18.812 1 94.88 561 MET B N 1
ATOM 10983 C CA . MET B 1 561 ? 14.391 3.83 19.812 1 94.88 561 MET B CA 1
ATOM 10984 C C . MET B 1 561 ? 14.773 3.273 21.188 1 94.88 561 MET B C 1
ATOM 10986 O O . MET B 1 561 ? 15.625 3.844 21.875 1 94.88 561 MET B O 1
ATOM 10990 N N . ASP B 1 562 ? 14.172 2.203 21.516 1 92.56 562 ASP B N 1
ATOM 10991 C CA . ASP B 1 562 ? 14.445 1.563 22.797 1 92.56 562 ASP B CA 1
ATOM 10992 C C . ASP B 1 562 ? 15.906 1.115 22.891 1 92.56 562 ASP B C 1
ATOM 10994 O O . ASP B 1 562 ? 16.547 1.275 23.938 1 92.56 562 ASP B O 1
ATOM 10998 N N . ARG B 1 563 ? 16.375 0.564 21.844 1 93.31 563 ARG B N 1
ATOM 10999 C CA . ARG B 1 563 ? 17.75 0.115 21.797 1 93.31 563 ARG B CA 1
ATOM 11000 C C . ARG B 1 563 ? 18.719 1.282 22.016 1 93.31 563 ARG B C 1
ATOM 11002 O O . ARG B 1 563 ? 19.688 1.167 22.766 1 93.31 563 ARG B O 1
ATOM 11009 N N . ILE B 1 564 ? 18.453 2.357 21.344 1 94.5 564 ILE B N 1
ATOM 11010 C CA . ILE B 1 564 ? 19.312 3.525 21.484 1 94.5 564 ILE B CA 1
ATOM 11011 C C . ILE B 1 564 ? 19.219 4.059 22.906 1 94.5 564 ILE B C 1
ATOM 11013 O O . ILE B 1 564 ? 20.234 4.441 23.5 1 94.5 564 ILE B O 1
ATOM 11017 N N . PHE B 1 565 ? 18.062 4.152 23.469 1 93.88 565 PHE B N 1
ATOM 11018 C CA . PHE B 1 565 ? 17.859 4.648 24.828 1 93.88 565 PHE B CA 1
ATOM 11019 C C . PHE B 1 565 ? 18.656 3.805 25.828 1 93.88 565 PHE B C 1
ATOM 11021 O O . PHE B 1 565 ? 19.297 4.344 26.734 1 93.88 565 PHE B O 1
ATOM 11028 N N . ARG B 1 566 ? 18.641 2.543 25.625 1 90.44 566 ARG B N 1
ATOM 11029 C CA . ARG B 1 566 ? 19.25 1.637 26.594 1 90.44 566 ARG B CA 1
ATOM 11030 C C . ARG B 1 566 ? 20.766 1.564 26.391 1 90.44 566 ARG B C 1
ATOM 11032 O O . ARG B 1 566 ? 21.516 1.595 27.359 1 90.44 566 ARG B O 1
ATOM 11039 N N . ASP B 1 567 ? 21.125 1.486 25.125 1 87.94 567 ASP B N 1
ATOM 11040 C CA . ASP B 1 567 ? 22.516 1.167 24.828 1 87.94 567 ASP B CA 1
ATOM 11041 C C . ASP B 1 567 ? 23.25 2.371 24.234 1 87.94 567 ASP B C 1
ATOM 11043 O O . ASP B 1 567 ? 24.422 2.277 23.875 1 87.94 567 ASP B O 1
ATOM 11047 N N . GLY B 1 568 ? 22.562 3.418 24.141 1 84.75 568 GLY B N 1
ATOM 11048 C CA . GLY B 1 568 ? 23.156 4.562 23.484 1 84.75 568 GLY B CA 1
ATOM 11049 C C . GLY B 1 568 ? 24.344 5.133 24.219 1 84.75 568 GLY B C 1
ATOM 11050 O O . GLY B 1 568 ? 24.375 5.117 25.453 1 84.75 568 GLY B O 1
ATOM 11051 N N . THR B 1 569 ? 25.359 5.547 23.375 1 85.88 569 THR B N 1
ATOM 11052 C CA . THR B 1 569 ? 26.562 6.191 23.891 1 85.88 569 THR B CA 1
ATOM 11053 C C . THR B 1 569 ? 26.75 7.57 23.266 1 85.88 569 THR B C 1
ATOM 11055 O O . THR B 1 569 ? 25.953 7.98 22.406 1 85.88 569 THR B O 1
ATOM 11058 N N . ALA B 1 570 ? 27.719 8.234 23.719 1 83.44 570 ALA B N 1
ATOM 11059 C CA . ALA B 1 570 ? 28.016 9.57 23.203 1 83.44 570 ALA B CA 1
ATOM 11060 C C . ALA B 1 570 ? 28.359 9.523 21.719 1 83.44 570 ALA B C 1
ATOM 11062 O O . ALA B 1 570 ? 28.172 10.5 21 1 83.44 570 ALA B O 1
ATOM 11063 N N . GLU B 1 571 ? 28.75 8.352 21.266 1 84.31 571 GLU B N 1
ATOM 11064 C CA . GLU B 1 571 ? 29.156 8.195 19.875 1 84.31 571 GLU B CA 1
ATOM 11065 C C . GLU B 1 571 ? 27.953 8.047 18.953 1 84.31 571 GLU B C 1
ATOM 11067 O O . GLU B 1 571 ? 27.953 8.547 17.828 1 84.31 571 GLU B O 1
ATOM 11072 N N . ASN B 1 572 ? 27 7.48 19.484 1 89 572 ASN B N 1
ATOM 11073 C CA . ASN B 1 572 ? 25.875 7.172 18.609 1 89 572 ASN B CA 1
ATOM 11074 C C . ASN B 1 572 ? 24.688 8.094 18.875 1 89 572 ASN B C 1
ATOM 11076 O O . ASN B 1 572 ? 23.719 8.102 18.109 1 89 572 ASN B O 1
ATOM 11080 N N . ALA B 1 573 ? 24.766 8.852 19.938 1 94.81 573 ALA B N 1
ATOM 11081 C CA . ALA B 1 573 ? 23.734 9.836 20.281 1 94.81 573 ALA B CA 1
ATOM 11082 C C . ALA B 1 573 ? 24.359 11.117 20.828 1 94.81 573 ALA B C 1
ATOM 11084 O O . ALA B 1 573 ? 24.75 11.172 21.984 1 94.81 573 ALA B O 1
ATOM 11085 N N . THR B 1 574 ? 24.328 12.141 20.047 1 95.81 574 THR B N 1
ATOM 11086 C CA . THR B 1 574 ? 24.922 13.406 20.453 1 95.81 574 THR B CA 1
ATOM 11087 C C . THR B 1 574 ? 23.875 14.328 21.062 1 95.81 574 THR B C 1
ATOM 11089 O O . THR B 1 574 ? 22.906 14.711 20.391 1 95.81 574 THR B O 1
ATOM 11092 N N . VAL B 1 575 ? 24.109 14.766 22.25 1 97.44 575 VAL B N 1
ATOM 11093 C CA . VAL B 1 575 ? 23.141 15.562 22.984 1 97.44 575 VAL B CA 1
ATOM 11094 C C . VAL B 1 575 ? 23.125 17 22.438 1 97.44 575 VAL B C 1
ATOM 11096 O O . VAL B 1 575 ? 24.172 17.578 22.188 1 97.44 575 VAL B O 1
ATOM 11099 N N . ILE B 1 576 ? 21.984 17.547 22.25 1 96.62 576 ILE B N 1
ATOM 11100 C CA . ILE B 1 576 ? 21.734 18.906 21.797 1 96.62 576 ILE B CA 1
ATOM 11101 C C . ILE B 1 576 ? 21.625 19.844 22.984 1 96.62 576 ILE B C 1
ATOM 11103 O O . ILE B 1 576 ? 21.062 19.484 24.016 1 96.62 576 ILE B O 1
ATOM 11107 N N . THR B 1 577 ? 22.156 21.031 22.859 1 95.62 577 THR B N 1
ATOM 11108 C CA . THR B 1 577 ? 22 22.031 23.906 1 95.62 577 THR B CA 1
ATOM 11109 C C . THR B 1 577 ? 21.141 23.203 23.406 1 95.62 577 THR B C 1
ATOM 11111 O O . THR B 1 577 ? 21.047 23.453 22.203 1 95.62 577 THR B O 1
ATOM 11114 N N . PHE B 1 578 ? 20.484 23.922 24.391 1 95.88 578 PHE B N 1
ATOM 11115 C CA . PHE B 1 578 ? 19.516 24.953 24.016 1 95.88 578 PHE B CA 1
ATOM 11116 C C . PHE B 1 578 ? 19.844 26.266 24.719 1 95.88 578 PHE B C 1
ATOM 11118 O O . PHE B 1 578 ? 20.266 26.281 25.875 1 95.88 578 PHE B O 1
ATOM 11125 N N . GLU B 1 579 ? 19.578 27.344 23.953 1 93.19 579 GLU B N 1
ATOM 11126 C CA . GLU B 1 579 ? 19.562 28.688 24.516 1 93.19 579 GLU B CA 1
ATOM 11127 C C . GLU B 1 579 ? 18.141 29.203 24.641 1 93.19 579 GLU B C 1
ATOM 11129 O O . GLU B 1 579 ? 17.234 28.781 23.922 1 93.19 579 GLU B O 1
ATOM 11134 N N . GLU B 1 580 ? 17.922 30.156 25.453 1 88.5 580 GLU B N 1
ATOM 11135 C CA . GLU B 1 580 ? 16.594 30.688 25.719 1 88.5 580 GLU B CA 1
ATOM 11136 C C . GLU B 1 580 ? 16.016 31.391 24.5 1 88.5 580 GLU B C 1
ATOM 11138 O O . GLU B 1 580 ? 14.805 31.406 24.297 1 88.5 580 GLU B O 1
ATOM 11143 N N . SER B 1 581 ? 16.875 31.953 23.688 1 88.19 581 SER B N 1
ATOM 11144 C CA . SER B 1 581 ? 16.438 32.688 22.516 1 88.19 581 SER B CA 1
ATOM 11145 C C . SER B 1 581 ? 15.695 31.797 21.547 1 88.19 581 SER B C 1
ATOM 11147 O O . SER B 1 581 ? 14.82 32.25 20.797 1 88.19 581 SER B O 1
ATOM 11149 N N . TRP B 1 582 ? 16.047 30.547 21.547 1 92.06 582 TRP B N 1
ATOM 11150 C CA . TRP B 1 582 ? 15.375 29.625 20.656 1 92.06 582 TRP B CA 1
ATOM 11151 C C . TRP B 1 582 ? 14.008 29.234 21.203 1 92.06 582 TRP B C 1
ATOM 11153 O O . TRP B 1 582 ? 13.078 28.953 20.438 1 92.06 582 TRP B O 1
ATOM 11163 N N . VAL B 1 583 ? 13.828 29.172 22.484 1 89.88 583 VAL B N 1
ATOM 11164 C CA . VAL B 1 583 ? 12.609 28.719 23.156 1 89.88 583 VAL B CA 1
ATOM 11165 C C . VAL B 1 583 ? 11.469 29.688 22.844 1 89.88 583 VAL B C 1
ATOM 11167 O O . VAL B 1 583 ? 10.312 29.266 22.734 1 89.88 583 VAL B O 1
ATOM 11170 N N . ASP B 1 584 ? 11.75 30.953 22.562 1 88.31 584 ASP B N 1
ATOM 11171 C CA . ASP B 1 584 ? 10.734 31.938 22.234 1 88.31 584 ASP B CA 1
ATOM 11172 C C . ASP B 1 584 ? 10.109 31.672 20.875 1 88.31 584 ASP B C 1
ATOM 11174 O O . ASP B 1 584 ? 8.953 32 20.625 1 88.31 584 ASP B O 1
ATOM 11178 N N . LEU B 1 585 ? 10.852 31.047 20.031 1 92 585 LEU B N 1
ATOM 11179 C CA . LEU B 1 585 ? 10.375 30.766 18.672 1 92 585 LEU B CA 1
ATOM 11180 C C . LEU B 1 585 ? 9.438 29.578 18.672 1 92 585 LEU B C 1
ATOM 11182 O O . LEU B 1 585 ? 8.508 29.516 17.844 1 92 585 LEU B O 1
ATOM 11186 N N . ILE B 1 586 ? 9.625 28.609 19.578 1 94.94 586 ILE B N 1
ATOM 11187 C CA . ILE B 1 586 ? 8.805 27.422 19.609 1 94.94 586 ILE B CA 1
ATOM 11188 C C . ILE B 1 586 ? 7.562 27.656 20.469 1 94.94 586 ILE B C 1
ATOM 11190 O O . ILE B 1 586 ? 6.566 26.938 20.344 1 94.94 586 ILE B O 1
ATOM 11194 N N . ASN B 1 587 ? 7.617 28.609 21.328 1 95.31 587 ASN B N 1
ATOM 11195 C CA . ASN B 1 587 ? 6.477 28.969 22.156 1 95.31 587 ASN B CA 1
ATOM 11196 C C . ASN B 1 587 ? 5.992 30.375 21.875 1 95.31 587 ASN B C 1
ATOM 11198 O O . ASN B 1 587 ? 6.027 31.234 22.766 1 95.31 587 ASN B O 1
ATOM 11202 N N . PRO B 1 588 ? 5.434 30.594 20.719 1 91.44 588 PRO B N 1
ATOM 11203 C CA . PRO B 1 588 ? 4.996 31.953 20.359 1 91.44 588 PRO B CA 1
ATOM 11204 C C . PRO B 1 588 ? 3.846 32.438 21.234 1 91.44 588 PRO B C 1
ATOM 11206 O O . PRO B 1 588 ? 3.051 31.641 21.734 1 91.44 588 PRO B O 1
ATOM 11209 N N . HIS B 1 589 ? 3.793 33.812 21.359 1 89.75 589 HIS B N 1
ATOM 11210 C CA . HIS B 1 589 ? 2.703 34.469 22.062 1 89.75 589 HIS B CA 1
ATOM 11211 C C . HIS B 1 589 ? 1.619 34.938 21.078 1 89.75 589 HIS B C 1
ATOM 11213 O O . HIS B 1 589 ? 1.923 35.375 19.984 1 89.75 589 HIS B O 1
ATOM 11219 N N . PHE B 1 590 ? 0.36 34.656 21.438 1 87.06 590 PHE B N 1
ATOM 11220 C CA . PHE B 1 590 ? -0.769 35.156 20.656 1 87.06 590 PHE B CA 1
ATOM 11221 C C . PHE B 1 590 ? -2.014 35.281 21.516 1 87.06 590 PHE B C 1
ATOM 11223 O O . PHE B 1 590 ? -1.969 35.031 22.719 1 87.06 590 PHE B O 1
ATOM 11230 N N . ASN B 1 591 ? -3.125 35.812 20.953 1 85.69 591 ASN B N 1
ATOM 11231 C CA . ASN B 1 591 ? -4.367 36 21.703 1 85.69 591 ASN B CA 1
ATOM 11232 C C . ASN B 1 591 ? -5.387 34.906 21.375 1 85.69 591 ASN B C 1
ATOM 11234 O O . ASN B 1 591 ? -5.461 34.438 20.234 1 85.69 591 ASN B O 1
ATOM 11238 N N . THR B 1 592 ? -6.113 34.531 22.391 1 86.69 592 THR B N 1
ATOM 11239 C CA . THR B 1 592 ? -7.234 33.625 22.188 1 86.69 592 THR B CA 1
ATOM 11240 C C . THR B 1 592 ? -8.367 34.312 21.438 1 86.69 592 THR B C 1
ATOM 11242 O O . THR B 1 592 ? -8.266 35.5 21.109 1 86.69 592 THR B O 1
ATOM 11245 N N . SER B 1 593 ? -9.422 33.562 21.188 1 80.94 593 SER B N 1
ATOM 11246 C CA . SER B 1 593 ? -10.57 34.094 20.469 1 80.94 593 SER B CA 1
ATOM 11247 C C . SER B 1 593 ? -11.258 35.219 21.281 1 80.94 593 SER B C 1
ATOM 11249 O O . SER B 1 593 ? -11.898 36.094 20.703 1 80.94 593 SER B O 1
ATOM 11251 N N . THR B 1 594 ? -11.102 35.188 22.594 1 83 594 THR B N 1
ATOM 11252 C CA . THR B 1 594 ? -11.711 36.188 23.453 1 83 594 THR B CA 1
ATOM 11253 C C . THR B 1 594 ? -10.766 37.375 23.688 1 83 594 THR B C 1
ATOM 11255 O O . THR B 1 594 ? -11.078 38.281 24.453 1 83 594 THR B O 1
ATOM 11258 N N . GLY B 1 595 ? -9.57 37.312 23.125 1 82.31 595 GLY B N 1
ATOM 11259 C CA . GLY B 1 595 ? -8.648 38.438 23.188 1 82.31 595 GLY B CA 1
ATOM 11260 C C . GLY B 1 595 ? -7.641 38.281 24.328 1 82.31 595 GLY B C 1
ATOM 11261 O O . GLY B 1 595 ? -6.84 39.188 24.547 1 82.31 595 GLY B O 1
ATOM 11262 N N . GLU B 1 596 ? -7.625 37.25 25.016 1 87.94 596 GLU B N 1
ATOM 11263 C CA . GLU B 1 596 ? -6.695 37.031 26.125 1 87.94 596 GLU B CA 1
ATOM 11264 C C . GLU B 1 596 ? -5.336 36.562 25.625 1 87.94 596 GLU B C 1
ATOM 11266 O O . GLU B 1 596 ? -5.258 35.688 24.766 1 87.94 596 GLU B O 1
ATOM 11271 N N . PRO B 1 597 ? -4.305 37.156 26.156 1 89.88 597 PRO B N 1
ATOM 11272 C CA . PRO B 1 597 ? -2.973 36.688 25.766 1 89.88 597 PRO B CA 1
ATOM 11273 C C . PRO B 1 597 ? -2.693 35.25 26.203 1 89.88 597 PRO B C 1
ATOM 11275 O O . PRO B 1 597 ? -3.096 34.844 27.297 1 89.88 597 PRO B O 1
ATOM 11278 N N . THR B 1 598 ? -2.092 34.5 25.406 1 92.12 598 THR B N 1
ATOM 11279 C CA . THR B 1 598 ? -1.748 33.094 25.688 1 92.12 598 THR B CA 1
ATOM 11280 C C . THR B 1 598 ? -0.49 32.688 24.922 1 92.12 598 THR B C 1
ATOM 11282 O O . THR B 1 598 ? 0.145 33.531 24.266 1 92.12 598 THR B O 1
ATOM 11285 N N . THR B 1 599 ? 0.036 31.484 25.156 1 94.06 599 THR B N 1
ATOM 11286 C CA . THR B 1 599 ? 1.169 30.891 24.453 1 94.06 599 THR B CA 1
ATOM 11287 C C . THR B 1 599 ? 0.812 29.516 23.922 1 94.06 599 THR B C 1
ATOM 11289 O O . THR B 1 599 ? -0.202 28.922 24.328 1 94.06 599 THR B O 1
ATOM 11292 N N . ALA B 1 600 ? 1.61 29.047 23.016 1 94.81 600 ALA B N 1
ATOM 11293 C CA . ALA B 1 600 ? 1.389 27.719 22.438 1 94.81 600 ALA B CA 1
ATOM 11294 C C . ALA B 1 600 ? 1.356 26.641 23.516 1 94.81 600 ALA B C 1
ATOM 11296 O O . ALA B 1 600 ? 0.438 25.812 23.547 1 94.81 600 ALA B O 1
ATOM 11297 N N . LEU B 1 601 ? 2.273 26.609 24.438 1 96.56 601 LEU B N 1
ATOM 11298 C CA . LEU B 1 601 ? 2.377 25.578 25.469 1 96.56 601 LEU B CA 1
ATOM 11299 C C . LEU B 1 601 ? 1.206 25.656 26.438 1 96.56 601 LEU B C 1
ATOM 11301 O O . LEU B 1 601 ? 0.693 24.641 26.891 1 96.56 601 LEU B O 1
ATOM 11305 N N . LEU B 1 602 ? 0.812 26.875 26.766 1 95.62 602 LEU B N 1
ATOM 11306 C CA . LEU B 1 602 ? -0.334 27.047 27.656 1 95.62 602 LEU B CA 1
ATOM 11307 C C . LEU B 1 602 ? -1.598 26.469 27.016 1 95.62 602 LEU B C 1
ATOM 11309 O O . LEU B 1 602 ? -2.436 25.891 27.719 1 95.62 602 LEU B O 1
ATOM 11313 N N . GLN B 1 603 ? -1.736 26.625 25.734 1 93.75 603 GLN B N 1
ATOM 11314 C CA . GLN B 1 603 ? -2.906 26.109 25.031 1 93.75 603 GLN B CA 1
ATOM 11315 C C . GLN B 1 603 ? -2.887 24.578 24.984 1 93.75 603 GLN B C 1
ATOM 11317 O O . GLN B 1 603 ? -3.939 23.938 24.953 1 93.75 603 GLN B O 1
ATOM 11322 N N . PHE B 1 604 ? -1.719 23.969 25 1 95.38 604 PHE B N 1
ATOM 11323 C CA . PHE B 1 604 ? -1.65 22.516 25.109 1 95.38 604 PHE B CA 1
ATOM 11324 C C . PHE B 1 604 ? -2.232 22.047 26.438 1 95.38 604 PHE B C 1
ATOM 11326 O O . PHE B 1 604 ? -2.949 21.047 26.5 1 95.38 604 PHE B O 1
ATOM 11333 N N . VAL B 1 605 ? -1.918 22.75 27.438 1 94.44 605 VAL B N 1
ATOM 11334 C CA . VAL B 1 605 ? -2.393 22.375 28.766 1 94.44 605 VAL B CA 1
ATOM 11335 C C . VAL B 1 605 ? -3.902 22.594 28.859 1 94.44 605 VAL B C 1
ATOM 11337 O O . VAL B 1 605 ? -4.602 21.828 29.531 1 94.44 605 VAL B O 1
ATOM 11340 N N . ASP B 1 606 ? -4.344 23.562 28.188 1 91.88 606 ASP B N 1
ATOM 11341 C CA . ASP B 1 606 ? -5.766 23.891 28.203 1 91.88 606 ASP B CA 1
ATOM 11342 C C . ASP B 1 606 ? -6.602 22.75 27.641 1 91.88 606 ASP B C 1
ATOM 11344 O O . ASP B 1 606 ? -7.762 22.562 28.031 1 91.88 606 ASP B O 1
ATOM 11348 N N . VAL B 1 607 ? -6.055 22 26.734 1 90.88 607 VAL B N 1
ATOM 11349 C CA . VAL B 1 607 ? -6.762 20.875 26.125 1 90.88 607 VAL B CA 1
ATOM 11350 C C . VAL B 1 607 ? -7.133 19.859 27.203 1 90.88 607 VAL B C 1
ATOM 11352 O O . VAL B 1 607 ? -8.156 19.172 27.094 1 90.88 607 VAL B O 1
ATOM 11355 N N . PHE B 1 608 ? -6.363 19.797 28.234 1 91.81 608 PHE B N 1
ATOM 11356 C CA . PHE B 1 608 ? -6.535 18.781 29.266 1 91.81 608 PHE B CA 1
ATOM 11357 C C . PHE B 1 608 ? -7.52 19.25 30.344 1 91.81 608 PHE B C 1
ATOM 11359 O O . PHE B 1 608 ? -7.855 18.5 31.25 1 91.81 608 PHE B O 1
ATOM 11366 N N . ARG B 1 609 ? -7.883 20.453 30.031 1 86.5 609 ARG B N 1
ATOM 11367 C CA . ARG B 1 609 ? -8.805 21.016 31.016 1 86.5 609 ARG B CA 1
ATOM 11368 C C . ARG B 1 609 ? -10.25 20.656 30.672 1 86.5 609 ARG B C 1
ATOM 11370 O O . ARG B 1 609 ? -10.695 20.875 29.547 1 86.5 609 ARG B O 1
ATOM 11377 N N . ASP B 1 610 ? -10.898 19.797 31.406 1 76.25 610 ASP B N 1
ATOM 11378 C CA . ASP B 1 610 ? -12.305 19.469 31.219 1 76.25 610 ASP B CA 1
ATOM 11379 C C . ASP B 1 610 ? -13.062 19.531 32.562 1 76.25 610 ASP B C 1
ATOM 11381 O O . ASP B 1 610 ? -12.523 19.141 33.594 1 76.25 610 ASP B O 1
ATOM 11385 N N . GLU B 1 611 ? -14.188 20.078 32.406 1 70.69 611 GLU B N 1
ATOM 11386 C CA . GLU B 1 611 ? -14.984 20.203 33.625 1 70.69 611 GLU B CA 1
ATOM 11387 C C . GLU B 1 611 ? -15.328 18.828 34.188 1 70.69 611 GLU B C 1
ATOM 11389 O O . GLU B 1 611 ? -15.352 18.656 35.406 1 70.69 611 GLU B O 1
ATOM 11394 N N . ASP B 1 612 ? -15.523 17.953 33.281 1 71.62 612 ASP B N 1
ATOM 11395 C CA . ASP B 1 612 ? -15.961 16.641 33.75 1 71.62 612 ASP B CA 1
ATOM 11396 C C . ASP B 1 612 ? -14.812 15.641 33.75 1 71.62 612 ASP B C 1
ATOM 11398 O O . ASP B 1 612 ? -14.43 15.125 34.812 1 71.62 612 ASP B O 1
ATOM 11402 N N . GLU B 1 613 ? -14.195 15.391 32.656 1 78 613 GLU B N 1
ATOM 11403 C CA . GLU B 1 613 ? -13.203 14.32 32.531 1 78 613 GLU B CA 1
ATOM 11404 C C . GLU B 1 613 ? -11.859 14.859 32.031 1 78 613 GLU B C 1
ATOM 11406 O O . GLU B 1 613 ? -11.336 14.406 31.031 1 78 613 GLU B O 1
ATOM 11411 N N . GLY B 1 614 ? -11.375 15.75 32.875 1 85.44 614 GLY B N 1
ATOM 11412 C CA . GLY B 1 614 ? -10.062 16.266 32.531 1 85.44 614 GLY B CA 1
ATOM 11413 C C . GLY B 1 614 ? -8.93 15.359 32.969 1 85.44 614 GLY B C 1
ATOM 11414 O O . GLY B 1 614 ? -9.164 14.242 33.469 1 85.44 614 GLY B O 1
ATOM 11415 N N . ILE B 1 615 ? -7.742 15.766 32.781 1 90.88 615 ILE B N 1
ATOM 11416 C CA . ILE B 1 615 ? -6.539 15 33.062 1 90.88 615 ILE B CA 1
ATOM 11417 C C . ILE B 1 615 ? -6.445 14.75 34.562 1 90.88 615 ILE B C 1
ATOM 11419 O O . ILE B 1 615 ? -5.797 13.797 35 1 90.88 615 ILE B O 1
ATOM 11423 N N . ASN B 1 616 ? -7.137 15.602 35.375 1 91.06 616 ASN B N 1
ATOM 11424 C CA . ASN B 1 616 ? -7.121 15.516 36.844 1 91.06 616 ASN B CA 1
ATOM 11425 C C . ASN B 1 616 ? -7.812 14.242 37.344 1 91.06 616 ASN B C 1
ATOM 11427 O O . ASN B 1 616 ? -7.594 13.812 38.469 1 91.06 616 ASN B O 1
ATOM 11431 N N . GLU B 1 617 ? -8.648 13.672 36.5 1 86.88 617 GLU B N 1
ATOM 11432 C CA . GLU B 1 617 ? -9.398 12.477 36.875 1 86.88 617 GLU B CA 1
ATOM 11433 C C . GLU B 1 617 ? -8.633 11.203 36.5 1 86.88 617 GLU B C 1
ATOM 11435 O O . GLU B 1 617 ? -9.008 10.109 36.906 1 86.88 617 GLU B O 1
ATOM 11440 N N . ARG B 1 618 ? -7.547 11.398 35.844 1 88.56 618 ARG B N 1
ATOM 11441 C CA . ARG B 1 618 ? -6.762 10.25 35.406 1 88.56 618 ARG B CA 1
ATOM 11442 C C . ARG B 1 618 ? -5.762 9.82 36.469 1 88.56 618 ARG B C 1
ATOM 11444 O O . ARG B 1 618 ? -5.344 10.633 37.281 1 88.56 618 ARG B O 1
ATOM 11451 N N . PRO B 1 619 ? -5.426 8.5 36.406 1 89 619 PRO B N 1
ATOM 11452 C CA . PRO B 1 619 ? -4.32 8.102 37.281 1 89 619 PRO B CA 1
ATOM 11453 C C . PRO B 1 619 ? -3.045 8.906 37.031 1 89 619 PRO B C 1
ATOM 11455 O O . PRO B 1 619 ? -2.777 9.305 35.906 1 89 619 PRO B O 1
ATOM 11458 N N . ARG B 1 620 ? -2.297 9.141 38.062 1 91.19 620 ARG B N 1
ATOM 11459 C CA . ARG B 1 620 ? -1.091 9.961 38.031 1 91.19 620 ARG B CA 1
ATOM 11460 C C . ARG B 1 620 ? -0.165 9.523 36.906 1 91.19 620 ARG B C 1
ATOM 11462 O O . ARG B 1 620 ? 0.338 10.359 36.156 1 91.19 620 ARG B O 1
ATOM 11469 N N . ALA B 1 621 ? 0.06 8.211 36.781 1 89.06 621 ALA B N 1
ATOM 11470 C CA . ALA B 1 621 ? 0.975 7.691 35.75 1 89.06 621 ALA B CA 1
ATOM 11471 C C . ALA B 1 621 ? 0.494 8.039 34.344 1 89.06 621 ALA B C 1
ATOM 11473 O O . ALA B 1 621 ? 1.302 8.328 33.469 1 89.06 621 ALA B O 1
ATOM 11474 N N . GLU B 1 622 ? -0.773 7.988 34.156 1 90.31 622 GLU B N 1
ATOM 11475 C CA . GLU B 1 622 ? -1.34 8.32 32.844 1 90.31 622 GLU B CA 1
ATOM 11476 C C . GLU B 1 622 ? -1.22 9.812 32.562 1 90.31 622 GLU B C 1
ATOM 11478 O O . GLU B 1 622 ? -0.91 10.211 31.438 1 90.31 622 GLU B O 1
ATOM 11483 N N . ALA B 1 623 ? -1.53 10.609 33.594 1 93.19 623 ALA B N 1
ATOM 11484 C CA . ALA B 1 623 ? -1.399 12.055 33.438 1 93.19 623 ALA B CA 1
ATOM 11485 C C . ALA B 1 623 ? 0.033 12.445 33.094 1 93.19 623 ALA B C 1
ATOM 11487 O O . ALA B 1 623 ? 0.258 13.281 32.188 1 93.19 623 ALA B O 1
ATOM 11488 N N . GLU B 1 624 ? 0.976 11.797 33.812 1 95.06 624 GLU B N 1
ATOM 11489 C CA . GLU B 1 624 ? 2.387 12.039 33.531 1 95.06 624 GLU B CA 1
ATOM 11490 C C . GLU B 1 624 ? 2.73 11.656 32.094 1 95.06 624 GLU B C 1
ATOM 11492 O O . GLU B 1 624 ? 3.463 12.375 31.406 1 95.06 624 GLU B O 1
ATOM 11497 N N . GLY B 1 625 ? 2.203 10.555 31.625 1 93.12 625 GLY B N 1
ATOM 11498 C CA . GLY B 1 625 ? 2.443 10.086 30.266 1 93.12 625 GLY B CA 1
ATOM 11499 C C . GLY B 1 625 ? 1.893 11.031 29.219 1 93.12 625 GLY B C 1
ATOM 11500 O O . GLY B 1 625 ? 2.549 11.289 28.203 1 93.12 625 GLY B O 1
ATOM 11501 N N . PHE B 1 626 ? 0.702 11.547 29.438 1 94.38 626 PHE B N 1
ATOM 11502 C CA . PHE B 1 626 ? 0.08 12.461 28.484 1 94.38 626 PHE B CA 1
ATOM 11503 C C . PHE B 1 626 ? 0.885 13.75 28.375 1 94.38 626 PHE B C 1
ATOM 11505 O O . PHE B 1 626 ? 1.153 14.219 27.266 1 94.38 626 PHE B O 1
ATOM 11512 N N . LEU B 1 627 ? 1.275 14.289 29.516 1 96.62 627 LEU B N 1
ATOM 11513 C CA . LEU B 1 627 ? 2.039 15.531 29.516 1 96.62 627 LEU B CA 1
ATOM 11514 C C . LEU B 1 627 ? 3.4 15.336 28.859 1 96.62 627 LEU B C 1
ATOM 11516 O O . LEU B 1 627 ? 3.811 16.141 28.016 1 96.62 627 LEU B O 1
ATOM 11520 N N . ALA B 1 628 ? 4.062 14.25 29.203 1 96.88 628 ALA B N 1
ATOM 11521 C CA . ALA B 1 628 ? 5.367 13.953 28.625 1 96.88 628 ALA B CA 1
ATOM 11522 C C . ALA B 1 628 ? 5.27 13.789 27.109 1 96.88 628 ALA B C 1
ATOM 11524 O O . ALA B 1 628 ? 6.145 14.242 26.359 1 96.88 628 ALA B O 1
ATOM 11525 N N . LYS B 1 629 ? 4.219 13.164 26.688 1 96.19 629 LYS B N 1
ATOM 11526 C CA . LYS B 1 629 ? 4.02 12.953 25.25 1 96.19 629 LYS B CA 1
ATOM 11527 C C . LYS B 1 629 ? 3.818 14.273 24.516 1 96.19 629 LYS B C 1
ATOM 11529 O O . LYS B 1 629 ? 4.477 14.539 23.516 1 96.19 629 LYS B O 1
ATOM 11534 N N . VAL B 1 630 ? 2.936 15.047 25 1 97.25 630 VAL B N 1
ATOM 11535 C CA . VAL B 1 630 ? 2.553 16.266 24.297 1 97.25 630 VAL B CA 1
ATOM 11536 C C . VAL B 1 630 ? 3.744 17.219 24.234 1 97.25 630 VAL B C 1
ATOM 11538 O O . VAL B 1 630 ? 4.074 17.734 23.156 1 97.25 630 VAL B O 1
ATOM 11541 N N . PHE B 1 631 ? 4.414 17.438 25.344 1 98 631 PHE B N 1
ATOM 11542 C CA . PHE B 1 631 ? 5.523 18.391 25.359 1 98 631 PHE B CA 1
ATOM 11543 C C . PHE B 1 631 ? 6.734 17.828 24.625 1 98 631 PHE B C 1
ATOM 11545 O O . PHE B 1 631 ? 7.457 18.562 23.953 1 98 631 PHE B O 1
ATOM 11552 N N . GLY B 1 632 ? 6.938 16.547 24.734 1 97.94 632 GLY B N 1
ATOM 11553 C CA . GLY B 1 632 ? 8.016 15.906 24.016 1 97.94 632 GLY B CA 1
ATOM 11554 C C . GLY B 1 632 ? 7.812 15.922 22.5 1 97.94 632 GLY B C 1
ATOM 11555 O O . GLY B 1 632 ? 8.734 16.234 21.75 1 97.94 632 GLY B O 1
ATOM 11556 N N . VAL B 1 633 ? 6.633 15.578 22.109 1 97.56 633 VAL B N 1
ATOM 11557 C CA . VAL B 1 633 ? 6.281 15.547 20.688 1 97.56 633 VAL B CA 1
ATOM 11558 C C . VAL B 1 633 ? 6.441 16.938 20.078 1 97.56 633 VAL B C 1
ATOM 11560 O O . VAL B 1 633 ? 6.969 17.094 18.984 1 97.56 633 VAL B O 1
ATOM 11563 N N . TYR B 1 634 ? 5.984 17.906 20.781 1 97.88 634 TYR B N 1
ATOM 11564 C CA . TYR B 1 634 ? 6.055 19.281 20.281 1 97.88 634 TYR B CA 1
ATOM 11565 C C . TYR B 1 634 ? 7.504 19.734 20.141 1 97.88 634 TYR B C 1
ATOM 11567 O O . TYR B 1 634 ? 7.867 20.375 19.141 1 97.88 634 TYR B O 1
ATOM 11575 N N . LEU B 1 635 ? 8.273 19.391 21.094 1 98.12 635 LEU B N 1
ATOM 11576 C CA . LEU B 1 635 ? 9.695 19.719 21.031 1 98.12 635 LEU B CA 1
ATOM 11577 C C . LEU B 1 635 ? 10.367 18.984 19.859 1 98.12 635 LEU B C 1
ATOM 11579 O O . LEU B 1 635 ? 11.148 19.594 19.125 1 98.12 635 LEU B O 1
ATOM 11583 N N . THR B 1 636 ? 10.086 17.719 19.766 1 98.38 636 THR B N 1
ATOM 11584 C CA . THR B 1 636 ? 10.641 16.922 18.672 1 98.38 636 THR B CA 1
ATOM 11585 C C . THR B 1 636 ? 10.328 17.547 17.328 1 98.38 636 THR B C 1
ATOM 11587 O O . THR B 1 636 ? 11.211 17.641 16.469 1 98.38 636 THR B O 1
ATOM 11590 N N . GLU B 1 637 ? 9.094 17.938 17.172 1 97.56 637 GLU B N 1
ATOM 11591 C CA . GLU B 1 637 ? 8.664 18.562 15.914 1 97.56 637 GLU B CA 1
ATOM 11592 C C . GLU B 1 637 ? 9.383 19.891 15.688 1 97.56 637 GLU B C 1
ATOM 11594 O O . GLU B 1 637 ? 9.75 20.203 14.555 1 97.56 637 GLU B O 1
ATOM 11599 N N . GLY B 1 638 ? 9.555 20.656 16.703 1 97 638 GLY B N 1
ATOM 11600 C CA . GLY B 1 638 ? 10.273 21.922 16.578 1 97 638 GLY B CA 1
ATOM 11601 C C . GLY B 1 638 ? 11.711 21.734 16.141 1 97 638 GLY B C 1
ATOM 11602 O O . GLY B 1 638 ? 12.195 22.484 15.289 1 97 638 GLY B O 1
ATOM 11603 N N . ILE B 1 639 ? 12.344 20.75 16.688 1 97.31 639 ILE B N 1
ATOM 11604 C CA . ILE B 1 639 ? 13.734 20.469 16.359 1 97.31 639 ILE B CA 1
ATOM 11605 C C . ILE B 1 639 ? 13.828 19.984 14.914 1 97.31 639 ILE B C 1
ATOM 11607 O O . ILE B 1 639 ? 14.742 20.359 14.18 1 97.31 639 ILE B O 1
ATOM 11611 N N . ALA B 1 640 ? 12.914 19.203 14.539 1 97.19 640 ALA B N 1
ATOM 11612 C CA . ALA B 1 640 ? 12.93 18.578 13.211 1 97.19 640 ALA B CA 1
ATOM 11613 C C . ALA B 1 640 ? 12.766 19.625 12.117 1 97.19 640 ALA B C 1
ATOM 11615 O O . ALA B 1 640 ? 13.031 19.359 10.945 1 97.19 640 ALA B O 1
ATOM 11616 N N . ARG B 1 641 ? 12.359 20.812 12.398 1 95.38 641 ARG B N 1
ATOM 11617 C CA . ARG B 1 641 ? 12.055 21.812 11.391 1 95.38 641 ARG B CA 1
ATOM 11618 C C . ARG B 1 641 ? 13.242 22.734 11.164 1 95.38 641 ARG B C 1
ATOM 11620 O O . ARG B 1 641 ? 13.25 23.531 10.219 1 95.38 641 ARG B O 1
ATOM 11627 N N . VAL B 1 642 ? 14.266 22.562 11.914 1 93.62 642 VAL B N 1
ATOM 11628 C CA . VAL B 1 642 ? 15.453 23.391 11.789 1 93.62 642 VAL B CA 1
ATOM 11629 C C . VAL B 1 642 ? 16.219 23.016 10.523 1 93.62 642 VAL B C 1
ATOM 11631 O O . VAL B 1 642 ? 16.25 21.844 10.133 1 93.62 642 VAL B O 1
ATOM 11634 N N . GLY B 1 643 ? 16.781 24.016 9.906 1 92 643 GLY B N 1
ATOM 11635 C CA . GLY B 1 643 ? 17.609 23.797 8.734 1 92 643 GLY B CA 1
ATOM 11636 C C . GLY B 1 643 ? 16.828 23.781 7.434 1 92 643 GLY B C 1
ATOM 11637 O O . GLY B 1 643 ? 17.391 23.609 6.355 1 92 643 GLY B O 1
ATOM 11638 N N . ALA B 1 644 ? 15.562 24.062 7.523 1 89.56 644 ALA B N 1
ATOM 11639 C CA . ALA B 1 644 ? 14.711 24.031 6.332 1 89.56 644 ALA B CA 1
ATOM 11640 C C . ALA B 1 644 ? 14.789 25.359 5.574 1 89.56 644 ALA B C 1
ATOM 11642 O O . ALA B 1 644 ? 14.969 26.406 6.176 1 89.56 644 ALA B O 1
ATOM 11643 N N . GLY B 1 645 ? 14.758 25.344 4.215 1 84.06 645 GLY B N 1
ATOM 11644 C CA . GLY B 1 645 ? 14.617 26.562 3.445 1 84.06 645 GLY B CA 1
ATOM 11645 C C . GLY B 1 645 ? 15.727 26.766 2.43 1 84.06 645 GLY B C 1
ATOM 11646 O O . GLY B 1 645 ? 15.641 27.672 1.585 1 84.06 645 GLY B O 1
ATOM 11647 N N . ALA B 1 646 ? 16.797 25.938 2.58 1 88.94 646 ALA B N 1
ATOM 11648 C CA . ALA B 1 646 ? 17.875 26.047 1.6 1 88.94 646 ALA B CA 1
ATOM 11649 C C . ALA B 1 646 ? 17.469 25.438 0.265 1 88.94 646 ALA B C 1
ATOM 11651 O O . ALA B 1 646 ? 16.469 24.719 0.182 1 88.94 646 ALA B O 1
ATOM 11652 N N . GLY B 1 647 ? 18.266 25.766 -0.717 1 89.88 647 GLY B N 1
ATOM 11653 C CA . GLY B 1 647 ? 17.953 25.266 -2.047 1 89.88 647 GLY B CA 1
ATOM 11654 C C . GLY B 1 647 ? 18.484 23.859 -2.289 1 89.88 647 GLY B C 1
ATOM 11655 O O . GLY B 1 647 ? 19.469 23.453 -1.682 1 89.88 647 GLY B O 1
ATOM 11656 N N . THR B 1 648 ? 17.75 23.125 -3.104 1 93.94 648 THR B N 1
ATOM 11657 C CA . THR B 1 648 ? 18.156 21.797 -3.574 1 93.94 648 THR B CA 1
ATOM 11658 C C . THR B 1 648 ? 18.531 21.844 -5.051 1 93.94 648 THR B C 1
ATOM 11660 O O . THR B 1 648 ? 17.75 22.297 -5.887 1 93.94 648 THR B O 1
ATOM 11663 N N . TYR B 1 649 ? 19.797 21.297 -5.395 1 94.38 649 TYR B N 1
ATOM 11664 C CA . TYR B 1 649 ? 20.297 21.484 -6.75 1 94.38 649 TYR B CA 1
ATOM 11665 C C . TYR B 1 649 ? 20.75 20.141 -7.34 1 94.38 649 TYR B C 1
ATOM 11667 O O . TYR B 1 649 ? 21.156 19.234 -6.605 1 94.38 649 TYR B O 1
ATOM 11675 N N . LEU B 1 650 ? 20.672 20.047 -8.617 1 94 650 LEU B N 1
ATOM 11676 C CA . LEU B 1 650 ? 21.266 19 -9.422 1 94 650 LEU B CA 1
ATOM 11677 C C . LEU B 1 650 ? 22.25 19.562 -10.445 1 94 650 LEU B C 1
ATOM 11679 O O . LEU B 1 650 ? 21.984 20.609 -11.039 1 94 650 LEU B O 1
ATOM 11683 N N . GLY B 1 651 ? 23.312 18.828 -10.664 1 90.12 651 GLY B N 1
ATOM 11684 C CA . GLY B 1 651 ? 24.266 19.25 -11.672 1 90.12 651 GLY B CA 1
ATOM 11685 C C . GLY B 1 651 ? 23.812 18.953 -13.086 1 90.12 651 GLY B C 1
ATOM 11686 O O . GLY B 1 651 ? 23.203 17.891 -13.336 1 90.12 651 GLY B O 1
ATOM 11687 N N . ARG B 1 652 ? 24.016 19.859 -13.984 1 87.12 652 ARG B N 1
ATOM 11688 C CA . ARG B 1 652 ? 23.703 19.625 -15.398 1 87.12 652 ARG B CA 1
ATOM 11689 C C . ARG B 1 652 ? 24.969 19.641 -16.25 1 87.12 652 ARG B C 1
ATOM 11691 O O . ARG B 1 652 ? 25.016 19.016 -17.312 1 87.12 652 ARG B O 1
ATOM 11698 N N . GLY B 1 653 ? 25.953 20.391 -15.758 1 85.56 653 GLY B N 1
ATOM 11699 C CA . GLY B 1 653 ? 27.203 20.453 -16.5 1 85.56 653 GLY B CA 1
ATOM 11700 C C . GLY B 1 653 ? 28.281 21.25 -15.797 1 85.56 653 GLY B C 1
ATOM 11701 O O . GLY B 1 653 ? 27.984 22.203 -15.07 1 85.56 653 GLY B O 1
ATOM 11702 N N . LYS B 1 654 ? 29.5 20.703 -15.938 1 86.06 654 LYS B N 1
ATOM 11703 C CA . LYS B 1 654 ? 30.641 21.375 -15.344 1 86.06 654 LYS B CA 1
ATOM 11704 C C . LYS B 1 654 ? 31.797 21.469 -16.344 1 86.06 654 LYS B C 1
ATOM 11706 O O . LYS B 1 654 ? 32.125 20.484 -17 1 86.06 654 LYS B O 1
ATOM 11711 N N . THR B 1 655 ? 32.125 22.688 -16.641 1 86.62 655 THR B N 1
ATOM 11712 C CA . THR B 1 655 ? 33.375 22.922 -17.391 1 86.62 655 THR B CA 1
ATOM 11713 C C . THR B 1 655 ? 34.438 23.578 -16.5 1 86.62 655 THR B C 1
ATOM 11715 O O . THR B 1 655 ? 34.188 23.781 -15.305 1 86.62 655 THR B O 1
ATOM 11718 N N . GLU B 1 656 ? 35.625 23.891 -17.078 1 83.06 656 GLU B N 1
ATOM 11719 C CA . GLU B 1 656 ? 36.719 24.5 -16.312 1 83.06 656 GLU B CA 1
ATOM 11720 C C . GLU B 1 656 ? 36.312 25.875 -15.781 1 83.06 656 GLU B C 1
ATOM 11722 O O . GLU B 1 656 ? 36.719 26.266 -14.68 1 83.06 656 GLU B O 1
ATOM 11727 N N . ASN B 1 657 ? 35.469 26.5 -16.547 1 88.94 657 ASN B N 1
ATOM 11728 C CA . ASN B 1 657 ? 35.156 27.875 -16.156 1 88.94 657 ASN B CA 1
ATOM 11729 C C . ASN B 1 657 ? 33.656 28.109 -15.969 1 88.94 657 ASN B C 1
ATOM 11731 O O . ASN B 1 657 ? 33.219 29.25 -15.914 1 88.94 657 ASN B O 1
ATOM 11735 N N . SER B 1 658 ? 32.938 26.984 -15.938 1 91.88 658 SER B N 1
ATOM 11736 C CA . SER B 1 658 ? 31.484 27.188 -15.797 1 91.88 658 SER B CA 1
ATOM 11737 C C . SER B 1 658 ? 30.828 26.016 -15.062 1 91.88 658 SER B C 1
ATOM 11739 O O . SER B 1 658 ? 31.312 24.891 -15.133 1 91.88 658 SER B O 1
ATOM 11741 N N . LEU B 1 659 ? 29.844 26.359 -14.266 1 92.06 659 LEU B N 1
ATOM 11742 C CA . LEU B 1 659 ? 29.016 25.391 -13.562 1 92.06 659 LEU B CA 1
ATOM 11743 C C . LEU B 1 659 ? 27.547 25.656 -13.805 1 92.06 659 LEU B C 1
ATOM 11745 O O . LEU B 1 659 ? 27.062 26.781 -13.609 1 92.06 659 LEU B O 1
ATOM 11749 N N . THR B 1 660 ? 26.859 24.672 -14.336 1 92.44 660 THR B N 1
ATOM 11750 C CA . THR B 1 660 ? 25.422 24.781 -14.562 1 92.44 660 THR B CA 1
ATOM 11751 C C . THR B 1 660 ? 24.656 23.859 -13.609 1 92.44 660 THR B C 1
ATOM 11753 O O . THR B 1 660 ? 24.922 22.656 -13.539 1 92.44 660 THR B O 1
ATOM 11756 N N . LEU B 1 661 ? 23.719 24.484 -12.883 1 93.12 661 LEU B N 1
ATOM 11757 C CA . LEU B 1 661 ? 22.906 23.766 -11.922 1 93.12 661 LEU B CA 1
ATOM 11758 C C . LEU B 1 661 ? 21.422 23.969 -12.211 1 93.12 661 LEU B C 1
ATOM 11760 O O . LEU B 1 661 ? 21.047 24.875 -12.953 1 93.12 661 LEU B O 1
ATOM 11764 N N . VAL B 1 662 ? 20.656 23.047 -11.719 1 92.88 662 VAL B N 1
ATOM 11765 C CA . VAL B 1 662 ? 19.203 23.203 -11.727 1 92.88 662 VAL B CA 1
ATOM 11766 C C . VAL B 1 662 ? 18.688 23.266 -10.289 1 92.88 662 VAL B C 1
ATOM 11768 O O . VAL B 1 662 ? 18.922 22.359 -9.492 1 92.88 662 VAL B O 1
ATOM 11771 N N . ASP B 1 663 ? 18 24.344 -9.977 1 92.5 663 ASP B N 1
ATOM 11772 C CA . ASP B 1 663 ? 17.344 24.5 -8.688 1 92.5 663 ASP B CA 1
ATOM 11773 C C . ASP B 1 663 ? 15.992 23.781 -8.672 1 92.5 663 ASP B C 1
ATOM 11775 O O . ASP B 1 663 ? 15.031 24.25 -9.289 1 92.5 663 ASP B O 1
ATOM 11779 N N . LEU B 1 664 ? 15.898 22.719 -7.898 1 92.31 664 LEU B N 1
ATOM 11780 C CA . LEU B 1 664 ? 14.672 21.938 -7.875 1 92.31 664 LEU B CA 1
ATOM 11781 C C . LEU B 1 664 ? 13.555 22.672 -7.145 1 92.31 664 LEU B C 1
ATOM 11783 O O . LEU B 1 664 ? 12.383 22.344 -7.289 1 92.31 664 LEU B O 1
ATOM 11787 N N . SER B 1 665 ? 13.914 23.703 -6.344 1 87.94 665 SER B N 1
ATOM 11788 C CA . SER B 1 665 ? 12.914 24.5 -5.633 1 87.94 665 SER B CA 1
ATOM 11789 C C . SER B 1 665 ? 12.266 25.531 -6.555 1 87.94 665 SER B C 1
ATOM 11791 O O . SER B 1 665 ? 11.266 26.156 -6.188 1 87.94 665 SER B O 1
ATOM 11793 N N . ALA B 1 666 ? 12.758 25.656 -7.809 1 87.19 666 ALA B N 1
ATOM 11794 C CA . ALA B 1 666 ? 12.234 26.625 -8.758 1 87.19 666 ALA B CA 1
ATOM 11795 C C . ALA B 1 666 ? 12.094 26.016 -10.148 1 87.19 666 ALA B C 1
ATOM 11797 O O . ALA B 1 666 ? 12.141 26.734 -11.156 1 87.19 666 ALA B O 1
ATOM 11798 N N . GLN B 1 667 ? 11.922 24.812 -10.219 1 85.25 667 GLN B N 1
ATOM 11799 C CA . GLN B 1 667 ? 12.023 24.094 -11.484 1 85.25 667 GLN B CA 1
ATOM 11800 C C . GLN B 1 667 ? 10.852 24.438 -12.406 1 85.25 667 GLN B C 1
ATOM 11802 O O . GLN B 1 667 ? 10.914 24.219 -13.617 1 85.25 667 GLN B O 1
ATOM 11807 N N . TYR B 1 668 ? 9.836 25.047 -11.906 1 80.94 668 TYR B N 1
ATOM 11808 C CA . TYR B 1 668 ? 8.688 25.391 -12.734 1 80.94 668 TYR B CA 1
ATOM 11809 C C . TYR B 1 668 ? 8.586 26.906 -12.922 1 80.94 668 TYR B C 1
ATOM 11811 O O . TYR B 1 668 ? 7.57 27.406 -13.422 1 80.94 668 TYR B O 1
ATOM 11819 N N . GLY B 1 669 ? 9.57 27.531 -12.594 1 76.94 669 GLY B N 1
ATOM 11820 C CA . GLY B 1 669 ? 9.609 28.969 -12.875 1 76.94 669 GLY B CA 1
ATOM 11821 C C . GLY B 1 669 ? 9.914 29.281 -14.328 1 76.94 669 GLY B C 1
ATOM 11822 O O . GLY B 1 669 ? 10.07 28.359 -15.141 1 76.94 669 GLY B O 1
ATOM 11823 N N . THR B 1 670 ? 9.914 30.469 -14.625 1 76.5 670 THR B N 1
ATOM 11824 C CA . THR B 1 670 ? 10.141 30.906 -15.992 1 76.5 670 THR B CA 1
ATOM 11825 C C . THR B 1 670 ? 11.523 30.484 -16.484 1 76.5 670 THR B C 1
ATOM 11827 O O . THR B 1 670 ? 11.727 30.234 -17.672 1 76.5 670 THR B O 1
ATOM 11830 N N . THR B 1 671 ? 12.391 30.312 -15.555 1 81.44 671 THR B N 1
ATOM 11831 C CA . THR B 1 671 ? 13.758 29.969 -15.922 1 81.44 671 THR B CA 1
ATOM 11832 C C . THR B 1 671 ? 14 28.469 -15.742 1 81.44 671 THR B C 1
ATOM 11834 O O . THR B 1 671 ? 15.109 27.984 -15.953 1 81.44 671 THR B O 1
ATOM 11837 N N . GLU B 1 672 ? 12.992 27.75 -15.281 1 82.31 672 GLU B N 1
ATOM 11838 C CA . GLU B 1 672 ? 13.07 26.312 -15.055 1 82.31 672 GLU B CA 1
ATOM 11839 C C . GLU B 1 672 ? 14.164 25.969 -14.039 1 82.31 672 GLU B C 1
ATOM 11841 O O . GLU B 1 672 ? 14.828 24.938 -14.156 1 82.31 672 GLU B O 1
ATOM 11846 N N . GLY B 1 673 ? 14.477 26.984 -13.234 1 87.19 673 GLY B N 1
ATOM 11847 C CA . GLY B 1 673 ? 15.414 26.797 -12.141 1 87.19 673 GLY B CA 1
ATOM 11848 C C . GLY B 1 673 ? 16.859 26.797 -12.594 1 87.19 673 GLY B C 1
ATOM 11849 O O . GLY B 1 673 ? 17.75 26.328 -11.867 1 87.19 673 GLY B O 1
ATOM 11850 N N . ARG B 1 674 ? 17.125 27.25 -13.734 1 89.62 674 ARG B N 1
ATOM 11851 C CA . ARG B 1 674 ? 18.484 27.234 -14.281 1 89.62 674 ARG B CA 1
ATOM 11852 C C . ARG B 1 674 ? 19.375 28.234 -13.547 1 89.62 674 ARG B C 1
ATOM 11854 O O . ARG B 1 674 ? 18.984 29.375 -13.328 1 89.62 674 ARG B O 1
ATOM 11861 N N . LEU B 1 675 ? 20.516 27.734 -13.141 1 91.88 675 LEU B N 1
ATOM 11862 C CA . LEU B 1 675 ? 21.562 28.562 -12.547 1 91.88 675 LEU B CA 1
ATOM 11863 C C . LEU B 1 675 ? 22.906 28.328 -13.227 1 91.88 675 LEU B C 1
ATOM 11865 O O . LEU B 1 675 ? 23.422 27.203 -13.195 1 91.88 675 LEU B O 1
ATOM 11869 N N . GLU B 1 676 ? 23.406 29.359 -13.852 1 93.5 676 GLU B N 1
ATOM 11870 C CA . GLU B 1 676 ? 24.703 29.266 -14.516 1 93.5 676 GLU B CA 1
ATOM 11871 C C . GLU B 1 676 ? 25.734 30.172 -13.844 1 93.5 676 GLU B C 1
ATOM 11873 O O . GLU B 1 676 ? 25.5 31.359 -13.68 1 93.5 676 GLU B O 1
ATOM 11878 N N . ILE B 1 677 ? 26.781 29.547 -13.461 1 94.12 677 ILE B N 1
ATOM 11879 C CA . ILE B 1 677 ? 27.891 30.266 -12.836 1 94.12 677 ILE B CA 1
ATOM 11880 C C . ILE B 1 677 ? 29.109 30.234 -13.758 1 94.12 677 ILE B C 1
ATOM 11882 O O . ILE B 1 677 ? 29.594 29.172 -14.109 1 94.12 677 ILE B O 1
ATOM 11886 N N . THR B 1 678 ? 29.547 31.422 -14.18 1 94.25 678 THR B N 1
ATOM 11887 C CA . THR B 1 678 ? 30.672 31.5 -15.094 1 94.25 678 THR B CA 1
ATOM 11888 C C . THR B 1 678 ? 31.766 32.406 -14.523 1 94.25 678 THR B C 1
ATOM 11890 O O . THR B 1 678 ? 31.469 33.438 -13.93 1 94.25 678 THR B O 1
ATOM 11893 N N . GLY B 1 679 ? 33 31.938 -14.711 1 92.94 679 GLY B N 1
ATOM 11894 C CA . GLY B 1 679 ? 34.125 32.781 -14.32 1 92.94 679 GLY B CA 1
ATOM 11895 C C . GLY B 1 679 ? 34.344 33.938 -15.273 1 92.94 679 GLY B C 1
ATOM 11896 O O . GLY B 1 679 ? 34.5 33.719 -16.484 1 92.94 679 GLY B O 1
ATOM 11897 N N . ILE B 1 680 ? 34.281 35.188 -14.758 1 91.19 680 ILE B N 1
ATOM 11898 C CA . ILE B 1 680 ? 34.594 36.344 -15.555 1 91.19 680 ILE B CA 1
ATOM 11899 C C . ILE B 1 680 ? 36.094 36.562 -15.609 1 91.19 680 ILE B C 1
ATOM 11901 O O . ILE B 1 680 ? 36.656 36.812 -16.672 1 91.19 680 ILE B O 1
ATOM 11905 N N . ASN B 1 681 ? 36.719 36.594 -14.453 1 88.12 681 ASN B N 1
ATOM 11906 C CA . ASN B 1 681 ? 38.188 36.625 -14.266 1 88.12 681 ASN B CA 1
ATOM 11907 C C . ASN B 1 681 ? 38.594 35.781 -13.062 1 88.12 681 ASN B C 1
ATOM 11909 O O . ASN B 1 681 ? 37.844 34.906 -12.609 1 88.12 681 ASN B O 1
ATOM 11913 N N . ASP B 1 682 ? 39.844 36.031 -12.57 1 87.38 682 ASP B N 1
ATOM 11914 C CA . ASP B 1 682 ? 40.375 35.188 -11.516 1 87.38 682 ASP B CA 1
ATOM 11915 C C . ASP B 1 682 ? 39.75 35.531 -10.156 1 87.38 682 ASP B C 1
ATOM 11917 O O . ASP B 1 682 ? 39.906 34.75 -9.203 1 87.38 682 ASP B O 1
ATOM 11921 N N . THR B 1 683 ? 38.969 36.594 -10.094 1 92 683 THR B N 1
ATOM 11922 C CA . THR B 1 683 ? 38.5 37.031 -8.781 1 92 683 THR B CA 1
ATOM 11923 C C . THR B 1 683 ? 37 37.188 -8.773 1 92 683 THR B C 1
ATOM 11925 O O . THR B 1 683 ? 36.375 37.375 -7.715 1 92 683 THR B O 1
ATOM 11928 N N . HIS B 1 684 ? 36.406 37.156 -9.953 1 93.69 684 HIS B N 1
ATOM 11929 C CA . HIS B 1 684 ? 34.969 37.406 -10.031 1 93.69 684 HIS B CA 1
ATOM 11930 C C . HIS B 1 684 ? 34.281 36.344 -10.852 1 93.69 684 HIS B C 1
ATOM 11932 O O . HIS B 1 684 ? 34.844 35.781 -11.805 1 93.69 684 HIS B O 1
ATOM 11938 N N . THR B 1 685 ? 33 36 -10.375 1 94.19 685 THR B N 1
ATOM 11939 C CA . THR B 1 685 ? 32.125 35.094 -11.117 1 94.19 685 THR B CA 1
ATOM 11940 C C . THR B 1 685 ? 30.797 35.75 -11.438 1 94.19 685 THR B C 1
ATOM 11942 O O . THR B 1 685 ? 30.375 36.656 -10.734 1 94.19 685 THR B O 1
ATOM 11945 N N . LEU B 1 686 ? 30.188 35.312 -12.5 1 94.69 686 LEU B N 1
ATOM 11946 C CA . LEU B 1 686 ? 28.859 35.75 -12.914 1 94.69 686 LEU B CA 1
ATOM 11947 C C . LEU B 1 686 ? 27.812 34.688 -12.625 1 94.69 686 LEU B C 1
ATOM 11949 O O . LEU B 1 686 ? 27.922 33.562 -13.102 1 94.69 686 LEU B O 1
ATOM 11953 N N . TRP B 1 687 ? 26.891 35.031 -11.75 1 92.31 687 TRP B N 1
ATOM 11954 C CA . TRP B 1 687 ? 25.766 34.156 -11.445 1 92.31 687 TRP B CA 1
ATOM 11955 C C . TRP B 1 687 ? 24.531 34.562 -12.242 1 92.31 687 TRP B C 1
ATOM 11957 O O . TRP B 1 687 ? 24 35.656 -12.047 1 92.31 687 TRP B O 1
ATOM 11967 N N . ASP B 1 688 ? 24.109 33.656 -13.133 1 90.81 688 ASP B N 1
ATOM 11968 C CA . ASP B 1 688 ? 22.984 33.938 -14.023 1 90.81 688 ASP B CA 1
ATOM 11969 C C . ASP B 1 688 ? 21.859 32.938 -13.789 1 90.81 688 ASP B C 1
ATOM 11971 O O . ASP B 1 688 ? 21.984 31.766 -14.148 1 90.81 688 ASP B O 1
ATOM 11975 N N . ASN B 1 689 ? 20.781 33.375 -13.219 1 84.75 689 ASN B N 1
ATOM 11976 C CA . ASN B 1 689 ? 19.641 32.469 -13.016 1 84.75 689 ASN B CA 1
ATOM 11977 C C . ASN B 1 689 ? 18.578 32.688 -14.086 1 84.75 689 ASN B C 1
ATOM 11979 O O . ASN B 1 689 ? 17.453 32.188 -13.961 1 84.75 689 ASN B O 1
ATOM 11983 N N . GLY B 1 690 ? 18.984 33.406 -15.094 1 79.75 690 GLY B N 1
ATOM 11984 C CA . GLY B 1 690 ? 18.062 33.688 -16.188 1 79.75 690 GLY B CA 1
ATOM 11985 C C . GLY B 1 690 ? 17.344 35 -16.047 1 79.75 690 GLY B C 1
ATOM 11986 O O . GLY B 1 690 ? 16.953 35.625 -17.047 1 79.75 690 GLY B O 1
ATOM 11987 N N . PHE B 1 691 ? 17.109 35.5 -14.805 1 75 691 PHE B N 1
ATOM 11988 C CA . PHE B 1 691 ? 16.406 36.75 -14.562 1 75 691 PHE B CA 1
ATOM 11989 C C . PHE B 1 691 ? 17.391 37.875 -14.188 1 75 691 PHE B C 1
ATOM 11991 O O . PHE B 1 691 ? 17.219 39 -14.594 1 75 691 PHE B O 1
ATOM 11998 N N . ARG B 1 692 ? 18.25 37.344 -13.352 1 79.06 692 ARG B N 1
ATOM 11999 C CA . ARG B 1 692 ? 19.219 38.312 -12.844 1 79.06 692 ARG B CA 1
ATOM 12000 C C . ARG B 1 692 ? 20.641 37.812 -13.008 1 79.06 692 ARG B C 1
ATOM 12002 O O . ARG B 1 692 ? 20.906 36.625 -12.812 1 79.06 692 ARG B O 1
ATOM 12009 N N . LYS B 1 693 ? 21.406 38.719 -13.422 1 88.19 693 LYS B N 1
ATOM 12010 C CA . LYS B 1 693 ? 22.844 38.469 -13.469 1 88.19 693 LYS B CA 1
ATOM 12011 C C . LYS B 1 693 ? 23.578 39.219 -12.352 1 88.19 693 LYS B C 1
ATOM 12013 O O . LYS B 1 693 ? 23.469 40.438 -12.242 1 88.19 693 LYS B O 1
ATOM 12018 N N . THR B 1 694 ? 24.141 38.469 -11.484 1 89.88 694 THR B N 1
ATOM 12019 C CA . THR B 1 694 ? 24.859 39.062 -10.359 1 89.88 694 THR B CA 1
ATOM 12020 C C . THR B 1 694 ? 26.344 38.719 -10.422 1 89.88 694 THR B C 1
ATOM 12022 O O . THR B 1 694 ? 26.703 37.562 -10.617 1 89.88 694 THR B O 1
ATOM 12025 N N . VAL B 1 695 ? 27.094 39.75 -10.25 1 92.69 695 VAL B N 1
ATOM 12026 C CA . VAL B 1 695 ? 28.531 39.531 -10.188 1 92.69 695 VAL B CA 1
ATOM 12027 C C . VAL B 1 695 ? 28.984 39.375 -8.734 1 92.69 695 VAL B C 1
ATOM 12029 O O . VAL B 1 695 ? 28.734 40.25 -7.914 1 92.69 695 VAL B O 1
ATOM 12032 N N . ASN B 1 696 ? 29.5 38.281 -8.43 1 92.25 696 ASN B N 1
ATOM 12033 C CA . ASN B 1 696 ? 29.969 38 -7.074 1 92.25 696 ASN B CA 1
ATOM 12034 C C . ASN B 1 696 ? 31.5 38.031 -7.004 1 92.25 696 ASN B C 1
ATOM 12036 O O . ASN B 1 696 ? 32.156 37.594 -7.93 1 92.25 696 ASN B O 1
ATOM 12040 N N . ALA B 1 697 ? 32.031 38.594 -5.965 1 91.69 697 ALA B N 1
ATOM 12041 C CA . ALA B 1 697 ? 33.469 38.688 -5.758 1 91.69 697 ALA B CA 1
ATOM 12042 C C . ALA B 1 697 ? 34.031 37.344 -5.266 1 91.69 697 ALA B C 1
ATOM 12044 O O . ALA B 1 697 ? 34.562 37.25 -4.152 1 91.69 697 ALA B O 1
ATOM 12045 N N . GLN B 1 698 ? 33.906 36.344 -6.02 1 91.38 698 GLN B N 1
ATOM 12046 C CA . GLN B 1 698 ? 34.406 35 -5.75 1 91.38 698 GLN B CA 1
ATOM 12047 C C . GLN B 1 698 ? 35 34.344 -7.008 1 91.38 698 GLN B C 1
ATOM 12049 O O . GLN B 1 698 ? 34.469 34.531 -8.109 1 91.38 698 GLN B O 1
ATOM 12054 N N . SER B 1 699 ? 36.156 33.688 -6.848 1 90.88 699 SER B N 1
ATOM 12055 C CA . SER B 1 699 ? 36.75 32.938 -7.965 1 90.88 699 SER B CA 1
ATOM 12056 C C . SER B 1 699 ? 35.969 31.656 -8.242 1 90.88 699 SER B C 1
ATOM 12058 O O . SER B 1 699 ? 35.188 31.188 -7.398 1 90.88 699 SER B O 1
ATOM 12060 N N . MET B 1 700 ? 36.156 31.109 -9.422 1 91.5 700 MET B N 1
ATOM 12061 C CA . MET B 1 700 ? 35.531 29.844 -9.758 1 91.5 700 MET B CA 1
ATOM 12062 C C . MET B 1 700 ? 36 28.734 -8.82 1 91.5 700 MET B C 1
ATOM 12064 O O . MET B 1 700 ? 35.219 27.828 -8.477 1 91.5 700 MET B O 1
ATOM 12068 N N . ALA B 1 701 ? 37.188 28.844 -8.398 1 88.31 701 ALA B N 1
ATOM 12069 C CA . ALA B 1 701 ? 37.688 27.859 -7.453 1 88.31 701 ALA B CA 1
ATOM 12070 C C . ALA B 1 701 ? 37 27.969 -6.109 1 88.31 701 ALA B C 1
ATOM 12072 O O . ALA B 1 701 ? 36.719 26.953 -5.465 1 88.31 701 ALA B O 1
ATOM 12073 N N . ALA B 1 702 ? 36.75 29.172 -5.73 1 89.94 702 ALA B N 1
ATOM 12074 C CA . ALA B 1 702 ? 36.031 29.391 -4.473 1 89.94 702 ALA B CA 1
ATOM 12075 C C . ALA B 1 702 ? 34.594 28.875 -4.559 1 89.94 702 ALA B C 1
ATOM 12077 O O . ALA B 1 702 ? 34.094 28.312 -3.594 1 89.94 702 ALA B O 1
ATOM 12078 N N . VAL B 1 703 ? 34 29.078 -5.695 1 89.31 703 VAL B N 1
ATOM 12079 C CA . VAL B 1 703 ? 32.625 28.594 -5.918 1 89.31 703 VAL B CA 1
ATOM 12080 C C . VAL B 1 703 ? 32.625 27.062 -5.852 1 89.31 703 VAL B C 1
ATOM 12082 O O . VAL B 1 703 ? 31.734 26.469 -5.238 1 89.31 703 VAL B O 1
ATOM 12085 N N . GLU B 1 704 ? 33.531 26.516 -6.434 1 85.56 704 GLU B N 1
ATOM 12086 C CA . GLU B 1 704 ? 33.625 25.047 -6.418 1 85.56 704 GLU B CA 1
ATOM 12087 C C . GLU B 1 704 ? 33.812 24.516 -5 1 85.56 704 GLU B C 1
ATOM 12089 O O . GLU B 1 704 ? 33.25 23.469 -4.645 1 85.56 704 GLU B O 1
ATOM 12094 N N . GLU B 1 705 ? 34.531 25.266 -4.258 1 84.69 705 GLU B N 1
ATOM 12095 C CA . GLU B 1 705 ? 34.719 24.859 -2.865 1 84.69 705 GLU B CA 1
ATOM 12096 C C . GLU B 1 705 ? 33.438 24.953 -2.068 1 84.69 705 GLU B C 1
ATOM 12098 O O . GLU B 1 705 ? 33.125 24.078 -1.241 1 84.69 705 GLU B O 1
ATOM 12103 N N . ILE B 1 706 ? 32.719 25.938 -2.338 1 83.31 706 ILE B N 1
ATOM 12104 C CA . ILE B 1 706 ? 31.438 26.125 -1.66 1 83.31 706 ILE B CA 1
ATOM 12105 C C . ILE B 1 706 ? 30.484 24.984 -2.031 1 83.31 706 ILE B C 1
ATOM 12107 O O . ILE B 1 706 ? 29.828 24.406 -1.164 1 83.31 706 ILE B O 1
ATOM 12111 N N . VAL B 1 707 ? 30.484 24.672 -3.25 1 83.94 707 VAL B N 1
ATOM 12112 C CA . VAL B 1 707 ? 29.609 23.625 -3.748 1 83.94 707 VAL B CA 1
ATOM 12113 C C . VAL B 1 707 ? 30.031 22.281 -3.162 1 83.94 707 VAL B C 1
ATOM 12115 O O . VAL B 1 707 ? 29.188 21.469 -2.777 1 83.94 707 VAL B O 1
ATOM 12118 N N . ASN B 1 708 ? 31.281 22.141 -2.998 1 78.94 708 ASN B N 1
ATOM 12119 C CA . ASN B 1 708 ? 31.797 20.875 -2.465 1 78.94 708 ASN B CA 1
ATOM 12120 C C . ASN B 1 708 ? 31.531 20.75 -0.969 1 78.94 708 ASN B C 1
ATOM 12122 O O . ASN B 1 708 ? 31.531 19.641 -0.427 1 78.94 708 ASN B O 1
ATOM 12126 N N . ASN B 1 709 ? 31.312 21.891 -0.352 1 83 709 ASN B N 1
ATOM 12127 C CA . ASN B 1 709 ? 31.031 21.875 1.079 1 83 709 ASN B CA 1
ATOM 12128 C C . ASN B 1 709 ? 29.531 21.688 1.354 1 83 709 ASN B C 1
ATOM 12130 O O . ASN B 1 709 ? 29.141 21.453 2.498 1 83 709 ASN B O 1
ATOM 12134 N N . ASN B 1 710 ? 28.797 21.75 0.303 1 89.81 710 ASN B N 1
ATOM 12135 C CA . ASN B 1 710 ? 27.375 21.484 0.448 1 89.81 710 ASN B CA 1
ATOM 12136 C C . ASN B 1 710 ? 27.109 20.016 0.8 1 89.81 710 ASN B C 1
ATOM 12138 O O . ASN B 1 710 ? 27.984 19.172 0.622 1 89.81 710 ASN B O 1
ATOM 12142 N N . MET B 1 711 ? 25.969 19.812 1.33 1 93.94 711 MET B N 1
ATOM 12143 C CA . MET B 1 711 ? 25.578 18.422 1.588 1 93.94 711 MET B CA 1
ATOM 12144 C C . MET B 1 711 ? 25.234 17.703 0.288 1 93.94 711 MET B C 1
ATOM 12146 O O . MET B 1 711 ? 24.375 18.156 -0.473 1 93.94 711 MET B O 1
ATOM 12150 N N . GLU B 1 712 ? 25.969 16.562 0.069 1 94.38 712 GLU B N 1
ATOM 12151 C CA . GLU B 1 712 ? 25.766 15.789 -1.148 1 94.38 712 GLU B CA 1
ATOM 12152 C C . GLU B 1 712 ? 25.078 14.461 -0.846 1 94.38 712 GLU B C 1
ATOM 12154 O O . GLU B 1 712 ? 25.516 13.719 0.038 1 94.38 712 GLU B O 1
ATOM 12159 N N . PHE B 1 713 ? 24.031 14.219 -1.628 1 95.5 713 PHE B N 1
ATOM 12160 C CA . PHE B 1 713 ? 23.281 12.984 -1.414 1 95.5 713 PHE B CA 1
ATOM 12161 C C . PHE B 1 713 ? 23.297 12.117 -2.666 1 95.5 713 PHE B C 1
ATOM 12163 O O . PHE B 1 713 ? 23.219 12.625 -3.785 1 95.5 713 PHE B O 1
ATOM 12170 N N . ASP B 1 714 ? 23.453 10.844 -2.428 1 94.94 714 ASP B N 1
ATOM 12171 C CA . ASP B 1 714 ? 23.234 9.828 -3.451 1 94.94 714 ASP B CA 1
ATOM 12172 C C . ASP B 1 714 ? 22.203 8.797 -2.99 1 94.94 714 ASP B C 1
ATOM 12174 O O . ASP B 1 714 ? 21.734 8.844 -1.851 1 94.94 714 ASP B O 1
ATOM 12178 N N . PHE B 1 715 ? 21.781 7.969 -3.953 1 96.19 715 PHE B N 1
ATOM 12179 C CA . PHE B 1 715 ? 20.688 7.062 -3.613 1 96.19 715 PHE B CA 1
ATOM 12180 C C . PHE B 1 715 ? 20.984 5.652 -4.113 1 96.19 715 PHE B C 1
ATOM 12182 O O . PHE B 1 715 ? 21.422 5.473 -5.254 1 96.19 715 PHE B O 1
ATOM 12189 N N . ASP B 1 716 ? 20.812 4.695 -3.174 1 95.25 716 ASP B N 1
ATOM 12190 C CA . ASP B 1 716 ? 20.688 3.314 -3.633 1 95.25 716 ASP B CA 1
ATOM 12191 C C . ASP B 1 716 ? 19.297 3.051 -4.195 1 95.25 716 ASP B C 1
ATOM 12193 O O . ASP B 1 716 ? 18.297 3.541 -3.654 1 95.25 716 ASP B O 1
ATOM 12197 N N . VAL B 1 717 ? 19.266 2.312 -5.273 1 96.25 717 VAL B N 1
ATOM 12198 C CA . VAL B 1 717 ? 17.984 2.1 -5.945 1 96.25 717 VAL B CA 1
ATOM 12199 C C . VAL B 1 717 ? 17.688 0.604 -6.027 1 96.25 717 VAL B C 1
ATOM 12201 O O . VAL B 1 717 ? 18.562 -0.194 -6.363 1 96.25 717 VAL B O 1
ATOM 12204 N N . ARG B 1 718 ? 16.5 0.263 -5.656 1 95.75 718 ARG B N 1
ATOM 12205 C CA . ARG B 1 718 ? 15.961 -1.071 -5.887 1 95.75 718 ARG B CA 1
ATOM 12206 C C . ARG B 1 718 ? 14.672 -1.001 -6.695 1 95.75 718 ARG B C 1
ATOM 12208 O O . ARG B 1 718 ? 13.945 -0.006 -6.633 1 95.75 718 ARG B O 1
ATOM 12215 N N . ARG B 1 719 ? 14.375 -1.976 -7.477 1 94.56 719 ARG B N 1
ATOM 12216 C CA . ARG B 1 719 ? 13.148 -2.055 -8.266 1 94.56 719 ARG B CA 1
ATOM 12217 C C . ARG B 1 719 ? 12.367 -3.322 -7.941 1 94.56 719 ARG B C 1
ATOM 12219 O O . ARG B 1 719 ? 12.961 -4.344 -7.582 1 94.56 719 ARG B O 1
ATOM 12226 N N . TYR B 1 720 ? 11.008 -3.193 -8.055 1 92.81 720 TYR B N 1
ATOM 12227 C CA . TYR B 1 720 ? 10.125 -4.309 -7.727 1 92.81 720 TYR B CA 1
ATOM 12228 C C . TYR B 1 720 ? 9.539 -4.93 -8.992 1 92.81 720 TYR B C 1
ATOM 12230 O O . TYR B 1 720 ? 9.062 -4.219 -9.875 1 92.81 720 TYR B O 1
ATOM 12238 N N . GLY B 1 721 ? 9.656 -6.223 -9.047 1 91.69 721 GLY B N 1
ATOM 12239 C CA . GLY B 1 721 ? 9.125 -6.93 -10.203 1 91.69 721 GLY B CA 1
ATOM 12240 C C . GLY B 1 721 ? 9.414 -8.414 -10.172 1 91.69 721 GLY B C 1
ATOM 12241 O O . GLY B 1 721 ? 9.703 -8.977 -9.109 1 91.69 721 GLY B O 1
ATOM 12242 N N . TYR B 1 722 ? 9.141 -9.039 -11.398 1 92.38 722 TYR B N 1
ATOM 12243 C CA . TYR B 1 722 ? 9.352 -10.477 -11.531 1 92.38 722 TYR B CA 1
ATOM 12244 C C . TYR B 1 722 ? 10.789 -10.781 -11.914 1 92.38 722 TYR B C 1
ATOM 12246 O O . TYR B 1 722 ? 11.383 -10.086 -12.742 1 92.38 722 TYR B O 1
ATOM 12254 N N . GLY B 1 723 ? 11.281 -11.688 -11.211 1 93.88 723 GLY B N 1
ATOM 12255 C CA . GLY B 1 723 ? 12.633 -12.125 -11.508 1 93.88 723 GLY B CA 1
ATOM 12256 C C . GLY B 1 723 ? 12.984 -13.453 -10.852 1 93.88 723 GLY B C 1
ATOM 12257 O O . GLY B 1 723 ? 12.117 -14.125 -10.297 1 93.88 723 GLY B O 1
ATOM 12258 N N . THR B 1 724 ? 14.266 -13.898 -11.117 1 93.56 724 THR B N 1
ATOM 12259 C CA . THR B 1 724 ? 14.742 -15.172 -10.594 1 93.56 724 THR B CA 1
ATOM 12260 C C . THR B 1 724 ? 15.859 -14.953 -9.578 1 93.56 724 THR B C 1
ATOM 12262 O O . THR B 1 724 ? 16.312 -13.82 -9.383 1 93.56 724 THR B O 1
ATOM 12265 N N . GLY B 1 725 ? 16.125 -15.992 -8.805 1 91.44 725 GLY B N 1
ATOM 12266 C CA . GLY B 1 725 ? 17.297 -15.969 -7.945 1 91.44 725 GLY B CA 1
ATOM 12267 C C . GLY B 1 725 ? 16.969 -15.664 -6.496 1 91.44 725 GLY B C 1
ATOM 12268 O O . GLY B 1 725 ? 17.859 -15.539 -5.66 1 91.44 725 GLY B O 1
ATOM 12269 N N . ARG B 1 726 ? 15.789 -15.438 -6.211 1 88 726 ARG B N 1
ATOM 12270 C CA . ARG B 1 726 ? 15.414 -15.156 -4.828 1 88 726 ARG B CA 1
ATOM 12271 C C . ARG B 1 726 ? 15.297 -16.453 -4.023 1 88 726 ARG B C 1
ATOM 12273 O O . ARG B 1 726 ? 14.633 -17.391 -4.449 1 88 726 ARG B O 1
ATOM 12280 N N . PRO B 1 727 ? 15.898 -16.453 -2.885 1 85.94 727 PRO B N 1
ATOM 12281 C CA . PRO B 1 727 ? 15.898 -17.688 -2.102 1 85.94 727 PRO B CA 1
ATOM 12282 C C . PRO B 1 727 ? 14.539 -18 -1.484 1 85.94 727 PRO B C 1
ATOM 12284 O O . PRO B 1 727 ? 13.898 -17.109 -0.907 1 85.94 727 PRO B O 1
ATOM 12287 N N . ARG B 1 728 ? 14.023 -19.219 -1.669 1 81.69 728 ARG B N 1
ATOM 12288 C CA . ARG B 1 728 ? 12.812 -19.734 -1.054 1 81.69 728 ARG B CA 1
ATOM 12289 C C . ARG B 1 728 ? 12.914 -21.25 -0.845 1 81.69 728 ARG B C 1
ATOM 12291 O O . ARG B 1 728 ? 13.68 -21.922 -1.535 1 81.69 728 ARG B O 1
ATOM 12298 N N . LYS B 1 729 ? 12.125 -21.766 0.124 1 82.25 729 LYS B N 1
ATOM 12299 C CA . LYS B 1 729 ? 12.172 -23.172 0.476 1 82.25 729 LYS B CA 1
ATOM 12300 C C . LYS B 1 729 ? 11.727 -24.047 -0.693 1 82.25 729 LYS B C 1
ATOM 12302 O O . LYS B 1 729 ? 12.305 -25.109 -0.934 1 82.25 729 LYS B O 1
ATOM 12307 N N . THR B 1 730 ? 10.742 -23.656 -1.374 1 83.25 730 THR B N 1
ATOM 12308 C CA . THR B 1 730 ? 10.258 -24.422 -2.512 1 83.25 730 THR B CA 1
ATOM 12309 C C . THR B 1 730 ? 11.297 -24.469 -3.623 1 83.25 730 THR B C 1
ATOM 12311 O O . THR B 1 730 ? 11.422 -25.484 -4.324 1 83.25 730 THR B O 1
ATOM 12314 N N . LEU B 1 731 ? 12 -23.438 -3.814 1 87.88 731 LEU B N 1
ATOM 12315 C CA . LEU B 1 731 ? 13.07 -23.391 -4.809 1 87.88 731 LEU B CA 1
ATOM 12316 C C . LEU B 1 731 ? 14.188 -24.375 -4.441 1 87.88 731 LEU B C 1
ATOM 12318 O O . LEU B 1 731 ? 14.703 -25.094 -5.301 1 87.88 731 LEU B O 1
ATOM 12322 N N . THR B 1 732 ? 14.555 -24.375 -3.168 1 91.5 732 THR B N 1
ATOM 12323 C CA . THR B 1 732 ? 15.594 -25.297 -2.713 1 91.5 732 THR B CA 1
ATOM 12324 C C . THR B 1 732 ? 15.172 -26.734 -2.926 1 91.5 732 THR B C 1
ATOM 12326 O O . THR B 1 732 ? 15.969 -27.562 -3.363 1 91.5 732 THR B O 1
ATOM 12329 N N . PHE B 1 733 ? 13.969 -27.047 -2.633 1 90.44 733 PHE B N 1
ATOM 12330 C CA . PHE B 1 733 ? 13.445 -28.391 -2.854 1 90.44 733 PHE B CA 1
ATOM 12331 C C . PHE B 1 733 ? 13.523 -28.766 -4.328 1 90.44 733 PHE B C 1
ATOM 12333 O O . PHE B 1 733 ? 13.961 -29.859 -4.668 1 90.44 733 PHE B O 1
ATOM 12340 N N . ALA B 1 734 ? 13.047 -27.859 -5.156 1 91.81 734 ALA B N 1
ATOM 12341 C CA . ALA B 1 734 ? 13.07 -28.125 -6.59 1 91.81 734 ALA B CA 1
ATOM 12342 C C . ALA B 1 734 ? 14.5 -28.344 -7.086 1 91.81 734 ALA B C 1
ATOM 12344 O O . ALA B 1 734 ? 14.75 -29.219 -7.91 1 91.81 734 ALA B O 1
ATOM 12345 N N . LEU B 1 735 ? 15.43 -27.625 -6.574 1 94.88 735 LEU B N 1
ATOM 12346 C CA . LEU B 1 735 ? 16.828 -27.766 -6.957 1 94.88 735 LEU B CA 1
ATOM 12347 C C . LEU B 1 735 ? 17.375 -29.125 -6.512 1 94.88 735 LEU B C 1
ATOM 12349 O O . LEU B 1 735 ? 18.125 -29.766 -7.254 1 94.88 735 LEU B O 1
ATOM 12353 N N . VAL B 1 736 ? 16.984 -29.516 -5.344 1 94.94 736 VAL B N 1
ATOM 12354 C CA . VAL B 1 736 ? 17.422 -30.812 -4.836 1 94.94 736 VAL B CA 1
ATOM 12355 C C . VAL B 1 736 ? 16.906 -31.922 -5.742 1 94.94 736 VAL B C 1
ATOM 12357 O O . VAL B 1 736 ? 17.625 -32.875 -6.035 1 94.94 736 VAL B O 1
ATOM 12360 N N . MET B 1 737 ? 15.672 -31.781 -6.176 1 94.38 737 MET B N 1
ATOM 12361 C CA . MET B 1 737 ? 15.109 -32.812 -7.062 1 94.38 737 MET B CA 1
ATOM 12362 C C . MET B 1 737 ? 15.867 -32.844 -8.383 1 94.38 737 MET B C 1
ATOM 12364 O O . MET B 1 737 ? 16.062 -33.938 -8.953 1 94.38 737 MET B O 1
ATOM 12368 N N . MET B 1 738 ? 16.297 -31.75 -8.891 1 96.38 738 MET B N 1
ATOM 12369 C CA . MET B 1 738 ? 17.078 -31.719 -10.117 1 96.38 738 MET B CA 1
ATOM 12370 C C . MET B 1 738 ? 18.453 -32.344 -9.898 1 96.38 738 MET B C 1
ATOM 12372 O O . MET B 1 738 ? 18.984 -33.031 -10.773 1 96.38 738 MET B O 1
ATOM 12376 N N . VAL B 1 739 ? 19.016 -32.125 -8.727 1 96.69 739 VAL B N 1
ATOM 12377 C CA . VAL B 1 739 ? 20.328 -32.719 -8.414 1 96.69 739 VAL B CA 1
ATOM 12378 C C . VAL B 1 739 ? 20.203 -34.219 -8.305 1 96.69 739 VAL B C 1
ATOM 12380 O O . VAL B 1 739 ? 21.109 -34.969 -8.719 1 96.69 739 VAL B O 1
ATOM 12383 N N . VAL B 1 740 ? 19.125 -34.656 -7.777 1 96.5 740 VAL B N 1
ATOM 12384 C CA . VAL B 1 740 ? 18.891 -36.094 -7.695 1 96.5 740 VAL B CA 1
ATOM 12385 C C . VAL B 1 740 ? 18.828 -36.688 -9.102 1 96.5 740 VAL B C 1
ATOM 12387 O O . VAL B 1 740 ? 19.453 -37.719 -9.359 1 96.5 740 VAL B O 1
ATOM 12390 N N . TYR B 1 741 ? 18.172 -36.062 -10.016 1 96.56 741 TYR B N 1
ATOM 12391 C CA . TYR B 1 741 ? 18.109 -36.531 -11.398 1 96.56 741 TYR B CA 1
ATOM 12392 C C . TYR B 1 741 ? 19.516 -36.531 -12.016 1 96.56 741 TYR B C 1
ATOM 12394 O O . TYR B 1 741 ? 19.906 -37.531 -12.609 1 96.56 741 TYR B O 1
ATOM 12402 N N . LEU B 1 742 ? 20.219 -35.469 -11.812 1 96.44 742 LEU B N 1
ATOM 12403 C CA . LEU B 1 742 ? 21.562 -35.406 -12.367 1 96.44 742 LEU B CA 1
ATOM 12404 C C . LEU B 1 742 ? 22.469 -36.469 -11.734 1 96.44 742 LEU B C 1
ATOM 12406 O O . LEU B 1 742 ? 23.328 -37.031 -12.414 1 96.44 742 LEU B O 1
ATOM 12410 N N . GLY B 1 743 ? 22.281 -36.656 -10.438 1 95.94 743 GLY B N 1
ATOM 12411 C CA . GLY B 1 743 ? 23.031 -37.719 -9.766 1 95.94 743 GLY B CA 1
ATOM 12412 C C . GLY B 1 743 ? 22.781 -39.094 -10.367 1 95.94 743 GLY B C 1
ATOM 12413 O O . GLY B 1 743 ? 23.719 -39.875 -10.531 1 95.94 743 GLY B O 1
ATOM 12414 N N . ILE B 1 744 ? 21.516 -39.344 -10.773 1 95.19 744 ILE B N 1
ATOM 12415 C CA . ILE B 1 744 ? 21.156 -40.625 -11.406 1 95.19 744 ILE B CA 1
ATOM 12416 C C . ILE B 1 744 ? 21.891 -40.75 -12.742 1 95.19 744 ILE B C 1
ATOM 12418 O O . ILE B 1 744 ? 22.453 -41.812 -13.047 1 95.19 744 ILE B O 1
ATOM 12422 N N . VAL B 1 745 ? 21.891 -39.719 -13.484 1 94.12 745 VAL B N 1
ATOM 12423 C CA . VAL B 1 745 ? 22.531 -39.75 -14.789 1 94.12 745 VAL B CA 1
ATOM 12424 C C . VAL B 1 745 ? 24.047 -39.938 -14.617 1 94.12 745 VAL B C 1
ATOM 12426 O O . VAL B 1 745 ? 24.672 -40.688 -15.383 1 94.12 745 VAL B O 1
ATOM 12429 N N . VAL B 1 746 ? 24.609 -39.344 -13.625 1 93.69 746 VAL B N 1
ATOM 12430 C CA . VAL B 1 746 ? 26.031 -39.469 -13.367 1 93.69 746 VAL B CA 1
ATOM 12431 C C . VAL B 1 746 ? 26.359 -40.906 -12.938 1 93.69 746 VAL B C 1
ATOM 12433 O O . VAL B 1 746 ? 27.344 -41.5 -13.406 1 93.69 746 VAL B O 1
ATOM 12436 N N . VAL B 1 747 ? 25.562 -41.406 -12.016 1 92.38 747 VAL B N 1
ATOM 12437 C CA . VAL B 1 747 ? 25.781 -42.781 -11.578 1 92.38 747 VAL B CA 1
ATOM 12438 C C . VAL B 1 747 ? 25.688 -43.719 -12.773 1 92.38 747 VAL B C 1
ATOM 12440 O O . VAL B 1 747 ? 26.484 -44.656 -12.891 1 92.38 747 VAL B O 1
ATOM 12443 N N . TYR B 1 748 ? 24.672 -43.469 -13.625 1 90.06 748 TYR B N 1
ATOM 12444 C CA . TYR B 1 748 ? 24.531 -44.25 -14.844 1 90.06 748 TYR B CA 1
ATOM 12445 C C . TYR B 1 748 ? 25.766 -44.125 -15.734 1 90.06 748 TYR B C 1
ATOM 12447 O O . TYR B 1 748 ? 26.281 -45.125 -16.234 1 90.06 748 TYR B O 1
ATOM 12455 N N . ALA B 1 749 ? 26.203 -42.938 -15.906 1 87.62 749 ALA B N 1
ATOM 12456 C CA . ALA B 1 749 ? 27.375 -42.688 -16.734 1 87.62 749 ALA B CA 1
ATOM 12457 C C . ALA B 1 749 ? 28.625 -43.344 -16.156 1 87.62 749 ALA B C 1
ATOM 12459 O O . ALA B 1 749 ? 29.438 -43.906 -16.891 1 87.62 749 ALA B O 1
ATOM 12460 N N . LEU B 1 750 ? 28.797 -43.312 -14.891 1 88.06 750 LEU B N 1
ATOM 12461 C CA . LEU B 1 750 ? 29.953 -43.938 -14.227 1 88.06 750 LEU B CA 1
ATOM 12462 C C . LEU B 1 750 ? 29.891 -45.469 -14.336 1 88.06 750 LEU B C 1
ATOM 12464 O O . LEU B 1 750 ? 30.922 -46.094 -14.516 1 88.06 750 LEU B O 1
ATOM 12468 N N . ALA B 1 751 ? 28.641 -45.938 -14.203 1 83.12 751 ALA B N 1
ATOM 12469 C CA . ALA B 1 751 ? 28.484 -47.375 -14.344 1 83.12 751 ALA B CA 1
ATOM 12470 C C . ALA B 1 751 ? 28.844 -47.844 -15.75 1 83.12 751 ALA B C 1
ATOM 12472 O O . ALA B 1 751 ? 29.562 -48.844 -15.922 1 83.12 751 ALA B O 1
ATOM 12473 N N . VAL B 1 752 ? 28.375 -47.125 -16.688 1 80.56 752 VAL B N 1
ATOM 12474 C CA . VAL B 1 752 ? 28.656 -47.469 -18.078 1 80.56 752 VAL B CA 1
ATOM 12475 C C . VAL B 1 752 ? 30.141 -47.219 -18.375 1 80.56 752 VAL B C 1
ATOM 12477 O O . VAL B 1 752 ? 30.797 -48.062 -18.984 1 80.56 752 VAL B O 1
ATOM 12480 N N . GLY B 1 753 ? 30.672 -46.062 -17.969 1 78.06 753 GLY B N 1
ATOM 12481 C CA . GLY B 1 753 ? 32.062 -45.719 -18.172 1 78.06 753 GLY B CA 1
ATOM 12482 C C . GLY B 1 753 ? 33 -46.688 -17.453 1 78.06 753 GLY B C 1
ATOM 12483 O O . GLY B 1 753 ? 34.031 -47.094 -18.016 1 78.06 753 GLY B O 1
ATOM 12484 N N . GLY B 1 754 ? 32.719 -47 -16.25 1 78.12 754 GLY B N 1
ATOM 12485 C CA . GLY B 1 754 ? 33.531 -47.938 -15.5 1 78.12 754 GLY B CA 1
ATOM 12486 C C . GLY B 1 754 ? 33.562 -49.312 -16.141 1 78.12 754 GLY B C 1
ATOM 12487 O O . GLY B 1 754 ? 34.625 -49.938 -16.172 1 78.12 754 GLY B O 1
ATOM 12488 N N . ALA B 1 755 ? 32.438 -49.781 -16.609 1 75.56 755 ALA B N 1
ATOM 12489 C CA . ALA B 1 755 ? 32.406 -51.062 -17.297 1 75.56 755 ALA B CA 1
ATOM 12490 C C . ALA B 1 755 ? 33.312 -51.062 -18.531 1 75.56 755 ALA B C 1
ATOM 12492 O O . ALA B 1 755 ? 34 -52.031 -18.812 1 75.56 755 ALA B O 1
ATOM 12493 N N . HIS B 1 756 ? 33.281 -49.906 -19.141 1 74.56 756 HIS B N 1
ATOM 12494 C CA . HIS B 1 756 ? 34.156 -49.781 -20.312 1 74.56 756 HIS B CA 1
ATOM 12495 C C . HIS B 1 756 ? 35.625 -49.781 -19.891 1 74.56 756 HIS B C 1
ATOM 12497 O O . HIS B 1 756 ? 36.469 -50.375 -20.578 1 74.56 756 HIS B O 1
ATOM 12503 N N . LEU B 1 757 ? 35.938 -49.125 -18.844 1 76.56 757 LEU B N 1
ATOM 12504 C CA . LEU B 1 757 ? 37.312 -49.094 -18.375 1 76.56 757 LEU B CA 1
ATOM 12505 C C . LEU B 1 757 ? 37.781 -50.469 -17.938 1 76.56 757 LEU B C 1
ATOM 12507 O O . LEU B 1 757 ? 38.938 -50.844 -18.203 1 76.56 757 LEU B O 1
ATOM 12511 N N . LEU B 1 758 ? 36.969 -51.125 -17.312 1 75.31 758 LEU B N 1
ATOM 12512 C CA . LEU B 1 758 ? 37.312 -52.5 -16.891 1 75.31 758 LEU B CA 1
ATOM 12513 C C . LEU B 1 758 ? 37.562 -53.375 -18.094 1 75.31 758 LEU B C 1
ATOM 12515 O O . LEU B 1 758 ? 38.469 -54.219 -18.062 1 75.31 758 LEU B O 1
ATOM 12519 N N . GLU B 1 759 ? 36.781 -53.188 -19.109 1 71.94 759 GLU B N 1
ATOM 12520 C CA . GLU B 1 759 ? 37 -53.938 -20.344 1 71.94 759 GLU B CA 1
ATOM 12521 C C . GLU B 1 759 ? 38.344 -53.594 -20.969 1 71.94 759 GLU B C 1
ATOM 12523 O O . GLU B 1 759 ? 39.062 -54.469 -21.484 1 71.94 759 GLU B O 1
ATOM 12528 N N . LEU B 1 760 ? 38.625 -52.375 -20.891 1 71.75 760 LEU B N 1
ATOM 12529 C CA . LEU B 1 760 ? 39.875 -51.938 -21.484 1 71.75 760 LEU B CA 1
ATOM 12530 C C . LEU B 1 760 ? 41.094 -52.5 -20.734 1 71.75 760 LEU B C 1
ATOM 12532 O O . LEU B 1 760 ? 42.094 -52.812 -21.328 1 71.75 760 LEU B O 1
ATOM 12536 N N . VAL B 1 761 ? 41.031 -52.625 -19.406 1 72.56 761 VAL B N 1
ATOM 12537 C CA . VAL B 1 761 ? 42.156 -53.094 -18.594 1 72.56 761 VAL B CA 1
ATOM 12538 C C . VAL B 1 761 ? 42.156 -54.625 -18.578 1 72.56 761 VAL B C 1
ATOM 12540 O O . VAL B 1 761 ? 43.094 -55.25 -18.078 1 72.56 761 VAL B O 1
ATOM 12543 N N . GLY B 1 762 ? 41.469 -55.406 -19.359 1 64.06 762 GLY B N 1
ATOM 12544 C CA . GLY B 1 762 ? 41.469 -56.844 -19.562 1 64.06 762 GLY B CA 1
ATOM 12545 C C . GLY B 1 762 ? 40.844 -57.625 -18.391 1 64.06 762 GLY B C 1
ATOM 12546 O O . GLY B 1 762 ? 41 -58.844 -18.297 1 64.06 762 GLY B O 1
ATOM 12547 N N . VAL B 1 763 ? 40.844 -57.188 -17.406 1 59.28 763 VAL B N 1
ATOM 12548 C CA . VAL B 1 763 ? 40.469 -57.906 -16.203 1 59.28 763 VAL B CA 1
ATOM 12549 C C . VAL B 1 763 ? 39 -58.344 -16.297 1 59.28 763 VAL B C 1
ATOM 12551 O O . VAL B 1 763 ? 38.625 -59.406 -15.766 1 59.28 763 VAL B O 1
ATOM 12554 N N . GLY B 1 764 ? 38.281 -57.688 -16.938 1 54.12 764 GLY B N 1
ATOM 12555 C CA . GLY B 1 764 ? 36.906 -58.062 -16.938 1 54.12 764 GLY B CA 1
ATOM 12556 C C . GLY B 1 764 ? 36.375 -58.469 -18.312 1 54.12 764 GLY B C 1
ATOM 12557 O O . GLY B 1 764 ? 37 -58.125 -19.328 1 54.12 764 GLY B O 1
ATOM 12558 N N . GLY B 1 765 ? 35.906 -59.781 -18.453 1 52.16 765 GLY B N 1
ATOM 12559 C CA . GLY B 1 765 ? 35.312 -60.156 -19.734 1 52.16 765 GLY B CA 1
ATOM 12560 C C . GLY B 1 765 ? 34.562 -59 -20.391 1 52.16 765 GLY B C 1
ATOM 12561 O O . GLY B 1 765 ? 34.281 -58 -19.75 1 52.16 765 GLY B O 1
ATOM 12562 N N . PRO B 1 766 ? 34.812 -58.906 -21.797 1 50.62 766 PRO B N 1
ATOM 12563 C CA . PRO B 1 766 ? 34.094 -57.812 -22.484 1 50.62 766 PRO B CA 1
ATOM 12564 C C . PRO B 1 766 ? 32.781 -57.438 -21.766 1 50.62 766 PRO B C 1
ATOM 12566 O O . PRO B 1 766 ? 31.922 -58.281 -21.531 1 50.62 766 PRO B O 1
ATOM 12569 N N . THR B 1 767 ? 33 -56.812 -20.859 1 49.34 767 THR B N 1
ATOM 12570 C CA . THR B 1 767 ? 31.812 -56.375 -20.141 1 49.34 767 THR B CA 1
ATOM 12571 C C . THR B 1 767 ? 30.734 -55.938 -21.125 1 49.34 767 THR B C 1
ATOM 12573 O O . THR B 1 767 ? 30.906 -54.938 -21.859 1 49.34 767 THR B O 1
ATOM 12576 N N . ARG B 1 768 ? 30.094 -56.906 -22 1 47.56 768 ARG B N 1
ATOM 12577 C CA . ARG B 1 768 ? 29.125 -57.406 -22.969 1 47.56 768 ARG B CA 1
ATOM 12578 C C . ARG B 1 768 ? 27.984 -56.406 -23.172 1 47.56 768 ARG B C 1
ATOM 12580 O O . ARG B 1 768 ? 27.422 -56.312 -24.266 1 47.56 768 ARG B O 1
ATOM 12587 N N . VAL B 1 769 ? 27.219 -55.906 -22.078 1 48.94 769 VAL B N 1
ATOM 12588 C CA . VAL B 1 769 ? 25.797 -55.688 -21.875 1 48.94 769 VAL B CA 1
ATOM 12589 C C . VAL B 1 769 ? 25.422 -54.25 -22.25 1 48.94 769 VAL B C 1
ATOM 12591 O O . VAL B 1 769 ? 24.25 -53.938 -22.453 1 48.94 769 VAL B O 1
ATOM 12594 N N . LEU B 1 770 ? 26.406 -53.281 -22.547 1 55.94 770 LEU B N 1
ATOM 12595 C CA . LEU B 1 770 ? 25.922 -51.938 -22.312 1 55.94 770 LEU B CA 1
ATOM 12596 C C . LEU B 1 770 ? 25.312 -51.375 -23.578 1 55.94 770 LEU B C 1
ATOM 12598 O O . LEU B 1 770 ? 24.625 -50.344 -23.531 1 55.94 770 LEU B O 1
ATOM 12602 N N . SER B 1 771 ? 25.391 -52 -24.719 1 73 771 SER B N 1
ATOM 12603 C CA . SER B 1 771 ? 24.766 -51.281 -25.828 1 73 771 SER B CA 1
ATOM 12604 C C . SER B 1 771 ? 23.906 -52.188 -26.688 1 73 771 SER B C 1
ATOM 12606 O O . SER B 1 771 ? 24.188 -52.406 -27.875 1 73 771 SER B O 1
ATOM 12608 N N . VAL B 1 772 ? 22.953 -52.844 -25.953 1 82.25 772 VAL B N 1
ATOM 12609 C CA . VAL B 1 772 ? 22 -53.656 -26.688 1 82.25 772 VAL B CA 1
ATOM 12610 C C . VAL B 1 772 ? 21.141 -52.781 -27.594 1 82.25 772 VAL B C 1
ATOM 12612 O O . VAL B 1 772 ? 20.531 -51.812 -27.125 1 82.25 772 VAL B O 1
ATOM 12615 N N . VAL B 1 773 ? 21.125 -52.969 -28.844 1 82.25 773 VAL B N 1
ATOM 12616 C CA . VAL B 1 773 ? 20.578 -52.062 -29.844 1 82.25 773 VAL B CA 1
ATOM 12617 C C . VAL B 1 773 ? 19.078 -52.312 -30.016 1 82.25 773 VAL B C 1
ATOM 12619 O O . VAL B 1 773 ? 18.266 -51.406 -29.969 1 82.25 773 VAL B O 1
ATOM 12622 N N . PRO B 1 774 ? 18.688 -53.625 -30.156 1 87.12 774 PRO B N 1
ATOM 12623 C CA . PRO B 1 774 ? 17.266 -53.812 -30.438 1 87.12 774 PRO B CA 1
ATOM 12624 C C . PRO B 1 774 ? 16.391 -53.625 -29.219 1 87.12 774 PRO B C 1
ATOM 12626 O O . PRO B 1 774 ? 16.891 -53.531 -28.094 1 87.12 774 PRO B O 1
ATOM 12629 N N . TRP B 1 775 ? 15.031 -53.406 -29.406 1 91.12 775 TRP B N 1
ATOM 12630 C CA . TRP B 1 775 ? 13.969 -53.375 -28.406 1 91.12 775 TRP B CA 1
ATOM 12631 C C . TRP B 1 775 ? 14.016 -52.094 -27.609 1 91.12 775 TRP B C 1
ATOM 12633 O O . TRP B 1 775 ? 13.766 -52.094 -26.391 1 91.12 775 TRP B O 1
ATOM 12643 N N . SER B 1 776 ? 14.445 -51.062 -28.234 1 86 776 SER B N 1
ATOM 12644 C CA . SER B 1 776 ? 14.438 -49.75 -27.594 1 86 776 SER B CA 1
ATOM 12645 C C . SER B 1 776 ? 13.031 -49.156 -27.547 1 86 776 SER B C 1
ATOM 12647 O O . SER B 1 776 ? 12.719 -48.344 -26.672 1 86 776 SER B O 1
ATOM 12649 N N . ASP B 1 777 ? 12.266 -49.531 -28.438 1 88.62 777 ASP B N 1
ATOM 12650 C CA . ASP B 1 777 ? 10.867 -49.125 -28.469 1 88.62 777 ASP B CA 1
ATOM 12651 C C . ASP B 1 777 ? 9.938 -50.25 -28.078 1 88.62 777 ASP B C 1
ATOM 12653 O O . ASP B 1 777 ? 10.258 -51.438 -28.312 1 88.62 777 ASP B O 1
ATOM 12657 N N . LEU B 1 778 ? 8.859 -49.844 -27.438 1 90.75 778 LEU B N 1
ATOM 12658 C CA . LEU B 1 778 ? 7.887 -50.844 -26.984 1 90.75 778 LEU B CA 1
ATOM 12659 C C . LEU B 1 778 ? 7.387 -51.688 -28.141 1 90.75 778 LEU B C 1
ATOM 12661 O O . LEU B 1 778 ? 7.16 -52.875 -27.984 1 90.75 778 LEU B O 1
ATOM 12665 N N . GLN B 1 779 ? 7.273 -51.125 -29.312 1 90.69 779 GLN B N 1
ATOM 12666 C CA . GLN B 1 779 ? 6.789 -51.844 -30.484 1 90.69 779 GLN B CA 1
ATOM 12667 C C . GLN B 1 779 ? 7.758 -52.969 -30.891 1 90.69 779 GLN B C 1
ATOM 12669 O O . GLN B 1 779 ? 7.336 -54.031 -31.344 1 90.69 779 GLN B O 1
ATOM 12674 N N . ASP B 1 780 ? 8.992 -52.719 -30.703 1 91 780 ASP B N 1
ATOM 12675 C CA . ASP B 1 780 ? 10.008 -53.719 -31.016 1 91 780 ASP B CA 1
ATOM 12676 C C . ASP B 1 780 ? 9.891 -54.938 -30.094 1 91 780 ASP B C 1
ATOM 12678 O O . ASP B 1 780 ? 10.125 -56.062 -30.516 1 91 780 ASP B O 1
ATOM 12682 N N . LEU B 1 781 ? 9.594 -54.625 -28.922 1 92.94 781 LEU B N 1
ATOM 12683 C CA . LEU B 1 781 ? 9.43 -55.719 -27.953 1 92.94 781 LEU B CA 1
ATOM 12684 C C . LEU B 1 781 ? 8.227 -56.594 -28.312 1 92.94 781 LEU B C 1
ATOM 12686 O O . LEU B 1 781 ? 8.273 -57.812 -28.219 1 92.94 781 LEU B O 1
ATOM 12690 N N . VAL B 1 782 ? 7.18 -55.938 -28.734 1 92.5 782 VAL B N 1
ATOM 12691 C CA . VAL B 1 782 ? 5.973 -56.688 -29.125 1 92.5 782 VAL B CA 1
ATOM 12692 C C . VAL B 1 782 ? 6.25 -57.531 -30.359 1 92.5 782 VAL B C 1
ATOM 12694 O O . VAL B 1 782 ? 5.797 -58.656 -30.469 1 92.5 782 VAL B O 1
ATOM 12697 N N . VAL B 1 783 ? 7.012 -57 -31.266 1 92.25 783 VAL B N 1
ATOM 12698 C CA . VAL B 1 783 ? 7.371 -57.75 -32.469 1 92.25 783 VAL B CA 1
ATOM 12699 C C . VAL B 1 783 ? 8.258 -58.938 -32.094 1 92.25 783 VAL B C 1
ATOM 12701 O O . VAL B 1 783 ? 8.117 -60 -32.688 1 92.25 783 VAL B O 1
ATOM 12704 N N . LEU B 1 784 ? 9.156 -58.688 -31.172 1 93.88 784 LEU B N 1
ATOM 12705 C CA . LEU B 1 784 ? 9.984 -59.812 -30.688 1 93.88 784 LEU B CA 1
ATOM 12706 C C . LEU B 1 784 ? 9.125 -60.906 -30.094 1 93.88 784 LEU B C 1
ATOM 12708 O O . LEU B 1 784 ? 9.367 -62.094 -30.328 1 93.88 784 LEU B O 1
ATOM 12712 N N . ALA B 1 785 ? 8.195 -60.562 -29.297 1 93.69 785 ALA B N 1
ATOM 12713 C CA . ALA B 1 785 ? 7.277 -61.531 -28.703 1 93.69 785 ALA B CA 1
ATOM 12714 C C . ALA B 1 785 ? 6.504 -62.281 -29.797 1 93.69 785 ALA B C 1
ATOM 12716 O O . ALA B 1 785 ? 6.316 -63.5 -29.703 1 93.69 785 ALA B O 1
ATOM 12717 N N . LEU B 1 786 ? 6.16 -61.594 -30.844 1 91.5 786 LEU B N 1
ATOM 12718 C CA . LEU B 1 786 ? 5.398 -62.156 -31.953 1 91.5 786 LEU B CA 1
ATOM 12719 C C . LEU B 1 786 ? 6.238 -63.156 -32.719 1 91.5 786 LEU B C 1
ATOM 12721 O O . LEU B 1 786 ? 5.707 -64.125 -33.281 1 91.5 786 LEU B O 1
ATOM 12725 N N . LYS B 1 787 ? 7.477 -62.969 -32.719 1 91.56 787 LYS B N 1
ATOM 12726 C CA . LYS B 1 787 ? 8.375 -63.844 -33.5 1 91.56 787 LYS B CA 1
ATOM 12727 C C . LYS B 1 787 ? 8.836 -65 -32.688 1 91.56 787 LYS B C 1
ATOM 12729 O O . LYS B 1 787 ? 9.477 -65.938 -33.188 1 91.56 787 LYS B O 1
ATOM 12734 N N . THR B 1 788 ? 8.5 -65.062 -31.453 1 91.38 788 THR B N 1
ATOM 12735 C CA . THR B 1 788 ? 8.898 -66.125 -30.531 1 91.38 788 THR B CA 1
ATOM 12736 C C . THR B 1 788 ? 7.93 -67.312 -30.609 1 91.38 788 THR B C 1
ATOM 12738 O O . THR B 1 788 ? 6.711 -67.062 -30.625 1 91.38 788 THR B O 1
ATOM 12741 N N . PRO B 1 789 ? 8.484 -68.562 -30.781 1 88.5 789 PRO B N 1
ATOM 12742 C CA . PRO B 1 789 ? 7.57 -69.688 -30.719 1 88.5 789 PRO B CA 1
ATOM 12743 C C . PRO B 1 789 ? 6.797 -69.75 -29.406 1 88.5 789 PRO B C 1
ATOM 12745 O O . PRO B 1 789 ? 7.355 -69.5 -28.344 1 88.5 789 PRO B O 1
ATOM 12748 N N . PRO B 1 790 ? 5.516 -70.062 -29.438 1 89.06 790 PRO B N 1
ATOM 12749 C CA . PRO B 1 790 ? 4.715 -70.125 -28.203 1 89.06 790 PRO B CA 1
ATOM 12750 C C . PRO B 1 790 ? 5.297 -71.062 -27.141 1 89.06 790 PRO B C 1
ATOM 12752 O O . PRO B 1 790 ? 5.672 -72.188 -27.438 1 89.06 790 PRO B O 1
ATOM 12755 N N . PRO B 1 791 ? 5.387 -70.5 -26 1 84.81 791 PRO B N 1
ATOM 12756 C CA . PRO B 1 791 ? 5.953 -71.375 -24.922 1 84.81 791 PRO B CA 1
ATOM 12757 C C . PRO B 1 791 ? 5.027 -72.5 -24.5 1 84.81 791 PRO B C 1
ATOM 12759 O O . PRO B 1 791 ? 3.803 -72.312 -24.516 1 84.81 791 PRO B O 1
ATOM 12762 N N . ALA B 1 792 ? 5.672 -73.625 -24.188 1 80.06 792 ALA B N 1
ATOM 12763 C CA . ALA B 1 792 ? 4.918 -74.75 -23.703 1 80.06 792 ALA B CA 1
ATOM 12764 C C . ALA B 1 792 ? 4.781 -74.688 -22.188 1 80.06 792 ALA B C 1
ATOM 12766 O O . ALA B 1 792 ? 5.34 -75.562 -21.484 1 80.06 792 ALA B O 1
ATOM 12767 N N . ASP B 1 793 ? 4.273 -73.688 -21.656 1 83.81 793 ASP B N 1
ATOM 12768 C CA . ASP B 1 793 ? 4.094 -73.5 -20.219 1 83.81 793 ASP B CA 1
ATOM 12769 C C . ASP B 1 793 ? 2.619 -73.562 -19.828 1 83.81 793 ASP B C 1
ATOM 12771 O O . ASP B 1 793 ? 1.782 -72.875 -20.406 1 83.81 793 ASP B O 1
ATOM 12775 N N . ALA B 1 794 ? 2.342 -74.375 -18.844 1 82.38 794 ALA B N 1
ATOM 12776 C CA . ALA B 1 794 ? 0.966 -74.625 -18.438 1 82.38 794 ALA B CA 1
ATOM 12777 C C . ALA B 1 794 ? 0.298 -73.375 -17.906 1 82.38 794 ALA B C 1
ATOM 12779 O O . ALA B 1 794 ? -0.914 -73.188 -18.047 1 82.38 794 ALA B O 1
ATOM 12780 N N . ASP B 1 795 ? 1.088 -72.562 -17.312 1 86.5 795 ASP B N 1
ATOM 12781 C CA . ASP B 1 795 ? 0.533 -71.312 -16.719 1 86.5 795 ASP B CA 1
ATOM 12782 C C . ASP B 1 795 ? 0.141 -70.312 -17.797 1 86.5 795 ASP B C 1
ATOM 12784 O O . ASP B 1 795 ? -0.593 -69.375 -17.516 1 86.5 795 ASP B O 1
ATOM 12788 N N . LEU B 1 796 ? 0.594 -70.5 -19.062 1 89.5 796 LEU B N 1
ATOM 12789 C CA . LEU B 1 796 ? 0.313 -69.562 -20.141 1 89.5 796 LEU B CA 1
ATOM 12790 C C . LEU B 1 796 ? -0.58 -70.25 -21.203 1 89.5 796 LEU B C 1
ATOM 12792 O O . LEU B 1 796 ? -0.863 -69.625 -22.234 1 89.5 796 LEU B O 1
ATOM 12796 N N . ALA B 1 797 ? -0.997 -71.438 -20.891 1 85.88 797 ALA B N 1
ATOM 12797 C CA . ALA B 1 797 ? -1.715 -72.188 -21.891 1 85.88 797 ALA B CA 1
ATOM 12798 C C . ALA B 1 797 ? -3.006 -71.5 -22.312 1 85.88 797 ALA B C 1
ATOM 12800 O O . ALA B 1 797 ? -3.381 -71.562 -23.484 1 85.88 797 ALA B O 1
ATOM 12801 N N . ASP B 1 798 ? -3.658 -70.812 -21.391 1 87.44 798 ASP B N 1
ATOM 12802 C CA . ASP B 1 798 ? -4.914 -70.188 -21.703 1 87.44 798 ASP B CA 1
ATOM 12803 C C . ASP B 1 798 ? -4.75 -68.625 -21.688 1 87.44 798 ASP B C 1
ATOM 12805 O O . ASP B 1 798 ? -5.734 -67.875 -21.562 1 87.44 798 ASP B O 1
ATOM 12809 N N . ALA B 1 799 ? -3.521 -68.188 -21.766 1 88.88 799 ALA B N 1
ATOM 12810 C CA . ALA B 1 799 ? -3.244 -66.75 -21.531 1 88.88 799 ALA B CA 1
ATOM 12811 C C . ALA B 1 799 ? -3.588 -65.938 -22.766 1 88.88 799 ALA B C 1
ATOM 12813 O O . ALA B 1 799 ? -3.607 -64.688 -22.703 1 88.88 799 ALA B O 1
ATOM 12814 N N . GLY B 1 800 ? -3.85 -66.562 -23.891 1 87.88 800 GLY B N 1
ATOM 12815 C CA . GLY B 1 800 ? -4.266 -65.812 -25.062 1 87.88 800 GLY B CA 1
ATOM 12816 C C . GLY B 1 800 ? -5.539 -65 -24.859 1 87.88 800 GLY B C 1
ATOM 12817 O O . GLY B 1 800 ? -5.715 -63.938 -25.438 1 87.88 800 GLY B O 1
ATOM 12818 N N . ALA B 1 801 ? -6.473 -65.562 -24.109 1 88.38 801 ALA B N 1
ATOM 12819 C CA . ALA B 1 801 ? -7.727 -64.875 -23.781 1 88.38 801 ALA B CA 1
ATOM 12820 C C . ALA B 1 801 ? -7.613 -64.125 -22.453 1 88.38 801 ALA B C 1
ATOM 12822 O O . ALA B 1 801 ? -8.625 -63.75 -21.859 1 88.38 801 ALA B O 1
ATOM 12823 N N . GLY B 1 802 ? -6.379 -63.875 -22.016 1 87.88 802 GLY B N 1
ATOM 12824 C CA . GLY B 1 802 ? -6.137 -63.188 -20.766 1 87.88 802 GLY B CA 1
ATOM 12825 C C . GLY B 1 802 ? -5.422 -64.062 -19.734 1 87.88 802 GLY B C 1
ATOM 12826 O O . GLY B 1 802 ? -5.684 -65.25 -19.641 1 87.88 802 GLY B O 1
ATOM 12827 N N . VAL B 1 803 ? -4.57 -63.469 -18.953 1 85.75 803 VAL B N 1
ATOM 12828 C CA . VAL B 1 803 ? -3.764 -64.25 -18 1 85.75 803 VAL B CA 1
ATOM 12829 C C . VAL B 1 803 ? -4.578 -64.5 -16.734 1 85.75 803 VAL B C 1
ATOM 12831 O O . VAL B 1 803 ? -5.133 -63.594 -16.141 1 85.75 803 VAL B O 1
ATOM 12834 N N . SER B 1 804 ? -4.738 -65.688 -16.328 1 81.19 804 SER B N 1
ATOM 12835 C CA . SER B 1 804 ? -5.504 -66.125 -15.156 1 81.19 804 SER B CA 1
ATOM 12836 C C . SER B 1 804 ? -4.59 -66.438 -13.977 1 81.19 804 SER B C 1
ATOM 12838 O O . SER B 1 804 ? -4.91 -66.062 -12.828 1 81.19 804 SER B O 1
ATOM 12840 N N . SER B 1 805 ? -3.459 -67 -14.281 1 82.75 805 SER B N 1
ATOM 12841 C CA . SER B 1 805 ? -2.58 -67.438 -13.211 1 82.75 805 SER B CA 1
ATOM 12842 C C . SER B 1 805 ? -1.569 -66.375 -12.836 1 82.75 805 SER B C 1
ATOM 12844 O O . SER B 1 805 ? -0.82 -65.875 -13.688 1 82.75 805 SER B O 1
ATOM 12846 N N . SER B 1 806 ? -1.515 -66.062 -11.594 1 84.44 806 SER B N 1
ATOM 12847 C CA . SER B 1 806 ? -0.549 -65.062 -11.109 1 84.44 806 SER B CA 1
ATOM 12848 C C . SER B 1 806 ? 0.876 -65.625 -11.203 1 84.44 806 SER B C 1
ATOM 12850 O O . SER B 1 806 ? 1.837 -64.875 -11.195 1 84.44 806 SER B O 1
ATOM 12852 N N . LYS B 1 807 ? 1.02 -66.875 -11.266 1 86.38 807 LYS B N 1
ATOM 12853 C CA . LYS B 1 807 ? 2.342 -67.5 -11.359 1 86.38 807 LYS B CA 1
ATOM 12854 C C . LYS B 1 807 ? 2.994 -67.188 -12.703 1 86.38 807 LYS B C 1
ATOM 12856 O O . LYS B 1 807 ? 4.219 -67.25 -12.836 1 86.38 807 LYS B O 1
ATOM 12861 N N . ALA B 1 808 ? 2.146 -66.875 -13.664 1 88.44 808 ALA B N 1
ATOM 12862 C CA . ALA B 1 808 ? 2.66 -66.562 -14.992 1 88.44 808 ALA B CA 1
ATOM 12863 C C . ALA B 1 808 ? 3.588 -65.375 -14.93 1 88.44 808 ALA B C 1
ATOM 12865 O O . ALA B 1 808 ? 4.594 -65.312 -15.648 1 88.44 808 ALA B O 1
ATOM 12866 N N . TRP B 1 809 ? 3.285 -64.5 -13.992 1 91.44 809 TRP B N 1
ATOM 12867 C CA . TRP B 1 809 ? 4.031 -63.219 -13.922 1 91.44 809 TRP B CA 1
ATOM 12868 C C . TRP B 1 809 ? 5.395 -63.438 -13.266 1 91.44 809 TRP B C 1
ATOM 12870 O O . TRP B 1 809 ? 6.293 -62.625 -13.406 1 91.44 809 TRP B O 1
ATOM 12880 N N . LYS B 1 810 ? 5.594 -64.562 -12.578 1 89.69 810 LYS B N 1
ATOM 12881 C CA . LYS B 1 810 ? 6.828 -64.812 -11.852 1 89.69 810 LYS B CA 1
ATOM 12882 C C . LYS B 1 810 ? 7.84 -65.562 -12.75 1 89.69 810 LYS B C 1
ATOM 12884 O O . LYS B 1 810 ? 9.008 -65.688 -12.383 1 89.69 810 LYS B O 1
ATOM 12889 N N . LYS B 1 811 ? 7.43 -65.875 -13.961 1 90.06 811 LYS B N 1
ATOM 12890 C CA . LYS B 1 811 ? 8.305 -66.625 -14.875 1 90.06 811 LYS B CA 1
ATOM 12891 C C . LYS B 1 811 ? 9.438 -65.75 -15.383 1 90.06 811 LYS B C 1
ATOM 12893 O O . LYS B 1 811 ? 9.227 -64.562 -15.664 1 90.06 811 LYS B O 1
ATOM 12898 N N . LEU B 1 812 ? 10.586 -66.312 -15.438 1 90.5 812 LEU B N 1
ATOM 12899 C CA . LEU B 1 812 ? 11.758 -65.625 -15.906 1 90.5 812 LEU B CA 1
ATOM 12900 C C . LEU B 1 812 ? 11.828 -65.625 -17.438 1 90.5 812 LEU B C 1
ATOM 12902 O O . LEU B 1 812 ? 11.703 -66.688 -18.062 1 90.5 812 LEU B O 1
ATOM 12906 N N . VAL B 1 813 ? 11.945 -64.438 -18.016 1 92.12 813 VAL B N 1
ATOM 12907 C CA . VAL B 1 813 ? 12.023 -64.312 -19.469 1 92.12 813 VAL B CA 1
ATOM 12908 C C . VAL B 1 813 ? 13.438 -63.875 -19.859 1 92.12 813 VAL B C 1
ATOM 12910 O O . VAL B 1 813 ? 14.008 -62.969 -19.266 1 92.12 813 VAL B O 1
ATOM 12913 N N . ARG B 1 814 ? 14.008 -64.562 -20.859 1 92.94 814 ARG B N 1
ATOM 12914 C CA . ARG B 1 814 ? 15.32 -64.25 -21.422 1 92.94 814 ARG B CA 1
ATOM 12915 C C . ARG B 1 814 ? 15.273 -64.188 -22.938 1 92.94 814 ARG B C 1
ATOM 12917 O O . ARG B 1 814 ? 14.359 -64.75 -23.547 1 92.94 814 ARG B O 1
ATOM 12924 N N . VAL B 1 815 ? 16.172 -63.5 -23.531 1 92.81 815 VAL B N 1
ATOM 12925 C CA . VAL B 1 815 ? 16.312 -63.531 -24.984 1 92.81 815 VAL B CA 1
ATOM 12926 C C . VAL B 1 815 ? 17.453 -64.438 -25.375 1 92.81 815 VAL B C 1
ATOM 12928 O O . VAL B 1 815 ? 18.578 -64.312 -24.891 1 92.81 815 VAL B O 1
ATOM 12931 N N . ARG B 1 816 ? 17.172 -65.438 -26.156 1 93.25 816 ARG B N 1
ATOM 12932 C CA . ARG B 1 816 ? 18.141 -66.375 -26.625 1 93.25 816 ARG B CA 1
ATOM 12933 C C . ARG B 1 816 ? 18 -66.625 -28.125 1 93.25 816 ARG B C 1
ATOM 12935 O O . ARG B 1 816 ? 17.062 -66.125 -28.75 1 93.25 816 ARG B O 1
ATOM 12942 N N . ALA B 1 817 ? 18.969 -67.312 -28.672 1 92.06 817 ALA B N 1
ATOM 12943 C CA . ALA B 1 817 ? 18.938 -67.625 -30.094 1 92.06 817 ALA B CA 1
ATOM 12944 C C . ALA B 1 817 ? 18.734 -69.125 -30.297 1 92.06 817 ALA B C 1
ATOM 12946 O O . ALA B 1 817 ? 19.266 -69.938 -29.547 1 92.06 817 ALA B O 1
ATOM 12947 N N . ASP B 1 818 ? 17.969 -69.438 -31.312 1 89 818 ASP B N 1
ATOM 12948 C CA . ASP B 1 818 ? 17.812 -70.812 -31.672 1 89 818 ASP B CA 1
ATOM 12949 C C . ASP B 1 818 ? 18.938 -71.312 -32.594 1 89 818 ASP B C 1
ATOM 12951 O O . ASP B 1 818 ? 19.906 -70.562 -32.812 1 89 818 ASP B O 1
ATOM 12955 N N . GLU B 1 819 ? 18.891 -72.5 -33.062 1 85.75 819 GLU B N 1
ATOM 12956 C CA . GLU B 1 819 ? 19.938 -73.125 -33.875 1 85.75 819 GLU B CA 1
ATOM 12957 C C . GLU B 1 819 ? 20.141 -72.375 -35.188 1 85.75 819 GLU B C 1
ATOM 12959 O O . GLU B 1 819 ? 21.234 -72.375 -35.75 1 85.75 819 GLU B O 1
ATOM 12964 N N . HIS B 1 820 ? 19.078 -71.625 -35.688 1 87 820 HIS B N 1
ATOM 12965 C CA . HIS B 1 820 ? 19.156 -70.875 -36.938 1 87 820 HIS B CA 1
ATOM 12966 C C . HIS B 1 820 ? 19.484 -69.438 -36.656 1 87 820 HIS B C 1
ATOM 12968 O O . HIS B 1 820 ? 19.297 -68.562 -37.562 1 87 820 HIS B O 1
ATOM 12974 N N . ARG B 1 821 ? 19.844 -69.062 -35.438 1 91.25 821 ARG B N 1
ATOM 12975 C CA . ARG B 1 821 ? 20.25 -67.75 -35 1 91.25 821 ARG B CA 1
ATOM 12976 C C . ARG B 1 821 ? 19.062 -66.75 -35 1 91.25 821 ARG B C 1
ATOM 12978 O O . ARG B 1 821 ? 19.219 -65.562 -35.281 1 91.25 821 ARG B O 1
ATOM 12985 N N . ASN B 1 822 ? 17.906 -67.312 -34.906 1 90.62 822 ASN B N 1
ATOM 12986 C CA . ASN B 1 822 ? 16.734 -66.5 -34.688 1 90.62 822 ASN B CA 1
ATOM 12987 C C . ASN B 1 822 ? 16.594 -66.125 -33.219 1 90.62 822 ASN B C 1
ATOM 12989 O O . ASN B 1 822 ? 16.578 -67 -32.344 1 90.62 822 ASN B O 1
ATOM 12993 N N . VAL B 1 823 ? 16.484 -64.812 -33.031 1 93.25 823 VAL B N 1
ATOM 12994 C CA . VAL B 1 823 ? 16.375 -64.375 -31.656 1 93.25 823 VAL B CA 1
ATOM 12995 C C . VAL B 1 823 ? 14.938 -64.562 -31.156 1 93.25 823 VAL B C 1
ATOM 12997 O O . VAL B 1 823 ? 13.977 -64.25 -31.859 1 93.25 823 VAL B O 1
ATOM 13000 N N . GLN B 1 824 ? 14.742 -65.062 -29.969 1 92.25 824 GLN B N 1
ATOM 13001 C CA . GLN B 1 824 ? 13.422 -65.312 -29.406 1 92.25 824 GLN B CA 1
ATOM 13002 C C . GLN B 1 824 ? 13.422 -65.125 -27.891 1 92.25 824 GLN B C 1
ATOM 13004 O O . GLN B 1 824 ? 14.477 -65.062 -27.266 1 92.25 824 GLN B O 1
ATOM 13009 N N . LEU B 1 825 ? 12.242 -64.875 -27.375 1 93.06 825 LEU B N 1
ATOM 13010 C CA . LEU B 1 825 ? 12.047 -64.875 -25.938 1 93.06 825 LEU B CA 1
ATOM 13011 C C . LEU B 1 825 ? 11.891 -66.25 -25.391 1 93.06 825 LEU B C 1
ATOM 13013 O O . LEU B 1 825 ? 11.195 -67.125 -25.984 1 93.06 825 LEU B O 1
ATOM 13017 N N . VAL B 1 826 ? 12.602 -66.562 -24.391 1 92.38 826 VAL B N 1
ATOM 13018 C CA . VAL B 1 826 ? 12.539 -67.938 -23.812 1 92.38 826 VAL B CA 1
ATOM 13019 C C . VAL B 1 826 ? 12.125 -67.812 -22.344 1 92.38 826 VAL B C 1
ATOM 13021 O O . VAL B 1 826 ? 12.641 -67 -21.609 1 92.38 826 VAL B O 1
ATOM 13024 N N . LEU B 1 827 ? 11.109 -68.562 -22.031 1 89.06 827 LEU B N 1
ATOM 13025 C CA . LEU B 1 827 ? 10.648 -68.625 -20.656 1 89.06 827 LEU B CA 1
ATOM 13026 C C . LEU B 1 827 ? 11.344 -69.75 -19.875 1 89.06 827 LEU B C 1
ATOM 13028 O O . LEU B 1 827 ? 11.414 -70.875 -20.359 1 89.06 827 LEU B O 1
ATOM 13032 N N . ASN B 1 828 ? 11.828 -69.438 -18.781 1 76.94 828 ASN B N 1
ATOM 13033 C CA . ASN B 1 828 ? 12.531 -70.375 -17.922 1 76.94 828 ASN B CA 1
ATOM 13034 C C . ASN B 1 828 ? 13.586 -71.188 -18.703 1 76.94 828 ASN B C 1
ATOM 13036 O O . ASN B 1 828 ? 14.109 -70.688 -19.703 1 76.94 828 ASN B O 1
ATOM 13040 N N . ASP B 1 829 ? 14.156 -72.438 -18.5 1 63.44 829 ASP B N 1
ATOM 13041 C CA . ASP B 1 829 ? 15.242 -73.188 -19.156 1 63.44 829 ASP B CA 1
ATOM 13042 C C . ASP B 1 829 ? 14.695 -74.188 -20.172 1 63.44 829 ASP B C 1
ATOM 13044 O O . ASP B 1 829 ? 15.312 -75.188 -20.422 1 63.44 829 ASP B O 1
ATOM 13048 N N . GLU B 1 830 ? 13.609 -74 -20.812 1 56.16 830 GLU B N 1
ATOM 13049 C CA . GLU B 1 830 ? 12.891 -75.062 -21.5 1 56.16 830 GLU B CA 1
ATOM 13050 C C . GLU B 1 830 ? 13.57 -75.375 -22.828 1 56.16 830 GLU B C 1
ATOM 13052 O O . GLU B 1 830 ? 13.469 -76.5 -23.297 1 56.16 830 GLU B O 1
ATOM 13057 N N . THR B 1 831 ? 14.117 -74.438 -23.703 1 62.12 831 THR B N 1
ATOM 13058 C CA . THR B 1 831 ? 14.367 -74.812 -25.078 1 62.12 831 THR B CA 1
ATOM 13059 C C . THR B 1 831 ? 15.859 -74.812 -25.391 1 62.12 831 THR B C 1
ATOM 13061 O O . THR B 1 831 ? 16.641 -74.188 -24.656 1 62.12 831 THR B O 1
ATOM 13064 N N . LEU B 1 832 ? 16.234 -75.812 -26.188 1 66.94 832 LEU B N 1
ATOM 13065 C CA . LEU B 1 832 ? 17.594 -75.875 -26.734 1 66.94 832 LEU B CA 1
ATOM 13066 C C . LEU B 1 832 ? 17.984 -74.5 -27.344 1 66.94 832 LEU B C 1
ATOM 13068 O O . LEU B 1 832 ? 17.75 -74.312 -28.531 1 66.94 832 LEU B O 1
ATOM 13072 N N . THR B 1 833 ? 18.25 -73.5 -26.531 1 80.75 833 THR B N 1
ATOM 13073 C CA . THR B 1 833 ? 18.656 -72.188 -27.016 1 80.75 833 THR B CA 1
ATOM 13074 C C . THR B 1 833 ? 20.031 -71.812 -26.453 1 80.75 833 THR B C 1
ATOM 13076 O O . THR B 1 833 ? 20.484 -72.375 -25.484 1 80.75 833 THR B O 1
ATOM 13079 N N . GLU B 1 834 ? 20.656 -71.062 -27.266 1 86.44 834 GLU B N 1
ATOM 13080 C CA . GLU B 1 834 ? 21.969 -70.625 -26.875 1 86.44 834 GLU B CA 1
ATOM 13081 C C . GLU B 1 834 ? 21.938 -69.125 -26.5 1 86.44 834 GLU B C 1
ATOM 13083 O O . GLU B 1 834 ? 21.188 -68.375 -27.094 1 86.44 834 GLU B O 1
ATOM 13088 N N . PRO B 1 835 ? 22.734 -68.812 -25.578 1 87.94 835 PRO B N 1
ATOM 13089 C CA . PRO B 1 835 ? 22.859 -67.375 -25.234 1 87.94 835 PRO B CA 1
ATOM 13090 C C . PRO B 1 835 ? 23.375 -66.562 -26.406 1 87.94 835 PRO B C 1
ATOM 13092 O O . PRO B 1 835 ? 24.156 -67.062 -27.234 1 87.94 835 PRO B O 1
ATOM 13095 N N . LEU B 1 836 ? 22.828 -65.312 -26.484 1 88.44 836 LEU B N 1
ATOM 13096 C CA . LEU B 1 836 ? 23.25 -64.438 -27.547 1 88.44 836 LEU B CA 1
ATOM 13097 C C . LEU B 1 836 ? 24.719 -64.062 -27.375 1 88.44 836 LEU B C 1
ATOM 13099 O O . LEU B 1 836 ? 25.188 -63.906 -26.234 1 88.44 836 LEU B O 1
ATOM 13103 N N . ASP B 1 837 ? 25.375 -64 -28.531 1 82 837 ASP B N 1
ATOM 13104 C CA . ASP B 1 837 ? 26.75 -63.5 -28.516 1 82 837 ASP B CA 1
ATOM 13105 C C . ASP B 1 837 ? 26.797 -62 -28.234 1 82 837 ASP B C 1
ATOM 13107 O O . ASP B 1 837 ? 26.344 -61.219 -29.047 1 82 837 ASP B O 1
ATOM 13111 N N . VAL B 1 838 ? 27.328 -61.656 -27.156 1 76.75 838 VAL B N 1
ATOM 13112 C CA . VAL B 1 838 ? 27.328 -60.281 -26.734 1 76.75 838 VAL B CA 1
ATOM 13113 C C . VAL B 1 838 ? 28.594 -59.594 -27.25 1 76.75 838 VAL B C 1
ATOM 13115 O O . VAL B 1 838 ? 28.75 -58.375 -27.141 1 76.75 838 VAL B O 1
ATOM 13118 N N . THR B 1 839 ? 29.531 -60.281 -27.922 1 71.62 839 THR B N 1
ATOM 13119 C CA . THR B 1 839 ? 30.766 -59.719 -28.438 1 71.62 839 THR B CA 1
ATOM 13120 C C . THR B 1 839 ? 30.531 -59.031 -29.766 1 71.62 839 THR B C 1
ATOM 13122 O O . THR B 1 839 ? 31.359 -58.219 -30.203 1 71.62 839 THR B O 1
ATOM 13125 N N . GLY B 1 840 ? 29.391 -59.219 -30.438 1 73.94 840 GLY B N 1
ATOM 13126 C CA . GLY B 1 840 ? 29.062 -58.594 -31.703 1 73.94 840 GLY B CA 1
ATOM 13127 C C . GLY B 1 840 ? 29.594 -59.344 -32.906 1 73.94 840 GLY B C 1
ATOM 13128 O O . GLY B 1 840 ? 29.438 -58.906 -34.062 1 73.94 840 GLY B O 1
ATOM 13129 N N . LYS B 1 841 ? 30.234 -60.406 -32.719 1 75.56 841 LYS B N 1
ATOM 13130 C CA . LYS B 1 841 ? 30.828 -61.156 -33.812 1 75.56 841 LYS B CA 1
ATOM 13131 C C . LYS B 1 841 ? 29.781 -61.938 -34.594 1 75.56 841 LYS B C 1
ATOM 13133 O O . LYS B 1 841 ? 29.875 -62.094 -35.812 1 75.56 841 LYS B O 1
ATOM 13138 N N . MET B 1 842 ? 28.828 -62.344 -33.781 1 85 842 MET B N 1
ATOM 13139 C CA . MET B 1 842 ? 27.781 -63.125 -34.438 1 85 842 MET B CA 1
ATOM 13140 C C . MET B 1 842 ? 26.562 -62.25 -34.719 1 85 842 MET B C 1
ATOM 13142 O O . MET B 1 842 ? 26.219 -61.375 -33.938 1 85 842 MET B O 1
ATOM 13146 N N . LYS B 1 843 ? 26 -62.375 -35.844 1 90.06 843 LYS B N 1
ATOM 13147 C CA . LYS B 1 843 ? 24.797 -61.656 -36.25 1 90.06 843 LYS B CA 1
ATOM 13148 C C . LYS B 1 843 ? 23.562 -62.562 -36.156 1 90.06 843 LYS B C 1
ATOM 13150 O O . LYS B 1 843 ? 23.672 -63.781 -36.25 1 90.06 843 LYS B O 1
ATOM 13155 N N . TYR B 1 844 ? 22.516 -61.906 -35.812 1 92.25 844 TYR B N 1
ATOM 13156 C CA . TYR B 1 844 ? 21.281 -62.656 -35.562 1 92.25 844 TYR B CA 1
ATOM 13157 C C . TYR B 1 844 ? 20.125 -62.125 -36.375 1 92.25 844 TYR B C 1
ATOM 13159 O O . TYR B 1 844 ? 20.219 -61.031 -36.969 1 92.25 844 TYR B O 1
ATOM 13167 N N . TYR B 1 845 ? 19.047 -62.969 -36.375 1 89.88 845 TYR B N 1
ATOM 13168 C CA . TYR B 1 845 ? 17.812 -62.594 -37.062 1 89.88 845 TYR B CA 1
ATOM 13169 C C . TYR B 1 845 ? 16.672 -62.438 -36.062 1 89.88 845 TYR B C 1
ATOM 13171 O O . TYR B 1 845 ? 16.641 -63.094 -35.031 1 89.88 845 TYR B O 1
#

Sequence (1690 aa):
MSSTYHPVNSNGQHQTAYGVYSQFDDHTDTPVSYDPAEPAPIRRRPVAPESRKTLQQPLLIGDSQGLRSDPHGIDVAVGESLSGYSDEKGKDDYVTSVHSYHSPGLDGPQGSPLDAPLQPKAITRNNLKRYFNGWLVHIPAVGSTAVVMWISVEKWFWFPEDGPWEDVSADIINNILQFAAKLHELLVIASLSAIAVAMMKRSLVGDGVRLGFLTGPYRVGDVNYLISSPFVRQGVNRQMPWEIILVAYLVFATILSTIIGPASAVLLVPTLGWFELSASKAFAKIEMPLLYDTVPQKVWPDVFSSGVVDNDCAGITGVYQAKCPAGGYSEVWNWAQTYRSTDLKNNLTFSYPSADLTRQLVFTQPSLDEASTVPVLSTTPSLWFLNTFGLFQKYVSEQDVGEISDDTRYQLTAKLNNSETGVFDKPILQALVQSKCDVYNKTEWLNKDETILYPVKSLNCFGNDQCLRMQKEPPAFVDTWWRNKTEELTQFATSYRTNGTDEQSSILFMAGQIPKYADQTRQKDIIYTCAMLASWVASTYSVDPKATDTMQADLNDPSAMDRIFRDGTAENATVITFEESWVDLINPHFNTSTGEPTTALLQFVDVFRDEDEGINERPRAEAEGFLAKVFGVYLTEGIARVGAGAGTYLGRGKTENSLTLVDLSAQYGTTEGRLEITGINDTHTLWDNGFRKTVNAQSMAAVEEIVNNNMEFDFDVRRYGYGTGRPRKTLTFALVMMVVYLGIVVVYALAVGGAHLLELVGVGGPTRVLSVVPWSDLQDLVVLALKTPPPADADLADAGAGVSSSKAWKKLVRVRADEHRNVQLVLNDETLTEPLDVTGKMKYYMSSTYHPVNSNGQHQTAYGVYSQFDDHTDTPVSYDPAEPAPIRRRPVAPESRKTLQQPLLIGDSQGLRSDPHGIDVAVGESLSGYSDEKGKDDYVTSVHSYHSPGLDGPQGSPLDAPLQPKAITRNNLKRYFNGWLVHIPAVGSTAVVMWISVEKWFWFPEDGPWEDVSADIINNILQFAAKLHELLVIASLSAIAVAMMKRSLVGDGVRLGFLTGPYRVGDVNYLISSPFVRQGVNRQMPWEIILVAYLVFATILSTIIGPASAVLLVPTLGWFELSASKAFAKIEMPLLYDTVPQKVWPDVFSSGVVDNDCAGITGVYQAKCPAGGYSEVWNWAQTYRSTDLKNNLTFSYPSADLTRQLVFTQPSLDEASTVPVLSTTPSLWFLNTFGLFQKYVSEQDVGEISDDTRYQLTAKLNNSETGVFDKPILQALVQSKCDVYNKTEWLNKDETILYPVKSLNCFGNDQCLRMQKEPPAFVDTWWRNKTEELTQFATSYRTNGTDEQSSILFMAGQIPKYADQTRQKDIIYTCAMLASWVASTYSVDPKATDTMQADLNDPSAMDRIFRDGTAENATVITFEESWVDLINPHFNTSTGEPTTALLQFVDVFRDEDEGINERPRAEAEGFLAKVFGVYLTEGIARVGAGAGTYLGRGKTENSLTLVDLSAQYGTTEGRLEITGINDTHTLWDNGFRKTVNAQSMAAVEEIVNNNMEFDFDVRRYGYGTGRPRKTLTFALVMMVVYLGIVVVYALAVGGAHLLELVGVGGPTRVLSVVPWSDLQDLVVLALKTPPPADADLADAGAGVSSSKAWKKLVRVRADEHRNVQLVLNDETLTEPLDVTGKMKYY

pLDDT: mean 78.79, std 24.81, range [14.03, 98.44]

Solvent-accessible surface area (backbone atoms only — not comparable to full-atom values): 92180 Å² total; per-residue (Å²): 139,92,82,90,85,89,79,91,78,89,85,88,88,83,84,74,91,70,80,81,82,76,79,76,81,70,77,69,72,69,69,78,67,72,69,75,62,53,66,68,62,79,71,53,76,83,68,80,81,63,79,80,59,80,78,75,73,71,75,80,63,75,63,88,69,77,83,76,84,59,86,71,81,83,70,87,68,87,81,91,80,88,91,79,90,88,84,87,77,84,73,82,79,76,83,74,71,81,76,77,80,72,71,76,80,72,68,80,71,75,78,63,85,79,62,62,78,76,60,68,32,50,47,22,55,76,53,79,58,40,64,53,64,72,43,59,60,38,47,62,27,52,52,50,50,51,49,42,53,51,53,29,59,41,76,41,83,72,34,42,73,70,19,80,41,99,89,38,43,49,65,56,52,46,51,52,42,42,53,52,17,49,54,51,31,53,33,44,46,51,31,54,24,51,54,38,40,52,55,46,49,41,28,24,55,58,90,26,41,36,51,30,54,68,61,46,33,82,41,58,54,44,67,64,54,68,74,29,65,43,50,61,58,26,63,80,64,78,89,40,64,69,57,49,52,50,53,51,46,50,54,50,49,23,54,49,45,67,48,40,36,63,27,37,32,56,38,62,45,61,44,72,33,75,40,84,41,56,49,68,52,36,36,58,66,49,48,79,52,41,33,36,65,45,44,66,62,56,55,58,49,57,60,42,38,50,82,63,48,70,86,66,25,37,38,58,38,5,38,40,35,64,57,21,39,18,23,56,45,35,62,52,48,50,34,57,59,25,35,35,40,46,60,61,61,61,59,45,70,47,69,43,51,67,21,70,33,27,39,49,38,38,68,40,62,59,86,65,79,92,88,72,76,60,35,32,36,26,32,35,69,36,47,35,56,50,42,50,52,15,36,49,51,51,48,41,74,74,36,78,30,32,55,54,53,76,46,84,35,48,35,41,31,64,30,29,49,24,79,89,76,70,42,62,72,38,76,45,68,29,51,40,26,39,10,27,37,45,68,40,50,40,53,63,41,64,72,63,68,64,86,50,60,38,47,43,70,58,58,74,50,32,78,40,64,70,44,49,51,34,41,75,54,50,54,65,63,76,78,59,63,87,74,37,75,89,43,56,80,46,73,44,50,52,64,70,35,52,57,84,83,43,83,57,19,50,44,39,31,35,39,36,33,48,48,41,82,76,43,86,80,40,75,49,17,33,31,38,26,28,26,32,37,42,24,42,26,66,39,53,43,36,40,36,71,64,70,38,50,51,54,42,45,58,52,71,30,65,69,48,45,44,47,42,64,73,67,42,35,53,86,59,28,40,70,31,28,36,27,66,63,29,42,53,34,51,41,25,56,48,47,45,57,85,63,47,79,47,36,52,59,38,54,55,54,50,57,42,60,42,81,80,80,19,50,63,74,43,57,63,70,55,38,18,48,51,53,13,43,55,57,32,45,52,48,39,52,21,60,23,13,42,43,36,86,58,53,34,36,36,46,77,45,76,57,98,55,34,41,33,35,32,30,50,61,26,41,56,36,97,50,44,20,34,34,38,37,34,46,75,49,86,52,28,23,38,40,33,42,78,84,50,78,44,78,42,89,38,24,56,68,54,50,51,50,54,58,61,56,25,42,38,32,45,56,51,37,32,34,45,21,28,22,32,32,71,88,48,71,69,50,54,52,27,49,50,55,51,49,51,53,51,48,52,52,48,53,50,48,49,53,49,50,48,36,50,49,39,34,70,68,61,76,39,64,82,51,68,76,52,41,53,60,48,57,80,44,71,66,38,44,43,46,19,25,28,51,7,69,46,71,95,41,62,57,54,63,26,20,36,45,31,75,80,46,62,67,44,22,50,39,38,31,24,40,28,19,39,94,84,33,39,33,27,60,38,63,62,89,74,66,91,54,41,74,59,57,76,79,32,82,51,58,28,24,142,88,86,75,83,86,82,91,82,90,82,86,90,85,88,78,89,73,84,81,82,76,78,76,81,72,78,70,72,71,71,80,68,71,69,76,62,54,62,70,62,84,71,54,76,83,67,86,80,67,78,81,62,82,79,75,74,76,80,76,74,73,70,88,73,71,88,65,84,64,79,66,79,76,72,84,69,87,79,88,79,90,90,80,90,76,87,85,73,90,73,85,80,76,81,75,72,82,75,79,78,72,72,76,81,73,71,80,74,78,80,64,85,80,61,61,77,76,61,67,33,50,48,24,56,76,52,80,58,38,65,51,66,73,43,59,60,38,48,62,27,52,52,49,49,51,49,43,53,50,52,30,58,42,76,41,84,72,32,44,74,71,18,78,42,98,90,38,44,48,65,56,53,46,52,54,40,42,51,52,17,49,54,51,32,52,33,42,44,50,30,54,24,50,53,37,40,51,54,47,51,32,27,24,56,58,89,26,40,37,50,29,55,69,62,46,33,82,42,59,53,43,68,64,55,69,72,30,66,44,50,62,58,26,63,79,64,78,90,41,63,69,58,49,52,50,52,51,46,51,54,50,50,23,53,50,47,67,48,40,36,64,27,37,31,56,38,61,44,59,43,75,31,74,40,84,40,57,49,69,52,36,36,58,66,48,49,81,50,41,35,36,66,45,45,68,63,55,56,58,48,59,61,44,38,48,82,62,48,70,86,66,24,37,39,57,38,4,38,40,34,63,56,22,38,17,23,57,44,37,63,52,48,51,33,59,59,25,36,37,38,46,59,64,67,62,62,45,69,48,68,43,51,69,20,70,34,27,39,50,39,36,68,39,63,63,83,64,89,73,94,72,73,61,33,32,35,25,31,36,69,36,46,35,56,50,43,49,52,14,36,50,50,52,47,42,74,75,37,79,30,31,55,53,51,76,44,84,38,50,35,41,31,63,30,29,51,24,81,88,76,70,42,64,72,38,78,44,70,28,51,40,26,39,10,27,36,46,66,38,51,40,54,64,41,64,73,63,69,62,86,50,60,38,47,42,70,56,57,76,50,32,78,39,65,70,45,48,50,33,40,76,54,50,54,66,64,77,79,58,64,89,74,37,75,90,44,56,80,47,71,43,51,52,64,69,34,52,75,73,78,48,80,58,21,52,42,39,33,36,40,35,33,49,50,43,83,77,44,85,80,41,75,47,18,35,31,36,26,27,25,33,37,41,24,42,26,66,40,52,42,36,39,36,71,56,70,39,51,50,54,42,46,57,52,68,32,64,67,47,44,43,47,43,64,73,68,41,35,53,86,57,29,40,69,32,28,36,29,67,63,29,42,52,34,51,42,26,58,47,46,44,57,87,63,46,79,46,35,53,59,38,53,55,55,50,58,45,61,44,81,80,78,19,49,61,74,43,58,61,71,55,40,19,50,53,52,14,42,54,58,31,46,51,49,39,52,22,58,21,13,42,44,36,85,60,52,33,35,35,46,76,44,75,59,98,54,34,41,34,35,34,31,50,62,26,41,56,37,97,51,44,21,36,33,37,38,34,47,76,50,84,52,28,23,36,40,32,41,79,84,52,79,42,79,41,90,37,23,56,67,53,51,51,48,53,60,65,56,24,42,39,33,45,56,50,37,34,35,44,21,28,24,32,32,71,90,48,72,69,49,54,52,27,50,50,55,50,49,51,53,51,48,51,53,46,52,50,47,48,53,54,49,49,42,51,50,39,33,70,72,62,75,36,68,73,66,46,54,85,32,57,59,49,58,80,44,73,67,40,44,43,47,19,26,27,51,6,67,46,73,95,41,63,58,53,62,26,20,38,44,31,75,80,46,60,66,45,21,50,38,39,31,27,41,27,19,41,94,85,32,38,33,26,60,39,62,61,89,74,66,92,56,40,75,60,57,44,79,34,81,50,58,27,25

Organism: Colletotrichum orbiculare (strain 104-T / ATCC 96160 / CBS 514.97 / LARS 414 / MAFF 240422) (NCBI:txid1213857)

Secondary structure (DSSP, 8-state):
-----------------------------------TTS-----------TT-------------------------------------------------------------TTS-----EESB--STHHHHHTTTTHHHHHHHHHHHHHHHHS-EEEEETT-SBTTB-HHHHHHHHHHHHHHHHHHHHHHHHHHHHHHHHHHHHTT-EEGGGTTGGGGTT-HHHHTSHHHHHT---TT-HHHHHHHHHHHHHHHHHHHHHHHHHHHHS-EEEEEEE-HHHHTTTSEEEEEESS-HHHHS-SEE-GGGS-GGGSTTHHHH-TTSGGGGHHHHHHHHTTHHHHTT-SPEEEEETTTTEEEEEEEE-----SSS-PPEEEEE--HHHHHHHHHHHHHHHHS--SGGGG-SSEEEEEEEEETTTTEEEEPEEEEEEEEEEEEEEHHHHHHHTPPPB---TTS--TT-HHHHHHHHSPPBP---GGG-GGGTT--EEPPPB--TTSSSBSEEEEEEEE--TT-TT-TT-EEEEEEEEEEEEEE-EEE-TTT-SBPEEGGGSHHHHHHHHHH--TTTEEEPEE-HHHHHHHS-EEE-TTS-EEEHHHHHHHHT--TTT-GGGS-HHHHHHHHHHHHHHHHHHHHHTTTTT--EEEEEEE-SSEEEEEEGGGTTSTTTTEEEEEESSSS-EEEE-SS-EEEES--HHHHHHHHHHSEEEEEEEEEEEEEE----HHHHHHHHHHHHHHHHHHHHHHHHHHHHHHHHTTSSSS-----B-S--SHHHHHHHHHHSPPP--GGGTTGGG----GGGGG-EEEEEE-TT--EEEEETT-S--EEP-TTS-SEE-/-----------------------------------TTS--------------------------------------------------------------------------TTS-----EESB--STHHHHHTTTTHHHHHHHHHHHHHHHHS--EEEETT-SBTTB-HHHHHHHHHHHHHHHHHHHHHHHHHHHHHHHHHHHHTT-EEGGGTTGGGGTT-HHHHTSHHHHHT---TT-HHHHHHHHHHHHHHHHHHHHHHHHHHHHS-EEEEEEE-HHHHTTTSEEEEEESS-HHHHS-SEE-GGGS-GGGSTTHHHH-TTSGGGGHHHHHHHHTTHHHHTT-SPEEEEETTTTEEEEEEEE----SSS--PPEEEEE--HHHHHHHHHHHHHHHHS--SGGGG-SSEEEEEEEEETTTTEEEEPEEEEEEEEEEEEEEHHHHHHHTPPPB---TTS--TT-HHHHHHHHSPPBP---GGG-GGGTT--EEPPPB--SSSSSBSEEEEEEEE--TT-TT-TT-EEEEEEEEEEEEEE-EEE-TTT-SBPEEGGGSHHHHHHHHHH--TTTEEEPEE-HHHHHHHS-EEE-TTS-EEEHHHHHHHHT--TTT-GGGS-HHHHHHHHHHHHHHHHHHHHHTTTTT--EEEEEEE-SSEEEEEEGGGTTSTTTTEEEEEESSSS-EEEE-SS-EEEES--HHHHHHHHHHSEEEEEEEEEEEEES----HHHHHHHHHHHHHHHHHHHHHHHHHHHHHHHHHTSSS----TTB-S--SHHHHHHHHHHSPPP--GGGTTGGG----GGGGG-EEEEEE-TT--EEEEETT-S--EE--TTS-SEE-

Foldseek 3Di:
DDDDDDDDDDDDDDDDPDDDPDDPPCPCPPPPPPQQWPPPPLPDDPQFPDDPPPDDPDDPPDDPDDDDDDPDDDDPDDDDDDDDDDDDPPPPPPPPDDDPPPPPDPDDPDPPPPPDDDDFFFQFDQDPVLVVVLCVLVVVLLVVLVVLQVFFADFDDDDFQQDNDPPDGLVNVLVVQLVVLVVSLVSLLSNLLSLLVLLQSLQQLPVFAFQLCNCLSVQQQPPVSCVDLLNPLLDDDPVDVSRVVSNVSSVVRNVLSVVSSVLSSVSRRWDWGKFFDDQCFLQVQFDDWKFFQDFPCLLDPQEDFPVSADPQLAFPSVCCDLLFLNNCLVQLLVLLLCCVPPVSSDWTWADDVQQLFIKTKAKDFDDDDPDDGAWIKIWIAFPQVSNLNSLVVVCLCVDPRHPNVVFPWKKKKKFWADLVVRDRHDFDKIKMKTKFKAKDFLVVCLVVVDWAFADLLNADPQPDPQSVVCNVPTDTDDDCLSNDPVCLQPWDKDFWDAPVPDQKHQKTKMKIKAFQPLDPVRRLIMIMMMIMWMWIAGWIWMDTPVSDSYIDIPCSDPVNSVCCRVPNHCVGIPTHMYGPNSSCSLWHWDADPVGHIDTSLSSSQVSQHDNPRGLSPDDRSSSRRSSRCSVRSSSNSSSSSGPHDTWMWTWDDDDPFKTWIATSVCCPPPLNRIWMWGAPDQQWIWIPSPPDIDIDRHGPVRVVVSSSSTIIMDITMMGIRIRHSRDDPSSVVSSVSSVVSVVVVVVSVCVLVVLVVCVVVVPDPNRSSGSRPFPSDVVRVVVQAVQAPDDPDPQCPPCVVHRDDSVSSNWGWHWFADPQQEIHIDTDPSDPTHRDDRSRPDTGD/DDDDDYDDDDDDYDDDPPDDPDDPDCPVPPPPPPQQWPAPPLPDDPQPPDDPPPDPPDPDPDPPDDDDPPPPPDDPPPDDDDDDDDDDDDDPPPPPDDDPPPPDDPPDPDPPPPPPDDDFFFQFDDDPVLVVPLCVLVVCLLVVLVVLQVFFADFDDDDFQQDNDPPDGLVNVLVVQLVVLVVSLVSLLSNLLSLLLLLQQLQQLPVFAFQLCNCLSVQQQPVVSCVDLLNPLLDDDPVDVSRVVSNVSSVVRNVLSVVSSVLSSNSRRWDWTKFFDDQCFQQVQFDDWKFFQDFCCLLDPQEDFPVSADPQLAFPSVCCDLLFLNNCLVQLLVLLLCCVPPVSSDWTWADDVQQLFIKTKAKDFDDDPDDDQAWIKIWIAFPQVSNLNSLVVVCLCVDPRHPNVVFPWKKKKKFWADLVVRDRHDFDKIKMKTKFKAKDFLVVCLVVVDWAFADLLNADPQPDDQSVVCNVPTDTDDDCLSVDPVCLQ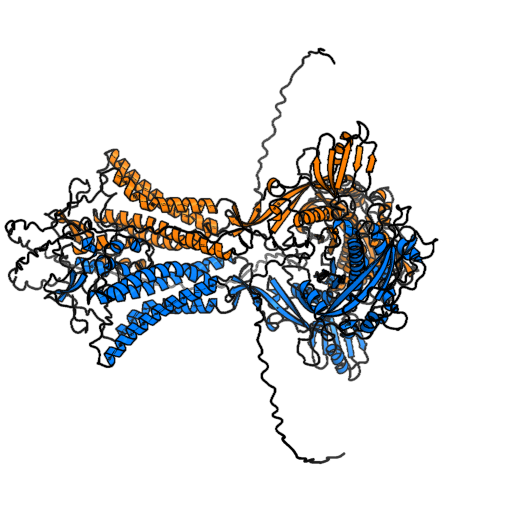PWDKDFWDASVPDQKHQKTKMKIKAFQPLDPVRRLIMIMMMIMWMWIAGWIWMDTPVSHSYIDIPCSDPVNSVCCRVPNHCVGIPTHMYGPNSSCSLWHWDADPVGHIDTSLSSSQVSQHDNPRGLSPDDRSSSRRSSRCSVRSSSSSSSSSGPHDTWMWTWDDDDPFKTWIATSVCCPPPLNRIWMWGAPDQQWIWIPSPPDIDIDRHGPVRVVVSSSSTIIMDITMMGIRIRHSRDDPSSVVSSVSSVVSVVVVVVSVCVVVVLVVCVVVVNDPNSQSRRRPFPSDVVRVVVQAVQADDDPDPQCPVCVVHGDDSVSSNWGWHWFADPQQEIHIDTDPPDPTDRRDSSSPDTGD